Protein 3QQW (pdb70)

Sequence (1685 aa):
KSFPVLAACEHFAGSEKLIGKADLQVEYGPVFDVTCDCEDGAAAGQERREHAEVARIASDRNVHGRAGARIHDPSHPAWRQDVDIIVNGAGGRLAYITVPKATNSSGQVAEVIRYIGDVAKRAGLDKPVPVHVLIETHGALRDVFQIAELPNIEVLDFGLDFVSGHHGAIPAAARSPGQFEHALLVRAKADVAAALANGIVPAHNVCLNLKDAEVIASDACRARNEFGFLRWSIYPAQIQPIVNNARPDFTEVEDAAGITYRYFWEVLQKAKVTGAVPNDALFAGEKSFPVLAACEHFAGSEKLIGKADLQVEYGPVFDVTCDCEDGAAAGQEREHAEVARIASDRNVHGRAGARIHDPSHPAWRQDVDIIVNGAGGRLAYITVPKATNSGQVAEVIRYIGDVAKRAGLDKPVPVHVLIETHGALRDVFQIAELPNIEEVLDFGLDFVSGHHGAIPAAARSPGQFEHALLVRAKADVAAALANGIVPAHNVCLNLKDAEVIASDACRARRNEFGFLRWSIYPAQIQPIVNARPDFTEVEDAAGILVAYRYFWEVLQKAKVTGAVPHPNDALFAGEKSFPVLAACEHFAGSEKLIGKADLQVEYGPVFDVTCDCEDGAAAGQEREHAEVARIASDRNVHGRAGARIHDPSHPAWRQDVDIIVNGAGGRLAYITVPKATNSGQVAEVIRRYIGDVAKRAGLDDKPVPVHVLIETHGALRDVFQIAELPNIEVLDFGLDFVSGHHGAIPAAARSPGQFEHALLVRAKADVAAALANGIVPAHNVCLNLKDAEVIASDACRARNEFGFLRWSIYPAQIQPIVNARPDDFTEVEDAAGILVAATYRYFWEVLQKAKVTGAVPPVLAACEHFAGSEKLIGKADLQVEYGPVFDVTCDCEDGAAAGQEREHAEVARIASDRNVHGRAGARIHDPSHPAWRQDVDIIVNGAGGRLAYITVPKATNSGQVAEVIRYIGDVAKRAGLDKPVPVHVLIETHGALRDVFQIAELPNIEVLDFGLDFVSGHHGAIPAAARSPGQFEHALLVRAKADVAAALANGIVPAHNVCLNLKDAEVIASDACRARNEFGFLRWSIYPAQIQPIVNARPDFTEVEDAAGITYRYFWEVLQKAKVTGAVPHPNDALFAGEKSFPVLAACEHFAGSEKLIGKADLQVEYGPVFDVTCDCEDGAAAGQEREHAEVARIASDRNVHGRAGARIHDPSHPAWRQDVDIIVNGAGGRLAYITVPKATNSGQVAEVIRRYIGDVAKRAGLDKPVPVHVLIETHGALRDVFQIAELPNIEVLDFGLDFVSGHHGAIPAAARSPGQFEHALLVRAKADVAAALANGIVPAHNVCLNLKDAEVIASDACRARRNEFGFLRWSIYPAQIQPIVNARPDDFTEVEDAAGILVATYRYFWEVLQKAKVTGAVPAESFPVLAACEHFAGSEKLIGKADLQVEYGPVFDVTCDCEDGAAAGQEREHAEVARIASDRNVHGRAGARIHDPSHPAWRQDVDIIVNGAGGRLAYITVPKATNSGQVAEVIRYIGDVAKRAGLDKPVPVHVLIETHGALRDVFQIAELPNIEVLDFGLDFVSGHHGAIPAAARSPGQFEHALLVRAKADVAAALANGIVPAHNVCLNLKDAEVIASDACRARNEFGFLRWSIYPAQIQPIVNARPDFTEVEDAAGITYRYFWEVLQKAKVTGAVP

Organism: Cupriavidus pinatubonensis (strain JMP 134 / LMG 1197) (NCBI:txid264198)

Foldseek 3Di:
DAQDQAAQEEEEDQDPVRQLVVVVCVVQPLSYAYEHELAVNPDPPCSLVSLCLLVCLDVSVPPLRYAYEAHELVDPCRLVSLLNNLLRNNLSHQAYEHPDHQALVSLLVSQVSNQVSNVVSVHDDGHAYEYEQQDPHCLVCVLVNLPRPRYQEYEYDVVNCVRPPCPQPPVCQPPNCCPPPVNVSSLLSCCSQVVNSHAYAYDARPDQADLVSLLVVLLCSCPVRNHSHYHHHPNSSLSSLVVADDPVLLVVLLVDVVSVSVSNQSNNVSSPDHD/DVVVDDPDDDFDLAAQEEEEDQDPVRQLVVVVCVVQPLNYAYEHELQPNPDPPCSLVRLCLLVCLDVSVPPLRYAYEAHELVDPCRLVSLLSNLLRNNLSHQAYEHEDDQALVSLLVSQVSNQVSNVVSVHDDGHAYAYEQQDPHCLVCVLVNLQHPRYAEYEYDVVNCVRPPCPQPPVCQPPNCCDPPVNVSSLQSCCSQVVNSHAYAYDARPDAADLVSLLVVLLCSCPVRNHSHYHHHPNSSLSSLVVADDPVLLVVLLVVVVVDPVSVSNLSNNVSSPDHD/DDPVVVDPPDDAFDLAAQEEEEDQDPVRQLVVVVCVVQPLSYAYEHELQVNPDPPCSLVSLCLLCCQDVSVPPLRYAYEAHELVDPCRLVSLLNNLLRNNLSHQAYEHEDDQALVSLLVSQVSNQVSNVVSVHPDGHAYAYEQQDPHCLVHVLSNLQHPRYAEYEYDVVNCVNPVCPQPPVCQPPNCCPPPVNVSSLLSCCSQVVNSHAYAYDARPDQADLVSLLVVLLCCCPVRNHSHYHHHPNSSLSSLVVADDPVLLVVLLVVCVVPVVSVSVSNLSNNVSSPDHD/DLAAQEEEEDQDPVRQLVVVVCVVQPLNYAYEHELQVNPDPPCSLVSLCLLVCLDVSVPPLRYAYEAHELVDPCRLVSLLNNLLRNVLSHQAYEHDDDQALVSLLVSQVSNQVSNVVSVHDDRHAYAYEQQYPHCLVCVLVNLPHPRYQEYEYDVVNCVRPVCPQPPVCLPPNCCPPPVNVSSLLSCCSQVVNNHAYAYDARPPQADLVSLLVVLLCSCPVRNHSHYHHHPNSSLSSLVVADDPVLLVVLLVDVVVVSVSNLSSNVSSPDRD/DDPVVVDPPDDAFDLAAQEEEEDQDPVRQLVVVVCVVQPLNYAYEHELQVNPDPPCSLVRLCLLVCQDVSVPPLRYAYEAHELVDPCRLVSLLNNLLRNNLSHQAYEHEDDQAQVSLLVSQVSSQVSNVVSVHDDGHAYAYEQQDPHCLVHVLVNLQHPRYQEYEYDVVNCVRPVCPQPPVCQPPNCCPPPVNVSSLLSCCSQVVNSHAYAYDARPPQADLVSLLVVLLCSCPVRNHSHYHHHPNNSLSSLVVADDPVLLVVLLVVVVVVVSVSVSNLSSNVSSPDRPPD/DFDLAAQEEEEDADPVRQLVVVVCVVQPLNYAYEHELAVNADPPCSLVSLCLLVCQDVSVPPLRYAYEAHELVDPCRLVSLLNNLLRNNLSHQAYEHEDDQALVSLLVSQVSSQVSNVVSVHDDGHAYEYEQQYPHCLVCVLVNLQHPRYAEYEYDVVNQVPPPCPQPPVCLPPNCCPPPVNVSSLQSCCSQVVNSHAYAYDARPDQADLVSLLVVLLCSCPVRNHSHYHHHPNSSLSSLVVADDPVLLVVLLVDVVVVSVSNLSNNVSSPDHD

Solvent-accessible surface area: 67383 Å² total

InterPro domains:
  IPR005000 HpcH/HpaI aldolase/citrate lyase domain [PF03328] (52-240)
  IPR011206 Citrate lyase beta subunit-like [PIRSF015582] (52-322)
  IPR015813 Pyruvate/Phosphoenolpyruvate kinase-like domain superfamily [SSF51621] (29-265)
  IPR040186 Citramalyl-CoA lyase [PTHR11105] (28-324)
  IPR040442 Pyruvate kinase-like domain superfamily [G3DSA:3.20.20.60] (1-268)

Secondary structure (DSSP, 8-state):
-PPP---SEEEEE-SHHHHHH--HHHHH-SSEEEEEEHHHHS-TT-HHHHH------STT--SS-EEEE---TTSTTHHHHHHHHHHHSTT----EEE----SHHHHHHHHHHHHHHHHHTT-SSPPPEEEEE-SHHHHHTHHHHTTSTTEEEEEE---TGGGGTT-S-TT--TTGGGTSHHHHHHHH--HHHHHTT-EEEPPPPS-SS-HHHHHHHHHHIIIII-----BSSGGGHHHHHH----HHHHHHHH---HHHHHHHHHHHHHT----/-TTTS-SSPPPP---SEEEEE-SHHHHHH--HHHHH-TTEEEEEESTTTS-TT-HHHHH------STT--SS-EEEE---TTSTTHHHHHHHHHHHSTT----EEE----SHHHHHHHHHHHHHHHHHTT-SSPPPEEEEE-SHHHHHTHHHHTTSTTEEEEEE---TGGGGTT-S-TT--TTGGGTSHHHHHHHH--HHHHTTT-EEEPPPPS-SS-HHHHHHHHHHIIIII-----BSSGGGHHHHHH----HHHHHHHHHHHT---HHHHHHHHHHHT----/--HHHH--SSPPPP---SEEEEE-SHHHHHH--HHHHH-SSEEEEEESTTTS-TT-HHHHH------STT--S--EEEE---TTSTTHHHHHHHHHHHSTT----EEE----SHHHHHHHHHHHHHHHHHTT-SSPPPEEEEE-SHHHHHTHHHHTTSTTEEEEEE---TGGGGTT-S-TT--TTGGGTSHHHHHHHH--HHHHHTT-EEEPPPPS-SS-HHHHHHHHHHIIIII-----BSSGGGHHHHHH----HHHHHHHHHHHHH--HHHHHHHHHHHHHT----/----SEEEEE-SHHHHHH--HHHHH-SSEEEEEESTTTS-TT-HHHHH------STT--SS-EEEE---TTSTTHHHHHHHHHHHSTT----EEE----SHHHHHHHHHHHHHHHHHTT-SSPPPEEEEE-SHHHHHTHHHHTTSTTEEEEEE---TTGGGTT-S-TT--TTGGGTSHHHHHHHH--HHHHHTT-EEEPPPPS-SS-HHHHHHHHHHIIIII-----BSSGGGHHHHHH----HHHHHHHHH--HHHHHHHHHHHHHT----/--HHHH--SSPPPP---SEEEEE-SHHHHHH--HHHHH-SSEEEEEESTTTS-TT-HHHHH------STT--SS-EEEE---TTSTTHHHHHHHHHHHSTT----EEE----SHHHHHHHHHHHHHHHHHTT-SSPPPEEEEE-SHHHHHTHHHHTTSTTEEEEEE---TTGGGTT-S-TT--TTGGGTSHHHHHHHH--HHHHHTT-EEEPPPPS-SS-HHHHHHHHHHIIIII-----BSSGGGHHHHHH----HHHHHHHHHHHH--HHHHHHHHHHHHHT------/------SEEEEE-SHHHHHH--HHHHH-SSEEEEEESTTTS-TT-HHHHH------STT--SS-EEEE---TTSTTHHHHHHHHHHHSTT----EEE----SHHHHHHHHHHHHHHHHHTT-SSPPPEEEEE-SHHHHHTHHHHTTSTTEEEEEE---TGGGGTT-S-TT--TTGGGTSHHHHHHHH--HHHHTTT-EEEPPPPS-SS-HHHHHHHHHHIIIII-----BSSGGGHHHHHH----HHHHHHHHH--HHHHHHHHHHHHHT----

Radius of gyration: 42.39 Å; Cα contacts (8 Å, |Δi|>4): 3432; chains: 6; bounding box: 116×110×100 Å

Structure (mmCIF, N/CA/C/O backbone):
data_3QQW
#
_entry.id   3QQW
#
_cell.length_a   226.401
_cell.length_b   73.826
_cell.length_c   149.252
_cell.angle_alpha   90.000
_cell.angle_beta   125.310
_cell.angle_gamma   90.000
#
_symmetry.space_group_name_H-M   'C 1 2 1'
#
loop_
_entity.id
_entity.type
_entity.pdbx_description
1 polymer 'Putative citrate lyase'
2 non-polymer 'CHLORIDE ION'
3 water water
#
loop_
_atom_site.group_PDB
_atom_site.id
_atom_site.type_symbol
_atom_site.label_atom_id
_atom_site.label_alt_id
_atom_site.label_comp_id
_atom_site.label_asym_id
_atom_site.label_entity_id
_atom_site.label_seq_id
_atom_site.pdbx_PDB_ins_code
_atom_site.Cartn_x
_atom_site.Cartn_y
_atom_site.Cartn_z
_atom_site.occupancy
_atom_site.B_iso_or_equiv
_atom_site.auth_seq_id
_atom_site.auth_comp_id
_atom_site.auth_asym_id
_atom_site.auth_atom_id
_atom_site.pdbx_PDB_model_num
ATOM 1 N N . LYS A 1 17 ? -33.192 -0.402 -3.848 1.00 96.40 16 LYS A N 1
ATOM 2 C CA . LYS A 1 17 ? -32.374 0.592 -3.152 1.00 95.32 16 LYS A CA 1
ATOM 3 C C . LYS A 1 17 ? -31.212 -0.072 -2.410 1.00 96.77 16 LYS A C 1
ATOM 4 O O . LYS A 1 17 ? -31.386 -1.131 -1.781 1.00 95.67 16 LYS A O 1
ATOM 6 N N . SER A 1 18 ? -30.029 0.557 -2.490 1.00 90.85 17 SER A N 1
ATOM 7 C CA . SER A 1 18 ? -28.830 0.031 -1.865 1.00 88.51 17 SER A CA 1
ATOM 8 C C . SER A 1 18 ? -28.843 0.288 -0.347 1.00 87.23 17 SER A C 1
ATOM 9 O O . SER A 1 18 ? -29.143 1.404 0.098 1.00 87.55 17 SER A O 1
ATOM 12 N N . PHE A 1 19 ? -28.532 -0.765 0.445 1.00 77.57 18 PHE A N 1
ATOM 13 C CA . PHE A 1 19 ? -28.433 -0.690 1.901 1.00 72.82 18 PHE A CA 1
ATOM 14 C C . PHE A 1 19 ? -27.222 0.191 2.277 1.00 75.01 18 PHE A C 1
ATOM 15 O O . PHE A 1 19 ? -26.194 0.117 1.589 1.00 76.99 18 PHE A O 1
ATOM 23 N N . PRO A 1 20 ? -27.321 1.087 3.284 1.00 67.81 19 PRO A N 1
ATOM 24 C CA . PRO A 1 20 ? -26.180 1.972 3.569 1.00 67.94 19 PRO A CA 1
ATOM 25 C C . PRO A 1 20 ? -24.996 1.216 4.145 1.00 74.26 19 PRO A C 1
ATOM 26 O O . PRO A 1 20 ? -25.167 0.358 5.011 1.00 75.33 19 PRO A O 1
ATOM 30 N N . VAL A 1 21 ? -23.799 1.511 3.638 1.00 71.58 20 VAL A N 1
ATOM 31 C CA . VAL A 1 21 ? -22.571 0.886 4.130 1.00 70.62 20 VAL A CA 1
ATOM 32 C C . VAL A 1 21 ? -21.948 1.880 5.099 1.00 69.98 20 VAL A C 1
ATOM 33 O O . VAL A 1 21 ? -21.363 2.892 4.696 1.00 71.92 20 VAL A O 1
ATOM 37 N N . LEU A 1 22 ? -22.192 1.644 6.387 1.00 60.21 21 LEU A N 1
ATOM 38 C CA . LEU A 1 22 ? -21.711 2.542 7.424 1.00 57.13 21 LEU A CA 1
ATOM 39 C C . LEU A 1 22 ? -20.766 1.851 8.360 1.00 56.07 21 LEU A C 1
ATOM 40 O O . LEU A 1 22 ? -20.814 0.624 8.511 1.00 54.56 21 LEU A O 1
ATOM 45 N N . ALA A 1 23 ? -19.880 2.648 8.984 1.00 50.88 22 ALA A N 1
ATOM 46 C CA . ALA A 1 23 ? -18.915 2.192 9.979 1.00 49.58 22 ALA A CA 1
ATOM 47 C C . ALA A 1 23 ? -19.662 1.477 11.100 1.00 53.14 22 ALA A C 1
ATOM 48 O O . ALA A 1 23 ? -20.793 1.849 11.440 1.00 51.87 22 ALA A O 1
ATOM 50 N N . ALA A 1 24 ? -19.048 0.429 11.636 1.00 49.50 23 ALA A N 1
ATOM 51 C CA . ALA A 1 24 ? -19.601 -0.393 12.701 1.00 48.12 23 ALA A CA 1
ATOM 52 C C . ALA A 1 24 ? -19.686 0.373 14.023 1.00 51.65 23 ALA A C 1
ATOM 53 O O . ALA A 1 24 ? -20.400 -0.055 14.943 1.00 51.57 23 ALA A O 1
ATOM 55 N N . CYS A 1 25 ? -18.968 1.503 14.118 1.00 46.98 24 CYS A N 1
ATOM 56 C CA . CYS A 1 25 ? -18.877 2.254 15.354 1.00 45.90 24 CYS A CA 1
ATOM 57 C C . CYS A 1 25 ? -19.127 3.733 15.155 1.00 48.32 24 CYS A C 1
ATOM 58 O O . CYS A 1 25 ? -18.707 4.325 14.166 1.00 47.20 24 CYS A O 1
ATOM 61 N N . GLU A 1 26 ? -19.798 4.333 16.136 1.00 45.13 25 GLU A N 1
ATOM 62 C CA . GLU A 1 26 ? -20.084 5.756 16.170 1.00 44.66 25 GLU A CA 1
ATOM 63 C C . GLU A 1 26 ? -19.623 6.312 17.526 1.00 49.77 25 GLU A C 1
ATOM 64 O O . GLU A 1 26 ? -20.210 5.986 18.563 1.00 48.93 25 GLU A O 1
ATOM 70 N N . HIS A 1 27 ? -18.547 7.109 17.512 1.00 47.00 26 HIS A N 1
ATOM 71 C CA . HIS A 1 27 ? -17.961 7.665 18.722 1.00 46.23 26 HIS A CA 1
ATOM 72 C C . HIS A 1 27 ? -18.495 9.069 18.999 1.00 47.44 26 HIS A C 1
ATOM 73 O O . HIS A 1 27 ? -18.553 9.918 18.107 1.00 44.00 26 HIS A O 1
ATOM 80 N N . PHE A 1 28 ? -18.867 9.299 20.263 1.00 45.40 27 PHE A N 1
ATOM 81 C CA . PHE A 1 28 ? -19.412 10.551 20.747 1.00 45.71 27 PHE A CA 1
ATOM 82 C C . PHE A 1 28 ? -18.392 11.398 21.475 1.00 53.09 27 PHE A C 1
ATOM 83 O O . PHE A 1 28 ? -17.620 10.899 22.293 1.00 54.42 27 PHE A O 1
ATOM 91 N N . ALA A 1 29 ? -18.409 12.698 21.171 1.00 51.09 28 ALA A N 1
ATOM 92 C CA . ALA A 1 29 ? -17.541 13.712 21.769 1.00 51.47 28 ALA A CA 1
ATOM 93 C C . ALA A 1 29 ? -18.307 15.040 21.858 1.00 55.91 28 ALA A C 1
ATOM 94 O O . ALA A 1 29 ? -18.892 15.487 20.858 1.00 56.19 28 ALA A O 1
ATOM 96 N N . GLY A 1 30 ? -18.365 15.595 23.072 1.00 51.21 29 GLY A N 1
ATOM 97 C CA . GLY A 1 30 ? -19.109 16.811 23.381 1.00 51.27 29 GLY A CA 1
ATOM 98 C C . GLY A 1 30 ? -18.300 18.088 23.361 1.00 55.82 29 GLY A C 1
ATOM 99 O O . GLY A 1 30 ? -18.826 19.142 23.008 1.00 58.43 29 GLY A O 1
ATOM 100 N N . SER A 1 31 ? -17.026 18.015 23.742 1.00 49.39 30 SER A N 1
ATOM 101 C CA . SER A 1 31 ? -16.163 19.198 23.812 1.00 49.59 30 SER A CA 1
ATOM 102 C C . SER A 1 31 ? -15.269 19.324 22.579 1.00 55.44 30 SER A C 1
ATOM 103 O O . SER A 1 31 ? -15.009 18.323 21.905 1.00 54.50 30 SER A O 1
ATOM 106 N N . GLU A 1 32 ? -14.765 20.539 22.320 1.00 53.44 31 GLU A N 1
ATOM 107 C CA . GLU A 1 32 ? -13.857 20.810 21.205 1.00 54.80 31 GLU A CA 1
ATOM 108 C C . GLU A 1 32 ? -12.606 19.918 21.270 1.00 59.87 31 GLU A C 1
ATOM 109 O O . GLU A 1 32 ? -12.203 19.349 20.248 1.00 58.52 31 GLU A O 1
ATOM 115 N N . LYS A 1 33 ? -12.018 19.793 22.483 1.00 58.12 32 LYS A N 1
ATOM 116 C CA . LYS A 1 33 ? -10.854 18.950 22.795 1.00 57.09 32 LYS A CA 1
ATOM 117 C C . LYS A 1 33 ? -11.137 17.474 22.388 1.00 57.57 32 LYS A C 1
ATOM 118 O O . LYS A 1 33 ? -10.387 16.895 21.599 1.00 57.94 32 LYS A O 1
ATOM 124 N N . LEU A 1 34 ? -12.219 16.897 22.902 1.00 51.42 33 LEU A N 1
ATOM 125 C CA . LEU A 1 34 ? -12.579 15.504 22.616 1.00 50.02 33 LEU A CA 1
ATOM 126 C C . LEU A 1 34 ? -13.003 15.286 21.142 1.00 56.20 33 LEU A C 1
ATOM 127 O O . LEU A 1 34 ? -12.728 14.210 20.602 1.00 57.55 33 LEU A O 1
ATOM 132 N N . ILE A 1 35 ? -13.631 16.295 20.489 1.00 52.24 34 ILE A N 1
ATOM 133 C CA . ILE A 1 35 ? -14.018 16.212 19.075 1.00 52.62 34 ILE A CA 1
ATOM 134 C C . ILE A 1 35 ? -12.741 16.128 18.230 1.00 58.84 34 ILE A C 1
ATOM 135 O O . ILE A 1 35 ? -12.625 15.238 17.376 1.00 60.44 34 ILE A O 1
ATOM 140 N N . GLY A 1 36 ? -11.789 17.006 18.532 1.00 54.07 35 GLY A N 1
ATOM 141 C CA . GLY A 1 36 ? -10.508 17.044 17.853 1.00 54.90 35 GLY A CA 1
ATOM 142 C C . GLY A 1 36 ? -9.741 15.751 17.971 1.00 57.52 35 GLY A C 1
ATOM 143 O O . GLY A 1 36 ? -9.322 15.184 16.958 1.00 59.12 35 GLY A O 1
ATOM 144 N N . LYS A 1 37 ? -9.624 15.247 19.197 1.00 51.74 36 LYS A N 1
ATOM 145 C CA . LYS A 1 37 ? -8.951 13.988 19.501 1.00 51.87 36 LYS A CA 1
ATOM 146 C C . LYS A 1 37 ? -9.576 12.815 18.704 1.00 53.36 36 LYS A C 1
ATOM 147 O O . LYS A 1 37 ? -8.829 11.996 18.151 1.00 52.04 36 LYS A O 1
ATOM 153 N N . ALA A 1 38 ? -10.939 12.769 18.631 1.00 48.89 37 ALA A N 1
ATOM 154 C CA . ALA A 1 38 ? -11.715 11.749 17.912 1.00 48.03 37 ALA A CA 1
ATOM 155 C C . ALA A 1 38 ? -11.454 11.808 16.406 1.00 52.73 37 ALA A C 1
ATOM 156 O O . ALA A 1 38 ? -11.250 10.764 15.767 1.00 50.49 37 ALA A O 1
ATOM 166 N N . ASP A 1 40 ? -8.722 13.092 15.042 1.00 54.94 39 ASP A N 1
ATOM 167 C CA . ASP A 1 40 ? -7.324 12.661 14.908 1.00 56.03 39 ASP A CA 1
ATOM 168 C C . ASP A 1 40 ? -7.210 11.135 14.991 1.00 61.37 39 ASP A C 1
ATOM 169 O O . ASP A 1 40 ? -6.328 10.548 14.357 1.00 61.76 39 ASP A O 1
ATOM 174 N N . LEU A 1 41 ? -8.094 10.500 15.797 1.00 57.36 40 LEU A N 1
ATOM 175 C CA . LEU A 1 41 ? -8.120 9.058 15.979 1.00 56.76 40 LEU A CA 1
ATOM 176 C C . LEU A 1 41 ? -8.648 8.373 14.697 1.00 59.97 40 LEU A C 1
ATOM 177 O O . LEU A 1 41 ? -8.222 7.265 14.386 1.00 60.19 40 LEU A O 1
ATOM 182 N N . GLN A 1 42 ? -9.493 9.081 13.913 1.00 55.72 41 GLN A N 1
ATOM 183 C CA . GLN A 1 42 ? -9.979 8.612 12.611 1.00 55.81 41 GLN A CA 1
ATOM 184 C C . GLN A 1 42 ? -8.827 8.591 11.615 1.00 63.71 41 GLN A C 1
ATOM 185 O O . GLN A 1 42 ? -8.814 7.769 10.708 1.00 65.57 41 GLN A O 1
ATOM 191 N N . VAL A 1 43 ? -7.858 9.505 11.780 1.00 60.88 42 VAL A N 1
ATOM 192 C CA . VAL A 1 43 ? -6.686 9.585 10.911 1.00 62.33 42 VAL A CA 1
ATOM 193 C C . VAL A 1 43 ? -5.781 8.397 11.236 1.00 69.85 42 VAL A C 1
ATOM 194 O O . VAL A 1 43 ? -5.263 7.746 10.330 1.00 70.29 42 VAL A O 1
ATOM 198 N N . GLU A 1 44 ? -5.652 8.092 12.543 1.00 68.50 43 GLU A N 1
ATOM 199 C CA . GLU A 1 44 ? -4.829 7.013 13.088 1.00 69.40 43 GLU A CA 1
ATOM 200 C C . GLU A 1 44 ? -5.371 5.638 12.698 1.00 73.90 43 GLU A C 1
ATOM 201 O O . GLU A 1 44 ? -4.608 4.810 12.184 1.00 75.24 43 GLU A O 1
ATOM 207 N N . TYR A 1 45 ? -6.684 5.411 12.949 1.00 66.85 44 TYR A N 1
ATOM 208 C CA . TYR A 1 45 ? -7.374 4.150 12.741 1.00 65.41 44 TYR A CA 1
ATOM 209 C C . TYR A 1 45 ? -7.900 3.952 11.315 1.00 69.69 44 TYR A C 1
ATOM 210 O O . TYR A 1 45 ? -8.101 2.807 10.883 1.00 70.99 44 TYR A O 1
ATOM 219 N N . GLY A 1 46 ? -8.198 5.056 10.638 1.00 63.33 45 GLY A N 1
ATOM 220 C CA . GLY A 1 46 ? -8.907 5.061 9.366 1.00 62.16 45 GLY A CA 1
ATOM 221 C C . GLY A 1 46 ? -10.369 5.310 9.711 1.00 63.81 45 GLY A C 1
ATOM 222 O O . GLY A 1 46 ? -10.743 5.158 10.885 1.00 62.17 45 GLY A O 1
ATOM 223 N N . PRO A 1 47 ? -11.253 5.703 8.752 1.00 59.75 46 PRO A N 1
ATOM 224 C CA . PRO A 1 47 ? -12.662 5.973 9.112 1.00 56.30 46 PRO A CA 1
ATOM 225 C C . PRO A 1 47 ? -13.486 4.700 9.451 1.00 58.91 46 PRO A C 1
ATOM 226 O O . PRO A 1 47 ? -14.620 4.506 8.961 1.00 57.40 46 PRO A O 1
ATOM 230 N N . VAL A 1 48 ? -12.930 3.851 10.362 1.00 53.71 47 VAL A N 1
ATOM 231 C CA . VAL A 1 48 ? -13.565 2.621 10.862 1.00 51.57 47 VAL A CA 1
ATOM 232 C C . VAL A 1 48 ? -14.684 2.991 11.858 1.00 52.90 47 VAL A C 1
ATOM 233 O O . VAL A 1 48 ? -15.486 2.145 12.246 1.00 49.96 47 VAL A O 1
ATOM 237 N N . PHE A 1 49 ? -14.709 4.260 12.276 1.00 49.96 48 PHE A N 1
ATOM 238 C CA . PHE A 1 49 ? -15.727 4.795 13.156 1.00 48.97 48 PHE A CA 1
ATOM 239 C C . PHE A 1 49 ? -16.087 6.211 12.737 1.00 55.42 48 PHE A C 1
ATOM 240 O O . PHE A 1 49 ? -15.230 6.940 12.227 1.00 57.39 48 PHE A O 1
ATOM 248 N N . ASP A 1 50 ? -17.352 6.594 12.960 1.00 49.71 49 ASP A N 1
ATOM 249 C CA . ASP A 1 50 ? -17.849 7.932 12.717 1.00 49.51 49 ASP A CA 1
ATOM 250 C C . ASP A 1 50 ? -17.739 8.730 14.007 1.00 53.82 49 ASP A C 1
ATOM 251 O O . ASP A 1 50 ? -17.684 8.152 15.107 1.00 53.22 49 ASP A O 1
ATOM 256 N N . VAL A 1 51 ? -17.727 10.055 13.888 1.00 49.22 50 VAL A N 1
ATOM 257 C CA . VAL A 1 51 ? -17.671 10.908 15.066 1.00 48.57 50 VAL A CA 1
ATOM 258 C C . VAL A 1 51 ? -18.949 11.712 15.141 1.00 49.75 50 VAL A C 1
ATOM 259 O O . VAL A 1 51 ? -19.310 12.386 14.172 1.00 48.06 50 VAL A O 1
ATOM 263 N N . THR A 1 52 ? -19.634 11.639 16.284 1.00 46.24 51 THR A N 1
ATOM 264 C CA . THR A 1 52 ? -20.817 12.455 16.499 1.00 46.43 51 THR A CA 1
ATOM 265 C C . THR A 1 52 ? -20.434 13.563 17.468 1.00 48.69 51 THR A C 1
ATOM 266 O O . THR A 1 52 ? -20.037 13.296 18.611 1.00 44.66 51 THR A O 1
ATOM 270 N N . CYS A 1 53 ? -20.536 14.799 16.989 1.00 48.68 52 CYS A N 1
ATOM 271 C CA . CYS A 1 53 ? -20.308 15.991 17.798 1.00 51.03 52 CYS A CA 1
ATOM 272 C C . CYS A 1 53 ? -21.600 16.234 18.558 1.00 56.94 52 CYS A C 1
ATOM 273 O O . CYS A 1 53 ? -22.669 16.411 17.965 1.00 55.16 52 CYS A O 1
ATOM 276 N N . ASP A 1 54 ? -21.509 16.205 19.880 1.00 55.44 53 ASP A N 1
ATOM 277 C CA . ASP A 1 54 ? -22.687 16.167 20.712 1.00 55.42 53 ASP A CA 1
ATOM 278 C C . ASP A 1 54 ? -23.094 17.500 21.321 1.00 62.59 53 ASP A C 1
ATOM 279 O O . ASP A 1 54 ? -22.576 17.911 22.355 1.00 61.95 53 ASP A O 1
ATOM 284 N N . CYS A 1 55 ? -24.113 18.118 20.718 1.00 62.91 54 CYS A N 1
ATOM 285 C CA . CYS A 1 55 ? -24.721 19.354 21.214 1.00 65.47 54 CYS A CA 1
ATOM 286 C C . CYS A 1 55 ? -25.682 19.030 22.345 1.00 70.29 54 CYS A C 1
ATOM 287 O O . CYS A 1 55 ? -25.907 19.880 23.201 1.00 72.24 54 CYS A O 1
ATOM 290 N N . GLU A 1 56 ? -26.270 17.819 22.335 1.00 64.59 55 GLU A N 1
ATOM 291 C CA . GLU A 1 56 ? -27.248 17.415 23.328 1.00 64.67 55 GLU A CA 1
ATOM 292 C C . GLU A 1 56 ? -26.636 17.254 24.725 1.00 71.12 55 GLU A C 1
ATOM 293 O O . GLU A 1 56 ? -27.185 17.802 25.681 1.00 71.37 55 GLU A O 1
ATOM 299 N N . ASP A 1 57 ? -25.531 16.507 24.861 1.00 69.48 56 ASP A N 1
ATOM 300 C CA . ASP A 1 57 ? -24.923 16.343 26.185 1.00 70.44 56 ASP A CA 1
ATOM 301 C C . ASP A 1 57 ? -23.795 17.345 26.375 1.00 75.28 56 ASP A C 1
ATOM 302 O O . ASP A 1 57 ? -23.628 17.867 27.482 1.00 77.31 56 ASP A O 1
ATOM 307 N N . GLY A 1 58 ? -23.065 17.627 25.293 1.00 70.01 57 GLY A N 1
ATOM 308 C CA . GLY A 1 58 ? -21.902 18.510 25.297 1.00 70.51 57 GLY A CA 1
ATOM 309 C C . GLY A 1 58 ? -22.115 19.987 25.565 1.00 75.10 57 GLY A C 1
ATOM 310 O O . GLY A 1 58 ? -21.259 20.600 26.212 1.00 74.36 57 GLY A O 1
ATOM 311 N N . ALA A 1 59 ? -23.237 20.585 25.044 1.00 72.16 58 ALA A N 1
ATOM 312 C CA . ALA A 1 59 ? -23.544 22.026 25.178 1.00 72.67 58 ALA A CA 1
ATOM 313 C C . ALA A 1 59 ? -23.814 22.459 26.614 1.00 76.73 58 ALA A C 1
ATOM 314 O O . ALA A 1 59 ? -24.520 21.768 27.354 1.00 74.75 58 ALA A O 1
ATOM 316 N N . ALA A 1 60 ? -23.280 23.639 26.988 1.00 75.60 59 ALA A N 1
ATOM 317 C CA . ALA A 1 60 ? -23.542 24.164 28.322 1.00 77.17 59 ALA A CA 1
ATOM 318 C C . ALA A 1 60 ? -24.983 24.698 28.404 1.00 83.09 59 ALA A C 1
ATOM 319 O O . ALA A 1 60 ? -25.597 25.056 27.391 1.00 80.21 59 ALA A O 1
ATOM 321 N N . ALA A 1 61 ? -25.507 24.691 29.635 1.00 84.01 60 ALA A N 1
ATOM 322 C CA . ALA A 1 61 ? -26.820 25.117 30.110 1.00 86.56 60 ALA A CA 1
ATOM 323 C C . ALA A 1 61 ? -27.532 26.159 29.210 1.00 90.49 60 ALA A C 1
ATOM 324 O O . ALA A 1 61 ? -28.650 25.884 28.792 1.00 90.89 60 ALA A O 1
ATOM 326 N N . GLY A 1 62 ? -26.900 27.311 28.942 1.00 86.20 61 GLY A N 1
ATOM 327 C CA . GLY A 1 62 ? -27.444 28.370 28.089 1.00 86.42 61 GLY A CA 1
ATOM 328 C C . GLY A 1 62 ? -26.459 28.898 27.051 1.00 88.03 61 GLY A C 1
ATOM 329 O O . GLY A 1 62 ? -26.573 30.047 26.599 1.00 89.65 61 GLY A O 1
ATOM 330 N N . GLN A 1 63 ? -25.478 28.056 26.662 1.00 79.19 62 GLN A N 1
ATOM 331 C CA . GLN A 1 63 ? -24.450 28.382 25.677 1.00 76.60 62 GLN A CA 1
ATOM 332 C C . GLN A 1 63 ? -24.637 27.496 24.417 1.00 75.57 62 GLN A C 1
ATOM 333 O O . GLN A 1 63 ? -23.646 27.037 23.848 1.00 74.96 62 GLN A O 1
ATOM 339 N N . GLU A 1 64 ? -25.903 27.248 23.995 1.00 68.90 63 GLU A N 1
ATOM 340 C CA . GLU A 1 64 ? -26.260 26.372 22.844 1.00 65.71 63 GLU A CA 1
ATOM 341 C C . GLU A 1 64 ? -25.764 26.885 21.496 1.00 68.07 63 GLU A C 1
ATOM 342 O O . GLU A 1 64 ? -25.275 26.072 20.705 1.00 66.83 63 GLU A O 1
ATOM 348 N N . ARG A 1 65 ? -25.881 28.211 21.227 1.00 63.72 64 ARG A N 1
ATOM 349 C CA A ARG A 1 65 ? -25.412 28.765 19.956 0.50 64.09 64 ARG A CA 1
ATOM 350 C CA B ARG A 1 65 ? -25.408 28.804 19.971 0.50 63.84 64 ARG A CA 1
ATOM 351 C C . ARG A 1 65 ? -23.873 28.653 19.863 1.00 67.01 64 ARG A C 1
ATOM 352 O O . ARG A 1 65 ? -23.373 28.179 18.843 1.00 65.47 64 ARG A O 1
ATOM 367 N N . GLU A 1 66 ? -23.140 29.032 20.944 1.00 63.65 65 GLU A N 1
ATOM 368 C CA . GLU A 1 66 ? -21.671 28.991 21.083 1.00 63.48 65 GLU A CA 1
ATOM 369 C C . GLU A 1 66 ? -21.124 27.588 20.788 1.00 67.84 65 GLU A C 1
ATOM 370 O O . GLU A 1 66 ? -20.147 27.452 20.049 1.00 67.59 65 GLU A O 1
ATOM 376 N N . HIS A 1 67 ? -21.782 26.556 21.353 1.00 64.06 66 HIS A N 1
ATOM 377 C CA . HIS A 1 67 ? -21.466 25.139 21.212 1.00 62.19 66 HIS A CA 1
ATOM 378 C C . HIS A 1 67 ? -21.726 24.642 19.794 1.00 65.02 66 HIS A C 1
ATOM 379 O O . HIS A 1 67 ? -20.851 23.987 19.217 1.00 64.24 66 HIS A O 1
ATOM 386 N N . ALA A 1 68 ? -22.921 24.958 19.236 1.00 60.42 67 ALA A N 1
ATOM 387 C CA . ALA A 1 68 ? -23.294 24.609 17.858 1.00 60.24 67 ALA A CA 1
ATOM 388 C C . ALA A 1 68 ? -22.287 25.229 16.886 1.00 64.19 67 ALA A C 1
ATOM 389 O O . ALA A 1 68 ? -21.787 24.534 15.992 1.00 62.90 67 ALA A O 1
ATOM 391 N N . GLU A 1 69 ? -21.925 26.516 17.134 1.00 61.10 68 GLU A N 1
ATOM 392 C CA . GLU A 1 69 ? -20.952 27.276 16.344 1.00 62.24 68 GLU A CA 1
ATOM 393 C C . GLU A 1 69 ? -19.566 26.641 16.419 1.00 64.04 68 GLU A C 1
ATOM 394 O O . GLU A 1 69 ? -18.813 26.745 15.448 1.00 64.55 68 GLU A O 1
ATOM 408 N N . VAL A 1 71 ? -19.141 23.221 17.058 1.00 49.44 70 VAL A N 1
ATOM 409 C CA . VAL A 1 71 ? -19.387 21.954 16.352 1.00 48.64 70 VAL A CA 1
ATOM 410 C C . VAL A 1 71 ? -19.283 22.171 14.819 1.00 54.39 70 VAL A C 1
ATOM 411 O O . VAL A 1 71 ? -18.477 21.489 14.170 1.00 53.37 70 VAL A O 1
ATOM 415 N N . ALA A 1 72 ? -20.034 23.158 14.273 1.00 53.40 71 ALA A N 1
ATOM 416 C CA . ALA A 1 72 ? -20.018 23.496 12.841 1.00 55.32 71 ALA A CA 1
ATOM 417 C C . ALA A 1 72 ? -18.603 23.787 12.374 1.00 59.39 71 ALA A C 1
ATOM 418 O O . ALA A 1 72 ? -18.180 23.223 11.361 1.00 58.90 71 ALA A O 1
ATOM 420 N N . ARG A 1 73 ? -17.856 24.612 13.148 1.00 55.82 72 ARG A N 1
ATOM 421 C CA . ARG A 1 73 ? -16.480 24.981 12.849 1.00 56.50 72 ARG A CA 1
ATOM 422 C C . ARG A 1 73 ? -15.565 23.730 12.839 1.00 59.50 72 ARG A C 1
ATOM 423 O O . ARG A 1 73 ? -14.756 23.586 11.931 1.00 61.07 72 ARG A O 1
ATOM 439 N N . ILE A 1 75 ? -16.452 20.519 12.335 1.00 54.15 74 ILE A N 1
ATOM 440 C CA . ILE A 1 75 ? -16.867 19.660 11.206 1.00 53.66 74 ILE A CA 1
ATOM 441 C C . ILE A 1 75 ? -16.353 20.262 9.866 1.00 57.73 74 ILE A C 1
ATOM 442 O O . ILE A 1 75 ? -15.902 19.508 8.998 1.00 56.73 74 ILE A O 1
ATOM 447 N N . ALA A 1 76 ? -16.404 21.600 9.717 1.00 54.83 75 ALA A N 1
ATOM 448 C CA . ALA A 1 76 ? -15.962 22.295 8.506 1.00 56.69 75 ALA A CA 1
ATOM 449 C C . ALA A 1 76 ? -14.434 22.340 8.377 1.00 63.22 75 ALA A C 1
ATOM 450 O O . ALA A 1 76 ? -13.923 22.459 7.262 1.00 65.22 75 ALA A O 1
ATOM 452 N N . SER A 1 77 ? -13.711 22.261 9.508 1.00 59.39 76 SER A N 1
ATOM 453 C CA . SER A 1 77 ? -12.243 22.383 9.575 1.00 59.67 76 SER A CA 1
ATOM 454 C C . SER A 1 77 ? -11.490 21.239 8.880 1.00 63.73 76 SER A C 1
ATOM 455 O O . SER A 1 77 ? -12.034 20.144 8.657 1.00 61.42 76 SER A O 1
ATOM 458 N N . ASP A 1 78 ? -10.197 21.512 8.601 1.00 62.78 77 ASP A N 1
ATOM 459 C CA . ASP A 1 78 ? -9.235 20.595 7.991 1.00 63.63 77 ASP A CA 1
ATOM 460 C C . ASP A 1 78 ? -8.986 19.387 8.898 1.00 67.82 77 ASP A C 1
ATOM 461 O O . ASP A 1 78 ? -8.669 18.300 8.401 1.00 69.45 77 ASP A O 1
ATOM 466 N N . ARG A 1 79 ? -9.158 19.591 10.232 1.00 60.49 78 ARG A N 1
ATOM 467 C CA . ARG A 1 79 ? -9.026 18.607 11.291 1.00 57.95 78 ARG A CA 1
ATOM 468 C C . ARG A 1 79 ? -9.974 17.419 11.006 1.00 59.97 78 ARG A C 1
ATOM 469 O O . ARG A 1 79 ? -9.610 16.278 11.304 1.00 58.03 78 ARG A O 1
ATOM 477 N N . ASN A 1 80 ? -11.188 17.695 10.451 1.00 56.33 79 ASN A N 1
ATOM 478 C CA . ASN A 1 80 ? -12.129 16.647 10.014 1.00 55.05 79 ASN A CA 1
ATOM 479 C C . ASN A 1 80 ? -11.625 16.184 8.626 1.00 58.93 79 ASN A C 1
ATOM 480 O O . ASN A 1 80 ? -11.878 16.834 7.600 1.00 59.04 79 ASN A O 1
ATOM 485 N N . VAL A 1 81 ? -10.824 15.115 8.640 1.00 55.16 80 VAL A N 1
ATOM 486 C CA . VAL A 1 81 ? -10.134 14.594 7.463 1.00 57.10 80 VAL A CA 1
ATOM 487 C C . VAL A 1 81 ? -11.015 13.677 6.594 1.00 62.48 80 VAL A C 1
ATOM 488 O O . VAL A 1 81 ? -11.047 13.846 5.372 1.00 63.93 80 VAL A O 1
ATOM 492 N N . HIS A 1 82 ? -11.697 12.706 7.201 1.00 59.04 81 HIS A N 1
ATOM 493 C CA . HIS A 1 82 ? -12.462 11.693 6.460 1.00 58.37 81 HIS A CA 1
ATOM 494 C C . HIS A 1 82 ? -13.930 12.080 6.157 1.00 60.32 81 HIS A C 1
ATOM 495 O O . HIS A 1 82 ? -14.616 11.325 5.454 1.00 61.10 81 HIS A O 1
ATOM 502 N N . GLY A 1 83 ? -14.384 13.236 6.646 1.00 55.03 82 GLY A N 1
ATOM 503 C CA . GLY A 1 83 ? -15.745 13.728 6.415 1.00 54.45 82 GLY A CA 1
ATOM 504 C C . GLY A 1 83 ? -16.803 12.821 7.010 1.00 56.98 82 GLY A C 1
ATOM 505 O O . GLY A 1 83 ? -17.931 12.755 6.513 1.00 55.56 82 GLY A O 1
ATOM 506 N N . ARG A 1 84 ? -16.416 12.103 8.080 1.00 52.72 83 ARG A N 1
ATOM 507 C CA . ARG A 1 84 ? -17.224 11.137 8.815 1.00 51.15 83 ARG A CA 1
ATOM 508 C C . ARG A 1 84 ? -17.524 11.670 10.223 1.00 54.32 83 ARG A C 1
ATOM 509 O O . ARG A 1 84 ? -17.336 10.983 11.229 1.00 51.52 83 ARG A O 1
ATOM 517 N N . ALA A 1 85 ? -17.946 12.947 10.268 1.00 53.46 84 ALA A N 1
ATOM 518 C CA . ALA A 1 85 ? -18.309 13.671 11.478 1.00 52.71 84 ALA A CA 1
ATOM 519 C C . ALA A 1 85 ? -19.729 14.224 11.338 1.00 58.80 84 ALA A C 1
ATOM 520 O O . ALA A 1 85 ? -20.023 15.029 10.442 1.00 60.74 84 ALA A O 1
ATOM 522 N N . GLY A 1 86 ? -20.606 13.725 12.194 1.00 52.83 85 GLY A N 1
ATOM 523 C CA . GLY A 1 86 ? -21.992 14.156 12.252 1.00 51.98 85 GLY A CA 1
ATOM 524 C C . GLY A 1 86 ? -22.228 14.915 13.535 1.00 55.00 85 GLY A C 1
ATOM 525 O O . GLY A 1 86 ? -21.288 15.138 14.322 1.00 54.63 85 GLY A O 1
ATOM 526 N N . ALA A 1 87 ? -23.485 15.296 13.774 1.00 50.25 86 ALA A N 1
ATOM 527 C CA . ALA A 1 87 ? -23.807 16.024 14.995 1.00 49.87 86 ALA A CA 1
ATOM 528 C C . ALA A 1 87 ? -25.118 15.557 15.625 1.00 51.03 86 ALA A C 1
ATOM 529 O O . ALA A 1 87 ? -26.079 15.296 14.909 1.00 49.82 86 ALA A O 1
ATOM 531 N N . ARG A 1 88 ? -25.163 15.487 16.965 1.00 46.82 87 ARG A N 1
ATOM 532 C CA . ARG A 1 88 ? -26.384 15.197 17.701 1.00 47.06 87 ARG A CA 1
ATOM 533 C C . ARG A 1 88 ? -26.944 16.500 18.202 1.00 55.34 87 ARG A C 1
ATOM 534 O O . ARG A 1 88 ? -26.359 17.145 19.086 1.00 57.54 87 ARG A O 1
ATOM 542 N N . ILE A 1 89 ? -28.069 16.904 17.633 1.00 51.52 88 ILE A N 1
ATOM 543 C CA . ILE A 1 89 ? -28.697 18.167 17.999 1.00 51.89 88 ILE A CA 1
ATOM 544 C C . ILE A 1 89 ? -29.550 17.980 19.281 1.00 55.61 88 ILE A C 1
ATOM 545 O O . ILE A 1 89 ? -29.616 16.874 19.838 1.00 52.14 88 ILE A O 1
ATOM 550 N N . HIS A 1 90 ? -30.207 19.060 19.737 1.00 54.61 89 HIS A N 1
ATOM 551 C CA . HIS A 1 90 ? -31.119 18.976 20.880 1.00 55.37 89 HIS A CA 1
ATOM 552 C C . HIS A 1 90 ? -32.423 18.234 20.450 1.00 58.46 89 HIS A C 1
ATOM 553 O O . HIS A 1 90 ? -32.708 18.104 19.240 1.00 56.22 89 HIS A O 1
ATOM 560 N N . ASP A 1 91 ? -33.161 17.691 21.444 1.00 55.48 90 ASP A N 1
ATOM 561 C CA . ASP A 1 91 ? -34.411 16.948 21.244 1.00 54.51 90 ASP A CA 1
ATOM 562 C C . ASP A 1 91 ? -35.529 17.880 20.657 1.00 58.24 90 ASP A C 1
ATOM 563 O O . ASP A 1 91 ? -35.467 19.107 20.829 1.00 58.33 90 ASP A O 1
ATOM 568 N N . PRO A 1 92 ? -36.555 17.312 19.987 1.00 54.32 91 PRO A N 1
ATOM 569 C CA . PRO A 1 92 ? -37.600 18.160 19.358 1.00 56.30 91 PRO A CA 1
ATOM 570 C C . PRO A 1 92 ? -38.411 19.054 20.299 1.00 65.47 91 PRO A C 1
ATOM 571 O O . PRO A 1 92 ? -39.060 19.979 19.824 1.00 69.46 91 PRO A O 1
ATOM 575 N N . SER A 1 93 ? -38.365 18.812 21.612 1.00 62.76 92 SER A N 1
ATOM 576 C CA . SER A 1 93 ? -39.071 19.630 22.605 1.00 65.06 92 SER A CA 1
ATOM 577 C C . SER A 1 93 ? -38.147 20.731 23.170 1.00 68.92 92 SER A C 1
ATOM 578 O O . SER A 1 93 ? -38.610 21.624 23.877 1.00 69.48 92 SER A O 1
ATOM 581 N N . HIS A 1 94 ? -36.841 20.650 22.869 1.00 65.08 93 HIS A N 1
ATOM 582 C CA . HIS A 1 94 ? -35.865 21.629 23.325 1.00 65.50 93 HIS A CA 1
ATOM 583 C C . HIS A 1 94 ? -35.952 22.909 22.458 1.00 72.19 93 HIS A C 1
ATOM 584 O O . HIS A 1 94 ? -36.052 22.798 21.233 1.00 71.94 93 HIS A O 1
ATOM 591 N N . PRO A 1 95 ? -35.867 24.129 23.048 1.00 70.47 94 PRO A N 1
ATOM 592 C CA . PRO A 1 95 ? -35.987 25.348 22.215 1.00 71.37 94 PRO A CA 1
ATOM 593 C C . PRO A 1 95 ? -34.808 25.632 21.264 1.00 70.29 94 PRO A C 1
ATOM 594 O O . PRO A 1 95 ? -34.951 26.489 20.385 1.00 69.32 94 PRO A O 1
ATOM 598 N N . ALA A 1 96 ? -33.687 24.900 21.388 1.00 63.78 95 ALA A N 1
ATOM 599 C CA . ALA A 1 96 ? -32.506 25.167 20.565 1.00 63.24 95 ALA A CA 1
ATOM 600 C C . ALA A 1 96 ? -32.291 24.205 19.391 1.00 62.94 95 ALA A C 1
ATOM 601 O O . ALA A 1 96 ? -31.349 24.428 18.621 1.00 61.37 95 ALA A O 1
ATOM 603 N N . TRP A 1 97 ? -33.139 23.167 19.220 1.00 57.55 96 TRP A N 1
ATOM 604 C CA . TRP A 1 97 ? -32.915 22.181 18.155 1.00 55.08 96 TRP A CA 1
ATOM 605 C C . TRP A 1 97 ? -32.861 22.810 16.732 1.00 59.81 96 TRP A C 1
ATOM 606 O O . TRP A 1 97 ? -31.969 22.445 15.967 1.00 59.84 96 TRP A O 1
ATOM 617 N N . ARG A 1 98 ? -33.768 23.750 16.395 1.00 56.19 97 ARG A N 1
ATOM 618 C CA . ARG A 1 98 ? -33.790 24.422 15.090 1.00 56.22 97 ARG A CA 1
ATOM 619 C C . ARG A 1 98 ? -32.533 25.262 14.889 1.00 60.80 97 ARG A C 1
ATOM 620 O O . ARG A 1 98 ? -31.926 25.221 13.818 1.00 61.26 97 ARG A O 1
ATOM 628 N N . GLN A 1 99 ? -32.132 25.993 15.934 1.00 56.90 98 GLN A N 1
ATOM 629 C CA . GLN A 1 99 ? -30.916 26.798 15.950 1.00 58.13 98 GLN A CA 1
ATOM 630 C C . GLN A 1 99 ? -29.668 25.913 15.726 1.00 60.82 98 GLN A C 1
ATOM 631 O O . GLN A 1 99 ? -28.792 26.299 14.952 1.00 60.92 98 GLN A O 1
ATOM 637 N N . ASP A 1 100 ? -29.618 24.716 16.353 1.00 56.30 99 ASP A N 1
ATOM 638 C CA . ASP A 1 100 ? -28.533 23.751 16.138 1.00 54.90 99 ASP A CA 1
ATOM 639 C C . ASP A 1 100 ? -28.456 23.364 14.671 1.00 58.11 99 ASP A C 1
ATOM 640 O O . ASP A 1 100 ? -27.369 23.325 14.116 1.00 56.10 99 ASP A O 1
ATOM 645 N N . VAL A 1 101 ? -29.620 23.103 14.042 1.00 56.30 100 VAL A N 1
ATOM 646 C CA . VAL A 1 101 ? -29.735 22.727 12.629 1.00 56.95 100 VAL A CA 1
ATOM 647 C C . VAL A 1 101 ? -29.277 23.894 11.763 1.00 62.80 100 VAL A C 1
ATOM 648 O O . VAL A 1 101 ? -28.407 23.697 10.910 1.00 63.92 100 VAL A O 1
ATOM 652 N N . ASP A 1 102 ? -29.800 25.107 12.022 1.00 59.26 101 ASP A N 1
ATOM 653 C CA . ASP A 1 102 ? -29.399 26.309 11.285 1.00 60.78 101 ASP A CA 1
ATOM 654 C C . ASP A 1 102 ? -27.882 26.482 11.272 1.00 64.70 101 ASP A C 1
ATOM 655 O O . ASP A 1 102 ? -27.274 26.547 10.202 1.00 64.65 101 ASP A O 1
ATOM 660 N N . ILE A 1 103 ? -27.274 26.505 12.463 1.00 61.70 102 ILE A N 1
ATOM 661 C CA . ILE A 1 103 ? -25.843 26.750 12.641 1.00 62.27 102 ILE A CA 1
ATOM 662 C C . ILE A 1 103 ? -24.989 25.631 12.016 1.00 65.88 102 ILE A C 1
ATOM 663 O O . ILE A 1 103 ? -24.038 25.932 11.292 1.00 65.58 102 ILE A O 1
ATOM 668 N N . ILE A 1 104 ? -25.320 24.359 12.301 1.00 61.33 103 ILE A N 1
ATOM 669 C CA . ILE A 1 104 ? -24.513 23.233 11.839 1.00 59.63 103 ILE A CA 1
ATOM 670 C C . ILE A 1 104 ? -24.684 22.999 10.331 1.00 62.92 103 ILE A C 1
ATOM 671 O O . ILE A 1 104 ? -23.674 22.865 9.661 1.00 63.85 103 ILE A O 1
ATOM 676 N N . VAL A 1 105 ? -25.899 23.002 9.789 1.00 59.63 104 VAL A N 1
ATOM 677 C CA . VAL A 1 105 ? -26.065 22.770 8.345 1.00 60.52 104 VAL A CA 1
ATOM 678 C C . VAL A 1 105 ? -25.423 23.911 7.527 1.00 68.02 104 VAL A C 1
ATOM 679 O O . VAL A 1 105 ? -24.633 23.635 6.612 1.00 67.24 104 VAL A O 1
ATOM 683 N N . ASN A 1 106 ? -25.702 25.170 7.895 1.00 68.02 105 ASN A N 1
ATOM 684 C CA . ASN A 1 106 ? -25.146 26.295 7.167 1.00 71.71 105 ASN A CA 1
ATOM 685 C C . ASN A 1 106 ? -23.626 26.443 7.365 1.00 79.35 105 ASN A C 1
ATOM 686 O O . ASN A 1 106 ? -22.943 26.903 6.450 1.00 82.10 105 ASN A O 1
ATOM 691 N N . GLY A 1 107 ? -23.109 26.042 8.524 1.00 75.72 106 GLY A N 1
ATOM 692 C CA . GLY A 1 107 ? -21.692 26.181 8.849 1.00 76.05 106 GLY A CA 1
ATOM 693 C C . GLY A 1 107 ? -20.770 25.005 8.582 1.00 82.65 106 GLY A C 1
ATOM 694 O O . GLY A 1 107 ? -19.559 25.207 8.509 1.00 83.40 106 GLY A O 1
ATOM 695 N N . ALA A 1 108 ? -21.315 23.777 8.411 1.00 80.38 107 ALA A N 1
ATOM 696 C CA . ALA A 1 108 ? -20.535 22.539 8.215 1.00 80.46 107 ALA A CA 1
ATOM 697 C C . ALA A 1 108 ? -19.624 22.504 6.959 1.00 88.90 107 ALA A C 1
ATOM 698 O O . ALA A 1 108 ? -18.849 21.550 6.812 1.00 89.39 107 ALA A O 1
ATOM 700 N N . GLY A 1 109 ? -19.725 23.508 6.080 1.00 87.18 108 GLY A N 1
ATOM 701 C CA . GLY A 1 109 ? -18.972 23.569 4.828 1.00 88.00 108 GLY A CA 1
ATOM 702 C C . GLY A 1 109 ? -19.255 22.397 3.889 1.00 90.16 108 GLY A C 1
ATOM 703 O O . GLY A 1 109 ? -18.389 22.022 3.087 1.00 91.27 108 GLY A O 1
ATOM 704 N N . GLY A 1 110 ? -20.461 21.806 4.009 1.00 82.69 109 GLY A N 1
ATOM 705 C CA . GLY A 1 110 ? -20.927 20.659 3.230 1.00 80.44 109 GLY A CA 1
ATOM 706 C C . GLY A 1 110 ? -20.279 19.335 3.581 1.00 79.18 109 GLY A C 1
ATOM 707 O O . GLY A 1 110 ? -20.443 18.355 2.850 1.00 77.10 109 GLY A O 1
ATOM 708 N N . ARG A 1 111 ? -19.536 19.300 4.704 1.00 74.32 110 ARG A N 1
ATOM 709 C CA . ARG A 1 111 ? -18.819 18.114 5.184 1.00 72.43 110 ARG A CA 1
ATOM 710 C C . ARG A 1 111 ? -19.666 17.282 6.169 1.00 71.04 110 ARG A C 1
ATOM 711 O O . ARG A 1 111 ? -19.290 16.138 6.447 1.00 69.71 110 ARG A O 1
ATOM 719 N N . LEU A 1 112 ? -20.813 17.839 6.663 1.00 64.04 111 LEU A N 1
ATOM 720 C CA . LEU A 1 112 ? -21.718 17.198 7.633 1.00 60.63 111 LEU A CA 1
ATOM 721 C C . LEU A 1 112 ? -22.171 15.825 7.133 1.00 64.72 111 LEU A C 1
ATOM 722 O O . LEU A 1 112 ? -22.823 15.725 6.089 1.00 66.78 111 LEU A O 1
ATOM 727 N N . ALA A 1 113 ? -21.776 14.778 7.864 1.00 59.11 112 ALA A N 1
ATOM 728 C CA . ALA A 1 113 ? -22.046 13.387 7.509 1.00 58.17 112 ALA A CA 1
ATOM 729 C C . ALA A 1 113 ? -23.502 12.979 7.785 1.00 62.10 112 ALA A C 1
ATOM 730 O O . ALA A 1 113 ? -24.082 12.215 7.007 1.00 63.29 112 ALA A O 1
ATOM 732 N N . TYR A 1 114 ? -24.079 13.477 8.900 1.00 55.80 113 TYR A N 1
ATOM 733 C CA . TYR A 1 114 ? -25.439 13.160 9.340 1.00 53.04 113 TYR A CA 1
ATOM 734 C C . TYR A 1 114 ? -25.846 14.037 10.529 1.00 57.33 113 TYR A C 1
ATOM 735 O O . TYR A 1 114 ? -24.992 14.662 11.182 1.00 54.14 113 TYR A O 1
ATOM 744 N N . ILE A 1 115 ? -27.156 14.008 10.845 1.00 54.57 114 ILE A N 1
ATOM 745 C CA . ILE A 1 115 ? -27.701 14.646 12.028 1.00 54.28 114 ILE A CA 1
ATOM 746 C C . ILE A 1 115 ? -28.390 13.548 12.833 1.00 55.09 114 ILE A C 1
ATOM 747 O O . ILE A 1 115 ? -29.204 12.780 12.303 1.00 52.70 114 ILE A O 1
ATOM 752 N N . THR A 1 116 ? -28.023 13.468 14.111 1.00 50.20 115 THR A N 1
ATOM 753 C CA . THR A 1 116 ? -28.608 12.534 15.051 1.00 49.12 115 THR A CA 1
ATOM 754 C C . THR A 1 116 ? -29.695 13.295 15.820 1.00 53.28 115 THR A C 1
ATOM 755 O O . THR A 1 116 ? -29.429 14.343 16.420 1.00 53.54 115 THR A O 1
ATOM 759 N N . VAL A 1 117 ? -30.917 12.770 15.757 1.00 48.80 116 VAL A N 1
ATOM 760 C CA . VAL A 1 117 ? -32.089 13.344 16.395 1.00 48.30 116 VAL A CA 1
ATOM 761 C C . VAL A 1 117 ? -32.437 12.507 17.636 1.00 47.96 116 VAL A C 1
ATOM 762 O O . VAL A 1 117 ? -32.818 11.341 17.510 1.00 45.15 116 VAL A O 1
ATOM 766 N N . PRO A 1 118 ? -32.337 13.108 18.839 1.00 44.45 117 PRO A N 1
ATOM 767 C CA . PRO A 1 118 ? -32.634 12.341 20.061 1.00 43.87 117 PRO A CA 1
ATOM 768 C C . PRO A 1 118 ? -34.014 12.642 20.658 1.00 48.10 117 PRO A C 1
ATOM 769 O O . PRO A 1 118 ? -34.614 13.671 20.368 1.00 48.79 117 PRO A O 1
ATOM 773 N N . LYS A 1 119 ? -34.473 11.750 21.542 1.00 44.57 118 LYS A N 1
ATOM 774 C CA . LYS A 1 119 ? -35.654 11.850 22.408 1.00 45.25 118 LYS A CA 1
ATOM 775 C C . LYS A 1 119 ? -36.957 12.249 21.730 1.00 51.78 118 LYS A C 1
ATOM 776 O O . LYS A 1 119 ? -37.809 12.854 22.403 1.00 53.72 118 LYS A O 1
ATOM 782 N N . ALA A 1 120 ? -37.159 11.902 20.442 1.00 46.54 119 ALA A N 1
ATOM 783 C CA . ALA A 1 120 ? -38.448 12.193 19.834 1.00 46.73 119 ALA A CA 1
ATOM 784 C C . ALA A 1 120 ? -39.490 11.308 20.497 1.00 50.61 119 ALA A C 1
ATOM 785 O O . ALA A 1 120 ? -39.183 10.150 20.799 1.00 49.21 119 ALA A O 1
ATOM 787 N N . THR A 1 121 ? -40.686 11.851 20.777 1.00 48.11 120 THR A N 1
ATOM 788 C CA . THR A 1 121 ? -41.724 11.098 21.474 1.00 48.48 120 THR A CA 1
ATOM 789 C C . THR A 1 121 ? -42.801 10.577 20.526 1.00 52.50 120 THR A C 1
ATOM 790 O O . THR A 1 121 ? -43.734 9.895 20.970 1.00 53.09 120 THR A O 1
ATOM 794 N N . ASN A 1 122 ? -42.672 10.891 19.241 1.00 48.36 121 ASN A N 1
ATOM 795 C CA . ASN A 1 122 ? -43.606 10.407 18.222 1.00 48.53 121 ASN A CA 1
ATOM 796 C C . ASN A 1 122 ? -43.051 10.637 16.823 1.00 52.25 121 ASN A C 1
ATOM 797 O O . ASN A 1 122 ? -42.051 11.334 16.643 1.00 53.56 121 ASN A O 1
ATOM 802 N N . SER A 1 123 ? -43.718 10.027 15.852 1.00 48.73 122 SER A N 1
ATOM 803 C CA A SER A 1 123 ? -43.396 10.096 14.430 0.50 48.70 122 SER A CA 1
ATOM 804 C CA B SER A 1 123 ? -43.369 10.105 14.437 0.50 48.48 122 SER A CA 1
ATOM 805 C C . SER A 1 123 ? -43.444 11.554 13.941 1.00 55.61 122 SER A C 1
ATOM 806 O O . SER A 1 123 ? -42.586 11.966 13.159 1.00 60.15 122 SER A O 1
ATOM 811 N N . GLY A 1 124 ? -44.413 12.322 14.440 1.00 48.66 123 GLY A N 1
ATOM 812 C CA . GLY A 1 124 ? -44.606 13.715 14.082 1.00 50.95 123 GLY A CA 1
ATOM 813 C C . GLY A 1 124 ? -43.406 14.587 14.359 1.00 58.84 123 GLY A C 1
ATOM 814 O O . GLY A 1 124 ? -43.023 15.400 13.515 1.00 60.65 123 GLY A O 1
ATOM 815 N N . GLN A 1 125 ? -42.806 14.421 15.547 1.00 55.82 124 GLN A N 1
ATOM 816 C CA . GLN A 1 125 ? -41.624 15.158 15.970 1.00 55.64 124 GLN A CA 1
ATOM 817 C C . GLN A 1 125 ? -40.444 14.868 15.042 1.00 59.86 124 GLN A C 1
ATOM 818 O O . GLN A 1 125 ? -39.818 15.813 14.573 1.00 61.25 124 GLN A O 1
ATOM 824 N N . VAL A 1 126 ? -40.208 13.579 14.710 1.00 54.48 125 VAL A N 1
ATOM 825 C CA . VAL A 1 126 ? -39.138 13.126 13.804 1.00 52.40 125 VAL A CA 1
ATOM 826 C C . VAL A 1 126 ? -39.355 13.713 12.412 1.00 56.57 125 VAL A C 1
ATOM 827 O O . VAL A 1 126 ? -38.441 14.314 11.859 1.00 58.37 125 VAL A O 1
ATOM 831 N N . ALA A 1 127 ? -40.567 13.580 11.877 1.00 52.96 126 ALA A N 1
ATOM 832 C CA . ALA A 1 127 ? -40.932 14.105 10.574 1.00 54.54 126 ALA A CA 1
ATOM 833 C C . ALA A 1 127 ? -40.673 15.613 10.517 1.00 58.83 126 ALA A C 1
ATOM 834 O O . ALA A 1 127 ? -40.147 16.091 9.512 1.00 60.84 126 ALA A O 1
ATOM 836 N N . GLU A 1 128 ? -41.003 16.350 11.602 1.00 53.10 127 GLU A N 1
ATOM 837 C CA . GLU A 1 128 ? -40.825 17.800 11.724 1.00 54.14 127 GLU A CA 1
ATOM 838 C C . GLU A 1 128 ? -39.348 18.173 11.694 1.00 56.21 127 GLU A C 1
ATOM 839 O O . GLU A 1 128 ? -38.975 19.098 10.983 1.00 57.27 127 GLU A O 1
ATOM 845 N N . VAL A 1 129 ? -38.516 17.454 12.467 1.00 50.49 128 VAL A N 1
ATOM 846 C CA . VAL A 1 129 ? -37.080 17.682 12.530 1.00 50.55 128 VAL A CA 1
ATOM 847 C C . VAL A 1 129 ? -36.458 17.315 11.156 1.00 54.82 128 VAL A C 1
ATOM 848 O O . VAL A 1 129 ? -35.695 18.130 10.643 1.00 55.33 128 VAL A O 1
ATOM 852 N N . ILE A 1 130 ? -36.838 16.158 10.532 1.00 50.79 129 ILE A N 1
ATOM 853 C CA . ILE A 1 130 ? -36.332 15.769 9.194 1.00 51.08 129 ILE A CA 1
ATOM 854 C C . ILE A 1 130 ? -36.682 16.854 8.158 1.00 56.81 129 ILE A C 1
ATOM 855 O O . ILE A 1 130 ? -35.815 17.244 7.379 1.00 58.62 129 ILE A O 1
ATOM 860 N N . ARG A 1 131 ? -37.949 17.310 8.150 1.00 53.57 130 ARG A N 1
ATOM 861 C CA . ARG A 1 131 ? -38.502 18.328 7.242 1.00 56.37 130 ARG A CA 1
ATOM 862 C C . ARG A 1 131 ? -37.717 19.616 7.373 1.00 62.65 130 ARG A C 1
ATOM 863 O O . ARG A 1 131 ? -37.349 20.221 6.362 1.00 64.39 130 ARG A O 1
ATOM 871 N N . TYR A 1 132 ? -37.413 20.000 8.621 1.00 58.29 131 TYR A N 1
ATOM 872 C CA . TYR A 1 132 ? -36.677 21.225 8.913 1.00 59.46 131 TYR A CA 1
ATOM 873 C C . TYR A 1 132 ? -35.238 21.129 8.425 1.00 63.34 131 TYR A C 1
ATOM 874 O O . TYR A 1 132 ? -34.767 22.076 7.795 1.00 64.59 131 TYR A O 1
ATOM 883 N N . ILE A 1 133 ? -34.566 19.977 8.669 1.00 57.94 132 ILE A N 1
ATOM 884 C CA . ILE A 1 133 ? -33.196 19.698 8.203 1.00 57.26 132 ILE A CA 1
ATOM 885 C C . ILE A 1 133 ? -33.157 19.801 6.662 1.00 63.21 132 ILE A C 1
ATOM 886 O O . ILE A 1 133 ? -32.309 20.502 6.131 1.00 65.34 132 ILE A O 1
ATOM 891 N N . GLY A 1 134 ? -34.130 19.193 5.993 1.00 60.89 133 GLY A N 1
ATOM 892 C CA . GLY A 1 134 ? -34.269 19.232 4.544 1.00 62.91 133 GLY A CA 1
ATOM 893 C C . GLY A 1 134 ? -34.414 20.636 4.001 1.00 72.35 133 GLY A C 1
ATOM 894 O O . GLY A 1 134 ? -33.758 20.983 3.012 1.00 73.32 133 GLY A O 1
ATOM 895 N N . ASP A 1 135 ? -35.249 21.466 4.669 1.00 72.35 134 ASP A N 1
ATOM 896 C CA . ASP A 1 135 ? -35.483 22.868 4.281 1.00 76.52 134 ASP A CA 1
ATOM 897 C C . ASP A 1 135 ? -34.218 23.693 4.394 1.00 81.04 134 ASP A C 1
ATOM 898 O O . ASP A 1 135 ? -33.901 24.430 3.464 1.00 81.74 134 ASP A O 1
ATOM 903 N N . VAL A 1 136 ? -33.476 23.537 5.515 1.00 77.69 135 VAL A N 1
ATOM 904 C CA . VAL A 1 136 ? -32.224 24.251 5.784 1.00 78.09 135 VAL A CA 1
ATOM 905 C C . VAL A 1 136 ? -31.142 23.766 4.799 1.00 81.75 135 VAL A C 1
ATOM 906 O O . VAL A 1 136 ? -30.430 24.609 4.244 1.00 84.05 135 VAL A O 1
ATOM 910 N N . ALA A 1 137 ? -31.054 22.439 4.548 1.00 75.57 136 ALA A N 1
ATOM 911 C CA . ALA A 1 137 ? -30.082 21.878 3.607 1.00 75.65 136 ALA A CA 1
ATOM 912 C C . ALA A 1 137 ? -30.325 22.393 2.186 1.00 83.70 136 ALA A C 1
ATOM 913 O O . ALA A 1 137 ? -29.366 22.769 1.520 1.00 84.87 136 ALA A O 1
ATOM 915 N N . LYS A 1 138 ? -31.600 22.492 1.756 1.00 82.22 137 LYS A N 1
ATOM 916 C CA . LYS A 1 138 ? -31.963 23.011 0.434 1.00 85.12 137 LYS A CA 1
ATOM 917 C C . LYS A 1 138 ? -31.561 24.487 0.309 1.00 91.52 137 LYS A C 1
ATOM 918 O O . LYS A 1 138 ? -30.893 24.841 -0.661 1.00 93.05 137 LYS A O 1
ATOM 920 N N . ARG A 1 139 ? -31.905 25.323 1.320 1.00 88.50 138 ARG A N 1
ATOM 921 C CA . ARG A 1 139 ? -31.581 26.758 1.355 1.00 90.87 138 ARG A CA 1
ATOM 922 C C . ARG A 1 139 ? -30.073 27.008 1.415 1.00 95.85 138 ARG A C 1
ATOM 923 O O . ARG A 1 139 ? -29.619 28.047 0.933 1.00 98.20 138 ARG A O 1
ATOM 931 N N . ALA A 1 140 ? -29.304 26.060 1.995 1.00 90.69 139 ALA A N 1
ATOM 932 C CA . ALA A 1 140 ? -27.847 26.140 2.105 1.00 90.67 139 ALA A CA 1
ATOM 933 C C . ALA A 1 140 ? -27.153 25.689 0.800 1.00 96.45 139 ALA A C 1
ATOM 934 O O . ALA A 1 140 ? -25.920 25.769 0.707 1.00 96.35 139 ALA A O 1
ATOM 936 N N . GLY A 1 141 ? -27.949 25.250 -0.184 1.00 93.41 140 GLY A N 1
ATOM 937 C CA . GLY A 1 141 ? -27.476 24.819 -1.494 1.00 94.65 140 GLY A CA 1
ATOM 938 C C . GLY A 1 141 ? -26.796 23.469 -1.508 1.00 97.99 140 GLY A C 1
ATOM 939 O O . GLY A 1 141 ? -25.925 23.217 -2.345 1.00 98.55 140 GLY A O 1
ATOM 940 N N . LEU A 1 142 ? -27.189 22.588 -0.586 1.00 93.99 141 LEU A N 1
ATOM 941 C CA . LEU A 1 142 ? -26.664 21.228 -0.491 1.00 92.63 141 LEU A CA 1
ATOM 942 C C . LEU A 1 142 ? -27.296 20.375 -1.583 1.00 101.30 141 LEU A C 1
ATOM 943 O O . LEU A 1 142 ? -28.514 20.428 -1.776 1.00 101.02 141 LEU A O 1
ATOM 948 N N . ASP A 1 143 ? -26.461 19.623 -2.322 1.00 101.65 142 ASP A N 1
ATOM 949 C CA . ASP A 1 143 ? -26.888 18.754 -3.424 1.00 103.91 142 ASP A CA 1
ATOM 950 C C . ASP A 1 143 ? -27.633 17.518 -2.896 1.00 104.69 142 ASP A C 1
ATOM 951 O O . ASP A 1 143 ? -28.805 17.310 -3.230 1.00 105.38 142 ASP A O 1
ATOM 956 N N . LYS A 1 144 ? -26.958 16.713 -2.059 1.00 96.82 143 LYS A N 1
ATOM 957 C CA . LYS A 1 144 ? -27.553 15.509 -1.487 1.00 93.31 143 LYS A CA 1
ATOM 958 C C . LYS A 1 144 ? -28.215 15.853 -0.150 1.00 92.25 143 LYS A C 1
ATOM 959 O O . LYS A 1 144 ? -27.739 16.772 0.534 1.00 92.27 143 LYS A O 1
ATOM 963 N N . PRO A 1 145 ? -29.323 15.175 0.243 1.00 83.77 144 PRO A N 1
ATOM 964 C CA . PRO A 1 145 ? -29.932 15.498 1.548 1.00 80.38 144 PRO A CA 1
ATOM 965 C C . PRO A 1 145 ? -29.040 15.025 2.691 1.00 77.68 144 PRO A C 1
ATOM 966 O O . PRO A 1 145 ? -28.249 14.097 2.502 1.00 75.97 144 PRO A O 1
ATOM 970 N N . VAL A 1 146 ? -29.130 15.692 3.856 1.00 71.00 145 VAL A N 1
ATOM 971 C CA . VAL A 1 146 ? -28.348 15.343 5.048 1.00 67.00 145 VAL A CA 1
ATOM 972 C C . VAL A 1 146 ? -28.943 14.047 5.617 1.00 66.58 145 VAL A C 1
ATOM 973 O O . VAL A 1 146 ? -30.123 14.053 5.996 1.00 65.79 145 VAL A O 1
ATOM 977 N N . PRO A 1 147 ? -28.168 12.927 5.663 1.00 60.62 146 PRO A N 1
ATOM 978 C CA . PRO A 1 147 ? -28.700 11.681 6.257 1.00 58.53 146 PRO A CA 1
ATOM 979 C C . PRO A 1 147 ? -29.052 11.884 7.725 1.00 60.47 146 PRO A C 1
ATOM 980 O O . PRO A 1 147 ? -28.442 12.698 8.420 1.00 60.60 146 PRO A O 1
ATOM 984 N N . VAL A 1 148 ? -30.086 11.196 8.179 1.00 56.33 147 VAL A N 1
ATOM 985 C CA . VAL A 1 148 ? -30.587 11.362 9.544 1.00 53.55 147 VAL A CA 1
ATOM 986 C C . VAL A 1 148 ? -30.475 10.051 10.287 1.00 53.48 147 VAL A C 1
ATOM 987 O O . VAL A 1 148 ? -30.674 8.980 9.713 1.00 52.16 147 VAL A O 1
ATOM 991 N N . HIS A 1 149 ? -30.073 10.161 11.560 1.00 49.39 148 HIS A N 1
ATOM 992 C CA . HIS A 1 149 ? -29.986 9.087 12.542 1.00 46.86 148 HIS A CA 1
ATOM 993 C C . HIS A 1 149 ? -31.044 9.399 13.589 1.00 51.34 148 HIS A C 1
ATOM 994 O O . HIS A 1 149 ? -31.035 10.493 14.173 1.00 52.06 148 HIS A O 1
ATOM 1001 N N . VAL A 1 150 ? -31.989 8.490 13.783 1.00 46.41 149 VAL A N 1
ATOM 1002 C CA . VAL A 1 150 ? -33.079 8.743 14.718 1.00 45.54 149 VAL A CA 1
ATOM 1003 C C . VAL A 1 150 ? -32.974 7.850 15.930 1.00 48.59 149 VAL A C 1
ATOM 1004 O O . VAL A 1 150 ? -32.899 6.628 15.797 1.00 49.51 149 VAL A O 1
ATOM 1008 N N . LEU A 1 151 ? -32.968 8.466 17.121 1.00 44.46 150 LEU A N 1
ATOM 1009 C CA . LEU A 1 151 ? -32.998 7.746 18.392 1.00 43.52 150 LEU A CA 1
ATOM 1010 C C . LEU A 1 151 ? -34.402 7.215 18.669 1.00 46.52 150 LEU A C 1
ATOM 1011 O O . LEU A 1 151 ? -35.385 7.974 18.653 1.00 46.19 150 LEU A O 1
ATOM 1016 N N . ILE A 1 152 ? -34.483 5.928 18.950 1.00 41.05 151 ILE A N 1
ATOM 1017 C CA . ILE A 1 152 ? -35.701 5.270 19.394 1.00 40.02 151 ILE A CA 1
ATOM 1018 C C . ILE A 1 152 ? -35.451 5.040 20.877 1.00 46.75 151 ILE A C 1
ATOM 1019 O O . ILE A 1 152 ? -34.691 4.140 21.248 1.00 44.78 151 ILE A O 1
ATOM 1024 N N . GLU A 1 153 ? -35.938 5.974 21.713 1.00 46.25 152 GLU A N 1
ATOM 1025 C CA . GLU A 1 153 ? -35.640 5.924 23.145 1.00 47.58 152 GLU A CA 1
ATOM 1026 C C . GLU A 1 153 ? -36.789 6.396 24.010 1.00 53.09 152 GLU A C 1
ATOM 1027 O O . GLU A 1 153 ? -36.580 6.759 25.172 1.00 56.17 152 GLU A O 1
ATOM 1033 N N . THR A 1 154 ? -37.986 6.440 23.439 1.00 47.21 153 THR A N 1
ATOM 1034 C CA . THR A 1 154 ? -39.205 6.802 24.147 1.00 46.89 153 THR A CA 1
ATOM 1035 C C . THR A 1 154 ? -40.281 5.799 23.788 1.00 51.11 153 THR A C 1
ATOM 1036 O O . THR A 1 154 ? -40.148 5.071 22.795 1.00 51.09 153 THR A O 1
ATOM 1040 N N . HIS A 1 155 ? -41.357 5.772 24.582 1.00 45.98 154 HIS A N 1
ATOM 1041 C CA . HIS A 1 155 ? -42.509 4.922 24.350 1.00 43.09 154 HIS A CA 1
ATOM 1042 C C . HIS A 1 155 ? -43.111 5.222 23.000 1.00 47.35 154 HIS A C 1
ATOM 1043 O O . HIS A 1 155 ? -43.343 4.305 22.210 1.00 47.64 154 HIS A O 1
ATOM 1050 N N . GLY A 1 156 ? -43.347 6.511 22.747 1.00 44.87 155 GLY A N 1
ATOM 1051 C CA . GLY A 1 156 ? -43.940 6.995 21.509 1.00 44.96 155 GLY A CA 1
ATOM 1052 C C . GLY A 1 156 ? -43.129 6.690 20.271 1.00 48.61 155 GLY A C 1
ATOM 1053 O O . GLY A 1 156 ? -43.691 6.253 19.263 1.00 48.27 155 GLY A O 1
ATOM 1054 N N . ALA A 1 157 ? -41.799 6.885 20.341 1.00 44.92 156 ALA A N 1
ATOM 1055 C CA . ALA A 1 157 ? -40.938 6.580 19.203 1.00 43.76 156 ALA A CA 1
ATOM 1056 C C . ALA A 1 157 ? -40.893 5.057 18.934 1.00 46.13 156 ALA A C 1
ATOM 1057 O O . ALA A 1 157 ? -40.809 4.650 17.777 1.00 44.34 156 ALA A O 1
ATOM 1059 N N . LEU A 1 158 ? -40.974 4.220 19.997 1.00 42.99 157 LEU A N 1
ATOM 1060 C CA . LEU A 1 158 ? -40.993 2.769 19.807 1.00 40.86 157 LEU A CA 1
ATOM 1061 C C . LEU A 1 158 ? -42.359 2.355 19.233 1.00 44.39 157 LEU A C 1
ATOM 1062 O O . LEU A 1 158 ? -42.411 1.625 18.254 1.00 44.31 157 LEU A O 1
ATOM 1067 N N . ARG A 1 159 ? -43.449 2.870 19.786 1.00 41.37 158 ARG A N 1
ATOM 1068 C CA . ARG A 1 159 ? -44.775 2.606 19.256 1.00 41.98 158 ARG A CA 1
ATOM 1069 C C . ARG A 1 159 ? -44.833 2.962 17.751 1.00 47.76 158 ARG A C 1
ATOM 1070 O O . ARG A 1 159 ? -45.347 2.172 16.953 1.00 46.72 158 ARG A O 1
ATOM 1078 N N . ASP A 1 160 ? -44.223 4.109 17.369 1.00 46.15 159 ASP A N 1
ATOM 1079 C CA . ASP A 1 160 ? -44.221 4.626 15.999 1.00 46.64 159 ASP A CA 1
ATOM 1080 C C . ASP A 1 160 ? -42.995 4.209 15.186 1.00 47.78 159 ASP A C 1
ATOM 1081 O O . ASP A 1 160 ? -42.800 4.762 14.105 1.00 47.22 159 ASP A O 1
ATOM 1086 N N . VAL A 1 161 ? -42.193 3.231 15.661 1.00 43.22 160 VAL A N 1
ATOM 1087 C CA . VAL A 1 161 ? -40.932 2.852 14.995 1.00 42.60 160 VAL A CA 1
ATOM 1088 C C . VAL A 1 161 ? -41.099 2.497 13.489 1.00 47.36 160 VAL A C 1
ATOM 1089 O O . VAL A 1 161 ? -40.276 2.949 12.703 1.00 48.69 160 VAL A O 1
ATOM 1093 N N . PHE A 1 162 ? -42.141 1.768 13.095 1.00 44.19 161 PHE A N 1
ATOM 1094 C CA . PHE A 1 162 ? -42.355 1.393 11.691 1.00 44.73 161 PHE A CA 1
ATOM 1095 C C . PHE A 1 162 ? -42.737 2.592 10.854 1.00 50.52 161 PHE A C 1
ATOM 1096 O O . PHE A 1 162 ? -42.361 2.648 9.684 1.00 51.43 161 PHE A O 1
ATOM 1104 N N . GLN A 1 163 ? -43.431 3.578 11.458 1.00 47.52 162 GLN A N 1
ATOM 1105 C CA . GLN A 1 163 ? -43.818 4.813 10.789 1.00 47.82 162 GLN A CA 1
ATOM 1106 C C . GLN A 1 163 ? -42.570 5.708 10.656 1.00 51.32 162 GLN A C 1
ATOM 1107 O O . GLN A 1 163 ? -42.326 6.265 9.588 1.00 52.64 162 GLN A O 1
ATOM 1113 N N . ILE A 1 164 ? -41.751 5.800 11.726 1.00 45.86 163 ILE A N 1
ATOM 1114 C CA . ILE A 1 164 ? -40.500 6.557 11.727 1.00 44.04 163 ILE A CA 1
ATOM 1115 C C . ILE A 1 164 ? -39.562 5.978 10.645 1.00 49.01 163 ILE A C 1
ATOM 1116 O O . ILE A 1 164 ? -39.046 6.745 9.843 1.00 49.60 163 ILE A O 1
ATOM 1121 N N . ALA A 1 165 ? -39.421 4.629 10.564 1.00 44.72 164 ALA A N 1
ATOM 1122 C CA . ALA A 1 165 ? -38.522 3.970 9.605 1.00 45.34 164 ALA A CA 1
ATOM 1123 C C . ALA A 1 165 ? -38.902 4.244 8.131 1.00 52.81 164 ALA A C 1
ATOM 1124 O O . ALA A 1 165 ? -38.074 4.083 7.237 1.00 53.77 164 ALA A O 1
ATOM 1126 N N . GLU A 1 166 ? -40.130 4.687 7.887 1.00 51.22 165 GLU A N 1
ATOM 1127 C CA . GLU A 1 166 ? -40.622 4.996 6.537 1.00 52.05 165 GLU A CA 1
ATOM 1128 C C . GLU A 1 166 ? -40.383 6.460 6.149 1.00 58.48 165 GLU A C 1
ATOM 1129 O O . GLU A 1 166 ? -40.614 6.831 4.995 1.00 61.73 165 GLU A O 1
ATOM 1135 N N . LEU A 1 167 ? -39.929 7.293 7.101 1.00 52.36 166 LEU A N 1
ATOM 1136 C CA . LEU A 1 167 ? -39.648 8.700 6.855 1.00 52.43 166 LEU A CA 1
ATOM 1137 C C . LEU A 1 167 ? -38.381 8.843 5.977 1.00 59.92 166 LEU A C 1
ATOM 1138 O O . LEU A 1 167 ? -37.503 7.962 6.000 1.00 57.81 166 LEU A O 1
ATOM 1143 N N . PRO A 1 168 ? -38.306 9.910 5.140 1.00 60.64 167 PRO A N 1
ATOM 1144 C CA . PRO A 1 168 ? -37.154 10.036 4.222 1.00 60.87 167 PRO A CA 1
ATOM 1145 C C . PRO A 1 168 ? -35.841 10.405 4.894 1.00 60.56 167 PRO A C 1
ATOM 1146 O O . PRO A 1 168 ? -35.829 11.023 5.957 1.00 59.08 167 PRO A O 1
ATOM 1150 N N . ASN A 1 169 ? -34.734 10.019 4.236 1.00 56.25 168 ASN A N 1
ATOM 1151 C CA . ASN A 1 169 ? -33.336 10.325 4.572 1.00 54.59 168 ASN A CA 1
ATOM 1152 C C . ASN A 1 169 ? -32.837 9.727 5.886 1.00 54.55 168 ASN A C 1
ATOM 1153 O O . ASN A 1 169 ? -31.778 10.130 6.362 1.00 53.76 168 ASN A O 1
ATOM 1158 N N . ILE A 1 170 ? -33.532 8.736 6.435 1.00 50.13 169 ILE A N 1
ATOM 1159 C CA . ILE A 1 170 ? -33.055 8.053 7.633 1.00 47.47 169 ILE A CA 1
ATOM 1160 C C . ILE A 1 170 ? -32.131 6.941 7.152 1.00 53.09 169 ILE A C 1
ATOM 1161 O O . ILE A 1 170 ? -32.499 6.145 6.280 1.00 53.15 169 ILE A O 1
ATOM 1166 N N . GLU A 1 171 ? -30.919 6.889 7.713 1.00 51.73 170 GLU A N 1
ATOM 1167 C CA . GLU A 1 171 ? -29.973 5.823 7.376 1.00 51.86 170 GLU A CA 1
ATOM 1168 C C . GLU A 1 171 ? -29.651 5.000 8.630 1.00 52.18 170 GLU A C 1
ATOM 1169 O O . GLU A 1 171 ? -29.168 3.876 8.501 1.00 51.65 170 GLU A O 1
ATOM 1175 N N . VAL A 1 172 ? -29.949 5.541 9.831 1.00 45.27 171 VAL A N 1
ATOM 1176 C CA . VAL A 1 172 ? -29.731 4.828 11.085 1.00 43.50 171 VAL A CA 1
ATOM 1177 C C . VAL A 1 172 ? -30.920 5.027 12.051 1.00 47.35 171 VAL A C 1
ATOM 1178 O O . VAL A 1 172 ? -31.466 6.122 12.163 1.00 47.49 171 VAL A O 1
ATOM 1182 N N . LEU A 1 173 ? -31.287 3.948 12.761 1.00 43.22 172 LEU A N 1
ATOM 1183 C CA . LEU A 1 173 ? -32.180 3.945 13.918 1.00 40.77 172 LEU A CA 1
ATOM 1184 C C . LEU A 1 173 ? -31.277 3.584 15.087 1.00 43.34 172 LEU A C 1
ATOM 1185 O O . LEU A 1 173 ? -30.611 2.533 15.051 1.00 40.84 172 LEU A O 1
ATOM 1190 N N . ASP A 1 174 ? -31.169 4.497 16.064 1.00 39.93 173 ASP A N 1
ATOM 1191 C CA . ASP A 1 174 ? -30.322 4.300 17.236 1.00 39.36 173 ASP A CA 1
ATOM 1192 C C . ASP A 1 174 ? -31.136 3.894 18.424 1.00 44.01 173 ASP A C 1
ATOM 1193 O O . ASP A 1 174 ? -32.094 4.581 18.760 1.00 44.81 173 ASP A O 1
ATOM 1198 N N . PHE A 1 175 ? -30.744 2.833 19.096 1.00 41.50 174 PHE A N 1
ATOM 1199 C CA . PHE A 1 175 ? -31.449 2.407 20.303 1.00 41.07 174 PHE A CA 1
ATOM 1200 C C . PHE A 1 175 ? -30.909 3.160 21.532 1.00 46.11 174 PHE A C 1
ATOM 1201 O O . PHE A 1 175 ? -29.723 3.061 21.863 1.00 47.73 174 PHE A O 1
ATOM 1209 N N . GLY A 1 176 ? -31.778 3.905 22.186 1.00 43.81 175 GLY A N 1
ATOM 1210 C CA . GLY A 1 176 ? -31.397 4.657 23.373 1.00 45.69 175 GLY A CA 1
ATOM 1211 C C . GLY A 1 176 ? -31.915 3.958 24.605 1.00 50.83 175 GLY A C 1
ATOM 1212 O O . GLY A 1 176 ? -33.041 4.222 25.038 1.00 51.71 175 GLY A O 1
ATOM 1213 N N . LEU A 1 177 ? -31.110 3.037 25.150 1.00 45.88 176 LEU A N 1
ATOM 1214 C CA . LEU A 1 177 ? -31.460 2.201 26.296 1.00 46.38 176 LEU A CA 1
ATOM 1215 C C . LEU A 1 177 ? -31.786 3.011 27.565 1.00 57.59 176 LEU A C 1
ATOM 1216 O O . LEU A 1 177 ? -32.860 2.837 28.150 1.00 58.21 176 LEU A O 1
ATOM 1229 N N . ASP A 1 179 ? -32.523 6.321 28.194 1.00 56.83 178 ASP A N 1
ATOM 1230 C CA . ASP A 1 179 ? -33.701 7.187 28.163 1.00 57.73 178 ASP A CA 1
ATOM 1231 C C . ASP A 1 179 ? -35.003 6.376 28.014 1.00 58.13 178 ASP A C 1
ATOM 1232 O O . ASP A 1 179 ? -36.039 6.760 28.569 1.00 56.99 178 ASP A O 1
ATOM 1237 N N . PHE A 1 180 ? -34.921 5.233 27.315 1.00 52.10 179 PHE A N 1
ATOM 1238 C CA . PHE A 1 180 ? -36.036 4.328 27.132 1.00 51.52 179 PHE A CA 1
ATOM 1239 C C . PHE A 1 180 ? -36.460 3.759 28.490 1.00 56.92 179 PHE A C 1
ATOM 1240 O O . PHE A 1 180 ? -37.643 3.826 28.826 1.00 56.96 179 PHE A O 1
ATOM 1248 N N . VAL A 1 181 ? -35.490 3.277 29.281 1.00 53.07 180 VAL A N 1
ATOM 1249 C CA . VAL A 1 181 ? -35.727 2.688 30.595 1.00 53.72 180 VAL A CA 1
ATOM 1250 C C . VAL A 1 181 ? -36.269 3.749 31.573 1.00 60.17 180 VAL A C 1
ATOM 1251 O O . VAL A 1 181 ? -37.190 3.443 32.332 1.00 61.26 180 VAL A O 1
ATOM 1255 N N . SER A 1 182 ? -35.735 4.981 31.525 1.00 57.55 181 SER A N 1
ATOM 1256 C CA . SER A 1 182 ? -36.113 6.083 32.429 1.00 59.77 181 SER A CA 1
ATOM 1257 C C . SER A 1 182 ? -37.607 6.445 32.337 1.00 62.35 181 SER A C 1
ATOM 1258 O O . SER A 1 182 ? -38.196 6.839 33.350 1.00 62.36 181 SER A O 1
ATOM 1261 N N . GLY A 1 183 ? -38.201 6.267 31.151 1.00 56.85 182 GLY A N 1
ATOM 1262 C CA . GLY A 1 183 ? -39.617 6.536 30.924 1.00 55.46 182 GLY A CA 1
ATOM 1263 C C . GLY A 1 183 ? -40.566 5.446 31.389 1.00 56.69 182 GLY A C 1
ATOM 1264 O O . GLY A 1 183 ? -41.780 5.581 31.211 1.00 55.37 182 GLY A O 1
ATOM 1265 N N . HIS A 1 184 ? -40.038 4.360 31.996 1.00 52.10 183 HIS A N 1
ATOM 1266 C CA . HIS A 1 184 ? -40.860 3.216 32.390 1.00 51.40 183 HIS A CA 1
ATOM 1267 C C . HIS A 1 184 ? -41.354 3.233 33.839 1.00 58.47 183 HIS A C 1
ATOM 1268 O O . HIS A 1 184 ? -41.807 2.188 34.315 1.00 57.70 183 HIS A O 1
ATOM 1275 N N . HIS A 1 185 ? -41.368 4.421 34.507 1.00 59.37 184 HIS A N 1
ATOM 1276 C CA . HIS A 1 185 ? -41.910 4.613 35.868 1.00 61.35 184 HIS A CA 1
ATOM 1277 C C . HIS A 1 185 ? -41.403 3.531 36.850 1.00 66.80 184 HIS A C 1
ATOM 1278 O O . HIS A 1 185 ? -42.177 3.002 37.666 1.00 68.39 184 HIS A O 1
ATOM 1285 N N . GLY A 1 186 ? -40.121 3.192 36.719 1.00 62.86 185 GLY A N 1
ATOM 1286 C CA . GLY A 1 186 ? -39.459 2.194 37.548 1.00 63.23 185 GLY A CA 1
ATOM 1287 C C . GLY A 1 186 ? -39.835 0.746 37.301 1.00 67.96 185 GLY A C 1
ATOM 1288 O O . GLY A 1 186 ? -39.452 -0.117 38.096 1.00 70.42 185 GLY A O 1
ATOM 1289 N N . ALA A 1 187 ? -40.563 0.442 36.204 1.00 62.07 186 ALA A N 1
ATOM 1290 C CA . ALA A 1 187 ? -40.977 -0.941 35.900 1.00 59.84 186 ALA A CA 1
ATOM 1291 C C . ALA A 1 187 ? -39.814 -1.777 35.358 1.00 60.60 186 ALA A C 1
ATOM 1292 O O . ALA A 1 187 ? -39.848 -3.003 35.449 1.00 60.04 186 ALA A O 1
ATOM 1294 N N . ILE A 1 188 ? -38.799 -1.118 34.789 1.00 54.84 187 ILE A N 1
ATOM 1295 C CA . ILE A 1 188 ? -37.598 -1.791 34.314 1.00 53.76 187 ILE A CA 1
ATOM 1296 C C . ILE A 1 188 ? -36.530 -1.528 35.383 1.00 60.35 187 ILE A C 1
ATOM 1297 O O . ILE A 1 188 ? -36.185 -0.361 35.611 1.00 60.95 187 ILE A O 1
ATOM 1302 N N . PRO A 1 189 ? -36.047 -2.581 36.083 1.00 57.35 188 PRO A N 1
ATOM 1303 C CA . PRO A 1 189 ? -35.034 -2.354 37.128 1.00 58.65 188 PRO A CA 1
ATOM 1304 C C . PRO A 1 189 ? -33.687 -1.918 36.553 1.00 62.61 188 PRO A C 1
ATOM 1305 O O . PRO A 1 189 ? -33.435 -2.094 35.362 1.00 60.04 188 PRO A O 1
ATOM 1309 N N . ALA A 1 190 ? -32.830 -1.340 37.416 1.00 62.50 189 ALA A N 1
ATOM 1310 C CA . ALA A 1 190 ? -31.488 -0.838 37.100 1.00 61.89 189 ALA A CA 1
ATOM 1311 C C . ALA A 1 190 ? -30.593 -1.928 36.530 1.00 65.33 189 ALA A C 1
ATOM 1312 O O . ALA A 1 190 ? -29.825 -1.651 35.615 1.00 65.17 189 ALA A O 1
ATOM 1314 N N . ALA A 1 191 ? -30.726 -3.171 37.032 1.00 62.56 190 ALA A N 1
ATOM 1315 C CA . ALA A 1 191 ? -29.959 -4.349 36.586 1.00 62.34 190 ALA A CA 1
ATOM 1316 C C . ALA A 1 191 ? -30.140 -4.646 35.081 1.00 64.63 190 ALA A C 1
ATOM 1317 O O . ALA A 1 191 ? -29.264 -5.265 34.463 1.00 64.41 190 ALA A O 1
ATOM 1319 N N . ALA A 1 192 ? -31.284 -4.230 34.516 1.00 59.60 191 ALA A N 1
ATOM 1320 C CA . ALA A 1 192 ? -31.617 -4.439 33.122 1.00 58.04 191 ALA A CA 1
ATOM 1321 C C . ALA A 1 192 ? -30.978 -3.373 32.229 1.00 60.43 191 ALA A C 1
ATOM 1322 O O . ALA A 1 192 ? -30.941 -3.560 31.022 1.00 58.14 191 ALA A O 1
ATOM 1337 N N . ARG A 1 194 ? -27.932 -2.792 32.195 1.00 58.83 193 ARG A N 1
ATOM 1338 C CA . ARG A 1 194 ? -26.603 -3.334 31.931 1.00 59.24 193 ARG A CA 1
ATOM 1339 C C . ARG A 1 194 ? -26.731 -4.782 31.438 1.00 60.14 193 ARG A C 1
ATOM 1340 O O . ARG A 1 194 ? -27.830 -5.354 31.440 1.00 57.35 193 ARG A O 1
ATOM 1348 N N . SER A 1 195 ? -25.612 -5.346 30.971 1.00 56.51 194 SER A N 1
ATOM 1349 C CA . SER A 1 195 ? -25.570 -6.719 30.494 1.00 56.26 194 SER A CA 1
ATOM 1350 C C . SER A 1 195 ? -25.564 -7.699 31.691 1.00 61.42 194 SER A C 1
ATOM 1351 O O . SER A 1 195 ? -24.999 -7.366 32.738 1.00 61.50 194 SER A O 1
ATOM 1354 N N . PRO A 1 196 ? -26.225 -8.877 31.598 1.00 57.55 195 PRO A N 1
ATOM 1355 C CA . PRO A 1 196 ? -26.967 -9.437 30.436 1.00 56.11 195 PRO A CA 1
ATOM 1356 C C . PRO A 1 196 ? -28.450 -9.021 30.320 1.00 58.11 195 PRO A C 1
ATOM 1357 O O . PRO A 1 196 ? -29.093 -9.352 29.322 1.00 57.81 195 PRO A O 1
ATOM 1361 N N . GLY A 1 197 ? -28.970 -8.299 31.312 1.00 54.74 196 GLY A N 1
ATOM 1362 C CA . GLY A 1 197 ? -30.358 -7.839 31.372 1.00 53.63 196 GLY A CA 1
ATOM 1363 C C . GLY A 1 197 ? -30.842 -7.020 30.191 1.00 55.35 196 GLY A C 1
ATOM 1364 O O . GLY A 1 197 ? -31.980 -7.199 29.746 1.00 54.30 196 GLY A O 1
ATOM 1365 N N . GLN A 1 198 ? -29.970 -6.145 29.643 1.00 50.46 197 GLN A N 1
ATOM 1366 C CA . GLN A 1 198 ? -30.325 -5.310 28.491 1.00 47.80 197 GLN A CA 1
ATOM 1367 C C . GLN A 1 198 ? -30.552 -6.155 27.218 1.00 48.14 197 GLN A C 1
ATOM 1368 O O . GLN A 1 198 ? -31.021 -5.615 26.228 1.00 43.52 197 GLN A O 1
ATOM 1374 N N . PHE A 1 199 ? -30.239 -7.478 27.259 1.00 46.28 198 PHE A N 1
ATOM 1375 C CA . PHE A 1 199 ? -30.421 -8.381 26.120 1.00 45.59 198 PHE A CA 1
ATOM 1376 C C . PHE A 1 199 ? -31.401 -9.494 26.452 1.00 51.00 198 PHE A C 1
ATOM 1377 O O . PHE A 1 199 ? -31.643 -10.377 25.612 1.00 49.95 198 PHE A O 1
ATOM 1385 N N . GLU A 1 200 ? -31.972 -9.458 27.682 1.00 49.68 199 GLU A N 1
ATOM 1386 C CA . GLU A 1 200 ? -32.843 -10.522 28.185 1.00 50.24 199 GLU A CA 1
ATOM 1387 C C . GLU A 1 200 ? -34.174 -10.044 28.746 1.00 53.20 199 GLU A C 1
ATOM 1388 O O . GLU A 1 200 ? -35.130 -10.805 28.674 1.00 53.01 199 GLU A O 1
ATOM 1394 N N . HIS A 1 201 ? -34.261 -8.803 29.280 1.00 50.35 200 HIS A N 1
ATOM 1395 C CA . HIS A 1 201 ? -35.520 -8.255 29.813 1.00 49.67 200 HIS A CA 1
ATOM 1396 C C . HIS A 1 201 ? -36.522 -8.187 28.668 1.00 51.03 200 HIS A C 1
ATOM 1397 O O . HIS A 1 201 ? -36.202 -7.646 27.599 1.00 50.12 200 HIS A O 1
ATOM 1404 N N . ALA A 1 202 ? -37.704 -8.784 28.870 1.00 45.52 201 ALA A N 1
ATOM 1405 C CA . ALA A 1 202 ? -38.763 -8.872 27.876 1.00 43.67 201 ALA A CA 1
ATOM 1406 C C . ALA A 1 202 ? -39.063 -7.535 27.184 1.00 46.39 201 ALA A C 1
ATOM 1407 O O . ALA A 1 202 ? -39.232 -7.526 25.970 1.00 48.32 201 ALA A O 1
ATOM 1409 N N . LEU A 1 203 ? -39.085 -6.424 27.912 1.00 40.90 202 LEU A N 1
ATOM 1410 C CA . LEU A 1 203 ? -39.381 -5.119 27.313 1.00 41.06 202 LEU A CA 1
ATOM 1411 C C . LEU A 1 203 ? -38.237 -4.604 26.465 1.00 43.51 202 LEU A C 1
ATOM 1412 O O . LEU A 1 203 ? -38.476 -3.936 25.461 1.00 42.79 202 LEU A O 1
ATOM 1417 N N . LEU A 1 204 ? -37.005 -4.931 26.849 1.00 38.56 203 LEU A N 1
ATOM 1418 C CA . LEU A 1 204 ? -35.801 -4.500 26.142 1.00 37.03 203 LEU A CA 1
ATOM 1419 C C . LEU A 1 204 ? -35.576 -5.357 24.899 1.00 41.53 203 LEU A C 1
ATOM 1420 O O . LEU A 1 204 ? -35.269 -4.804 23.839 1.00 40.76 203 LEU A O 1
ATOM 1425 N N . VAL A 1 205 ? -35.831 -6.680 24.997 1.00 37.24 204 VAL A N 1
ATOM 1426 C CA . VAL A 1 205 ? -35.757 -7.615 23.866 1.00 35.38 204 VAL A CA 1
ATOM 1427 C C . VAL A 1 205 ? -36.744 -7.147 22.831 1.00 37.37 204 VAL A C 1
ATOM 1428 O O . VAL A 1 205 ? -36.372 -6.992 21.673 1.00 37.95 204 VAL A O 1
ATOM 1432 N N . ARG A 1 206 ? -37.989 -6.892 23.258 1.00 34.46 205 ARG A N 1
ATOM 1433 C CA . ARG A 1 206 ? -39.109 -6.441 22.435 1.00 33.47 205 ARG A CA 1
ATOM 1434 C C . ARG A 1 206 ? -38.778 -5.133 21.748 1.00 40.08 205 ARG A C 1
ATOM 1435 O O . ARG A 1 206 ? -38.941 -5.041 20.544 1.00 42.19 205 ARG A O 1
ATOM 1443 N N . ALA A 1 207 ? -38.285 -4.130 22.498 1.00 37.38 206 ALA A N 1
ATOM 1444 C CA . ALA A 1 207 ? -37.938 -2.823 21.962 1.00 37.17 206 ALA A CA 1
ATOM 1445 C C . ALA A 1 207 ? -36.804 -2.941 20.937 1.00 42.22 206 ALA A C 1
ATOM 1446 O O . ALA A 1 207 ? -36.958 -2.478 19.818 1.00 41.67 206 ALA A O 1
ATOM 1448 N N . LYS A 1 208 ? -35.697 -3.620 21.302 1.00 40.48 207 LYS A N 1
ATOM 1449 C CA . LYS A 1 208 ? -34.543 -3.809 20.424 1.00 39.53 207 LYS A CA 1
ATOM 1450 C C . LYS A 1 208 ? -34.925 -4.565 19.146 1.00 42.96 207 LYS A C 1
ATOM 1451 O O . LYS A 1 208 ? -34.617 -4.081 18.041 1.00 40.70 207 LYS A O 1
ATOM 1457 N N . ALA A 1 209 ? -35.636 -5.714 19.295 1.00 40.66 208 ALA A N 1
ATOM 1458 C CA . ALA A 1 209 ? -36.073 -6.519 18.149 1.00 40.89 208 ALA A CA 1
ATOM 1459 C C . ALA A 1 209 ? -37.040 -5.725 17.237 1.00 44.07 208 ALA A C 1
ATOM 1460 O O . ALA A 1 209 ? -36.875 -5.776 16.024 1.00 45.63 208 ALA A O 1
ATOM 1462 N N . ASP A 1 210 ? -37.967 -4.930 17.802 1.00 39.00 209 ASP A N 1
ATOM 1463 C CA . ASP A 1 210 ? -38.888 -4.102 17.003 1.00 38.35 209 ASP A CA 1
ATOM 1464 C C . ASP A 1 210 ? -38.144 -3.067 16.206 1.00 42.58 209 ASP A C 1
ATOM 1465 O O . ASP A 1 210 ? -38.449 -2.889 15.025 1.00 43.97 209 ASP A O 1
ATOM 1478 N N . VAL A 1 212 ? -34.845 -3.073 15.262 1.00 33.85 211 VAL A N 1
ATOM 1479 C CA . VAL A 1 212 ? -34.032 -3.735 14.258 1.00 33.63 211 VAL A CA 1
ATOM 1480 C C . VAL A 1 212 ? -34.944 -4.213 13.111 1.00 45.47 211 VAL A C 1
ATOM 1481 O O . VAL A 1 212 ? -34.623 -3.954 11.950 1.00 48.09 211 VAL A O 1
ATOM 1485 N N . ALA A 1 213 ? -36.097 -4.841 13.427 1.00 42.33 212 ALA A N 1
ATOM 1486 C CA . ALA A 1 213 ? -37.063 -5.290 12.416 1.00 42.87 212 ALA A CA 1
ATOM 1487 C C . ALA A 1 213 ? -37.557 -4.124 11.533 1.00 46.99 212 ALA A C 1
ATOM 1488 O O . ALA A 1 213 ? -37.613 -4.278 10.310 1.00 47.64 212 ALA A O 1
ATOM 1490 N N . ALA A 1 214 ? -37.876 -2.961 12.146 1.00 42.20 213 ALA A N 1
ATOM 1491 C CA . ALA A 1 214 ? -38.339 -1.750 11.457 1.00 42.36 213 ALA A CA 1
ATOM 1492 C C . ALA A 1 214 ? -37.239 -1.167 10.566 1.00 46.63 213 ALA A C 1
ATOM 1493 O O . ALA A 1 214 ? -37.517 -0.741 9.447 1.00 47.58 213 ALA A O 1
ATOM 1495 N N . ALA A 1 215 ? -35.994 -1.157 11.068 1.00 42.82 214 ALA A N 1
ATOM 1496 C CA . ALA A 1 215 ? -34.828 -0.608 10.375 1.00 42.78 214 ALA A CA 1
ATOM 1497 C C . ALA A 1 215 ? -34.509 -1.459 9.157 1.00 45.78 214 ALA A C 1
ATOM 1498 O O . ALA A 1 215 ? -34.506 -0.944 8.039 1.00 48.18 214 ALA A O 1
ATOM 1500 N N . LEU A 1 216 ? -34.314 -2.762 9.361 1.00 40.15 215 LEU A N 1
ATOM 1501 C CA . LEU A 1 216 ? -33.971 -3.702 8.295 1.00 41.01 215 LEU A CA 1
ATOM 1502 C C . LEU A 1 216 ? -35.094 -3.820 7.261 1.00 46.29 215 LEU A C 1
ATOM 1503 O O . LEU A 1 216 ? -34.794 -3.943 6.084 1.00 47.47 215 LEU A O 1
ATOM 1508 N N . ALA A 1 217 ? -36.361 -3.701 7.674 1.00 43.24 216 ALA A N 1
ATOM 1509 C CA . ALA A 1 217 ? -37.508 -3.703 6.735 1.00 44.22 216 ALA A CA 1
ATOM 1510 C C . ALA A 1 217 ? -37.487 -2.496 5.794 1.00 51.20 216 ALA A C 1
ATOM 1511 O O . ALA A 1 217 ? -38.104 -2.553 4.739 1.00 52.75 216 ALA A O 1
ATOM 1513 N N . ASN A 1 218 ? -36.791 -1.409 6.180 1.00 49.12 217 ASN A N 1
ATOM 1514 C CA . ASN A 1 218 ? -36.751 -0.179 5.403 1.00 50.99 217 ASN A CA 1
ATOM 1515 C C . ASN A 1 218 ? -35.331 0.223 4.937 1.00 55.46 217 ASN A C 1
ATOM 1516 O O . ASN A 1 218 ? -35.102 1.399 4.662 1.00 56.47 217 ASN A O 1
ATOM 1521 N N . GLY A 1 219 ? -34.410 -0.744 4.837 1.00 50.54 218 GLY A N 1
ATOM 1522 C CA . GLY A 1 219 ? -33.036 -0.520 4.402 1.00 49.95 218 GLY A CA 1
ATOM 1523 C C . GLY A 1 219 ? -32.288 0.491 5.255 1.00 53.53 218 GLY A C 1
ATOM 1524 O O . GLY A 1 219 ? -31.543 1.332 4.737 1.00 54.41 218 GLY A O 1
ATOM 1525 N N . ILE A 1 220 ? -32.522 0.440 6.568 1.00 47.13 219 ILE A N 1
ATOM 1526 C CA . ILE A 1 220 ? -31.896 1.333 7.535 1.00 45.94 219 ILE A CA 1
ATOM 1527 C C . ILE A 1 220 ? -31.005 0.503 8.432 1.00 48.14 219 ILE A C 1
ATOM 1528 O O . ILE A 1 220 ? -31.344 -0.637 8.764 1.00 47.45 219 ILE A O 1
ATOM 1533 N N . VAL A 1 221 ? -29.860 1.068 8.810 1.00 44.78 220 VAL A N 1
ATOM 1534 C CA . VAL A 1 221 ? -28.914 0.413 9.698 1.00 44.56 220 VAL A CA 1
ATOM 1535 C C . VAL A 1 221 ? -29.423 0.507 11.166 1.00 50.03 220 VAL A C 1
ATOM 1536 O O . VAL A 1 221 ? -29.617 1.617 11.682 1.00 49.07 220 VAL A O 1
ATOM 1540 N N . PRO A 1 222 ? -29.596 -0.631 11.879 1.00 44.95 221 PRO A N 1
ATOM 1541 C CA . PRO A 1 222 ? -29.938 -0.527 13.300 1.00 43.07 221 PRO A CA 1
ATOM 1542 C C . PRO A 1 222 ? -28.648 -0.373 14.142 1.00 44.99 221 PRO A C 1
ATOM 1543 O O . PRO A 1 222 ? -27.713 -1.160 13.993 1.00 46.35 221 PRO A O 1
ATOM 1547 N N . ALA A 1 223 ? -28.589 0.644 15.016 1.00 40.28 222 ALA A N 1
ATOM 1548 C CA . ALA A 1 223 ? -27.412 0.891 15.867 1.00 38.46 222 ALA A CA 1
ATOM 1549 C C . ALA A 1 223 ? -27.739 0.693 17.342 1.00 38.22 222 ALA A C 1
ATOM 1550 O O . ALA A 1 223 ? -28.821 1.029 17.814 1.00 33.05 222 ALA A O 1
ATOM 1552 N N . HIS A 1 224 ? -26.781 0.116 18.056 1.00 37.88 223 HIS A N 1
ATOM 1553 C CA . HIS A 1 224 ? -26.924 -0.255 19.440 1.00 38.78 223 HIS A CA 1
ATOM 1554 C C . HIS A 1 224 ? -26.364 0.802 20.377 1.00 43.13 223 HIS A C 1
ATOM 1555 O O . HIS A 1 224 ? -25.460 1.548 20.019 1.00 42.87 223 HIS A O 1
ATOM 1562 N N . ASN A 1 225 ? -26.905 0.838 21.589 1.00 39.88 224 ASN A N 1
ATOM 1563 C CA . ASN A 1 225 ? -26.492 1.725 22.682 1.00 40.45 224 ASN A CA 1
ATOM 1564 C C . ASN A 1 225 ? -25.090 1.352 23.161 1.00 42.12 224 ASN A C 1
ATOM 1565 O O . ASN A 1 225 ? -24.612 0.250 22.893 1.00 39.83 224 ASN A O 1
ATOM 1570 N N . VAL A 1 226 ? -24.441 2.272 23.865 1.00 39.64 225 VAL A N 1
ATOM 1571 C CA . VAL A 1 226 ? -23.072 2.112 24.380 1.00 40.84 225 VAL A CA 1
ATOM 1572 C C . VAL A 1 226 ? -22.938 0.970 25.391 1.00 50.98 225 VAL A C 1
ATOM 1573 O O . VAL A 1 226 ? -23.920 0.552 26.030 1.00 53.26 225 VAL A O 1
ATOM 1577 N N . CYS A 1 227 ? -21.702 0.539 25.596 1.00 49.37 226 CYS A N 1
ATOM 1578 C CA . CYS A 1 227 ? -21.359 -0.355 26.689 1.00 50.89 226 CYS A CA 1
ATOM 1579 C C . CYS A 1 227 ? -20.954 0.563 27.838 1.00 60.03 226 CYS A C 1
ATOM 1580 O O . CYS A 1 227 ? -20.246 1.541 27.602 1.00 59.50 226 CYS A O 1
ATOM 1583 N N . LEU A 1 228 ? -21.445 0.317 29.055 1.00 61.21 227 LEU A N 1
ATOM 1584 C CA . LEU A 1 228 ? -21.118 1.195 30.188 1.00 62.73 227 LEU A CA 1
ATOM 1585 C C . LEU A 1 228 ? -19.698 0.916 30.749 1.00 67.70 227 LEU A C 1
ATOM 1586 O O . LEU A 1 228 ? -19.148 1.752 31.480 1.00 68.34 227 LEU A O 1
ATOM 1591 N N . ASN A 1 229 ? -19.088 -0.217 30.342 1.00 63.11 228 ASN A N 1
ATOM 1592 C CA . ASN A 1 229 ? -17.712 -0.544 30.663 1.00 63.95 228 ASN A CA 1
ATOM 1593 C C . ASN A 1 229 ? -16.850 0.185 29.638 1.00 68.88 228 ASN A C 1
ATOM 1594 O O . ASN A 1 229 ? -16.937 -0.088 28.436 1.00 67.27 228 ASN A O 1
ATOM 1599 N N . LEU A 1 230 ? -16.048 1.145 30.112 1.00 67.18 229 LEU A N 1
ATOM 1600 C CA . LEU A 1 230 ? -15.285 2.029 29.245 1.00 66.40 229 LEU A CA 1
ATOM 1601 C C . LEU A 1 230 ? -13.969 1.474 28.718 1.00 69.47 229 LEU A C 1
ATOM 1602 O O . LEU A 1 230 ? -13.552 1.897 27.640 1.00 67.21 229 LEU A O 1
ATOM 1607 N N . LYS A 1 231 ? -13.289 0.584 29.460 1.00 67.72 230 LYS A N 1
ATOM 1608 C CA . LYS A 1 231 ? -11.961 0.138 29.037 1.00 68.26 230 LYS A CA 1
ATOM 1609 C C . LYS A 1 231 ? -11.784 -1.387 28.882 1.00 73.21 230 LYS A C 1
ATOM 1610 O O . LYS A 1 231 ? -10.825 -1.793 28.218 1.00 75.23 230 LYS A O 1
ATOM 1616 N N . ASP A 1 232 ? -12.641 -2.231 29.496 1.00 68.42 231 ASP A N 1
ATOM 1617 C CA . ASP A 1 232 ? -12.473 -3.696 29.388 1.00 68.34 231 ASP A CA 1
ATOM 1618 C C . ASP A 1 232 ? -12.951 -4.173 28.011 1.00 69.22 231 ASP A C 1
ATOM 1619 O O . ASP A 1 232 ? -14.162 -4.284 27.785 1.00 67.36 231 ASP A O 1
ATOM 1624 N N . ALA A 1 233 ? -11.983 -4.442 27.093 1.00 65.02 232 ALA A N 1
ATOM 1625 C CA . ALA A 1 233 ? -12.218 -4.865 25.705 1.00 63.14 232 ALA A CA 1
ATOM 1626 C C . ALA A 1 233 ? -13.117 -6.088 25.604 1.00 68.64 232 ALA A C 1
ATOM 1627 O O . ALA A 1 233 ? -13.996 -6.100 24.747 1.00 67.08 232 ALA A O 1
ATOM 1629 N N . GLU A 1 234 ? -12.932 -7.091 26.487 1.00 67.73 233 GLU A N 1
ATOM 1630 C CA . GLU A 1 234 ? -13.717 -8.331 26.491 1.00 68.27 233 GLU A CA 1
ATOM 1631 C C . GLU A 1 234 ? -15.219 -8.080 26.767 1.00 70.07 233 GLU A C 1
ATOM 1632 O O . GLU A 1 234 ? -16.054 -8.740 26.152 1.00 68.35 233 GLU A O 1
ATOM 1635 N N . VAL A 1 235 ? -15.544 -7.132 27.674 1.00 65.73 234 VAL A N 1
ATOM 1636 C CA . VAL A 1 235 ? -16.918 -6.764 28.055 1.00 63.36 234 VAL A CA 1
ATOM 1637 C C . VAL A 1 235 ? -17.567 -5.959 26.915 1.00 62.70 234 VAL A C 1
ATOM 1638 O O . VAL A 1 235 ? -18.739 -6.186 26.596 1.00 61.72 234 VAL A O 1
ATOM 1642 N N . ILE A 1 236 ? -16.800 -5.032 26.300 1.00 56.24 235 ILE A N 1
ATOM 1643 C CA . ILE A 1 236 ? -17.264 -4.207 25.176 1.00 53.38 235 ILE A CA 1
ATOM 1644 C C . ILE A 1 236 ? -17.554 -5.140 23.979 1.00 56.82 235 ILE A C 1
ATOM 1645 O O . ILE A 1 236 ? -18.647 -5.095 23.424 1.00 54.87 235 ILE A O 1
ATOM 1650 N N . ALA A 1 237 ? -16.598 -6.030 23.647 1.00 55.48 236 ALA A N 1
ATOM 1651 C CA . ALA A 1 237 ? -16.731 -6.996 22.555 1.00 54.80 236 ALA A CA 1
ATOM 1652 C C . ALA A 1 237 ? -17.952 -7.889 22.751 1.00 56.06 236 ALA A C 1
ATOM 1653 O O . ALA A 1 237 ? -18.679 -8.123 21.788 1.00 54.72 236 ALA A O 1
ATOM 1655 N N . SER A 1 238 ? -18.189 -8.345 24.002 1.00 52.08 237 SER A N 1
ATOM 1656 C CA . SER A 1 238 ? -19.315 -9.201 24.374 1.00 51.21 237 SER A CA 1
ATOM 1657 C C . SER A 1 238 ? -20.659 -8.522 24.064 1.00 53.83 237 SER A C 1
ATOM 1658 O O . SER A 1 238 ? -21.524 -9.164 23.461 1.00 53.91 237 SER A O 1
ATOM 1661 N N . ASP A 1 239 ? -20.811 -7.228 24.438 1.00 48.75 238 ASP A N 1
ATOM 1662 C CA . ASP A 1 239 ? -22.010 -6.434 24.169 1.00 46.66 238 ASP A CA 1
ATOM 1663 C C . ASP A 1 239 ? -22.218 -6.265 22.666 1.00 49.23 238 ASP A C 1
ATOM 1664 O O . ASP A 1 239 ? -23.316 -6.516 22.172 1.00 47.48 238 ASP A O 1
ATOM 1669 N N . ALA A 1 240 ? -21.159 -5.880 21.936 1.00 47.49 239 ALA A N 1
ATOM 1670 C CA . ALA A 1 240 ? -21.200 -5.705 20.479 1.00 46.65 239 ALA A CA 1
ATOM 1671 C C . ALA A 1 240 ? -21.549 -7.021 19.772 1.00 51.02 239 ALA A C 1
ATOM 1672 O O . ALA A 1 240 ? -22.344 -6.985 18.844 1.00 49.44 239 ALA A O 1
ATOM 1674 N N . CYS A 1 241 ? -21.018 -8.175 20.243 1.00 52.25 240 CYS A N 1
ATOM 1675 C CA . CYS A 1 241 ? -21.312 -9.500 19.674 1.00 55.66 240 CYS A CA 1
ATOM 1676 C C . CYS A 1 241 ? -22.766 -9.906 19.924 1.00 56.15 240 CYS A C 1
ATOM 1677 O O . CYS A 1 241 ? -23.403 -10.412 19.007 1.00 55.86 240 CYS A O 1
ATOM 1680 N N . ARG A 1 242 ? -23.281 -9.728 21.158 1.00 50.73 241 ARG A N 1
ATOM 1681 C CA . ARG A 1 242 ? -24.676 -10.076 21.467 1.00 49.62 241 ARG A CA 1
ATOM 1682 C C . ARG A 1 242 ? -25.620 -9.241 20.618 1.00 51.07 241 ARG A C 1
ATOM 1683 O O . ARG A 1 242 ? -26.560 -9.788 20.035 1.00 50.37 241 ARG A O 1
ATOM 1691 N N . ALA A 1 243 ? -25.341 -7.918 20.507 1.00 45.57 242 ALA A N 1
ATOM 1692 C CA . ALA A 1 243 ? -26.149 -6.982 19.710 1.00 42.81 242 ALA A CA 1
ATOM 1693 C C . ALA A 1 243 ? -26.074 -7.342 18.239 1.00 46.29 242 ALA A C 1
ATOM 1694 O O . ALA A 1 243 ? -27.102 -7.351 17.576 1.00 45.18 242 ALA A O 1
ATOM 1696 N N . ARG A 1 244 ? -24.899 -7.764 17.756 1.00 45.41 243 ARG A N 1
ATOM 1697 C CA . ARG A 1 244 ? -24.733 -8.194 16.359 1.00 46.28 243 ARG A CA 1
ATOM 1698 C C . ARG A 1 244 ? -25.391 -9.560 16.049 1.00 48.54 243 ARG A C 1
ATOM 1699 O O . ARG A 1 244 ? -26.127 -9.676 15.083 1.00 47.63 243 ARG A O 1
ATOM 1707 N N . ASN A 1 245 ? -25.081 -10.580 16.828 1.00 46.73 244 ASN A N 1
ATOM 1708 C CA . ASN A 1 245 ? -25.483 -11.960 16.548 1.00 48.08 244 ASN A CA 1
ATOM 1709 C C . ASN A 1 245 ? -26.810 -12.431 17.129 1.00 52.46 244 ASN A C 1
ATOM 1710 O O . ASN A 1 245 ? -27.331 -13.431 16.623 1.00 52.95 244 ASN A O 1
ATOM 1715 N N . GLU A 1 246 ? -27.351 -11.762 18.170 1.00 48.97 245 GLU A N 1
ATOM 1716 C CA . GLU A 1 246 ? -28.644 -12.171 18.741 1.00 48.49 245 GLU A CA 1
ATOM 1717 C C . GLU A 1 246 ? -29.798 -11.224 18.343 1.00 49.21 245 GLU A C 1
ATOM 1718 O O . GLU A 1 246 ? -30.952 -11.636 18.379 1.00 49.02 245 GLU A O 1
ATOM 1724 N N . PHE A 1 247 ? -29.489 -9.983 17.967 1.00 44.01 246 PHE A N 1
ATOM 1725 C CA . PHE A 1 247 ? -30.501 -8.979 17.666 1.00 43.14 246 PHE A CA 1
ATOM 1726 C C . PHE A 1 247 ? -30.446 -8.384 16.248 1.00 48.36 246 PHE A C 1
ATOM 1727 O O . PHE A 1 247 ? -31.458 -7.856 15.811 1.00 48.13 246 PHE A O 1
ATOM 1735 N N . GLY A 1 248 ? -29.314 -8.470 15.544 1.00 45.54 247 GLY A N 1
ATOM 1736 C CA . GLY A 1 248 ? -29.193 -7.944 14.187 1.00 44.44 247 GLY A CA 1
ATOM 1737 C C . GLY A 1 248 ? -28.675 -6.520 14.074 1.00 47.05 247 GLY A C 1
ATOM 1738 O O . GLY A 1 248 ? -28.816 -5.910 13.015 1.00 48.81 247 GLY A O 1
ATOM 1739 N N . PHE A 1 249 ? -28.097 -5.956 15.146 1.00 41.20 248 PHE A N 1
ATOM 1740 C CA . PHE A 1 249 ? -27.509 -4.613 15.114 1.00 40.48 248 PHE A CA 1
ATOM 1741 C C . PHE A 1 249 ? -26.265 -4.662 14.248 1.00 46.62 248 PHE A C 1
ATOM 1742 O O . PHE A 1 249 ? -25.600 -5.703 14.197 1.00 47.00 248 PHE A O 1
ATOM 1750 N N . LEU A 1 250 ? -26.007 -3.583 13.491 1.00 42.00 249 LEU A N 1
ATOM 1751 C CA . LEU A 1 250 ? -24.903 -3.533 12.532 1.00 41.74 249 LEU A CA 1
ATOM 1752 C C . LEU A 1 250 ? -23.940 -2.384 12.843 1.00 46.01 249 LEU A C 1
ATOM 1753 O O . LEU A 1 250 ? -22.994 -2.107 12.090 1.00 48.33 249 LEU A O 1
ATOM 1758 N N . ARG A 1 251 ? -24.214 -1.701 13.940 1.00 40.35 250 ARG A N 1
ATOM 1759 C CA . ARG A 1 251 ? -23.496 -0.534 14.388 1.00 41.17 250 ARG A CA 1
ATOM 1760 C C . ARG A 1 251 ? -23.693 -0.405 15.901 1.00 46.46 250 ARG A C 1
ATOM 1761 O O . ARG A 1 251 ? -24.674 -0.921 16.451 1.00 45.93 250 ARG A O 1
ATOM 1777 N N . TRP A 1 253 ? -22.685 2.522 19.336 1.00 41.58 252 TRP A N 1
ATOM 1778 C CA . TRP A 1 253 ? -22.141 3.767 19.853 1.00 42.27 252 TRP A CA 1
ATOM 1779 C C . TRP A 1 253 ? -20.945 3.517 20.752 1.00 48.44 252 TRP A C 1
ATOM 1780 O O . TRP A 1 253 ? -20.844 2.461 21.397 1.00 48.71 252 TRP A O 1
ATOM 1791 N N . SER A 1 254 ? -20.077 4.526 20.836 1.00 45.00 253 SER A N 1
ATOM 1792 C CA . SER A 1 254 ? -18.893 4.530 21.686 1.00 45.68 253 SER A CA 1
ATOM 1793 C C . SER A 1 254 ? -18.830 5.852 22.461 1.00 49.43 253 SER A C 1
ATOM 1794 O O . SER A 1 254 ? -19.132 6.916 21.897 1.00 49.97 253 SER A O 1
ATOM 1797 N N . ILE A 1 255 ? -18.449 5.783 23.745 1.00 44.39 254 ILE A N 1
ATOM 1798 C CA . ILE A 1 255 ? -18.329 6.991 24.568 1.00 45.33 254 ILE A CA 1
ATOM 1799 C C . ILE A 1 255 ? -16.901 7.144 25.106 1.00 50.82 254 ILE A C 1
ATOM 1800 O O . ILE A 1 255 ? -16.584 8.161 25.722 1.00 49.41 254 ILE A O 1
ATOM 1805 N N . TYR A 1 256 ? -16.055 6.139 24.869 1.00 50.34 255 TYR A N 1
ATOM 1806 C CA . TYR A 1 256 ? -14.654 6.149 25.271 1.00 52.42 255 TYR A CA 1
ATOM 1807 C C . TYR A 1 256 ? -13.813 5.528 24.135 1.00 58.30 255 TYR A C 1
ATOM 1808 O O . TYR A 1 256 ? -14.228 4.509 23.571 1.00 58.13 255 TYR A O 1
ATOM 1817 N N . PRO A 1 257 ? -12.675 6.154 23.735 1.00 55.34 256 PRO A N 1
ATOM 1818 C CA . PRO A 1 257 ? -11.897 5.632 22.587 1.00 54.97 256 PRO A CA 1
ATOM 1819 C C . PRO A 1 257 ? -11.526 4.137 22.648 1.00 57.29 256 PRO A C 1
ATOM 1820 O O . PRO A 1 257 ? -11.417 3.499 21.599 1.00 55.98 256 PRO A O 1
ATOM 1824 N N . ALA A 1 258 ? -11.328 3.587 23.867 1.00 52.60 257 ALA A N 1
ATOM 1825 C CA . ALA A 1 258 ? -10.950 2.196 24.062 1.00 52.46 257 ALA A CA 1
ATOM 1826 C C . ALA A 1 258 ? -12.061 1.226 23.597 1.00 56.84 257 ALA A C 1
ATOM 1827 O O . ALA A 1 258 ? -11.783 0.044 23.410 1.00 57.81 257 ALA A O 1
ATOM 1829 N N . GLN A 1 259 ? -13.300 1.723 23.398 1.00 52.20 258 GLN A N 1
ATOM 1830 C CA . GLN A 1 259 ? -14.459 0.915 22.954 1.00 50.71 258 GLN A CA 1
ATOM 1831 C C . GLN A 1 259 ? -14.498 0.713 21.432 1.00 51.97 258 GLN A C 1
ATOM 1832 O O . GLN A 1 259 ? -15.115 -0.241 20.986 1.00 49.39 258 GLN A O 1
ATOM 1838 N N . ILE A 1 260 ? -13.824 1.590 20.650 1.00 48.84 259 ILE A N 1
ATOM 1839 C CA . ILE A 1 260 ? -13.859 1.595 19.185 1.00 48.04 259 ILE A CA 1
ATOM 1840 C C . ILE A 1 260 ? -13.377 0.271 18.553 1.00 52.78 259 ILE A C 1
ATOM 1841 O O . ILE A 1 260 ? -14.175 -0.389 17.892 1.00 50.80 259 ILE A O 1
ATOM 1846 N N . GLN A 1 261 ? -12.106 -0.098 18.736 1.00 53.55 260 GLN A N 1
ATOM 1847 C CA . GLN A 1 261 ? -11.559 -1.329 18.156 1.00 55.28 260 GLN A CA 1
ATOM 1848 C C . GLN A 1 261 ? -12.376 -2.581 18.577 1.00 58.86 260 GLN A C 1
ATOM 1849 O O . GLN A 1 261 ? -12.785 -3.299 17.657 1.00 56.23 260 GLN A O 1
ATOM 1855 N N . PRO A 1 262 ? -12.749 -2.809 19.888 1.00 56.91 261 PRO A N 1
ATOM 1856 C CA . PRO A 1 262 ? -13.599 -3.985 20.209 1.00 55.85 261 PRO A CA 1
ATOM 1857 C C . PRO A 1 262 ? -14.931 -3.990 19.459 1.00 58.96 261 PRO A C 1
ATOM 1858 O O . PRO A 1 262 ? -15.357 -5.061 19.027 1.00 60.18 261 PRO A O 1
ATOM 1862 N N . ILE A 1 263 ? -15.572 -2.808 19.273 1.00 53.83 262 ILE A N 1
ATOM 1863 C CA . ILE A 1 263 ? -16.853 -2.708 18.556 1.00 52.13 262 ILE A CA 1
ATOM 1864 C C . ILE A 1 263 ? -16.642 -3.041 17.064 1.00 56.70 262 ILE A C 1
ATOM 1865 O O . ILE A 1 263 ? -17.374 -3.877 16.534 1.00 54.20 262 ILE A O 1
ATOM 1870 N N . VAL A 1 264 ? -15.637 -2.391 16.405 1.00 53.94 263 VAL A N 1
ATOM 1871 C CA . VAL A 1 264 ? -15.331 -2.608 14.985 1.00 53.85 263 VAL A CA 1
ATOM 1872 C C . VAL A 1 264 ? -15.039 -4.112 14.728 1.00 58.45 263 VAL A C 1
ATOM 1873 O O . VAL A 1 264 ? -15.654 -4.700 13.831 1.00 56.56 263 VAL A O 1
ATOM 1877 N N . ASN A 1 265 ? -14.130 -4.716 15.541 1.00 56.48 264 ASN A N 1
ATOM 1878 C CA A ASN A 1 265 ? -13.741 -6.109 15.373 0.50 57.81 264 ASN A CA 1
ATOM 1879 C CA B ASN A 1 265 ? -13.729 -6.122 15.422 0.50 57.72 264 ASN A CA 1
ATOM 1880 C C . ASN A 1 265 ? -14.909 -7.074 15.627 1.00 62.04 264 ASN A C 1
ATOM 1881 O O . ASN A 1 265 ? -15.013 -8.066 14.906 1.00 62.47 264 ASN A O 1
ATOM 1890 N N . ALA A 1 266 ? -15.810 -6.772 16.593 1.00 58.27 265 ALA A N 1
ATOM 1891 C CA . ALA A 1 266 ? -16.965 -7.632 16.850 1.00 57.89 265 ALA A CA 1
ATOM 1892 C C . ALA A 1 266 ? -17.955 -7.610 15.689 1.00 63.12 265 ALA A C 1
ATOM 1893 O O . ALA A 1 266 ? -18.613 -8.622 15.423 1.00 66.32 265 ALA A O 1
ATOM 1903 N N . ARG A 1 268 ? -17.057 -6.951 12.416 1.00 61.66 267 ARG A N 1
ATOM 1904 C CA . ARG A 1 268 ? -16.348 -7.365 11.202 1.00 63.63 267 ARG A CA 1
ATOM 1905 C C . ARG A 1 268 ? -16.847 -8.674 10.615 1.00 68.49 267 ARG A C 1
ATOM 1906 O O . ARG A 1 268 ? -17.109 -9.608 11.377 1.00 68.12 267 ARG A O 1
ATOM 1914 N N . PRO A 1 269 ? -16.890 -8.815 9.271 1.00 67.20 268 PRO A N 1
ATOM 1915 C CA . PRO A 1 269 ? -17.250 -10.124 8.704 1.00 69.02 268 PRO A CA 1
ATOM 1916 C C . PRO A 1 269 ? -16.097 -11.101 8.904 1.00 79.33 268 PRO A C 1
ATOM 1917 O O . PRO A 1 269 ? -14.947 -10.678 9.072 1.00 79.14 268 PRO A O 1
ATOM 1921 N N . ASP A 1 270 ? -16.420 -12.404 8.940 1.00 81.50 269 ASP A N 1
ATOM 1922 C CA . ASP A 1 270 ? -15.473 -13.508 9.110 1.00 85.20 269 ASP A CA 1
ATOM 1923 C C . ASP A 1 270 ? -14.423 -13.444 7.989 1.00 93.05 269 ASP A C 1
ATOM 1924 O O . ASP A 1 270 ? -14.784 -13.130 6.849 1.00 93.31 269 ASP A O 1
ATOM 1929 N N . PHE A 1 271 ? -13.137 -13.701 8.308 1.00 92.17 270 PHE A N 1
ATOM 1930 C CA . PHE A 1 271 ? -12.042 -13.664 7.326 1.00 94.73 270 PHE A CA 1
ATOM 1931 C C . PHE A 1 271 ? -12.303 -14.589 6.112 1.00 101.05 270 PHE A C 1
ATOM 1932 O O . PHE A 1 271 ? -12.028 -14.192 4.978 1.00 102.02 270 PHE A O 1
ATOM 1940 N N . THR A 1 272 ? -12.816 -15.813 6.354 1.00 97.57 271 THR A N 1
ATOM 1941 C CA . THR A 1 272 ? -13.095 -16.782 5.290 1.00 99.12 271 THR A CA 1
ATOM 1942 C C . THR A 1 272 ? -14.300 -16.330 4.464 1.00 100.90 271 THR A C 1
ATOM 1943 O O . THR A 1 272 ? -14.323 -16.552 3.255 1.00 102.55 271 THR A O 1
ATOM 1947 N N . GLU A 1 273 ? -15.278 -15.667 5.113 1.00 93.86 272 GLU A N 1
ATOM 1948 C CA . GLU A 1 273 ? -16.493 -15.132 4.493 1.00 91.68 272 GLU A CA 1
ATOM 1949 C C . GLU A 1 273 ? -16.147 -14.063 3.451 1.00 95.03 272 GLU A C 1
ATOM 1950 O O . GLU A 1 273 ? -16.736 -14.070 2.373 1.00 95.14 272 GLU A O 1
ATOM 1953 N N . VAL A 1 274 ? -15.183 -13.168 3.761 1.00 90.54 273 VAL A N 1
ATOM 1954 C CA . VAL A 1 274 ? -14.759 -12.096 2.855 1.00 90.87 273 VAL A CA 1
ATOM 1955 C C . VAL A 1 274 ? -13.919 -12.676 1.708 1.00 97.45 273 VAL A C 1
ATOM 1956 O O . VAL A 1 274 ? -14.034 -12.194 0.579 1.00 97.59 273 VAL A O 1
ATOM 1960 N N . GLU A 1 275 ? -13.108 -13.723 1.991 1.00 95.87 274 GLU A N 1
ATOM 1961 C CA . GLU A 1 275 ? -12.292 -14.415 0.997 1.00 99.10 274 GLU A CA 1
ATOM 1962 C C . GLU A 1 275 ? -13.209 -15.000 -0.092 1.00 105.72 274 GLU A C 1
ATOM 1963 O O . GLU A 1 275 ? -12.949 -14.811 -1.288 1.00 107.77 274 GLU A O 1
ATOM 1965 N N . ASP A 1 276 ? -14.323 -15.645 0.343 1.00 101.11 275 ASP A N 1
ATOM 1966 C CA . ASP A 1 276 ? -15.350 -16.231 -0.519 1.00 101.80 275 ASP A CA 1
ATOM 1967 C C . ASP A 1 276 ? -16.142 -15.133 -1.244 1.00 104.93 275 ASP A C 1
ATOM 1968 O O . ASP A 1 276 ? -16.458 -15.296 -2.426 1.00 106.69 275 ASP A O 1
ATOM 1973 N N . ALA A 1 277 ? -16.422 -13.999 -0.544 1.00 98.30 276 ALA A N 1
ATOM 1974 C CA . ALA A 1 277 ? -17.161 -12.843 -1.082 1.00 96.47 276 ALA A CA 1
ATOM 1975 C C . ALA A 1 277 ? -16.440 -12.228 -2.289 1.00 102.22 276 ALA A C 1
ATOM 1976 O O . ALA A 1 277 ? -17.097 -11.866 -3.268 1.00 102.65 276 ALA A O 1
ATOM 1978 N N . ALA A 1 278 ? -15.095 -12.142 -2.223 1.00 99.61 277 ALA A N 1
ATOM 1979 C CA . ALA A 1 278 ? -14.244 -11.629 -3.296 1.00 101.81 277 ALA A CA 1
ATOM 1980 C C . ALA A 1 278 ? -14.270 -12.577 -4.508 1.00 110.60 277 ALA A C 1
ATOM 1981 O O . ALA A 1 278 ? -14.311 -12.104 -5.648 1.00 111.73 277 ALA A O 1
ATOM 1983 N N . GLY A 1 279 ? -14.293 -13.887 -4.253 1.00 109.26 278 GLY A N 1
ATOM 1984 C CA . GLY A 1 279 ? -14.391 -14.900 -5.301 1.00 112.55 278 GLY A CA 1
ATOM 1985 C C . GLY A 1 279 ? -15.789 -14.939 -5.904 1.00 117.53 278 GLY A C 1
ATOM 1986 O O . GLY A 1 279 ? -16.496 -15.942 -5.777 1.00 117.72 278 GLY A O 1
ATOM 1987 N N . ILE A 1 280 ? -16.229 -13.800 -6.476 1.00 113.61 279 ILE A N 1
ATOM 1988 C CA . ILE A 1 280 ? -17.543 -13.571 -7.077 1.00 112.40 279 ILE A CA 1
ATOM 1989 C C . ILE A 1 280 ? -17.480 -12.360 -8.019 1.00 117.64 279 ILE A C 1
ATOM 1990 O O . ILE A 1 280 ? -16.506 -11.598 -8.017 1.00 117.57 279 ILE A O 1
ATOM 1992 N N . THR A 1 303 ? -28.288 -12.758 -4.529 1.00 100.63 302 THR A N 1
ATOM 1993 C CA . THR A 1 303 ? -27.145 -13.474 -3.971 1.00 100.89 302 THR A CA 1
ATOM 1994 C C . THR A 1 303 ? -25.859 -12.627 -4.065 1.00 105.58 302 THR A C 1
ATOM 1995 O O . THR A 1 303 ? -25.141 -12.509 -3.069 1.00 103.83 302 THR A O 1
ATOM 1997 N N . TYR A 1 304 ? -25.575 -12.041 -5.258 1.00 104.26 303 TYR A N 1
ATOM 1998 C CA . TYR A 1 304 ? -24.390 -11.204 -5.509 1.00 104.96 303 TYR A CA 1
ATOM 1999 C C . TYR A 1 304 ? -24.433 -9.904 -4.678 1.00 106.61 303 TYR A C 1
ATOM 2000 O O . TYR A 1 304 ? -23.385 -9.420 -4.231 1.00 105.46 303 TYR A O 1
ATOM 2002 N N . ARG A 1 305 ? -25.653 -9.372 -4.448 1.00 101.71 304 ARG A N 1
ATOM 2003 C CA . ARG A 1 305 ? -25.905 -8.171 -3.647 1.00 99.12 304 ARG A CA 1
ATOM 2004 C C . ARG A 1 305 ? -25.490 -8.413 -2.182 1.00 100.23 304 ARG A C 1
ATOM 2005 O O . ARG A 1 305 ? -25.026 -7.478 -1.523 1.00 98.10 304 ARG A O 1
ATOM 2007 N N . TYR A 1 306 ? -25.613 -9.674 -1.695 1.00 96.23 305 TYR A N 1
ATOM 2008 C CA . TYR A 1 306 ? -25.211 -10.060 -0.339 1.00 94.37 305 TYR A CA 1
ATOM 2009 C C . TYR A 1 306 ? -23.687 -10.041 -0.221 1.00 94.96 305 TYR A C 1
ATOM 2010 O O . TYR A 1 306 ? -23.151 -9.387 0.675 1.00 92.53 305 TYR A O 1
ATOM 2019 N N . PHE A 1 307 ? -22.997 -10.766 -1.122 1.00 91.28 306 PHE A N 1
ATOM 2020 C CA . PHE A 1 307 ? -21.543 -10.864 -1.139 1.00 90.73 306 PHE A CA 1
ATOM 2021 C C . PHE A 1 307 ? -20.908 -9.476 -1.357 1.00 90.56 306 PHE A C 1
ATOM 2022 O O . PHE A 1 307 ? -19.830 -9.215 -0.811 1.00 89.44 306 PHE A O 1
ATOM 2024 N N . TRP A 1 308 ? -21.611 -8.571 -2.085 1.00 84.61 307 TRP A N 1
ATOM 2025 C CA . TRP A 1 308 ? -21.150 -7.197 -2.314 1.00 83.29 307 TRP A CA 1
ATOM 2026 C C . TRP A 1 308 ? -21.224 -6.389 -1.007 1.00 85.51 307 TRP A C 1
ATOM 2027 O O . TRP A 1 308 ? -20.341 -5.575 -0.732 1.00 84.93 307 TRP A O 1
ATOM 2038 N N . GLU A 1 309 ? -22.274 -6.642 -0.201 1.00 81.06 308 GLU A N 1
ATOM 2039 C CA . GLU A 1 309 ? -22.495 -6.017 1.102 1.00 78.19 308 GLU A CA 1
ATOM 2040 C C . GLU A 1 309 ? -21.376 -6.440 2.057 1.00 80.80 308 GLU A C 1
ATOM 2041 O O . GLU A 1 309 ? -20.837 -5.582 2.757 1.00 80.68 308 GLU A O 1
ATOM 2043 N N . VAL A 1 310 ? -20.983 -7.746 2.023 1.00 76.27 309 VAL A N 1
ATOM 2044 C CA . VAL A 1 310 ? -19.912 -8.343 2.840 1.00 75.39 309 VAL A CA 1
ATOM 2045 C C . VAL A 1 310 ? -18.563 -7.673 2.507 1.00 78.72 309 VAL A C 1
ATOM 2046 O O . VAL A 1 310 ? -17.842 -7.279 3.429 1.00 77.36 309 VAL A O 1
ATOM 2050 N N . LEU A 1 311 ? -18.243 -7.523 1.201 1.00 76.42 310 LEU A N 1
ATOM 2051 C CA . LEU A 1 311 ? -16.994 -6.912 0.751 1.00 77.14 310 LEU A CA 1
ATOM 2052 C C . LEU A 1 311 ? -16.941 -5.431 1.156 1.00 79.87 310 LEU A C 1
ATOM 2053 O O . LEU A 1 311 ? -15.874 -4.944 1.556 1.00 79.28 310 LEU A O 1
ATOM 2055 N N . GLN A 1 312 ? -18.096 -4.735 1.090 1.00 75.19 311 GLN A N 1
ATOM 2056 C CA . GLN A 1 312 ? -18.215 -3.323 1.472 1.00 74.07 311 GLN A CA 1
ATOM 2057 C C . GLN A 1 312 ? -18.089 -3.159 2.985 1.00 74.89 311 GLN A C 1
ATOM 2058 O O . GLN A 1 312 ? 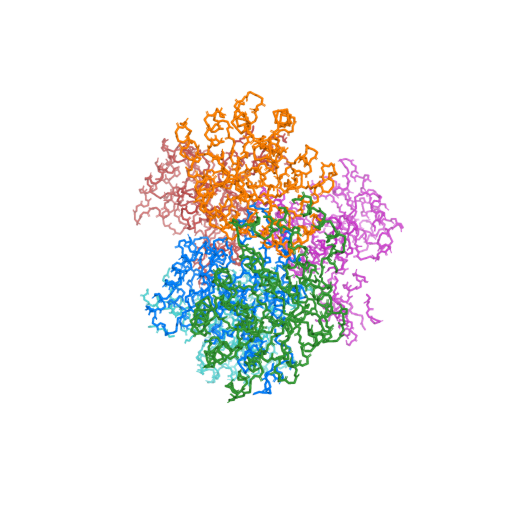-17.462 -2.197 3.442 1.00 73.73 311 GLN A O 1
ATOM 2064 N N . LYS A 1 313 ? -18.646 -4.121 3.755 1.00 70.48 312 LYS A N 1
ATOM 2065 C CA . LYS A 1 313 ? -18.551 -4.160 5.217 1.00 69.49 312 LYS A CA 1
ATOM 2066 C C . LYS A 1 313 ? -17.075 -4.334 5.624 1.00 75.55 312 LYS A C 1
ATOM 2067 O O . LYS A 1 313 ? -16.585 -3.598 6.481 1.00 75.35 312 LYS A O 1
ATOM 2069 N N . ALA A 1 314 ? -16.361 -5.265 4.949 1.00 72.73 313 ALA A N 1
ATOM 2070 C CA . ALA A 1 314 ? -14.939 -5.535 5.152 1.00 73.23 313 ALA A CA 1
ATOM 2071 C C . ALA A 1 314 ? -14.109 -4.278 4.942 1.00 76.42 313 ALA A C 1
ATOM 2072 O O . ALA A 1 314 ? -13.172 -4.040 5.706 1.00 75.81 313 ALA A O 1
ATOM 2074 N N . LYS A 1 315 ? -14.476 -3.449 3.944 1.00 72.73 314 LYS A N 1
ATOM 2075 C CA . LYS A 1 315 ? -13.757 -2.211 3.661 1.00 73.20 314 LYS A CA 1
ATOM 2076 C C . LYS A 1 315 ? -13.993 -1.168 4.789 1.00 74.29 314 LYS A C 1
ATOM 2077 O O . LYS A 1 315 ? -13.015 -0.664 5.372 1.00 73.31 314 LYS A O 1
ATOM 2079 N N . VAL A 1 316 ? -15.287 -0.908 5.132 1.00 67.77 315 VAL A N 1
ATOM 2080 C CA . VAL A 1 316 ? -15.735 0.051 6.159 1.00 64.75 315 VAL A CA 1
ATOM 2081 C C . VAL A 1 316 ? -15.190 -0.321 7.553 1.00 65.99 315 VAL A C 1
ATOM 2082 O O . VAL A 1 316 ? -15.016 0.563 8.390 1.00 62.95 315 VAL A O 1
ATOM 2084 N N . THR A 1 317 ? -14.907 -1.621 7.786 1.00 63.02 316 THR A N 1
ATOM 2085 C CA . THR A 1 317 ? -14.419 -2.120 9.073 1.00 61.84 316 THR A CA 1
ATOM 2086 C C . THR A 1 317 ? -12.886 -2.228 9.118 1.00 66.78 316 THR A C 1
ATOM 2087 O O . THR A 1 317 ? -12.352 -2.796 10.078 1.00 67.61 316 THR A O 1
ATOM 2091 N N . GLY A 1 318 ? -12.205 -1.640 8.127 1.00 62.36 317 GLY A N 1
ATOM 2092 C CA . GLY A 1 318 ? -10.747 -1.603 8.039 1.00 63.01 317 GLY A CA 1
ATOM 2093 C C . GLY A 1 318 ? -10.007 -2.913 7.807 1.00 67.96 317 GLY A C 1
ATOM 2094 O O . GLY A 1 318 ? -8.806 -3.003 8.091 1.00 67.51 317 GLY A O 1
ATOM 2103 N N . ALA A 1 320 ? -8.503 -6.136 5.372 1.00 73.77 319 ALA A N 1
ATOM 2104 C CA . ALA A 1 320 ? -7.837 -6.290 4.094 1.00 76.77 319 ALA A CA 1
ATOM 2105 C C . ALA A 1 320 ? -8.810 -6.948 3.082 1.00 83.80 319 ALA A C 1
ATOM 2106 O O . ALA A 1 320 ? -9.386 -8.025 3.346 1.00 82.60 319 ALA A O 1
ATOM 2108 N N . VAL A 1 321 ? -9.057 -6.240 1.967 1.00 82.16 320 VAL A N 1
ATOM 2109 C CA . VAL A 1 321 ? -9.917 -6.744 0.901 1.00 82.87 320 VAL A CA 1
ATOM 2110 C C . VAL A 1 321 ? -8.992 -7.451 -0.099 1.00 91.29 320 VAL A C 1
ATOM 2111 O O . VAL A 1 321 ? -7.935 -6.892 -0.434 1.00 93.46 320 VAL A O 1
ATOM 2113 N N . PRO A 1 322 ? -9.318 -8.686 -0.548 1.00 88.73 321 PRO A N 1
ATOM 2114 C CA . PRO A 1 322 ? -8.411 -9.390 -1.483 1.00 94.65 321 PRO A CA 1
ATOM 2115 C C . PRO A 1 322 ? -8.297 -8.711 -2.845 1.00 125.28 321 PRO A C 1
ATOM 2116 O O . PRO A 1 322 ? -7.269 -8.107 -3.116 1.00 90.10 321 PRO A O 1
ATOM 2120 N N . ASN B 1 9 ? -44.134 18.619 45.091 1.00 71.11 8 ASN B N 1
ATOM 2121 C CA . ASN B 1 9 ? -43.487 17.653 44.205 1.00 70.57 8 ASN B CA 1
ATOM 2122 C C . ASN B 1 9 ? -44.390 17.307 43.000 1.00 77.29 8 ASN B C 1
ATOM 2123 O O . ASN B 1 9 ? -43.883 17.134 41.887 1.00 75.30 8 ASN B O 1
ATOM 2125 N N . ASP B 1 10 ? -45.722 17.252 43.211 1.00 77.21 9 ASP B N 1
ATOM 2126 C CA . ASP B 1 10 ? -46.680 16.975 42.132 1.00 76.92 9 ASP B CA 1
ATOM 2127 C C . ASP B 1 10 ? -46.880 18.186 41.227 1.00 85.66 9 ASP B C 1
ATOM 2128 O O . ASP B 1 10 ? -46.953 18.011 40.010 1.00 85.19 9 ASP B O 1
ATOM 2133 N N . ALA B 1 11 ? -46.999 19.393 41.810 1.00 86.40 10 ALA B N 1
ATOM 2134 C CA . ALA B 1 11 ? -47.200 20.635 41.074 1.00 89.12 10 ALA B CA 1
ATOM 2135 C C . ALA B 1 11 ? -45.911 21.071 40.318 1.00 98.12 10 ALA B C 1
ATOM 2136 O O . ALA B 1 11 ? -46.006 21.794 39.328 1.00 98.97 10 ALA B O 1
ATOM 2138 N N . LEU B 1 12 ? -44.726 20.610 40.762 1.00 97.09 11 LEU B N 1
ATOM 2139 C CA . LEU B 1 12 ? -43.447 20.960 40.151 1.00 99.10 11 LEU B CA 1
ATOM 2140 C C . LEU B 1 12 ? -43.117 20.137 38.878 1.00 103.42 11 LEU B C 1
ATOM 2141 O O . LEU B 1 12 ? -42.307 20.595 38.074 1.00 103.93 11 LEU B O 1
ATOM 2143 N N . PHE B 1 13 ? -43.710 18.940 38.690 1.00 100.13 12 PHE B N 1
ATOM 2144 C CA . PHE B 1 13 ? -43.469 18.109 37.480 1.00 99.02 12 PHE B CA 1
ATOM 2145 C C . PHE B 1 13 ? -44.809 17.732 36.797 1.00 103.64 12 PHE B C 1
ATOM 2146 O O . PHE B 1 13 ? -45.315 16.629 37.010 1.00 101.89 12 PHE B O 1
ATOM 2154 N N . ALA B 1 14 ? -45.405 18.671 36.018 1.00 102.62 13 ALA B N 1
ATOM 2155 C CA . ALA B 1 14 ? -46.723 18.480 35.391 1.00 101.17 13 ALA B CA 1
ATOM 2156 C C . ALA B 1 14 ? -46.896 19.297 34.091 1.00 104.71 13 ALA B C 1
ATOM 2157 O O . ALA B 1 14 ? -47.529 20.361 34.061 1.00 105.59 13 ALA B O 1
ATOM 2159 N N . GLY B 1 15 ? -46.303 18.762 33.037 1.00 98.71 14 GLY B N 1
ATOM 2160 C CA . GLY B 1 15 ? -46.436 19.217 31.660 1.00 97.58 14 GLY B CA 1
ATOM 2161 C C . GLY B 1 15 ? -47.047 18.050 30.904 1.00 95.70 14 GLY B C 1
ATOM 2162 O O . GLY B 1 15 ? -47.634 18.205 29.826 1.00 94.88 14 GLY B O 1
ATOM 2163 N N . GLU B 1 16 ? -46.932 16.863 31.540 1.00 87.23 15 GLU B N 1
ATOM 2164 C CA . GLU B 1 16 ? -47.351 15.537 31.116 1.00 82.86 15 GLU B CA 1
ATOM 2165 C C . GLU B 1 16 ? -48.411 14.970 32.072 1.00 81.00 15 GLU B C 1
ATOM 2166 O O . GLU B 1 16 ? -48.674 15.572 33.113 1.00 81.04 15 GLU B O 1
ATOM 2172 N N . LYS B 1 17 ? -49.002 13.803 31.713 1.00 73.56 16 LYS B N 1
ATOM 2173 C CA . LYS B 1 17 ? -50.001 13.062 32.502 1.00 71.33 16 LYS B CA 1
ATOM 2174 C C . LYS B 1 17 ? -49.319 12.408 33.713 1.00 72.75 16 LYS B C 1
ATOM 2175 O O . LYS B 1 17 ? -48.222 11.846 33.579 1.00 72.81 16 LYS B O 1
ATOM 2181 N N . SER B 1 18 ? -49.961 12.478 34.885 1.00 66.29 17 SER B N 1
ATOM 2182 C CA . SER B 1 18 ? -49.399 11.883 36.099 1.00 65.18 17 SER B CA 1
ATOM 2183 C C . SER B 1 18 ? -49.646 10.385 36.079 1.00 63.18 17 SER B C 1
ATOM 2184 O O . SER B 1 18 ? -50.769 9.964 35.772 1.00 62.40 17 SER B O 1
ATOM 2187 N N . PHE B 1 19 ? -48.602 9.575 36.379 1.00 55.08 18 PHE B N 1
ATOM 2188 C CA . PHE B 1 19 ? -48.734 8.117 36.413 1.00 51.12 18 PHE B CA 1
ATOM 2189 C C . PHE B 1 19 ? -49.601 7.719 37.621 1.00 56.67 18 PHE B C 1
ATOM 2190 O O . PHE B 1 19 ? -49.459 8.335 38.675 1.00 57.18 18 PHE B O 1
ATOM 2198 N N . PRO B 1 20 ? -50.560 6.776 37.501 1.00 53.58 19 PRO B N 1
ATOM 2199 C CA . PRO B 1 20 ? -51.384 6.445 38.666 1.00 54.01 19 PRO B CA 1
ATOM 2200 C C . PRO B 1 20 ? -50.584 5.699 39.736 1.00 59.43 19 PRO B C 1
ATOM 2201 O O . PRO B 1 20 ? -49.814 4.775 39.433 1.00 57.09 19 PRO B O 1
ATOM 2205 N N . VAL B 1 21 ? -50.743 6.127 40.994 1.00 58.93 20 VAL B N 1
ATOM 2206 C CA . VAL B 1 21 ? -50.060 5.450 42.075 1.00 60.61 20 VAL B CA 1
ATOM 2207 C C . VAL B 1 21 ? -51.120 4.539 42.701 1.00 61.64 20 VAL B C 1
ATOM 2208 O O . VAL B 1 21 ? -52.064 4.985 43.360 1.00 61.52 20 VAL B O 1
ATOM 2212 N N . LEU B 1 22 ? -51.030 3.263 42.339 1.00 55.62 21 LEU B N 1
ATOM 2213 C CA . LEU B 1 22 ? -51.999 2.263 42.770 1.00 54.01 21 LEU B CA 1
ATOM 2214 C C . LEU B 1 22 ? -51.338 1.179 43.552 1.00 54.28 21 LEU B C 1
ATOM 2215 O O . LEU B 1 22 ? -50.148 0.913 43.363 1.00 54.77 21 LEU B O 1
ATOM 2220 N N . ALA B 1 23 ? -52.122 0.544 44.436 1.00 47.19 22 ALA B N 1
ATOM 2221 C CA . ALA B 1 23 ? -51.709 -0.588 45.244 1.00 44.69 22 ALA B CA 1
ATOM 2222 C C . ALA B 1 23 ? -51.147 -1.695 44.339 1.00 47.04 22 ALA B C 1
ATOM 2223 O O . ALA B 1 23 ? -51.614 -1.889 43.214 1.00 42.92 22 ALA B O 1
ATOM 2225 N N . ALA B 1 24 ? -50.110 -2.376 44.825 1.00 46.79 23 ALA B N 1
ATOM 2226 C CA . ALA B 1 24 ? -49.411 -3.466 44.147 1.00 45.63 23 ALA B CA 1
ATOM 2227 C C . ALA B 1 24 ? -50.300 -4.694 43.990 1.00 51.31 23 ALA B C 1
ATOM 2228 O O . ALA B 1 24 ? -50.011 -5.573 43.171 1.00 50.53 23 ALA B O 1
ATOM 2230 N N . CYS B 1 25 ? -51.372 -4.762 44.779 1.00 50.03 24 CYS B N 1
ATOM 2231 C CA . CYS B 1 25 ? -52.230 -5.932 44.794 1.00 50.01 24 CYS B CA 1
ATOM 2232 C C . CYS B 1 25 ? -53.706 -5.579 44.631 1.00 53.07 24 CYS B C 1
ATOM 2233 O O . CYS B 1 25 ? -54.182 -4.597 45.202 1.00 53.33 24 CYS B O 1
ATOM 2236 N N . GLU B 1 26 ? -54.434 -6.449 43.906 1.00 47.66 25 GLU B N 1
ATOM 2237 C CA . GLU B 1 26 ? -55.868 -6.339 43.709 1.00 45.69 25 GLU B CA 1
ATOM 2238 C C . GLU B 1 26 ? -56.505 -7.667 44.077 1.00 51.66 25 GLU B C 1
ATOM 2239 O O . GLU B 1 26 ? -56.296 -8.667 43.381 1.00 51.95 25 GLU B O 1
ATOM 2245 N N . HIS B 1 27 ? -57.254 -7.684 45.195 1.00 48.86 26 HIS B N 1
ATOM 2246 C CA . HIS B 1 27 ? -57.882 -8.894 45.702 1.00 50.50 26 HIS B CA 1
ATOM 2247 C C . HIS B 1 27 ? -59.326 -9.000 45.231 1.00 53.92 26 HIS B C 1
ATOM 2248 O O . HIS B 1 27 ? -60.086 -8.038 45.299 1.00 53.30 26 HIS B O 1
ATOM 2255 N N . PHE B 1 28 ? -59.698 -10.187 44.772 1.00 50.64 27 PHE B N 1
ATOM 2256 C CA . PHE B 1 28 ? -61.026 -10.492 44.254 1.00 48.97 27 PHE B CA 1
ATOM 2257 C C . PHE B 1 28 ? -61.890 -11.229 45.251 1.00 56.52 27 PHE B C 1
ATOM 2258 O O . PHE B 1 28 ? -61.430 -12.145 45.942 1.00 57.79 27 PHE B O 1
ATOM 2266 N N . ALA B 1 29 ? -63.164 -10.831 45.295 1.00 54.96 28 ALA B N 1
ATOM 2267 C CA . ALA B 1 29 ? -64.189 -11.429 46.152 1.00 58.06 28 ALA B CA 1
ATOM 2268 C C . ALA B 1 29 ? -65.563 -11.331 45.454 1.00 62.57 28 ALA B C 1
ATOM 2269 O O . ALA B 1 29 ? -65.943 -10.253 44.975 1.00 59.10 28 ALA B O 1
ATOM 2271 N N . GLY B 1 30 ? -66.244 -12.480 45.353 1.00 61.75 29 GLY B N 1
ATOM 2272 C CA . GLY B 1 30 ? -67.525 -12.619 44.665 1.00 61.85 29 GLY B CA 1
ATOM 2273 C C . GLY B 1 30 ? -68.758 -12.544 45.540 1.00 68.70 29 GLY B C 1
ATOM 2274 O O . GLY B 1 30 ? -69.796 -12.052 45.098 1.00 69.49 29 GLY B O 1
ATOM 2275 N N . SER B 1 31 ? -68.667 -13.028 46.775 1.00 65.96 30 SER B N 1
ATOM 2276 C CA . SER B 1 31 ? -69.806 -13.050 47.697 1.00 66.97 30 SER B CA 1
ATOM 2277 C C . SER B 1 31 ? -69.772 -11.893 48.680 1.00 70.84 30 SER B C 1
ATOM 2278 O O . SER B 1 31 ? -68.701 -11.358 48.943 1.00 70.22 30 SER B O 1
ATOM 2281 N N . GLU B 1 32 ? -70.934 -11.547 49.264 1.00 69.31 31 GLU B N 1
ATOM 2282 C CA . GLU B 1 32 ? -71.064 -10.491 50.277 1.00 69.65 31 GLU B CA 1
ATOM 2283 C C . GLU B 1 32 ? -70.116 -10.743 51.465 1.00 76.16 31 GLU B C 1
ATOM 2284 O O . GLU B 1 32 ? -69.429 -9.817 51.911 1.00 74.75 31 GLU B O 1
ATOM 2290 N N . LYS B 1 33 ? -70.072 -12.010 51.942 1.00 75.40 32 LYS B N 1
ATOM 2291 C CA . LYS B 1 33 ? -69.217 -12.465 53.038 1.00 77.57 32 LYS B CA 1
ATOM 2292 C C . LYS B 1 33 ? -67.737 -12.199 52.721 1.00 79.40 32 LYS B C 1
ATOM 2293 O O . LYS B 1 33 ? -67.059 -11.525 53.504 1.00 80.19 32 LYS B O 1
ATOM 2295 N N . LEU B 1 34 ? -67.256 -12.680 51.558 1.00 72.69 33 LEU B N 1
ATOM 2296 C CA . LEU B 1 34 ? -65.858 -12.514 51.154 1.00 69.76 33 LEU B CA 1
ATOM 2297 C C . LEU B 1 34 ? -65.503 -11.059 50.832 1.00 69.39 33 LEU B C 1
ATOM 2298 O O . LEU B 1 34 ? -64.370 -10.659 51.103 1.00 68.47 33 LEU B O 1
ATOM 2303 N N . ILE B 1 35 ? -66.459 -10.258 50.305 1.00 64.11 34 ILE B N 1
ATOM 2304 C CA . ILE B 1 35 ? -66.253 -8.827 50.023 1.00 61.76 34 ILE B CA 1
ATOM 2305 C C . ILE B 1 35 ? -66.031 -8.099 51.367 1.00 70.90 34 ILE B C 1
ATOM 2306 O O . ILE B 1 35 ? -65.056 -7.353 51.505 1.00 70.71 34 ILE B O 1
ATOM 2311 N N . GLY B 1 36 ? -66.904 -8.376 52.341 1.00 70.13 35 GLY B N 1
ATOM 2312 C CA . GLY B 1 36 ? -66.823 -7.811 53.679 1.00 72.01 35 GLY B CA 1
ATOM 2313 C C . GLY B 1 36 ? -65.505 -8.132 54.345 1.00 76.28 35 GLY B C 1
ATOM 2314 O O . GLY B 1 36 ? -64.822 -7.224 54.828 1.00 76.07 35 GLY B O 1
ATOM 2315 N N . LYS B 1 37 ? -65.113 -9.425 54.314 1.00 72.45 36 LYS B N 1
ATOM 2316 C CA . LYS B 1 37 ? -63.856 -9.919 54.886 1.00 72.39 36 LYS B CA 1
ATOM 2317 C C . LYS B 1 37 ? -62.647 -9.195 54.272 1.00 72.46 36 LYS B C 1
ATOM 2318 O O . LYS B 1 37 ? -61.743 -8.794 55.011 1.00 72.79 36 LYS B O 1
ATOM 2324 N N . ALA B 1 38 ? -62.661 -8.993 52.938 1.00 65.41 37 ALA B N 1
ATOM 2325 C CA . ALA B 1 38 ? -61.600 -8.317 52.199 1.00 62.83 37 ALA B CA 1
ATOM 2326 C C . ALA B 1 38 ? -61.501 -6.845 52.603 1.00 65.08 37 ALA B C 1
ATOM 2327 O O . ALA B 1 38 ? -60.390 -6.339 52.809 1.00 65.46 37 ALA B O 1
ATOM 2337 N N . ASP B 1 40 ? -62.480 -5.630 55.503 1.00 66.25 39 ASP B N 1
ATOM 2338 C CA . ASP B 1 40 ? -61.969 -5.698 56.873 1.00 69.00 39 ASP B CA 1
ATOM 2339 C C . ASP B 1 40 ? -60.455 -5.958 56.890 1.00 73.56 39 ASP B C 1
ATOM 2340 O O . ASP B 1 40 ? -59.757 -5.479 57.784 1.00 75.07 39 ASP B O 1
ATOM 2345 N N . LEU B 1 41 ? -59.949 -6.711 55.899 1.00 69.29 40 LEU B N 1
ATOM 2346 C CA . LEU B 1 41 ? -58.517 -6.998 55.800 1.00 68.61 40 LEU B CA 1
ATOM 2347 C C . LEU B 1 41 ? -57.762 -5.734 55.381 1.00 69.48 40 LEU B C 1
ATOM 2348 O O . LEU B 1 41 ? -56.623 -5.548 55.802 1.00 69.84 40 LEU B O 1
ATOM 2353 N N . GLN B 1 42 ? -58.420 -4.839 54.619 1.00 63.52 41 GLN B N 1
ATOM 2354 C CA . GLN B 1 42 ? -57.840 -3.550 54.225 1.00 62.09 41 GLN B CA 1
ATOM 2355 C C . GLN B 1 42 ? -57.644 -2.683 55.456 1.00 69.25 41 GLN B C 1
ATOM 2356 O O . GLN B 1 42 ? -56.724 -1.878 55.507 1.00 68.33 41 GLN B O 1
ATOM 2362 N N . VAL B 1 43 ? -58.524 -2.843 56.448 1.00 69.63 42 VAL B N 1
ATOM 2363 C CA . VAL B 1 43 ? -58.450 -2.097 57.703 1.00 71.87 42 VAL B CA 1
ATOM 2364 C C . VAL B 1 43 ? -57.260 -2.639 58.494 1.00 79.24 42 VAL B C 1
ATOM 2365 O O . VAL B 1 43 ? -56.491 -1.851 59.042 1.00 81.62 42 VAL B O 1
ATOM 2369 N N . GLU B 1 44 ? -57.079 -3.978 58.480 1.00 75.62 43 GLU B N 1
ATOM 2370 C CA . GLU B 1 44 ? -56.014 -4.710 59.166 1.00 76.96 43 GLU B CA 1
ATOM 2371 C C . GLU B 1 44 ? -54.629 -4.441 58.546 1.00 80.09 43 GLU B C 1
ATOM 2372 O O . GLU B 1 44 ? -53.704 -4.125 59.285 1.00 81.27 43 GLU B O 1
ATOM 2378 N N . TYR B 1 45 ? -54.481 -4.580 57.207 1.00 75.17 44 TYR B N 1
ATOM 2379 C CA . TYR B 1 45 ? -53.210 -4.404 56.484 1.00 74.19 44 TYR B CA 1
ATOM 2380 C C . TYR B 1 45 ? -52.926 -2.973 56.034 1.00 78.04 44 TYR B C 1
ATOM 2381 O O . TYR B 1 45 ? -51.782 -2.667 55.670 1.00 77.39 44 TYR B O 1
ATOM 2390 N N . GLY B 1 46 ? -53.970 -2.143 55.970 1.00 74.67 45 GLY B N 1
ATOM 2391 C CA . GLY B 1 46 ? -53.886 -0.803 55.406 1.00 73.63 45 GLY B CA 1
ATOM 2392 C C . GLY B 1 46 ? -54.265 -0.934 53.936 1.00 76.38 45 GLY B C 1
ATOM 2393 O O . GLY B 1 46 ? -54.283 -2.060 53.417 1.00 75.21 45 GLY B O 1
ATOM 2394 N N . PRO B 1 47 ? -54.591 0.157 53.206 1.00 72.23 46 PRO B N 1
ATOM 2395 C CA . PRO B 1 47 ? -55.001 -0.009 51.798 1.00 69.13 46 PRO B CA 1
ATOM 2396 C C . PRO B 1 47 ? -53.830 -0.369 50.846 1.00 70.51 46 PRO B C 1
ATOM 2397 O O . PRO B 1 47 ? -53.688 0.214 49.759 1.00 68.47 46 PRO B O 1
ATOM 2401 N N . VAL B 1 48 ? -53.037 -1.404 51.236 1.00 65.18 47 VAL B N 1
ATOM 2402 C CA . VAL B 1 48 ? -51.902 -1.946 50.481 1.00 62.22 47 VAL B CA 1
ATOM 2403 C C . VAL B 1 48 ? -52.421 -2.785 49.311 1.00 61.96 47 VAL B C 1
ATOM 2404 O O . VAL B 1 48 ? -51.644 -3.141 48.418 1.00 60.39 47 VAL B O 1
ATOM 2408 N N . PHE B 1 49 ? -53.722 -3.103 49.331 1.00 56.65 48 PHE B N 1
ATOM 2409 C CA . PHE B 1 49 ? -54.401 -3.831 48.267 1.00 54.66 48 PHE B CA 1
ATOM 2410 C C . PHE B 1 49 ? -55.795 -3.257 48.027 1.00 56.23 48 PHE B C 1
ATOM 2411 O O . PHE B 1 49 ? -56.437 -2.757 48.956 1.00 56.54 48 PHE B O 1
ATOM 2419 N N . ASP B 1 50 ? -56.246 -3.319 46.782 1.00 50.43 49 ASP B N 1
ATOM 2420 C CA . ASP B 1 50 ? -57.589 -2.925 46.378 1.00 49.54 49 ASP B CA 1
ATOM 2421 C C . ASP B 1 50 ? -58.492 -4.146 46.399 1.00 53.41 49 ASP B C 1
ATOM 2422 O O . ASP B 1 50 ? -58.007 -5.282 46.295 1.00 52.96 49 ASP B O 1
ATOM 2427 N N . VAL B 1 51 ? -59.801 -3.924 46.509 1.00 49.59 50 VAL B N 1
ATOM 2428 C CA . VAL B 1 51 ? -60.755 -5.029 46.498 1.00 48.99 50 VAL B CA 1
ATOM 2429 C C . VAL B 1 51 ? -61.629 -4.918 45.262 1.00 50.56 50 VAL B C 1
ATOM 2430 O O . VAL B 1 51 ? -62.241 -3.873 45.050 1.00 50.55 50 VAL B O 1
ATOM 2434 N N . THR B 1 52 ? -61.699 -5.982 44.463 1.00 45.81 51 THR B N 1
ATOM 2435 C CA . THR B 1 52 ? -62.592 -6.000 43.320 1.00 45.68 51 THR B CA 1
ATOM 2436 C C . THR B 1 52 ? -63.760 -6.899 43.663 1.00 53.43 51 THR B C 1
ATOM 2437 O O . THR B 1 52 ? -63.580 -8.090 43.927 1.00 54.08 51 THR B O 1
ATOM 2441 N N . CYS B 1 53 ? -64.951 -6.307 43.698 1.00 51.80 52 CYS B N 1
ATOM 2442 C CA . CYS B 1 53 ? -66.196 -7.013 43.895 1.00 53.02 52 CYS B CA 1
ATOM 2443 C C . CYS B 1 53 ? -66.562 -7.608 42.561 1.00 58.31 52 CYS B C 1
ATOM 2444 O O . CYS B 1 53 ? -66.798 -6.895 41.588 1.00 56.91 52 CYS B O 1
ATOM 2447 N N . ASP B 1 54 ? -66.471 -8.909 42.485 1.00 58.73 53 ASP B N 1
ATOM 2448 C CA . ASP B 1 54 ? -66.701 -9.661 41.269 1.00 59.85 53 ASP B CA 1
ATOM 2449 C C . ASP B 1 54 ? -68.187 -9.870 40.949 1.00 67.56 53 ASP B C 1
ATOM 2450 O O . ASP B 1 54 ? -68.931 -10.330 41.808 1.00 68.89 53 ASP B O 1
ATOM 2455 N N . CYS B 1 55 ? -68.598 -9.564 39.709 1.00 66.11 54 CYS B N 1
ATOM 2456 C CA . CYS B 1 55 ? -69.960 -9.787 39.203 1.00 68.71 54 CYS B CA 1
ATOM 2457 C C . CYS B 1 55 ? -69.912 -10.877 38.164 1.00 74.71 54 CYS B C 1
ATOM 2458 O O . CYS B 1 55 ? -70.802 -11.712 38.127 1.00 75.81 54 CYS B O 1
ATOM 2461 N N . GLU B 1 56 ? -68.866 -10.851 37.310 1.00 72.24 55 GLU B N 1
ATOM 2462 C CA . GLU B 1 56 ? -68.596 -11.781 36.209 1.00 73.25 55 GLU B CA 1
ATOM 2463 C C . GLU B 1 56 ? -68.547 -13.264 36.676 1.00 83.42 55 GLU B C 1
ATOM 2464 O O . GLU B 1 56 ? -69.100 -14.146 35.996 1.00 84.07 55 GLU B O 1
ATOM 2470 N N . ASP B 1 57 ? -67.898 -13.529 37.832 1.00 83.06 56 ASP B N 1
ATOM 2471 C CA . ASP B 1 57 ? -67.793 -14.881 38.388 1.00 85.89 56 ASP B CA 1
ATOM 2472 C C . ASP B 1 57 ? -68.753 -15.061 39.588 1.00 93.81 56 ASP B C 1
ATOM 2473 O O . ASP B 1 57 ? -69.349 -16.132 39.740 1.00 94.89 56 ASP B O 1
ATOM 2478 N N . GLY B 1 58 ? -68.923 -14.001 40.378 1.00 91.63 57 GLY B N 1
ATOM 2479 C CA . GLY B 1 58 ? -69.775 -13.983 41.561 1.00 94.60 57 GLY B CA 1
ATOM 2480 C C . GLY B 1 58 ? -71.267 -14.136 41.325 1.00 103.03 57 GLY B C 1
ATOM 2481 O O . GLY B 1 58 ? -71.921 -14.884 42.063 1.00 104.93 57 GLY B O 1
ATOM 2482 N N . ALA B 1 59 ? -71.830 -13.409 40.317 1.00 100.63 58 ALA B N 1
ATOM 2483 C CA . ALA B 1 59 ? -73.272 -13.447 39.999 1.00 102.52 58 ALA B CA 1
ATOM 2484 C C . ALA B 1 59 ? -73.707 -14.810 39.444 1.00 109.69 58 ALA B C 1
ATOM 2485 O O . ALA B 1 59 ? -73.032 -15.380 38.573 1.00 109.72 58 ALA B O 1
ATOM 2487 N N . ALA B 1 60 ? -74.838 -15.320 39.967 1.00 107.41 59 ALA B N 1
ATOM 2488 C CA . ALA B 1 60 ? -75.450 -16.586 39.569 1.00 108.79 59 ALA B CA 1
ATOM 2489 C C . ALA B 1 60 ? -76.294 -16.415 38.289 1.00 110.58 59 ALA B C 1
ATOM 2490 O O . ALA B 1 60 ? -76.551 -15.283 37.866 1.00 108.88 59 ALA B O 1
ATOM 2492 N N . ALA B 1 61 ? -76.720 -17.558 37.697 1.00 107.00 60 ALA B N 1
ATOM 2493 C CA . ALA B 1 61 ? -77.520 -17.754 36.475 1.00 106.25 60 ALA B CA 1
ATOM 2494 C C . ALA B 1 61 ? -78.443 -16.569 36.101 1.00 106.21 60 ALA B C 1
ATOM 2495 O O . ALA B 1 61 ? -78.335 -16.053 34.985 1.00 104.33 60 ALA B O 1
ATOM 2497 N N . GLY B 1 62 ? -79.333 -16.176 37.016 1.00 101.08 61 GLY B N 1
ATOM 2498 C CA . GLY B 1 62 ? -80.259 -15.067 36.809 1.00 99.39 61 GLY B CA 1
ATOM 2499 C C . GLY B 1 62 ? -80.351 -14.137 38.005 1.00 99.11 61 GLY B C 1
ATOM 2500 O O . GLY B 1 62 ? -81.405 -13.545 38.252 1.00 100.70 61 GLY B O 1
ATOM 2501 N N . GLN B 1 63 ? -79.248 -14.024 38.765 1.00 89.60 62 GLN B N 1
ATOM 2502 C CA . GLN B 1 63 ? -79.135 -13.202 39.965 1.00 86.92 62 GLN B CA 1
ATOM 2503 C C . GLN B 1 63 ? -78.302 -11.927 39.720 1.00 82.65 62 GLN B C 1
ATOM 2504 O O . GLN B 1 63 ? -77.907 -11.283 40.692 1.00 81.39 62 GLN B O 1
ATOM 2510 N N . GLU B 1 64 ? -78.060 -11.554 38.440 1.00 74.54 63 GLU B N 1
ATOM 2511 C CA . GLU B 1 64 ? -77.218 -10.404 38.035 1.00 70.02 63 GLU B CA 1
ATOM 2512 C C . GLU B 1 64 ? -77.667 -9.089 38.677 1.00 71.15 63 GLU B C 1
ATOM 2513 O O . GLU B 1 64 ? -76.812 -8.349 39.174 1.00 69.00 63 GLU B O 1
ATOM 2519 N N . ARG B 1 65 ? -78.991 -8.821 38.698 1.00 67.42 64 ARG B N 1
ATOM 2520 C CA . ARG B 1 65 ? -79.534 -7.606 39.307 1.00 67.61 64 ARG B CA 1
ATOM 2521 C C . ARG B 1 65 ? -79.278 -7.617 40.834 1.00 71.91 64 ARG B C 1
ATOM 2522 O O . ARG B 1 65 ? -78.749 -6.649 41.372 1.00 70.79 64 ARG B O 1
ATOM 2530 N N . GLU B 1 66 ? -79.624 -8.718 41.503 1.00 69.90 65 GLU B N 1
ATOM 2531 C CA . GLU B 1 66 ? -79.451 -8.892 42.940 1.00 71.45 65 GLU B CA 1
ATOM 2532 C C . GLU B 1 66 ? -77.978 -8.768 43.359 1.00 71.30 65 GLU B C 1
ATOM 2533 O O . GLU B 1 66 ? -77.675 -8.112 44.360 1.00 70.73 65 GLU B O 1
ATOM 2539 N N . HIS B 1 67 ? -77.071 -9.367 42.571 1.00 64.68 66 HIS B N 1
ATOM 2540 C CA . HIS B 1 67 ? -75.636 -9.374 42.835 1.00 62.30 66 HIS B CA 1
ATOM 2541 C C . HIS B 1 67 ? -74.992 -8.000 42.675 1.00 63.40 66 HIS B C 1
ATOM 2542 O O . HIS B 1 67 ? -74.187 -7.618 43.525 1.00 62.42 66 HIS B O 1
ATOM 2549 N N . ALA B 1 68 ? -75.316 -7.269 41.590 1.00 57.79 67 ALA B N 1
ATOM 2550 C CA . ALA B 1 68 ? -74.783 -5.921 41.386 1.00 54.84 67 ALA B CA 1
ATOM 2551 C C . ALA B 1 68 ? -75.287 -5.004 42.506 1.00 56.62 67 ALA B C 1
ATOM 2552 O O . ALA B 1 68 ? -74.516 -4.200 43.034 1.00 55.73 67 ALA B O 1
ATOM 2554 N N . GLU B 1 69 ? -76.562 -5.196 42.917 1.00 53.12 68 GLU B N 1
ATOM 2555 C CA . GLU B 1 69 ? -77.224 -4.447 43.986 1.00 53.86 68 GLU B CA 1
ATOM 2556 C C . GLU B 1 69 ? -76.492 -4.613 45.308 1.00 56.82 68 GLU B C 1
ATOM 2557 O O . GLU B 1 69 ? -76.197 -3.604 45.950 1.00 56.66 68 GLU B O 1
ATOM 2571 N N . VAL B 1 71 ? -73.261 -5.660 45.550 1.00 53.87 70 VAL B N 1
ATOM 2572 C CA . VAL B 1 71 ? -71.947 -5.054 45.272 1.00 52.47 70 VAL B CA 1
ATOM 2573 C C . VAL B 1 71 ? -72.010 -3.520 45.515 1.00 57.42 70 VAL B C 1
ATOM 2574 O O . VAL B 1 71 ? -71.238 -3.012 46.329 1.00 57.80 70 VAL B O 1
ATOM 2578 N N . ALA B 1 72 ? -72.971 -2.818 44.878 1.00 53.09 71 ALA B N 1
ATOM 2579 C CA . ALA B 1 72 ? -73.177 -1.380 45.042 1.00 51.83 71 ALA B CA 1
ATOM 2580 C C . ALA B 1 72 ? -73.357 -1.036 46.521 1.00 55.96 71 ALA B C 1
ATOM 2581 O O . ALA B 1 72 ? -72.691 -0.125 47.017 1.00 55.19 71 ALA B O 1
ATOM 2583 N N . ARG B 1 73 ? -74.212 -1.809 47.236 1.00 53.38 72 ARG B N 1
ATOM 2584 C CA . ARG B 1 73 ? -74.479 -1.610 48.662 1.00 55.03 72 ARG B CA 1
ATOM 2585 C C . ARG B 1 73 ? -73.194 -1.797 49.493 1.00 60.70 72 ARG B C 1
ATOM 2586 O O . ARG B 1 73 ? -72.928 -0.986 50.364 1.00 62.04 72 ARG B O 1
ATOM 2602 N N . ILE B 1 75 ? -69.993 -1.510 48.487 1.00 50.33 74 ILE B N 1
ATOM 2603 C CA . ILE B 1 75 ? -69.054 -0.436 48.144 1.00 48.74 74 ILE B CA 1
ATOM 2604 C C . ILE B 1 75 ? -69.490 0.899 48.810 1.00 57.16 74 ILE B C 1
ATOM 2605 O O . ILE B 1 75 ? -68.637 1.631 49.314 1.00 56.89 74 ILE B O 1
ATOM 2610 N N . ALA B 1 76 ? -70.811 1.184 48.843 1.00 57.05 75 ALA B N 1
ATOM 2611 C CA . ALA B 1 76 ? -71.370 2.404 49.441 1.00 57.96 75 ALA B CA 1
ATOM 2612 C C . ALA B 1 76 ? -71.332 2.379 50.958 1.00 63.63 75 ALA B C 1
ATOM 2613 O O . ALA B 1 76 ? -71.328 3.444 51.565 1.00 65.72 75 ALA B O 1
ATOM 2615 N N . SER B 1 77 ? -71.329 1.180 51.571 1.00 60.91 76 SER B N 1
ATOM 2616 C CA . SER B 1 77 ? -71.408 0.991 53.027 1.00 63.21 76 SER B CA 1
ATOM 2617 C C . SER B 1 77 ? -70.190 1.505 53.799 1.00 68.89 76 SER B C 1
ATOM 2618 O O . SER B 1 77 ? -69.109 1.697 53.231 1.00 67.67 76 SER B O 1
ATOM 2621 N N . ASP B 1 78 ? -70.389 1.692 55.119 1.00 68.43 77 ASP B N 1
ATOM 2622 C CA . ASP B 1 78 ? -69.382 2.112 56.093 1.00 69.02 77 ASP B CA 1
ATOM 2623 C C . ASP B 1 78 ? -68.294 1.041 56.250 1.00 71.37 77 ASP B C 1
ATOM 2624 O O . ASP B 1 78 ? -67.179 1.360 56.670 1.00 70.49 77 ASP B O 1
ATOM 2629 N N . ARG B 1 79 ? -68.625 -0.228 55.898 1.00 67.32 78 ARG B N 1
ATOM 2630 C CA . ARG B 1 79 ? -67.727 -1.386 55.883 1.00 66.83 78 ARG B CA 1
ATOM 2631 C C . ARG B 1 79 ? -66.554 -1.119 54.930 1.00 68.50 78 ARG B C 1
ATOM 2632 O O . ARG B 1 79 ? -65.439 -1.571 55.192 1.00 69.01 78 ARG B O 1
ATOM 2640 N N . ASN B 1 80 ? -66.813 -0.379 53.834 1.00 62.16 79 ASN B N 1
ATOM 2641 C CA . ASN B 1 80 ? -65.800 0.040 52.872 1.00 59.77 79 ASN B CA 1
ATOM 2642 C C . ASN B 1 80 ? -65.151 1.292 53.445 1.00 66.22 79 ASN B C 1
ATOM 2643 O O . ASN B 1 80 ? -65.588 2.425 53.177 1.00 65.40 79 ASN B O 1
ATOM 2648 N N . VAL B 1 81 ? -64.133 1.073 54.285 1.00 65.30 80 VAL B N 1
ATOM 2649 C CA . VAL B 1 81 ? -63.458 2.119 55.050 1.00 66.63 80 VAL B CA 1
ATOM 2650 C C . VAL B 1 81 ? -62.502 2.940 54.180 1.00 69.52 80 VAL B C 1
ATOM 2651 O O . VAL B 1 81 ? -62.529 4.167 54.246 1.00 70.54 80 VAL B O 1
ATOM 2655 N N . HIS B 1 82 ? -61.655 2.282 53.400 1.00 64.27 81 HIS B N 1
ATOM 2656 C CA . HIS B 1 82 ? -60.624 2.976 52.640 1.00 63.13 81 HIS B CA 1
ATOM 2657 C C . HIS B 1 82 ? -61.057 3.477 51.250 1.00 64.95 81 HIS B C 1
ATOM 2658 O O . HIS B 1 82 ? -60.298 4.224 50.627 1.00 64.81 81 HIS B O 1
ATOM 2665 N N . GLY B 1 83 ? -62.253 3.112 50.791 1.00 58.94 82 GLY B N 1
ATOM 2666 C CA . GLY B 1 83 ? -62.744 3.541 49.482 1.00 56.48 82 GLY B CA 1
ATOM 2667 C C . GLY B 1 83 ? -61.932 2.991 48.323 1.00 57.80 82 GLY B C 1
ATOM 2668 O O . GLY B 1 83 ? -61.873 3.593 47.241 1.00 55.38 82 GLY B O 1
ATOM 2669 N N . ARG B 1 84 ? -61.308 1.824 48.558 1.00 53.93 83 ARG B N 1
ATOM 2670 C CA . ARG B 1 84 ? -60.467 1.118 47.594 1.00 51.05 83 ARG B CA 1
ATOM 2671 C C . ARG B 1 84 ? -61.129 -0.187 47.178 1.00 52.43 83 ARG B C 1
ATOM 2672 O O . ARG B 1 84 ? -60.503 -1.245 47.137 1.00 50.67 83 ARG B O 1
ATOM 2680 N N . ALA B 1 85 ? -62.418 -0.082 46.840 1.00 49.57 84 ALA B N 1
ATOM 2681 C CA . ALA B 1 85 ? -63.233 -1.183 46.369 1.00 49.04 84 ALA B CA 1
ATOM 2682 C C . ALA B 1 85 ? -63.820 -0.838 45.006 1.00 53.91 84 ALA B C 1
ATOM 2683 O O . ALA B 1 85 ? -64.538 0.151 44.842 1.00 54.79 84 ALA B O 1
ATOM 2685 N N . GLY B 1 86 ? -63.447 -1.636 44.022 1.00 48.56 85 GLY B N 1
ATOM 2686 C CA . GLY B 1 86 ? -63.955 -1.507 42.671 1.00 46.86 85 GLY B CA 1
ATOM 2687 C C . GLY B 1 86 ? -64.837 -2.687 42.352 1.00 50.83 85 GLY B C 1
ATOM 2688 O O . GLY B 1 86 ? -65.065 -3.550 43.207 1.00 51.66 85 GLY B O 1
ATOM 2689 N N . ALA B 1 87 ? -65.327 -2.749 41.119 1.00 45.53 86 ALA B N 1
ATOM 2690 C CA . ALA B 1 87 ? -66.186 -3.853 40.733 1.00 44.39 86 ALA B CA 1
ATOM 2691 C C . ALA B 1 87 ? -65.863 -4.370 39.350 1.00 44.88 86 ALA B C 1
ATOM 2692 O O . ALA B 1 87 ? -65.579 -3.585 38.450 1.00 41.30 86 ALA B O 1
ATOM 2694 N N . ARG B 1 88 ? -65.888 -5.712 39.202 1.00 42.45 87 ARG B N 1
ATOM 2695 C CA . ARG B 1 88 ? -65.734 -6.322 37.901 1.00 41.46 87 ARG B CA 1
ATOM 2696 C C . ARG B 1 88 ? -67.126 -6.561 37.379 1.00 47.44 87 ARG B C 1
ATOM 2697 O O . ARG B 1 88 ? -67.934 -7.156 38.075 1.00 49.24 87 ARG B O 1
ATOM 2705 N N . ILE B 1 89 ? -67.425 -6.029 36.195 1.00 42.30 88 ILE B N 1
ATOM 2706 C CA . ILE B 1 89 ? -68.730 -6.180 35.576 1.00 41.41 88 ILE B CA 1
ATOM 2707 C C . ILE B 1 89 ? -68.660 -7.366 34.599 1.00 46.12 88 ILE B C 1
ATOM 2708 O O . ILE B 1 89 ? -67.593 -7.959 34.417 1.00 45.28 88 ILE B O 1
ATOM 2713 N N . HIS B 1 90 ? -69.799 -7.730 33.995 1.00 43.69 89 HIS B N 1
ATOM 2714 C CA . HIS B 1 90 ? -69.856 -8.775 32.990 1.00 43.17 89 HIS B CA 1
ATOM 2715 C C . HIS B 1 90 ? -69.157 -8.260 31.689 1.00 47.03 89 HIS B C 1
ATOM 2716 O O . HIS B 1 90 ? -68.985 -7.052 31.510 1.00 47.86 89 HIS B O 1
ATOM 2723 N N . ASP B 1 91 ? -68.735 -9.168 30.811 1.00 41.44 90 ASP B N 1
ATOM 2724 C CA . ASP B 1 91 ? -68.051 -8.834 29.583 1.00 40.06 90 ASP B CA 1
ATOM 2725 C C . ASP B 1 91 ? -68.979 -8.091 28.583 1.00 45.40 90 ASP B C 1
ATOM 2726 O O . ASP B 1 91 ? -70.204 -8.166 28.716 1.00 45.59 90 ASP B O 1
ATOM 2731 N N . PRO B 1 92 ? -68.406 -7.374 27.578 1.00 42.80 91 PRO B N 1
ATOM 2732 C CA . PRO B 1 92 ? -69.238 -6.564 26.662 1.00 43.49 91 PRO B CA 1
ATOM 2733 C C . PRO B 1 92 ? -70.250 -7.337 25.830 1.00 50.06 91 PRO B C 1
ATOM 2734 O O . PRO B 1 92 ? -71.148 -6.711 25.251 1.00 51.29 91 PRO B O 1
ATOM 2738 N N . SER B 1 93 ? -70.128 -8.674 25.777 1.00 46.62 92 SER B N 1
ATOM 2739 C CA . SER B 1 93 ? -71.052 -9.507 25.002 1.00 48.23 92 SER B CA 1
ATOM 2740 C C . SER B 1 93 ? -72.168 -10.046 25.896 1.00 53.92 92 SER B C 1
ATOM 2741 O O . SER B 1 93 ? -73.156 -10.560 25.377 1.00 54.75 92 SER B O 1
ATOM 2744 N N . HIS B 1 94 ? -72.023 -9.907 27.231 1.00 50.78 93 HIS B N 1
ATOM 2745 C CA . HIS B 1 94 ? -73.044 -10.355 28.180 1.00 52.44 93 HIS B CA 1
ATOM 2746 C C . HIS B 1 94 ? -74.202 -9.345 28.223 1.00 56.84 93 HIS B C 1
ATOM 2747 O O . HIS B 1 94 ? -73.944 -8.149 28.261 1.00 55.72 93 HIS B O 1
ATOM 2754 N N . PRO B 1 95 ? -75.483 -9.768 28.238 1.00 56.54 94 PRO B N 1
ATOM 2755 C CA . PRO B 1 95 ? -76.577 -8.771 28.250 1.00 56.66 94 PRO B CA 1
ATOM 2756 C C . PRO B 1 95 ? -76.718 -7.954 29.545 1.00 59.18 94 PRO B C 1
ATOM 2757 O O . PRO B 1 95 ? -77.459 -6.980 29.527 1.00 61.21 94 PRO B O 1
ATOM 2761 N N . ALA B 1 96 ? -76.004 -8.296 30.626 1.00 53.79 95 ALA B N 1
ATOM 2762 C CA . ALA B 1 96 ? -76.132 -7.599 31.919 1.00 54.50 95 ALA B CA 1
ATOM 2763 C C . ALA B 1 96 ? -75.039 -6.551 32.211 1.00 55.18 95 ALA B C 1
ATOM 2764 O O . ALA B 1 96 ? -75.138 -5.892 33.247 1.00 55.65 95 ALA B O 1
ATOM 2766 N N . TRP B 1 97 ? -74.027 -6.380 31.340 1.00 48.42 96 TRP B N 1
ATOM 2767 C CA . TRP B 1 97 ? -72.925 -5.454 31.610 1.00 45.72 96 TRP B CA 1
ATOM 2768 C C . TRP B 1 97 ? -73.407 -3.988 31.835 1.00 49.59 96 TRP B C 1
ATOM 2769 O O . TRP B 1 97 ? -72.908 -3.343 32.761 1.00 49.10 96 TRP B O 1
ATOM 2780 N N . ARG B 1 98 ? -74.368 -3.490 31.029 1.00 44.82 97 ARG B N 1
ATOM 2781 C CA . ARG B 1 98 ? -74.897 -2.135 31.167 1.00 45.62 97 ARG B CA 1
ATOM 2782 C C . ARG B 1 98 ? -75.648 -1.978 32.485 1.00 53.50 97 ARG B C 1
ATOM 2783 O O . ARG B 1 98 ? -75.474 -0.985 33.184 1.00 54.78 97 ARG B O 1
ATOM 2791 N N . GLN B 1 99 ? -76.459 -2.978 32.826 1.00 51.24 98 GLN B N 1
ATOM 2792 C CA . GLN B 1 99 ? -77.226 -3.046 34.053 1.00 51.90 98 GLN B CA 1
ATOM 2793 C C . GLN B 1 99 ? -76.276 -3.049 35.257 1.00 54.47 98 GLN B C 1
ATOM 2794 O O . GLN B 1 99 ? -76.543 -2.336 36.213 1.00 55.22 98 GLN B O 1
ATOM 2800 N N . ASP B 1 100 ? -75.156 -3.795 35.195 1.00 50.49 99 ASP B N 1
ATOM 2801 C CA . ASP B 1 100 ? -74.125 -3.779 36.244 1.00 50.53 99 ASP B CA 1
ATOM 2802 C C . ASP B 1 100 ? -73.566 -2.361 36.430 1.00 53.72 99 ASP B C 1
ATOM 2803 O O . ASP B 1 100 ? -73.430 -1.911 37.567 1.00 53.72 99 ASP B O 1
ATOM 2808 N N . VAL B 1 101 ? -73.245 -1.668 35.296 1.00 48.63 100 VAL B N 1
ATOM 2809 C CA . VAL B 1 101 ? -72.697 -0.309 35.286 1.00 48.18 100 VAL B CA 1
ATOM 2810 C C . VAL B 1 101 ? -73.682 0.640 35.963 1.00 52.67 100 VAL B C 1
ATOM 2811 O O . VAL B 1 101 ? -73.331 1.301 36.941 1.00 51.25 100 VAL B O 1
ATOM 2815 N N . ASP B 1 102 ? -74.918 0.645 35.475 1.00 52.17 101 ASP B N 1
ATOM 2816 C CA . ASP B 1 102 ? -76.004 1.461 35.971 1.00 54.34 101 ASP B CA 1
ATOM 2817 C C . ASP B 1 102 ? -76.239 1.246 37.481 1.00 56.37 101 ASP B C 1
ATOM 2818 O O . ASP B 1 102 ? -76.160 2.230 38.213 1.00 58.03 101 ASP B O 1
ATOM 2823 N N . ILE B 1 103 ? -76.424 -0.006 37.953 1.00 49.96 102 ILE B N 1
ATOM 2824 C CA . ILE B 1 103 ? -76.661 -0.312 39.373 1.00 51.13 102 ILE B CA 1
ATOM 2825 C C . ILE B 1 103 ? -75.469 0.087 40.269 1.00 54.63 102 ILE B C 1
ATOM 2826 O O . ILE B 1 103 ? -75.677 0.703 41.316 1.00 56.48 102 ILE B O 1
ATOM 2831 N N . ILE B 1 104 ? -74.250 -0.271 39.868 1.00 48.90 103 ILE B N 1
ATOM 2832 C CA . ILE B 1 104 ? -73.065 -0.004 40.672 1.00 48.51 103 ILE B CA 1
ATOM 2833 C C . ILE B 1 104 ? -72.705 1.503 40.655 1.00 54.68 103 ILE B C 1
ATOM 2834 O O . ILE B 1 104 ? -72.486 2.058 41.731 1.00 55.04 103 ILE B O 1
ATOM 2839 N N . VAL B 1 105 ? -72.679 2.167 39.488 1.00 50.07 104 VAL B N 1
ATOM 2840 C CA . VAL B 1 105 ? -72.340 3.596 39.481 1.00 50.42 104 VAL B CA 1
ATOM 2841 C C . VAL B 1 105 ? -73.389 4.423 40.258 1.00 59.05 104 VAL B C 1
ATOM 2842 O O . VAL B 1 105 ? -72.995 5.233 41.107 1.00 59.97 104 VAL B O 1
ATOM 2846 N N . ASN B 1 106 ? -74.704 4.193 40.007 1.00 56.40 105 ASN B N 1
ATOM 2847 C CA . ASN B 1 106 ? -75.746 4.947 40.704 1.00 58.32 105 ASN B CA 1
ATOM 2848 C C . ASN B 1 106 ? -75.846 4.591 42.195 1.00 65.35 105 ASN B C 1
ATOM 2849 O O . ASN B 1 106 ? -76.205 5.444 42.992 1.00 68.83 105 ASN B O 1
ATOM 2854 N N . GLY B 1 107 ? -75.516 3.369 42.568 1.00 61.76 106 GLY B N 1
ATOM 2855 C CA . GLY B 1 107 ? -75.629 2.926 43.951 1.00 63.54 106 GLY B CA 1
ATOM 2856 C C . GLY B 1 107 ? -74.395 2.991 44.830 1.00 69.85 106 GLY B C 1
ATOM 2857 O O . GLY B 1 107 ? -74.534 2.977 46.054 1.00 71.18 106 GLY B O 1
ATOM 2858 N N . ALA B 1 108 ? -73.187 3.077 44.240 1.00 66.39 107 ALA B N 1
ATOM 2859 C CA . ALA B 1 108 ? -71.904 3.053 44.968 1.00 67.22 107 ALA B CA 1
ATOM 2860 C C . ALA B 1 108 ? -71.649 4.234 45.929 1.00 76.95 107 ALA B C 1
ATOM 2861 O O . ALA B 1 108 ? -70.631 4.218 46.633 1.00 77.57 107 ALA B O 1
ATOM 2863 N N . GLY B 1 109 ? -72.551 5.220 45.958 1.00 76.50 108 GLY B N 1
ATOM 2864 C CA . GLY B 1 109 ? -72.462 6.403 46.813 1.00 78.04 108 GLY B CA 1
ATOM 2865 C C . GLY B 1 109 ? -71.219 7.251 46.607 1.00 81.81 108 GLY B C 1
ATOM 2866 O O . GLY B 1 109 ? -70.760 7.897 47.557 1.00 83.76 108 GLY B O 1
ATOM 2867 N N . GLY B 1 110 ? -70.678 7.235 45.374 1.00 74.99 109 GLY B N 1
ATOM 2868 C CA . GLY B 1 110 ? -69.482 7.968 44.955 1.00 72.55 109 GLY B CA 1
ATOM 2869 C C . GLY B 1 110 ? -68.172 7.415 45.494 1.00 73.86 109 GLY B C 1
ATOM 2870 O O . GLY B 1 110 ? -67.125 8.049 45.339 1.00 72.84 109 GLY B O 1
ATOM 2871 N N . ARG B 1 111 ? -68.209 6.219 46.119 1.00 68.42 110 ARG B N 1
ATOM 2872 C CA . ARG B 1 111 ? -67.040 5.564 46.719 1.00 66.15 110 ARG B CA 1
ATOM 2873 C C . ARG B 1 111 ? -66.385 4.565 45.752 1.00 63.75 110 ARG B C 1
ATOM 2874 O O . ARG B 1 111 ? -65.302 4.070 46.065 1.00 62.68 110 ARG B O 1
ATOM 2882 N N . LEU B 1 112 ? -67.019 4.291 44.580 1.00 56.76 111 LEU B N 1
ATOM 2883 C CA . LEU B 1 112 ? -66.530 3.350 43.553 1.00 54.49 111 LEU B CA 1
ATOM 2884 C C . LEU B 1 112 ? -65.134 3.735 43.083 1.00 55.08 111 LEU B C 1
ATOM 2885 O O . LEU B 1 112 ? -64.961 4.819 42.536 1.00 54.69 111 LEU B O 1
ATOM 2890 N N . ALA B 1 113 ? -64.148 2.867 43.350 1.00 49.56 112 ALA B N 1
ATOM 2891 C CA . ALA B 1 113 ? -62.742 3.124 43.049 1.00 48.62 112 ALA B CA 1
ATOM 2892 C C . ALA B 1 113 ? -62.428 2.958 41.544 1.00 51.03 112 ALA B C 1
ATOM 2893 O O . ALA B 1 113 ? -61.597 3.695 40.997 1.00 48.80 112 ALA B O 1
ATOM 2895 N N . TYR B 1 114 ? -63.080 1.969 40.886 1.00 47.14 113 TYR B N 1
ATOM 2896 C CA . TYR B 1 114 ? -62.895 1.632 39.477 1.00 43.45 113 TYR B CA 1
ATOM 2897 C C . TYR B 1 114 ? -63.888 0.587 39.017 1.00 46.27 113 TYR B C 1
ATOM 2898 O O . TYR B 1 114 ? -64.518 -0.091 39.838 1.00 44.99 113 TYR B O 1
ATOM 2907 N N . ILE B 1 115 ? -63.956 0.396 37.687 1.00 42.80 114 ILE B N 1
ATOM 2908 C CA . ILE B 1 115 ? -64.737 -0.662 37.050 1.00 42.24 114 ILE B CA 1
ATOM 2909 C C . ILE B 1 115 ? -63.768 -1.492 36.229 1.00 45.71 114 ILE B C 1
ATOM 2910 O O . ILE B 1 115 ? -62.974 -0.943 35.451 1.00 45.15 114 ILE B O 1
ATOM 2915 N N . THR B 1 116 ? -63.808 -2.807 36.438 1.00 40.39 115 THR B N 1
ATOM 2916 C CA . THR B 1 116 ? -62.984 -3.758 35.718 1.00 38.68 115 THR B CA 1
ATOM 2917 C C . THR B 1 116 ? -63.851 -4.334 34.605 1.00 41.68 115 THR B C 1
ATOM 2918 O O . THR B 1 116 ? -64.932 -4.856 34.860 1.00 41.64 115 THR B O 1
ATOM 2922 N N . VAL B 1 117 ? -63.369 -4.194 33.366 1.00 37.84 116 VAL B N 1
ATOM 2923 C CA . VAL B 1 117 ? -64.034 -4.640 32.157 1.00 36.93 116 VAL B CA 1
ATOM 2924 C C . VAL B 1 117 ? -63.321 -5.907 31.629 1.00 41.66 116 VAL B C 1
ATOM 2925 O O . VAL B 1 117 ? -62.199 -5.813 31.135 1.00 38.98 116 VAL B O 1
ATOM 2929 N N . PRO B 1 118 ? -63.949 -7.096 31.684 1.00 40.28 117 PRO B N 1
ATOM 2930 C CA . PRO B 1 118 ? -63.267 -8.298 31.181 1.00 40.27 117 PRO B CA 1
ATOM 2931 C C . PRO B 1 118 ? -63.683 -8.692 29.760 1.00 43.88 117 PRO B C 1
ATOM 2932 O O . PRO B 1 118 ? -64.704 -8.211 29.238 1.00 42.26 117 PRO B O 1
ATOM 2936 N N . LYS B 1 119 ? -62.923 -9.642 29.180 1.00 41.35 118 LYS B N 1
ATOM 2937 C CA . LYS B 1 119 ? -63.167 -10.366 27.927 1.00 41.52 118 LYS B CA 1
ATOM 2938 C C . LYS B 1 119 ? -63.570 -9.520 26.716 1.00 44.78 118 LYS B C 1
ATOM 2939 O O . LYS B 1 119 ? -64.278 -10.036 25.841 1.00 46.20 118 LYS B O 1
ATOM 2945 N N . ALA B 1 120 ? -63.127 -8.263 26.634 1.00 39.53 119 ALA B N 1
ATOM 2946 C CA . ALA B 1 120 ? -63.417 -7.487 25.421 1.00 39.52 119 ALA B CA 1
ATOM 2947 C C . ALA B 1 120 ? -62.621 -8.109 24.272 1.00 42.44 119 ALA B C 1
ATOM 2948 O O . ALA B 1 120 ? -61.496 -8.584 24.502 1.00 39.84 119 ALA B O 1
ATOM 2950 N N . THR B 1 121 ? -63.235 -8.201 23.083 1.00 39.97 120 THR B N 1
ATOM 2951 C CA . THR B 1 121 ? -62.604 -8.836 21.925 1.00 40.18 120 THR B CA 1
ATOM 2952 C C . THR B 1 121 ? -62.046 -7.814 20.948 1.00 44.14 120 THR B C 1
ATOM 2953 O O . THR B 1 121 ? -61.433 -8.196 19.954 1.00 45.27 120 THR B O 1
ATOM 2957 N N . ASN B 1 122 ? -62.230 -6.520 21.236 1.00 39.84 121 ASN B N 1
ATOM 2958 C CA . ASN B 1 122 ? -61.687 -5.464 20.397 1.00 39.42 121 ASN B CA 1
ATOM 2959 C C . ASN B 1 122 ? -61.769 -4.113 21.093 1.00 42.89 121 ASN B C 1
ATOM 2960 O O . ASN B 1 122 ? -62.424 -3.949 22.116 1.00 43.62 121 ASN B O 1
ATOM 2965 N N . SER B 1 123 ? -61.079 -3.151 20.512 1.00 39.40 122 SER B N 1
ATOM 2966 C CA . SER B 1 123 ? -60.991 -1.766 20.940 1.00 39.02 122 SER B CA 1
ATOM 2967 C C . SER B 1 123 ? -62.412 -1.125 21.010 1.00 42.29 122 SER B C 1
ATOM 2968 O O . SER B 1 123 ? -62.706 -0.393 21.953 1.00 43.75 122 SER B O 1
ATOM 2971 N N . GLY B 1 124 ? -63.262 -1.440 20.031 1.00 37.05 123 GLY B N 1
ATOM 2972 C CA . GLY B 1 124 ? -64.621 -0.921 19.924 1.00 37.07 123 GLY B CA 1
ATOM 2973 C C . GLY B 1 124 ? -65.509 -1.250 21.103 1.00 40.21 123 GLY B C 1
ATOM 2974 O O . GLY B 1 124 ? -66.254 -0.385 21.579 1.00 41.94 123 GLY B O 1
ATOM 2975 N N . GLN B 1 125 ? -65.424 -2.499 21.592 1.00 34.74 124 GLN B N 1
ATOM 2976 C CA . GLN B 1 125 ? -66.184 -2.969 22.753 1.00 34.96 124 GLN B CA 1
ATOM 2977 C C . GLN B 1 125 ? -65.774 -2.177 24.000 1.00 37.53 124 GLN B C 1
ATOM 2978 O O . GLN B 1 125 ? -66.637 -1.637 24.664 1.00 35.24 124 GLN B O 1
ATOM 2984 N N . VAL B 1 126 ? -64.452 -2.010 24.236 1.00 34.95 125 VAL B N 1
ATOM 2985 C CA . VAL B 1 126 ? -63.891 -1.265 25.358 1.00 34.75 125 VAL B CA 1
ATOM 2986 C C . VAL B 1 126 ? -64.340 0.205 25.290 1.00 41.01 125 VAL B C 1
ATOM 2987 O O . VAL B 1 126 ? -64.865 0.738 26.272 1.00 41.37 125 VAL B O 1
ATOM 2991 N N . ALA B 1 127 ? -64.184 0.840 24.123 1.00 37.43 126 ALA B N 1
ATOM 2992 C CA . ALA B 1 127 ? -64.604 2.225 23.918 1.00 37.34 126 ALA B CA 1
ATOM 2993 C C . ALA B 1 127 ? -66.087 2.399 24.244 1.00 42.72 126 ALA B C 1
ATOM 2994 O O . ALA B 1 127 ? -66.444 3.377 24.894 1.00 43.93 126 ALA B O 1
ATOM 2996 N N . GLU B 1 128 ? -66.942 1.435 23.813 1.00 37.42 127 GLU B N 1
ATOM 2997 C CA . GLU B 1 128 ? -68.382 1.465 24.049 1.00 38.58 127 GLU B CA 1
ATOM 2998 C C . GLU B 1 128 ? -68.693 1.382 25.562 1.00 42.82 127 GLU B C 1
ATOM 2999 O O . GLU B 1 128 ? -69.530 2.126 26.052 1.00 44.13 127 GLU B O 1
ATOM 3005 N N . VAL B 1 129 ? -67.975 0.515 26.291 1.00 38.86 128 VAL B N 1
ATOM 3006 C CA . VAL B 1 129 ? -68.138 0.299 27.726 1.00 38.75 128 VAL B CA 1
ATOM 3007 C C . VAL B 1 129 ? -67.685 1.544 28.504 1.00 45.01 128 VAL B C 1
ATOM 3008 O O . VAL B 1 129 ? -68.417 1.958 29.406 1.00 46.16 128 VAL B O 1
ATOM 3012 N N . ILE B 1 130 ? -66.531 2.173 28.131 1.00 40.17 129 ILE B N 1
ATOM 3013 C CA . ILE B 1 130 ? -66.016 3.396 28.770 1.00 39.40 129 ILE B CA 1
ATOM 3014 C C . ILE B 1 130 ? -66.994 4.567 28.532 1.00 46.64 129 ILE B C 1
ATOM 3015 O O . ILE B 1 130 ? -67.316 5.325 29.458 1.00 48.59 129 ILE B O 1
ATOM 3020 N N . ARG B 1 131 ? -67.496 4.681 27.299 1.00 42.65 130 ARG B N 1
ATOM 3021 C CA . ARG B 1 131 ? -68.458 5.704 26.908 1.00 42.48 130 ARG B CA 1
ATOM 3022 C C . ARG B 1 131 ? -69.724 5.552 27.725 1.00 46.93 130 ARG B C 1
ATOM 3023 O O . ARG B 1 131 ? -70.265 6.548 28.217 1.00 50.27 130 ARG B O 1
ATOM 3031 N N . TYR B 1 132 ? -70.166 4.298 27.926 1.00 40.25 131 TYR B N 1
ATOM 3032 C CA . TYR B 1 132 ? -71.370 4.025 28.692 1.00 40.07 131 TYR B CA 1
ATOM 3033 C C . TYR B 1 132 ? -71.167 4.351 30.173 1.00 46.68 131 TYR B C 1
ATOM 3034 O O . TYR B 1 132 ? -72.051 4.981 30.758 1.00 48.67 131 TYR B O 1
ATOM 3043 N N . ILE B 1 133 ? -70.010 3.958 30.770 1.00 42.24 132 ILE B N 1
ATOM 3044 C CA . ILE B 1 133 ? -69.679 4.243 32.167 1.00 42.04 132 ILE B CA 1
ATOM 3045 C C . ILE B 1 133 ? -69.697 5.778 32.364 1.00 50.54 132 ILE B C 1
ATOM 3046 O O . ILE B 1 133 ? -70.292 6.261 33.329 1.00 50.93 132 ILE B O 1
ATOM 3051 N N . GLY B 1 134 ? -69.116 6.513 31.414 1.00 48.76 133 GLY B N 1
ATOM 3052 C CA . GLY B 1 134 ? -69.077 7.973 31.437 1.00 49.95 133 GLY B CA 1
ATOM 3053 C C . GLY B 1 134 ? -70.456 8.591 31.426 1.00 57.48 133 GLY B C 1
ATOM 3054 O O . GLY B 1 134 ? -70.722 9.513 32.200 1.00 58.96 133 GLY B O 1
ATOM 3055 N N . ASP B 1 135 ? -71.359 8.068 30.562 1.00 56.05 134 ASP B N 1
ATOM 3056 C CA . ASP B 1 135 ? -72.749 8.536 30.453 1.00 57.79 134 ASP B CA 1
ATOM 3057 C C . ASP B 1 135 ? -73.499 8.292 31.750 1.00 62.38 134 ASP B C 1
ATOM 3058 O O . ASP B 1 135 ? -74.215 9.171 32.223 1.00 64.97 134 ASP B O 1
ATOM 3063 N N . VAL B 1 136 ? -73.294 7.115 32.351 1.00 57.45 135 VAL B N 1
ATOM 3064 C CA . VAL B 1 136 ? -73.950 6.741 33.610 1.00 57.33 135 VAL B CA 1
ATOM 3065 C C . VAL B 1 136 ? -73.398 7.597 34.751 1.00 59.23 135 VAL B C 1
ATOM 3066 O O . VAL B 1 136 ? -74.189 8.134 35.501 1.00 59.53 135 VAL B O 1
ATOM 3070 N N . ALA B 1 137 ? -72.068 7.784 34.827 1.00 56.43 136 ALA B N 1
ATOM 3071 C CA . ALA B 1 137 ? -71.393 8.606 35.837 1.00 56.52 136 ALA B CA 1
ATOM 3072 C C . ALA B 1 137 ? -71.863 10.064 35.741 1.00 64.10 136 ALA B C 1
ATOM 3073 O O . ALA B 1 137 ? -72.147 10.653 36.780 1.00 65.15 136 ALA B O 1
ATOM 3075 N N . LYS B 1 138 ? -72.022 10.623 34.506 1.00 62.24 137 LYS B N 1
ATOM 3076 C CA . LYS B 1 138 ? -72.503 12.003 34.282 1.00 63.46 137 LYS B CA 1
ATOM 3077 C C . LYS B 1 138 ? -73.929 12.145 34.793 1.00 68.97 137 LYS B C 1
ATOM 3078 O O . LYS B 1 138 ? -74.222 13.050 35.582 1.00 70.56 137 LYS B O 1
ATOM 3080 N N . ARG B 1 139 ? -74.792 11.197 34.383 1.00 64.34 138 ARG B N 1
ATOM 3081 C CA . ARG B 1 139 ? -76.204 11.035 34.742 1.00 65.02 138 ARG B CA 1
ATOM 3082 C C . ARG B 1 139 ? -76.419 10.894 36.270 1.00 69.21 138 ARG B C 1
ATOM 3083 O O . ARG B 1 139 ? -77.505 11.194 36.750 1.00 71.66 138 ARG B O 1
ATOM 3091 N N . ALA B 1 140 ? -75.407 10.411 37.011 1.00 64.76 139 ALA B N 1
ATOM 3092 C CA . ALA B 1 140 ? -75.419 10.187 38.459 1.00 66.25 139 ALA B CA 1
ATOM 3093 C C . ALA B 1 140 ? -74.843 11.392 39.220 1.00 74.68 139 ALA B C 1
ATOM 3094 O O . ALA B 1 140 ? -74.858 11.395 40.455 1.00 75.86 139 ALA B O 1
ATOM 3096 N N . GLY B 1 141 ? -74.365 12.397 38.477 1.00 72.71 140 GLY B N 1
ATOM 3097 C CA . GLY B 1 141 ? -73.796 13.627 39.018 1.00 74.04 140 GLY B CA 1
ATOM 3098 C C . GLY B 1 141 ? -72.402 13.485 39.593 1.00 78.16 140 GLY B C 1
ATOM 3099 O O . GLY B 1 141 ? -72.026 14.234 40.499 1.00 79.70 140 GLY B O 1
ATOM 3100 N N . LEU B 1 142 ? -71.630 12.524 39.081 1.00 73.10 141 LEU B N 1
ATOM 3101 C CA . LEU B 1 142 ? -70.251 12.285 39.509 1.00 72.10 141 LEU B CA 1
ATOM 3102 C C . LEU B 1 142 ? -69.338 13.341 38.889 1.00 80.02 141 LEU B C 1
ATOM 3103 O O . LEU B 1 142 ? -69.433 13.604 37.689 1.00 79.15 141 LEU B O 1
ATOM 3108 N N . ASP B 1 143 ? -68.481 13.962 39.714 1.00 80.13 142 ASP B N 1
ATOM 3109 C CA . ASP B 1 143 ? -67.562 15.011 39.273 1.00 81.34 142 ASP B CA 1
ATOM 3110 C C . ASP B 1 143 ? -66.409 14.410 38.446 1.00 79.37 142 ASP B C 1
ATOM 3111 O O . ASP B 1 143 ? -66.248 14.744 37.267 1.00 78.37 142 ASP B O 1
ATOM 3116 N N . LYS B 1 144 ? -65.632 13.511 39.060 1.00 71.64 143 LYS B N 1
ATOM 3117 C CA . LYS B 1 144 ? -64.492 12.885 38.403 1.00 67.80 143 LYS B CA 1
ATOM 3118 C C . LYS B 1 144 ? -64.941 11.616 37.701 1.00 66.32 143 LYS B C 1
ATOM 3119 O O . LYS B 1 144 ? -65.883 10.961 38.173 1.00 66.01 143 LYS B O 1
ATOM 3123 N N . PRO B 1 145 ? -64.314 11.269 36.550 1.00 58.30 144 PRO B N 1
ATOM 3124 C CA . PRO B 1 145 ? -64.718 10.042 35.863 1.00 55.31 144 PRO B CA 1
ATOM 3125 C C . PRO B 1 145 ? -64.324 8.801 36.656 1.00 52.76 144 PRO B C 1
ATOM 3126 O O . PRO B 1 145 ? -63.378 8.841 37.443 1.00 52.38 144 PRO B O 1
ATOM 3130 N N . VAL B 1 146 ? -65.074 7.704 36.446 1.00 46.67 145 VAL B N 1
ATOM 3131 C CA . VAL B 1 146 ? -64.811 6.429 37.099 1.00 45.03 145 VAL B CA 1
ATOM 3132 C C . VAL B 1 146 ? -63.603 5.810 36.418 1.00 46.82 145 VAL B C 1
ATOM 3133 O O . VAL B 1 146 ? -63.697 5.558 35.217 1.00 46.34 145 VAL B O 1
ATOM 3137 N N . PRO B 1 147 ? -62.464 5.575 37.134 1.00 41.37 146 PRO B N 1
ATOM 3138 C CA . PRO B 1 147 ? -61.312 4.922 36.485 1.00 39.05 146 PRO B CA 1
ATOM 3139 C C . PRO B 1 147 ? -61.678 3.518 35.998 1.00 41.43 146 PRO B C 1
ATOM 3140 O O . PRO B 1 147 ? -62.508 2.859 36.588 1.00 39.43 146 PRO B O 1
ATOM 3144 N N . VAL B 1 148 ? -61.090 3.094 34.888 1.00 39.91 147 VAL B N 1
ATOM 3145 C CA . VAL B 1 148 ? -61.389 1.811 34.283 1.00 39.22 147 VAL B CA 1
ATOM 3146 C C . VAL B 1 148 ? -60.135 0.938 34.268 1.00 42.48 147 VAL B C 1
ATOM 3147 O O . VAL B 1 148 ? -59.032 1.432 34.073 1.00 42.03 147 VAL B O 1
ATOM 3151 N N . HIS B 1 149 ? -60.337 -0.365 34.520 1.00 39.82 148 HIS B N 1
ATOM 3152 C CA . HIS B 1 149 ? -59.370 -1.456 34.441 1.00 38.19 148 HIS B CA 1
ATOM 3153 C C . HIS B 1 149 ? -59.822 -2.342 33.304 1.00 43.26 148 HIS B C 1
ATOM 3154 O O . HIS B 1 149 ? -60.972 -2.810 33.306 1.00 43.78 148 HIS B O 1
ATOM 3161 N N . VAL B 1 150 ? -58.972 -2.523 32.298 1.00 39.02 149 VAL B N 1
ATOM 3162 C CA . VAL B 1 150 ? -59.354 -3.316 31.124 1.00 38.05 149 VAL B CA 1
ATOM 3163 C C . VAL B 1 150 ? -58.567 -4.616 31.053 1.00 38.84 149 VAL B C 1
ATOM 3164 O O . VAL B 1 150 ? -57.348 -4.617 31.046 1.00 37.08 149 VAL B O 1
ATOM 3168 N N . LEU B 1 151 ? -59.275 -5.723 30.974 1.00 36.97 150 LEU B N 1
ATOM 3169 C CA . LEU B 1 151 ? -58.638 -7.007 30.783 1.00 36.58 150 LEU B CA 1
ATOM 3170 C C . LEU B 1 151 ? -58.177 -7.107 29.362 1.00 41.62 150 LEU B C 1
ATOM 3171 O O . LEU B 1 151 ? -58.876 -6.639 28.455 1.00 41.05 150 LEU B O 1
ATOM 3176 N N . ILE B 1 152 ? -56.995 -7.693 29.168 1.00 37.81 151 ILE B N 1
ATOM 3177 C CA . ILE B 1 152 ? -56.432 -8.041 27.865 1.00 36.02 151 ILE B CA 1
ATOM 3178 C C . ILE B 1 152 ? -56.305 -9.553 27.935 1.00 43.02 151 ILE B C 1
ATOM 3179 O O . ILE B 1 152 ? -55.405 -10.064 28.613 1.00 45.04 151 ILE B O 1
ATOM 3184 N N . GLU B 1 153 ? -57.305 -10.268 27.398 1.00 39.35 152 GLU B N 1
ATOM 3185 C CA . GLU B 1 153 ? -57.356 -11.734 27.519 1.00 39.86 152 GLU B CA 1
ATOM 3186 C C . GLU B 1 153 ? -57.935 -12.411 26.286 1.00 44.21 152 GLU B C 1
ATOM 3187 O O . GLU B 1 153 ? -58.359 -13.562 26.357 1.00 44.87 152 GLU B O 1
ATOM 3193 N N . THR B 1 154 ? -57.955 -11.700 25.153 1.00 39.16 153 THR B N 1
ATOM 3194 C CA . THR B 1 154 ? -58.455 -12.237 23.895 1.00 37.40 153 THR B CA 1
ATOM 3195 C C . THR B 1 154 ? -57.484 -11.874 22.818 1.00 39.65 153 THR B C 1
ATOM 3196 O O . THR B 1 154 ? -56.653 -10.990 23.024 1.00 38.20 153 THR B O 1
ATOM 3200 N N . HIS B 1 155 ? -57.615 -12.515 21.643 1.00 37.49 154 HIS B N 1
ATOM 3201 C CA . HIS B 1 155 ? -56.770 -12.222 20.492 1.00 35.73 154 HIS B CA 1
ATOM 3202 C C . HIS B 1 155 ? -56.964 -10.780 20.057 1.00 41.59 154 HIS B C 1
ATOM 3203 O O . HIS B 1 155 ? -55.985 -10.049 19.883 1.00 45.31 154 HIS B O 1
ATOM 3210 N N . GLY B 1 156 ? -58.222 -10.375 19.930 1.00 36.50 155 GLY B N 1
ATOM 3211 C CA . GLY B 1 156 ? -58.598 -9.040 19.501 1.00 34.85 155 GLY B CA 1
ATOM 3212 C C . GLY B 1 156 ? -58.149 -7.943 20.435 1.00 38.14 155 GLY B C 1
ATOM 3213 O O . GLY B 1 156 ? -57.633 -6.925 19.975 1.00 37.45 155 GLY B O 1
ATOM 3214 N N . ALA B 1 157 ? -58.312 -8.143 21.748 1.00 34.81 156 ALA B N 1
ATOM 3215 C CA . ALA B 1 157 ? -57.878 -7.150 22.714 1.00 33.45 156 ALA B CA 1
ATOM 3216 C C . ALA B 1 157 ? -56.345 -7.038 22.726 1.00 37.69 156 ALA B C 1
ATOM 3217 O O . ALA B 1 157 ? -55.835 -5.940 22.935 1.00 39.54 156 ALA B O 1
ATOM 3219 N N . LEU B 1 158 ? -55.617 -8.147 22.497 1.00 34.04 157 LEU B N 1
ATOM 3220 C CA . LEU B 1 158 ? -54.166 -8.083 22.443 1.00 34.81 157 LEU B CA 1
ATOM 3221 C C . LEU B 1 158 ? -53.744 -7.383 21.158 1.00 41.43 157 LEU B C 1
ATOM 3222 O O . LEU B 1 158 ? -52.911 -6.478 21.194 1.00 43.31 157 LEU B O 1
ATOM 3227 N N . ARG B 1 159 ? -54.326 -7.768 20.033 1.00 37.51 158 ARG B N 1
ATOM 3228 C CA . ARG B 1 159 ? -54.008 -7.121 18.762 1.00 37.06 158 ARG B CA 1
ATOM 3229 C C . ARG B 1 159 ? -54.245 -5.598 18.874 1.00 39.06 158 ARG B C 1
ATOM 3230 O O . ARG B 1 159 ? -53.426 -4.821 18.391 1.00 38.33 158 ARG B O 1
ATOM 3238 N N . ASP B 1 160 ? -55.350 -5.192 19.551 1.00 36.00 159 ASP B N 1
ATOM 3239 C CA . ASP B 1 160 ? -55.761 -3.784 19.722 1.00 35.86 159 ASP B CA 1
ATOM 3240 C C . ASP B 1 160 ? -55.261 -3.139 21.009 1.00 39.19 159 ASP B C 1
ATOM 3241 O O . ASP B 1 160 ? -55.731 -2.050 21.337 1.00 42.54 159 ASP B O 1
ATOM 3246 N N . VAL B 1 161 ? -54.317 -3.764 21.721 1.00 31.45 160 VAL B N 1
ATOM 3247 C CA . VAL B 1 161 ? -53.854 -3.272 23.007 1.00 30.60 160 VAL B CA 1
ATOM 3248 C C . VAL B 1 161 ? -53.370 -1.789 22.961 1.00 34.00 160 VAL B C 1
ATOM 3249 O O . VAL B 1 161 ? -53.717 -1.045 23.885 1.00 34.62 160 VAL B O 1
ATOM 3253 N N . PHE B 1 162 ? -52.674 -1.353 21.899 1.00 30.65 161 PHE B N 1
ATOM 3254 C CA . PHE B 1 162 ? -52.176 0.024 21.808 1.00 32.25 161 PHE B CA 1
ATOM 3255 C C . PHE B 1 162 ? -53.317 1.006 21.581 1.00 42.45 161 PHE B C 1
ATOM 3256 O O . PHE B 1 162 ? -53.266 2.121 22.106 1.00 46.48 161 PHE B O 1
ATOM 3264 N N . GLN B 1 163 ? -54.376 0.566 20.890 1.00 37.12 162 GLN B N 1
ATOM 3265 C CA . GLN B 1 163 ? -55.577 1.374 20.654 1.00 36.68 162 GLN B CA 1
ATOM 3266 C C . GLN B 1 163 ? -56.401 1.435 21.948 1.00 42.17 162 GLN B C 1
ATOM 3267 O O . GLN B 1 163 ? -56.868 2.502 22.317 1.00 43.53 162 GLN B O 1
ATOM 3273 N N . ILE B 1 164 ? -56.532 0.307 22.665 1.00 38.76 163 ILE B N 1
ATOM 3274 C CA . ILE B 1 164 ? -57.236 0.228 23.946 1.00 38.32 163 ILE B CA 1
ATOM 3275 C C . ILE B 1 164 ? -56.529 1.163 24.964 1.00 43.57 163 ILE B C 1
ATOM 3276 O O . ILE B 1 164 ? -57.197 1.963 25.618 1.00 45.57 163 ILE B O 1
ATOM 3281 N N . ALA B 1 165 ? -55.197 1.114 25.035 1.00 38.19 164 ALA B N 1
ATOM 3282 C CA . ALA B 1 165 ? -54.422 1.918 25.988 1.00 38.27 164 ALA B CA 1
ATOM 3283 C C . ALA B 1 165 ? -54.577 3.450 25.775 1.00 44.19 164 ALA B C 1
ATOM 3284 O O . ALA B 1 165 ? -54.312 4.240 26.687 1.00 44.29 164 ALA B O 1
ATOM 3286 N N . GLU B 1 166 ? -55.060 3.855 24.603 1.00 40.58 165 GLU B N 1
ATOM 3287 C CA . GLU B 1 166 ? -55.266 5.261 24.282 1.00 40.09 165 GLU B CA 1
ATOM 3288 C C . GLU B 1 166 ? -56.681 5.741 24.652 1.00 43.13 165 GLU B C 1
ATOM 3289 O O . GLU B 1 166 ? -56.975 6.945 24.559 1.00 45.30 165 GLU B O 1
ATOM 3295 N N . LEU B 1 167 ? -57.552 4.819 25.063 1.00 36.52 166 LEU B N 1
ATOM 3296 C CA . LEU B 1 167 ? -58.935 5.140 25.422 1.00 36.95 166 LEU B CA 1
ATOM 3297 C C . LEU B 1 167 ? -59.009 5.865 26.767 1.00 41.44 166 LEU B C 1
ATOM 3298 O O . LEU B 1 167 ? -58.108 5.708 27.597 1.00 40.88 166 LEU B O 1
ATOM 3303 N N . PRO B 1 168 ? -60.025 6.735 26.964 1.00 40.16 167 PRO B N 1
ATOM 3304 C CA . PRO B 1 168 ? -60.049 7.550 28.180 1.00 41.70 167 PRO B CA 1
ATOM 3305 C C . PRO B 1 168 ? -60.366 6.796 29.469 1.00 47.66 167 PRO B C 1
ATOM 3306 O O . PRO B 1 168 ? -61.104 5.810 29.470 1.00 45.50 167 PRO B O 1
ATOM 3310 N N . ASN B 1 169 ? -59.796 7.322 30.582 1.00 45.15 168 ASN B N 1
ATOM 3311 C CA . ASN B 1 169 ? -60.000 6.930 31.979 1.00 43.97 168 ASN B CA 1
ATOM 3312 C C . ASN B 1 169 ? -59.493 5.536 32.325 1.00 45.61 168 ASN B C 1
ATOM 3313 O O . ASN B 1 169 ? -59.866 5.009 33.379 1.00 46.25 168 ASN B O 1
ATOM 3318 N N . ILE B 1 170 ? -58.615 4.952 31.493 1.00 38.99 169 ILE B N 1
ATOM 3319 C CA . ILE B 1 170 ? -58.041 3.649 31.828 1.00 36.17 169 ILE B CA 1
ATOM 3320 C C . ILE B 1 170 ? -56.847 3.924 32.733 1.00 42.70 169 ILE B C 1
ATOM 3321 O O . ILE B 1 170 ? -55.995 4.763 32.399 1.00 42.95 169 ILE B O 1
ATOM 3326 N N . GLU B 1 171 ? -56.791 3.226 33.875 1.00 40.32 170 GLU B N 1
ATOM 3327 C CA A GLU B 1 171 ? -55.672 3.362 34.801 0.50 40.37 170 GLU B CA 1
ATOM 3328 C CA B GLU B 1 171 ? -55.710 3.340 34.854 0.50 40.92 170 GLU B CA 1
ATOM 3329 C C . GLU B 1 171 ? -54.947 2.010 34.944 1.00 43.57 170 GLU B C 1
ATOM 3330 O O . GLU B 1 171 ? -53.799 1.987 35.372 1.00 45.26 170 GLU B O 1
ATOM 3341 N N . VAL B 1 172 ? -55.593 0.893 34.551 1.00 38.10 171 VAL B N 1
ATOM 3342 C CA . VAL B 1 172 ? -54.987 -0.443 34.604 1.00 37.22 171 VAL B CA 1
ATOM 3343 C C . VAL B 1 172 ? -55.329 -1.271 33.359 1.00 41.10 171 VAL B C 1
ATOM 3344 O O . VAL B 1 172 ? -56.463 -1.246 32.890 1.00 40.20 171 VAL B O 1
ATOM 3348 N N . LEU B 1 173 ? -54.330 -2.031 32.858 1.00 37.63 172 LEU B N 1
ATOM 3349 C CA . LEU B 1 173 ? -54.476 -3.073 31.848 1.00 36.34 172 LEU B CA 1
ATOM 3350 C C . LEU B 1 173 ? -54.171 -4.359 32.581 1.00 38.29 172 LEU B C 1
ATOM 3351 O O . LEU B 1 173 ? -53.097 -4.474 33.179 1.00 35.55 172 LEU B O 1
ATOM 3356 N N . ASP B 1 174 ? -55.139 -5.282 32.619 1.00 35.11 173 ASP B N 1
ATOM 3357 C CA . ASP B 1 174 ? -55.012 -6.550 33.335 1.00 36.08 173 ASP B CA 1
ATOM 3358 C C . ASP B 1 174 ? -54.736 -7.676 32.377 1.00 42.27 173 ASP B C 1
ATOM 3359 O O . ASP B 1 174 ? -55.488 -7.854 31.418 1.00 42.94 173 ASP B O 1
ATOM 3364 N N . PHE B 1 175 ? -53.708 -8.489 32.655 1.00 38.46 174 PHE B N 1
ATOM 3365 C CA . PHE B 1 175 ? -53.437 -9.653 31.811 1.00 37.12 174 PHE B CA 1
ATOM 3366 C C . PHE B 1 175 ? -54.262 -10.861 32.252 1.00 42.29 174 PHE B C 1
ATOM 3367 O O . PHE B 1 175 ? -54.132 -11.326 33.376 1.00 45.68 174 PHE B O 1
ATOM 3375 N N . GLY B 1 176 ? -55.115 -11.349 31.372 1.00 38.24 175 GLY B N 1
ATOM 3376 C CA . GLY B 1 176 ? -55.948 -12.519 31.642 1.00 39.12 175 GLY B CA 1
ATOM 3377 C C . GLY B 1 176 ? -55.386 -13.735 30.943 1.00 44.63 175 GLY B C 1
ATOM 3378 O O . GLY B 1 176 ? -55.734 -14.017 29.797 1.00 45.57 175 GLY B O 1
ATOM 3379 N N . LEU B 1 177 ? -54.469 -14.427 31.616 1.00 42.91 176 LEU B N 1
ATOM 3380 C CA . LEU B 1 177 ? -53.750 -15.597 31.110 1.00 43.16 176 LEU B CA 1
ATOM 3381 C C . LEU B 1 177 ? -54.684 -16.753 30.678 1.00 47.23 176 LEU B C 1
ATOM 3382 O O . LEU B 1 177 ? -54.574 -17.238 29.551 1.00 46.12 176 LEU B O 1
ATOM 3400 N N . ASP B 1 179 ? -58.100 -17.041 29.989 1.00 47.85 178 ASP B N 1
ATOM 3401 C CA . ASP B 1 179 ? -58.965 -16.815 28.844 1.00 48.61 178 ASP B CA 1
ATOM 3402 C C . ASP B 1 179 ? -58.163 -16.598 27.575 1.00 53.76 178 ASP B C 1
ATOM 3403 O O . ASP B 1 179 ? -58.605 -17.000 26.502 1.00 57.08 178 ASP B O 1
ATOM 3408 N N . PHE B 1 180 ? -56.974 -16.005 27.700 1.00 46.86 179 PHE B N 1
ATOM 3409 C CA . PHE B 1 180 ? -56.089 -15.771 26.571 1.00 43.94 179 PHE B CA 1
ATOM 3410 C C . PHE B 1 180 ? -55.626 -17.108 25.976 1.00 47.27 179 PHE B C 1
ATOM 3411 O O . PHE B 1 180 ? -55.739 -17.303 24.761 1.00 47.74 179 PHE B O 1
ATOM 3419 N N . VAL B 1 181 ? -55.182 -18.042 26.842 1.00 43.23 180 VAL B N 1
ATOM 3420 C CA . VAL B 1 181 ? -54.700 -19.358 26.429 1.00 43.50 180 VAL B CA 1
ATOM 3421 C C . VAL B 1 181 ? -55.843 -20.184 25.818 1.00 51.52 180 VAL B C 1
ATOM 3422 O O . VAL B 1 181 ? -55.619 -20.862 24.810 1.00 52.62 180 VAL B O 1
ATOM 3426 N N . SER B 1 182 ? -57.065 -20.089 26.392 1.00 49.31 181 SER B N 1
ATOM 3427 C CA . SER B 1 182 ? -58.231 -20.863 25.956 1.00 50.77 181 SER B CA 1
ATOM 3428 C C . SER B 1 182 ? -58.611 -20.565 24.494 1.00 56.83 181 SER B C 1
ATOM 3429 O O . SER B 1 182 ? -59.107 -21.460 23.790 1.00 60.48 181 SER B O 1
ATOM 3432 N N . GLY B 1 183 ? -58.339 -19.353 24.039 1.00 50.98 182 GLY B N 1
ATOM 3433 C CA . GLY B 1 183 ? -58.640 -18.955 22.665 1.00 50.13 182 GLY B CA 1
ATOM 3434 C C . GLY B 1 183 ? -57.641 -19.415 21.616 1.00 54.42 182 GLY B C 1
ATOM 3435 O O . GLY B 1 183 ? -57.802 -19.094 20.430 1.00 54.41 182 GLY B O 1
ATOM 3436 N N . HIS B 1 184 ? -56.601 -20.179 22.027 1.00 50.31 183 HIS B N 1
ATOM 3437 C CA . HIS B 1 184 ? -55.535 -20.579 21.114 1.00 49.87 183 HIS B CA 1
ATOM 3438 C C . HIS B 1 184 ? -55.703 -21.971 20.479 1.00 59.73 183 HIS B C 1
ATOM 3439 O O . HIS B 1 184 ? -54.719 -22.505 19.957 1.00 59.95 183 HIS B O 1
ATOM 3446 N N . HIS B 1 185 ? -56.949 -22.525 20.435 1.00 59.51 184 HIS B N 1
ATOM 3447 C CA . HIS B 1 185 ? -57.269 -23.807 19.777 1.00 61.04 184 HIS B CA 1
ATOM 3448 C C . HIS B 1 185 ? -56.305 -24.937 20.190 1.00 65.36 184 HIS B C 1
ATOM 3449 O O . HIS B 1 185 ? -55.865 -25.723 19.342 1.00 67.75 184 HIS B O 1
ATOM 3456 N N . GLY B 1 186 ? -55.954 -24.968 21.472 1.00 60.04 185 GLY B N 1
ATOM 3457 C CA . GLY B 1 186 ? -55.024 -25.934 22.040 1.00 60.54 185 GLY B CA 1
ATOM 3458 C C . GLY B 1 186 ? -53.567 -25.816 21.626 1.00 63.06 185 GLY B C 1
ATOM 3459 O O . GLY B 1 186 ? -52.794 -26.728 21.931 1.00 65.96 185 GLY B O 1
ATOM 3460 N N . ALA B 1 187 ? -53.158 -24.704 20.961 1.00 56.23 186 ALA B N 1
ATOM 3461 C CA . ALA B 1 187 ? -51.764 -24.508 20.518 1.00 54.96 186 ALA B CA 1
ATOM 3462 C C . ALA B 1 187 ? -50.847 -24.158 21.671 1.00 56.30 186 ALA B C 1
ATOM 3463 O O . ALA B 1 187 ? -49.652 -24.380 21.583 1.00 56.08 186 ALA B O 1
ATOM 3465 N N . ILE B 1 188 ? -51.393 -23.579 22.736 1.00 52.94 187 ILE B N 1
ATOM 3466 C CA . ILE B 1 188 ? -50.649 -23.267 23.962 1.00 51.90 187 ILE B CA 1
ATOM 3467 C C . ILE B 1 188 ? -50.984 -24.394 24.949 1.00 57.55 187 ILE B C 1
ATOM 3468 O O . ILE B 1 188 ? -52.159 -24.551 25.308 1.00 55.38 187 ILE B O 1
ATOM 3473 N N . PRO B 1 189 ? -49.991 -25.229 25.333 1.00 57.57 188 PRO B N 1
ATOM 3474 C CA . PRO B 1 189 ? -50.289 -26.344 26.254 1.00 59.12 188 PRO B CA 1
ATOM 3475 C C . PRO B 1 189 ? -50.633 -25.841 27.653 1.00 61.98 188 PRO B C 1
ATOM 3476 O O . PRO B 1 189 ? -50.318 -24.694 27.991 1.00 59.49 188 PRO B O 1
ATOM 3480 N N . ALA B 1 190 ? -51.310 -26.697 28.442 1.00 60.18 189 ALA B N 1
ATOM 3481 C CA . ALA B 1 190 ? -51.764 -26.416 29.798 1.00 60.51 189 ALA B CA 1
ATOM 3482 C C . ALA B 1 190 ? -50.598 -26.065 30.730 1.00 65.00 189 ALA B C 1
ATOM 3483 O O . ALA B 1 190 ? -50.756 -25.185 31.570 1.00 64.11 189 ALA B O 1
ATOM 3485 N N . ALA B 1 191 ? -49.426 -26.700 30.541 1.00 62.82 190 ALA B N 1
ATOM 3486 C CA . ALA B 1 191 ? -48.205 -26.467 31.318 1.00 63.43 190 ALA B CA 1
ATOM 3487 C C . ALA B 1 191 ? -47.730 -24.987 31.262 1.00 69.60 190 ALA B C 1
ATOM 3488 O O . ALA B 1 191 ? -47.023 -24.520 32.178 1.00 70.52 190 ALA B O 1
ATOM 3490 N N . ALA B 1 192 ? -48.103 -24.269 30.171 1.00 64.40 191 ALA B N 1
ATOM 3491 C CA . ALA B 1 192 ? -47.737 -22.874 29.947 1.00 61.92 191 ALA B CA 1
ATOM 3492 C C . ALA B 1 192 ? -48.686 -21.942 30.703 1.00 65.44 191 ALA B C 1
ATOM 3493 O O . ALA B 1 192 ? -48.386 -20.765 30.855 1.00 62.68 191 ALA B O 1
ATOM 3503 N N . ARG B 1 194 ? -49.177 -22.288 33.872 1.00 64.42 193 ARG B N 1
ATOM 3504 C CA . ARG B 1 194 ? -48.527 -22.338 35.185 1.00 64.40 193 ARG B CA 1
ATOM 3505 C C . ARG B 1 194 ? -47.090 -21.822 35.043 1.00 66.30 193 ARG B C 1
ATOM 3506 O O . ARG B 1 194 ? -46.590 -21.729 33.920 1.00 65.12 193 ARG B O 1
ATOM 3508 N N . SER B 1 195 ? -46.418 -21.491 36.159 1.00 62.35 194 SER B N 1
ATOM 3509 C CA . SER B 1 195 ? -45.011 -21.074 36.117 1.00 61.19 194 SER B CA 1
ATOM 3510 C C . SER B 1 195 ? -44.124 -22.324 35.923 1.00 66.61 194 SER B C 1
ATOM 3511 O O . SER B 1 195 ? -44.495 -23.398 36.405 1.00 68.79 194 SER B O 1
ATOM 3514 N N . PRO B 1 196 ? -43.001 -22.266 35.174 1.00 61.87 195 PRO B N 1
ATOM 3515 C CA . PRO B 1 196 ? -42.371 -21.087 34.538 1.00 59.42 195 PRO B CA 1
ATOM 3516 C C . PRO B 1 196 ? -42.864 -20.752 33.124 1.00 60.97 195 PRO B C 1
ATOM 3517 O O . PRO B 1 196 ? -42.480 -19.705 32.585 1.00 61.23 195 PRO B O 1
ATOM 3521 N N . GLY B 1 197 ? -43.687 -21.628 32.543 1.00 55.77 196 GLY B N 1
ATOM 3522 C CA . GLY B 1 197 ? -44.231 -21.503 31.190 1.00 53.31 196 GLY B CA 1
ATOM 3523 C C . GLY B 1 197 ? -44.906 -20.189 30.858 1.00 54.11 196 GLY B C 1
ATOM 3524 O O . GLY B 1 197 ? -44.730 -19.661 29.754 1.00 51.50 196 GLY B O 1
ATOM 3525 N N . GLN B 1 198 ? -45.638 -19.615 31.828 1.00 50.10 197 GLN B N 1
ATOM 3526 C CA . GLN B 1 198 ? -46.330 -18.347 31.618 1.00 48.07 197 GLN B CA 1
ATOM 3527 C C . GLN B 1 198 ? -45.354 -17.149 31.417 1.00 47.68 197 GLN B C 1
ATOM 3528 O O . GLN B 1 198 ? -45.796 -16.084 30.986 1.00 43.47 197 GLN B O 1
ATOM 3534 N N . PHE B 1 199 ? -44.045 -17.330 31.712 1.00 43.91 198 PHE B N 1
ATOM 3535 C CA . PHE B 1 199 ? -43.056 -16.281 31.528 1.00 42.48 198 PHE B CA 1
ATOM 3536 C C . PHE B 1 199 ? -42.077 -16.699 30.444 1.00 48.02 198 PHE B C 1
ATOM 3537 O O . PHE B 1 199 ? -41.093 -15.986 30.175 1.00 48.03 198 PHE B O 1
ATOM 3545 N N . GLU B 1 200 ? -42.326 -17.868 29.813 1.00 45.24 199 GLU B N 1
ATOM 3546 C CA . GLU B 1 200 ? -41.358 -18.390 28.860 1.00 45.58 199 GLU B CA 1
ATOM 3547 C C . GLU B 1 200 ? -41.921 -18.761 27.502 1.00 50.16 199 GLU B C 1
ATOM 3548 O O . GLU B 1 200 ? -41.190 -18.658 26.514 1.00 51.66 199 GLU B O 1
ATOM 3554 N N . HIS B 1 201 ? -43.184 -19.180 27.423 1.00 45.03 200 HIS B N 1
ATOM 3555 C CA . HIS B 1 201 ? -43.798 -19.520 26.142 1.00 44.01 200 HIS B CA 1
ATOM 3556 C C . HIS B 1 201 ? -43.806 -18.261 25.263 1.00 46.24 200 HIS B C 1
ATOM 3557 O O . HIS B 1 201 ? -44.253 -17.199 25.718 1.00 44.11 200 HIS B O 1
ATOM 3564 N N . ALA B 1 202 ? -43.282 -18.381 24.020 1.00 42.10 201 ALA B N 1
ATOM 3565 C CA . ALA B 1 202 ? -43.141 -17.294 23.064 1.00 39.86 201 ALA B CA 1
ATOM 3566 C C . ALA B 1 202 ? -44.411 -16.464 22.895 1.00 44.24 201 ALA B C 1
ATOM 3567 O O . ALA B 1 202 ? -44.311 -15.236 22.848 1.00 44.46 201 ALA B O 1
ATOM 3569 N N . LEU B 1 203 ? -45.595 -17.103 22.880 1.00 41.31 202 LEU B N 1
ATOM 3570 C CA . LEU B 1 203 ? -46.857 -16.381 22.717 1.00 40.33 202 LEU B CA 1
ATOM 3571 C C . LEU B 1 203 ? -47.249 -15.632 23.974 1.00 44.47 202 LEU B C 1
ATOM 3572 O O . LEU B 1 203 ? -47.849 -14.554 23.893 1.00 44.42 202 LEU B O 1
ATOM 3577 N N . LEU B 1 204 ? -46.894 -16.176 25.133 1.00 39.94 203 LEU B N 1
ATOM 3578 C CA . LEU B 1 204 ? -47.231 -15.549 26.415 1.00 38.91 203 LEU B CA 1
ATOM 3579 C C . LEU B 1 204 ? -46.262 -14.420 26.750 1.00 41.95 203 LEU B C 1
ATOM 3580 O O . LEU B 1 204 ? -46.705 -13.377 27.224 1.00 38.74 203 LEU B O 1
ATOM 3585 N N . VAL B 1 205 ? -44.962 -14.594 26.413 1.00 40.65 204 VAL B N 1
ATOM 3586 C CA . VAL B 1 205 ? -43.945 -13.548 26.570 1.00 40.60 204 VAL B CA 1
ATOM 3587 C C . VAL B 1 205 ? -44.374 -12.349 25.696 1.00 42.86 204 VAL B C 1
ATOM 3588 O O . VAL B 1 205 ? -44.408 -11.216 26.171 1.00 42.21 204 VAL B O 1
ATOM 3592 N N . ARG B 1 206 ? -44.740 -12.636 24.440 1.00 37.28 205 ARG B N 1
ATOM 3593 C CA . ARG B 1 206 ? -45.168 -11.673 23.443 1.00 36.30 205 ARG B CA 1
ATOM 3594 C C . ARG B 1 206 ? -46.382 -10.905 23.924 1.00 40.81 205 ARG B C 1
ATOM 3595 O O . ARG B 1 206 ? -46.376 -9.676 23.887 1.00 38.82 205 ARG B O 1
ATOM 3603 N N . ALA B 1 207 ? -47.410 -11.623 24.391 1.00 40.32 206 ALA B N 1
ATOM 3604 C CA . ALA B 1 207 ? -48.653 -11.046 24.895 1.00 37.96 206 ALA B CA 1
ATOM 3605 C C . ALA B 1 207 ? -48.396 -10.171 26.117 1.00 41.83 206 ALA B C 1
ATOM 3606 O O . ALA B 1 207 ? -48.788 -9.010 26.112 1.00 42.97 206 ALA B O 1
ATOM 3608 N N . LYS B 1 208 ? -47.688 -10.697 27.133 1.00 37.46 207 LYS B N 1
ATOM 3609 C CA . LYS B 1 208 ? -47.384 -9.965 28.367 1.00 36.16 207 LYS B CA 1
ATOM 3610 C C . LYS B 1 208 ? -46.574 -8.706 28.069 1.00 39.58 207 LYS B C 1
ATOM 3611 O O . LYS B 1 208 ? -46.972 -7.619 28.515 1.00 39.86 207 LYS B O 1
ATOM 3617 N N . ALA B 1 209 ? -45.493 -8.838 27.267 1.00 34.66 208 ALA B N 1
ATOM 3618 C CA . ALA B 1 209 ? -44.622 -7.726 26.927 1.00 33.86 208 ALA B CA 1
ATOM 3619 C C . ALA B 1 209 ? -45.370 -6.663 26.120 1.00 38.01 208 ALA B C 1
ATOM 3620 O O . ALA B 1 209 ? -45.223 -5.479 26.427 1.00 38.79 208 ALA B O 1
ATOM 3622 N N . ASP B 1 210 ? -46.250 -7.063 25.178 1.00 33.39 209 ASP B N 1
ATOM 3623 C CA . ASP B 1 210 ? -47.056 -6.107 24.413 1.00 31.25 209 ASP B CA 1
ATOM 3624 C C . ASP B 1 210 ? -47.986 -5.320 25.297 1.00 35.60 209 ASP B C 1
ATOM 3625 O O . ASP B 1 210 ? -48.082 -4.091 25.158 1.00 36.80 209 ASP B O 1
ATOM 3638 N N . VAL B 1 212 ? -47.766 -4.729 28.634 1.00 35.29 211 VAL B N 1
ATOM 3639 C CA . VAL B 1 212 ? -46.980 -3.882 29.525 1.00 34.66 211 VAL B CA 1
ATOM 3640 C C . VAL B 1 212 ? -46.480 -2.679 28.722 1.00 40.32 211 VAL B C 1
ATOM 3641 O O . VAL B 1 212 ? -46.646 -1.550 29.178 1.00 43.66 211 VAL B O 1
ATOM 3645 N N . ALA B 1 213 ? -45.936 -2.904 27.511 1.00 34.20 212 ALA B N 1
ATOM 3646 C CA . ALA B 1 213 ? -45.438 -1.836 26.651 1.00 33.97 212 ALA B CA 1
ATOM 3647 C C . ALA B 1 213 ? -46.540 -0.811 26.311 1.00 41.07 212 ALA B C 1
ATOM 3648 O O . ALA B 1 213 ? -46.283 0.390 26.387 1.00 43.71 212 ALA B O 1
ATOM 3650 N N . ALA B 1 214 ? -47.758 -1.279 25.998 1.00 35.44 213 ALA B N 1
ATOM 3651 C CA . ALA B 1 214 ? -48.909 -0.443 25.682 1.00 34.59 213 ALA B CA 1
ATOM 3652 C C . ALA B 1 214 ? -49.367 0.363 26.887 1.00 41.80 213 ALA B C 1
ATOM 3653 O O . ALA B 1 214 ? -49.703 1.550 26.745 1.00 42.56 213 ALA B O 1
ATOM 3655 N N . ALA B 1 215 ? -49.389 -0.285 28.071 1.00 38.48 214 ALA B N 1
ATOM 3656 C CA . ALA B 1 215 ? -49.823 0.326 29.323 1.00 38.24 214 ALA B CA 1
ATOM 3657 C C . ALA B 1 215 ? -48.867 1.435 29.733 1.00 41.47 214 ALA B C 1
ATOM 3658 O O . ALA B 1 215 ? -49.284 2.593 29.873 1.00 41.89 214 ALA B O 1
ATOM 3660 N N . LEU B 1 216 ? -47.578 1.101 29.843 1.00 38.21 215 LEU B N 1
ATOM 3661 C CA . LEU B 1 216 ? -46.545 2.048 30.248 1.00 38.93 215 LEU B CA 1
ATOM 3662 C C . LEU B 1 216 ? -46.396 3.196 29.250 1.00 44.54 215 LEU B C 1
ATOM 3663 O O . LEU B 1 216 ? -46.165 4.324 29.670 1.00 45.56 215 LEU B O 1
ATOM 3668 N N . ALA B 1 217 ? -46.612 2.933 27.950 1.00 41.66 216 ALA B N 1
ATOM 3669 C CA . ALA B 1 217 ? -46.545 3.970 26.916 1.00 41.35 216 ALA B CA 1
ATOM 3670 C C . ALA B 1 217 ? -47.643 5.013 27.087 1.00 46.57 216 ALA B C 1
ATOM 3671 O O . ALA B 1 217 ? -47.532 6.105 26.537 1.00 49.31 216 ALA B O 1
ATOM 3673 N N . ASN B 1 218 ? -48.712 4.673 27.805 1.00 41.68 217 ASN B N 1
ATOM 3674 C CA . ASN B 1 218 ? -49.881 5.539 27.953 1.00 40.08 217 ASN B CA 1
ATOM 3675 C C . ASN B 1 218 ? -50.214 5.886 29.398 1.00 39.90 217 ASN B C 1
ATOM 3676 O O . ASN B 1 218 ? -51.360 6.229 29.680 1.00 39.64 217 ASN B O 1
ATOM 3681 N N . GLY B 1 219 ? -49.233 5.816 30.276 1.00 34.65 218 GLY B N 1
ATOM 3682 C CA . GLY B 1 219 ? -49.379 6.146 31.690 1.00 34.96 218 GLY B CA 1
ATOM 3683 C C . GLY B 1 219 ? -50.367 5.267 32.416 1.00 39.95 218 GLY B C 1
ATOM 3684 O O . GLY B 1 219 ? -51.126 5.761 33.248 1.00 38.63 218 GLY B O 1
ATOM 3685 N N . ILE B 1 220 ? -50.402 3.965 32.056 1.00 36.40 219 ILE B N 1
ATOM 3686 C CA . ILE B 1 220 ? -51.338 2.999 32.612 1.00 35.53 219 ILE B CA 1
ATOM 3687 C C . ILE B 1 220 ? -50.546 1.954 33.358 1.00 40.11 219 ILE B C 1
ATOM 3688 O O . ILE B 1 220 ? -49.475 1.574 32.914 1.00 39.42 219 ILE B O 1
ATOM 3693 N N . VAL B 1 221 ? -51.063 1.504 34.497 1.00 38.56 220 VAL B N 1
ATOM 3694 C CA . VAL B 1 221 ? -50.432 0.472 35.300 1.00 39.99 220 VAL B CA 1
ATOM 3695 C C . VAL B 1 221 ? -50.692 -0.919 34.664 1.00 44.51 220 VAL B C 1
ATOM 3696 O O . VAL B 1 221 ? -51.846 -1.305 34.492 1.00 43.84 220 VAL B O 1
ATOM 3700 N N . PRO B 1 222 ? -49.647 -1.711 34.364 1.00 42.70 221 PRO B N 1
ATOM 3701 C CA . PRO B 1 222 ? -49.895 -3.076 33.868 1.00 41.56 221 PRO B CA 1
ATOM 3702 C C . PRO B 1 222 ? -50.037 -4.044 35.061 1.00 44.98 221 PRO B C 1
ATOM 3703 O O . PRO B 1 222 ? -49.198 -4.050 35.964 1.00 44.15 221 PRO B O 1
ATOM 3707 N N . ALA B 1 223 ? -51.123 -4.832 35.095 1.00 41.59 222 ALA B N 1
ATOM 3708 C CA . ALA B 1 223 ? -51.380 -5.775 36.188 1.00 42.30 222 ALA B CA 1
ATOM 3709 C C . ALA B 1 223 ? -51.331 -7.219 35.699 1.00 46.08 222 ALA B C 1
ATOM 3710 O O . ALA B 1 223 ? -51.756 -7.551 34.576 1.00 43.65 222 ALA B O 1
ATOM 3712 N N . HIS B 1 224 ? -50.745 -8.068 36.542 1.00 43.34 223 HIS B N 1
ATOM 3713 C CA . HIS B 1 224 ? -50.503 -9.469 36.259 1.00 41.67 223 HIS B CA 1
ATOM 3714 C C . HIS B 1 224 ? -51.615 -10.361 36.800 1.00 46.98 223 HIS B C 1
ATOM 3715 O O . HIS B 1 224 ? -52.294 -10.025 37.782 1.00 47.59 223 HIS B O 1
ATOM 3722 N N . ASN B 1 225 ? -51.793 -11.507 36.141 1.00 43.92 224 ASN B N 1
ATOM 3723 C CA . ASN B 1 225 ? -52.751 -12.557 36.484 1.00 44.12 224 ASN B CA 1
ATOM 3724 C C . ASN B 1 225 ? -52.365 -13.182 37.825 1.00 49.19 224 ASN B C 1
ATOM 3725 O O . ASN B 1 225 ? -51.220 -13.029 38.284 1.00 48.58 224 ASN B O 1
ATOM 3730 N N . VAL B 1 226 ? -53.322 -13.873 38.451 1.00 46.96 225 VAL B N 1
ATOM 3731 C CA . VAL B 1 226 ? -53.144 -14.527 39.760 1.00 49.85 225 VAL B CA 1
ATOM 3732 C C . VAL B 1 226 ? -52.075 -15.627 39.749 1.00 55.10 225 VAL B C 1
ATOM 3733 O O . VAL B 1 226 ? -51.720 -16.163 38.703 1.00 53.84 225 VAL B O 1
ATOM 3737 N N . CYS B 1 227 ? -51.628 -16.004 40.938 1.00 54.90 226 CYS B N 1
ATOM 3738 C CA . CYS B 1 227 ? -50.816 -17.196 41.114 1.00 56.37 226 CYS B CA 1
ATOM 3739 C C . CYS B 1 227 ? -51.814 -18.288 41.467 1.00 60.40 226 CYS B C 1
ATOM 3740 O O . CYS B 1 227 ? -52.726 -18.030 42.259 1.00 58.94 226 CYS B O 1
ATOM 3743 N N . LEU B 1 228 ? -51.700 -19.469 40.850 1.00 59.12 227 LEU B N 1
ATOM 3744 C CA . LEU B 1 228 ? -52.641 -20.567 41.101 1.00 61.70 227 LEU B CA 1
ATOM 3745 C C . LEU B 1 228 ? -52.370 -21.272 42.440 1.00 69.83 227 LEU B C 1
ATOM 3746 O O . LEU B 1 228 ? -53.255 -21.963 42.960 1.00 71.68 227 LEU B O 1
ATOM 3751 N N . ASN B 1 229 ? -51.181 -21.037 43.025 1.00 68.57 228 ASN B N 1
ATOM 3752 C CA . ASN B 1 229 ? -50.830 -21.516 44.359 1.00 72.47 228 ASN B CA 1
ATOM 3753 C C . ASN B 1 229 ? -51.430 -20.523 45.353 1.00 77.79 228 ASN B C 1
ATOM 3754 O O . ASN B 1 229 ? -51.057 -19.345 45.366 1.00 75.26 228 ASN B O 1
ATOM 3759 N N . LEU B 1 230 ? -52.390 -20.989 46.145 1.00 77.74 229 LEU B N 1
ATOM 3760 C CA . LEU B 1 230 ? -53.147 -20.131 47.047 1.00 78.61 229 LEU B CA 1
ATOM 3761 C C . LEU B 1 230 ? -52.484 -19.807 48.380 1.00 83.40 229 LEU B C 1
ATOM 3762 O O . LEU B 1 230 ? -52.776 -18.741 48.935 1.00 82.26 229 LEU B O 1
ATOM 3767 N N . LYS B 1 231 ? -51.655 -20.711 48.927 1.00 81.94 230 LYS B N 1
ATOM 3768 C CA . LYS B 1 231 ? -51.114 -20.494 50.271 1.00 83.91 230 LYS B CA 1
ATOM 3769 C C . LYS B 1 231 ? -49.574 -20.494 50.389 1.00 87.62 230 LYS B C 1
ATOM 3770 O O . LYS B 1 231 ? -49.075 -19.998 51.407 1.00 87.70 230 LYS B O 1
ATOM 3773 N N . ASP B 1 232 ? -48.825 -21.038 49.403 1.00 83.55 231 ASP B N 1
ATOM 3774 C CA . ASP B 1 232 ? -47.355 -21.054 49.495 1.00 84.36 231 ASP B CA 1
ATOM 3775 C C . ASP B 1 232 ? -46.800 -19.670 49.139 1.00 85.17 231 ASP B C 1
ATOM 3776 O O . ASP B 1 232 ? -46.724 -19.324 47.959 1.00 82.55 231 ASP B O 1
ATOM 3781 N N . ALA B 1 233 ? -46.402 -18.893 50.176 1.00 82.02 232 ALA B N 1
ATOM 3782 C CA . ALA B 1 233 ? -45.886 -17.525 50.063 1.00 79.94 232 ALA B CA 1
ATOM 3783 C C . ALA B 1 233 ? -44.690 -17.412 49.112 1.00 84.06 232 ALA B C 1
ATOM 3784 O O . ALA B 1 233 ? -44.644 -16.470 48.323 1.00 81.04 232 ALA B O 1
ATOM 3786 N N . GLU B 1 234 ? -43.761 -18.382 49.158 1.00 83.21 233 GLU B N 1
ATOM 3787 C CA . GLU B 1 234 ? -42.561 -18.397 48.321 1.00 82.62 233 GLU B CA 1
ATOM 3788 C C . GLU B 1 234 ? -42.895 -18.495 46.813 1.00 83.09 233 GLU B C 1
ATOM 3789 O O . GLU B 1 234 ? -42.223 -17.838 46.013 1.00 80.85 233 GLU B O 1
ATOM 3791 N N . VAL B 1 235 ? -43.929 -19.290 46.442 1.00 78.85 234 VAL B N 1
ATOM 3792 C CA . VAL B 1 235 ? -44.379 -19.514 45.058 1.00 76.05 234 VAL B CA 1
ATOM 3793 C C . VAL B 1 235 ? -45.101 -18.264 44.553 1.00 77.55 234 VAL B C 1
ATOM 3794 O O . VAL B 1 235 ? -44.899 -17.863 43.398 1.00 75.49 234 VAL B O 1
ATOM 3798 N N . ILE B 1 236 ? -45.948 -17.656 45.419 1.00 73.73 235 ILE B N 1
ATOM 3799 C CA . ILE B 1 236 ? -46.694 -16.426 45.102 1.00 70.05 235 ILE B CA 1
ATOM 3800 C C . ILE B 1 236 ? -45.672 -15.287 44.868 1.00 71.60 235 ILE B C 1
ATOM 3801 O O . ILE B 1 236 ? -45.720 -14.628 43.821 1.00 69.29 235 ILE B O 1
ATOM 3806 N N . ALA B 1 237 ? -44.712 -15.116 45.812 1.00 67.47 236 ALA B N 1
ATOM 3807 C CA . ALA B 1 237 ? -43.655 -14.110 45.727 1.00 65.76 236 ALA B CA 1
ATOM 3808 C C . ALA B 1 237 ? -42.830 -14.280 44.452 1.00 65.96 236 ALA B C 1
ATOM 3809 O O . ALA B 1 237 ? -42.532 -13.281 43.801 1.00 65.49 236 ALA B O 1
ATOM 3811 N N . SER B 1 238 ? -42.507 -15.536 44.080 1.00 60.41 237 SER B N 1
ATOM 3812 C CA . SER B 1 238 ? -41.730 -15.858 42.881 1.00 59.08 237 SER B CA 1
ATOM 3813 C C . SER B 1 238 ? -42.440 -15.372 41.604 1.00 61.77 237 SER B C 1
ATOM 3814 O O . SER B 1 238 ? -41.792 -14.755 40.760 1.00 59.65 237 SER B O 1
ATOM 3817 N N . ASP B 1 239 ? -43.766 -15.616 41.485 1.00 58.63 238 ASP B N 1
ATOM 3818 C CA . ASP B 1 239 ? -44.573 -15.163 40.349 1.00 56.74 238 ASP B CA 1
ATOM 3819 C C . ASP B 1 239 ? -44.623 -13.633 40.295 1.00 59.01 238 ASP B C 1
ATOM 3820 O O . ASP B 1 239 ? -44.392 -13.055 39.236 1.00 57.31 238 ASP B O 1
ATOM 3825 N N . ALA B 1 240 ? -44.863 -12.983 41.443 1.00 56.24 239 ALA B N 1
ATOM 3826 C CA . ALA B 1 240 ? -44.905 -11.523 41.551 1.00 54.59 239 ALA B CA 1
ATOM 3827 C C . ALA B 1 240 ? -43.540 -10.905 41.196 1.00 58.60 239 ALA B C 1
ATOM 3828 O O . ALA B 1 240 ? -43.518 -9.904 40.491 1.00 56.72 239 ALA B O 1
ATOM 3830 N N . CYS B 1 241 ? -42.418 -11.542 41.609 1.00 56.44 240 CYS B N 1
ATOM 3831 C CA . CYS B 1 241 ? -41.067 -11.068 41.300 1.00 58.03 240 CYS B CA 1
ATOM 3832 C C . CYS B 1 241 ? -40.754 -11.213 39.806 1.00 60.56 240 CYS B C 1
ATOM 3833 O O . CYS B 1 241 ? -40.228 -10.262 39.223 1.00 59.48 240 CYS B O 1
ATOM 3836 N N . ARG B 1 242 ? -41.072 -12.369 39.185 1.00 56.77 241 ARG B N 1
ATOM 3837 C CA . ARG B 1 242 ? -40.839 -12.576 37.746 1.00 55.30 241 ARG B CA 1
ATOM 3838 C C . ARG B 1 242 ? -41.646 -11.560 36.936 1.00 56.06 241 ARG B C 1
ATOM 3839 O O . ARG B 1 242 ? -41.092 -10.917 36.044 1.00 54.08 241 ARG B O 1
ATOM 3847 N N . ALA B 1 243 ? -42.938 -11.384 37.294 1.00 51.36 242 ALA B N 1
ATOM 3848 C CA . ALA B 1 243 ? -43.840 -10.408 36.674 1.00 49.32 242 ALA B CA 1
ATOM 3849 C C . ALA B 1 243 ? -43.305 -8.947 36.809 1.00 52.46 242 ALA B C 1
ATOM 3850 O O . ALA B 1 243 ? -43.368 -8.171 35.855 1.00 50.74 242 ALA B O 1
ATOM 3852 N N . ARG B 1 244 ? -42.756 -8.617 37.990 1.00 50.25 243 ARG B N 1
ATOM 3853 C CA A ARG B 1 244 ? -42.250 -7.283 38.298 0.50 49.70 243 ARG B CA 1
ATOM 3854 C CA B ARG B 1 244 ? -42.238 -7.299 38.336 0.50 50.03 243 ARG B CA 1
ATOM 3855 C C . ARG B 1 244 ? -40.890 -7.009 37.689 1.00 54.20 243 ARG B C 1
ATOM 3856 O O . ARG B 1 244 ? -40.708 -5.918 37.152 1.00 53.27 243 ARG B O 1
ATOM 3871 N N . ASN B 1 245 ? -39.923 -7.947 37.824 1.00 53.06 244 ASN B N 1
ATOM 3872 C CA . ASN B 1 245 ? -38.549 -7.740 37.362 1.00 54.28 244 ASN B CA 1
ATOM 3873 C C . ASN B 1 245 ? -38.229 -8.182 35.953 1.00 58.83 244 ASN B C 1
ATOM 3874 O O . ASN B 1 245 ? -37.240 -7.674 35.416 1.00 59.70 244 ASN B O 1
ATOM 3879 N N . GLU B 1 246 ? -39.011 -9.099 35.352 1.00 54.45 245 GLU B N 1
ATOM 3880 C CA . GLU B 1 246 ? -38.703 -9.572 34.001 1.00 54.34 245 GLU B CA 1
ATOM 3881 C C . GLU B 1 246 ? -39.656 -9.008 32.955 1.00 55.37 245 GLU B C 1
ATOM 3882 O O . GLU B 1 246 ? -39.278 -8.977 31.773 1.00 54.52 245 GLU B O 1
ATOM 3884 N N . PHE B 1 247 ? -40.878 -8.570 33.370 1.00 48.95 246 PHE B N 1
ATOM 3885 C CA . PHE B 1 247 ? -41.869 -8.083 32.421 1.00 46.72 246 PHE B CA 1
ATOM 3886 C C . PHE B 1 247 ? -42.329 -6.630 32.630 1.00 51.48 246 PHE B C 1
ATOM 3887 O O . PHE B 1 247 ? -42.805 -6.017 31.678 1.00 53.22 246 PHE B O 1
ATOM 3895 N N . GLY B 1 248 ? -42.195 -6.079 33.826 1.00 45.95 247 GLY B N 1
ATOM 3896 C CA . GLY B 1 248 ? -42.596 -4.696 34.045 1.00 43.69 247 GLY B CA 1
ATOM 3897 C C . GLY B 1 248 ? -43.978 -4.508 34.616 1.00 45.16 247 GLY B C 1
ATOM 3898 O O . GLY B 1 248 ? -44.527 -3.411 34.538 1.00 42.96 247 GLY B O 1
ATOM 3899 N N . PHE B 1 249 ? -44.550 -5.562 35.212 1.00 42.78 248 PHE B N 1
ATOM 3900 C CA . PHE B 1 249 ? -45.859 -5.475 35.864 1.00 41.73 248 PHE B CA 1
ATOM 3901 C C . PHE B 1 249 ? -45.685 -4.751 37.186 1.00 47.47 248 PHE B C 1
ATOM 3902 O O . PHE B 1 249 ? -44.652 -4.918 37.851 1.00 48.69 248 PHE B O 1
ATOM 3910 N N . LEU B 1 250 ? -46.662 -3.907 37.542 1.00 43.19 249 LEU B N 1
ATOM 3911 C CA . LEU B 1 250 ? -46.589 -3.049 38.733 1.00 43.59 249 LEU B CA 1
ATOM 3912 C C . LEU B 1 250 ? -47.716 -3.343 39.714 1.00 46.68 249 LEU B C 1
ATOM 3913 O O . LEU B 1 250 ? -47.863 -2.669 40.744 1.00 48.79 249 LEU B O 1
ATOM 3918 N N . ARG B 1 251 ? -48.492 -4.369 39.392 1.00 40.76 250 ARG B N 1
ATOM 3919 C CA . ARG B 1 251 ? -49.666 -4.801 40.131 1.00 40.55 250 ARG B CA 1
ATOM 3920 C C . ARG B 1 251 ? -49.946 -6.245 39.808 1.00 43.09 250 ARG B C 1
ATOM 3921 O O . ARG B 1 251 ? -49.536 -6.744 38.753 1.00 41.55 250 ARG B O 1
ATOM 3937 N N . TRP B 1 253 ? -53.079 -9.509 40.650 1.00 44.74 252 TRP B N 1
ATOM 3938 C CA . TRP B 1 253 ? -54.331 -9.989 41.214 1.00 45.49 252 TRP B CA 1
ATOM 3939 C C . TRP B 1 253 ? -54.107 -11.020 42.298 1.00 52.55 252 TRP B C 1
ATOM 3940 O O . TRP B 1 253 ? -53.131 -11.773 42.260 1.00 52.12 252 TRP B O 1
ATOM 3951 N N . SER B 1 254 ? -55.051 -11.073 43.247 1.00 51.81 253 SER B N 1
ATOM 3952 C CA . SER B 1 254 ? -55.078 -12.026 44.344 1.00 53.59 253 SER B CA 1
ATOM 3953 C C . SER B 1 254 ? -56.471 -12.668 44.407 1.00 58.72 253 SER B C 1
ATOM 3954 O O . SER B 1 254 ? -57.483 -11.976 44.221 1.00 57.38 253 SER B O 1
ATOM 3957 N N . ILE B 1 255 ? -56.522 -13.981 44.655 1.00 56.56 254 ILE B N 1
ATOM 3958 C CA . ILE B 1 255 ? -57.790 -14.699 44.785 1.00 57.53 254 ILE B CA 1
ATOM 3959 C C . ILE B 1 255 ? -57.907 -15.338 46.168 1.00 65.24 254 ILE B C 1
ATOM 3960 O O . ILE B 1 255 ? -58.970 -15.867 46.510 1.00 67.95 254 ILE B O 1
ATOM 3965 N N . TYR B 1 256 ? -56.826 -15.288 46.962 1.00 61.94 255 TYR B N 1
ATOM 3966 C CA . TYR B 1 256 ? -56.808 -15.840 48.318 1.00 64.72 255 TYR B CA 1
ATOM 3967 C C . TYR B 1 256 ? -56.044 -14.879 49.237 1.00 66.13 255 TYR B C 1
ATOM 3968 O O . TYR B 1 256 ? -54.997 -14.381 48.836 1.00 64.66 255 TYR B O 1
ATOM 3977 N N . PRO B 1 257 ? -56.568 -14.558 50.445 1.00 63.97 256 PRO B N 1
ATOM 3978 C CA . PRO B 1 257 ? -55.906 -13.556 51.307 1.00 64.43 256 PRO B CA 1
ATOM 3979 C C . PRO B 1 257 ? -54.416 -13.778 51.583 1.00 69.54 256 PRO B C 1
ATOM 3980 O O . PRO B 1 257 ? -53.676 -12.801 51.733 1.00 68.18 256 PRO B O 1
ATOM 3984 N N . ALA B 1 258 ? -53.976 -15.045 51.625 1.00 68.21 257 ALA B N 1
ATOM 3985 C CA . ALA B 1 258 ? -52.586 -15.416 51.877 1.00 69.13 257 ALA B CA 1
ATOM 3986 C C . ALA B 1 258 ? -51.659 -14.917 50.761 1.00 71.90 257 ALA B C 1
ATOM 3987 O O . ALA B 1 258 ? -50.454 -14.830 50.971 1.00 74.20 257 ALA B O 1
ATOM 3989 N N . GLN B 1 259 ? -52.222 -14.586 49.596 1.00 64.29 258 GLN B N 1
ATOM 3990 C CA . GLN B 1 259 ? -51.465 -14.110 48.447 1.00 62.42 258 GLN B CA 1
ATOM 3991 C C . GLN B 1 259 ? -51.108 -12.601 48.521 1.00 65.87 258 GLN B C 1
ATOM 3992 O O . GLN B 1 259 ? -50.171 -12.195 47.834 1.00 66.09 258 GLN B O 1
ATOM 3998 N N . ILE B 1 260 ? -51.835 -11.782 49.324 1.00 61.12 259 ILE B N 1
ATOM 3999 C CA . ILE B 1 260 ? -51.707 -10.316 49.411 1.00 59.69 259 ILE B CA 1
ATOM 4000 C C . ILE B 1 260 ? -50.304 -9.847 49.862 1.00 64.28 259 ILE B C 1
ATOM 4001 O O . ILE B 1 260 ? -49.627 -9.159 49.092 1.00 62.41 259 ILE B O 1
ATOM 4006 N N . GLN B 1 261 ? -49.887 -10.183 51.088 1.00 63.82 260 GLN B N 1
ATOM 4007 C CA . GLN B 1 261 ? -48.591 -9.765 51.616 1.00 64.94 260 GLN B CA 1
ATOM 4008 C C . GLN B 1 261 ? -47.433 -10.226 50.684 1.00 68.99 260 GLN B C 1
ATOM 4009 O O . GLN B 1 261 ? -46.653 -9.342 50.320 1.00 69.16 260 GLN B O 1
ATOM 4015 N N . PRO B 1 262 ? -47.352 -11.499 50.170 1.00 63.96 261 PRO B N 1
ATOM 4016 C CA . PRO B 1 262 ? -46.264 -11.839 49.237 1.00 62.88 261 PRO B CA 1
ATOM 4017 C C . PRO B 1 262 ? -46.251 -10.966 47.981 1.00 65.65 261 PRO B C 1
ATOM 4018 O O . PRO B 1 262 ? -45.167 -10.600 47.541 1.00 66.93 261 PRO B O 1
ATOM 4022 N N . ILE B 1 263 ? -47.432 -10.599 47.433 1.00 59.97 262 ILE B N 1
ATOM 4023 C CA . ILE B 1 263 ? -47.526 -9.746 46.236 1.00 56.74 262 ILE B CA 1
ATOM 4024 C C . ILE B 1 263 ? -47.045 -8.321 46.575 1.00 60.44 262 ILE B C 1
ATOM 4025 O O . ILE B 1 263 ? -46.187 -7.804 45.864 1.00 58.84 262 ILE B O 1
ATOM 4030 N N . VAL B 1 264 ? -47.564 -7.719 47.664 1.00 58.69 263 VAL B N 1
ATOM 4031 C CA . VAL B 1 264 ? -47.211 -6.361 48.085 1.00 59.66 263 VAL B CA 1
ATOM 4032 C C . VAL B 1 264 ? -45.697 -6.267 48.317 1.00 67.65 263 VAL B C 1
ATOM 4033 O O . VAL B 1 264 ? -45.056 -5.371 47.749 1.00 67.34 263 VAL B O 1
ATOM 4037 N N . ASN B 1 265 ? -45.131 -7.209 49.112 1.00 66.35 264 ASN B N 1
ATOM 4038 C CA . ASN B 1 265 ? -43.708 -7.234 49.449 1.00 67.57 264 ASN B CA 1
ATOM 4039 C C . ASN B 1 265 ? -42.818 -7.450 48.220 1.00 69.02 264 ASN B C 1
ATOM 4040 O O . ASN B 1 265 ? -41.779 -6.801 48.134 1.00 69.48 264 ASN B O 1
ATOM 4045 N N . ALA B 1 266 ? -43.237 -8.292 47.249 1.00 62.71 265 ALA B N 1
ATOM 4046 C CA . ALA B 1 266 ? -42.465 -8.513 46.019 1.00 60.76 265 ALA B CA 1
ATOM 4047 C C . ALA B 1 266 ? -42.426 -7.259 45.147 1.00 63.25 265 ALA B C 1
ATOM 4048 O O . ALA B 1 266 ? -41.430 -7.023 44.465 1.00 62.60 265 ALA B O 1
ATOM 4058 N N . ARG B 1 268 ? -42.691 -4.057 46.383 1.00 67.65 267 ARG B N 1
ATOM 4059 C CA . ARG B 1 268 ? -42.137 -2.954 47.174 1.00 69.29 267 ARG B CA 1
ATOM 4060 C C . ARG B 1 268 ? -40.784 -2.454 46.682 1.00 77.51 267 ARG B C 1
ATOM 4061 O O . ARG B 1 268 ? -39.934 -3.274 46.326 1.00 78.78 267 ARG B O 1
ATOM 4069 N N . PRO B 1 269 ? -40.512 -1.129 46.754 1.00 76.50 268 PRO B N 1
ATOM 4070 C CA . PRO B 1 269 ? -39.148 -0.654 46.441 1.00 77.92 268 PRO B CA 1
ATOM 4071 C C . PRO B 1 269 ? -38.196 -1.030 47.576 1.00 86.69 268 PRO B C 1
ATOM 4072 O O . PRO B 1 269 ? -38.650 -1.241 48.700 1.00 87.07 268 PRO B O 1
ATOM 4076 N N . ASP B 1 270 ? -36.893 -1.133 47.292 1.00 86.95 269 ASP B N 1
ATOM 4077 C CA . ASP B 1 270 ? -35.861 -1.466 48.292 1.00 91.01 269 ASP B CA 1
ATOM 4078 C C . ASP B 1 270 ? -35.871 -0.409 49.425 1.00 97.37 269 ASP B C 1
ATOM 4079 O O . ASP B 1 270 ? -36.066 0.779 49.138 1.00 96.68 269 ASP B O 1
ATOM 4084 N N . PHE B 1 271 ? -35.689 -0.835 50.693 1.00 96.15 270 PHE B N 1
ATOM 4085 C CA . PHE B 1 271 ? -35.669 0.065 51.855 1.00 98.11 270 PHE B CA 1
ATOM 4086 C C . PHE B 1 271 ? -34.636 1.204 51.700 1.00 104.69 270 PHE B C 1
ATOM 4087 O O . PHE B 1 271 ? -34.936 2.348 52.049 1.00 104.62 270 PHE B O 1
ATOM 4095 N N . THR B 1 272 ? -33.424 0.887 51.200 1.00 102.92 271 THR B N 1
ATOM 4096 C CA . THR B 1 272 ? -32.349 1.874 51.014 1.00 104.21 271 THR B CA 1
ATOM 4097 C C . THR B 1 272 ? -32.692 2.819 49.858 1.00 104.03 271 THR B C 1
ATOM 4098 O O . THR B 1 272 ? -32.362 4.000 49.917 1.00 104.38 271 THR B O 1
ATOM 4102 N N . GLU B 1 273 ? -33.380 2.304 48.834 1.00 96.94 272 GLU B N 1
ATOM 4103 C CA . GLU B 1 273 ? -33.819 3.064 47.669 1.00 94.51 272 GLU B CA 1
ATOM 4104 C C . GLU B 1 273 ? -34.802 4.175 48.069 1.00 98.02 272 GLU B C 1
ATOM 4105 O O . GLU B 1 273 ? -34.679 5.289 47.564 1.00 97.69 272 GLU B O 1
ATOM 4111 N N . VAL B 1 274 ? -35.757 3.880 48.984 1.00 93.76 273 VAL B N 1
ATOM 4112 C CA . VAL B 1 274 ? -36.752 4.854 49.462 1.00 92.77 273 VAL B CA 1
ATOM 4113 C C . VAL B 1 274 ? -36.079 5.879 50.398 1.00 98.83 273 VAL B C 1
ATOM 4114 O O . VAL B 1 274 ? -36.442 7.056 50.364 1.00 98.76 273 VAL B O 1
ATOM 4118 N N . GLU B 1 275 ? -35.080 5.437 51.195 1.00 96.75 274 GLU B N 1
ATOM 4119 C CA . GLU B 1 275 ? -34.308 6.297 52.095 1.00 99.32 274 GLU B CA 1
ATOM 4120 C C . GLU B 1 275 ? -33.602 7.378 51.274 1.00 101.74 274 GLU B C 1
ATOM 4121 O O . GLU B 1 275 ? -33.690 8.557 51.614 1.00 101.70 274 GLU B O 1
ATOM 4127 N N . ASP B 1 276 ? -32.965 6.967 50.151 1.00 97.26 275 ASP B N 1
ATOM 4128 C CA . ASP B 1 276 ? -32.251 7.833 49.209 1.00 97.10 275 ASP B CA 1
ATOM 4129 C C . ASP B 1 276 ? -33.222 8.752 48.468 1.00 98.57 275 ASP B C 1
ATOM 4130 O O . ASP B 1 276 ? -32.924 9.940 48.321 1.00 99.11 275 ASP B O 1
ATOM 4132 N N . ALA B 1 277 ? -34.382 8.205 48.017 1.00 91.67 276 ALA B N 1
ATOM 4133 C CA . ALA B 1 277 ? -35.432 8.926 47.290 1.00 88.84 276 ALA B CA 1
ATOM 4134 C C . ALA B 1 277 ? -35.975 10.114 48.097 1.00 95.45 276 ALA B C 1
ATOM 4135 O O . ALA B 1 277 ? -36.231 11.168 47.515 1.00 95.82 276 ALA B O 1
ATOM 4137 N N . ALA B 1 278 ? -36.119 9.951 49.429 1.00 93.26 277 ALA B N 1
ATOM 4138 C CA . ALA B 1 278 ? -36.602 10.991 50.329 1.00 94.59 277 ALA B CA 1
ATOM 4139 C C . ALA B 1 278 ? -35.539 12.079 50.539 1.00 101.75 277 ALA B C 1
ATOM 4140 O O . ALA B 1 278 ? -35.877 13.263 50.624 1.00 102.89 277 ALA B O 1
ATOM 4142 N N . GLY B 1 279 ? -34.271 11.666 50.601 1.00 99.28 278 GLY B N 1
ATOM 4143 C CA . GLY B 1 279 ? -33.130 12.558 50.773 1.00 101.81 278 GLY B CA 1
ATOM 4144 C C . GLY B 1 279 ? -32.913 13.472 49.584 1.00 104.06 278 GLY B C 1
ATOM 4145 O O . GLY B 1 279 ? -32.713 14.678 49.767 1.00 106.20 278 GLY B O 1
ATOM 4146 N N . ILE B 1 280 ? -32.961 12.900 48.358 1.00 96.73 279 ILE B N 1
ATOM 4147 C CA . ILE B 1 280 ? -32.807 13.620 47.088 1.00 95.34 279 ILE B CA 1
ATOM 4148 C C . ILE B 1 280 ? -33.910 14.674 46.989 1.00 97.07 279 ILE B C 1
ATOM 4149 O O . ILE B 1 280 ? -33.612 15.856 46.801 1.00 98.19 279 ILE B O 1
ATOM 4154 N N . LEU B 1 281 ? -35.168 14.243 47.203 1.00 89.39 280 LEU B N 1
ATOM 4155 C CA . LEU B 1 281 ? -36.352 15.084 47.147 1.00 86.95 280 LEU B CA 1
ATOM 4156 C C . LEU B 1 281 ? -36.358 16.201 48.217 1.00 92.13 280 LEU B C 1
ATOM 4157 O O . LEU B 1 281 ? -36.921 17.261 47.952 1.00 91.39 280 LEU B O 1
ATOM 4162 N N . VAL B 1 282 ? -35.680 16.009 49.371 1.00 91.83 281 VAL B N 1
ATOM 4163 C CA . VAL B 1 282 ? -35.527 17.034 50.427 1.00 95.53 281 VAL B CA 1
ATOM 4164 C C . VAL B 1 282 ? -34.904 18.330 49.847 1.00 100.96 281 VAL B C 1
ATOM 4165 O O . VAL B 1 282 ? -35.176 19.394 50.382 1.00 101.51 281 VAL B O 1
ATOM 4166 N N . ALA B 1 283 ? -34.146 18.224 48.709 1.00 97.38 282 ALA B N 1
ATOM 4167 C CA . ALA B 1 283 ? -33.544 19.266 47.854 1.00 98.31 282 ALA B CA 1
ATOM 4168 C C . ALA B 1 283 ? -33.798 20.691 48.352 1.00 105.55 282 ALA B C 1
ATOM 4169 O O . ALA B 1 283 ? -33.006 21.598 48.093 1.00 108.39 282 ALA B O 1
ATOM 4171 N N . TYR B 1 304 ? -34.944 12.967 40.739 1.00 97.00 303 TYR B N 1
ATOM 4172 C CA . TYR B 1 304 ? -36.280 13.572 40.736 1.00 95.97 303 TYR B CA 1
ATOM 4173 C C . TYR B 1 304 ? -37.173 12.890 39.692 1.00 98.84 303 TYR B C 1
ATOM 4174 O O . TYR B 1 304 ? -36.664 12.194 38.814 1.00 98.44 303 TYR B O 1
ATOM 4183 N N . ARG B 1 305 ? -38.504 13.097 39.785 1.00 95.44 304 ARG B N 1
ATOM 4184 C CA . ARG B 1 305 ? -39.594 12.480 39.000 1.00 93.18 304 ARG B CA 1
ATOM 4185 C C . ARG B 1 305 ? -39.597 10.950 39.245 1.00 96.66 304 ARG B C 1
ATOM 4186 O O . ARG B 1 305 ? -40.636 10.373 39.603 1.00 95.30 304 ARG B O 1
ATOM 4188 N N . TYR B 1 306 ? -38.411 10.315 39.104 1.00 93.80 305 TYR B N 1
ATOM 4189 C CA . TYR B 1 306 ? -38.198 8.892 39.359 1.00 93.10 305 TYR B CA 1
ATOM 4190 C C . TYR B 1 306 ? -38.270 8.629 40.863 1.00 94.72 305 TYR B C 1
ATOM 4191 O O . TYR B 1 306 ? -39.044 7.775 41.296 1.00 93.94 305 TYR B O 1
ATOM 4200 N N . PHE B 1 307 ? -37.456 9.365 41.646 1.00 89.25 306 PHE B N 1
ATOM 4201 C CA . PHE B 1 307 ? -37.397 9.265 43.090 1.00 88.19 306 PHE B CA 1
ATOM 4202 C C . PHE B 1 307 ? -38.774 9.596 43.716 1.00 85.26 306 PHE B C 1
ATOM 4203 O O . PHE B 1 307 ? -39.113 9.010 44.740 1.00 85.49 306 PHE B O 1
ATOM 4205 N N . TRP B 1 308 ? -39.583 10.474 43.074 1.00 75.37 307 TRP B N 1
ATOM 4206 C CA . TRP B 1 308 ? -40.927 10.816 43.549 1.00 72.14 307 TRP B CA 1
ATOM 4207 C C . TRP B 1 308 ? -41.861 9.637 43.357 1.00 76.50 307 TRP B C 1
ATOM 4208 O O . TRP B 1 308 ? -42.713 9.389 44.214 1.00 75.96 307 TRP B O 1
ATOM 4219 N N . GLU B 1 309 ? -41.681 8.894 42.236 1.00 74.19 308 GLU B N 1
ATOM 4220 C CA . GLU B 1 309 ? -42.454 7.687 41.899 1.00 71.64 308 GLU B CA 1
ATOM 4221 C C . GLU B 1 309 ? -42.167 6.594 42.942 1.00 72.90 308 GLU B C 1
ATOM 4222 O O . GLU B 1 309 ? -43.107 5.966 43.442 1.00 72.24 308 GLU B O 1
ATOM 4224 N N . VAL B 1 310 ? -40.875 6.442 43.325 1.00 68.06 309 VAL B N 1
ATOM 4225 C CA . VAL B 1 310 ? -40.383 5.487 44.325 1.00 67.63 309 VAL B CA 1
ATOM 4226 C C . VAL B 1 310 ? -41.017 5.795 45.700 1.00 70.99 309 VAL B C 1
ATOM 4227 O O . VAL B 1 310 ? -41.516 4.871 46.348 1.00 71.44 309 VAL B O 1
ATOM 4231 N N . LEU B 1 311 ? -41.035 7.082 46.116 1.00 65.98 310 LEU B N 1
ATOM 4232 C CA . LEU B 1 311 ? -41.589 7.490 47.412 1.00 67.53 310 LEU B CA 1
ATOM 4233 C C . LEU B 1 311 ? -43.097 7.261 47.444 1.00 68.02 310 LEU B C 1
ATOM 4234 O O . LEU B 1 311 ? -43.630 6.855 48.474 1.00 66.37 310 LEU B O 1
ATOM 4236 N N . GLN B 1 312 ? -43.774 7.473 46.309 1.00 64.61 311 GLN B N 1
ATOM 4237 C CA . GLN B 1 312 ? -45.217 7.271 46.190 1.00 63.55 311 GLN B CA 1
ATOM 4238 C C . GLN B 1 312 ? -45.552 5.772 46.229 1.00 68.11 311 GLN B C 1
ATOM 4239 O O . GLN B 1 312 ? -46.533 5.373 46.877 1.00 68.49 311 GLN B O 1
ATOM 4245 N N . LYS B 1 313 ? -44.697 4.945 45.578 1.00 64.07 312 LYS B N 1
ATOM 4246 C CA . LYS B 1 313 ? -44.815 3.483 45.564 1.00 63.01 312 LYS B CA 1
ATOM 4247 C C . LYS B 1 313 ? -44.643 2.942 47.003 1.00 67.68 312 LYS B C 1
ATOM 4248 O O . LYS B 1 313 ? -45.432 2.106 47.439 1.00 67.11 312 LYS B O 1
ATOM 4250 N N . ALA B 1 314 ? -43.669 3.492 47.750 1.00 65.92 313 ALA B N 1
ATOM 4251 C CA . ALA B 1 314 ? -43.397 3.146 49.152 1.00 68.89 313 ALA B CA 1
ATOM 4252 C C . ALA B 1 314 ? -44.620 3.385 50.051 1.00 74.75 313 ALA B C 1
ATOM 4253 O O . ALA B 1 314 ? -44.939 2.514 50.864 1.00 76.11 313 ALA B O 1
ATOM 4255 N N . LYS B 1 315 ? -45.323 4.538 49.885 1.00 70.62 314 LYS B N 1
ATOM 4256 C CA . LYS B 1 315 ? -46.525 4.852 50.658 1.00 70.39 314 LYS B CA 1
ATOM 4257 C C . LYS B 1 315 ? -47.643 3.870 50.315 1.00 72.35 314 LYS B C 1
ATOM 4258 O O . LYS B 1 315 ? -48.201 3.276 51.235 1.00 74.20 314 LYS B O 1
ATOM 4260 N N . VAL B 1 316 ? -47.923 3.650 49.008 1.00 66.19 315 VAL B N 1
ATOM 4261 C CA . VAL B 1 316 ? -48.993 2.745 48.517 1.00 64.26 315 VAL B CA 1
ATOM 4262 C C . VAL B 1 316 ? -48.759 1.268 48.924 1.00 67.79 315 VAL B C 1
ATOM 4263 O O . VAL B 1 316 ? -49.737 0.536 49.092 1.00 68.41 315 VAL B O 1
ATOM 4265 N N . THR B 1 317 ? -47.482 0.847 49.095 1.00 62.50 316 THR B N 1
ATOM 4266 C CA . THR B 1 317 ? -47.132 -0.526 49.484 1.00 62.15 316 THR B CA 1
ATOM 4267 C C . THR B 1 317 ? -46.905 -0.651 51.006 1.00 69.21 316 THR B C 1
ATOM 4268 O O . THR B 1 317 ? -46.309 -1.631 51.466 1.00 71.13 316 THR B O 1
ATOM 4272 N N . GLY B 1 318 ? -47.414 0.327 51.761 1.00 65.73 317 GLY B N 1
ATOM 4273 C CA . GLY B 1 318 ? -47.410 0.353 53.219 1.00 67.32 317 GLY B CA 1
ATOM 4274 C C . GLY B 1 318 ? -46.084 0.450 53.938 1.00 71.57 317 GLY B C 1
ATOM 4275 O O . GLY B 1 318 ? -45.996 0.061 55.110 1.00 72.82 317 GLY B O 1
ATOM 4284 N N . ALA B 1 320 ? -42.763 2.696 55.502 1.00 74.65 319 ALA B N 1
ATOM 4285 C CA . ALA B 1 320 ? -42.591 3.947 56.227 1.00 76.98 319 ALA B CA 1
ATOM 4286 C C . ALA B 1 320 ? -41.851 4.946 55.340 1.00 84.38 319 ALA B C 1
ATOM 4287 O O . ALA B 1 320 ? -40.780 4.627 54.813 1.00 86.00 319 ALA B O 1
ATOM 4289 N N . VAL B 1 321 ? -42.446 6.122 55.117 1.00 80.71 320 VAL B N 1
ATOM 4290 C CA . VAL B 1 321 ? -41.810 7.169 54.317 1.00 79.71 320 VAL B CA 1
ATOM 4291 C C . VAL B 1 321 ? -41.093 8.097 55.296 1.00 85.92 320 VAL B C 1
ATOM 4292 O O . VAL B 1 321 ? -41.703 8.508 56.286 1.00 87.36 320 VAL B O 1
ATOM 4294 N N . PRO B 1 322 ? -39.794 8.406 55.078 1.00 82.65 321 PRO B N 1
ATOM 4295 C CA . PRO B 1 322 ? -39.077 9.289 56.015 1.00 85.97 321 PRO B CA 1
ATOM 4296 C C . PRO B 1 322 ? -39.619 10.718 56.019 1.00 131.90 321 PRO B C 1
ATOM 4297 O O . PRO B 1 322 ? -40.133 11.166 57.031 1.00 113.41 321 PRO B O 1
ATOM 4301 N N . HIS C 1 7 ? -77.708 -32.290 15.893 1.00 117.11 6 HIS C N 1
ATOM 4302 C CA . HIS C 1 7 ? -77.198 -33.476 16.574 1.00 116.90 6 HIS C CA 1
ATOM 4303 C C . HIS C 1 7 ? -75.655 -33.668 16.360 1.00 115.91 6 HIS C C 1
ATOM 4304 O O . HIS C 1 7 ? -75.002 -33.943 17.372 1.00 114.83 6 HIS C O 1
ATOM 4306 N N . PRO C 1 8 ? -75.030 -33.516 15.140 1.00 109.47 7 PRO C N 1
ATOM 4307 C CA . PRO C 1 8 ? -73.553 -33.699 15.046 1.00 105.39 7 PRO C CA 1
ATOM 4308 C C . PRO C 1 8 ? -72.750 -32.573 15.706 1.00 104.62 7 PRO C C 1
ATOM 4309 O O . PRO C 1 8 ? -73.202 -31.427 15.737 1.00 104.46 7 PRO C O 1
ATOM 4313 N N . ASN C 1 9 ? -71.545 -32.913 16.211 1.00 96.94 8 ASN C N 1
ATOM 4314 C CA . ASN C 1 9 ? -70.618 -32.009 16.888 1.00 94.38 8 ASN C CA 1
ATOM 4315 C C . ASN C 1 9 ? -70.274 -30.766 16.023 1.00 95.09 8 ASN C C 1
ATOM 4316 O O . ASN C 1 9 ? -70.117 -29.674 16.565 1.00 93.14 8 ASN C O 1
ATOM 4318 N N . ASP C 1 10 ? -70.232 -30.925 14.687 1.00 91.26 9 ASP C N 1
ATOM 4319 C CA . ASP C 1 10 ? -69.957 -29.825 13.756 1.00 89.39 9 ASP C CA 1
ATOM 4320 C C . ASP C 1 10 ? -71.175 -28.886 13.595 1.00 95.38 9 ASP C C 1
ATOM 4321 O O . ASP C 1 10 ? -71.003 -27.670 13.586 1.00 94.20 9 ASP C O 1
ATOM 4326 N N . ALA C 1 11 ? -72.393 -29.443 13.465 1.00 94.89 10 ALA C N 1
ATOM 4327 C CA . ALA C 1 11 ? -73.610 -28.642 13.304 1.00 96.29 10 ALA C CA 1
ATOM 4328 C C . ALA C 1 11 ? -74.070 -27.990 14.639 1.00 102.28 10 ALA C C 1
ATOM 4329 O O . ALA C 1 11 ? -74.813 -27.007 14.611 1.00 102.97 10 ALA C O 1
ATOM 4331 N N . LEU C 1 12 ? -73.596 -28.503 15.792 1.00 99.36 11 LEU C N 1
ATOM 4332 C CA . LEU C 1 12 ? -73.942 -27.980 17.115 1.00 101.48 11 LEU C CA 1
ATOM 4333 C C . LEU C 1 12 ? -73.123 -26.719 17.514 1.00 105.09 11 LEU C C 1
ATOM 4334 O O . LEU C 1 12 ? -73.572 -25.985 18.402 1.00 105.94 11 LEU C O 1
ATOM 4336 N N . PHE C 1 13 ? -71.944 -26.464 16.882 1.00 99.74 12 PHE C N 1
ATOM 4337 C CA . PHE C 1 13 ? -71.130 -25.273 17.200 1.00 98.78 12 PHE C CA 1
ATOM 4338 C C . PHE C 1 13 ? -70.873 -24.420 15.943 1.00 103.06 12 PHE C C 1
ATOM 4339 O O . PHE C 1 13 ? -69.859 -24.604 15.249 1.00 100.39 12 PHE C O 1
ATOM 4347 N N . ALA C 1 14 ? -71.808 -23.481 15.654 1.00 102.55 13 ALA C N 1
ATOM 4348 C CA . ALA C 1 14 ? -71.718 -22.602 14.480 1.00 101.40 13 ALA C CA 1
ATOM 4349 C C . ALA C 1 14 ? -72.249 -21.148 14.725 1.00 105.99 13 ALA C C 1
ATOM 4350 O O . ALA C 1 14 ? -73.211 -20.699 14.093 1.00 106.90 13 ALA C O 1
ATOM 4352 N N . GLY C 1 15 ? -71.562 -20.441 15.620 1.00 101.36 14 GLY C N 1
ATOM 4353 C CA . GLY C 1 15 ? -71.749 -19.029 15.939 1.00 101.78 14 GLY C CA 1
ATOM 4354 C C . GLY C 1 15 ? -70.451 -18.329 15.574 1.00 102.16 14 GLY C C 1
ATOM 4355 O O . GLY C 1 15 ? -70.395 -17.103 15.445 1.00 101.28 14 GLY C O 1
ATOM 4356 N N . GLU C 1 16 ? -69.395 -19.165 15.387 1.00 95.36 15 GLU C N 1
ATOM 4357 C CA . GLU C 1 16 ? -68.006 -18.882 15.018 1.00 90.98 15 GLU C CA 1
ATOM 4358 C C . GLU C 1 16 ? -67.602 -19.768 13.829 1.00 91.47 15 GLU C C 1
ATOM 4359 O O . GLU C 1 16 ? -68.338 -20.699 13.484 1.00 92.01 15 GLU C O 1
ATOM 4362 N N . LYS C 1 17 ? -66.429 -19.498 13.215 1.00 83.85 16 LYS C N 1
ATOM 4363 C CA . LYS C 1 17 ? -65.895 -20.324 12.125 1.00 80.42 16 LYS C CA 1
ATOM 4364 C C . LYS C 1 17 ? -65.136 -21.504 12.740 1.00 80.28 16 LYS C C 1
ATOM 4365 O O . LYS C 1 17 ? -64.447 -21.334 13.752 1.00 79.99 16 LYS C O 1
ATOM 4367 N N . SER C 1 18 ? -65.291 -22.703 12.167 1.00 73.39 17 SER C N 1
ATOM 4368 C CA . SER C 1 18 ? -64.607 -23.892 12.676 1.00 71.04 17 SER C CA 1
ATOM 4369 C C . SER C 1 18 ? -63.116 -23.856 12.306 1.00 69.79 17 SER C C 1
ATOM 4370 O O . SER C 1 18 ? -62.780 -23.518 11.157 1.00 68.20 17 SER C O 1
ATOM 4373 N N . PHE C 1 19 ? -62.225 -24.183 13.293 1.00 61.62 18 PHE C N 1
ATOM 4374 C CA . PHE C 1 19 ? -60.775 -24.236 13.084 1.00 56.45 18 PHE C CA 1
ATOM 4375 C C . PHE C 1 19 ? -60.428 -25.348 12.079 1.00 58.95 18 PHE C C 1
ATOM 4376 O O . PHE C 1 19 ? -61.051 -26.410 12.144 1.00 60.17 18 PHE C O 1
ATOM 4384 N N . PRO C 1 20 ? -59.526 -25.124 11.092 1.00 53.63 19 PRO C N 1
ATOM 4385 C CA . PRO C 1 20 ? -59.266 -26.179 10.108 1.00 52.98 19 PRO C CA 1
ATOM 4386 C C . PRO C 1 20 ? -58.538 -27.358 10.719 1.00 58.31 19 PRO C C 1
ATOM 4387 O O . PRO C 1 20 ? -57.593 -27.165 11.496 1.00 58.88 19 PRO C O 1
ATOM 4391 N N . VAL C 1 21 ? -58.994 -28.576 10.379 1.00 54.40 20 VAL C N 1
ATOM 4392 C CA . VAL C 1 21 ? -58.355 -29.786 10.874 1.00 54.63 20 VAL C CA 1
ATOM 4393 C C . VAL C 1 21 ? -57.453 -30.292 9.767 1.00 52.51 20 VAL C C 1
ATOM 4394 O O . VAL C 1 21 ? -57.896 -30.884 8.772 1.00 51.01 20 VAL C O 1
ATOM 4398 N N . LEU C 1 22 ? -56.169 -29.942 9.907 1.00 43.39 21 LEU C N 1
ATOM 4399 C CA . LEU C 1 22 ? -55.198 -30.299 8.907 1.00 38.63 21 LEU C CA 1
ATOM 4400 C C . LEU C 1 22 ? -54.138 -31.169 9.493 1.00 42.18 21 LEU C C 1
ATOM 4401 O O . LEU C 1 22 ? -53.820 -31.063 10.682 1.00 43.01 21 LEU C O 1
ATOM 4406 N N . ALA C 1 23 ? -53.552 -32.002 8.631 1.00 38.20 22 ALA C N 1
ATOM 4407 C CA . ALA C 1 23 ? -52.447 -32.896 8.917 1.00 37.07 22 ALA C CA 1
ATOM 4408 C C . ALA C 1 23 ? -51.313 -32.097 9.524 1.00 41.59 22 ALA C C 1
ATOM 4409 O O . ALA C 1 23 ? -51.083 -30.938 9.159 1.00 40.26 22 ALA C O 1
ATOM 4411 N N . ALA C 1 24 ? -50.626 -32.706 10.469 1.00 40.44 23 ALA C N 1
ATOM 4412 C CA . ALA C 1 24 ? -49.490 -32.112 11.188 1.00 39.21 23 ALA C CA 1
ATOM 4413 C C . ALA C 1 24 ? -48.284 -31.894 10.278 1.00 39.45 23 ALA C C 1
ATOM 4414 O O . ALA C 1 24 ? -47.392 -31.112 10.594 1.00 38.88 23 ALA C O 1
ATOM 4416 N N . CYS C 1 25 ? -48.263 -32.583 9.137 1.00 35.33 24 CYS C N 1
ATOM 4417 C CA . CYS C 1 25 ? -47.124 -32.558 8.233 1.00 33.65 24 CYS C CA 1
ATOM 4418 C C . CYS C 1 25 ? -47.509 -32.266 6.802 1.00 37.09 24 CYS C C 1
ATOM 4419 O O . CYS C 1 25 ? -48.521 -32.755 6.304 1.00 35.54 24 CYS C O 1
ATOM 4422 N N . GLU C 1 26 ? -46.643 -31.516 6.128 1.00 34.86 25 GLU C N 1
ATOM 4423 C CA . GLU C 1 26 ? -46.807 -31.149 4.728 1.00 34.16 25 GLU C CA 1
ATOM 4424 C C . GLU C 1 26 ? -45.525 -31.468 4.002 1.00 37.05 25 GLU C C 1
ATOM 4425 O O . GLU C 1 26 ? -44.512 -30.793 4.219 1.00 36.16 25 GLU C O 1
ATOM 4431 N N . HIS C 1 27 ? -45.559 -32.514 3.169 1.00 34.18 26 HIS C N 1
ATOM 4432 C CA . HIS C 1 27 ? -44.384 -32.995 2.451 1.00 35.63 26 HIS C CA 1
ATOM 4433 C C . HIS C 1 27 ? -44.289 -32.374 1.051 1.00 40.72 26 HIS C C 1
ATOM 4434 O O . HIS C 1 27 ? -45.269 -32.352 0.311 1.00 39.94 26 HIS C O 1
ATOM 4441 N N . PHE C 1 28 ? -43.108 -31.834 0.708 1.00 37.75 27 PHE C N 1
ATOM 4442 C CA . PHE C 1 28 ? -42.854 -31.237 -0.603 1.00 36.59 27 PHE C CA 1
ATOM 4443 C C . PHE C 1 28 ? -42.170 -32.217 -1.523 1.00 42.65 27 PHE C C 1
ATOM 4444 O O . PHE C 1 28 ? -41.313 -32.964 -1.068 1.00 43.51 27 PHE C O 1
ATOM 4452 N N . ALA C 1 29 ? -42.555 -32.193 -2.817 1.00 39.56 28 ALA C N 1
ATOM 4453 C CA . ALA C 1 29 ? -42.040 -33.022 -3.929 1.00 40.57 28 ALA C CA 1
ATOM 4454 C C . ALA C 1 29 ? -42.169 -32.188 -5.212 1.00 44.71 28 ALA C C 1
ATOM 4455 O O . ALA C 1 29 ? -43.237 -31.631 -5.473 1.00 43.46 28 ALA C O 1
ATOM 4457 N N . GLY C 1 30 ? -41.066 -32.040 -5.934 1.00 41.75 29 GLY C N 1
ATOM 4458 C CA . GLY C 1 30 ? -40.976 -31.198 -7.118 1.00 41.99 29 GLY C CA 1
ATOM 4459 C C . GLY C 1 30 ? -40.986 -31.923 -8.441 1.00 50.33 29 GLY C C 1
ATOM 4460 O O . GLY C 1 30 ? -41.232 -31.293 -9.461 1.00 53.85 29 GLY C O 1
ATOM 4461 N N . SER C 1 31 ? -40.683 -33.227 -8.459 1.00 46.30 30 SER C N 1
ATOM 4462 C CA . SER C 1 31 ? -40.679 -34.019 -9.683 1.00 46.10 30 SER C CA 1
ATOM 4463 C C . SER C 1 31 ? -41.877 -34.961 -9.728 1.00 47.30 30 SER C C 1
ATOM 4464 O O . SER C 1 31 ? -42.404 -35.327 -8.677 1.00 44.99 30 SER C O 1
ATOM 4467 N N . GLU C 1 32 ? -42.269 -35.396 -10.934 1.00 44.40 31 GLU C N 1
ATOM 4468 C CA . GLU C 1 32 ? -43.371 -36.353 -11.133 1.00 43.74 31 GLU C CA 1
ATOM 4469 C C . GLU C 1 32 ? -43.138 -37.656 -10.330 1.00 47.98 31 GLU C C 1
ATOM 4470 O O . GLU C 1 32 ? -44.060 -38.153 -9.687 1.00 47.13 31 GLU C O 1
ATOM 4476 N N . LYS C 1 33 ? -41.896 -38.186 -10.373 1.00 45.82 32 LYS C N 1
ATOM 4477 C CA . LYS C 1 33 ? -41.466 -39.393 -9.658 1.00 46.12 32 LYS C CA 1
ATOM 4478 C C . LYS C 1 33 ? -41.699 -39.229 -8.145 1.00 48.54 32 LYS C C 1
ATOM 4479 O O . LYS C 1 33 ? -42.390 -40.054 -7.534 1.00 47.79 32 LYS C O 1
ATOM 4481 N N . LEU C 1 34 ? -41.148 -38.143 -7.556 1.00 42.65 33 LEU C N 1
ATOM 4482 C CA . LEU C 1 34 ? -41.270 -37.880 -6.131 1.00 40.48 33 LEU C CA 1
ATOM 4483 C C . LEU C 1 34 ? -42.702 -37.537 -5.706 1.00 41.94 33 LEU C C 1
ATOM 4484 O O . LEU C 1 34 ? -43.073 -37.900 -4.592 1.00 41.98 33 LEU C O 1
ATOM 4489 N N . ILE C 1 35 ? -43.508 -36.879 -6.586 1.00 36.81 34 ILE C N 1
ATOM 4490 C CA . ILE C 1 35 ? -44.911 -36.579 -6.312 1.00 34.51 34 ILE C CA 1
ATOM 4491 C C . ILE C 1 35 ? -45.670 -37.929 -6.221 1.00 39.87 34 ILE C C 1
ATOM 4492 O O . ILE C 1 35 ? -46.387 -38.164 -5.243 1.00 38.88 34 ILE C O 1
ATOM 4497 N N . GLY C 1 36 ? -45.447 -38.802 -7.220 1.00 36.89 35 GLY C N 1
ATOM 4498 C CA . GLY C 1 36 ? -46.005 -40.141 -7.282 1.00 36.27 35 GLY C CA 1
ATOM 4499 C C . GLY C 1 36 ? -45.725 -40.904 -6.007 1.00 41.03 35 GLY C C 1
ATOM 4500 O O . GLY C 1 36 ? -46.661 -41.270 -5.303 1.00 41.38 35 GLY C O 1
ATOM 4501 N N . LYS C 1 37 ? -44.439 -41.024 -5.638 1.00 39.27 36 LYS C N 1
ATOM 4502 C CA . LYS C 1 37 ? -43.950 -41.720 -4.435 1.00 39.97 36 LYS C CA 1
ATOM 4503 C C . LYS C 1 37 ? -44.596 -41.176 -3.136 1.00 43.43 36 LYS C C 1
ATOM 4504 O O . LYS C 1 37 ? -45.006 -41.969 -2.283 1.00 43.01 36 LYS C O 1
ATOM 4510 N N . ALA C 1 38 ? -44.738 -39.830 -3.019 1.00 38.72 37 ALA C N 1
ATOM 4511 C CA . ALA C 1 38 ? -45.350 -39.152 -1.877 1.00 36.81 37 ALA C CA 1
ATOM 4512 C C . ALA C 1 38 ? -46.844 -39.492 -1.800 1.00 41.83 37 ALA C C 1
ATOM 4513 O O . ALA C 1 38 ? -47.351 -39.786 -0.710 1.00 44.00 37 ALA C O 1
ATOM 4523 N N . ASP C 1 40 ? -48.199 -42.235 -3.046 1.00 37.29 39 ASP C N 1
ATOM 4524 C CA . ASP C 1 40 ? -48.181 -43.667 -2.656 1.00 38.28 39 ASP C CA 1
ATOM 4525 C C . ASP C 1 40 ? -47.889 -43.837 -1.165 1.00 41.88 39 ASP C C 1
ATOM 4526 O O . ASP C 1 40 ? -48.397 -44.761 -0.554 1.00 42.81 39 ASP C O 1
ATOM 4531 N N . LEU C 1 41 ? -47.059 -42.943 -0.589 1.00 37.54 40 LEU C N 1
ATOM 4532 C CA . LEU C 1 41 ? -46.700 -42.985 0.814 1.00 37.47 40 LEU C CA 1
ATOM 4533 C C . LEU C 1 41 ? -47.910 -42.563 1.666 1.00 44.21 40 LEU C C 1
ATOM 4534 O O . LEU C 1 41 ? -48.060 -43.080 2.777 1.00 44.71 40 LEU C O 1
ATOM 4539 N N . GLN C 1 42 ? -48.828 -41.688 1.107 1.00 39.38 41 GLN C N 1
ATOM 4540 C CA . GLN C 1 42 ? -50.084 -41.309 1.766 1.00 37.29 41 GLN C CA 1
ATOM 4541 C C . GLN C 1 42 ? -51.004 -42.529 1.849 1.00 40.48 41 GLN C C 1
ATOM 4542 O O . GLN C 1 42 ? -51.781 -42.658 2.792 1.00 37.67 41 GLN C O 1
ATOM 4548 N N . VAL C 1 43 ? -50.899 -43.439 0.862 1.00 39.00 42 VAL C N 1
ATOM 4549 C CA . VAL C 1 43 ? -51.704 -44.653 0.830 1.00 40.73 42 VAL C CA 1
ATOM 4550 C C . VAL C 1 43 ? -51.165 -45.602 1.900 1.00 46.88 42 VAL C C 1
ATOM 4551 O O . VAL C 1 43 ? -51.944 -46.223 2.622 1.00 48.08 42 VAL C O 1
ATOM 4555 N N . GLU C 1 44 ? -49.828 -45.657 2.030 1.00 43.65 43 GLU C N 1
ATOM 4556 C CA . GLU C 1 44 ? -49.133 -46.514 2.986 1.00 44.50 43 GLU C CA 1
ATOM 4557 C C . GLU C 1 44 ? -49.342 -46.048 4.439 1.00 49.45 43 GLU C C 1
ATOM 4558 O O . GLU C 1 44 ? -49.651 -46.856 5.296 1.00 51.60 43 GLU C O 1
ATOM 4564 N N . TYR C 1 45 ? -49.150 -44.764 4.698 1.00 46.96 44 TYR C N 1
ATOM 4565 C CA . TYR C 1 45 ? -49.217 -44.155 6.019 1.00 48.33 44 TYR C CA 1
ATOM 4566 C C . TYR C 1 45 ? -50.608 -43.709 6.432 1.00 49.64 44 TYR C C 1
ATOM 4567 O O . TYR C 1 45 ? -50.882 -43.579 7.624 1.00 49.98 44 TYR C O 1
ATOM 4576 N N . GLY C 1 46 ? -51.428 -43.391 5.450 1.00 44.73 45 GLY C N 1
ATOM 4577 C CA . GLY C 1 46 ? -52.734 -42.778 5.642 1.00 43.66 45 GLY C CA 1
ATOM 4578 C C . GLY C 1 46 ? -52.525 -41.292 5.429 1.00 45.45 45 GLY C C 1
ATOM 4579 O O . GLY C 1 46 ? -51.365 -40.839 5.462 1.00 43.00 45 GLY C O 1
ATOM 4580 N N . PRO C 1 47 ? -53.598 -40.488 5.205 1.00 41.17 46 PRO C N 1
ATOM 4581 C CA . PRO C 1 47 ? -53.385 -39.050 4.941 1.00 39.74 46 PRO C CA 1
ATOM 4582 C C . PRO C 1 47 ? -52.951 -38.246 6.195 1.00 44.35 46 PRO C C 1
ATOM 4583 O O . PRO C 1 47 ? -53.490 -37.173 6.482 1.00 44.83 46 PRO C O 1
ATOM 4587 N N . VAL C 1 48 ? -51.917 -38.748 6.909 1.00 41.16 47 VAL C N 1
ATOM 4588 C CA . VAL C 1 48 ? -51.302 -38.125 8.112 1.00 39.43 47 VAL C CA 1
ATOM 4589 C C . VAL C 1 48 ? -50.436 -36.945 7.679 1.00 40.15 47 VAL C C 1
ATOM 4590 O O . VAL C 1 48 ? -50.017 -36.141 8.503 1.00 39.27 47 VAL C O 1
ATOM 4594 N N . PHE C 1 49 ? -50.186 -36.839 6.375 1.00 36.65 48 PHE C N 1
ATOM 4595 C CA . PHE C 1 49 ? -49.436 -35.742 5.791 1.00 35.28 48 PHE C CA 1
ATOM 4596 C C . PHE C 1 49 ? -50.051 -35.343 4.448 1.00 39.31 48 PHE C C 1
ATOM 4597 O O . PHE C 1 49 ? -50.614 -36.191 3.733 1.00 38.07 48 PHE C O 1
ATOM 4605 N N . ASP C 1 50 ? -49.951 -34.044 4.129 1.00 34.66 49 ASP C N 1
ATOM 4606 C CA . ASP C 1 50 ? -50.359 -33.502 2.855 1.00 34.31 49 ASP C CA 1
ATOM 4607 C C . ASP C 1 50 ? -49.156 -33.483 1.913 1.00 36.87 49 ASP C C 1
ATOM 4608 O O . ASP C 1 50 ? -48.023 -33.495 2.365 1.00 34.74 49 ASP C O 1
ATOM 4613 N N . VAL C 1 51 ? -49.399 -33.452 0.602 1.00 34.62 50 VAL C N 1
ATOM 4614 C CA . VAL C 1 51 ? -48.318 -33.382 -0.375 1.00 32.66 50 VAL C CA 1
ATOM 4615 C C . VAL C 1 51 ? -48.412 -32.045 -1.088 1.00 34.79 50 VAL C C 1
ATOM 4616 O O . VAL C 1 51 ? -49.464 -31.698 -1.609 1.00 35.82 50 VAL C O 1
ATOM 4620 N N . THR C 1 52 ? -47.323 -31.293 -1.121 1.00 32.31 51 THR C N 1
ATOM 4621 C CA . THR C 1 52 ? -47.279 -30.074 -1.905 1.00 33.43 51 THR C CA 1
ATOM 4622 C C . THR C 1 52 ? -46.434 -30.334 -3.134 1.00 37.75 51 THR C C 1
ATOM 4623 O O . THR C 1 52 ? -45.252 -30.661 -3.027 1.00 38.82 51 THR C O 1
ATOM 4627 N N . CYS C 1 53 ? -47.060 -30.227 -4.297 1.00 34.96 52 CYS C N 1
ATOM 4628 C CA . CYS C 1 53 ? -46.383 -30.337 -5.588 1.00 35.43 52 CYS C CA 1
ATOM 4629 C C . CYS C 1 53 ? -45.761 -29.009 -5.829 1.00 41.53 52 CYS C C 1
ATOM 4630 O O . CYS C 1 53 ? -46.450 -27.988 -5.942 1.00 39.81 52 CYS C O 1
ATOM 4633 N N . ASP C 1 54 ? -44.460 -28.987 -5.701 1.00 42.18 53 ASP C N 1
ATOM 4634 C CA . ASP C 1 54 ? -43.714 -27.760 -5.772 1.00 43.25 53 ASP C CA 1
ATOM 4635 C C . ASP C 1 54 ? -43.500 -27.290 -7.216 1.00 52.46 53 ASP C C 1
ATOM 4636 O O . ASP C 1 54 ? -42.854 -27.984 -7.960 1.00 54.78 53 ASP C O 1
ATOM 4641 N N . CYS C 1 55 ? -44.054 -26.128 -7.605 1.00 51.91 54 CYS C N 1
ATOM 4642 C CA . CYS C 1 55 ? -43.839 -25.515 -8.930 1.00 54.41 54 CYS C CA 1
ATOM 4643 C C . CYS C 1 55 ? -42.708 -24.561 -8.783 1.00 61.91 54 CYS C C 1
ATOM 4644 O O . CYS C 1 55 ? -41.710 -24.703 -9.493 1.00 63.20 54 CYS C O 1
ATOM 4647 N N . GLU C 1 56 ? -42.835 -23.656 -7.769 1.00 58.47 55 GLU C N 1
ATOM 4648 C CA . GLU C 1 56 ? -41.902 -22.615 -7.340 1.00 59.90 55 GLU C CA 1
ATOM 4649 C C . GLU C 1 56 ? -40.444 -23.064 -7.425 1.00 71.20 55 GLU C C 1
ATOM 4650 O O . GLU C 1 56 ? -39.660 -22.413 -8.128 1.00 73.76 55 GLU C O 1
ATOM 4656 N N . ASP C 1 57 ? -40.087 -24.170 -6.729 1.00 70.39 56 ASP C N 1
ATOM 4657 C CA . ASP C 1 57 ? -38.729 -24.723 -6.751 1.00 72.90 56 ASP C CA 1
ATOM 4658 C C . ASP C 1 57 ? -38.601 -25.802 -7.832 1.00 78.54 56 ASP C C 1
ATOM 4659 O O . ASP C 1 57 ? -37.543 -25.887 -8.471 1.00 80.76 56 ASP C O 1
ATOM 4664 N N . GLY C 1 58 ? -39.667 -26.591 -8.030 1.00 73.10 57 GLY C N 1
ATOM 4665 C CA . GLY C 1 58 ? -39.708 -27.692 -8.988 1.00 74.01 57 GLY C CA 1
ATOM 4666 C C . GLY C 1 58 ? -39.435 -27.340 -10.441 1.00 81.66 57 GLY C C 1
ATOM 4667 O O . GLY C 1 58 ? -38.590 -27.974 -11.087 1.00 81.73 57 GLY C O 1
ATOM 4668 N N . ALA C 1 59 ? -40.143 -26.311 -10.957 1.00 80.80 58 ALA C N 1
ATOM 4669 C CA . ALA C 1 59 ? -40.086 -25.854 -12.353 1.00 82.85 58 ALA C CA 1
ATOM 4670 C C . ALA C 1 59 ? -38.722 -25.281 -12.762 1.00 90.48 58 ALA C C 1
ATOM 4671 O O . ALA C 1 59 ? -38.144 -24.453 -12.043 1.00 89.76 58 ALA C O 1
ATOM 4673 N N . ALA C 1 60 ? -38.242 -25.726 -13.948 1.00 89.94 59 ALA C N 1
ATOM 4674 C CA . ALA C 1 60 ? -36.979 -25.326 -14.575 1.00 92.48 59 ALA C CA 1
ATOM 4675 C C . ALA C 1 60 ? -37.111 -23.968 -15.298 1.00 97.27 59 ALA C C 1
ATOM 4676 O O . ALA C 1 60 ? -38.229 -23.482 -15.482 1.00 96.27 59 ALA C O 1
ATOM 4678 N N . ALA C 1 61 ? -35.954 -23.376 -15.697 1.00 94.76 60 ALA C N 1
ATOM 4679 C CA . ALA C 1 61 ? -35.738 -22.093 -16.387 1.00 95.39 60 ALA C CA 1
ATOM 4680 C C . ALA C 1 61 ? -36.944 -21.573 -17.209 1.00 96.22 60 ALA C C 1
ATOM 4681 O O . ALA C 1 61 ? -37.415 -20.459 -16.969 1.00 96.37 60 ALA C O 1
ATOM 4683 N N . GLY C 1 62 ? -37.409 -22.365 -18.168 1.00 89.26 61 GLY C N 1
ATOM 4684 C CA . GLY C 1 62 ? -38.544 -21.997 -19.010 1.00 87.12 61 GLY C CA 1
ATOM 4685 C C . GLY C 1 62 ? -39.515 -23.140 -19.215 1.00 83.56 61 GLY C C 1
ATOM 4686 O O . GLY C 1 62 ? -40.163 -23.227 -20.260 1.00 84.57 61 GLY C O 1
ATOM 4687 N N . GLN C 1 63 ? -39.607 -24.025 -18.213 1.00 72.80 62 GLN C N 1
ATOM 4688 C CA . GLN C 1 63 ? -40.451 -25.212 -18.203 1.00 69.25 62 GLN C CA 1
ATOM 4689 C C . GLN C 1 63 ? -41.683 -25.029 -17.299 1.00 66.07 62 GLN C C 1
ATOM 4690 O O . GLN C 1 63 ? -42.326 -26.021 -16.954 1.00 64.98 62 GLN C O 1
ATOM 4696 N N . GLU C 1 64 ? -42.021 -23.775 -16.926 1.00 58.50 63 GLU C N 1
ATOM 4697 C CA . GLU C 1 64 ? -43.107 -23.454 -15.989 1.00 54.99 63 GLU C CA 1
ATOM 4698 C C . GLU C 1 64 ? -44.443 -24.027 -16.412 1.00 54.42 63 GLU C C 1
ATOM 4699 O O . GLU C 1 64 ? -45.114 -24.604 -15.564 1.00 54.21 63 GLU C O 1
ATOM 4705 N N . ARG C 1 65 ? -44.835 -23.879 -17.692 1.00 49.43 64 ARG C N 1
ATOM 4706 C CA . ARG C 1 65 ? -46.092 -24.436 -18.214 1.00 47.61 64 ARG C CA 1
ATOM 4707 C C . ARG C 1 65 ? -46.060 -25.974 -18.138 1.00 50.59 64 ARG C C 1
ATOM 4708 O O . ARG C 1 65 ? -46.970 -26.569 -17.566 1.00 50.70 64 ARG C O 1
ATOM 4716 N N . GLU C 1 66 ? -44.995 -26.597 -18.675 1.00 46.26 65 GLU C N 1
ATOM 4717 C CA . GLU C 1 66 ? -44.788 -28.035 -18.700 1.00 46.13 65 GLU C CA 1
ATOM 4718 C C . GLU C 1 66 ? -44.857 -28.654 -17.278 1.00 49.05 65 GLU C C 1
ATOM 4719 O O . GLU C 1 66 ? -45.491 -29.702 -17.092 1.00 49.55 65 GLU C O 1
ATOM 4725 N N . HIS C 1 67 ? -44.219 -28.000 -16.295 1.00 42.78 66 HIS C N 1
ATOM 4726 C CA . HIS C 1 67 ? -44.179 -28.446 -14.911 1.00 39.67 66 HIS C CA 1
ATOM 4727 C C . HIS C 1 67 ? -45.532 -28.324 -14.250 1.00 43.99 66 HIS C C 1
ATOM 4728 O O . HIS C 1 67 ? -45.933 -29.262 -13.544 1.00 44.50 66 HIS C O 1
ATOM 4735 N N . ALA C 1 68 ? -46.252 -27.189 -14.477 1.00 40.34 67 ALA C N 1
ATOM 4736 C CA . ALA C 1 68 ? -47.612 -27.000 -13.913 1.00 38.97 67 ALA C CA 1
ATOM 4737 C C . ALA C 1 68 ? -48.599 -28.026 -14.533 1.00 42.37 67 ALA C C 1
ATOM 4738 O O . ALA C 1 68 ? -49.437 -28.571 -13.824 1.00 43.12 67 ALA C O 1
ATOM 4740 N N . GLU C 1 69 ? -48.435 -28.347 -15.821 1.00 38.48 68 GLU C N 1
ATOM 4741 C CA . GLU C 1 69 ? -49.246 -29.351 -16.515 1.00 39.55 68 GLU C CA 1
ATOM 4742 C C . GLU C 1 69 ? -49.060 -30.729 -15.910 1.00 43.92 68 GLU C C 1
ATOM 4743 O O . GLU C 1 69 ? -50.031 -31.478 -15.774 1.00 44.51 68 GLU C O 1
ATOM 4757 N N . VAL C 1 71 ? -48.019 -31.236 -12.762 1.00 33.78 70 VAL C N 1
ATOM 4758 C CA . VAL C 1 71 ? -48.567 -31.118 -11.400 1.00 31.11 70 VAL C CA 1
ATOM 4759 C C . VAL C 1 71 ? -50.097 -31.325 -11.462 1.00 38.58 70 VAL C C 1
ATOM 4760 O O . VAL C 1 71 ? -50.610 -32.214 -10.785 1.00 39.18 70 VAL C O 1
ATOM 4764 N N . ALA C 1 72 ? -50.796 -30.570 -12.329 1.00 34.22 71 ALA C N 1
ATOM 4765 C CA . ALA C 1 72 ? -52.242 -30.684 -12.514 1.00 33.79 71 ALA C CA 1
ATOM 4766 C C . ALA C 1 72 ? -52.656 -32.114 -12.844 1.00 39.89 71 ALA C C 1
ATOM 4767 O O . ALA C 1 72 ? -53.575 -32.632 -12.223 1.00 40.15 71 ALA C O 1
ATOM 4769 N N . ARG C 1 73 ? -51.940 -32.762 -13.783 1.00 37.48 72 ARG C N 1
ATOM 4770 C CA . ARG C 1 73 ? -52.183 -34.136 -14.205 1.00 37.19 72 ARG C CA 1
ATOM 4771 C C . ARG C 1 73 ? -52.031 -35.111 -13.021 1.00 39.98 72 ARG C C 1
ATOM 4772 O O . ARG C 1 73 ? -52.878 -35.967 -12.834 1.00 39.05 72 ARG C O 1
ATOM 4788 N N . ILE C 1 75 ? -52.187 -34.413 -9.729 1.00 36.29 74 ILE C N 1
ATOM 4789 C CA . ILE C 1 75 ? -53.210 -34.111 -8.719 1.00 34.27 74 ILE C CA 1
ATOM 4790 C C . ILE C 1 75 ? -54.590 -34.682 -9.185 1.00 37.51 74 ILE C C 1
ATOM 4791 O O . ILE C 1 75 ? -55.325 -35.219 -8.369 1.00 36.39 74 ILE C O 1
ATOM 4796 N N . ALA C 1 76 ? -54.901 -34.588 -10.475 1.00 33.90 75 ALA C N 1
ATOM 4797 C CA . ALA C 1 76 ? -56.153 -35.085 -11.044 1.00 34.21 75 ALA C CA 1
ATOM 4798 C C . ALA C 1 76 ? -56.189 -36.606 -11.144 1.00 41.83 75 ALA C C 1
ATOM 4799 O O . ALA C 1 76 ? -57.272 -37.176 -11.182 1.00 44.37 75 ALA C O 1
ATOM 4801 N N . SER C 1 77 ? -55.021 -37.255 -11.219 1.00 38.06 76 SER C N 1
ATOM 4802 C CA . SER C 1 77 ? -54.897 -38.691 -11.469 1.00 38.38 76 SER C CA 1
ATOM 4803 C C . SER C 1 77 ? -55.415 -39.564 -10.339 1.00 44.04 76 SER C C 1
ATOM 4804 O O . SER C 1 77 ? -55.544 -39.113 -9.207 1.00 44.05 76 SER C O 1
ATOM 4807 N N . ASP C 1 78 ? -55.682 -40.835 -10.675 1.00 43.48 77 ASP C N 1
ATOM 4808 C CA . ASP C 1 78 ? -56.131 -41.920 -9.800 1.00 44.23 77 ASP C CA 1
ATOM 4809 C C . ASP C 1 78 ? -55.065 -42.239 -8.742 1.00 50.58 77 ASP C C 1
ATOM 4810 O O . ASP C 1 78 ? -55.400 -42.766 -7.669 1.00 53.07 77 ASP C O 1
ATOM 4815 N N . ARG C 1 79 ? -53.791 -41.904 -9.049 1.00 44.73 78 ARG C N 1
ATOM 4816 C CA . ARG C 1 79 ? -52.630 -42.053 -8.165 1.00 44.88 78 ARG C CA 1
ATOM 4817 C C . ARG C 1 79 ? -52.837 -41.207 -6.903 1.00 48.05 78 ARG C C 1
ATOM 4818 O O . ARG C 1 79 ? -52.378 -41.587 -5.826 1.00 48.69 78 ARG C O 1
ATOM 4826 N N . ASN C 1 80 ? -53.534 -40.061 -7.051 1.00 42.61 79 ASN C N 1
ATOM 4827 C CA . ASN C 1 80 ? -53.861 -39.173 -5.953 1.00 42.25 79 ASN C CA 1
ATOM 4828 C C . ASN C 1 80 ? -55.117 -39.735 -5.317 1.00 46.51 79 ASN C C 1
ATOM 4829 O O . ASN C 1 80 ? -56.231 -39.346 -5.667 1.00 49.02 79 ASN C O 1
ATOM 4834 N N . VAL C 1 81 ? -54.928 -40.682 -4.398 1.00 41.22 80 VAL C N 1
ATOM 4835 C CA . VAL C 1 81 ? -56.002 -41.410 -3.739 1.00 40.45 80 VAL C CA 1
ATOM 4836 C C . VAL C 1 81 ? -56.717 -40.569 -2.669 1.00 44.07 80 VAL C C 1
ATOM 4837 O O . VAL C 1 81 ? -57.939 -40.536 -2.643 1.00 45.40 80 VAL C O 1
ATOM 4841 N N . HIS C 1 82 ? -55.974 -39.927 -1.782 1.00 39.62 81 HIS C N 1
ATOM 4842 C CA . HIS C 1 82 ? -56.561 -39.220 -0.648 1.00 37.89 81 HIS C CA 1
ATOM 4843 C C . HIS C 1 82 ? -56.966 -37.775 -0.925 1.00 41.76 81 HIS C C 1
ATOM 4844 O O . HIS C 1 82 ? -57.647 -37.193 -0.084 1.00 42.68 81 HIS C O 1
ATOM 4851 N N . GLY C 1 83 ? -56.606 -37.229 -2.088 1.00 37.44 82 GLY C N 1
ATOM 4852 C CA . GLY C 1 83 ? -56.970 -35.869 -2.471 1.00 36.04 82 GLY C CA 1
ATOM 4853 C C . GLY C 1 83 ? -56.358 -34.837 -1.553 1.00 39.09 82 GLY C C 1
ATOM 4854 O O . GLY C 1 83 ? -56.936 -33.774 -1.342 1.00 39.03 82 GLY C O 1
ATOM 4855 N N . ARG C 1 84 ? -55.170 -35.149 -1.025 1.00 36.09 83 ARG C N 1
ATOM 4856 C CA . ARG C 1 84 ? -54.440 -34.333 -0.043 1.00 35.01 83 ARG C CA 1
ATOM 4857 C C . ARG C 1 84 ? -53.133 -33.873 -0.632 1.00 36.21 83 ARG C C 1
ATOM 4858 O O . ARG C 1 84 ? -52.076 -33.868 0.027 1.00 34.62 83 ARG C O 1
ATOM 4866 N N . ALA C 1 85 ? -53.238 -33.447 -1.882 1.00 32.41 84 ALA C N 1
ATOM 4867 C CA . ALA C 1 85 ? -52.155 -32.955 -2.703 1.00 32.77 84 ALA C CA 1
ATOM 4868 C C . ALA C 1 85 ? -52.477 -31.530 -3.175 1.00 38.13 84 ALA C C 1
ATOM 4869 O O . ALA C 1 85 ? -53.474 -31.305 -3.864 1.00 35.76 84 ALA C O 1
ATOM 4871 N N . GLY C 1 86 ? -51.677 -30.575 -2.704 1.00 36.39 85 GLY C N 1
ATOM 4872 C CA . GLY C 1 86 ? -51.776 -29.165 -3.066 1.00 35.49 85 GLY C CA 1
ATOM 4873 C C . GLY C 1 86 ? -50.608 -28.785 -3.955 1.00 39.63 85 GLY C C 1
ATOM 4874 O O . GLY C 1 86 ? -49.783 -29.638 -4.302 1.00 39.87 85 GLY C O 1
ATOM 4875 N N . ALA C 1 87 ? -50.508 -27.512 -4.322 1.00 35.39 86 ALA C N 1
ATOM 4876 C CA . ALA C 1 87 ? -49.414 -27.062 -5.174 1.00 34.38 86 ALA C CA 1
ATOM 4877 C C . ALA C 1 87 ? -48.864 -25.731 -4.733 1.00 38.31 86 ALA C C 1
ATOM 4878 O O . ALA C 1 87 ? -49.621 -24.851 -4.349 1.00 39.50 86 ALA C O 1
ATOM 4880 N N . ARG C 1 88 ? -47.552 -25.563 -4.817 1.00 35.76 87 ARG C N 1
ATOM 4881 C CA . ARG C 1 88 ? -46.940 -24.268 -4.553 1.00 35.53 87 ARG C CA 1
ATOM 4882 C C . ARG C 1 88 ? -46.689 -23.650 -5.904 1.00 41.61 87 ARG C C 1
ATOM 4883 O O . ARG C 1 88 ? -45.922 -24.190 -6.687 1.00 42.08 87 ARG C O 1
ATOM 4891 N N . ILE C 1 89 ? -47.345 -22.528 -6.181 1.00 37.47 88 ILE C N 1
ATOM 4892 C CA . ILE C 1 89 ? -47.189 -21.769 -7.409 1.00 36.48 88 ILE C CA 1
ATOM 4893 C C . ILE C 1 89 ? -46.013 -20.813 -7.214 1.00 38.41 88 ILE C C 1
ATOM 4894 O O . ILE C 1 89 ? -45.478 -20.734 -6.128 1.00 37.60 88 ILE C O 1
ATOM 4899 N N . HIS C 1 90 ? -45.633 -20.076 -8.237 1.00 35.89 89 HIS C N 1
ATOM 4900 C CA . HIS C 1 90 ? -44.581 -19.072 -8.187 1.00 35.56 89 HIS C CA 1
ATOM 4901 C C . HIS C 1 90 ? -45.057 -17.820 -7.400 1.00 41.40 89 HIS C C 1
ATOM 4902 O O . HIS C 1 90 ? -46.257 -17.625 -7.212 1.00 41.07 89 HIS C O 1
ATOM 4909 N N . ASP C 1 91 ? -44.109 -16.977 -6.941 1.00 39.44 90 ASP C N 1
ATOM 4910 C CA . ASP C 1 91 ? -44.430 -15.817 -6.137 1.00 40.24 90 ASP C CA 1
ATOM 4911 C C . ASP C 1 91 ? -45.214 -14.730 -6.927 1.00 47.50 90 ASP C C 1
ATOM 4912 O O . ASP C 1 91 ? -45.189 -14.736 -8.163 1.00 48.88 90 ASP C O 1
ATOM 4917 N N . PRO C 1 92 ? -45.901 -13.785 -6.230 1.00 43.27 91 PRO C N 1
ATOM 4918 C CA . PRO C 1 92 ? -46.718 -12.782 -6.943 1.00 43.41 91 PRO C CA 1
ATOM 4919 C C . PRO C 1 92 ? -45.966 -11.855 -7.907 1.00 48.06 91 PRO C C 1
ATOM 4920 O O . PRO C 1 92 ? -46.610 -11.166 -8.708 1.00 47.24 91 PRO C O 1
ATOM 4924 N N . SER C 1 93 ? -44.629 -11.831 -7.845 1.00 46.37 92 SER C N 1
ATOM 4925 C CA . SER C 1 93 ? -43.821 -10.976 -8.716 1.00 48.59 92 SER C CA 1
ATOM 4926 C C . SER C 1 93 ? -43.329 -11.764 -9.915 1.00 52.58 92 SER C C 1
ATOM 4927 O O . SER C 1 93 ? -42.854 -11.179 -10.884 1.00 55.73 92 SER C O 1
ATOM 4930 N N . HIS C 1 94 ? -43.454 -13.089 -9.849 1.00 46.16 93 HIS C N 1
ATOM 4931 C CA . HIS C 1 94 ? -43.029 -13.980 -10.898 1.00 46.15 93 HIS C CA 1
ATOM 4932 C C . HIS C 1 94 ? -44.004 -13.915 -12.071 1.00 51.05 93 HIS C C 1
ATOM 4933 O O . HIS C 1 94 ? -45.213 -13.841 -11.831 1.00 49.57 93 HIS C O 1
ATOM 4940 N N . PRO C 1 95 ? -43.502 -13.947 -13.344 1.00 49.65 94 PRO C N 1
ATOM 4941 C CA . PRO C 1 95 ? -44.419 -13.866 -14.505 1.00 50.09 94 PRO C CA 1
ATOM 4942 C C . PRO C 1 95 ? -45.282 -15.115 -14.761 1.00 52.95 94 PRO C C 1
ATOM 4943 O O . PRO C 1 95 ? -46.205 -15.045 -15.574 1.00 54.37 94 PRO C O 1
ATOM 4947 N N . ALA C 1 96 ? -45.020 -16.241 -14.072 1.00 46.34 95 ALA C N 1
ATOM 4948 C CA . ALA C 1 96 ? -45.760 -17.478 -14.310 1.00 43.88 95 ALA C CA 1
ATOM 4949 C C . ALA C 1 96 ? -46.830 -17.795 -13.243 1.00 44.95 95 ALA C C 1
ATOM 4950 O O . ALA C 1 96 ? -47.536 -18.786 -13.416 1.00 44.09 95 ALA C O 1
ATOM 4952 N N . TRP C 1 97 ? -46.991 -16.974 -12.198 1.00 40.60 96 TRP C N 1
ATOM 4953 C CA . TRP C 1 97 ? -47.917 -17.337 -11.113 1.00 39.99 96 TRP C CA 1
ATOM 4954 C C . TRP C 1 97 ? -49.377 -17.503 -11.576 1.00 42.52 96 TRP C C 1
ATOM 4955 O O . TRP C 1 97 ? -50.009 -18.468 -11.162 1.00 40.04 96 TRP C O 1
ATOM 4966 N N . ARG C 1 98 ? -49.892 -16.609 -12.437 1.00 41.29 97 ARG C N 1
ATOM 4967 C CA . ARG C 1 98 ? -51.273 -16.688 -12.947 1.00 42.16 97 ARG C CA 1
ATOM 4968 C C . ARG C 1 98 ? -51.453 -17.919 -13.824 1.00 46.32 97 ARG C C 1
ATOM 4969 O O . ARG C 1 98 ? -52.452 -18.626 -13.691 1.00 46.39 97 ARG C O 1
ATOM 4977 N N . GLN C 1 99 ? -50.451 -18.196 -14.682 1.00 43.88 98 GLN C N 1
ATOM 4978 C CA . GLN C 1 99 ? -50.401 -19.367 -15.557 1.00 43.95 98 GLN C CA 1
ATOM 4979 C C . GLN C 1 99 ? -50.413 -20.652 -14.715 1.00 45.52 98 GLN C C 1
ATOM 4980 O O . GLN C 1 99 ? -51.141 -21.576 -15.061 1.00 46.49 98 GLN C O 1
ATOM 4986 N N . ASP C 1 100 ? -49.658 -20.691 -13.598 1.00 40.42 99 ASP C N 1
ATOM 4987 C CA . ASP C 1 100 ? -49.659 -21.837 -12.671 1.00 39.08 99 ASP C CA 1
ATOM 4988 C C . ASP C 1 100 ? -51.056 -22.070 -12.145 1.00 43.68 99 ASP C C 1
ATOM 4989 O O . ASP C 1 100 ? -51.509 -23.195 -12.111 1.00 43.34 99 ASP C O 1
ATOM 4994 N N . VAL C 1 101 ? -51.748 -20.990 -11.753 1.00 42.46 100 VAL C N 1
ATOM 4995 C CA . VAL C 1 101 ? -53.117 -21.030 -11.215 1.00 41.15 100 VAL C CA 1
ATOM 4996 C C . VAL C 1 101 ? -54.054 -21.535 -12.314 1.00 45.23 100 VAL C C 1
ATOM 4997 O O . VAL C 1 101 ? -54.772 -22.511 -12.080 1.00 44.53 100 VAL C O 1
ATOM 5001 N N . ASP C 1 102 ? -54.000 -20.928 -13.522 1.00 42.13 101 ASP C N 1
ATOM 5002 C CA . ASP C 1 102 ? -54.832 -21.363 -14.652 1.00 42.46 101 ASP C CA 1
ATOM 5003 C C . ASP C 1 102 ? -54.692 -22.863 -14.914 1.00 47.95 101 ASP C C 1
ATOM 5004 O O . ASP C 1 102 ? -55.683 -23.585 -14.893 1.00 49.19 101 ASP C O 1
ATOM 5009 N N . ILE C 1 103 ? -53.455 -23.338 -15.098 1.00 43.99 102 ILE C N 1
ATOM 5010 C CA . ILE C 1 103 ? -53.169 -24.738 -15.423 1.00 43.38 102 ILE C CA 1
ATOM 5011 C C . ILE C 1 103 ? -53.574 -25.694 -14.294 1.00 44.28 102 ILE C C 1
ATOM 5012 O O . ILE C 1 103 ? -54.242 -26.690 -14.564 1.00 42.73 102 ILE C O 1
ATOM 5017 N N . ILE C 1 104 ? -53.155 -25.400 -13.050 1.00 40.35 103 ILE C N 1
ATOM 5018 C CA . ILE C 1 104 ? -53.417 -26.291 -11.925 1.00 38.77 103 ILE C CA 1
ATOM 5019 C C . ILE C 1 104 ? -54.909 -26.291 -11.525 1.00 42.75 103 ILE C C 1
ATOM 5020 O O . ILE C 1 104 ? -55.475 -27.362 -11.383 1.00 43.26 103 ILE C O 1
ATOM 5025 N N . VAL C 1 105 ? -55.549 -25.141 -11.399 1.00 40.51 104 VAL C N 1
ATOM 5026 C CA . VAL C 1 105 ? -56.948 -25.125 -10.987 1.00 40.14 104 VAL C CA 1
ATOM 5027 C C . VAL C 1 105 ? -57.828 -25.780 -12.058 1.00 45.21 104 VAL C C 1
ATOM 5028 O O . VAL C 1 105 ? -58.607 -26.675 -11.711 1.00 46.69 104 VAL C O 1
ATOM 5032 N N . ASN C 1 106 ? -57.642 -25.419 -13.343 1.00 40.74 105 ASN C N 1
ATOM 5033 C CA . ASN C 1 106 ? -58.448 -26.001 -14.410 1.00 41.38 105 ASN C CA 1
ATOM 5034 C C . ASN C 1 106 ? -58.133 -27.474 -14.646 1.00 42.66 105 ASN C C 1
ATOM 5035 O O . ASN C 1 106 ? -59.014 -28.222 -15.102 1.00 41.69 105 ASN C O 1
ATOM 5040 N N . GLY C 1 107 ? -56.929 -27.883 -14.252 1.00 38.00 106 GLY C N 1
ATOM 5041 C CA . GLY C 1 107 ? -56.459 -29.231 -14.489 1.00 38.51 106 GLY C CA 1
ATOM 5042 C C . GLY C 1 107 ? -56.626 -30.245 -13.388 1.00 47.96 106 GLY C C 1
ATOM 5043 O O . GLY C 1 107 ? -56.672 -31.441 -13.679 1.00 48.82 106 GLY C O 1
ATOM 5044 N N . ALA C 1 108 ? -56.706 -29.805 -12.126 1.00 47.62 107 ALA C N 1
ATOM 5045 C CA . ALA C 1 108 ? -56.721 -30.717 -10.978 1.00 48.22 107 ALA C CA 1
ATOM 5046 C C . ALA C 1 108 ? -57.941 -31.640 -10.868 1.00 57.65 107 ALA C C 1
ATOM 5047 O O . ALA C 1 108 ? -58.008 -32.408 -9.906 1.00 59.14 107 ALA C O 1
ATOM 5049 N N . GLY C 1 109 ? -58.888 -31.564 -11.813 1.00 56.19 108 GLY C N 1
ATOM 5050 C CA . GLY C 1 109 ? -60.113 -32.362 -11.793 1.00 55.96 108 GLY C CA 1
ATOM 5051 C C . GLY C 1 109 ? -60.909 -32.242 -10.502 1.00 60.33 108 GLY C C 1
ATOM 5052 O O . GLY C 1 109 ? -61.564 -33.213 -10.090 1.00 62.27 108 GLY C O 1
ATOM 5053 N N . GLY C 1 110 ? -60.821 -31.064 -9.854 1.00 53.58 109 GLY C N 1
ATOM 5054 C CA . GLY C 1 110 ? -61.501 -30.754 -8.596 1.00 52.03 109 GLY C CA 1
ATOM 5055 C C . GLY C 1 110 ? -60.891 -31.399 -7.357 1.00 50.62 109 GLY C C 1
ATOM 5056 O O . GLY C 1 110 ? -61.484 -31.368 -6.277 1.00 50.01 109 GLY C O 1
ATOM 5057 N N . ARG C 1 111 ? -59.706 -31.993 -7.502 1.00 43.44 110 ARG C N 1
ATOM 5058 C CA . ARG C 1 111 ? -59.040 -32.691 -6.407 1.00 40.86 110 ARG C CA 1
ATOM 5059 C C . ARG C 1 111 ? -58.007 -31.812 -5.683 1.00 41.41 110 ARG C C 1
ATOM 5060 O O . ARG C 1 111 ? -57.529 -32.220 -4.630 1.00 42.18 110 ARG C O 1
ATOM 5068 N N . LEU C 1 112 ? -57.721 -30.592 -6.191 1.00 35.89 111 LEU C N 1
ATOM 5069 C CA . LEU C 1 112 ? -56.742 -29.670 -5.605 1.00 34.95 111 LEU C CA 1
ATOM 5070 C C . LEU C 1 112 ? -57.082 -29.349 -4.155 1.00 39.44 111 LEU C C 1
ATOM 5071 O O . LEU C 1 112 ? -58.168 -28.844 -3.878 1.00 39.92 111 LEU C O 1
ATOM 5076 N N . ALA C 1 113 ? -56.174 -29.708 -3.222 1.00 34.34 112 ALA C N 1
ATOM 5077 C CA . ALA C 1 113 ? -56.403 -29.539 -1.792 1.00 32.81 112 ALA C CA 1
ATOM 5078 C C . ALA C 1 113 ? -56.188 -28.082 -1.349 1.00 36.18 112 ALA C C 1
ATOM 5079 O O . ALA C 1 113 ? -56.915 -27.597 -0.476 1.00 37.52 112 ALA C O 1
ATOM 5081 N N . TYR C 1 114 ? -55.182 -27.404 -1.931 1.00 29.14 113 TYR C N 1
ATOM 5082 C CA . TYR C 1 114 ? -54.797 -26.034 -1.602 1.00 28.86 113 TYR C CA 1
ATOM 5083 C C . TYR C 1 114 ? -53.766 -25.497 -2.578 1.00 36.60 113 TYR C C 1
ATOM 5084 O O . TYR C 1 114 ? -53.133 -26.264 -3.316 1.00 35.68 113 TYR C O 1
ATOM 5093 N N . ILE C 1 115 ? -53.551 -24.174 -2.521 1.00 33.69 114 ILE C N 1
ATOM 5094 C CA . ILE C 1 115 ? -52.503 -23.501 -3.270 1.00 32.83 114 ILE C CA 1
ATOM 5095 C C . ILE C 1 115 ? -51.628 -22.797 -2.243 1.00 36.96 114 ILE C C 1
ATOM 5096 O O . ILE C 1 115 ? -52.129 -22.080 -1.372 1.00 36.22 114 ILE C O 1
ATOM 5101 N N . THR C 1 116 ? -50.322 -23.039 -2.336 1.00 34.14 115 THR C N 1
ATOM 5102 C CA . THR C 1 116 ? -49.312 -22.413 -1.499 1.00 33.43 115 THR C CA 1
ATOM 5103 C C . THR C 1 116 ? -48.763 -21.225 -2.287 1.00 39.82 115 THR C C 1
ATOM 5104 O O . THR C 1 116 ? -48.309 -21.379 -3.429 1.00 40.46 115 THR C O 1
ATOM 5108 N N . VAL C 1 117 ? -48.877 -20.032 -1.690 1.00 36.16 116 VAL C N 1
ATOM 5109 C CA . VAL C 1 117 ? -48.446 -18.763 -2.293 1.00 35.46 116 VAL C CA 1
ATOM 5110 C C . VAL C 1 117 ? -47.151 -18.317 -1.593 1.00 37.59 116 VAL C C 1
ATOM 5111 O O . VAL C 1 117 ? -47.154 -18.010 -0.391 1.00 34.90 116 VAL C O 1
ATOM 5115 N N . PRO C 1 118 ? -46.050 -18.214 -2.344 1.00 36.19 117 PRO C N 1
ATOM 5116 C CA . PRO C 1 118 ? -44.776 -17.863 -1.708 1.00 36.99 117 PRO C CA 1
ATOM 5117 C C . PRO C 1 118 ? -44.352 -16.407 -1.894 1.00 44.76 117 PRO C C 1
ATOM 5118 O O . PRO C 1 118 ? -44.822 -15.722 -2.802 1.00 43.55 117 PRO C O 1
ATOM 5122 N N . LYS C 1 119 ? -43.395 -15.969 -1.053 1.00 42.13 118 LYS C N 1
ATOM 5123 C CA . LYS C 1 119 ? -42.673 -14.714 -1.169 1.00 43.12 118 LYS C CA 1
ATOM 5124 C C . LYS C 1 119 ? -43.519 -13.452 -1.415 1.00 45.51 118 LYS C C 1
ATOM 5125 O O . LYS C 1 119 ? -43.021 -12.516 -2.058 1.00 46.29 118 LYS C O 1
ATOM 5131 N N . ALA C 1 120 ? -44.755 -13.383 -0.898 1.00 40.57 119 ALA C N 1
ATOM 5132 C CA . ALA C 1 120 ? -45.520 -12.133 -1.043 1.00 41.11 119 ALA C CA 1
ATOM 5133 C C . ALA C 1 120 ? -44.853 -11.083 -0.180 1.00 46.27 119 ALA C C 1
ATOM 5134 O O . ALA C 1 120 ? -44.314 -11.422 0.884 1.00 44.44 119 ALA C O 1
ATOM 5136 N N . THR C 1 121 ? -44.788 -9.846 -0.671 1.00 45.23 120 THR C N 1
ATOM 5137 C CA . THR C 1 121 ? -44.095 -8.766 0.033 1.00 46.27 120 THR C CA 1
ATOM 5138 C C . THR C 1 121 ? -45.078 -7.824 0.719 1.00 51.04 120 THR C C 1
ATOM 5139 O O . THR C 1 121 ? -44.659 -6.910 1.415 1.00 52.05 120 THR C O 1
ATOM 5143 N N . ASN C 1 122 ? -46.375 -8.057 0.550 1.00 46.46 121 ASN C N 1
ATOM 5144 C CA . ASN C 1 122 ? -47.396 -7.263 1.208 1.00 46.20 121 ASN C CA 1
ATOM 5145 C C . ASN C 1 122 ? -48.774 -7.919 1.111 1.00 47.41 121 ASN C C 1
ATOM 5146 O O . ASN C 1 122 ? -48.992 -8.831 0.332 1.00 44.40 121 ASN C O 1
ATOM 5151 N N . SER C 1 123 ? -49.696 -7.396 1.902 1.00 46.08 122 SER C N 1
ATOM 5152 C CA . SER C 1 123 ? -51.082 -7.796 2.031 1.00 46.52 122 SER C CA 1
ATOM 5153 C C . SER C 1 123 ? -51.816 -7.733 0.646 1.00 51.96 122 SER C C 1
ATOM 5154 O O . SER C 1 123 ? -52.585 -8.649 0.303 1.00 49.78 122 SER C O 1
ATOM 5157 N N . GLY C 1 124 ? -51.530 -6.677 -0.128 1.00 49.43 123 GLY C N 1
ATOM 5158 C CA . GLY C 1 124 ? -52.114 -6.445 -1.449 1.00 48.77 123 GLY C CA 1
ATOM 5159 C C . GLY C 1 124 ? -51.831 -7.536 -2.458 1.00 51.09 123 GLY C C 1
ATOM 5160 O O . GLY C 1 124 ? -52.739 -7.958 -3.175 1.00 52.53 123 GLY C O 1
ATOM 5161 N N . GLN C 1 125 ? -50.573 -8.005 -2.514 1.00 46.43 124 GLN C N 1
ATOM 5162 C CA . GLN C 1 125 ? -50.145 -9.092 -3.386 1.00 46.42 124 GLN C CA 1
ATOM 5163 C C . GLN C 1 125 ? -50.929 -10.358 -3.059 1.00 51.10 124 GLN C C 1
ATOM 5164 O O . GLN C 1 125 ? -51.459 -10.976 -3.974 1.00 54.03 124 GLN C O 1
ATOM 5170 N N . VAL C 1 126 ? -51.057 -10.705 -1.746 1.00 44.11 125 VAL C N 1
ATOM 5171 C CA . VAL C 1 126 ? -51.760 -11.897 -1.261 1.00 41.81 125 VAL C CA 1
ATOM 5172 C C . VAL C 1 126 ? -53.230 -11.835 -1.680 1.00 46.98 125 VAL C C 1
ATOM 5173 O O . VAL C 1 126 ? -53.749 -12.782 -2.289 1.00 46.84 125 VAL C O 1
ATOM 5177 N N . ALA C 1 127 ? -53.871 -10.700 -1.391 1.00 42.53 126 ALA C N 1
ATOM 5178 C CA . ALA C 1 127 ? -55.268 -10.431 -1.727 1.00 41.09 126 ALA C CA 1
ATOM 5179 C C . ALA C 1 127 ? -55.505 -10.601 -3.228 1.00 45.73 126 ALA C C 1
ATOM 5180 O O . ALA C 1 127 ? -56.490 -11.225 -3.602 1.00 44.59 126 ALA C O 1
ATOM 5182 N N . GLU C 1 128 ? -54.572 -10.118 -4.073 1.00 45.78 127 GLU C N 1
ATOM 5183 C CA . GLU C 1 128 ? -54.642 -10.194 -5.543 1.00 47.88 127 GLU C CA 1
ATOM 5184 C C . GLU C 1 128 ? -54.601 -11.640 -6.029 1.00 48.04 127 GLU C C 1
ATOM 5185 O O . GLU C 1 128 ? -55.383 -12.017 -6.903 1.00 49.49 127 GLU C O 1
ATOM 5191 N N . VAL C 1 129 ? -53.709 -12.447 -5.435 1.00 41.57 128 VAL C N 1
ATOM 5192 C CA . VAL C 1 129 ? -53.501 -13.846 -5.778 1.00 38.34 128 VAL C CA 1
ATOM 5193 C C . VAL C 1 129 ? -54.744 -14.644 -5.365 1.00 40.00 128 VAL C C 1
ATOM 5194 O O . VAL C 1 129 ? -55.214 -15.465 -6.148 1.00 38.76 128 VAL C O 1
ATOM 5198 N N . ILE C 1 130 ? -55.287 -14.375 -4.159 1.00 37.36 129 ILE C N 1
ATOM 5199 C CA . ILE C 1 130 ? -56.469 -15.075 -3.631 1.00 38.62 129 ILE C CA 1
ATOM 5200 C C . ILE C 1 130 ? -57.703 -14.802 -4.517 1.00 43.69 129 ILE C C 1
ATOM 5201 O O . ILE C 1 130 ? -58.453 -15.739 -4.856 1.00 44.14 129 ILE C O 1
ATOM 5206 N N . ARG C 1 131 ? -57.876 -13.525 -4.901 1.00 39.81 130 ARG C N 1
ATOM 5207 C CA A ARG C 1 131 ? -58.947 -13.057 -5.769 0.50 41.67 130 ARG C CA 1
ATOM 5208 C CA B ARG C 1 131 ? -58.982 -13.119 -5.756 0.50 41.45 130 ARG C CA 1
ATOM 5209 C C . ARG C 1 131 ? -58.844 -13.768 -7.137 1.00 47.30 130 ARG C C 1
ATOM 5210 O O . ARG C 1 131 ? -59.856 -14.180 -7.698 1.00 50.51 130 ARG C O 1
ATOM 5225 N N . TYR C 1 132 ? -57.601 -13.897 -7.668 1.00 41.23 131 TYR C N 1
ATOM 5226 C CA . TYR C 1 132 ? -57.367 -14.524 -8.961 1.00 40.36 131 TYR C CA 1
ATOM 5227 C C . TYR C 1 132 ? -57.687 -16.023 -8.899 1.00 44.41 131 TYR C C 1
ATOM 5228 O O . TYR C 1 132 ? -58.367 -16.514 -9.788 1.00 46.97 131 TYR C O 1
ATOM 5237 N N . ILE C 1 133 ? -57.235 -16.725 -7.846 1.00 40.41 132 ILE C N 1
ATOM 5238 C CA . ILE C 1 133 ? -57.505 -18.156 -7.591 1.00 39.76 132 ILE C CA 1
ATOM 5239 C C . ILE C 1 133 ? -59.027 -18.361 -7.522 1.00 47.00 132 ILE C C 1
ATOM 5240 O O . ILE C 1 133 ? -59.518 -19.264 -8.177 1.00 49.46 132 ILE C O 1
ATOM 5245 N N . GLY C 1 134 ? -59.747 -17.465 -6.822 1.00 43.85 133 GLY C N 1
ATOM 5246 C CA . GLY C 1 134 ? -61.198 -17.476 -6.693 1.00 43.58 133 GLY C CA 1
ATOM 5247 C C . GLY C 1 134 ? -61.899 -17.402 -8.032 1.00 51.67 133 GLY C C 1
ATOM 5248 O O . GLY C 1 134 ? -62.823 -18.189 -8.297 1.00 52.50 133 GLY C O 1
ATOM 5249 N N . ASP C 1 135 ? -61.438 -16.476 -8.909 1.00 49.17 134 ASP C N 1
ATOM 5250 C CA . ASP C 1 135 ? -61.999 -16.294 -10.246 1.00 50.42 134 ASP C CA 1
ATOM 5251 C C . ASP C 1 135 ? -61.834 -17.554 -11.088 1.00 49.96 134 ASP C C 1
ATOM 5252 O O . ASP C 1 135 ? -62.796 -18.024 -11.708 1.00 49.58 134 ASP C O 1
ATOM 5257 N N . VAL C 1 136 ? -60.624 -18.118 -11.080 1.00 45.55 135 VAL C N 1
ATOM 5258 C CA . VAL C 1 136 ? -60.281 -19.337 -11.833 1.00 44.28 135 VAL C CA 1
ATOM 5259 C C . VAL C 1 136 ? -61.069 -20.546 -11.247 1.00 47.33 135 VAL C C 1
ATOM 5260 O O . VAL C 1 136 ? -61.636 -21.334 -12.022 1.00 46.48 135 VAL C O 1
ATOM 5264 N N . ALA C 1 137 ? -61.145 -20.650 -9.882 1.00 43.14 136 ALA C N 1
ATOM 5265 C CA . ALA C 1 137 ? -61.874 -21.741 -9.213 1.00 43.53 136 ALA C CA 1
ATOM 5266 C C . ALA C 1 137 ? -63.353 -21.779 -9.621 1.00 49.69 136 ALA C C 1
ATOM 5267 O O . ALA C 1 137 ? -63.825 -22.819 -10.073 1.00 50.70 136 ALA C O 1
ATOM 5269 N N . LYS C 1 138 ? -64.050 -20.629 -9.548 1.00 47.34 137 LYS C N 1
ATOM 5270 C CA . LYS C 1 138 ? -65.453 -20.495 -9.938 1.00 48.39 137 LYS C CA 1
ATOM 5271 C C . LYS C 1 138 ? -65.638 -20.825 -11.441 1.00 54.91 137 LYS C C 1
ATOM 5272 O O . LYS C 1 138 ? -66.537 -21.610 -11.759 1.00 57.54 137 LYS C O 1
ATOM 5274 N N . ARG C 1 139 ? -64.770 -20.298 -12.355 1.00 50.81 138 ARG C N 1
ATOM 5275 C CA . ARG C 1 139 ? -64.864 -20.589 -13.802 1.00 51.75 138 ARG C CA 1
ATOM 5276 C C . ARG C 1 139 ? -64.615 -22.082 -14.111 1.00 55.79 138 ARG C C 1
ATOM 5277 O O . ARG C 1 139 ? -65.099 -22.593 -15.117 1.00 57.73 138 ARG C O 1
ATOM 5285 N N . ALA C 1 140 ? -63.870 -22.775 -13.244 1.00 50.43 139 ALA C N 1
ATOM 5286 C CA . ALA C 1 140 ? -63.585 -24.210 -13.380 1.00 49.08 139 ALA C CA 1
ATOM 5287 C C . ALA C 1 140 ? -64.726 -25.079 -12.815 1.00 54.25 139 ALA C C 1
ATOM 5288 O O . ALA C 1 140 ? -64.656 -26.308 -12.856 1.00 53.82 139 ALA C O 1
ATOM 5290 N N . GLY C 1 141 ? -65.761 -24.438 -12.306 1.00 52.25 140 GLY C N 1
ATOM 5291 C CA . GLY C 1 141 ? -66.925 -25.113 -11.753 1.00 53.41 140 GLY C CA 1
ATOM 5292 C C . GLY C 1 141 ? -66.764 -25.657 -10.357 1.00 56.77 140 GLY C C 1
ATOM 5293 O O . GLY C 1 141 ? -67.500 -26.557 -9.957 1.00 57.37 140 GLY C O 1
ATOM 5294 N N . LEU C 1 142 ? -65.808 -25.131 -9.606 1.00 52.81 141 LEU C N 1
ATOM 5295 C CA . LEU C 1 142 ? -65.586 -25.544 -8.228 1.00 51.96 141 LEU C CA 1
ATOM 5296 C C . LEU C 1 142 ? -66.623 -24.862 -7.326 1.00 61.98 141 LEU C C 1
ATOM 5297 O O . LEU C 1 142 ? -66.776 -23.626 -7.400 1.00 62.73 141 LEU C O 1
ATOM 5302 N N . ASP C 1 143 ? -67.365 -25.656 -6.500 1.00 60.35 142 ASP C N 1
ATOM 5303 C CA A ASP C 1 143 ? -68.378 -25.147 -5.575 0.50 61.86 142 ASP C CA 1
ATOM 5304 C CA B ASP C 1 143 ? -68.360 -25.009 -5.623 0.50 61.35 142 ASP C CA 1
ATOM 5305 C C . ASP C 1 143 ? -67.708 -24.412 -4.399 1.00 63.75 142 ASP C C 1
ATOM 5306 O O . ASP C 1 143 ? -68.016 -23.246 -4.117 1.00 63.88 142 ASP C O 1
ATOM 5315 N N . LYS C 1 144 ? -66.798 -25.145 -3.687 1.00 55.94 143 LYS C N 1
ATOM 5316 C CA . LYS C 1 144 ? -66.120 -24.577 -2.538 1.00 52.97 143 LYS C CA 1
ATOM 5317 C C . LYS C 1 144 ? -64.831 -23.895 -3.002 1.00 54.19 143 LYS C C 1
ATOM 5318 O O . LYS C 1 144 ? -64.205 -24.363 -3.969 1.00 52.47 143 LYS C O 1
ATOM 5322 N N . PRO C 1 145 ? -64.424 -22.768 -2.363 1.00 49.20 144 PRO C N 1
ATOM 5323 C CA . PRO C 1 145 ? -63.171 -22.109 -2.782 1.00 46.54 144 PRO C CA 1
ATOM 5324 C C . PRO C 1 145 ? -61.947 -22.951 -2.473 1.00 47.58 144 PRO C C 1
ATOM 5325 O O . PRO C 1 145 ? -61.979 -23.790 -1.570 1.00 46.86 144 PRO C O 1
ATOM 5329 N N . VAL C 1 146 ? -60.881 -22.763 -3.269 1.00 43.69 145 VAL C N 1
ATOM 5330 C CA . VAL C 1 146 ? -59.599 -23.468 -3.102 1.00 41.01 145 VAL C CA 1
ATOM 5331 C C . VAL C 1 146 ? -58.910 -22.856 -1.865 1.00 44.92 145 VAL C C 1
ATOM 5332 O O . VAL C 1 146 ? -58.653 -21.646 -1.865 1.00 46.38 145 VAL C O 1
ATOM 5336 N N . PRO C 1 147 ? -58.644 -23.652 -0.801 1.00 38.36 146 PRO C N 1
ATOM 5337 C CA . PRO C 1 147 ? -57.950 -23.109 0.382 1.00 36.56 146 PRO C CA 1
ATOM 5338 C C . PRO C 1 147 ? -56.556 -22.632 0.017 1.00 38.68 146 PRO C C 1
ATOM 5339 O O . PRO C 1 147 ? -55.940 -23.166 -0.889 1.00 39.10 146 PRO C O 1
ATOM 5343 N N . VAL C 1 148 ? -56.094 -21.586 0.672 1.00 35.59 147 VAL C N 1
ATOM 5344 C CA . VAL C 1 148 ? -54.796 -20.974 0.390 1.00 35.45 147 VAL C CA 1
ATOM 5345 C C . VAL C 1 148 ? -53.878 -21.077 1.616 1.00 37.85 147 VAL C C 1
ATOM 5346 O O . VAL C 1 148 ? -54.325 -20.936 2.761 1.00 36.87 147 VAL C O 1
ATOM 5350 N N . HIS C 1 149 ? -52.595 -21.348 1.339 1.00 34.00 148 HIS C N 1
ATOM 5351 C CA . HIS C 1 149 ? -51.477 -21.399 2.287 1.00 32.82 148 HIS C CA 1
ATOM 5352 C C . HIS C 1 149 ? -50.575 -20.259 1.917 1.00 38.05 148 HIS C C 1
ATOM 5353 O O . HIS C 1 149 ? -50.145 -20.168 0.758 1.00 38.94 148 HIS C O 1
ATOM 5360 N N . VAL C 1 150 ? -50.342 -19.339 2.850 1.00 34.86 149 VAL C N 1
ATOM 5361 C CA . VAL C 1 150 ? -49.538 -18.152 2.542 1.00 35.12 149 VAL C CA 1
ATOM 5362 C C . VAL C 1 150 ? -48.218 -18.196 3.289 1.00 38.74 149 VAL C C 1
ATOM 5363 O O . VAL C 1 150 ? -48.186 -18.329 4.514 1.00 38.26 149 VAL C O 1
ATOM 5367 N N . LEU C 1 151 ? -47.121 -18.075 2.542 1.00 35.97 150 LEU C N 1
ATOM 5368 C CA . LEU C 1 151 ? -45.797 -17.980 3.146 1.00 35.84 150 LEU C CA 1
ATOM 5369 C C . LEU C 1 151 ? -45.579 -16.596 3.719 1.00 39.72 150 LEU C C 1
ATOM 5370 O O . LEU C 1 151 ? -45.836 -15.595 3.038 1.00 37.80 150 LEU C O 1
ATOM 5375 N N . ILE C 1 152 ? -45.114 -16.543 4.972 1.00 37.63 151 ILE C N 1
ATOM 5376 C CA . ILE C 1 152 ? -44.692 -15.313 5.652 1.00 37.24 151 ILE C CA 1
ATOM 5377 C C . ILE C 1 152 ? -43.193 -15.438 5.695 1.00 40.99 151 ILE C C 1
ATOM 5378 O O . ILE C 1 152 ? -42.661 -16.195 6.503 1.00 40.18 151 ILE C O 1
ATOM 5383 N N . GLU C 1 153 ? -42.516 -14.835 4.693 1.00 39.69 152 GLU C N 1
ATOM 5384 C CA . GLU C 1 153 ? -41.066 -14.985 4.553 1.00 39.60 152 GLU C CA 1
ATOM 5385 C C . GLU C 1 153 ? -40.379 -13.706 4.055 1.00 44.67 152 GLU C C 1
ATOM 5386 O O . GLU C 1 153 ? -39.252 -13.759 3.548 1.00 45.37 152 GLU C O 1
ATOM 5392 N N . THR C 1 154 ? -41.065 -12.566 4.184 1.00 39.58 153 THR C N 1
ATOM 5393 C CA . THR C 1 154 ? -40.531 -11.266 3.795 1.00 39.56 153 THR C CA 1
ATOM 5394 C C . THR C 1 154 ? -40.814 -10.266 4.891 1.00 43.39 153 THR C C 1
ATOM 5395 O O . THR C 1 154 ? -41.665 -10.520 5.743 1.00 43.66 153 THR C O 1
ATOM 5399 N N . HIS C 1 155 ? -40.130 -9.115 4.863 1.00 41.30 154 HIS C N 1
ATOM 5400 C CA . HIS C 1 155 ? -40.358 -8.032 5.818 1.00 39.66 154 HIS C CA 1
ATOM 5401 C C . HIS C 1 155 ? -41.790 -7.531 5.695 1.00 43.91 154 HIS C C 1
ATOM 5402 O O . HIS C 1 155 ? -42.486 -7.421 6.702 1.00 44.43 154 HIS C O 1
ATOM 5409 N N . GLY C 1 156 ? -42.231 -7.276 4.465 1.00 40.95 155 GLY C N 1
ATOM 5410 C CA . GLY C 1 156 ? -43.583 -6.787 4.190 1.00 40.25 155 GLY C CA 1
ATOM 5411 C C . GLY C 1 156 ? -44.691 -7.740 4.598 1.00 42.56 155 GLY C C 1
ATOM 5412 O O . GLY C 1 156 ? -45.692 -7.310 5.173 1.00 43.68 155 GLY C O 1
ATOM 5413 N N . ALA C 1 157 ? -44.523 -9.044 4.322 1.00 35.22 156 ALA C N 1
ATOM 5414 C CA . ALA C 1 157 ? -45.533 -10.021 4.716 1.00 33.76 156 ALA C CA 1
ATOM 5415 C C . ALA C 1 157 ? -45.577 -10.171 6.249 1.00 40.62 156 ALA C C 1
ATOM 5416 O O . ALA C 1 157 ? -46.653 -10.401 6.804 1.00 40.96 156 ALA C O 1
ATOM 5418 N N . LEU C 1 158 ? -44.427 -10.022 6.940 1.00 37.59 157 LEU C N 1
ATOM 5419 C CA . LEU C 1 158 ? -44.427 -10.081 8.399 1.00 37.38 157 LEU C CA 1
ATOM 5420 C C . LEU C 1 158 ? -45.081 -8.818 8.955 1.00 41.57 157 LEU C C 1
ATOM 5421 O O . LEU C 1 158 ? -45.947 -8.912 9.811 1.00 43.10 157 LEU C O 1
ATOM 5426 N N . ARG C 1 159 ? -44.712 -7.661 8.435 1.00 37.70 158 ARG C N 1
ATOM 5427 C CA . ARG C 1 159 ? -45.314 -6.396 8.843 1.00 40.49 158 ARG C CA 1
ATOM 5428 C C . ARG C 1 159 ? -46.849 -6.470 8.676 1.00 47.84 158 ARG C C 1
ATOM 5429 O O . ARG C 1 159 ? -47.573 -6.075 9.593 1.00 50.14 158 ARG C O 1
ATOM 5437 N N . ASP C 1 160 ? -47.319 -7.051 7.551 1.00 41.99 159 ASP C N 1
ATOM 5438 C CA . ASP C 1 160 ? -48.736 -7.177 7.202 1.00 42.19 159 ASP C CA 1
ATOM 5439 C C . ASP C 1 160 ? -49.386 -8.491 7.596 1.00 42.77 159 ASP C C 1
ATOM 5440 O O . ASP C 1 160 ? -50.507 -8.750 7.156 1.00 41.75 159 ASP C O 1
ATOM 5445 N N . VAL C 1 161 ? -48.736 -9.290 8.462 1.00 38.68 160 VAL C N 1
ATOM 5446 C CA . VAL C 1 161 ? -49.237 -10.618 8.839 1.00 36.62 160 VAL C CA 1
ATOM 5447 C C . VAL C 1 161 ? -50.704 -10.599 9.385 1.00 46.18 160 VAL C C 1
ATOM 5448 O O . VAL C 1 161 ? -51.493 -11.475 8.988 1.00 46.63 160 VAL C O 1
ATOM 5452 N N . PHE C 1 162 ? -51.081 -9.601 10.218 1.00 43.08 161 PHE C N 1
ATOM 5453 C CA . PHE C 1 162 ? -52.432 -9.538 10.769 1.00 43.21 161 PHE C CA 1
ATOM 5454 C C . PHE C 1 162 ? -53.471 -9.172 9.699 1.00 48.09 161 PHE C C 1
ATOM 5455 O O . PHE C 1 162 ? -54.622 -9.633 9.760 1.00 48.85 161 PHE C O 1
ATOM 5463 N N . GLN C 1 163 ? -53.048 -8.412 8.699 1.00 44.20 162 GLN C N 1
ATOM 5464 C CA . GLN C 1 163 ? -53.901 -8.034 7.577 1.00 45.68 162 GLN C CA 1
ATOM 5465 C C . GLN C 1 163 ? -54.049 -9.243 6.629 1.00 49.34 162 GLN C C 1
ATOM 5466 O O . GLN C 1 163 ? -55.155 -9.572 6.211 1.00 47.96 162 GLN C O 1
ATOM 5472 N N . ILE C 1 164 ? -52.938 -9.951 6.370 1.00 46.00 163 ILE C N 1
ATOM 5473 C CA . ILE C 1 164 ? -52.926 -11.162 5.541 1.00 44.93 163 ILE C CA 1
ATOM 5474 C C . ILE C 1 164 ? -53.845 -12.219 6.185 1.00 47.19 163 ILE C C 1
ATOM 5475 O O . ILE C 1 164 ? -54.690 -12.772 5.501 1.00 47.80 163 ILE C O 1
ATOM 5480 N N . ALA C 1 165 ? -53.732 -12.436 7.501 1.00 42.58 164 ALA C N 1
ATOM 5481 C CA . ALA C 1 165 ? -54.529 -13.427 8.231 1.00 41.85 164 ALA C CA 1
ATOM 5482 C C . ALA C 1 165 ? -56.054 -13.167 8.161 1.00 49.20 164 ALA C C 1
ATOM 5483 O O . ALA C 1 165 ? -56.843 -14.084 8.376 1.00 51.20 164 ALA C O 1
ATOM 5485 N N . GLU C 1 166 ? -56.464 -11.953 7.819 1.00 45.77 165 GLU C N 1
ATOM 5486 C CA . GLU C 1 166 ? -57.866 -11.610 7.703 1.00 47.42 165 GLU C CA 1
ATOM 5487 C C . GLU C 1 166 ? -58.426 -11.871 6.310 1.00 48.38 165 GLU C C 1
ATOM 5488 O O . GLU C 1 166 ? -59.646 -11.798 6.138 1.00 48.36 165 GLU C O 1
ATOM 5494 N N . LEU C 1 167 ? -57.544 -12.182 5.331 1.00 42.04 166 LEU C N 1
ATOM 5495 C CA . LEU C 1 167 ? -57.943 -12.418 3.959 1.00 42.24 166 LEU C CA 1
ATOM 5496 C C . LEU C 1 167 ? -58.728 -13.726 3.826 1.00 50.01 166 LEU C C 1
ATOM 5497 O O . LEU C 1 167 ? -58.515 -14.638 4.628 1.00 48.77 166 LEU C O 1
ATOM 5502 N N . PRO C 1 168 ? -59.678 -13.808 2.860 1.00 49.85 167 PRO C N 1
ATOM 5503 C CA . PRO C 1 168 ? -60.507 -15.022 2.745 1.00 48.75 167 PRO C CA 1
ATOM 5504 C C . PRO C 1 168 ? -59.782 -16.249 2.217 1.00 46.83 167 PRO C C 1
ATOM 5505 O O . PRO C 1 168 ? -58.846 -16.149 1.421 1.00 46.39 167 PRO C O 1
ATOM 5509 N N . ASN C 1 169 ? -60.283 -17.423 2.622 1.00 40.58 168 ASN C N 1
ATOM 5510 C CA . ASN C 1 169 ? -59.845 -18.750 2.188 1.00 39.61 168 ASN C CA 1
ATOM 5511 C C . ASN C 1 169 ? -58.426 -19.130 2.587 1.00 42.13 168 ASN C C 1
ATOM 5512 O O . ASN C 1 169 ? -57.923 -20.116 2.082 1.00 44.44 168 ASN C O 1
ATOM 5517 N N . ILE C 1 170 ? -57.807 -18.428 3.532 1.00 37.46 169 ILE C N 1
ATOM 5518 C CA . ILE C 1 170 ? -56.491 -18.827 4.038 1.00 35.25 169 ILE C CA 1
ATOM 5519 C C . ILE C 1 170 ? -56.740 -19.831 5.146 1.00 37.66 169 ILE C C 1
ATOM 5520 O O . ILE C 1 170 ? -57.566 -19.597 6.041 1.00 37.46 169 ILE C O 1
ATOM 5525 N N . GLU C 1 171 ? -56.064 -20.968 5.068 1.00 34.07 170 GLU C N 1
ATOM 5526 C CA . GLU C 1 171 ? -56.189 -21.976 6.124 1.00 34.63 170 GLU C CA 1
ATOM 5527 C C . GLU C 1 171 ? -54.830 -22.218 6.775 1.00 37.70 170 GLU C C 1
ATOM 5528 O O . GLU C 1 171 ? -54.788 -22.733 7.892 1.00 40.71 170 GLU C O 1
ATOM 5534 N N . VAL C 1 172 ? -53.732 -21.808 6.116 1.00 30.88 171 VAL C N 1
ATOM 5535 C CA . VAL C 1 172 ? -52.390 -21.949 6.675 1.00 30.99 171 VAL C CA 1
ATOM 5536 C C . VAL C 1 172 ? -51.552 -20.680 6.427 1.00 35.97 171 VAL C C 1
ATOM 5537 O O . VAL C 1 172 ? -51.623 -20.083 5.350 1.00 35.50 171 VAL C O 1
ATOM 5541 N N . LEU C 1 173 ? -50.738 -20.303 7.440 1.00 31.99 172 LEU C N 1
ATOM 5542 C CA . LEU C 1 173 ? -49.665 -19.317 7.369 1.00 30.18 172 LEU C CA 1
ATOM 5543 C C . LEU C 1 173 ? -48.396 -20.114 7.553 1.00 33.04 172 LEU C C 1
ATOM 5544 O O . LEU C 1 173 ? -48.234 -20.806 8.562 1.00 31.15 172 LEU C O 1
ATOM 5549 N N . ASP C 1 174 ? -47.528 -20.104 6.531 1.00 32.37 173 ASP C N 1
ATOM 5550 C CA . ASP C 1 174 ? -46.279 -20.857 6.552 1.00 32.93 173 ASP C CA 1
ATOM 5551 C C . ASP C 1 174 ? -45.130 -19.975 6.900 1.00 34.76 173 ASP C C 1
ATOM 5552 O O . ASP C 1 174 ? -44.964 -18.924 6.290 1.00 34.64 173 ASP C O 1
ATOM 5557 N N . PHE C 1 175 ? -44.291 -20.401 7.823 1.00 35.04 174 PHE C N 1
ATOM 5558 C CA . PHE C 1 175 ? -43.089 -19.609 8.142 1.00 35.55 174 PHE C CA 1
ATOM 5559 C C . PHE C 1 175 ? -41.927 -20.009 7.220 1.00 41.60 174 PHE C C 1
ATOM 5560 O O . PHE C 1 175 ? -41.491 -21.157 7.231 1.00 42.83 174 PHE C O 1
ATOM 5568 N N . GLY C 1 176 ? -41.465 -19.063 6.414 1.00 37.76 175 GLY C N 1
ATOM 5569 C CA . GLY C 1 176 ? -40.358 -19.270 5.493 1.00 37.65 175 GLY C CA 1
ATOM 5570 C C . GLY C 1 176 ? -39.098 -18.681 6.088 1.00 44.12 175 GLY C C 1
ATOM 5571 O O . GLY C 1 176 ? -38.783 -17.513 5.850 1.00 42.90 175 GLY C O 1
ATOM 5572 N N . LEU C 1 177 ? -38.386 -19.490 6.899 1.00 43.02 176 LEU C N 1
ATOM 5573 C CA . LEU C 1 177 ? -37.176 -19.092 7.615 1.00 43.83 176 LEU C CA 1
ATOM 5574 C C . LEU C 1 177 ? -36.055 -18.612 6.671 1.00 52.97 176 LEU C C 1
ATOM 5575 O O . LEU C 1 177 ? -35.520 -17.509 6.857 1.00 51.96 176 LEU C O 1
ATOM 5588 N N . ASP C 1 179 ? -35.913 -17.608 3.351 1.00 50.04 178 ASP C N 1
ATOM 5589 C CA . ASP C 1 179 ? -36.138 -16.379 2.584 1.00 48.91 178 ASP C CA 1
ATOM 5590 C C . ASP C 1 179 ? -36.266 -15.175 3.496 1.00 49.15 178 ASP C C 1
ATOM 5591 O O . ASP C 1 179 ? -35.864 -14.085 3.115 1.00 51.01 178 ASP C O 1
ATOM 5596 N N . PHE C 1 180 ? -36.789 -15.375 4.702 1.00 41.75 179 PHE C N 1
ATOM 5597 C CA . PHE C 1 180 ? -36.951 -14.337 5.697 1.00 39.58 179 PHE C CA 1
ATOM 5598 C C . PHE C 1 180 ? -35.578 -13.851 6.150 1.00 47.55 179 PHE C C 1
ATOM 5599 O O . PHE C 1 180 ? -35.338 -12.638 6.141 1.00 49.95 179 PHE C O 1
ATOM 5607 N N . VAL C 1 181 ? -34.666 -14.783 6.468 1.00 43.58 180 VAL C N 1
ATOM 5608 C CA . VAL C 1 181 ? -33.298 -14.473 6.898 1.00 44.41 180 VAL C CA 1
ATOM 5609 C C . VAL C 1 181 ? -32.516 -13.778 5.755 1.00 51.87 180 VAL C C 1
ATOM 5610 O O . VAL C 1 181 ? -31.819 -12.802 6.020 1.00 54.02 180 VAL C O 1
ATOM 5614 N N . SER C 1 182 ? -32.668 -14.241 4.498 1.00 48.75 181 SER C N 1
ATOM 5615 C CA . SER C 1 182 ? -31.965 -13.688 3.320 1.00 49.16 181 SER C CA 1
ATOM 5616 C C . SER C 1 182 ? -32.296 -12.184 3.069 1.00 54.31 181 SER C C 1
ATOM 5617 O O . SER C 1 182 ? -31.459 -11.447 2.548 1.00 56.22 181 SER C O 1
ATOM 5620 N N . GLY C 1 183 ? -33.479 -11.738 3.485 1.00 50.10 182 GLY C N 1
ATOM 5621 C CA . GLY C 1 183 ? -33.872 -10.339 3.352 1.00 49.42 182 GLY C CA 1
ATOM 5622 C C . GLY C 1 183 ? -33.315 -9.421 4.423 1.00 52.39 182 GLY C C 1
ATOM 5623 O O . GLY C 1 183 ? -33.590 -8.221 4.392 1.00 53.82 182 GLY C O 1
ATOM 5624 N N . HIS C 1 184 ? -32.511 -9.954 5.366 1.00 47.78 183 HIS C N 1
ATOM 5625 C CA . HIS C 1 184 ? -31.979 -9.156 6.486 1.00 48.23 183 HIS C CA 1
ATOM 5626 C C . HIS C 1 184 ? -30.562 -8.589 6.267 1.00 57.95 183 HIS C C 1
ATOM 5627 O O . HIS C 1 184 ? -29.934 -8.168 7.241 1.00 58.03 183 HIS C O 1
ATOM 5634 N N . HIS C 1 185 ? -30.089 -8.503 4.998 1.00 60.56 184 HIS C N 1
ATOM 5635 C CA . HIS C 1 185 ? -28.790 -7.912 4.614 1.00 65.36 184 HIS C CA 1
ATOM 5636 C C . HIS C 1 185 ? -27.620 -8.465 5.480 1.00 69.40 184 HIS C C 1
ATOM 5637 O O . HIS C 1 185 ? -26.758 -7.708 5.946 1.00 70.08 184 HIS C O 1
ATOM 5644 N N . GLY C 1 186 ? -27.647 -9.769 5.731 1.00 65.06 185 GLY C N 1
ATOM 5645 C CA . GLY C 1 186 ? -26.653 -10.451 6.552 1.00 64.95 185 GLY C CA 1
ATOM 5646 C C . GLY C 1 186 ? -26.691 -10.187 8.049 1.00 65.61 185 GLY C C 1
ATOM 5647 O O . GLY C 1 186 ? -25.765 -10.614 8.739 1.00 65.98 185 GLY C O 1
ATOM 5648 N N . ALA C 1 187 ? -27.742 -9.502 8.580 1.00 58.88 186 ALA C N 1
ATOM 5649 C CA . ALA C 1 187 ? -27.819 -9.175 10.017 1.00 58.08 186 ALA C CA 1
ATOM 5650 C C . ALA C 1 187 ? -28.170 -10.384 10.867 1.00 60.89 186 ALA C C 1
ATOM 5651 O O . ALA C 1 187 ? -27.898 -10.399 12.075 1.00 58.78 186 ALA C O 1
ATOM 5653 N N . ILE C 1 188 ? -28.819 -11.389 10.245 1.00 58.25 187 ILE C N 1
ATOM 5654 C CA . ILE C 1 188 ? -29.139 -12.653 10.908 1.00 57.08 187 ILE C CA 1
ATOM 5655 C C . ILE C 1 188 ? -28.077 -13.658 10.442 1.00 64.31 187 ILE C C 1
ATOM 5656 O O . ILE C 1 188 ? -28.005 -13.931 9.242 1.00 64.67 187 ILE C O 1
ATOM 5661 N N . PRO C 1 189 ? -27.203 -14.153 11.351 1.00 62.98 188 PRO C N 1
ATOM 5662 C CA . PRO C 1 189 ? -26.145 -15.092 10.915 1.00 64.55 188 PRO C CA 1
ATOM 5663 C C . PRO C 1 189 ? -26.710 -16.447 10.500 1.00 69.28 188 PRO C C 1
ATOM 5664 O O . PRO C 1 189 ? -27.844 -16.768 10.845 1.00 66.89 188 PRO C O 1
ATOM 5668 N N . ALA C 1 190 ? -25.918 -17.223 9.738 1.00 68.86 189 ALA C N 1
ATOM 5669 C CA . ALA C 1 190 ? -26.273 -18.543 9.211 1.00 68.28 189 ALA C CA 1
ATOM 5670 C C . ALA C 1 190 ? -26.595 -19.542 10.324 1.00 71.09 189 ALA C C 1
ATOM 5671 O O . ALA C 1 190 ? -27.498 -20.368 10.150 1.00 69.76 189 ALA C O 1
ATOM 5673 N N . ALA C 1 191 ? -25.895 -19.438 11.473 1.00 67.52 190 ALA C N 1
ATOM 5674 C CA . ALA C 1 191 ? -26.091 -20.288 12.659 1.00 67.44 190 ALA C CA 1
ATOM 5675 C C . ALA C 1 191 ? -27.527 -20.210 13.226 1.00 68.84 190 ALA C C 1
ATOM 5676 O O . ALA C 1 191 ? -27.979 -21.148 13.899 1.00 67.70 190 ALA C O 1
ATOM 5678 N N . ALA C 1 192 ? -28.220 -19.083 12.966 1.00 64.28 191 ALA C N 1
ATOM 5679 C CA . ALA C 1 192 ? -29.595 -18.835 13.406 1.00 61.69 191 ALA C CA 1
ATOM 5680 C C . ALA C 1 192 ? -30.595 -19.495 12.463 1.00 64.72 191 ALA C C 1
ATOM 5681 O O . ALA C 1 192 ? -31.755 -19.625 12.817 1.00 63.44 191 ALA C O 1
ATOM 5691 N N . ARG C 1 194 ? -30.558 -22.519 11.788 1.00 63.38 193 ARG C N 1
ATOM 5692 C CA . ARG C 1 194 ? -30.650 -23.889 12.287 1.00 62.49 193 ARG C CA 1
ATOM 5693 C C . ARG C 1 194 ? -30.935 -23.859 13.778 1.00 60.68 193 ARG C C 1
ATOM 5694 O O . ARG C 1 194 ? -30.902 -22.795 14.392 1.00 58.69 193 ARG C O 1
ATOM 5702 N N . SER C 1 195 ? -31.273 -25.013 14.343 1.00 55.58 194 SER C N 1
ATOM 5703 C CA . SER C 1 195 ? -31.562 -25.135 15.767 1.00 54.81 194 SER C CA 1
ATOM 5704 C C . SER C 1 195 ? -30.263 -25.116 16.584 1.00 59.74 194 SER C C 1
ATOM 5705 O O . SER C 1 195 ? -29.245 -25.625 16.103 1.00 60.53 194 SER C O 1
ATOM 5708 N N . PRO C 1 196 ? -30.242 -24.486 17.784 1.00 55.31 195 PRO C N 1
ATOM 5709 C CA . PRO C 1 196 ? -31.353 -23.830 18.507 1.00 53.27 195 PRO C CA 1
ATOM 5710 C C . PRO C 1 196 ? -31.600 -22.336 18.149 1.00 55.58 195 PRO C C 1
ATOM 5711 O O . PRO C 1 196 ? -32.576 -21.752 18.629 1.00 54.06 195 PRO C O 1
ATOM 5715 N N . GLY C 1 197 ? -30.740 -21.737 17.321 1.00 51.48 196 GLY C N 1
ATOM 5716 C CA . GLY C 1 197 ? -30.832 -20.329 16.925 1.00 50.33 196 GLY C CA 1
ATOM 5717 C C . GLY C 1 197 ? -32.136 -19.879 16.292 1.00 53.96 196 GLY C C 1
ATOM 5718 O O . GLY C 1 197 ? -32.597 -18.759 16.541 1.00 55.92 196 GLY C O 1
ATOM 5719 N N . GLN C 1 198 ? -32.750 -20.736 15.477 1.00 46.46 197 GLN C N 1
ATOM 5720 C CA . GLN C 1 198 ? -34.012 -20.426 14.792 1.00 42.96 197 GLN C CA 1
ATOM 5721 C C . GLN C 1 198 ? -35.188 -20.334 15.770 1.00 43.37 197 GLN C C 1
ATOM 5722 O O . GLN C 1 198 ? -36.265 -19.846 15.393 1.00 39.29 197 GLN C O 1
ATOM 5728 N N . PHE C 1 199 ? -34.959 -20.759 17.034 1.00 39.75 198 PHE C N 1
ATOM 5729 C CA . PHE C 1 199 ? -35.952 -20.714 18.101 1.00 38.42 198 PHE C CA 1
ATOM 5730 C C . PHE C 1 199 ? -35.565 -19.709 19.181 1.00 45.32 198 PHE C C 1
ATOM 5731 O O . PHE C 1 199 ? -36.304 -19.565 20.164 1.00 45.72 198 PHE C O 1
ATOM 5739 N N . GLU C 1 200 ? -34.404 -19.029 19.017 1.00 44.90 199 GLU C N 1
ATOM 5740 C CA . GLU C 1 200 ? -33.827 -18.162 20.047 1.00 47.23 199 GLU C CA 1
ATOM 5741 C C . GLU C 1 200 ? -33.387 -16.765 19.576 1.00 52.45 199 GLU C C 1
ATOM 5742 O O . GLU C 1 200 ? -33.407 -15.843 20.398 1.00 54.58 199 GLU C O 1
ATOM 5748 N N . HIS C 1 201 ? -32.994 -16.592 18.299 1.00 46.80 200 HIS C N 1
ATOM 5749 C CA . HIS C 1 201 ? -32.612 -15.272 17.775 1.00 45.52 200 HIS C CA 1
ATOM 5750 C C . HIS C 1 201 ? -33.830 -14.347 17.896 1.00 46.73 200 HIS C C 1
ATOM 5751 O O . HIS C 1 201 ? -34.926 -14.715 17.463 1.00 45.73 200 HIS C O 1
ATOM 5758 N N . ALA C 1 202 ? -33.639 -13.186 18.528 1.00 42.51 201 ALA C N 1
ATOM 5759 C CA . ALA C 1 202 ? -34.684 -12.207 18.824 1.00 41.06 201 ALA C CA 1
ATOM 5760 C C . ALA C 1 202 ? -35.577 -11.883 17.624 1.00 43.92 201 ALA C C 1
ATOM 5761 O O . ALA C 1 202 ? -36.793 -11.807 17.797 1.00 43.15 201 ALA C O 1
ATOM 5763 N N . LEU C 1 203 ? -34.995 -11.738 16.414 1.00 39.43 202 LEU C N 1
ATOM 5764 C CA . LEU C 1 203 ? -35.764 -11.423 15.218 1.00 37.72 202 LEU C CA 1
ATOM 5765 C C . LEU C 1 203 ? -36.581 -12.612 14.741 1.00 41.38 202 LEU C C 1
ATOM 5766 O O . LEU C 1 203 ? -37.671 -12.421 14.193 1.00 39.76 202 LEU C O 1
ATOM 5771 N N . LEU C 1 204 ? -36.072 -13.837 14.965 1.00 38.05 203 LEU C N 1
ATOM 5772 C CA . LEU C 1 204 ? -36.747 -15.057 14.532 1.00 36.83 203 LEU C CA 1
ATOM 5773 C C . LEU C 1 204 ? -37.854 -15.418 15.508 1.00 40.51 203 LEU C C 1
ATOM 5774 O O . LEU C 1 204 ? -38.953 -15.768 15.071 1.00 39.58 203 LEU C O 1
ATOM 5779 N N . VAL C 1 205 ? -37.612 -15.222 16.817 1.00 37.44 204 VAL C N 1
ATOM 5780 C CA . VAL C 1 205 ? -38.618 -15.455 17.868 1.00 36.92 204 VAL C CA 1
ATOM 5781 C C . VAL C 1 205 ? -39.783 -14.530 17.595 1.00 40.33 204 VAL C C 1
ATOM 5782 O O . VAL C 1 205 ? -40.911 -14.985 17.558 1.00 41.32 204 VAL C O 1
ATOM 5786 N N . ARG C 1 206 ? -39.480 -13.243 17.331 1.00 36.58 205 ARG C N 1
ATOM 5787 C CA . ARG C 1 206 ? -40.428 -12.176 17.048 1.00 34.11 205 ARG C CA 1
ATOM 5788 C C . ARG C 1 206 ? -41.264 -12.508 15.812 1.00 36.94 205 ARG C C 1
ATOM 5789 O O . ARG C 1 206 ? -42.490 -12.437 15.869 1.00 36.87 205 ARG C O 1
ATOM 5797 N N . ALA C 1 207 ? -40.611 -12.891 14.722 1.00 34.79 206 ALA C N 1
ATOM 5798 C CA . ALA C 1 207 ? -41.264 -13.231 13.469 1.00 35.03 206 ALA C CA 1
ATOM 5799 C C . ALA C 1 207 ? -42.178 -14.463 13.630 1.00 39.65 206 ALA C C 1
ATOM 5800 O O . ALA C 1 207 ? -43.358 -14.403 13.297 1.00 38.51 206 ALA C O 1
ATOM 5802 N N . LYS C 1 208 ? -41.643 -15.560 14.203 1.00 37.76 207 LYS C N 1
ATOM 5803 C CA . LYS C 1 208 ? -42.408 -16.789 14.428 1.00 37.53 207 LYS C CA 1
ATOM 5804 C C . LYS C 1 208 ? -43.618 -16.539 15.356 1.00 43.57 207 LYS C C 1
ATOM 5805 O O . LYS C 1 208 ? -44.743 -16.948 15.027 1.00 43.11 207 LYS C O 1
ATOM 5811 N N . ALA C 1 209 ? -43.384 -15.863 16.498 1.00 39.37 208 ALA C N 1
ATOM 5812 C CA . ALA C 1 209 ? -44.451 -15.582 17.458 1.00 39.42 208 ALA C CA 1
ATOM 5813 C C . ALA C 1 209 ? -45.528 -14.676 16.833 1.00 41.01 208 ALA C C 1
ATOM 5814 O O . ALA C 1 209 ? -46.710 -14.961 17.033 1.00 41.75 208 ALA C O 1
ATOM 5816 N N . ASP C 1 210 ? -45.134 -13.655 16.018 1.00 34.15 209 ASP C N 1
ATOM 5817 C CA . ASP C 1 210 ? -46.111 -12.773 15.360 1.00 33.07 209 ASP C CA 1
ATOM 5818 C C . ASP C 1 210 ? -46.987 -13.531 14.395 1.00 39.20 209 ASP C C 1
ATOM 5819 O O . ASP C 1 210 ? -48.202 -13.328 14.384 1.00 40.64 209 ASP C O 1
ATOM 5832 N N . VAL C 1 212 ? -47.650 -16.865 14.319 1.00 33.00 211 VAL C N 1
ATOM 5833 C CA . VAL C 1 212 ? -48.505 -17.812 15.036 1.00 32.93 211 VAL C CA 1
ATOM 5834 C C . VAL C 1 212 ? -49.670 -17.035 15.685 1.00 40.02 211 VAL C C 1
ATOM 5835 O O . VAL C 1 212 ? -50.823 -17.436 15.539 1.00 39.63 211 VAL C O 1
ATOM 5839 N N . ALA C 1 213 ? -49.367 -15.905 16.339 1.00 38.12 212 ALA C N 1
ATOM 5840 C CA . ALA C 1 213 ? -50.374 -15.052 16.962 1.00 38.83 212 ALA C CA 1
ATOM 5841 C C . ALA C 1 213 ? -51.432 -14.587 15.944 1.00 41.57 212 ALA C C 1
ATOM 5842 O O . ALA C 1 213 ? -52.614 -14.628 16.263 1.00 41.85 212 ALA C O 1
ATOM 5844 N N . ALA C 1 214 ? -51.002 -14.188 14.720 1.00 39.17 213 ALA C N 1
ATOM 5845 C CA . ALA C 1 214 ? -51.881 -13.717 13.645 1.00 40.40 213 ALA C CA 1
ATOM 5846 C C . ALA C 1 214 ? -52.758 -14.839 13.107 1.00 43.37 213 ALA C C 1
ATOM 5847 O O . ALA C 1 214 ? -53.938 -14.622 12.849 1.00 42.57 213 ALA C O 1
ATOM 5849 N N . ALA C 1 215 ? -52.163 -16.032 12.930 1.00 40.02 214 ALA C N 1
ATOM 5850 C CA . ALA C 1 215 ? -52.826 -17.216 12.418 1.00 39.05 214 ALA C CA 1
ATOM 5851 C C . ALA C 1 215 ? -53.893 -17.680 13.384 1.00 45.36 214 ALA C C 1
ATOM 5852 O O . ALA C 1 215 ? -55.079 -17.750 13.010 1.00 48.28 214 ALA C O 1
ATOM 5854 N N . LEU C 1 216 ? -53.500 -17.912 14.654 1.00 39.62 215 LEU C N 1
ATOM 5855 C CA . LEU C 1 216 ? -54.419 -18.386 15.683 1.00 39.36 215 LEU C CA 1
ATOM 5856 C C . LEU C 1 216 ? -55.513 -17.367 15.988 1.00 45.92 215 LEU C C 1
ATOM 5857 O O . LEU C 1 216 ? -56.641 -17.775 16.237 1.00 48.10 215 LEU C O 1
ATOM 5862 N N . ALA C 1 217 ? -55.216 -16.065 15.884 1.00 42.29 216 ALA C N 1
ATOM 5863 C CA . ALA C 1 217 ? -56.225 -15.014 16.087 1.00 42.75 216 ALA C CA 1
ATOM 5864 C C . ALA C 1 217 ? -57.318 -15.070 15.027 1.00 45.76 216 ALA C C 1
ATOM 5865 O O . ALA C 1 217 ? -58.410 -14.581 15.266 1.00 46.31 216 ALA C O 1
ATOM 5867 N N . ASN C 1 218 ? -57.030 -15.674 13.870 1.00 41.82 217 ASN C N 1
ATOM 5868 C CA . ASN C 1 218 ? -57.963 -15.711 12.741 1.00 42.27 217 ASN C CA 1
ATOM 5869 C C . ASN C 1 218 ? -58.378 -17.127 12.311 1.00 44.65 217 ASN C C 1
ATOM 5870 O O . ASN C 1 218 ? -58.799 -17.317 11.173 1.00 43.19 217 ASN C O 1
ATOM 5875 N N . GLY C 1 219 ? -58.267 -18.095 13.214 1.00 41.98 218 GLY C N 1
ATOM 5876 C CA . GLY C 1 219 ? -58.635 -19.487 12.941 1.00 42.04 218 GLY C CA 1
ATOM 5877 C C . GLY C 1 219 ? -57.860 -20.092 11.789 1.00 45.71 218 GLY C C 1
ATOM 5878 O O . GLY C 1 219 ? -58.421 -20.813 10.961 1.00 46.89 218 GLY C O 1
ATOM 5879 N N . ILE C 1 220 ? -56.570 -19.762 11.713 1.00 39.75 219 ILE C N 1
ATOM 5880 C CA . ILE C 1 220 ? -55.665 -20.253 10.679 1.00 38.00 219 ILE C CA 1
ATOM 5881 C C . ILE C 1 220 ? -54.615 -21.108 11.358 1.00 40.96 219 ILE C C 1
ATOM 5882 O O . ILE C 1 220 ? -54.184 -20.792 12.463 1.00 40.15 219 ILE C O 1
ATOM 5887 N N . VAL C 1 221 ? -54.218 -22.194 10.698 1.00 38.18 220 VAL C N 1
ATOM 5888 C CA . VAL C 1 221 ? -53.187 -23.084 11.187 1.00 37.47 220 VAL C CA 1
ATOM 5889 C C . VAL C 1 221 ? -51.794 -22.446 10.939 1.00 40.06 220 VAL C C 1
ATOM 5890 O O . VAL C 1 221 ? -51.449 -22.143 9.787 1.00 38.43 220 VAL C O 1
ATOM 5894 N N . PRO C 1 222 ? -50.960 -22.268 11.991 1.00 36.09 221 PRO C N 1
ATOM 5895 C CA . PRO C 1 222 ? -49.587 -21.788 11.742 1.00 35.02 221 PRO C CA 1
ATOM 5896 C C . PRO C 1 222 ? -48.673 -22.989 11.442 1.00 38.49 221 PRO C C 1
ATOM 5897 O O . PRO C 1 222 ? -48.670 -23.953 12.198 1.00 37.36 221 PRO C O 1
ATOM 5901 N N . ALA C 1 223 ? -47.924 -22.948 10.315 1.00 36.48 222 ALA C N 1
ATOM 5902 C CA . ALA C 1 223 ? -47.030 -24.035 9.934 1.00 35.93 222 ALA C CA 1
ATOM 5903 C C . ALA C 1 223 ? -45.571 -23.619 10.005 1.00 39.47 222 ALA C C 1
ATOM 5904 O O . ALA C 1 223 ? -45.197 -22.484 9.671 1.00 39.33 222 ALA C O 1
ATOM 5906 N N . HIS C 1 224 ? -44.756 -24.551 10.536 1.00 35.05 223 HIS C N 1
ATOM 5907 C CA . HIS C 1 224 ? -43.338 -24.339 10.758 1.00 34.56 223 HIS C CA 1
ATOM 5908 C C . HIS C 1 224 ? -42.508 -24.773 9.556 1.00 39.70 223 HIS C C 1
ATOM 5909 O O . HIS C 1 224 ? -42.907 -25.658 8.817 1.00 39.09 223 HIS C O 1
ATOM 5916 N N . ASN C 1 225 ? -41.351 -24.121 9.359 1.00 39.30 224 ASN C N 1
ATOM 5917 C CA . ASN C 1 225 ? -40.343 -24.416 8.324 1.00 39.88 224 ASN C CA 1
ATOM 5918 C C . ASN C 1 225 ? -39.743 -25.814 8.572 1.00 42.94 224 ASN C C 1
ATOM 5919 O O . ASN C 1 225 ? -39.884 -26.357 9.666 1.00 41.31 224 ASN C O 1
ATOM 5924 N N . VAL C 1 226 ? -39.079 -26.381 7.557 1.00 40.11 225 VAL C N 1
ATOM 5925 C CA . VAL C 1 226 ? -38.466 -27.713 7.597 1.00 40.82 225 VAL C CA 1
ATOM 5926 C C . VAL C 1 226 ? -37.332 -27.817 8.621 1.00 49.17 225 VAL C C 1
ATOM 5927 O O . VAL C 1 226 ? -36.743 -26.814 9.063 1.00 50.18 225 VAL C O 1
ATOM 5931 N N . CYS C 1 227 ? -36.985 -29.057 8.942 1.00 47.91 226 CYS C N 1
ATOM 5932 C CA . CYS C 1 227 ? -35.786 -29.366 9.694 1.00 49.00 226 CYS C CA 1
ATOM 5933 C C . CYS C 1 227 ? -34.726 -29.645 8.629 1.00 54.86 226 CYS C C 1
ATOM 5934 O O . CYS C 1 227 ? -35.015 -30.326 7.638 1.00 53.70 226 CYS C O 1
ATOM 5937 N N . LEU C 1 228 ? -33.531 -29.082 8.776 1.00 55.22 227 LEU C N 1
ATOM 5938 C CA . LEU C 1 228 ? -32.480 -29.273 7.763 1.00 56.81 227 LEU C CA 1
ATOM 5939 C C . LEU C 1 228 ? -31.807 -30.667 7.884 1.00 61.73 227 LEU C C 1
ATOM 5940 O O . LEU C 1 228 ? -31.175 -31.132 6.927 1.00 62.51 227 LEU C O 1
ATOM 5945 N N . ASN C 1 229 ? -32.024 -31.353 9.022 1.00 56.55 228 ASN C N 1
ATOM 5946 C CA . ASN C 1 229 ? -31.591 -32.721 9.231 1.00 57.89 228 ASN C CA 1
ATOM 5947 C C . ASN C 1 229 ? -32.636 -33.613 8.581 1.00 62.33 228 ASN C C 1
ATOM 5948 O O . ASN C 1 229 ? -33.798 -33.625 8.997 1.00 61.45 228 ASN C O 1
ATOM 5953 N N . LEU C 1 230 ? -32.245 -34.312 7.521 1.00 59.77 229 LEU C N 1
ATOM 5954 C CA . LEU C 1 230 ? -33.158 -35.098 6.698 1.00 57.36 229 LEU C CA 1
ATOM 5955 C C . LEU C 1 230 ? -33.508 -36.464 7.240 1.00 62.09 229 LEU C C 1
ATOM 5956 O O . LEU C 1 230 ? -34.604 -36.937 6.929 1.00 60.11 229 LEU C O 1
ATOM 5961 N N . LYS C 1 231 ? -32.599 -37.130 7.994 1.00 61.00 230 LYS C N 1
ATOM 5962 C CA . LYS C 1 231 ? -32.849 -38.516 8.408 1.00 62.63 230 LYS C CA 1
ATOM 5963 C C . LYS C 1 231 ? -32.816 -38.787 9.927 1.00 68.74 230 LYS C C 1
ATOM 5964 O O . LYS C 1 231 ? -33.340 -39.828 10.341 1.00 68.45 230 LYS C O 1
ATOM 5970 N N . ASP C 1 232 ? -32.198 -37.903 10.751 1.00 66.54 231 ASP C N 1
ATOM 5971 C CA . ASP C 1 232 ? -32.121 -38.138 12.200 1.00 67.77 231 ASP C CA 1
ATOM 5972 C C . ASP C 1 232 ? -33.464 -37.794 12.847 1.00 67.16 231 ASP C C 1
ATOM 5973 O O . ASP C 1 232 ? -33.755 -36.619 13.061 1.00 65.78 231 ASP C O 1
ATOM 5978 N N . ALA C 1 233 ? -34.270 -38.837 13.165 1.00 62.51 232 ALA C N 1
ATOM 5979 C CA . ALA C 1 233 ? -35.612 -38.724 13.754 1.00 60.25 232 ALA C CA 1
ATOM 5980 C C . ALA C 1 233 ? -35.640 -37.898 15.045 1.00 64.59 232 ALA C C 1
ATOM 5981 O O . ALA C 1 233 ? -36.552 -37.090 15.207 1.00 63.31 232 ALA C O 1
ATOM 5983 N N . GLU C 1 234 ? -34.634 -38.052 15.918 1.00 62.21 233 GLU C N 1
ATOM 5984 C CA . GLU C 1 234 ? -34.546 -37.337 17.193 1.00 61.86 233 GLU C CA 1
ATOM 5985 C C . GLU C 1 234 ? -34.407 -35.817 17.007 1.00 63.14 233 GLU C C 1
ATOM 5986 O O . GLU C 1 234 ? -35.001 -35.067 17.787 1.00 60.72 233 GLU C O 1
ATOM 5992 N N . VAL C 1 235 ? -33.635 -35.378 15.984 1.00 58.63 234 VAL C N 1
ATOM 5993 C CA . VAL C 1 235 ? -33.397 -33.968 15.657 1.00 56.69 234 VAL C CA 1
ATOM 5994 C C . VAL C 1 235 ? -34.669 -33.366 15.025 1.00 58.09 234 VAL C C 1
ATOM 5995 O O . VAL C 1 235 ? -35.032 -32.219 15.345 1.00 58.01 234 VAL C O 1
ATOM 5999 N N . ILE C 1 236 ? -35.339 -34.146 14.142 1.00 50.86 235 ILE C N 1
ATOM 6000 C CA . ILE C 1 236 ? -36.572 -33.732 13.476 1.00 47.88 235 ILE C CA 1
ATOM 6001 C C . ILE C 1 236 ? -37.673 -33.564 14.555 1.00 52.37 235 ILE C C 1
ATOM 6002 O O . ILE C 1 236 ? -38.317 -32.495 14.623 1.00 49.89 235 ILE C O 1
ATOM 6007 N N . ALA C 1 237 ? -37.827 -34.591 15.436 1.00 49.33 236 ALA C N 1
ATOM 6008 C CA . ALA C 1 237 ? -38.809 -34.582 16.520 1.00 48.05 236 ALA C CA 1
ATOM 6009 C C . ALA C 1 237 ? -38.590 -33.385 17.450 1.00 52.42 236 ALA C C 1
ATOM 6010 O O . ALA C 1 237 ? -39.563 -32.718 17.829 1.00 51.50 236 ALA C O 1
ATOM 6012 N N . SER C 1 238 ? -37.314 -33.083 17.762 1.00 47.99 237 SER C N 1
ATOM 6013 C CA . SER C 1 238 ? -36.926 -31.970 18.624 1.00 47.53 237 SER C CA 1
ATOM 6014 C C . SER C 1 238 ? -37.392 -30.620 18.043 1.00 48.57 237 SER C C 1
ATOM 6015 O O . SER C 1 238 ? -37.974 -29.829 18.779 1.00 48.97 237 SER C O 1
ATOM 6018 N N . ASP C 1 239 ? -37.172 -30.385 16.739 1.00 44.31 238 ASP C N 1
ATOM 6019 C CA . ASP C 1 239 ? -37.620 -29.171 16.047 1.00 43.09 238 ASP C CA 1
ATOM 6020 C C . ASP C 1 239 ? -39.151 -29.064 16.046 1.00 45.99 238 ASP C C 1
ATOM 6021 O O . ASP C 1 239 ? -39.688 -28.010 16.394 1.00 44.70 238 ASP C O 1
ATOM 6026 N N . ALA C 1 240 ? -39.848 -30.178 15.733 1.00 42.81 239 ALA C N 1
ATOM 6027 C CA . ALA C 1 240 ? -41.312 -30.241 15.735 1.00 40.67 239 ALA C CA 1
ATOM 6028 C C . ALA C 1 240 ? -41.871 -29.977 17.128 1.00 48.10 239 ALA C C 1
ATOM 6029 O O . ALA C 1 240 ? -42.822 -29.207 17.250 1.00 48.04 239 ALA C O 1
ATOM 6031 N N . CYS C 1 241 ? -41.234 -30.517 18.180 1.00 48.87 240 CYS C N 1
ATOM 6032 C CA . CYS C 1 241 ? -41.657 -30.298 19.576 1.00 50.89 240 CYS C CA 1
ATOM 6033 C C . CYS C 1 241 ? -41.431 -28.838 20.021 1.00 53.63 240 CYS C C 1
ATOM 6034 O O . CYS C 1 241 ? -42.318 -28.285 20.664 1.00 53.96 240 CYS C O 1
ATOM 6037 N N . ARG C 1 242 ? -40.289 -28.203 19.663 1.00 48.10 241 ARG C N 1
ATOM 6038 C CA . ARG C 1 242 ? -40.031 -26.803 20.036 1.00 47.26 241 ARG C CA 1
ATOM 6039 C C . ARG C 1 242 ? -41.037 -25.902 19.363 1.00 49.42 241 ARG C C 1
ATOM 6040 O O . ARG C 1 242 ? -41.609 -25.028 20.017 1.00 48.67 241 ARG C O 1
ATOM 6048 N N . ALA C 1 243 ? -41.298 -26.135 18.054 1.00 44.92 242 ALA C N 1
ATOM 6049 C CA . ALA C 1 243 ? -42.252 -25.327 17.295 1.00 42.59 242 ALA C CA 1
ATOM 6050 C C . ALA C 1 243 ? -43.646 -25.507 17.866 1.00 46.70 242 ALA C C 1
ATOM 6051 O O . ALA C 1 243 ? -44.357 -24.512 18.049 1.00 47.55 242 ALA C O 1
ATOM 6053 N N . ARG C 1 244 ? -44.005 -26.763 18.214 1.00 42.17 243 ARG C N 1
ATOM 6054 C CA . ARG C 1 244 ? -45.306 -27.081 18.775 1.00 42.33 243 ARG C CA 1
ATOM 6055 C C . ARG C 1 244 ? -45.502 -26.524 20.199 1.00 47.53 243 ARG C C 1
ATOM 6056 O O . ARG C 1 244 ? -46.500 -25.857 20.451 1.00 48.57 243 ARG C O 1
ATOM 6064 N N . ASN C 1 245 ? -44.569 -26.795 21.113 1.00 44.00 244 ASN C N 1
ATOM 6065 C CA . ASN C 1 245 ? -44.722 -26.461 22.520 1.00 45.05 244 ASN C CA 1
ATOM 6066 C C . ASN C 1 245 ? -44.194 -25.101 22.982 1.00 50.01 244 ASN C C 1
ATOM 6067 O O . ASN C 1 245 ? -44.627 -24.649 24.045 1.00 51.28 244 ASN C O 1
ATOM 6072 N N . GLU C 1 246 ? -43.293 -24.451 22.232 1.00 45.32 245 GLU C N 1
ATOM 6073 C CA . GLU C 1 246 ? -42.777 -23.141 22.651 1.00 45.24 245 GLU C CA 1
ATOM 6074 C C . GLU C 1 246 ? -43.358 -21.995 21.818 1.00 48.40 245 GLU C C 1
ATOM 6075 O O . GLU C 1 246 ? -43.382 -20.854 22.293 1.00 49.26 245 GLU C O 1
ATOM 6081 N N . PHE C 1 247 ? -43.810 -22.282 20.584 1.00 41.89 246 PHE C N 1
ATOM 6082 C CA . PHE C 1 247 ? -44.308 -21.242 19.700 1.00 40.57 246 PHE C CA 1
ATOM 6083 C C . PHE C 1 247 ? -45.786 -21.395 19.281 1.00 44.92 246 PHE C C 1
ATOM 6084 O O . PHE C 1 247 ? -46.381 -20.397 18.911 1.00 44.60 246 PHE C O 1
ATOM 6092 N N . GLY C 1 248 ? -46.362 -22.596 19.364 1.00 41.31 247 GLY C N 1
ATOM 6093 C CA . GLY C 1 248 ? -47.760 -22.807 19.002 1.00 40.74 247 GLY C CA 1
ATOM 6094 C C . GLY C 1 248 ? -48.028 -23.185 17.552 1.00 43.35 247 GLY C C 1
ATOM 6095 O O . GLY C 1 248 ? -49.144 -22.984 17.059 1.00 41.32 247 GLY C O 1
ATOM 6096 N N . PHE C 1 249 ? -47.000 -23.743 16.858 1.00 38.77 248 PHE C N 1
ATOM 6097 C CA . PHE C 1 249 ? -47.147 -24.248 15.492 1.00 36.53 248 PHE C CA 1
ATOM 6098 C C . PHE C 1 249 ? -47.912 -25.554 15.565 1.00 41.88 248 PHE C C 1
ATOM 6099 O O . PHE C 1 249 ? -47.765 -26.287 16.547 1.00 42.18 248 PHE C O 1
ATOM 6107 N N . LEU C 1 250 ? -48.776 -25.824 14.562 1.00 38.06 249 LEU C N 1
ATOM 6108 C CA . LEU C 1 250 ? -49.648 -26.993 14.553 1.00 36.82 249 LEU C CA 1
ATOM 6109 C C . LEU C 1 250 ? -49.418 -27.852 13.324 1.00 39.25 249 LEU C C 1
ATOM 6110 O O . LEU C 1 250 ? -50.120 -28.854 13.079 1.00 39.18 249 LEU C O 1
ATOM 6115 N N . ARG C 1 251 ? -48.436 -27.441 12.533 1.00 34.30 250 ARG C N 1
ATOM 6116 C CA . ARG C 1 251 ? -48.055 -28.099 11.291 1.00 34.11 250 ARG C CA 1
ATOM 6117 C C . ARG C 1 251 ? -46.589 -27.791 11.020 1.00 38.23 250 ARG C C 1
ATOM 6118 O O . ARG C 1 251 ? -46.048 -26.817 11.546 1.00 37.03 250 ARG C O 1
ATOM 6134 N N . TRP C 1 253 ? -43.492 -28.406 7.681 1.00 34.74 252 TRP C N 1
ATOM 6135 C CA . TRP C 1 253 ? -43.079 -28.888 6.372 1.00 34.49 252 TRP C CA 1
ATOM 6136 C C . TRP C 1 253 ? -42.092 -30.044 6.481 1.00 41.35 252 TRP C C 1
ATOM 6137 O O . TRP C 1 253 ? -41.305 -30.124 7.421 1.00 42.95 252 TRP C O 1
ATOM 6148 N N . SER C 1 254 ? -42.093 -30.896 5.464 1.00 38.37 253 SER C N 1
ATOM 6149 C CA . SER C 1 254 ? -41.173 -32.005 5.299 1.00 39.21 253 SER C CA 1
ATOM 6150 C C . SER C 1 254 ? -40.568 -31.949 3.898 1.00 46.39 253 SER C C 1
ATOM 6151 O O . SER C 1 254 ? -41.286 -31.659 2.936 1.00 45.70 253 SER C O 1
ATOM 6154 N N . ILE C 1 255 ? -39.271 -32.233 3.775 1.00 45.86 254 ILE C N 1
ATOM 6155 C CA . ILE C 1 255 ? -38.597 -32.254 2.470 1.00 46.45 254 ILE C CA 1
ATOM 6156 C C . ILE C 1 255 ? -37.996 -33.632 2.196 1.00 52.98 254 ILE C C 1
ATOM 6157 O O . ILE C 1 255 ? -37.506 -33.878 1.098 1.00 54.57 254 ILE C O 1
ATOM 6162 N N . TYR C 1 256 ? -38.054 -34.528 3.176 1.00 50.27 255 TYR C N 1
ATOM 6163 C CA . TYR C 1 256 ? -37.548 -35.893 3.045 1.00 51.53 255 TYR C CA 1
ATOM 6164 C C . TYR C 1 256 ? -38.524 -36.855 3.755 1.00 53.21 255 TYR C C 1
ATOM 6165 O O . TYR C 1 256 ? -38.986 -36.543 4.852 1.00 51.28 255 TYR C O 1
ATOM 6174 N N . PRO C 1 257 ? -38.884 -38.002 3.141 1.00 50.15 256 PRO C N 1
ATOM 6175 C CA . PRO C 1 257 ? -39.894 -38.885 3.750 1.00 49.60 256 PRO C CA 1
ATOM 6176 C C . PRO C 1 257 ? -39.620 -39.313 5.193 1.00 54.18 256 PRO C C 1
ATOM 6177 O O . PRO C 1 257 ? -40.566 -39.530 5.948 1.00 54.71 256 PRO C O 1
ATOM 6181 N N . ALA C 1 258 ? -38.351 -39.419 5.583 1.00 51.00 257 ALA C N 1
ATOM 6182 C CA . ALA C 1 258 ? -37.961 -39.829 6.928 1.00 51.37 257 ALA C CA 1
ATOM 6183 C C . ALA C 1 258 ? -38.398 -38.792 7.991 1.00 54.95 257 ALA C C 1
ATOM 6184 O O . ALA C 1 258 ? -38.436 -39.121 9.169 1.00 57.49 257 ALA C O 1
ATOM 6186 N N . GLN C 1 259 ? -38.751 -37.561 7.574 1.00 48.67 258 GLN C N 1
ATOM 6187 C CA . GLN C 1 259 ? -39.187 -36.473 8.476 1.00 45.96 258 GLN C CA 1
ATOM 6188 C C . GLN C 1 259 ? -40.672 -36.554 8.849 1.00 45.09 258 GLN C C 1
ATOM 6189 O O . GLN C 1 259 ? -41.053 -36.002 9.876 1.00 42.12 258 GLN C O 1
ATOM 6195 N N . ILE C 1 260 ? -41.500 -37.248 8.030 1.00 41.67 259 ILE C N 1
ATOM 6196 C CA . ILE C 1 260 ? -42.956 -37.325 8.181 1.00 40.06 259 ILE C CA 1
ATOM 6197 C C . ILE C 1 260 ? -43.378 -37.893 9.548 1.00 49.70 259 ILE C C 1
ATOM 6198 O O . ILE C 1 260 ? -44.008 -37.153 10.316 1.00 51.55 259 ILE C O 1
ATOM 6203 N N . GLN C 1 261 ? -43.064 -39.170 9.841 1.00 47.02 260 GLN C N 1
ATOM 6204 C CA . GLN C 1 261 ? -43.461 -39.791 11.094 1.00 48.52 260 GLN C CA 1
ATOM 6205 C C . GLN C 1 261 ? -42.950 -38.994 12.318 1.00 52.42 260 GLN C C 1
ATOM 6206 O O . GLN C 1 261 ? -43.798 -38.688 13.155 1.00 52.26 260 GLN C O 1
ATOM 6212 N N . PRO C 1 262 ? -41.669 -38.535 12.421 1.00 50.31 261 PRO C N 1
ATOM 6213 C CA . PRO C 1 262 ? -41.274 -37.720 13.600 1.00 50.36 261 PRO C CA 1
ATOM 6214 C C . PRO C 1 262 ? -42.098 -36.428 13.750 1.00 51.89 261 PRO C C 1
ATOM 6215 O O . PRO C 1 262 ? -42.431 -36.066 14.877 1.00 52.36 261 PRO C O 1
ATOM 6219 N N . ILE C 1 263 ? -42.484 -35.775 12.630 1.00 45.72 262 ILE C N 1
ATOM 6220 C CA . ILE C 1 263 ? -43.291 -34.546 12.678 1.00 43.68 262 ILE C CA 1
ATOM 6221 C C . ILE C 1 263 ? -44.705 -34.887 13.159 1.00 49.19 262 ILE C C 1
ATOM 6222 O O . ILE C 1 263 ? -45.184 -34.235 14.092 1.00 50.40 262 ILE C O 1
ATOM 6227 N N . VAL C 1 264 ? -45.362 -35.913 12.549 1.00 43.56 263 VAL C N 1
ATOM 6228 C CA . VAL C 1 264 ? -46.719 -36.330 12.913 1.00 42.68 263 VAL C CA 1
ATOM 6229 C C . VAL C 1 264 ? -46.778 -36.706 14.417 1.00 50.69 263 VAL C C 1
ATOM 6230 O O . VAL C 1 264 ? -47.627 -36.188 15.141 1.00 49.11 263 VAL C O 1
ATOM 6234 N N . ASN C 1 265 ? -45.844 -37.562 14.876 1.00 50.56 264 ASN C N 1
ATOM 6235 C CA . ASN C 1 265 ? -45.802 -38.036 16.249 1.00 52.59 264 ASN C CA 1
ATOM 6236 C C . ASN C 1 265 ? -45.538 -36.908 17.242 1.00 55.46 264 ASN C C 1
ATOM 6237 O O . ASN C 1 265 ? -46.170 -36.888 18.299 1.00 56.87 264 ASN C O 1
ATOM 6242 N N . ALA C 1 266 ? -44.676 -35.945 16.899 1.00 49.46 265 ALA C N 1
ATOM 6243 C CA . ALA C 1 266 ? -44.404 -34.802 17.793 1.00 48.13 265 ALA C CA 1
ATOM 6244 C C . ALA C 1 266 ? -45.633 -33.887 17.951 1.00 50.69 265 ALA C C 1
ATOM 6245 O O . ALA C 1 266 ? -45.824 -33.286 19.003 1.00 49.99 265 ALA C O 1
ATOM 6255 N N . ARG C 1 268 ? -48.890 -34.997 17.610 1.00 50.71 267 ARG C N 1
ATOM 6256 C CA . ARG C 1 268 ? -50.011 -35.803 18.106 1.00 53.07 267 ARG C CA 1
ATOM 6257 C C . ARG C 1 268 ? -50.497 -35.420 19.499 1.00 62.90 267 ARG C C 1
ATOM 6258 O O . ARG C 1 268 ? -49.661 -35.181 20.378 1.00 63.91 267 ARG C O 1
ATOM 6266 N N . PRO C 1 269 ? -51.833 -35.465 19.766 1.00 62.76 268 PRO C N 1
ATOM 6267 C CA . PRO C 1 269 ? -52.296 -35.239 21.148 1.00 64.46 268 PRO C CA 1
ATOM 6268 C C . PRO C 1 269 ? -51.983 -36.471 21.998 1.00 73.28 268 PRO C C 1
ATOM 6269 O O . PRO C 1 269 ? -51.853 -37.579 21.455 1.00 73.61 268 PRO C O 1
ATOM 6273 N N . ASP C 1 270 ? -51.848 -36.279 23.324 1.00 72.99 269 ASP C N 1
ATOM 6274 C CA A ASP C 1 270 ? -51.569 -37.364 24.269 0.50 75.57 269 ASP C CA 1
ATOM 6275 C CA B ASP C 1 270 ? -51.551 -37.370 24.254 0.50 75.52 269 ASP C CA 1
ATOM 6276 C C . ASP C 1 270 ? -52.716 -38.382 24.239 1.00 81.50 269 ASP C C 1
ATOM 6277 O O . ASP C 1 270 ? -53.879 -37.994 24.086 1.00 80.77 269 ASP C O 1
ATOM 6286 N N . PHE C 1 271 ? -52.386 -39.684 24.344 1.00 80.30 270 PHE C N 1
ATOM 6287 C CA . PHE C 1 271 ? -53.346 -40.788 24.338 1.00 82.55 270 PHE C CA 1
ATOM 6288 C C . PHE C 1 271 ? -54.470 -40.604 25.369 1.00 90.38 270 PHE C C 1
ATOM 6289 O O . PHE C 1 271 ? -55.628 -40.860 25.047 1.00 89.33 270 PHE C O 1
ATOM 6292 N N . THR C 1 272 ? -54.130 -40.185 26.602 1.00 91.73 271 THR C N 1
ATOM 6293 C CA . THR C 1 272 ? -55.115 -39.997 27.678 1.00 95.26 271 THR C CA 1
ATOM 6294 C C . THR C 1 272 ? -55.999 -38.774 27.392 1.00 98.69 271 THR C C 1
ATOM 6295 O O . THR C 1 272 ? -57.190 -38.794 27.714 1.00 100.82 271 THR C O 1
ATOM 6299 N N . GLU C 1 273 ? -55.422 -37.736 26.760 1.00 91.31 272 GLU C N 1
ATOM 6300 C CA . GLU C 1 273 ? -56.111 -36.505 26.382 1.00 89.34 272 GLU C CA 1
ATOM 6301 C C . GLU C 1 273 ? -57.245 -36.796 25.390 1.00 91.63 272 GLU C C 1
ATOM 6302 O O . GLU C 1 273 ? -58.333 -36.237 25.539 1.00 91.39 272 GLU C O 1
ATOM 6308 N N . VAL C 1 274 ? -56.995 -37.681 24.394 1.00 86.89 273 VAL C N 1
ATOM 6309 C CA . VAL C 1 274 ? -57.981 -38.046 23.368 1.00 85.53 273 VAL C CA 1
ATOM 6310 C C . VAL C 1 274 ? -59.060 -38.945 23.971 1.00 91.04 273 VAL C C 1
ATOM 6311 O O . VAL C 1 274 ? -60.227 -38.821 23.603 1.00 90.37 273 VAL C O 1
ATOM 6315 N N . GLU C 1 275 ? -58.674 -39.814 24.919 1.00 90.15 274 GLU C N 1
ATOM 6316 C CA . GLU C 1 275 ? -59.590 -40.712 25.617 1.00 93.87 274 GLU C CA 1
ATOM 6317 C C . GLU C 1 275 ? -60.634 -39.893 26.365 1.00 98.40 274 GLU C C 1
ATOM 6318 O O . GLU C 1 275 ? -61.830 -40.165 26.246 1.00 99.36 274 GLU C O 1
ATOM 6324 N N . ASP C 1 276 ? -60.172 -38.842 27.075 1.00 94.16 275 ASP C N 1
ATOM 6325 C CA . ASP C 1 276 ? -61.005 -37.910 27.836 1.00 95.05 275 ASP C CA 1
ATOM 6326 C C . ASP C 1 276 ? -61.873 -37.058 26.907 1.00 95.54 275 ASP C C 1
ATOM 6327 O O . ASP C 1 276 ? -63.058 -36.866 27.193 1.00 98.06 275 ASP C O 1
ATOM 6332 N N . ALA C 1 277 ? -61.287 -36.560 25.799 1.00 85.83 276 ALA C N 1
ATOM 6333 C CA . ALA C 1 277 ? -61.962 -35.723 24.806 1.00 82.77 276 ALA C CA 1
ATOM 6334 C C . ALA C 1 277 ? -63.177 -36.429 24.190 1.00 85.43 276 ALA C C 1
ATOM 6335 O O . ALA C 1 277 ? -64.194 -35.773 23.952 1.00 84.29 276 ALA C O 1
ATOM 6337 N N . ALA C 1 278 ? -63.071 -37.757 23.948 1.00 82.72 277 ALA C N 1
ATOM 6338 C CA . ALA C 1 278 ? -64.146 -38.584 23.382 1.00 83.87 277 ALA C CA 1
ATOM 6339 C C . ALA C 1 278 ? -65.273 -38.767 24.400 1.00 90.52 277 ALA C C 1
ATOM 6340 O O . ALA C 1 278 ? -66.446 -38.721 24.024 1.00 90.88 277 ALA C O 1
ATOM 6342 N N . GLY C 1 279 ? -64.896 -38.934 25.672 1.00 89.15 278 GLY C N 1
ATOM 6343 C CA . GLY C 1 279 ? -65.820 -39.121 26.786 1.00 93.06 278 GLY C CA 1
ATOM 6344 C C . GLY C 1 279 ? -66.660 -37.898 27.069 1.00 98.06 278 GLY C C 1
ATOM 6345 O O . GLY C 1 279 ? -67.876 -38.020 27.228 1.00 101.31 278 GLY C O 1
ATOM 6346 N N . ILE C 1 280 ? -66.020 -36.711 27.118 1.00 91.34 279 ILE C N 1
ATOM 6347 C CA . ILE C 1 280 ? -66.681 -35.426 27.350 1.00 91.18 279 ILE C CA 1
ATOM 6348 C C . ILE C 1 280 ? -67.689 -35.168 26.227 1.00 98.42 279 ILE C C 1
ATOM 6349 O O . ILE C 1 280 ? -68.858 -34.897 26.497 1.00 100.43 279 ILE C O 1
ATOM 6354 N N . LEU C 1 281 ? -67.243 -35.325 24.983 1.00 95.36 280 LEU C N 1
ATOM 6355 C CA . LEU C 1 281 ? -68.041 -35.112 23.788 1.00 95.89 280 LEU C CA 1
ATOM 6356 C C . LEU C 1 281 ? -69.214 -36.108 23.646 1.00 104.54 280 LEU C C 1
ATOM 6357 O O . LEU C 1 281 ? -70.207 -35.739 23.012 1.00 104.85 280 LEU C O 1
ATOM 6359 N N . VAL C 1 282 ? -69.131 -37.342 24.227 1.00 104.02 281 VAL C N 1
ATOM 6360 C CA . VAL C 1 282 ? -70.260 -38.284 24.110 1.00 106.85 281 VAL C CA 1
ATOM 6361 C C . VAL C 1 282 ? -71.363 -37.875 25.127 1.00 111.37 281 VAL C C 1
ATOM 6362 O O . VAL C 1 282 ? -72.551 -37.912 24.785 1.00 112.77 281 VAL C O 1
ATOM 6366 N N . ALA C 1 283 ? -70.952 -37.429 26.339 1.00 106.64 282 ALA C N 1
ATOM 6367 C CA . ALA C 1 283 ? -71.843 -36.949 27.398 1.00 109.08 282 ALA C CA 1
ATOM 6368 C C . ALA C 1 283 ? -72.634 -35.719 26.921 1.00 112.68 282 ALA C C 1
ATOM 6369 O O . ALA C 1 283 ? -73.817 -35.586 27.247 1.00 115.75 282 ALA C O 1
ATOM 6371 N N . ALA C 1 284 ? -71.979 -34.863 26.104 1.00 105.73 283 ALA C N 1
ATOM 6372 C CA . ALA C 1 284 ? -72.508 -33.643 25.486 1.00 104.43 283 ALA C CA 1
ATOM 6373 C C . ALA C 1 284 ? -73.635 -33.954 24.482 1.00 109.26 283 ALA C C 1
ATOM 6374 O O . ALA C 1 284 ? -73.594 -34.963 23.773 1.00 108.48 283 ALA C O 1
ATOM 6376 N N . THR C 1 303 ? -65.666 -24.899 25.609 1.00 83.35 302 THR C N 1
ATOM 6377 C CA . THR C 1 303 ? -65.014 -26.079 26.174 1.00 83.31 302 THR C CA 1
ATOM 6378 C C . THR C 1 303 ? -65.174 -27.310 25.253 1.00 86.27 302 THR C C 1
ATOM 6379 O O . THR C 1 303 ? -64.183 -27.990 24.993 1.00 84.16 302 THR C O 1
ATOM 6381 N N . TYR C 1 304 ? -66.402 -27.596 24.764 1.00 83.22 303 TYR C N 1
ATOM 6382 C CA . TYR C 1 304 ? -66.678 -28.746 23.884 1.00 82.38 303 TYR C CA 1
ATOM 6383 C C . TYR C 1 304 ? -65.975 -28.591 22.512 1.00 83.71 303 TYR C C 1
ATOM 6384 O O . TYR C 1 304 ? -65.538 -29.593 21.926 1.00 81.71 303 TYR C O 1
ATOM 6386 N N . ARG C 1 305 ? -65.840 -27.329 22.031 1.00 78.37 304 ARG C N 1
ATOM 6387 C CA . ARG C 1 305 ? -65.175 -26.976 20.784 1.00 74.88 304 ARG C CA 1
ATOM 6388 C C . ARG C 1 305 ? -63.677 -27.337 20.871 1.00 77.09 304 ARG C C 1
ATOM 6389 O O . ARG C 1 305 ? -63.102 -27.738 19.853 1.00 75.26 304 ARG C O 1
ATOM 6391 N N . TYR C 1 306 ? -63.074 -27.261 22.096 1.00 73.29 305 TYR C N 1
ATOM 6392 C CA . TYR C 1 306 ? -61.672 -27.636 22.355 1.00 71.75 305 TYR C CA 1
ATOM 6393 C C . TYR C 1 306 ? -61.495 -29.145 22.225 1.00 73.14 305 TYR C C 1
ATOM 6394 O O . TYR C 1 306 ? -60.639 -29.602 21.470 1.00 71.29 305 TYR C O 1
ATOM 6403 N N . PHE C 1 307 ? -62.302 -29.911 22.977 1.00 70.16 306 PHE C N 1
ATOM 6404 C CA . PHE C 1 307 ? -62.250 -31.369 23.004 1.00 69.45 306 PHE C CA 1
ATOM 6405 C C . PHE C 1 307 ? -62.578 -31.934 21.617 1.00 70.66 306 PHE C C 1
ATOM 6406 O O . PHE C 1 307 ? -62.010 -32.960 21.252 1.00 70.03 306 PHE C O 1
ATOM 6408 N N . TRP C 1 308 ? -63.411 -31.223 20.825 1.00 65.37 307 TRP C N 1
ATOM 6409 C CA . TRP C 1 308 ? -63.757 -31.627 19.463 1.00 64.23 307 TRP C CA 1
ATOM 6410 C C . TRP C 1 308 ? -62.544 -31.466 18.534 1.00 66.60 307 TRP C C 1
ATOM 6411 O O . TRP C 1 308 ? -62.320 -32.316 17.663 1.00 65.61 307 TRP C O 1
ATOM 6422 N N . GLU C 1 309 ? -61.760 -30.387 18.747 1.00 61.95 308 GLU C N 1
ATOM 6423 C CA . GLU C 1 309 ? -60.528 -30.093 18.019 1.00 58.74 308 GLU C CA 1
ATOM 6424 C C . GLU C 1 309 ? -59.500 -31.191 18.296 1.00 61.73 308 GLU C C 1
ATOM 6425 O O . GLU C 1 309 ? -58.882 -31.682 17.346 1.00 61.36 308 GLU C O 1
ATOM 6431 N N . VAL C 1 310 ? -59.373 -31.620 19.583 1.00 57.85 309 VAL C N 1
ATOM 6432 C CA . VAL C 1 310 ? -58.453 -32.681 20.039 1.00 58.40 309 VAL C CA 1
ATOM 6433 C C . VAL C 1 310 ? -58.805 -34.028 19.353 1.00 64.74 309 VAL C C 1
ATOM 6434 O O . VAL C 1 310 ? -57.906 -34.704 18.842 1.00 64.06 309 VAL C O 1
ATOM 6438 N N . LEU C 1 311 ? -60.103 -34.394 19.327 1.00 62.83 310 LEU C N 1
ATOM 6439 C CA . LEU C 1 311 ? -60.554 -35.649 18.722 1.00 64.27 310 LEU C CA 1
ATOM 6440 C C . LEU C 1 311 ? -60.294 -35.641 17.220 1.00 65.92 310 LEU C C 1
ATOM 6441 O O . LEU C 1 311 ? -59.886 -36.669 16.664 1.00 66.05 310 LEU C O 1
ATOM 6443 N N . GLN C 1 312 ? -60.488 -34.473 16.575 1.00 59.82 311 GLN C N 1
ATOM 6444 C CA . GLN C 1 312 ? -60.271 -34.319 15.142 1.00 56.84 311 GLN C CA 1
ATOM 6445 C C . GLN C 1 312 ? -58.770 -34.371 14.823 1.00 57.31 311 GLN C C 1
ATOM 6446 O O . GLN C 1 312 ? -58.389 -34.986 13.829 1.00 54.91 311 GLN C O 1
ATOM 6452 N N . LYS C 1 313 ? -57.916 -33.776 15.710 1.00 53.32 312 LYS C N 1
ATOM 6453 C CA . LYS C 1 313 ? -56.450 -33.793 15.616 1.00 50.45 312 LYS C CA 1
ATOM 6454 C C . LYS C 1 313 ? -55.961 -35.247 15.692 1.00 55.96 312 LYS C C 1
ATOM 6455 O O . LYS C 1 313 ? -55.127 -35.641 14.885 1.00 57.11 312 LYS C O 1
ATOM 6459 N N . ALA C 1 314 ? -56.533 -36.052 16.610 1.00 52.63 313 ALA C N 1
ATOM 6460 C CA . ALA C 1 314 ? -56.229 -37.474 16.785 1.00 54.87 313 ALA C CA 1
ATOM 6461 C C . ALA C 1 314 ? -56.483 -38.280 15.494 1.00 59.11 313 ALA C C 1
ATOM 6462 O O . ALA C 1 314 ? -55.631 -39.079 15.115 1.00 59.54 313 ALA C O 1
ATOM 6464 N N . LYS C 1 315 ? -57.633 -38.047 14.810 1.00 53.85 314 LYS C N 1
ATOM 6465 C CA . LYS C 1 315 ? -57.944 -38.720 13.561 1.00 53.24 314 LYS C CA 1
ATOM 6466 C C . LYS C 1 315 ? -56.952 -38.304 12.456 1.00 54.72 314 LYS C C 1
ATOM 6467 O O . LYS C 1 315 ? -56.383 -39.183 11.807 1.00 55.65 314 LYS C O 1
ATOM 6469 N N . VAL C 1 316 ? -56.712 -36.983 12.271 1.00 46.95 315 VAL C N 1
ATOM 6470 C CA . VAL C 1 316 ? -55.816 -36.426 11.242 1.00 43.36 315 VAL C CA 1
ATOM 6471 C C . VAL C 1 316 ? -54.350 -36.859 11.462 1.00 46.60 315 VAL C C 1
ATOM 6472 O O . VAL C 1 316 ? -53.608 -36.930 10.495 1.00 44.85 315 VAL C O 1
ATOM 6474 N N . THR C 1 317 ? -53.936 -37.157 12.708 1.00 46.12 316 THR C N 1
ATOM 6475 C CA . THR C 1 317 ? -52.566 -37.601 13.011 1.00 46.36 316 THR C CA 1
ATOM 6476 C C . THR C 1 317 ? -52.473 -39.148 13.109 1.00 52.04 316 THR C C 1
ATOM 6477 O O . THR C 1 317 ? -51.489 -39.669 13.650 1.00 53.03 316 THR C O 1
ATOM 6481 N N . GLY C 1 318 ? -53.475 -39.843 12.552 1.00 47.19 317 GLY C N 1
ATOM 6482 C CA . GLY C 1 318 ? -53.544 -41.301 12.468 1.00 48.05 317 GLY C CA 1
ATOM 6483 C C . GLY C 1 318 ? -53.670 -42.095 13.755 1.00 55.42 317 GLY C C 1
ATOM 6484 O O . GLY C 1 318 ? -53.319 -43.282 13.790 1.00 56.46 317 GLY C O 1
ATOM 6493 N N . ALA C 1 320 ? -55.983 -43.863 16.907 1.00 65.90 319 ALA C N 1
ATOM 6494 C CA . ALA C 1 320 ? -57.249 -44.581 17.046 1.00 68.32 319 ALA C CA 1
ATOM 6495 C C . ALA C 1 320 ? -58.247 -43.699 17.798 1.00 77.33 319 ALA C C 1
ATOM 6496 O O . ALA C 1 320 ? -57.933 -43.188 18.890 1.00 78.11 319 ALA C O 1
ATOM 6498 N N . VAL C 1 321 ? -59.411 -43.449 17.180 1.00 75.68 320 VAL C N 1
ATOM 6499 C CA . VAL C 1 321 ? -60.463 -42.647 17.800 1.00 77.64 320 VAL C CA 1
ATOM 6500 C C . VAL C 1 321 ? -61.385 -43.600 18.566 1.00 87.09 320 VAL C C 1
ATOM 6501 O O . VAL C 1 321 ? -61.814 -44.607 17.983 1.00 89.24 320 VAL C O 1
ATOM 6503 N N . PRO C 1 322 ? -61.697 -43.337 19.858 1.00 85.93 321 PRO C N 1
ATOM 6504 C CA . PRO C 1 322 ? -62.569 -44.271 20.604 1.00 94.04 321 PRO C CA 1
ATOM 6505 C C . PRO C 1 322 ? -64.010 -44.377 20.062 1.00 128.88 321 PRO C C 1
ATOM 6506 O O . PRO C 1 322 ? -64.488 -43.576 19.249 1.00 89.13 321 PRO C O 1
ATOM 6510 N N . PRO D 1 20 ? -15.666 36.177 59.072 1.00 59.79 19 PRO D N 1
ATOM 6511 C CA . PRO D 1 20 ? -16.852 37.024 58.855 1.00 61.38 19 PRO D CA 1
ATOM 6512 C C . PRO D 1 20 ? -18.054 36.219 58.361 1.00 67.35 19 PRO D C 1
ATOM 6513 O O . PRO D 1 20 ? -17.930 35.367 57.474 1.00 66.25 19 PRO D O 1
ATOM 6517 N N . VAL D 1 21 ? -19.221 36.482 58.956 1.00 65.25 20 VAL D N 1
ATOM 6518 C CA . VAL D 1 21 ? -20.441 35.808 58.536 1.00 65.26 20 VAL D CA 1
ATOM 6519 C C . VAL D 1 21 ? -21.189 36.797 57.644 1.00 64.02 20 VAL D C 1
ATOM 6520 O O . VAL D 1 21 ? -21.760 37.791 58.107 1.00 63.86 20 VAL D O 1
ATOM 6524 N N . LEU D 1 22 ? -21.047 36.584 56.345 1.00 55.65 21 LEU D N 1
ATOM 6525 C CA . LEU D 1 22 ? -21.637 37.478 55.361 1.00 53.77 21 LEU D CA 1
ATOM 6526 C C . LEU D 1 22 ? -22.627 36.749 54.507 1.00 53.86 21 LEU D C 1
ATOM 6527 O O . LEU D 1 22 ? -22.540 35.530 54.346 1.00 52.21 21 LEU D O 1
ATOM 6532 N N . ALA D 1 23 ? -23.559 37.506 53.925 1.00 50.75 22 ALA D N 1
ATOM 6533 C CA . ALA D 1 23 ? -24.557 37.001 52.989 1.00 49.58 22 ALA D CA 1
ATOM 6534 C C . ALA D 1 23 ? -23.850 36.277 51.825 1.00 49.07 22 ALA D C 1
ATOM 6535 O O . ALA D 1 23 ? -22.761 36.679 51.399 1.00 46.11 22 ALA D O 1
ATOM 6537 N N . ALA D 1 24 ? -24.457 35.192 51.358 1.00 44.70 23 ALA D N 1
ATOM 6538 C CA . ALA D 1 24 ? -23.985 34.358 50.267 1.00 42.60 23 ALA D CA 1
ATOM 6539 C C . ALA D 1 24 ? -24.018 35.108 48.925 1.00 47.50 23 ALA D C 1
ATOM 6540 O O . ALA D 1 24 ? -23.389 34.678 47.958 1.00 46.77 23 ALA D O 1
ATOM 6542 N N . CYS D 1 25 ? -24.769 36.216 48.861 1.00 44.64 24 CYS D N 1
ATOM 6543 C CA . CYS D 1 25 ? -24.966 36.931 47.623 1.00 44.68 24 CYS D CA 1
ATOM 6544 C C . CYS D 1 25 ? -24.740 38.428 47.782 1.00 44.82 24 CYS D C 1
ATOM 6545 O O . CYS D 1 25 ? -25.119 39.028 48.784 1.00 43.96 24 CYS D O 1
ATOM 6548 N N . GLU D 1 26 ? -24.185 39.030 46.739 1.00 40.52 25 GLU D N 1
ATOM 6549 C CA . GLU D 1 26 ? -23.931 40.462 46.659 1.00 39.98 25 GLU D CA 1
ATOM 6550 C C . GLU D 1 26 ? -24.493 40.965 45.340 1.00 45.96 25 GLU D C 1
ATOM 6551 O O . GLU D 1 26 ? -23.965 40.616 44.278 1.00 45.78 25 GLU D O 1
ATOM 6557 N N . HIS D 1 27 ? -25.594 41.738 45.410 1.00 43.44 26 HIS D N 1
ATOM 6558 C CA . HIS D 1 27 ? -26.280 42.265 44.235 1.00 45.03 26 HIS D CA 1
ATOM 6559 C C . HIS D 1 27 ? -25.812 43.689 43.894 1.00 48.99 26 HIS D C 1
ATOM 6560 O O . HIS D 1 27 ? -25.692 44.555 44.770 1.00 47.39 26 HIS D O 1
ATOM 6567 N N . PHE D 1 28 ? -25.564 43.917 42.600 1.00 45.25 27 PHE D N 1
ATOM 6568 C CA . PHE D 1 28 ? -25.070 45.172 42.074 1.00 45.06 27 PHE D CA 1
ATOM 6569 C C . PHE D 1 28 ? -26.163 45.987 41.416 1.00 52.04 27 PHE D C 1
ATOM 6570 O O . PHE D 1 28 ? -27.004 45.450 40.694 1.00 51.96 27 PHE D O 1
ATOM 6578 N N . ALA D 1 29 ? -26.133 47.302 41.674 1.00 51.04 28 ALA D N 1
ATOM 6579 C CA . ALA D 1 29 ? -27.045 48.301 41.110 1.00 54.00 28 ALA D CA 1
ATOM 6580 C C . ALA D 1 29 ? -26.297 49.641 40.947 1.00 59.39 28 ALA D C 1
ATOM 6581 O O . ALA D 1 29 ? -25.627 50.101 41.887 1.00 59.32 28 ALA D O 1
ATOM 6583 N N . GLY D 1 30 ? -26.360 50.200 39.740 1.00 55.30 29 GLY D N 1
ATOM 6584 C CA . GLY D 1 30 ? -25.645 51.415 39.376 1.00 55.69 29 GLY D CA 1
ATOM 6585 C C . GLY D 1 30 ? -26.446 52.695 39.458 1.00 64.42 29 GLY D C 1
ATOM 6586 O O . GLY D 1 30 ? -25.881 53.748 39.756 1.00 67.43 29 GLY D O 1
ATOM 6587 N N . SER D 1 31 ? -27.755 52.627 39.190 1.00 59.93 30 SER D N 1
ATOM 6588 C CA . SER D 1 31 ? -28.637 53.796 39.183 1.00 61.36 30 SER D CA 1
ATOM 6589 C C . SER D 1 31 ? -29.416 53.920 40.481 1.00 66.28 30 SER D C 1
ATOM 6590 O O . SER D 1 31 ? -29.622 52.912 41.164 1.00 66.16 30 SER D O 1
ATOM 6593 N N . GLU D 1 32 ? -29.895 55.143 40.794 1.00 63.30 31 GLU D N 1
ATOM 6594 C CA . GLU D 1 32 ? -30.704 55.401 41.987 1.00 64.66 31 GLU D CA 1
ATOM 6595 C C . GLU D 1 32 ? -31.954 54.499 42.024 1.00 69.64 31 GLU D C 1
ATOM 6596 O O . GLU D 1 32 ? -32.257 53.923 43.080 1.00 69.13 31 GLU D O 1
ATOM 6602 N N . LYS D 1 33 ? -32.644 54.360 40.860 1.00 66.52 32 LYS D N 1
ATOM 6603 C CA . LYS D 1 33 ? -33.826 53.509 40.684 1.00 66.91 32 LYS D CA 1
ATOM 6604 C C . LYS D 1 33 ? -33.504 52.041 41.058 1.00 68.15 32 LYS D C 1
ATOM 6605 O O . LYS D 1 33 ? -34.182 51.457 41.912 1.00 68.13 32 LYS D O 1
ATOM 6608 N N . LEU D 1 34 ? -32.461 51.466 40.437 1.00 61.92 33 LEU D N 1
ATOM 6609 C CA . LEU D 1 34 ? -32.081 50.075 40.679 1.00 59.35 33 LEU D CA 1
ATOM 6610 C C . LEU D 1 34 ? -31.534 49.851 42.099 1.00 61.37 33 LEU D C 1
ATOM 6611 O O . LEU D 1 34 ? -31.791 48.779 42.650 1.00 60.40 33 LEU D O 1
ATOM 6616 N N . ILE D 1 35 ? -30.844 50.867 42.710 1.00 57.09 34 ILE D N 1
ATOM 6617 C CA . ILE D 1 35 ? -30.348 50.807 44.097 1.00 54.85 34 ILE D CA 1
ATOM 6618 C C . ILE D 1 35 ? -31.568 50.716 45.051 1.00 60.44 34 ILE D C 1
ATOM 6619 O O . ILE D 1 35 ? -31.620 49.823 45.908 1.00 58.68 34 ILE D O 1
ATOM 6624 N N . GLY D 1 36 ? -32.545 51.611 44.842 1.00 60.16 35 GLY D N 1
ATOM 6625 C CA . GLY D 1 36 ? -33.785 51.641 45.607 1.00 62.17 35 GLY D CA 1
ATOM 6626 C C . GLY D 1 36 ? -34.570 50.343 45.545 1.00 66.13 35 GLY D C 1
ATOM 6627 O O . GLY D 1 36 ? -35.038 49.855 46.575 1.00 66.24 35 GLY D O 1
ATOM 6628 N N . LYS D 1 37 ? -34.695 49.766 44.334 1.00 62.43 36 LYS D N 1
ATOM 6629 C CA . LYS D 1 37 ? -35.386 48.500 44.073 1.00 62.31 36 LYS D CA 1
ATOM 6630 C C . LYS D 1 37 ? -34.690 47.329 44.804 1.00 64.79 36 LYS D C 1
ATOM 6631 O O . LYS D 1 37 ? -35.377 46.482 45.392 1.00 65.25 36 LYS D O 1
ATOM 6637 N N . ALA D 1 38 ? -33.330 47.310 44.783 1.00 58.59 37 ALA D N 1
ATOM 6638 C CA . ALA D 1 38 ? -32.498 46.290 45.436 1.00 55.73 37 ALA D CA 1
ATOM 6639 C C . ALA D 1 38 ? -32.661 46.350 46.962 1.00 57.64 37 ALA D C 1
ATOM 6640 O O . ALA D 1 38 ? -32.811 45.316 47.610 1.00 56.40 37 ALA D O 1
ATOM 6650 N N . ASP D 1 40 ? -35.306 47.605 48.512 1.00 60.23 39 ASP D N 1
ATOM 6651 C CA . ASP D 1 40 ? -36.675 47.134 48.731 1.00 61.56 39 ASP D CA 1
ATOM 6652 C C . ASP D 1 40 ? -36.758 45.607 48.668 1.00 63.77 39 ASP D C 1
ATOM 6653 O O . ASP D 1 40 ? -37.564 45.023 49.390 1.00 65.18 39 ASP D O 1
ATOM 6658 N N . LEU D 1 41 ? -35.927 44.963 47.808 1.00 56.62 40 LEU D N 1
ATOM 6659 C CA . LEU D 1 41 ? -35.908 43.512 47.671 1.00 55.08 40 LEU D CA 1
ATOM 6660 C C . LEU D 1 41 ? -35.278 42.857 48.906 1.00 60.37 40 LEU D C 1
ATOM 6661 O O . LEU D 1 41 ? -35.625 41.715 49.222 1.00 61.48 40 LEU D O 1
ATOM 6666 N N . GLN D 1 42 ? -34.369 43.581 49.604 1.00 55.81 41 GLN D N 1
ATOM 6667 C CA . GLN D 1 42 ? -33.776 43.127 50.867 1.00 55.37 41 GLN D CA 1
ATOM 6668 C C . GLN D 1 42 ? -34.857 43.098 51.951 1.00 63.92 41 GLN D C 1
ATOM 6669 O O . GLN D 1 42 ? -34.814 42.271 52.857 1.00 64.66 41 GLN D O 1
ATOM 6675 N N . VAL D 1 43 ? -35.825 44.017 51.861 1.00 62.55 42 VAL D N 1
ATOM 6676 C CA . VAL D 1 43 ? -36.932 44.083 52.806 1.00 65.69 42 VAL D CA 1
ATOM 6677 C C . VAL D 1 43 ? -37.843 42.881 52.541 1.00 71.57 42 VAL D C 1
ATOM 6678 O O . VAL D 1 43 ? -38.280 42.227 53.491 1.00 73.00 42 VAL D O 1
ATOM 6682 N N . GLU D 1 44 ? -38.058 42.566 51.245 1.00 67.00 43 GLU D N 1
ATOM 6683 C CA . GLU D 1 44 ? -38.901 41.477 50.767 1.00 68.09 43 GLU D CA 1
ATOM 6684 C C . GLU D 1 44 ? -38.316 40.099 51.117 1.00 72.72 43 GLU D C 1
ATOM 6685 O O . GLU D 1 44 ? -39.024 39.253 51.670 1.00 74.04 43 GLU D O 1
ATOM 6691 N N . TYR D 1 45 ? -37.038 39.885 50.777 1.00 67.07 44 TYR D N 1
ATOM 6692 C CA . TYR D 1 45 ? -36.336 38.618 50.954 1.00 66.56 44 TYR D CA 1
ATOM 6693 C C . TYR D 1 45 ? -35.710 38.432 52.332 1.00 70.12 44 TYR D C 1
ATOM 6694 O O . TYR D 1 45 ? -35.459 37.294 52.747 1.00 69.44 44 TYR D O 1
ATOM 6703 N N . GLY D 1 46 ? -35.381 39.544 52.981 1.00 65.96 45 GLY D N 1
ATOM 6704 C CA . GLY D 1 46 ? -34.602 39.550 54.210 1.00 65.08 45 GLY D CA 1
ATOM 6705 C C . GLY D 1 46 ? -33.176 39.830 53.779 1.00 67.10 45 GLY D C 1
ATOM 6706 O O . GLY D 1 46 ? -32.873 39.686 52.579 1.00 64.55 45 GLY D O 1
ATOM 6707 N N . PRO D 1 47 ? -32.259 40.249 54.694 1.00 64.32 46 PRO D N 1
ATOM 6708 C CA . PRO D 1 47 ? -30.881 40.577 54.251 1.00 61.46 46 PRO D CA 1
ATOM 6709 C C . PRO D 1 47 ? -30.041 39.334 53.870 1.00 62.84 46 PRO D C 1
ATOM 6710 O O . PRO D 1 47 ? -28.876 39.195 54.288 1.00 62.37 46 PRO D O 1
ATOM 6714 N N . VAL D 1 48 ? -30.613 38.471 52.993 1.00 57.76 47 VAL D N 1
ATOM 6715 C CA . VAL D 1 48 ? -29.971 37.253 52.463 1.00 55.51 47 VAL D CA 1
ATOM 6716 C C . VAL D 1 48 ? -28.929 37.641 51.395 1.00 56.80 47 VAL D C 1
ATOM 6717 O O . VAL D 1 48 ? -28.120 36.813 50.975 1.00 56.48 47 VAL D O 1
ATOM 6721 N N . PHE D 1 49 ? -28.972 38.904 50.960 1.00 51.00 48 PHE D N 1
ATOM 6722 C CA . PHE D 1 49 ? -28.035 39.454 49.997 1.00 47.46 48 PHE D CA 1
ATOM 6723 C C . PHE D 1 49 ? -27.679 40.889 50.375 1.00 50.81 48 PHE D C 1
ATOM 6724 O O . PHE D 1 49 ? -28.491 41.598 50.966 1.00 48.35 48 PHE D O 1
ATOM 6732 N N . ASP D 1 50 ? -26.440 41.293 50.043 1.00 48.23 49 ASP D N 1
ATOM 6733 C CA . ASP D 1 50 ? -25.949 42.651 50.227 1.00 47.51 49 ASP D CA 1
ATOM 6734 C C . ASP D 1 50 ? -26.169 43.410 48.931 1.00 51.20 49 ASP D C 1
ATOM 6735 O O . ASP D 1 50 ? -26.299 42.799 47.861 1.00 48.93 49 ASP D O 1
ATOM 6740 N N . VAL D 1 51 ? -26.215 44.748 49.014 1.00 48.29 50 VAL D N 1
ATOM 6741 C CA . VAL D 1 51 ? -26.363 45.572 47.838 1.00 46.58 50 VAL D CA 1
ATOM 6742 C C . VAL D 1 51 ? -25.104 46.381 47.662 1.00 49.44 50 VAL D C 1
ATOM 6743 O O . VAL D 1 51 ? -24.696 47.077 48.594 1.00 47.98 50 VAL D O 1
ATOM 6747 N N . THR D 1 52 ? -24.494 46.301 46.466 1.00 46.98 51 THR D N 1
ATOM 6748 C CA . THR D 1 52 ? -23.346 47.149 46.146 1.00 47.26 51 THR D CA 1
ATOM 6749 C C . THR D 1 52 ? -23.819 48.234 45.190 1.00 50.36 51 THR D C 1
ATOM 6750 O O . THR D 1 52 ? -24.270 47.937 44.088 1.00 47.37 51 THR D O 1
ATOM 6754 N N . CYS D 1 53 ? -23.721 49.481 45.641 1.00 50.48 52 CYS D N 1
ATOM 6755 C CA . CYS D 1 53 ? -24.013 50.666 44.841 1.00 52.42 52 CYS D CA 1
ATOM 6756 C C . CYS D 1 53 ? -22.790 50.905 43.982 1.00 58.40 52 CYS D C 1
ATOM 6757 O O . CYS D 1 53 ? -21.701 51.133 44.503 1.00 57.38 52 CYS D O 1
ATOM 6760 N N . ASP D 1 54 ? -22.937 50.722 42.676 1.00 57.89 53 ASP D N 1
ATOM 6761 C CA . ASP D 1 54 ? -21.808 50.796 41.770 1.00 59.31 53 ASP D CA 1
ATOM 6762 C C . ASP D 1 54 ? -21.553 52.199 41.228 1.00 70.51 53 ASP D C 1
ATOM 6763 O O . ASP D 1 54 ? -22.391 52.754 40.535 1.00 71.68 53 ASP D O 1
ATOM 6768 N N . CYS D 1 55 ? -20.355 52.730 41.481 1.00 71.98 54 CYS D N 1
ATOM 6769 C CA . CYS D 1 55 ? -19.941 54.019 40.933 1.00 75.66 54 CYS D CA 1
ATOM 6770 C C . CYS D 1 55 ? -19.174 53.766 39.661 1.00 83.71 54 CYS D C 1
ATOM 6771 O O . CYS D 1 55 ? -19.504 54.354 38.635 1.00 83.61 54 CYS D O 1
ATOM 6774 N N . GLU D 1 56 ? -18.179 52.843 39.724 1.00 83.22 55 GLU D N 1
ATOM 6775 C CA . GLU D 1 56 ? -17.280 52.436 38.634 1.00 84.71 55 GLU D CA 1
ATOM 6776 C C . GLU D 1 56 ? -18.008 52.298 37.261 1.00 96.44 55 GLU D C 1
ATOM 6777 O O . GLU D 1 56 ? -17.654 53.001 36.302 1.00 98.02 55 GLU D O 1
ATOM 6783 N N . ASP D 1 57 ? -19.040 51.438 37.186 1.00 96.55 56 ASP D N 1
ATOM 6784 C CA . ASP D 1 57 ? -19.810 51.254 35.955 1.00 98.93 56 ASP D CA 1
ATOM 6785 C C . ASP D 1 57 ? -21.021 52.221 35.905 1.00 107.10 56 ASP D C 1
ATOM 6786 O O . ASP D 1 57 ? -21.370 52.705 34.825 1.00 109.02 56 ASP D O 1
ATOM 6788 N N . GLY D 1 58 ? -21.609 52.512 37.068 1.00 104.07 57 GLY D N 1
ATOM 6789 C CA . GLY D 1 58 ? -22.773 53.385 37.202 1.00 105.71 57 GLY D CA 1
ATOM 6790 C C . GLY D 1 58 ? -22.581 54.839 36.811 1.00 111.74 57 GLY D C 1
ATOM 6791 O O . GLY D 1 58 ? -23.436 55.401 36.121 1.00 112.96 57 GLY D O 1
ATOM 6792 N N . ALA D 1 59 ? -21.471 55.469 37.265 1.00 109.03 58 ALA D N 1
ATOM 6793 C CA . ALA D 1 59 ? -21.162 56.889 37.019 1.00 110.97 58 ALA D CA 1
ATOM 6794 C C . ALA D 1 59 ? -20.889 57.186 35.541 1.00 116.26 58 ALA D C 1
ATOM 6795 O O . ALA D 1 59 ? -20.191 56.424 34.864 1.00 115.73 58 ALA D O 1
ATOM 6797 N N . ALA D 1 60 ? -21.463 58.303 35.053 1.00 113.69 59 ALA D N 1
ATOM 6798 C CA . ALA D 1 60 ? -21.316 58.796 33.683 1.00 114.46 59 ALA D CA 1
ATOM 6799 C C . ALA D 1 60 ? -20.017 59.615 33.523 1.00 116.62 59 ALA D C 1
ATOM 6800 O O . ALA D 1 60 ? -19.378 59.950 34.524 1.00 116.06 59 ALA D O 1
ATOM 6802 N N . ALA D 1 61 ? -19.654 5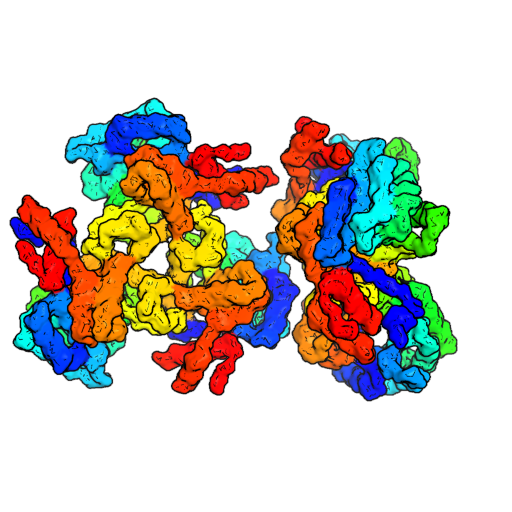9.930 32.255 1.00 111.78 60 ALA D N 1
ATOM 6803 C CA . ALA D 1 61 ? -18.481 60.668 31.760 1.00 111.11 60 ALA D CA 1
ATOM 6804 C C . ALA D 1 61 ? -17.837 61.640 32.781 1.00 110.92 60 ALA D C 1
ATOM 6805 O O . ALA D 1 61 ? -16.650 61.496 33.092 1.00 110.05 60 ALA D O 1
ATOM 6807 N N . GLY D 1 62 ? -18.613 62.610 33.265 1.00 104.48 61 GLY D N 1
ATOM 6808 C CA . GLY D 1 62 ? -18.159 63.609 34.231 1.00 102.66 61 GLY D CA 1
ATOM 6809 C C . GLY D 1 62 ? -19.150 63.839 35.353 1.00 100.13 61 GLY D C 1
ATOM 6810 O O . GLY D 1 62 ? -19.214 64.936 35.912 1.00 100.89 61 GLY D O 1
ATOM 6811 N N . GLN D 1 63 ? -19.928 62.792 35.684 1.00 90.54 62 GLN D N 1
ATOM 6812 C CA . GLN D 1 63 ? -20.965 62.787 36.710 1.00 88.14 62 GLN D CA 1
ATOM 6813 C C . GLN D 1 63 ? -20.515 62.062 37.982 1.00 86.27 62 GLN D C 1
ATOM 6814 O O . GLN D 1 63 ? -21.362 61.786 38.832 1.00 85.60 62 GLN D O 1
ATOM 6820 N N . GLU D 1 64 ? -19.190 61.774 38.131 1.00 78.37 63 GLU D N 1
ATOM 6821 C CA . GLU D 1 64 ? -18.618 61.018 39.261 1.00 73.75 63 GLU D CA 1
ATOM 6822 C C . GLU D 1 64 ? -19.016 61.592 40.626 1.00 75.84 63 GLU D C 1
ATOM 6823 O O . GLU D 1 64 ? -19.410 60.808 41.492 1.00 74.62 63 GLU D O 1
ATOM 6829 N N . ARG D 1 65 ? -18.945 62.939 40.813 1.00 71.83 64 ARG D N 1
ATOM 6830 C CA . ARG D 1 65 ? -19.320 63.589 42.071 1.00 71.65 64 ARG D CA 1
ATOM 6831 C C . ARG D 1 65 ? -20.839 63.404 42.352 1.00 74.96 64 ARG D C 1
ATOM 6832 O O . ARG D 1 65 ? -21.193 62.946 43.437 1.00 73.79 64 ARG D O 1
ATOM 6840 N N . GLU D 1 66 ? -21.723 63.761 41.411 1.00 72.24 65 GLU D N 1
ATOM 6841 C CA . GLU D 1 66 ? -23.168 63.613 41.639 1.00 72.40 65 GLU D CA 1
ATOM 6842 C C . GLU D 1 66 ? -23.527 62.131 41.843 1.00 71.11 65 GLU D C 1
ATOM 6843 O O . GLU D 1 66 ? -24.275 61.811 42.764 1.00 70.93 65 GLU D O 1
ATOM 6849 N N . HIS D 1 67 ? -22.923 61.232 41.063 1.00 63.23 66 HIS D N 1
ATOM 6850 C CA . HIS D 1 67 ? -23.199 59.798 41.195 1.00 60.43 66 HIS D CA 1
ATOM 6851 C C . HIS D 1 67 ? -22.822 59.267 42.594 1.00 62.13 66 HIS D C 1
ATOM 6852 O O . HIS D 1 67 ? -23.616 58.536 43.188 1.00 59.71 66 HIS D O 1
ATOM 6859 N N . ALA D 1 68 ? -21.677 59.706 43.140 1.00 59.42 67 ALA D N 1
ATOM 6860 C CA . ALA D 1 68 ? -21.258 59.328 44.489 1.00 59.99 67 ALA D CA 1
ATOM 6861 C C . ALA D 1 68 ? -22.168 59.974 45.547 1.00 65.76 67 ALA D C 1
ATOM 6862 O O . ALA D 1 68 ? -22.480 59.321 46.551 1.00 66.84 67 ALA D O 1
ATOM 6864 N N . GLU D 1 69 ? -22.615 61.225 45.307 1.00 61.22 68 GLU D N 1
ATOM 6865 C CA . GLU D 1 69 ? -23.509 61.963 46.211 1.00 63.42 68 GLU D CA 1
ATOM 6866 C C . GLU D 1 69 ? -24.848 61.267 46.308 1.00 65.25 68 GLU D C 1
ATOM 6867 O O . GLU D 1 69 ? -25.431 61.201 47.390 1.00 65.51 68 GLU D O 1
ATOM 6881 N N . VAL D 1 71 ? -25.223 57.962 45.678 1.00 52.62 70 VAL D N 1
ATOM 6882 C CA . VAL D 1 71 ? -24.927 56.668 46.359 1.00 51.64 70 VAL D CA 1
ATOM 6883 C C . VAL D 1 71 ? -24.913 56.893 47.895 1.00 60.72 70 VAL D C 1
ATOM 6884 O O . VAL D 1 71 ? -25.648 56.212 48.612 1.00 60.05 70 VAL D O 1
ATOM 6888 N N . ALA D 1 72 ? -24.146 57.904 48.371 1.00 61.24 71 ALA D N 1
ATOM 6889 C CA . ALA D 1 72 ? -24.057 58.268 49.789 1.00 62.57 71 ALA D CA 1
ATOM 6890 C C . ALA D 1 72 ? -25.452 58.551 50.354 1.00 67.86 71 ALA D C 1
ATOM 6891 O O . ALA D 1 72 ? -25.799 58.018 51.408 1.00 68.25 71 ALA D O 1
ATOM 6893 N N . ARG D 1 73 ? -26.268 59.338 49.614 1.00 64.83 72 ARG D N 1
ATOM 6894 C CA . ARG D 1 73 ? -27.634 59.686 49.993 1.00 66.38 72 ARG D CA 1
ATOM 6895 C C . ARG D 1 73 ? -28.509 58.427 50.108 1.00 70.32 72 ARG D C 1
ATOM 6896 O O . ARG D 1 73 ? -29.240 58.293 51.090 1.00 74.71 72 ARG D O 1
ATOM 6912 N N . ILE D 1 75 ? -27.557 55.213 50.572 1.00 56.45 74 ILE D N 1
ATOM 6913 C CA . ILE D 1 75 ? -27.056 54.389 51.682 1.00 55.14 74 ILE D CA 1
ATOM 6914 C C . ILE D 1 75 ? -27.466 55.004 53.050 1.00 64.21 74 ILE D C 1
ATOM 6915 O O . ILE D 1 75 ? -27.851 54.258 53.950 1.00 63.74 74 ILE D O 1
ATOM 6920 N N . ALA D 1 76 ? -27.425 56.350 53.186 1.00 64.55 75 ALA D N 1
ATOM 6921 C CA . ALA D 1 76 ? -27.791 57.052 54.416 1.00 67.18 75 ALA D CA 1
ATOM 6922 C C . ALA D 1 76 ? -29.313 57.066 54.659 1.00 75.41 75 ALA D C 1
ATOM 6923 O O . ALA D 1 76 ? -29.741 57.183 55.811 1.00 76.73 75 ALA D O 1
ATOM 6925 N N . SER D 1 77 ? -30.119 56.974 53.583 1.00 72.79 76 SER D N 1
ATOM 6926 C CA . SER D 1 77 ? -31.585 57.089 53.629 1.00 74.32 76 SER D CA 1
ATOM 6927 C C . SER D 1 77 ? -32.287 55.954 54.381 1.00 79.56 76 SER D C 1
ATOM 6928 O O . SER D 1 77 ? -31.722 54.876 54.577 1.00 79.13 76 SER D O 1
ATOM 6931 N N . ASP D 1 78 ? -33.552 56.214 54.753 1.00 78.52 77 ASP D N 1
ATOM 6932 C CA . ASP D 1 78 ? -34.482 55.298 55.417 1.00 78.68 77 ASP D CA 1
ATOM 6933 C C . ASP D 1 78 ? -34.820 54.104 54.515 1.00 79.15 77 ASP D C 1
ATOM 6934 O O . ASP D 1 78 ? -35.198 53.043 55.017 1.00 78.14 77 ASP D O 1
ATOM 6939 N N . ARG D 1 79 ? -34.674 54.288 53.182 1.00 73.31 78 ARG D N 1
ATOM 6940 C CA . ARG D 1 79 ? -34.873 53.275 52.146 1.00 70.34 78 ARG D CA 1
ATOM 6941 C C . ARG D 1 79 ? -33.906 52.099 52.386 1.00 73.20 78 ARG D C 1
ATOM 6942 O O . ARG D 1 79 ? -34.253 50.942 52.112 1.00 72.23 78 ARG D O 1
ATOM 6950 N N . ASN D 1 80 ? -32.699 52.404 52.907 1.00 68.22 79 ASN D N 1
ATOM 6951 C CA . ASN D 1 80 ? -31.703 51.404 53.278 1.00 65.08 79 ASN D CA 1
ATOM 6952 C C . ASN D 1 80 ? -32.079 50.913 54.685 1.00 69.66 79 ASN D C 1
ATOM 6953 O O . ASN D 1 80 ? -31.609 51.444 55.700 1.00 69.40 79 ASN D O 1
ATOM 6958 N N . VAL D 1 81 ? -32.969 49.919 54.725 1.00 66.37 80 VAL D N 1
ATOM 6959 C CA . VAL D 1 81 ? -33.548 49.387 55.956 1.00 67.84 80 VAL D CA 1
ATOM 6960 C C . VAL D 1 81 ? -32.566 48.486 56.717 1.00 72.76 80 VAL D C 1
ATOM 6961 O O . VAL D 1 81 ? -32.427 48.650 57.931 1.00 74.09 80 VAL D O 1
ATOM 6965 N N . HIS D 1 82 ? -31.929 47.532 56.032 1.00 67.64 81 HIS D N 1
ATOM 6966 C CA . HIS D 1 82 ? -31.085 46.543 56.693 1.00 67.83 81 HIS D CA 1
ATOM 6967 C C . HIS D 1 82 ? -29.627 46.956 56.937 1.00 71.00 81 HIS D C 1
ATOM 6968 O O . HIS D 1 82 ? -28.945 46.265 57.702 1.00 71.43 81 HIS D O 1
ATOM 6975 N N . GLY D 1 83 ? -29.175 48.058 56.341 1.00 66.03 82 GLY D N 1
ATOM 6976 C CA . GLY D 1 83 ? -27.804 48.543 56.490 1.00 64.14 82 GLY D CA 1
ATOM 6977 C C . GLY D 1 83 ? -26.799 47.623 55.831 1.00 64.10 82 GLY D C 1
ATOM 6978 O O . GLY D 1 83 ? -25.649 47.527 56.270 1.00 61.53 82 GLY D O 1
ATOM 6979 N N . ARG D 1 84 ? -27.267 46.895 54.802 1.00 59.69 83 ARG D N 1
ATOM 6980 C CA . ARG D 1 84 ? -26.491 45.935 54.024 1.00 56.70 83 ARG D CA 1
ATOM 6981 C C . ARG D 1 84 ? -26.289 46.470 52.611 1.00 60.30 83 ARG D C 1
ATOM 6982 O O . ARG D 1 84 ? -26.600 45.809 51.618 1.00 57.88 83 ARG D O 1
ATOM 6990 N N . ALA D 1 85 ? -25.807 47.722 52.551 1.00 59.84 84 ALA D N 1
ATOM 6991 C CA . ALA D 1 85 ? -25.526 48.430 51.318 1.00 59.53 84 ALA D CA 1
ATOM 6992 C C . ALA D 1 85 ? -24.102 49.010 51.346 1.00 64.91 84 ALA D C 1
ATOM 6993 O O . ALA D 1 85 ? -23.771 49.850 52.193 1.00 66.08 84 ALA D O 1
ATOM 6995 N N . GLY D 1 86 ? -23.273 48.502 50.443 1.00 58.42 85 GLY D N 1
ATOM 6996 C CA . GLY D 1 86 ? -21.910 48.957 50.269 1.00 56.79 85 GLY D CA 1
ATOM 6997 C C . GLY D 1 86 ? -21.781 49.697 48.961 1.00 58.66 85 GLY D C 1
ATOM 6998 O O . GLY D 1 86 ? -22.771 49.863 48.241 1.00 57.88 85 GLY D O 1
ATOM 6999 N N . ALA D 1 87 ? -20.555 50.126 48.627 1.00 53.28 86 ALA D N 1
ATOM 7000 C CA . ALA D 1 87 ? -20.331 50.846 47.377 1.00 51.92 86 ALA D CA 1
ATOM 7001 C C . ALA D 1 87 ? -19.061 50.398 46.673 1.00 53.05 86 ALA D C 1
ATOM 7002 O O . ALA D 1 87 ? -18.049 50.160 47.323 1.00 50.78 86 ALA D O 1
ATOM 7004 N N . ARG D 1 88 ? -19.114 50.298 45.335 1.00 49.77 87 ARG D N 1
ATOM 7005 C CA . ARG D 1 88 ? -17.923 50.035 44.532 1.00 47.73 87 ARG D CA 1
ATOM 7006 C C . ARG D 1 88 ? -17.439 51.380 43.993 1.00 50.60 87 ARG D C 1
ATOM 7007 O O . ARG D 1 88 ? -18.148 52.050 43.253 1.00 52.24 87 ARG D O 1
ATOM 7015 N N . ILE D 1 89 ? -16.249 51.776 44.378 1.00 45.64 88 ILE D N 1
ATOM 7016 C CA . ILE D 1 89 ? -15.648 53.044 43.921 1.00 45.95 88 ILE D CA 1
ATOM 7017 C C . ILE D 1 89 ? -14.891 52.769 42.599 1.00 50.13 88 ILE D C 1
ATOM 7018 O O . ILE D 1 89 ? -14.802 51.616 42.177 1.00 49.22 88 ILE D O 1
ATOM 7023 N N . HIS D 1 90 ? -14.354 53.799 41.968 1.00 48.68 89 HIS D N 1
ATOM 7024 C CA . HIS D 1 90 ? -13.531 53.689 40.764 1.00 49.87 89 HIS D CA 1
ATOM 7025 C C . HIS D 1 90 ? -12.171 53.012 41.123 1.00 53.63 89 HIS D C 1
ATOM 7026 O O . HIS D 1 90 ? -11.749 53.016 42.295 1.00 52.47 89 HIS D O 1
ATOM 7033 N N . ASP D 1 91 ? -11.518 52.395 40.125 1.00 50.70 90 ASP D N 1
ATOM 7034 C CA . ASP D 1 91 ? -10.230 51.708 40.305 1.00 50.49 90 ASP D CA 1
ATOM 7035 C C . ASP D 1 91 ? -9.106 52.683 40.792 1.00 54.96 90 ASP D C 1
ATOM 7036 O O . ASP D 1 91 ? -9.248 53.891 40.594 1.00 57.61 90 ASP D O 1
ATOM 7041 N N . PRO D 1 92 ? -7.997 52.179 41.408 1.00 50.46 91 PRO D N 1
ATOM 7042 C CA . PRO D 1 92 ? -6.946 53.079 41.959 1.00 51.19 91 PRO D CA 1
ATOM 7043 C C . PRO D 1 92 ? -6.220 53.974 40.955 1.00 59.18 91 PRO D C 1
ATOM 7044 O O . PRO D 1 92 ? -5.528 54.899 41.375 1.00 61.92 91 PRO D O 1
ATOM 7048 N N . SER D 1 93 ? -6.371 53.720 39.648 1.00 56.36 92 SER D N 1
ATOM 7049 C CA . SER D 1 93 ? -5.732 54.525 38.609 1.00 57.75 92 SER D CA 1
ATOM 7050 C C . SER D 1 93 ? -6.684 55.615 38.101 1.00 63.23 92 SER D C 1
ATOM 7051 O O . SER D 1 93 ? -6.247 56.524 37.387 1.00 64.35 92 SER D O 1
ATOM 7054 N N . HIS D 1 94 ? -7.979 55.530 38.474 1.00 59.93 93 HIS D N 1
ATOM 7055 C CA . HIS D 1 94 ? -8.983 56.511 38.060 1.00 61.74 93 HIS D CA 1
ATOM 7056 C C . HIS D 1 94 ? -8.843 57.794 38.902 1.00 68.48 93 HIS D C 1
ATOM 7057 O O . HIS D 1 94 ? -8.666 57.683 40.113 1.00 68.78 93 HIS D O 1
ATOM 7064 N N . PRO D 1 95 ? -8.956 59.014 38.319 1.00 66.91 94 PRO D N 1
ATOM 7065 C CA . PRO D 1 95 ? -8.789 60.230 39.143 1.00 68.77 94 PRO D CA 1
ATOM 7066 C C . PRO D 1 95 ? -9.912 60.512 40.163 1.00 72.71 94 PRO D C 1
ATOM 7067 O O . PRO D 1 95 ? -9.729 61.383 41.015 1.00 74.75 94 PRO D O 1
ATOM 7071 N N . ALA D 1 96 ? -11.046 59.793 40.106 1.00 66.29 95 ALA D N 1
ATOM 7072 C CA . ALA D 1 96 ? -12.177 60.048 41.003 1.00 65.45 95 ALA D CA 1
ATOM 7073 C C . ALA D 1 96 ? -12.286 59.106 42.205 1.00 64.85 95 ALA D C 1
ATOM 7074 O O . ALA D 1 96 ? -13.182 59.325 43.026 1.00 66.24 95 ALA D O 1
ATOM 7076 N N . TRP D 1 97 ? -11.400 58.093 42.339 1.00 56.02 96 TRP D N 1
ATOM 7077 C CA . TRP D 1 97 ? -11.528 57.118 43.422 1.00 53.11 96 TRP D CA 1
ATOM 7078 C C . TRP D 1 97 ? -11.488 57.767 44.831 1.00 58.73 96 TRP D C 1
ATOM 7079 O O . TRP D 1 97 ? -12.311 57.394 45.661 1.00 60.45 96 TRP D O 1
ATOM 7090 N N . ARG D 1 98 ? -10.580 58.712 45.097 1.00 55.18 97 ARG D N 1
ATOM 7091 C CA . ARG D 1 98 ? -10.482 59.392 46.400 1.00 56.19 97 ARG D CA 1
ATOM 7092 C C . ARG D 1 98 ? -11.732 60.186 46.698 1.00 62.25 97 ARG D C 1
ATOM 7093 O O . ARG D 1 98 ? -12.250 60.103 47.814 1.00 62.32 97 ARG D O 1
ATOM 7101 N N . GLN D 1 99 ? -12.237 60.909 45.679 1.00 60.49 98 GLN D N 1
ATOM 7102 C CA . GLN D 1 99 ? -13.462 61.704 45.729 1.00 61.53 98 GLN D CA 1
ATOM 7103 C C . GLN D 1 99 ? -14.663 60.783 46.048 1.00 65.27 98 GLN D C 1
ATOM 7104 O O . GLN D 1 99 ? -15.489 61.151 46.880 1.00 69.33 98 GLN D O 1
ATOM 7110 N N . ASP D 1 100 ? -14.728 59.586 45.444 1.00 56.87 99 ASP D N 1
ATOM 7111 C CA . ASP D 1 100 ? -15.780 58.599 45.749 1.00 55.35 99 ASP D CA 1
ATOM 7112 C C . ASP D 1 100 ? -15.746 58.225 47.223 1.00 59.51 99 ASP D C 1
ATOM 7113 O O . ASP D 1 100 ? -16.797 58.154 47.854 1.00 60.13 99 ASP D O 1
ATOM 7118 N N . VAL D 1 101 ? -14.536 58.032 47.780 1.00 56.24 100 VAL D N 1
ATOM 7119 C CA . VAL D 1 101 ? -14.324 57.637 49.181 1.00 56.35 100 VAL D CA 1
ATOM 7120 C C . VAL D 1 101 ? -14.671 58.818 50.063 1.00 63.54 100 VAL D C 1
ATOM 7121 O O . VAL D 1 101 ? -15.407 58.627 51.028 1.00 64.66 100 VAL D O 1
ATOM 7125 N N . ASP D 1 102 ? -14.241 60.039 49.681 1.00 61.79 101 ASP D N 1
ATOM 7126 C CA . ASP D 1 102 ? -14.558 61.273 50.406 1.00 64.24 101 ASP D CA 1
ATOM 7127 C C . ASP D 1 102 ? -16.061 61.420 50.591 1.00 69.52 101 ASP D C 1
ATOM 7128 O O . ASP D 1 102 ? -16.532 61.523 51.722 1.00 70.29 101 ASP D O 1
ATOM 7133 N N . ILE D 1 103 ? -16.808 61.342 49.481 1.00 65.59 102 ILE D N 1
ATOM 7134 C CA . ILE D 1 103 ? -18.244 61.572 49.427 1.00 66.51 102 ILE D CA 1
ATOM 7135 C C . ILE D 1 103 ? -19.034 60.466 50.133 1.00 65.54 102 ILE D C 1
ATOM 7136 O O . ILE D 1 103 ? -19.931 60.772 50.932 1.00 65.94 102 ILE D O 1
ATOM 7141 N N . ILE D 1 104 ? -18.727 59.201 49.821 1.00 57.51 103 ILE D N 1
ATOM 7142 C CA . ILE D 1 104 ? -19.484 58.071 50.355 1.00 54.27 103 ILE D CA 1
ATOM 7143 C C . ILE D 1 104 ? -19.202 57.851 51.853 1.00 56.96 103 ILE D C 1
ATOM 7144 O O . ILE D 1 104 ? -20.170 57.718 52.601 1.00 58.14 103 ILE D O 1
ATOM 7149 N N . VAL D 1 105 ? -17.940 57.900 52.306 1.00 51.80 104 VAL D N 1
ATOM 7150 C CA . VAL D 1 105 ? -17.657 57.698 53.737 1.00 53.49 104 VAL D CA 1
ATOM 7151 C C . VAL D 1 105 ? -18.248 58.826 54.579 1.00 63.41 104 VAL D C 1
ATOM 7152 O O . VAL D 1 105 ? -18.980 58.541 55.534 1.00 65.03 104 VAL D O 1
ATOM 7156 N N . ASN D 1 106 ? -18.022 60.088 54.187 1.00 63.33 105 ASN D N 1
ATOM 7157 C CA . ASN D 1 106 ? -18.553 61.224 54.933 1.00 66.35 105 ASN D CA 1
ATOM 7158 C C . ASN D 1 106 ? -20.082 61.328 54.863 1.00 73.90 105 ASN D C 1
ATOM 7159 O O . ASN D 1 106 ? -20.698 61.782 55.834 1.00 76.96 105 ASN D O 1
ATOM 7164 N N . GLY D 1 107 ? -20.677 60.896 53.749 1.00 70.13 106 GLY D N 1
ATOM 7165 C CA . GLY D 1 107 ? -22.117 61.002 53.541 1.00 71.89 106 GLY D CA 1
ATOM 7166 C C . GLY D 1 107 ? -23.008 59.835 53.929 1.00 80.73 106 GLY D C 1
ATOM 7167 O O . GLY D 1 107 ? -24.208 60.047 54.126 1.00 82.75 106 GLY D O 1
ATOM 7168 N N . ALA D 1 108 ? -22.456 58.593 54.036 1.00 78.49 107 ALA D N 1
ATOM 7169 C CA . ALA D 1 108 ? -23.199 57.350 54.347 1.00 78.39 107 ALA D CA 1
ATOM 7170 C C . ALA D 1 108 ? -24.035 57.350 55.666 1.00 87.21 107 ALA D C 1
ATOM 7171 O O . ALA D 1 108 ? -24.797 56.396 55.891 1.00 87.33 107 ALA D O 1
ATOM 7173 N N . GLY D 1 109 ? -23.887 58.380 56.511 1.00 85.91 108 GLY D N 1
ATOM 7174 C CA . GLY D 1 109 ? -24.564 58.447 57.809 1.00 87.41 108 GLY D CA 1
ATOM 7175 C C . GLY D 1 109 ? -24.191 57.289 58.734 1.00 89.26 108 GLY D C 1
ATOM 7176 O O . GLY D 1 109 ? -24.986 56.903 59.604 1.00 89.61 108 GLY D O 1
ATOM 7177 N N . GLY D 1 110 ? -22.983 56.725 58.511 1.00 82.53 109 GLY D N 1
ATOM 7178 C CA . GLY D 1 110 ? -22.408 55.590 59.240 1.00 80.03 109 GLY D CA 1
ATOM 7179 C C . GLY D 1 110 ? -23.057 54.247 58.959 1.00 78.08 109 GLY D C 1
ATOM 7180 O O . GLY D 1 110 ? -22.800 53.282 59.681 1.00 76.71 109 GLY D O 1
ATOM 7181 N N . ARG D 1 111 ? -23.903 54.175 57.908 1.00 71.38 110 ARG D N 1
ATOM 7182 C CA . ARG D 1 111 ? -24.633 52.972 57.514 1.00 69.34 110 ARG D CA 1
ATOM 7183 C C . ARG D 1 111 ? -23.859 52.154 56.453 1.00 69.25 110 ARG D C 1
ATOM 7184 O O . ARG D 1 111 ? -24.275 51.027 56.159 1.00 68.95 110 ARG D O 1
ATOM 7192 N N . LEU D 1 112 ? -22.738 52.709 55.896 1.00 61.57 111 LEU D N 1
ATOM 7193 C CA . LEU D 1 112 ? -21.907 52.075 54.865 1.00 57.71 111 LEU D CA 1
ATOM 7194 C C . LEU D 1 112 ? -21.400 50.705 55.340 1.00 60.09 111 LEU D C 1
ATOM 7195 O O . LEU D 1 112 ? -20.685 50.610 56.338 1.00 59.44 111 LEU D O 1
ATOM 7200 N N . ALA D 1 113 ? -21.823 49.653 54.643 1.00 54.90 112 ALA D N 1
ATOM 7201 C CA . ALA D 1 113 ? -21.501 48.278 54.995 1.00 53.93 112 ALA D CA 1
ATOM 7202 C C . ALA D 1 113 ? -20.065 47.900 54.622 1.00 56.08 112 ALA D C 1
ATOM 7203 O O . ALA D 1 113 ? -19.426 47.136 55.362 1.00 56.02 112 ALA D O 1
ATOM 7205 N N . TYR D 1 114 ? -19.576 48.405 53.463 1.00 48.79 113 TYR D N 1
ATOM 7206 C CA . TYR D 1 114 ? -18.243 48.109 52.924 1.00 45.48 113 TYR D CA 1
ATOM 7207 C C . TYR D 1 114 ? -17.938 48.956 51.698 1.00 47.26 113 TYR D C 1
ATOM 7208 O O . TYR D 1 114 ? -18.840 49.527 51.099 1.00 46.09 113 TYR D O 1
ATOM 7217 N N . ILE D 1 115 ? -16.671 48.948 51.287 1.00 44.06 114 ILE D N 1
ATOM 7218 C CA . ILE D 1 115 ? -16.199 49.570 50.058 1.00 43.90 114 ILE D CA 1
ATOM 7219 C C . ILE D 1 115 ? -15.552 48.473 49.214 1.00 45.78 114 ILE D C 1
ATOM 7220 O O . ILE D 1 115 ? -14.714 47.713 49.697 1.00 43.81 114 ILE D O 1
ATOM 7225 N N . THR D 1 116 ? -15.994 48.373 47.972 1.00 42.69 115 THR D N 1
ATOM 7226 C CA . THR D 1 116 ? -15.464 47.435 47.009 1.00 40.92 115 THR D CA 1
ATOM 7227 C C . THR D 1 116 ? -14.444 48.180 46.142 1.00 43.40 115 THR D C 1
ATOM 7228 O O . THR D 1 116 ? -14.773 49.175 45.515 1.00 45.83 115 THR D O 1
ATOM 7232 N N . VAL D 1 117 ? -13.211 47.705 46.153 1.00 37.57 116 VAL D N 1
ATOM 7233 C CA . VAL D 1 117 ? -12.092 48.260 45.409 1.00 37.00 116 VAL D CA 1
ATOM 7234 C C . VAL D 1 117 ? -11.805 47.386 44.158 1.00 41.98 116 VAL D C 1
ATOM 7235 O O . VAL D 1 117 ? -11.354 46.241 44.295 1.00 42.24 116 VAL D O 1
ATOM 7239 N N . PRO D 1 118 ? -11.992 47.931 42.942 1.00 38.09 117 PRO D N 1
ATOM 7240 C CA . PRO D 1 118 ? -11.745 47.135 41.733 1.00 37.47 117 PRO D CA 1
ATOM 7241 C C . PRO D 1 118 ? -10.420 47.448 41.012 1.00 44.46 117 PRO D C 1
ATOM 7242 O O . PRO D 1 118 ? -9.831 48.511 41.215 1.00 44.57 117 PRO D O 1
ATOM 7246 N N . LYS D 1 119 ? -10.014 46.539 40.097 1.00 41.93 118 LYS D N 1
ATOM 7247 C CA . LYS D 1 119 ? -8.899 46.634 39.145 1.00 42.75 118 LYS D CA 1
ATOM 7248 C C . LYS D 1 119 ? -7.560 47.073 39.722 1.00 49.53 118 LYS D C 1
ATOM 7249 O O . LYS D 1 119 ? -6.767 47.665 38.978 1.00 51.65 118 LYS D O 1
ATOM 7252 N N . ALA D 1 120 ? -7.266 46.767 41.008 1.00 44.92 119 ALA D N 1
ATOM 7253 C CA . ALA D 1 120 ? -5.938 47.098 41.529 1.00 43.13 119 ALA D CA 1
ATOM 7254 C C . ALA D 1 120 ? -4.933 46.221 40.819 1.00 44.77 119 ALA D C 1
ATOM 7255 O O . ALA D 1 120 ? -5.245 45.061 40.532 1.00 42.02 119 ALA D O 1
ATOM 7257 N N . THR D 1 121 ? -3.761 46.779 40.471 1.00 43.67 120 THR D N 1
ATOM 7258 C CA . THR D 1 121 ? -2.743 46.030 39.712 1.00 43.95 120 THR D CA 1
ATOM 7259 C C . THR D 1 121 ? -1.620 45.533 40.600 1.00 47.25 120 THR D C 1
ATOM 7260 O O . THR D 1 121 ? -0.729 44.840 40.110 1.00 46.85 120 THR D O 1
ATOM 7264 N N . ASN D 1 122 ? -1.674 45.868 41.895 1.00 43.41 121 ASN D N 1
ATOM 7265 C CA . ASN D 1 122 ? -0.671 45.427 42.856 1.00 43.88 121 ASN D CA 1
ATOM 7266 C C . ASN D 1 122 ? -1.133 45.679 44.285 1.00 47.52 121 ASN D C 1
ATOM 7267 O O . ASN D 1 122 ? -2.120 46.368 44.521 1.00 48.38 121 ASN D O 1
ATOM 7272 N N . SER D 1 123 ? -0.394 45.103 45.224 1.00 43.17 122 SER D N 1
ATOM 7273 C CA . SER D 1 123 ? -0.617 45.208 46.662 1.00 42.56 122 SER D CA 1
ATOM 7274 C C . SER D 1 123 ? -0.529 46.694 47.116 1.00 47.50 122 SER D C 1
ATOM 7275 O O . SER D 1 123 ? -1.339 47.121 47.939 1.00 49.21 122 SER D O 1
ATOM 7278 N N . GLY D 1 124 ? 0.390 47.462 46.527 1.00 42.07 123 GLY D N 1
ATOM 7279 C CA . GLY D 1 124 ? 0.585 48.872 46.831 1.00 43.29 123 GLY D CA 1
ATOM 7280 C C . GLY D 1 124 ? -0.636 49.725 46.596 1.00 49.93 123 GLY D C 1
ATOM 7281 O O . GLY D 1 124 ? -0.966 50.567 47.428 1.00 51.90 123 GLY D O 1
ATOM 7282 N N . GLN D 1 125 ? -1.320 49.513 45.465 1.00 47.12 124 GLN D N 1
ATOM 7283 C CA . GLN D 1 125 ? -2.553 50.228 45.106 1.00 47.12 124 GLN D CA 1
ATOM 7284 C C . GLN D 1 125 ? -3.662 49.938 46.111 1.00 50.50 124 GLN D C 1
ATOM 7285 O O . GLN D 1 125 ? -4.257 50.875 46.613 1.00 52.85 124 GLN D O 1
ATOM 7291 N N . VAL D 1 126 ? -3.855 48.657 46.479 1.00 45.02 125 VAL D N 1
ATOM 7292 C CA . VAL D 1 126 ? -4.845 48.215 47.473 1.00 44.80 125 VAL D CA 1
ATOM 7293 C C . VAL D 1 126 ? -4.552 48.844 48.822 1.00 49.99 125 VAL D C 1
ATOM 7294 O O . VAL D 1 126 ? -5.446 49.448 49.416 1.00 52.48 125 VAL D O 1
ATOM 7298 N N . ALA D 1 127 ? -3.278 48.773 49.245 1.00 45.06 126 ALA D N 1
ATOM 7299 C CA . ALA D 1 127 ? -2.766 49.320 50.498 1.00 45.28 126 ALA D CA 1
ATOM 7300 C C . ALA D 1 127 ? -2.997 50.808 50.576 1.00 51.31 126 ALA D C 1
ATOM 7301 O O . ALA D 1 127 ? -3.337 51.304 51.646 1.00 52.06 126 ALA D O 1
ATOM 7303 N N . GLU D 1 128 ? -2.882 51.510 49.439 1.00 49.63 127 GLU D N 1
ATOM 7304 C CA . GLU D 1 128 ? -3.071 52.955 49.335 1.00 52.00 127 GLU D CA 1
ATOM 7305 C C . GLU D 1 128 ? -4.528 53.324 49.515 1.00 56.13 127 GLU D C 1
ATOM 7306 O O . GLU D 1 128 ? -4.842 54.269 50.239 1.00 58.84 127 GLU D O 1
ATOM 7312 N N . VAL D 1 129 ? -5.419 52.567 48.865 1.00 49.33 128 VAL D N 1
ATOM 7313 C CA . VAL D 1 129 ? -6.865 52.774 48.904 1.00 46.83 128 VAL D CA 1
ATOM 7314 C C . VAL D 1 129 ? -7.398 52.451 50.311 1.00 52.41 128 VAL D C 1
ATOM 7315 O O . VAL D 1 129 ? -8.186 53.226 50.839 1.00 54.47 128 VAL D O 1
ATOM 7319 N N . ILE D 1 130 ? -6.920 51.352 50.936 1.00 46.93 129 ILE D N 1
ATOM 7320 C CA . ILE D 1 130 ? -7.357 50.947 52.275 1.00 46.82 129 ILE D CA 1
ATOM 7321 C C . ILE D 1 130 ? -6.955 51.974 53.283 1.00 52.63 129 ILE D C 1
ATOM 7322 O O . ILE D 1 130 ? -7.778 52.345 54.131 1.00 55.07 129 ILE D O 1
ATOM 7327 N N . ARG D 1 131 ? -5.704 52.458 53.162 1.00 48.54 130 ARG D N 1
ATOM 7328 C CA . ARG D 1 131 ? -5.104 53.483 54.021 1.00 49.78 130 ARG D CA 1
ATOM 7329 C C . ARG D 1 131 ? -5.916 54.759 53.924 1.00 54.32 130 ARG D C 1
ATOM 7330 O O . ARG D 1 131 ? -6.246 55.347 54.954 1.00 56.41 130 ARG D O 1
ATOM 7333 N N . TYR D 1 132 ? -6.303 55.142 52.687 1.00 49.95 131 TYR D N 1
ATOM 7334 C CA . TYR D 1 132 ? -7.075 56.355 52.430 1.00 51.20 131 TYR D CA 1
ATOM 7335 C C . TYR D 1 132 ? -8.486 56.250 53.028 1.00 55.37 131 TYR D C 1
ATOM 7336 O O . TYR D 1 132 ? -8.915 57.203 53.685 1.00 57.71 131 TYR D O 1
ATOM 7345 N N . ILE D 1 133 ? -9.172 55.091 52.846 1.00 47.44 132 ILE D N 1
ATOM 7346 C CA . ILE D 1 133 ? -10.496 54.808 53.420 1.00 46.72 132 ILE D CA 1
ATOM 7347 C C . ILE D 1 133 ? -10.424 54.948 54.948 1.00 51.72 132 ILE D C 1
ATOM 7348 O O . ILE D 1 133 ? -11.250 55.647 55.525 1.00 53.65 132 ILE D O 1
ATOM 7353 N N . GLY D 1 134 ? -9.396 54.353 55.557 1.00 47.75 133 GLY D N 1
ATOM 7354 C CA . GLY D 1 134 ? -9.158 54.404 56.992 1.00 49.84 133 GLY D CA 1
ATOM 7355 C C . GLY D 1 134 ? -8.974 55.810 57.512 1.00 60.77 133 GLY D C 1
ATOM 7356 O O . GLY D 1 134 ? -9.546 56.153 58.551 1.00 62.96 133 GLY D O 1
ATOM 7357 N N . ASP D 1 135 ? -8.208 56.643 56.769 1.00 60.87 134 ASP D N 1
ATOM 7358 C CA . ASP D 1 135 ? -7.962 58.048 57.121 1.00 65.29 134 ASP D CA 1
ATOM 7359 C C . ASP D 1 135 ? -9.245 58.849 57.096 1.00 71.33 134 ASP D C 1
ATOM 7360 O O . ASP D 1 135 ? -9.501 59.600 58.040 1.00 72.88 134 ASP D O 1
ATOM 7365 N N . VAL D 1 136 ? -10.066 58.668 56.031 1.00 67.51 135 VAL D N 1
ATOM 7366 C CA . VAL D 1 136 ? -11.345 59.368 55.839 1.00 67.82 135 VAL D CA 1
ATOM 7367 C C . VAL D 1 136 ? -12.344 58.888 56.899 1.00 73.75 135 VAL D C 1
ATOM 7368 O O . VAL D 1 136 ? -13.020 59.730 57.488 1.00 75.73 135 VAL D O 1
ATOM 7372 N N . ALA D 1 137 ? -12.398 57.563 57.178 1.00 70.24 136 ALA D N 1
ATOM 7373 C CA . ALA D 1 137 ? -13.301 57.006 58.193 1.00 71.18 136 ALA D CA 1
ATOM 7374 C C . ALA D 1 137 ? -12.976 57.556 59.584 1.00 78.97 136 ALA D C 1
ATOM 7375 O O . ALA D 1 137 ? -13.901 57.961 60.296 1.00 81.30 136 ALA D O 1
ATOM 7377 N N . LYS D 1 138 ? -11.673 57.660 59.931 1.00 75.02 137 LYS D N 1
ATOM 7378 C CA . LYS D 1 138 ? -11.232 58.221 61.210 1.00 77.90 137 LYS D CA 1
ATOM 7379 C C . LYS D 1 138 ? -11.642 59.707 61.333 1.00 84.26 137 LYS D C 1
ATOM 7380 O O . LYS D 1 138 ? -12.263 60.085 62.337 1.00 86.74 137 LYS D O 1
ATOM 7382 N N . ARG D 1 139 ? -11.364 60.522 60.284 1.00 79.26 138 ARG D N 1
ATOM 7383 C CA . ARG D 1 139 ? -11.703 61.954 60.242 1.00 81.08 138 ARG D CA 1
ATOM 7384 C C . ARG D 1 139 ? -13.204 62.193 60.274 1.00 85.68 138 ARG D C 1
ATOM 7385 O O . ARG D 1 139 ? -13.627 63.234 60.769 1.00 88.02 138 ARG D O 1
ATOM 7393 N N . ALA D 1 140 ? -14.006 61.231 59.754 1.00 80.41 139 ALA D N 1
ATOM 7394 C CA . ALA D 1 140 ? -15.468 61.300 59.736 1.00 80.15 139 ALA D CA 1
ATOM 7395 C C . ALA D 1 140 ? -16.076 60.882 61.092 1.00 86.19 139 ALA D C 1
ATOM 7396 O O . ALA D 1 140 ? -17.293 60.966 61.272 1.00 86.92 139 ALA D O 1
ATOM 7398 N N . GLY D 1 141 ? -15.222 60.461 62.025 1.00 83.78 140 GLY D N 1
ATOM 7399 C CA . GLY D 1 141 ? -15.618 60.057 63.367 1.00 85.65 140 GLY D CA 1
ATOM 7400 C C . GLY D 1 141 ? -16.317 58.717 63.435 1.00 88.84 140 GLY D C 1
ATOM 7401 O O . GLY D 1 141 ? -17.169 58.498 64.304 1.00 90.04 140 GLY D O 1
ATOM 7402 N N . LEU D 1 142 ? -15.960 57.813 62.514 1.00 83.37 141 LEU D N 1
ATOM 7403 C CA . LEU D 1 142 ? -16.520 56.460 62.456 1.00 81.02 141 LEU D CA 1
ATOM 7404 C C . LEU D 1 142 ? -15.876 55.625 63.539 1.00 89.44 141 LEU D C 1
ATOM 7405 O O . LEU D 1 142 ? -14.640 55.665 63.690 1.00 89.97 141 LEU D O 1
ATOM 7410 N N . ASP D 1 143 ? -16.712 54.915 64.327 1.00 88.60 142 ASP D N 1
ATOM 7411 C CA . ASP D 1 143 ? -16.253 54.074 65.437 1.00 90.08 142 ASP D CA 1
ATOM 7412 C C . ASP D 1 143 ? -15.564 52.802 64.911 1.00 88.52 142 ASP D C 1
ATOM 7413 O O . ASP D 1 143 ? -14.376 52.591 65.187 1.00 88.22 142 ASP D O 1
ATOM 7418 N N . LYS D 1 144 ? -16.284 51.992 64.126 1.00 81.25 143 LYS D N 1
ATOM 7419 C CA . LYS D 1 144 ? -15.726 50.775 63.550 1.00 77.96 143 LYS D CA 1
ATOM 7420 C C . LYS D 1 144 ? -15.088 51.092 62.183 1.00 81.32 143 LYS D C 1
ATOM 7421 O O . LYS D 1 144 ? -15.577 51.998 61.495 1.00 80.68 143 LYS D O 1
ATOM 7423 N N . PRO D 1 145 ? -13.992 50.405 61.755 1.00 76.97 144 PRO D N 1
ATOM 7424 C CA . PRO D 1 145 ? -13.444 50.689 60.410 1.00 74.16 144 PRO D CA 1
ATOM 7425 C C . PRO D 1 145 ? -14.391 50.191 59.319 1.00 70.79 144 PRO D C 1
ATOM 7426 O O . PRO D 1 145 ? -15.178 49.278 59.566 1.00 69.75 144 PRO D O 1
ATOM 7430 N N . VAL D 1 146 ? -14.341 50.818 58.136 1.00 62.10 145 VAL D N 1
ATOM 7431 C CA . VAL D 1 146 ? -15.148 50.430 56.990 1.00 58.18 145 VAL D CA 1
ATOM 7432 C C . VAL D 1 146 ? -14.572 49.135 56.417 1.00 55.21 145 VAL D C 1
ATOM 7433 O O . VAL D 1 146 ? -13.430 49.158 55.975 1.00 54.83 145 VAL D O 1
ATOM 7437 N N . PRO D 1 147 ? -15.313 48.000 56.425 1.00 49.06 146 PRO D N 1
ATOM 7438 C CA . PRO D 1 147 ? -14.783 46.758 55.818 1.00 46.10 146 PRO D CA 1
ATOM 7439 C C . PRO D 1 147 ? -14.530 46.937 54.325 1.00 47.40 146 PRO D C 1
ATOM 7440 O O . PRO D 1 147 ? -15.194 47.734 53.666 1.00 46.26 146 PRO D O 1
ATOM 7444 N N . VAL D 1 148 ? -13.509 46.261 53.813 1.00 43.59 147 VAL D N 1
ATOM 7445 C CA . VAL D 1 148 ? -13.110 46.407 52.413 1.00 41.91 147 VAL D CA 1
ATOM 7446 C C . VAL D 1 148 ? -13.244 45.079 51.690 1.00 43.01 147 VAL D C 1
ATOM 7447 O O . VAL D 1 148 ? -12.969 44.030 52.260 1.00 41.51 147 VAL D O 1
ATOM 7451 N N . HIS D 1 149 ? -13.718 45.153 50.445 1.00 39.71 148 HIS D N 1
ATOM 7452 C CA . HIS D 1 149 ? -13.847 44.059 49.487 1.00 38.23 148 HIS D CA 1
ATOM 7453 C C . HIS D 1 149 ? -12.871 44.366 48.367 1.00 41.47 148 HIS D C 1
ATOM 7454 O O . HIS D 1 149 ? -12.948 45.441 47.763 1.00 42.62 148 HIS D O 1
ATOM 7461 N N . VAL D 1 150 ? -11.918 43.471 48.128 1.00 34.59 149 VAL D N 1
ATOM 7462 C CA . VAL D 1 150 ? -10.888 43.731 47.113 1.00 33.59 149 VAL D CA 1
ATOM 7463 C C . VAL D 1 150 ? -11.040 42.823 45.923 1.00 38.42 149 VAL D C 1
ATOM 7464 O O . VAL D 1 150 ? -11.075 41.601 46.066 1.00 37.50 149 VAL D O 1
ATOM 7468 N N . LEU D 1 151 ? -11.117 43.434 44.730 1.00 38.53 150 LEU D N 1
ATOM 7469 C CA . LEU D 1 151 ? -11.170 42.654 43.489 1.00 38.42 150 LEU D CA 1
ATOM 7470 C C . LEU D 1 151 ? -9.797 42.149 43.145 1.00 44.90 150 LEU D C 1
ATOM 7471 O O . LEU D 1 151 ? -8.834 42.942 43.113 1.00 46.24 150 LEU D O 1
ATOM 7476 N N . ILE D 1 152 ? -9.704 40.846 42.846 1.00 38.45 151 ILE D N 1
ATOM 7477 C CA . ILE D 1 152 ? -8.499 40.201 42.327 1.00 36.36 151 ILE D CA 1
ATOM 7478 C C . ILE D 1 152 ? -8.858 39.914 40.870 1.00 43.18 151 ILE D C 1
ATOM 7479 O O . ILE D 1 152 ? -9.638 39.001 40.594 1.00 44.77 151 ILE D O 1
ATOM 7484 N N . GLU D 1 153 ? -8.434 40.782 39.955 1.00 40.16 152 GLU D N 1
ATOM 7485 C CA . GLU D 1 153 ? -8.821 40.659 38.539 1.00 40.28 152 GLU D CA 1
ATOM 7486 C C . GLU D 1 153 ? -7.721 41.101 37.592 1.00 47.28 152 GLU D C 1
ATOM 7487 O O . GLU D 1 153 ? -7.996 41.394 36.432 1.00 49.90 152 GLU D O 1
ATOM 7493 N N . THR D 1 154 ? -6.489 41.189 38.090 1.00 42.68 153 THR D N 1
ATOM 7494 C CA . THR D 1 154 ? -5.337 41.566 37.292 1.00 42.27 153 THR D CA 1
ATOM 7495 C C . THR D 1 154 ? -4.222 40.582 37.595 1.00 46.46 153 THR D C 1
ATOM 7496 O O . THR D 1 154 ? -4.282 39.864 38.592 1.00 47.87 153 THR D O 1
ATOM 7500 N N . HIS D 1 155 ? -3.206 40.546 36.738 1.00 40.42 154 HIS D N 1
ATOM 7501 C CA . HIS D 1 155 ? -2.036 39.720 36.913 1.00 36.57 154 HIS D CA 1
ATOM 7502 C C . HIS D 1 155 ? -1.323 40.103 38.219 1.00 39.15 154 HIS D C 1
ATOM 7503 O O . HIS D 1 155 ? -1.004 39.223 39.032 1.00 37.15 154 HIS D O 1
ATOM 7510 N N . GLY D 1 156 ? -1.116 41.411 38.417 1.00 34.87 155 GLY D N 1
ATOM 7511 C CA . GLY D 1 156 ? -0.443 41.928 39.604 1.00 34.77 155 GLY D CA 1
ATOM 7512 C C . GLY D 1 156 ? -1.176 41.672 40.901 1.00 39.78 155 GLY D C 1
ATOM 7513 O O . GLY D 1 156 ? -0.551 41.286 41.881 1.00 42.36 155 GLY D O 1
ATOM 7514 N N . ALA D 1 157 ? -2.501 41.826 40.913 1.00 37.68 156 ALA D N 1
ATOM 7515 C CA . ALA D 1 157 ? -3.283 41.545 42.121 1.00 36.65 156 ALA D CA 1
ATOM 7516 C C . ALA D 1 157 ? -3.292 40.031 42.426 1.00 40.67 156 ALA D C 1
ATOM 7517 O O . ALA D 1 157 ? -3.303 39.662 43.604 1.00 41.03 156 ALA D O 1
ATOM 7519 N N . LEU D 1 158 ? -3.257 39.157 41.379 1.00 35.72 157 LEU D N 1
ATOM 7520 C CA . LEU D 1 158 ? -3.188 37.713 41.615 1.00 34.59 157 LEU D CA 1
ATOM 7521 C C . LEU D 1 158 ? -1.786 37.356 42.129 1.00 40.28 157 LEU D C 1
ATOM 7522 O O . LEU D 1 158 ? -1.659 36.655 43.121 1.00 41.01 157 LEU D O 1
ATOM 7527 N N . ARG D 1 159 ? -0.741 37.884 41.496 1.00 36.38 158 ARG D N 1
ATOM 7528 C CA . ARG D 1 159 ? 0.629 37.659 41.938 1.00 35.84 158 ARG D CA 1
ATOM 7529 C C . ARG D 1 159 ? 0.772 38.065 43.427 1.00 41.24 158 ARG D C 1
ATOM 7530 O O . ARG D 1 159 ? 1.372 37.318 44.214 1.00 40.75 158 ARG D O 1
ATOM 7538 N N . ASP D 1 160 ? 0.164 39.210 43.810 1.00 37.53 159 ASP D N 1
ATOM 7539 C CA . ASP D 1 160 ? 0.235 39.768 45.165 1.00 37.44 159 ASP D CA 1
ATOM 7540 C C . ASP D 1 160 ? -0.936 39.375 46.075 1.00 40.38 159 ASP D C 1
ATOM 7541 O O . ASP D 1 160 ? -1.056 39.955 47.164 1.00 40.66 159 ASP D O 1
ATOM 7546 N N . VAL D 1 161 ? -1.737 38.362 45.688 1.00 34.46 160 VAL D N 1
ATOM 7547 C CA . VAL D 1 161 ? -2.931 37.972 46.446 1.00 34.37 160 VAL D CA 1
ATOM 7548 C C . VAL D 1 161 ? -2.651 37.649 47.941 1.00 38.78 160 VAL D C 1
ATOM 7549 O O . VAL D 1 161 ? -3.424 38.097 48.789 1.00 39.80 160 VAL D O 1
ATOM 7553 N N . PHE D 1 162 ? -1.566 36.941 48.264 1.00 34.28 161 PHE D N 1
ATOM 7554 C CA . PHE D 1 162 ? -1.266 36.605 49.660 1.00 35.54 161 PHE D CA 1
ATOM 7555 C C . PHE D 1 162 ? -0.838 37.832 50.475 1.00 40.49 161 PHE D C 1
ATOM 7556 O O . PHE D 1 162 ? -1.133 37.907 51.666 1.00 40.47 161 PHE D O 1
ATOM 7564 N N . GLN D 1 163 ? -0.222 38.812 49.809 1.00 39.49 162 GLN D N 1
ATOM 7565 C CA . GLN D 1 163 ? 0.180 40.080 50.420 1.00 40.46 162 GLN D CA 1
ATOM 7566 C C . GLN D 1 163 ? -1.083 40.958 50.600 1.00 43.46 162 GLN D C 1
ATOM 7567 O O . GLN D 1 163 ? -1.276 41.517 51.673 1.00 43.20 162 GLN D O 1
ATOM 7573 N N . ILE D 1 164 ? -1.967 41.009 49.580 1.00 40.01 163 ILE D N 1
ATOM 7574 C CA . ILE D 1 164 ? -3.239 41.744 49.638 1.00 38.56 163 ILE D CA 1
ATOM 7575 C C . ILE D 1 164 ? -4.095 41.184 50.801 1.00 43.19 163 ILE D C 1
ATOM 7576 O O . ILE D 1 164 ? -4.570 41.968 51.621 1.00 44.06 163 ILE D O 1
ATOM 7581 N N . ALA D 1 165 ? -4.206 39.853 50.924 1.00 39.14 164 ALA D N 1
ATOM 7582 C CA . ALA D 1 165 ? -5.012 39.195 51.959 1.00 40.27 164 ALA D CA 1
ATOM 7583 C C . ALA D 1 165 ? -4.541 39.529 53.416 1.00 49.06 164 ALA D C 1
ATOM 7584 O O . ALA D 1 165 ? -5.300 39.379 54.389 1.00 51.12 164 ALA D O 1
ATOM 7586 N N . GLU D 1 166 ? -3.320 40.014 53.550 1.00 45.28 165 GLU D N 1
ATOM 7587 C CA . GLU D 1 166 ? -2.762 40.383 54.850 1.00 46.29 165 GLU D CA 1
ATOM 7588 C C . GLU D 1 166 ? -2.997 41.879 55.196 1.00 49.59 165 GLU D C 1
ATOM 7589 O O . GLU D 1 166 ? -2.706 42.314 56.316 1.00 50.44 165 GLU D O 1
ATOM 7595 N N . LEU D 1 167 ? -3.530 42.655 54.249 1.00 44.49 166 LEU D N 1
ATOM 7596 C CA . LEU D 1 167 ? -3.837 44.078 54.455 1.00 44.43 166 LEU D CA 1
ATOM 7597 C C . LEU D 1 167 ? -5.056 44.257 55.397 1.00 50.04 166 LEU D C 1
ATOM 7598 O O . LEU D 1 167 ? -5.900 43.349 55.494 1.00 49.09 166 LEU D O 1
ATOM 7603 N N . PRO D 1 168 ? -5.121 45.390 56.151 1.00 48.61 167 PRO D N 1
ATOM 7604 C CA . PRO D 1 168 ? -6.175 45.519 57.174 1.00 48.42 167 PRO D CA 1
ATOM 7605 C C . PRO D 1 168 ? -7.556 45.777 56.642 1.00 50.48 167 PRO D C 1
ATOM 7606 O O . PRO D 1 168 ? -7.691 46.386 55.595 1.00 51.22 167 PRO D O 1
ATOM 7610 N N . ASN D 1 169 ? -8.573 45.331 57.409 1.00 46.70 168 ASN D N 1
ATOM 7611 C CA . ASN D 1 169 ? -10.015 45.534 57.206 1.00 47.48 168 ASN D CA 1
ATOM 7612 C C . ASN D 1 169 ? -10.584 44.887 55.937 1.00 49.95 168 ASN D C 1
ATOM 7613 O O . ASN D 1 169 ? -11.690 45.241 55.534 1.00 50.82 168 ASN D O 1
ATOM 7618 N N . ILE D 1 170 ? -9.878 43.919 55.348 1.00 44.60 169 ILE D N 1
ATOM 7619 C CA . ILE D 1 170 ? -10.420 43.206 54.196 1.00 43.22 169 ILE D CA 1
ATOM 7620 C C . ILE D 1 170 ? -11.298 42.078 54.745 1.00 46.42 169 ILE D C 1
ATOM 7621 O O . ILE D 1 170 ? -10.844 41.304 55.591 1.00 46.74 169 ILE D O 1
ATOM 7626 N N . GLU D 1 171 ? -12.546 41.993 54.274 1.00 41.29 170 GLU D N 1
ATOM 7627 C CA . GLU D 1 171 ? -13.445 40.924 54.692 1.00 41.48 170 GLU D CA 1
ATOM 7628 C C . GLU D 1 171 ? -13.841 40.088 53.490 1.00 43.80 170 GLU D C 1
ATOM 7629 O O . GLU D 1 171 ? -14.304 38.966 53.683 1.00 46.37 170 GLU D O 1
ATOM 7635 N N . VAL D 1 172 ? -13.628 40.599 52.255 1.00 36.37 171 VAL D N 1
ATOM 7636 C CA . VAL D 1 172 ? -13.925 39.848 51.027 1.00 34.36 171 VAL D CA 1
ATOM 7637 C C . VAL D 1 172 ? -12.820 40.041 49.982 1.00 39.67 171 VAL D C 1
ATOM 7638 O O . VAL D 1 172 ? -12.302 41.142 49.819 1.00 40.79 171 VAL D O 1
ATOM 7642 N N . LEU D 1 173 ? -12.486 38.957 49.266 1.00 35.97 172 LEU D N 1
ATOM 7643 C CA . LEU D 1 173 ? -11.656 38.947 48.058 1.00 34.77 172 LEU D CA 1
ATOM 7644 C C . LEU D 1 173 ? -12.603 38.538 46.964 1.00 38.57 172 LEU D C 1
ATOM 7645 O O . LEU D 1 173 ? -13.243 37.484 47.082 1.00 38.08 172 LEU D O 1
ATOM 7650 N N . ASP D 1 174 ? -12.795 39.407 45.971 1.00 34.86 173 ASP D N 1
ATOM 7651 C CA . ASP D 1 174 ? -13.697 39.172 44.863 1.00 34.02 173 ASP D CA 1
ATOM 7652 C C . ASP D 1 174 ? -12.940 38.738 43.650 1.00 36.99 173 ASP D C 1
ATOM 7653 O O . ASP D 1 174 ? -12.018 39.421 43.240 1.00 35.35 173 ASP D O 1
ATOM 7658 N N . PHE D 1 175 ? -13.389 37.668 43.000 1.00 37.08 174 PHE D N 1
ATOM 7659 C CA . PHE D 1 175 ? -12.750 37.230 41.765 1.00 37.29 174 PHE D CA 1
ATOM 7660 C C . PHE D 1 175 ? -13.382 37.931 40.553 1.00 44.99 174 PHE D C 1
ATOM 7661 O O . PHE D 1 175 ? -14.573 37.779 40.299 1.00 48.25 174 PHE D O 1
ATOM 7669 N N . GLY D 1 176 ? -12.595 38.703 39.828 1.00 40.80 175 GLY D N 1
ATOM 7670 C CA . GLY D 1 176 ? -13.062 39.404 38.632 1.00 40.42 175 GLY D CA 1
ATOM 7671 C C . GLY D 1 176 ? -12.605 38.664 37.388 1.00 46.07 175 GLY D C 1
ATOM 7672 O O . GLY D 1 176 ? -11.519 38.926 36.868 1.00 46.63 175 GLY D O 1
ATOM 7673 N N . LEU D 1 177 ? -13.410 37.695 36.935 1.00 43.36 176 LEU D N 1
ATOM 7674 C CA . LEU D 1 177 ? -13.121 36.832 35.786 1.00 43.86 176 LEU D CA 1
ATOM 7675 C C . LEU D 1 177 ? -12.893 37.603 34.477 1.00 51.70 176 LEU D C 1
ATOM 7676 O O . LEU D 1 177 ? -11.854 37.406 33.840 1.00 49.90 176 LEU D O 1
ATOM 7689 N N . ASP D 1 179 ? -12.195 40.876 33.680 1.00 47.54 178 ASP D N 1
ATOM 7690 C CA . ASP D 1 179 ? -11.004 41.737 33.601 1.00 47.81 178 ASP D CA 1
ATOM 7691 C C . ASP D 1 179 ? -9.722 40.927 33.682 1.00 48.42 178 ASP D C 1
ATOM 7692 O O . ASP D 1 179 ? -8.734 41.278 33.037 1.00 49.98 178 ASP D O 1
ATOM 7697 N N . PHE D 1 180 ? -9.755 39.821 34.431 1.00 40.60 179 PHE D N 1
ATOM 7698 C CA . PHE D 1 180 ? -8.631 38.915 34.554 1.00 39.46 179 PHE D CA 1
ATOM 7699 C C . PHE D 1 180 ? -8.307 38.283 33.186 1.00 44.22 179 PHE D C 1
ATOM 7700 O O . PHE D 1 180 ? -7.159 38.303 32.758 1.00 44.20 179 PHE D O 1
ATOM 7708 N N . VAL D 1 181 ? -9.329 37.796 32.481 1.00 42.76 180 VAL D N 1
ATOM 7709 C CA . VAL D 1 181 ? -9.149 37.180 31.174 1.00 44.23 180 VAL D CA 1
ATOM 7710 C C . VAL D 1 181 ? -8.643 38.212 30.148 1.00 52.57 180 VAL D C 1
ATOM 7711 O O . VAL D 1 181 ? -7.711 37.920 29.393 1.00 55.02 180 VAL D O 1
ATOM 7715 N N . SER D 1 182 ? -9.234 39.410 30.146 1.00 49.08 181 SER D N 1
ATOM 7716 C CA . SER D 1 182 ? -8.903 40.483 29.194 1.00 50.51 181 SER D CA 1
ATOM 7717 C C . SER D 1 182 ? -7.407 40.815 29.192 1.00 53.43 181 SER D C 1
ATOM 7718 O O . SER D 1 182 ? -6.869 41.171 28.144 1.00 55.45 181 SER D O 1
ATOM 7721 N N . GLY D 1 183 ? -6.749 40.653 30.335 1.00 47.52 182 GLY D N 1
ATOM 7722 C CA . GLY D 1 183 ? -5.319 40.922 30.454 1.00 46.88 182 GLY D CA 1
ATOM 7723 C C . GLY D 1 183 ? -4.398 39.829 29.951 1.00 50.26 182 GLY D C 1
ATOM 7724 O O . GLY D 1 183 ? -3.181 39.992 30.036 1.00 50.30 182 GLY D O 1
ATOM 7725 N N . HIS D 1 184 ? -4.941 38.717 29.411 1.00 46.57 183 HIS D N 1
ATOM 7726 C CA . HIS D 1 184 ? -4.111 37.582 28.986 1.00 46.27 183 HIS D CA 1
ATOM 7727 C C . HIS D 1 184 ? -3.738 37.565 27.497 1.00 51.57 183 HIS D C 1
ATOM 7728 O O . HIS D 1 184 ? -3.357 36.512 26.990 1.00 49.65 183 HIS D O 1
ATOM 7735 N N . HIS D 1 185 ? -3.790 38.716 26.814 1.00 53.63 184 HIS D N 1
ATOM 7736 C CA . HIS D 1 185 ? -3.418 38.878 25.387 1.00 57.72 184 HIS D CA 1
ATOM 7737 C C . HIS D 1 185 ? -4.045 37.765 24.462 1.00 62.86 184 HIS D C 1
ATOM 7738 O O . HIS D 1 185 ? -3.382 37.272 23.540 1.00 63.77 184 HIS D O 1
ATOM 7745 N N . GLY D 1 186 ? -5.284 37.363 24.758 1.00 57.53 185 GLY D N 1
ATOM 7746 C CA . GLY D 1 186 ? -5.976 36.310 24.020 1.00 57.20 185 GLY D CA 1
ATOM 7747 C C . GLY D 1 186 ? -5.535 34.883 24.324 1.00 58.33 185 GLY D C 1
ATOM 7748 O O . GLY D 1 186 ? -6.049 33.950 23.705 1.00 58.70 185 GLY D O 1
ATOM 7749 N N . ALA D 1 187 ? -4.592 34.671 25.267 1.00 51.20 186 ALA D N 1
ATOM 7750 C CA . ALA D 1 187 ? -4.109 33.320 25.556 1.00 50.82 186 ALA D CA 1
ATOM 7751 C C . ALA D 1 187 ? -5.203 32.460 26.215 1.00 56.21 186 ALA D C 1
ATOM 7752 O O . ALA D 1 187 ? -5.144 31.228 26.147 1.00 56.07 186 ALA D O 1
ATOM 7754 N N . ILE D 1 188 ? -6.207 33.129 26.828 1.00 52.27 187 ILE D N 1
ATOM 7755 C CA . ILE D 1 188 ? -7.357 32.471 27.402 1.00 50.37 187 ILE D CA 1
ATOM 7756 C C . ILE D 1 188 ? -8.487 32.577 26.351 1.00 56.53 187 ILE D C 1
ATOM 7757 O O . ILE D 1 188 ? -8.864 33.688 25.969 1.00 56.55 187 ILE D O 1
ATOM 7762 N N . PRO D 1 189 ? -8.998 31.426 25.840 1.00 54.67 188 PRO D N 1
ATOM 7763 C CA . PRO D 1 189 ? -10.098 31.493 24.854 1.00 55.48 188 PRO D CA 1
ATOM 7764 C C . PRO D 1 189 ? -11.389 32.004 25.469 1.00 59.19 188 PRO D C 1
ATOM 7765 O O . PRO D 1 189 ? -11.579 31.924 26.690 1.00 57.00 188 PRO D O 1
ATOM 7769 N N . ALA D 1 190 ? -12.279 32.531 24.611 1.00 57.57 189 ALA D N 1
ATOM 7770 C CA . ALA D 1 190 ? -13.567 33.106 24.976 1.00 57.37 189 ALA D CA 1
ATOM 7771 C C . ALA D 1 190 ? -14.459 32.100 25.711 1.00 60.87 189 ALA D C 1
ATOM 7772 O O . ALA D 1 190 ? -15.138 32.465 26.675 1.00 60.12 189 ALA D O 1
ATOM 7774 N N . ALA D 1 191 ? -14.415 30.827 25.285 1.00 57.62 190 ALA D N 1
ATOM 7775 C CA . ALA D 1 191 ? -15.195 29.735 25.867 1.00 57.52 190 ALA D CA 1
ATOM 7776 C C . ALA D 1 191 ? -14.913 29.528 27.360 1.00 62.49 190 ALA D C 1
ATOM 7777 O O . ALA D 1 191 ? -15.767 28.980 28.060 1.00 62.08 190 ALA D O 1
ATOM 7779 N N . ALA D 1 192 ? -13.691 29.924 27.835 1.00 57.76 191 ALA D N 1
ATOM 7780 C CA . ALA D 1 192 ? -13.268 29.805 29.227 1.00 53.79 191 ALA D CA 1
ATOM 7781 C C . ALA D 1 192 ? -13.821 30.976 30.081 1.00 53.49 191 ALA D C 1
ATOM 7782 O O . ALA D 1 192 ? -13.828 30.873 31.298 1.00 52.53 191 ALA D O 1
ATOM 7797 N N . ARG D 1 194 ? -16.850 31.612 30.295 1.00 49.69 193 ARG D N 1
ATOM 7798 C CA . ARG D 1 194 ? -18.166 31.120 30.674 1.00 50.66 193 ARG D CA 1
ATOM 7799 C C . ARG D 1 194 ? -18.022 29.685 31.207 1.00 55.79 193 ARG D C 1
ATOM 7800 O O . ARG D 1 194 ? -16.929 29.095 31.140 1.00 55.29 193 ARG D O 1
ATOM 7808 N N . SER D 1 195 ? -19.113 29.128 31.737 1.00 51.97 194 SER D N 1
ATOM 7809 C CA . SER D 1 195 ? -19.096 27.785 32.282 1.00 52.11 194 SER D CA 1
ATOM 7810 C C . SER D 1 195 ? -19.200 26.756 31.149 1.00 58.39 194 SER D C 1
ATOM 7811 O O . SER D 1 195 ? -19.844 27.045 30.145 1.00 57.76 194 SER D O 1
ATOM 7814 N N . PRO D 1 196 ? -18.523 25.576 31.232 1.00 56.94 195 PRO D N 1
ATOM 7815 C CA . PRO D 1 196 ? -17.727 25.044 32.355 1.00 55.07 195 PRO D CA 1
ATOM 7816 C C . PRO D 1 196 ? -16.244 25.440 32.352 1.00 56.44 195 PRO D C 1
ATOM 7817 O O . PRO D 1 196 ? -15.544 25.113 33.321 1.00 55.55 195 PRO D O 1
ATOM 7821 N N . GLY D 1 197 ? -15.789 26.130 31.304 1.00 51.11 196 GLY D N 1
ATOM 7822 C CA . GLY D 1 197 ? -14.403 26.564 31.151 1.00 48.47 196 GLY D CA 1
ATOM 7823 C C . GLY D 1 197 ? -13.859 27.398 32.300 1.00 49.88 196 GLY D C 1
ATOM 7824 O O . GLY D 1 197 ? -12.726 27.183 32.747 1.00 46.99 196 GLY D O 1
ATOM 7825 N N . GLN D 1 198 ? -14.687 28.326 32.822 1.00 46.64 197 GLN D N 1
ATOM 7826 C CA . GLN D 1 198 ? -14.289 29.215 33.910 1.00 45.03 197 GLN D CA 1
ATOM 7827 C C . GLN D 1 198 ? -13.925 28.441 35.199 1.00 48.03 197 GLN D C 1
ATOM 7828 O O . GLN D 1 198 ? -13.337 29.022 36.103 1.00 47.18 197 GLN D O 1
ATOM 7834 N N . PHE D 1 199 ? -14.256 27.150 35.253 1.00 44.50 198 PHE D N 1
ATOM 7835 C CA . PHE D 1 199 ? -14.000 26.255 36.378 1.00 43.05 198 PHE D CA 1
ATOM 7836 C C . PHE D 1 199 ? -13.045 25.147 36.013 1.00 47.44 198 PHE D C 1
ATOM 7837 O O . PHE D 1 199 ? -12.763 24.293 36.865 1.00 47.32 198 PHE D O 1
ATOM 7845 N N . GLU D 1 200 ? -12.569 25.123 34.748 1.00 44.33 199 GLU D N 1
ATOM 7846 C CA . GLU D 1 200 ? -11.754 24.005 34.286 1.00 45.05 199 GLU D CA 1
ATOM 7847 C C . GLU D 1 200 ? -10.437 24.399 33.629 1.00 50.11 199 GLU D C 1
ATOM 7848 O O . GLU D 1 200 ? -9.480 23.616 33.737 1.00 51.89 199 GLU D O 1
ATOM 7854 N N . HIS D 1 201 ? -10.370 25.576 32.963 1.00 44.24 200 HIS D N 1
ATOM 7855 C CA . HIS D 1 201 ? -9.141 26.048 32.316 1.00 43.90 200 HIS D CA 1
ATOM 7856 C C . HIS D 1 201 ? -8.086 26.240 33.368 1.00 47.64 200 HIS D C 1
ATOM 7857 O O . HIS D 1 201 ? -8.329 26.927 34.369 1.00 46.60 200 HIS D O 1
ATOM 7864 N N . ALA D 1 202 ? -6.922 25.623 33.151 1.00 44.99 201 ALA D N 1
ATOM 7865 C CA . ALA D 1 202 ? -5.780 25.614 34.075 1.00 43.50 201 ALA D CA 1
ATOM 7866 C C . ALA D 1 202 ? -5.431 26.990 34.641 1.00 43.52 201 ALA D C 1
ATOM 7867 O O . ALA D 1 202 ? -5.176 27.068 35.828 1.00 41.38 201 ALA D O 1
ATOM 7869 N N . LEU D 1 203 ? -5.477 28.061 33.838 1.00 40.60 202 LEU D N 1
ATOM 7870 C CA . LEU D 1 203 ? -5.131 29.417 34.330 1.00 39.44 202 LEU D CA 1
ATOM 7871 C C . LEU D 1 203 ? -6.185 30.004 35.244 1.00 42.09 202 LEU D C 1
ATOM 7872 O O . LEU D 1 203 ? -5.855 30.734 36.195 1.00 40.93 202 LEU D O 1
ATOM 7877 N N . LEU D 1 204 ? -7.460 29.686 34.953 1.00 39.27 203 LEU D N 1
ATOM 7878 C CA . LEU D 1 204 ? -8.590 30.164 35.743 1.00 38.31 203 LEU D CA 1
ATOM 7879 C C . LEU D 1 204 ? -8.722 29.369 37.042 1.00 40.17 203 LEU D C 1
ATOM 7880 O O . LEU D 1 204 ? -8.924 29.995 38.091 1.00 40.94 203 LEU D O 1
ATOM 7885 N N . VAL D 1 205 ? -8.493 28.009 36.999 1.00 33.24 204 VAL D N 1
ATOM 7886 C CA . VAL D 1 205 ? -8.499 27.143 38.180 1.00 31.55 204 VAL D CA 1
ATOM 7887 C C . VAL D 1 205 ? -7.421 27.638 39.126 1.00 37.13 204 VAL D C 1
ATOM 7888 O O . VAL D 1 205 ? -7.675 27.832 40.319 1.00 38.08 204 VAL D O 1
ATOM 7892 N N . ARG D 1 206 ? -6.228 27.885 38.583 1.00 33.67 205 ARG D N 1
ATOM 7893 C CA . ARG D 1 206 ? -5.066 28.383 39.303 1.00 33.25 205 ARG D CA 1
ATOM 7894 C C . ARG D 1 206 ? -5.373 29.707 39.988 1.00 39.53 205 ARG D C 1
ATOM 7895 O O . ARG D 1 206 ? -5.125 29.840 41.184 1.00 41.06 205 ARG D O 1
ATOM 7903 N N . ALA D 1 207 ? -5.926 30.679 39.228 1.00 35.24 206 ALA D N 1
ATOM 7904 C CA . ALA D 1 207 ? -6.269 31.992 39.733 1.00 33.86 206 ALA D CA 1
ATOM 7905 C C . ALA D 1 207 ? -7.330 31.908 40.841 1.00 37.91 206 ALA D C 1
ATOM 7906 O O . ALA D 1 207 ? -7.116 32.429 41.935 1.00 37.58 206 ALA D O 1
ATOM 7908 N N . LYS D 1 208 ? -8.444 31.201 40.580 1.00 34.28 207 LYS D N 1
ATOM 7909 C CA . LYS D 1 208 ? -9.527 31.047 41.538 1.00 32.95 207 LYS D CA 1
ATOM 7910 C C . LYS D 1 208 ? -9.042 30.348 42.817 1.00 37.76 207 LYS D C 1
ATOM 7911 O O . LYS D 1 208 ? -9.300 30.843 43.921 1.00 37.51 207 LYS D O 1
ATOM 7917 N N . ALA D 1 209 ? -8.323 29.213 42.669 1.00 34.36 208 ALA D N 1
ATOM 7918 C CA . ALA D 1 209 ? -7.848 28.460 43.815 1.00 33.63 208 ALA D CA 1
ATOM 7919 C C . ALA D 1 209 ? -6.834 29.297 44.621 1.00 37.12 208 ALA D C 1
ATOM 7920 O O . ALA D 1 209 ? -6.919 29.286 45.849 1.00 38.46 208 ALA D O 1
ATOM 7922 N N . ASP D 1 210 ? -5.966 30.090 43.962 1.00 32.08 209 ASP D N 1
ATOM 7923 C CA . ASP D 1 210 ? -5.004 30.950 44.682 1.00 32.66 209 ASP D CA 1
ATOM 7924 C C . ASP D 1 210 ? -5.703 32.001 45.497 1.00 38.30 209 ASP D C 1
ATOM 7925 O O . ASP D 1 210 ? -5.331 32.205 46.655 1.00 39.92 209 ASP D O 1
ATOM 7938 N N . VAL D 1 212 ? -8.941 31.958 46.637 1.00 30.49 211 VAL D N 1
ATOM 7939 C CA . VAL D 1 212 ? -9.686 31.311 47.717 1.00 29.91 211 VAL D CA 1
ATOM 7940 C C . VAL D 1 212 ? -8.706 30.880 48.822 1.00 36.03 211 VAL D C 1
ATOM 7941 O O . VAL D 1 212 ? -8.973 31.145 49.997 1.00 35.54 211 VAL D O 1
ATOM 7945 N N . ALA D 1 213 ? -7.547 30.287 48.438 1.00 33.58 212 ALA D N 1
ATOM 7946 C CA . ALA D 1 213 ? -6.515 29.865 49.390 1.00 34.44 212 ALA D CA 1
ATOM 7947 C C . ALA D 1 213 ? -5.992 31.039 50.207 1.00 39.44 212 ALA D C 1
ATOM 7948 O O . ALA D 1 213 ? -5.822 30.892 51.422 1.00 40.14 212 ALA D O 1
ATOM 7950 N N . ALA D 1 214 ? -5.750 32.202 49.549 1.00 35.26 213 ALA D N 1
ATOM 7951 C CA . ALA D 1 214 ? -5.249 33.423 50.200 1.00 35.18 213 ALA D CA 1
ATOM 7952 C C . ALA D 1 214 ? -6.293 33.999 51.147 1.00 41.35 213 ALA D C 1
ATOM 7953 O O . ALA D 1 214 ? -5.945 34.423 52.251 1.00 42.44 213 ALA D O 1
ATOM 7955 N N . ALA D 1 215 ? -7.578 33.994 50.714 1.00 37.90 214 ALA D N 1
ATOM 7956 C CA . ALA D 1 215 ? -8.700 34.527 51.480 1.00 37.72 214 ALA D CA 1
ATOM 7957 C C . ALA D 1 215 ? -8.925 33.701 52.743 1.00 38.19 214 ALA D C 1
ATOM 7958 O O . ALA D 1 215 ? -8.855 34.246 53.848 1.00 37.52 214 ALA D O 1
ATOM 7960 N N . LEU D 1 216 ? -9.121 32.386 52.584 1.00 33.16 215 LEU D N 1
ATOM 7961 C CA . LEU D 1 216 ? -9.374 31.483 53.692 1.00 34.36 215 LEU D CA 1
ATOM 7962 C C . LEU D 1 216 ? -8.184 31.393 54.644 1.0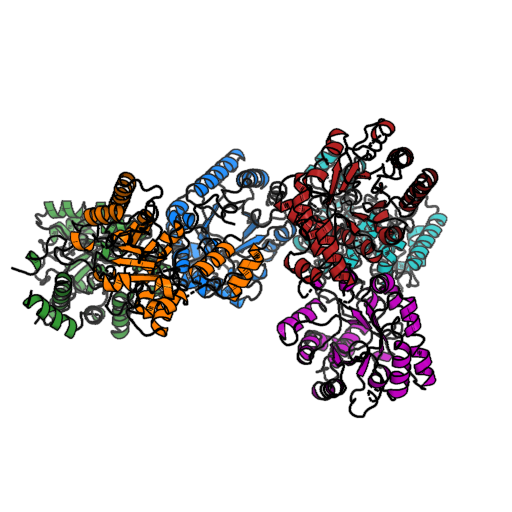0 38.31 215 LEU D C 1
ATOM 7963 O O . LEU D 1 216 ? -8.396 31.275 55.855 1.00 38.28 215 LEU D O 1
ATOM 7968 N N . ALA D 1 217 ? -6.952 31.525 54.131 1.00 36.76 216 ALA D N 1
ATOM 7969 C CA . ALA D 1 217 ? -5.742 31.531 54.991 1.00 37.87 216 ALA D CA 1
ATOM 7970 C C . ALA D 1 217 ? -5.712 32.762 55.909 1.00 44.87 216 ALA D C 1
ATOM 7971 O O . ALA D 1 217 ? -5.059 32.730 56.944 1.00 46.82 216 ALA D O 1
ATOM 7973 N N . ASN D 1 218 ? -6.427 33.832 55.539 1.00 42.71 217 ASN D N 1
ATOM 7974 C CA . ASN D 1 218 ? -6.421 35.090 56.282 1.00 42.91 217 ASN D CA 1
ATOM 7975 C C . ASN D 1 218 ? -7.793 35.493 56.845 1.00 46.13 217 ASN D C 1
ATOM 7976 O O . ASN D 1 218 ? -8.000 36.665 57.133 1.00 48.05 217 ASN D O 1
ATOM 7981 N N . GLY D 1 219 ? -8.685 34.530 57.038 1.00 41.59 218 GLY D N 1
ATOM 7982 C CA . GLY D 1 219 ? -10.015 34.778 57.576 1.00 42.45 218 GLY D CA 1
ATOM 7983 C C . GLY D 1 219 ? -10.838 35.752 56.754 1.00 45.25 218 GLY D C 1
ATOM 7984 O O . GLY D 1 219 ? -11.522 36.616 57.301 1.00 45.03 218 GLY D O 1
ATOM 7985 N N . ILE D 1 220 ? -10.733 35.640 55.438 1.00 41.49 219 ILE D N 1
ATOM 7986 C CA . ILE D 1 220 ? -11.438 36.501 54.489 1.00 41.04 219 ILE D CA 1
ATOM 7987 C C . ILE D 1 220 ? -12.374 35.636 53.672 1.00 47.92 219 ILE D C 1
ATOM 7988 O O . ILE D 1 220 ? -12.035 34.502 53.332 1.00 49.79 219 ILE D O 1
ATOM 7993 N N . VAL D 1 221 ? -13.554 36.159 53.369 1.00 44.22 220 VAL D N 1
ATOM 7994 C CA . VAL D 1 221 ? -14.556 35.468 52.572 1.00 43.35 220 VAL D CA 1
ATOM 7995 C C . VAL D 1 221 ? -14.152 35.530 51.077 1.00 45.17 220 VAL D C 1
ATOM 7996 O O . VAL D 1 221 ? -13.990 36.615 50.541 1.00 44.56 220 VAL D O 1
ATOM 8000 N N . PRO D 1 222 ? -14.030 34.386 50.374 1.00 40.65 221 PRO D N 1
ATOM 8001 C CA . PRO D 1 222 ? -13.759 34.459 48.936 1.00 39.62 221 PRO D CA 1
ATOM 8002 C C . PRO D 1 222 ? -15.097 34.560 48.181 1.00 44.36 221 PRO D C 1
ATOM 8003 O O . PRO D 1 222 ? -16.008 33.756 48.424 1.00 45.68 221 PRO D O 1
ATOM 8007 N N . ALA D 1 223 ? -15.237 35.563 47.294 1.00 38.18 222 ALA D N 1
ATOM 8008 C CA . ALA D 1 223 ? -16.461 35.762 46.520 1.00 36.30 222 ALA D CA 1
ATOM 8009 C C . ALA D 1 223 ? -16.205 35.527 45.039 1.00 39.69 222 ALA D C 1
ATOM 8010 O O . ALA D 1 223 ? -15.140 35.855 44.493 1.00 35.80 222 ALA D O 1
ATOM 8012 N N . HIS D 1 224 ? -17.205 34.935 44.392 1.00 38.16 223 HIS D N 1
ATOM 8013 C CA . HIS D 1 224 ? -17.141 34.524 43.013 1.00 36.87 223 HIS D CA 1
ATOM 8014 C C . HIS D 1 224 ? -17.765 35.560 42.113 1.00 43.10 223 HIS D C 1
ATOM 8015 O O . HIS D 1 224 ? -18.638 36.323 42.530 1.00 44.59 223 HIS D O 1
ATOM 8022 N N . ASN D 1 225 ? -17.312 35.566 40.862 1.00 39.10 224 ASN D N 1
ATOM 8023 C CA . ASN D 1 225 ? -17.800 36.418 39.782 1.00 37.94 224 ASN D CA 1
ATOM 8024 C C . ASN D 1 225 ? -19.236 36.032 39.429 1.00 40.38 224 ASN D C 1
ATOM 8025 O O . ASN D 1 225 ? -19.694 34.942 39.779 1.00 39.01 224 ASN D O 1
ATOM 8030 N N . VAL D 1 226 ? -19.937 36.931 38.763 1.00 37.61 225 VAL D N 1
ATOM 8031 C CA . VAL D 1 226 ? -21.334 36.764 38.345 1.00 39.31 225 VAL D CA 1
ATOM 8032 C C . VAL D 1 226 ? -21.507 35.612 37.353 1.00 43.81 225 VAL D C 1
ATOM 8033 O O . VAL D 1 226 ? -20.561 35.201 36.679 1.00 43.91 225 VAL D O 1
ATOM 8037 N N . CYS D 1 227 ? -22.739 35.156 37.218 1.00 42.30 226 CYS D N 1
ATOM 8038 C CA . CYS D 1 227 ? -23.125 34.253 36.167 1.00 43.40 226 CYS D CA 1
ATOM 8039 C C . CYS D 1 227 ? -23.619 35.172 35.057 1.00 51.30 226 CYS D C 1
ATOM 8040 O O . CYS D 1 227 ? -24.346 36.132 35.348 1.00 50.72 226 CYS D O 1
ATOM 8043 N N . LEU D 1 228 ? -23.186 34.953 33.812 1.00 51.43 227 LEU D N 1
ATOM 8044 C CA . LEU D 1 228 ? -23.599 35.839 32.709 1.00 52.79 227 LEU D CA 1
ATOM 8045 C C . LEU D 1 228 ? -25.029 35.517 32.229 1.00 58.03 227 LEU D C 1
ATOM 8046 O O . LEU D 1 228 ? -25.639 36.320 31.510 1.00 59.94 227 LEU D O 1
ATOM 8051 N N . ASN D 1 229 ? -25.586 34.375 32.676 1.00 53.33 228 ASN D N 1
ATOM 8052 C CA . ASN D 1 229 ? -26.979 34.003 32.434 1.00 53.46 228 ASN D CA 1
ATOM 8053 C C . ASN D 1 229 ? -27.799 34.725 33.500 1.00 56.86 228 ASN D C 1
ATOM 8054 O O . ASN D 1 229 ? -27.660 34.464 34.703 1.00 54.36 228 ASN D O 1
ATOM 8059 N N . LEU D 1 230 ? -28.613 35.674 33.059 1.00 55.14 229 LEU D N 1
ATOM 8060 C CA . LEU D 1 230 ? -29.353 36.545 33.958 1.00 55.49 229 LEU D CA 1
ATOM 8061 C C . LEU D 1 230 ? -30.629 35.964 34.546 1.00 60.98 229 LEU D C 1
ATOM 8062 O O . LEU D 1 230 ? -30.995 36.366 35.659 1.00 60.00 229 LEU D O 1
ATOM 8067 N N . LYS D 1 231 ? -31.328 35.069 33.810 1.00 59.04 230 LYS D N 1
ATOM 8068 C CA . LYS D 1 231 ? -32.632 34.603 34.264 1.00 60.08 230 LYS D CA 1
ATOM 8069 C C . LYS D 1 231 ? -32.778 33.080 34.462 1.00 63.06 230 LYS D C 1
ATOM 8070 O O . LYS D 1 231 ? -33.724 32.677 35.149 1.00 64.26 230 LYS D O 1
ATOM 8076 N N . ASP D 1 232 ? -31.896 32.242 33.877 1.00 57.68 231 ASP D N 1
ATOM 8077 C CA . ASP D 1 232 ? -32.050 30.783 34.008 1.00 57.94 231 ASP D CA 1
ATOM 8078 C C . ASP D 1 232 ? -31.520 30.344 35.379 1.00 59.17 231 ASP D C 1
ATOM 8079 O O . ASP D 1 232 ? -30.300 30.264 35.574 1.00 55.08 231 ASP D O 1
ATOM 8084 N N . ALA D 1 233 ? -32.459 30.065 36.327 1.00 56.67 232 ALA D N 1
ATOM 8085 C CA . ALA D 1 233 ? -32.172 29.688 37.717 1.00 55.59 232 ALA D CA 1
ATOM 8086 C C . ALA D 1 233 ? -31.265 28.473 37.823 1.00 58.79 232 ALA D C 1
ATOM 8087 O O . ALA D 1 233 ? -30.363 28.490 38.655 1.00 58.35 232 ALA D O 1
ATOM 8089 N N . GLU D 1 234 ? -31.471 27.454 36.955 1.00 55.06 233 GLU D N 1
ATOM 8090 C CA . GLU D 1 234 ? -30.675 26.224 36.943 1.00 54.03 233 GLU D CA 1
ATOM 8091 C C . GLU D 1 234 ? -29.209 26.488 36.594 1.00 55.10 233 GLU D C 1
ATOM 8092 O O . GLU D 1 234 ? -28.340 25.857 37.190 1.00 53.61 233 GLU D O 1
ATOM 8098 N N . VAL D 1 235 ? -28.946 27.442 35.664 1.00 50.68 234 VAL D N 1
ATOM 8099 C CA . VAL D 1 235 ? -27.607 27.833 35.219 1.00 48.95 234 VAL D CA 1
ATOM 8100 C C . VAL D 1 235 ? -26.911 28.584 36.331 1.00 50.57 234 VAL D C 1
ATOM 8101 O O . VAL D 1 235 ? -25.749 28.304 36.622 1.00 49.07 234 VAL D O 1
ATOM 8105 N N . ILE D 1 236 ? -27.614 29.544 36.934 1.00 47.68 235 ILE D N 1
ATOM 8106 C CA . ILE D 1 236 ? -27.093 30.381 38.015 1.00 45.59 235 ILE D CA 1
ATOM 8107 C C . ILE D 1 236 ? -26.739 29.464 39.202 1.00 47.05 235 ILE D C 1
ATOM 8108 O O . ILE D 1 236 ? -25.618 29.527 39.692 1.00 42.66 235 ILE D O 1
ATOM 8113 N N . ALA D 1 237 ? -27.671 28.569 39.599 1.00 46.98 236 ALA D N 1
ATOM 8114 C CA . ALA D 1 237 ? -27.459 27.606 40.688 1.00 47.94 236 ALA D CA 1
ATOM 8115 C C . ALA D 1 237 ? -26.243 26.720 40.419 1.00 53.55 236 ALA D C 1
ATOM 8116 O O . ALA D 1 237 ? -25.450 26.489 41.344 1.00 53.54 236 ALA D O 1
ATOM 8118 N N . SER D 1 238 ? -26.078 26.264 39.143 1.00 49.65 237 SER D N 1
ATOM 8119 C CA . SER D 1 238 ? -24.965 25.424 38.722 1.00 48.99 237 SER D CA 1
ATOM 8120 C C . SER D 1 238 ? -23.613 26.133 38.983 1.00 52.08 237 SER D C 1
ATOM 8121 O O . SER D 1 238 ? -22.727 25.525 39.579 1.00 51.58 237 SER D O 1
ATOM 8124 N N . ASP D 1 239 ? -23.491 27.417 38.586 1.00 48.20 238 ASP D N 1
ATOM 8125 C CA . ASP D 1 239 ? -22.287 28.243 38.790 1.00 46.90 238 ASP D CA 1
ATOM 8126 C C . ASP D 1 239 ? -22.006 28.423 40.273 1.00 50.77 238 ASP D C 1
ATOM 8127 O O . ASP D 1 239 ? -20.873 28.179 40.699 1.00 50.05 238 ASP D O 1
ATOM 8132 N N . ALA D 1 240 ? -23.053 28.743 41.072 1.00 46.89 239 ALA D N 1
ATOM 8133 C CA . ALA D 1 240 ? -22.930 28.864 42.529 1.00 45.51 239 ALA D CA 1
ATOM 8134 C C . ALA D 1 240 ? -22.523 27.521 43.168 1.00 50.77 239 ALA D C 1
ATOM 8135 O O . ALA D 1 240 ? -21.654 27.515 44.044 1.00 47.86 239 ALA D O 1
ATOM 8137 N N . CYS D 1 241 ? -23.066 26.381 42.688 1.00 51.40 240 CYS D N 1
ATOM 8138 C CA . CYS D 1 241 ? -22.653 25.069 43.233 1.00 53.49 240 CYS D CA 1
ATOM 8139 C C . CYS D 1 241 ? -21.179 24.750 42.980 1.00 51.45 240 CYS D C 1
ATOM 8140 O O . CYS D 1 241 ? -20.502 24.368 43.935 1.00 50.44 240 CYS D O 1
ATOM 8143 N N . ARG D 1 242 ? -20.704 24.859 41.710 1.00 44.48 241 ARG D N 1
ATOM 8144 C CA . ARG D 1 242 ? -19.311 24.585 41.320 1.00 43.20 241 ARG D CA 1
ATOM 8145 C C . ARG D 1 242 ? -18.352 25.433 42.149 1.00 44.39 241 ARG D C 1
ATOM 8146 O O . ARG D 1 242 ? -17.438 24.879 42.786 1.00 42.66 241 ARG D O 1
ATOM 8154 N N . ALA D 1 243 ? -18.624 26.766 42.216 1.00 38.52 242 ALA D N 1
ATOM 8155 C CA . ALA D 1 243 ? -17.808 27.730 42.963 1.00 35.88 242 ALA D CA 1
ATOM 8156 C C . ALA D 1 243 ? -17.779 27.398 44.454 1.00 42.78 242 ALA D C 1
ATOM 8157 O O . ALA D 1 243 ? -16.711 27.434 45.071 1.00 43.20 242 ALA D O 1
ATOM 8159 N N . ARG D 1 244 ? -18.950 27.042 45.031 1.00 39.22 243 ARG D N 1
ATOM 8160 C CA . ARG D 1 244 ? -19.056 26.689 46.449 1.00 39.02 243 ARG D CA 1
ATOM 8161 C C . ARG D 1 244 ? -18.401 25.338 46.775 1.00 44.69 243 ARG D C 1
ATOM 8162 O O . ARG D 1 244 ? -17.630 25.255 47.737 1.00 47.80 243 ARG D O 1
ATOM 8170 N N . ASN D 1 245 ? -18.707 24.293 46.007 1.00 38.93 244 ASN D N 1
ATOM 8171 C CA . ASN D 1 245 ? -18.262 22.932 46.321 1.00 39.07 244 ASN D CA 1
ATOM 8172 C C . ASN D 1 245 ? -16.946 22.475 45.689 1.00 43.64 244 ASN D C 1
ATOM 8173 O O . ASN D 1 245 ? -16.370 21.496 46.186 1.00 45.21 244 ASN D O 1
ATOM 8178 N N . GLU D 1 246 ? -16.477 23.130 44.612 1.00 38.95 245 GLU D N 1
ATOM 8179 C CA . GLU D 1 246 ? -15.230 22.710 43.956 1.00 37.55 245 GLU D CA 1
ATOM 8180 C C . GLU D 1 246 ? -14.083 23.662 44.229 1.00 39.11 245 GLU D C 1
ATOM 8181 O O . GLU D 1 246 ? -12.933 23.242 44.113 1.00 38.64 245 GLU D O 1
ATOM 8187 N N . PHE D 1 247 ? -14.367 24.934 44.571 1.00 37.10 246 PHE D N 1
ATOM 8188 C CA . PHE D 1 247 ? -13.309 25.940 44.823 1.00 36.70 246 PHE D CA 1
ATOM 8189 C C . PHE D 1 247 ? -13.297 26.511 46.229 1.00 43.01 246 PHE D C 1
ATOM 8190 O O . PHE D 1 247 ? -12.258 26.977 46.642 1.00 46.81 246 PHE D O 1
ATOM 8198 N N . GLY D 1 248 ? -14.407 26.488 46.945 1.00 39.01 247 GLY D N 1
ATOM 8199 C CA . GLY D 1 248 ? -14.459 27.027 48.302 1.00 38.05 247 GLY D CA 1
ATOM 8200 C C . GLY D 1 248 ? -14.882 28.478 48.383 1.00 40.53 247 GLY D C 1
ATOM 8201 O O . GLY D 1 248 ? -14.562 29.154 49.366 1.00 39.02 247 GLY D O 1
ATOM 8202 N N . PHE D 1 249 ? -15.634 28.972 47.356 1.00 35.68 248 PHE D N 1
ATOM 8203 C CA . PHE D 1 249 ? -16.222 30.295 47.379 1.00 34.26 248 PHE D CA 1
ATOM 8204 C C . PHE D 1 249 ? -17.414 30.261 48.351 1.00 41.18 248 PHE D C 1
ATOM 8205 O O . PHE D 1 249 ? -18.087 29.239 48.471 1.00 42.13 248 PHE D O 1
ATOM 8213 N N . LEU D 1 250 ? -17.630 31.352 49.094 1.00 38.47 249 LEU D N 1
ATOM 8214 C CA . LEU D 1 250 ? -18.661 31.400 50.132 1.00 39.26 249 LEU D CA 1
ATOM 8215 C C . LEU D 1 250 ? -19.651 32.517 49.868 1.00 43.20 249 LEU D C 1
ATOM 8216 O O . LEU D 1 250 ? -20.532 32.799 50.682 1.00 43.53 249 LEU D O 1
ATOM 8221 N N . ARG D 1 251 ? -19.478 33.166 48.720 1.00 39.87 250 ARG D N 1
ATOM 8222 C CA . ARG D 1 251 ? -20.235 34.321 48.282 1.00 38.63 250 ARG D CA 1
ATOM 8223 C C . ARG D 1 251 ? -20.139 34.411 46.777 1.00 41.05 250 ARG D C 1
ATOM 8224 O O . ARG D 1 251 ? -19.192 33.908 46.175 1.00 38.56 250 ARG D O 1
ATOM 8240 N N . TRP D 1 253 ? -21.427 37.232 43.381 1.00 42.99 252 TRP D N 1
ATOM 8241 C CA . TRP D 1 253 ? -22.052 38.450 42.884 1.00 45.24 252 TRP D CA 1
ATOM 8242 C C . TRP D 1 253 ? -23.294 38.162 42.070 1.00 48.22 252 TRP D C 1
ATOM 8243 O O . TRP D 1 253 ? -23.393 37.111 41.440 1.00 45.53 252 TRP D O 1
ATOM 8254 N N . SER D 1 254 ? -24.208 39.149 42.035 1.00 47.03 253 SER D N 1
ATOM 8255 C CA . SER D 1 254 ? -25.453 39.115 41.268 1.00 47.15 253 SER D CA 1
ATOM 8256 C C . SER D 1 254 ? -25.595 40.435 40.490 1.00 53.24 253 SER D C 1
ATOM 8257 O O . SER D 1 254 ? -25.312 41.506 41.039 1.00 52.43 253 SER D O 1
ATOM 8260 N N . ILE D 1 255 ? -26.041 40.358 39.228 1.00 49.67 254 ILE D N 1
ATOM 8261 C CA . ILE D 1 255 ? -26.250 41.555 38.415 1.00 49.70 254 ILE D CA 1
ATOM 8262 C C . ILE D 1 255 ? -27.715 41.662 37.988 1.00 56.69 254 ILE D C 1
ATOM 8263 O O . ILE D 1 255 ? -28.119 42.668 37.418 1.00 58.40 254 ILE D O 1
ATOM 8268 N N . TYR D 1 256 ? -28.510 40.639 38.279 1.00 54.89 255 TYR D N 1
ATOM 8269 C CA . TYR D 1 256 ? -29.934 40.620 37.959 1.00 56.34 255 TYR D CA 1
ATOM 8270 C C . TYR D 1 256 ? -30.702 39.979 39.130 1.00 58.53 255 TYR D C 1
ATOM 8271 O O . TYR D 1 256 ? -30.246 38.974 39.665 1.00 56.19 255 TYR D O 1
ATOM 8280 N N . PRO D 1 257 ? -31.833 40.571 39.576 1.00 57.96 256 PRO D N 1
ATOM 8281 C CA . PRO D 1 257 ? -32.545 40.040 40.763 1.00 58.78 256 PRO D CA 1
ATOM 8282 C C . PRO D 1 257 ? -32.874 38.545 40.746 1.00 61.86 256 PRO D C 1
ATOM 8283 O O . PRO D 1 257 ? -32.903 37.922 41.819 1.00 61.95 256 PRO D O 1
ATOM 8287 N N . ALA D 1 258 ? -33.110 37.977 39.541 1.00 56.81 257 ALA D N 1
ATOM 8288 C CA . ALA D 1 258 ? -33.444 36.567 39.360 1.00 55.57 257 ALA D CA 1
ATOM 8289 C C . ALA D 1 258 ? -32.290 35.650 39.811 1.00 57.29 257 ALA D C 1
ATOM 8290 O O . ALA D 1 258 ? -32.532 34.472 40.074 1.00 58.86 257 ALA D O 1
ATOM 8292 N N . GLN D 1 259 ? -31.063 36.182 39.929 1.00 49.33 258 GLN D N 1
ATOM 8293 C CA . GLN D 1 259 ? -29.875 35.412 40.333 1.00 47.52 258 GLN D CA 1
ATOM 8294 C C . GLN D 1 259 ? -29.751 35.226 41.852 1.00 51.68 258 GLN D C 1
ATOM 8295 O O . GLN D 1 259 ? -29.067 34.301 42.272 1.00 50.20 258 GLN D O 1
ATOM 8301 N N . ILE D 1 260 ? -30.401 36.095 42.667 1.00 48.62 259 ILE D N 1
ATOM 8302 C CA . ILE D 1 260 ? -30.252 36.118 44.117 1.00 48.44 259 ILE D CA 1
ATOM 8303 C C . ILE D 1 260 ? -30.646 34.795 44.794 1.00 54.54 259 ILE D C 1
ATOM 8304 O O . ILE D 1 260 ? -29.784 34.172 45.420 1.00 52.79 259 ILE D O 1
ATOM 8309 N N . GLN D 1 261 ? -31.916 34.379 44.699 1.00 56.49 260 GLN D N 1
ATOM 8310 C CA . GLN D 1 261 ? -32.382 33.144 45.357 1.00 57.47 260 GLN D CA 1
ATOM 8311 C C . GLN D 1 261 ? -31.581 31.910 44.880 1.00 58.09 260 GLN D C 1
ATOM 8312 O O . GLN D 1 261 ? -31.087 31.198 45.761 1.00 55.90 260 GLN D O 1
ATOM 8318 N N . PRO D 1 262 ? -31.286 31.687 43.562 1.00 53.98 261 PRO D N 1
ATOM 8319 C CA . PRO D 1 262 ? -30.434 30.531 43.200 1.00 51.94 261 PRO D CA 1
ATOM 8320 C C . PRO D 1 262 ? -29.045 30.571 43.864 1.00 54.77 261 PRO D C 1
ATOM 8321 O O . PRO D 1 262 ? -28.538 29.521 44.279 1.00 55.14 261 PRO D O 1
ATOM 8325 N N . ILE D 1 263 ? -28.430 31.769 43.994 1.00 48.10 262 ILE D N 1
ATOM 8326 C CA . ILE D 1 263 ? -27.110 31.894 44.629 1.00 45.60 262 ILE D CA 1
ATOM 8327 C C . ILE D 1 263 ? -27.230 31.582 46.133 1.00 51.00 262 ILE D C 1
ATOM 8328 O O . ILE D 1 263 ? -26.450 30.778 46.638 1.00 51.93 262 ILE D O 1
ATOM 8333 N N . VAL D 1 264 ? -28.206 32.207 46.837 1.00 46.49 263 VAL D N 1
ATOM 8334 C CA . VAL D 1 264 ? -28.414 32.006 48.277 1.00 47.21 263 VAL D CA 1
ATOM 8335 C C . VAL D 1 264 ? -28.662 30.511 48.573 1.00 53.61 263 VAL D C 1
ATOM 8336 O O . VAL D 1 264 ? -27.980 29.939 49.432 1.00 52.25 263 VAL D O 1
ATOM 8340 N N . ASN D 1 265 ? -29.595 29.883 47.834 1.00 53.04 264 ASN D N 1
ATOM 8341 C CA . ASN D 1 265 ? -29.939 28.478 48.024 1.00 55.65 264 ASN D CA 1
ATOM 8342 C C . ASN D 1 265 ? -28.766 27.537 47.727 1.00 58.12 264 ASN D C 1
ATOM 8343 O O . ASN D 1 265 ? -28.597 26.559 48.456 1.00 58.23 264 ASN D O 1
ATOM 8348 N N . ALA D 1 266 ? -27.936 27.842 46.711 1.00 52.08 265 ALA D N 1
ATOM 8349 C CA . ALA D 1 266 ? -26.799 26.985 46.400 1.00 50.65 265 ALA D CA 1
ATOM 8350 C C . ALA D 1 266 ? -25.731 27.058 47.503 1.00 53.41 265 ALA D C 1
ATOM 8351 O O . ALA D 1 266 ? -25.048 26.059 47.736 1.00 53.20 265 ALA D O 1
ATOM 8361 N N . ARG D 1 268 ? -26.457 27.657 50.797 1.00 55.31 267 ARG D N 1
ATOM 8362 C CA . ARG D 1 268 ? -27.084 27.275 52.059 1.00 57.50 267 ARG D CA 1
ATOM 8363 C C . ARG D 1 268 ? -26.558 25.958 52.631 1.00 64.87 267 ARG D C 1
ATOM 8364 O O . ARG D 1 268 ? -26.404 24.983 51.872 1.00 63.66 267 ARG D O 1
ATOM 8372 N N . PRO D 1 269 ? -26.409 25.865 53.983 1.00 64.68 268 PRO D N 1
ATOM 8373 C CA . PRO D 1 269 ? -26.078 24.562 54.587 1.00 66.24 268 PRO D CA 1
ATOM 8374 C C . PRO D 1 269 ? -27.283 23.642 54.518 1.00 78.38 268 PRO D C 1
ATOM 8375 O O . PRO D 1 269 ? -28.415 24.126 54.451 1.00 78.41 268 PRO D O 1
ATOM 8379 N N . ASP D 1 270 ? -27.060 22.325 54.500 1.00 81.40 269 ASP D N 1
ATOM 8380 C CA . ASP D 1 270 ? -28.213 21.445 54.385 1.00 85.93 269 ASP D CA 1
ATOM 8381 C C . ASP D 1 270 ? -29.066 21.431 55.616 1.00 93.49 269 ASP D C 1
ATOM 8382 O O . ASP D 1 270 ? -28.569 21.697 56.700 1.00 93.00 269 ASP D O 1
ATOM 8387 N N . PHE D 1 271 ? -30.386 21.270 55.421 1.00 93.76 270 PHE D N 1
ATOM 8388 C CA . PHE D 1 271 ? -31.390 21.309 56.491 1.00 97.32 270 PHE D CA 1
ATOM 8389 C C . PHE D 1 271 ? -31.042 20.371 57.662 1.00 103.44 270 PHE D C 1
ATOM 8390 O O . PHE D 1 271 ? -31.190 20.761 58.826 1.00 104.46 270 PHE D O 1
ATOM 8398 N N . THR D 1 272 ? -30.608 19.134 57.333 1.00 99.90 271 THR D N 1
ATOM 8399 C CA . THR D 1 272 ? -30.210 18.094 58.285 1.00 101.08 271 THR D CA 1
ATOM 8400 C C . THR D 1 272 ? -29.014 18.568 59.125 1.00 102.95 271 THR D C 1
ATOM 8401 O O . THR D 1 272 ? -29.013 18.384 60.341 1.00 104.82 271 THR D O 1
ATOM 8405 N N . GLU D 1 273 ? -28.028 19.210 58.460 1.00 95.37 272 GLU D N 1
ATOM 8406 C CA . GLU D 1 273 ? -26.769 19.732 58.997 1.00 93.16 272 GLU D CA 1
ATOM 8407 C C . GLU D 1 273 ? -26.992 20.847 60.028 1.00 96.03 272 GLU D C 1
ATOM 8408 O O . GLU D 1 273 ? -26.311 20.861 61.054 1.00 95.19 272 GLU D O 1
ATOM 8414 N N . VAL D 1 274 ? -27.947 21.769 59.760 1.00 92.41 273 VAL D N 1
ATOM 8415 C CA . VAL D 1 274 ? -28.265 22.885 60.655 1.00 92.33 273 VAL D CA 1
ATOM 8416 C C . VAL D 1 274 ? -29.047 22.367 61.875 1.00 99.25 273 VAL D C 1
ATOM 8417 O O . VAL D 1 274 ? -28.845 22.881 62.976 1.00 99.84 273 VAL D O 1
ATOM 8421 N N . GLU D 1 275 ? -29.895 21.331 61.690 1.00 97.66 274 GLU D N 1
ATOM 8422 C CA . GLU D 1 275 ? -30.664 20.714 62.778 1.00 101.53 274 GLU D CA 1
ATOM 8423 C C . GLU D 1 275 ? -29.707 20.088 63.801 1.00 108.11 274 GLU D C 1
ATOM 8424 O O . GLU D 1 275 ? -29.934 20.214 65.003 1.00 110.31 274 GLU D O 1
ATOM 8426 N N . ASP D 1 276 ? -28.620 19.456 63.317 1.00 103.95 275 ASP D N 1
ATOM 8427 C CA . ASP D 1 276 ? -27.573 18.840 64.133 1.00 104.70 275 ASP D CA 1
ATOM 8428 C C . ASP D 1 276 ? -26.699 19.912 64.793 1.00 109.17 275 ASP D C 1
ATOM 8429 O O . ASP D 1 276 ? -26.368 19.784 65.972 1.00 111.03 275 ASP D O 1
ATOM 8434 N N . ALA D 1 277 ? -26.338 20.966 64.034 1.00 104.41 276 ALA D N 1
ATOM 8435 C CA . ALA D 1 277 ? -25.503 22.082 64.496 1.00 103.71 276 ALA D CA 1
ATOM 8436 C C . ALA D 1 277 ? -26.119 22.807 65.690 1.00 111.82 276 ALA D C 1
ATOM 8437 O O . ALA D 1 277 ? -25.381 23.199 66.595 1.00 112.34 276 ALA D O 1
ATOM 8439 N N . ALA D 1 278 ? -27.465 22.968 65.699 1.00 110.68 277 ALA D N 1
ATOM 8440 C CA . ALA D 1 278 ? -28.210 23.618 66.782 1.00 113.06 277 ALA D CA 1
ATOM 8441 C C . ALA D 1 278 ? -28.266 22.727 68.028 1.00 121.10 277 ALA D C 1
ATOM 8442 O O . ALA D 1 278 ? -28.203 23.239 69.145 1.00 122.86 277 ALA D O 1
ATOM 8444 N N . GLY D 1 279 ? -28.375 21.411 67.819 1.00 118.69 278 GLY D N 1
ATOM 8445 C CA . GLY D 1 279 ? -28.408 20.408 68.878 1.00 121.49 2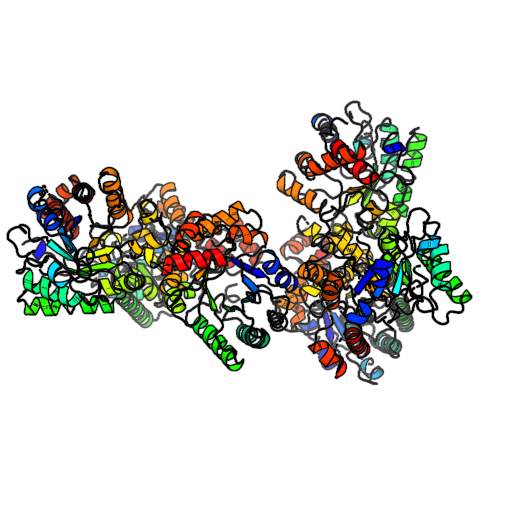78 GLY D CA 1
ATOM 8446 C C . GLY D 1 279 ? -27.097 20.317 69.634 1.00 123.63 278 GLY D C 1
ATOM 8447 O O . GLY D 1 279 ? -27.099 20.291 70.869 1.00 126.02 278 GLY D O 1
ATOM 8448 N N . ILE D 1 280 ? -25.968 20.297 68.897 1.00 115.56 279 ILE D N 1
ATOM 8449 C CA . ILE D 1 280 ? -24.620 20.244 69.459 1.00 114.32 279 ILE D CA 1
ATOM 8450 C C . ILE D 1 280 ? -24.323 21.536 70.216 1.00 118.24 279 ILE D C 1
ATOM 8451 O O . ILE D 1 280 ? -24.096 21.506 71.424 1.00 120.63 279 ILE D O 1
ATOM 8453 N N . THR D 1 303 ? -14.272 21.954 67.032 1.00 125.83 302 THR D N 1
ATOM 8454 C CA . THR D 1 303 ? -15.464 21.238 66.587 1.00 126.36 302 THR D CA 1
ATOM 8455 C C . THR D 1 303 ? -16.730 22.115 66.744 1.00 131.00 302 THR D C 1
ATOM 8456 O O . THR D 1 303 ? -17.514 22.226 65.795 1.00 129.66 302 THR D O 1
ATOM 8458 N N . TYR D 1 304 ? -16.920 22.740 67.934 1.00 128.88 303 TYR D N 1
ATOM 8459 C CA . TYR D 1 304 ? -18.063 23.622 68.232 1.00 129.03 303 TYR D CA 1
ATOM 8460 C C . TYR D 1 304 ? -18.025 24.895 67.369 1.00 128.43 303 TYR D C 1
ATOM 8461 O O . TYR D 1 304 ? -19.083 25.407 66.991 1.00 128.06 303 TYR D O 1
ATOM 8463 N N . ARG D 1 305 ? -16.802 25.380 67.037 1.00 121.06 304 ARG D N 1
ATOM 8464 C CA . ARG D 1 305 ? -16.574 26.550 66.185 1.00 117.28 304 ARG D CA 1
ATOM 8465 C C . ARG D 1 305 ? -17.090 26.277 64.764 1.00 116.04 304 ARG D C 1
ATOM 8466 O O . ARG D 1 305 ? -17.556 27.211 64.110 1.00 114.41 304 ARG D O 1
ATOM 8468 N N . TYR D 1 306 ? -17.055 24.993 64.310 1.00 109.97 305 TYR D N 1
ATOM 8469 C CA . TYR D 1 306 ? -17.558 24.579 62.994 1.00 107.20 305 TYR D CA 1
ATOM 8470 C C . TYR D 1 306 ? -19.077 24.659 62.974 1.00 108.73 305 TYR D C 1
ATOM 8471 O O . TYR D 1 306 ? -19.641 25.317 62.094 1.00 107.14 305 TYR D O 1
ATOM 8480 N N . PHE D 1 307 ? -19.736 23.980 63.941 1.00 104.50 306 PHE D N 1
ATOM 8481 C CA . PHE D 1 307 ? -21.191 23.948 64.066 1.00 103.98 306 PHE D CA 1
ATOM 8482 C C . PHE D 1 307 ? -21.746 25.363 64.297 1.00 103.51 306 PHE D C 1
ATOM 8483 O O . PHE D 1 307 ? -22.847 25.647 63.829 1.00 103.36 306 PHE D O 1
ATOM 8485 N N . TRP D 1 308 ? -20.960 26.263 64.943 1.00 96.69 307 TRP D N 1
ATOM 8486 C CA . TRP D 1 308 ? -21.352 27.657 65.172 1.00 95.47 307 TRP D CA 1
ATOM 8487 C C . TRP D 1 308 ? -21.349 28.423 63.854 1.00 95.38 307 TRP D C 1
ATOM 8488 O O . TRP D 1 308 ? -22.229 29.260 63.634 1.00 95.17 307 TRP D O 1
ATOM 8499 N N . GLU D 1 309 ? -20.368 28.115 62.970 1.00 89.12 308 GLU D N 1
ATOM 8500 C CA . GLU D 1 309 ? -20.225 28.706 61.632 1.00 85.14 308 GLU D CA 1
ATOM 8501 C C . GLU D 1 309 ? -21.434 28.302 60.765 1.00 84.67 308 GLU D C 1
ATOM 8502 O O . GLU D 1 309 ? -22.015 29.164 60.098 1.00 82.77 308 GLU D O 1
ATOM 8504 N N . VAL D 1 310 ? -21.850 27.009 60.851 1.00 79.33 309 VAL D N 1
ATOM 8505 C CA . VAL D 1 310 ? -22.996 26.433 60.140 1.00 78.33 309 VAL D CA 1
ATOM 8506 C C . VAL D 1 310 ? -24.305 27.148 60.574 1.00 83.82 309 VAL D C 1
ATOM 8507 O O . VAL D 1 310 ? -25.092 27.540 59.709 1.00 83.38 309 VAL D O 1
ATOM 8511 N N . LEU D 1 311 ? -24.517 27.332 61.897 1.00 81.19 310 LEU D N 1
ATOM 8512 C CA . LEU D 1 311 ? -25.713 27.987 62.431 1.00 82.68 310 LEU D CA 1
ATOM 8513 C C . LEU D 1 311 ? -25.751 29.457 62.017 1.00 83.54 310 LEU D C 1
ATOM 8514 O O . LEU D 1 311 ? -26.830 29.978 61.723 1.00 83.92 310 LEU D O 1
ATOM 8516 N N . GLN D 1 312 ? -24.576 30.115 61.959 1.00 76.45 311 GLN D N 1
ATOM 8517 C CA . GLN D 1 312 ? -24.467 31.517 61.547 1.00 73.93 311 GLN D CA 1
ATOM 8518 C C . GLN D 1 312 ? -24.743 31.655 60.048 1.00 71.89 311 GLN D C 1
ATOM 8519 O O . GLN D 1 312 ? -25.414 32.610 59.638 1.00 70.63 311 GLN D O 1
ATOM 8525 N N . LYS D 1 313 ? -24.262 30.673 59.246 1.00 65.15 312 LYS D N 1
ATOM 8526 C CA . LYS D 1 313 ? -24.485 30.607 57.802 1.00 62.96 312 LYS D CA 1
ATOM 8527 C C . LYS D 1 313 ? -25.989 30.444 57.520 1.00 67.34 312 LYS D C 1
ATOM 8528 O O . LYS D 1 313 ? -26.528 31.135 56.658 1.00 65.72 312 LYS D O 1
ATOM 8530 N N . ALA D 1 314 ? -26.669 29.585 58.304 1.00 65.62 313 ALA D N 1
ATOM 8531 C CA . ALA D 1 314 ? -28.102 29.328 58.218 1.00 66.76 313 ALA D CA 1
ATOM 8532 C C . ALA D 1 314 ? -28.922 30.611 58.443 1.00 70.54 313 ALA D C 1
ATOM 8533 O O . ALA D 1 314 ? -29.858 30.871 57.678 1.00 69.71 313 ALA D O 1
ATOM 8535 N N . LYS D 1 315 ? -28.543 31.435 59.454 1.00 67.03 314 LYS D N 1
ATOM 8536 C CA . LYS D 1 315 ? -29.223 32.704 59.735 1.00 67.59 314 LYS D CA 1
ATOM 8537 C C . LYS D 1 315 ? -29.016 33.690 58.575 1.00 69.31 314 LYS D C 1
ATOM 8538 O O . LYS D 1 315 ? -30.004 34.232 58.071 1.00 68.56 314 LYS D O 1
ATOM 8540 N N . VAL D 1 316 ? -27.745 33.882 58.130 1.00 64.42 315 VAL D N 1
ATOM 8541 C CA . VAL D 1 316 ? -27.372 34.806 57.041 1.00 62.72 315 VAL D CA 1
ATOM 8542 C C . VAL D 1 316 ? -28.016 34.408 55.689 1.00 65.82 315 VAL D C 1
ATOM 8543 O O . VAL D 1 316 ? -28.270 35.295 54.876 1.00 65.31 315 VAL D O 1
ATOM 8545 N N . THR D 1 317 ? -28.293 33.102 55.464 1.00 61.24 316 THR D N 1
ATOM 8546 C CA . THR D 1 317 ? -28.889 32.617 54.209 1.00 60.27 316 THR D CA 1
ATOM 8547 C C . THR D 1 317 ? -30.410 32.441 54.329 1.00 65.48 316 THR D C 1
ATOM 8548 O O . THR D 1 317 ? -31.024 31.784 53.485 1.00 65.75 316 THR D O 1
ATOM 8552 N N . GLY D 1 318 ? -30.991 33.073 55.352 1.00 63.01 317 GLY D N 1
ATOM 8553 C CA . GLY D 1 318 ? -32.425 33.141 55.624 1.00 63.94 317 GLY D CA 1
ATOM 8554 C C . GLY D 1 318 ? -33.174 31.865 55.910 1.00 67.60 317 GLY D C 1
ATOM 8555 O O . GLY D 1 318 ? -34.395 31.840 55.729 1.00 69.83 317 GLY D O 1
ATOM 8564 N N . ALA D 1 320 ? -34.556 28.734 58.511 1.00 75.64 319 ALA D N 1
ATOM 8565 C CA . ALA D 1 320 ? -35.066 28.660 59.877 1.00 79.52 319 ALA D CA 1
ATOM 8566 C C . ALA D 1 320 ? -34.021 28.087 60.829 1.00 88.12 319 ALA D C 1
ATOM 8567 O O . ALA D 1 320 ? -33.504 26.995 60.589 1.00 87.89 319 ALA D O 1
ATOM 8569 N N . VAL D 1 321 ? -33.660 28.853 61.868 1.00 87.28 320 VAL D N 1
ATOM 8570 C CA . VAL D 1 321 ? -32.722 28.390 62.892 1.00 88.10 320 VAL D CA 1
ATOM 8571 C C . VAL D 1 321 ? -33.565 27.791 64.025 1.00 99.35 320 VAL D C 1
ATOM 8572 O O . VAL D 1 321 ? -34.514 28.449 64.472 1.00 101.57 320 VAL D O 1
ATOM 8574 N N . PRO D 1 322 ? -33.284 26.548 64.487 1.00 98.58 321 PRO D N 1
ATOM 8575 C CA . PRO D 1 322 ? -34.121 25.952 65.553 1.00 107.10 321 PRO D CA 1
ATOM 8576 C C . PRO D 1 322 ? -34.032 26.684 66.903 1.00 143.36 321 PRO D C 1
ATOM 8577 O O . PRO D 1 322 ? -33.150 27.511 67.154 1.00 107.42 321 PRO D O 1
ATOM 8581 N N . HIS E 1 7 ? 33.631 0.172 41.976 1.00 80.23 6 HIS E N 1
ATOM 8582 C CA . HIS E 1 7 ? 33.101 1.319 42.718 1.00 79.12 6 HIS E CA 1
ATOM 8583 C C . HIS E 1 7 ? 31.575 1.163 43.048 1.00 83.56 6 HIS E C 1
ATOM 8584 O O . HIS E 1 7 ? 30.782 0.898 42.130 1.00 82.55 6 HIS E O 1
ATOM 8586 N N . PRO E 1 8 ? 31.137 1.329 44.335 1.00 80.07 7 PRO E N 1
ATOM 8587 C CA . PRO E 1 8 ? 29.687 1.187 44.638 1.00 77.70 7 PRO E CA 1
ATOM 8588 C C . PRO E 1 8 ? 28.844 2.319 44.059 1.00 81.40 7 PRO E C 1
ATOM 8589 O O . PRO E 1 8 ? 29.317 3.459 43.968 1.00 80.87 7 PRO E O 1
ATOM 8593 N N . ASN E 1 9 ? 27.585 1.993 43.676 1.00 76.98 8 ASN E N 1
ATOM 8594 C CA . ASN E 1 9 ? 26.621 2.904 43.056 1.00 75.31 8 ASN E CA 1
ATOM 8595 C C . ASN E 1 9 ? 26.380 4.157 43.925 1.00 77.13 8 ASN E C 1
ATOM 8596 O O . ASN E 1 9 ? 26.195 5.235 43.381 1.00 75.17 8 ASN E O 1
ATOM 8598 N N . ASP E 1 10 ? 26.465 4.024 45.261 1.00 73.81 9 ASP E N 1
ATOM 8599 C CA . ASP E 1 10 ? 26.293 5.129 46.206 1.00 72.47 9 ASP E CA 1
ATOM 8600 C C . ASP E 1 10 ? 27.524 6.044 46.255 1.00 76.82 9 ASP E C 1
ATOM 8601 O O . ASP E 1 10 ? 27.366 7.257 46.276 1.00 76.00 9 ASP E O 1
ATOM 8606 N N . ALA E 1 11 ? 28.734 5.473 46.288 1.00 75.86 10 ALA E N 1
ATOM 8607 C CA . ALA E 1 11 ? 29.972 6.252 46.346 1.00 77.04 10 ALA E CA 1
ATOM 8608 C C . ALA E 1 11 ? 30.312 6.916 44.989 1.00 82.74 10 ALA E C 1
ATOM 8609 O O . ALA E 1 11 ? 31.018 7.929 44.965 1.00 83.98 10 ALA E O 1
ATOM 8611 N N . LEU E 1 12 ? 29.781 6.376 43.878 1.00 79.30 11 LEU E N 1
ATOM 8612 C CA . LEU E 1 12 ? 30.036 6.891 42.529 1.00 80.48 11 LEU E CA 1
ATOM 8613 C C . LEU E 1 12 ? 29.174 8.122 42.164 1.00 84.68 11 LEU E C 1
ATOM 8614 O O . LEU E 1 12 ? 29.560 8.841 41.241 1.00 85.21 11 LEU E O 1
ATOM 8616 N N . PHE E 1 13 ? 28.022 8.367 42.845 1.00 81.23 12 PHE E N 1
ATOM 8617 C CA . PHE E 1 13 ? 27.182 9.546 42.527 1.00 81.47 12 PHE E CA 1
ATOM 8618 C C . PHE E 1 13 ? 26.917 10.417 43.766 1.00 90.40 12 PHE E C 1
ATOM 8619 O O . PHE E 1 13 ? 25.917 10.240 44.480 1.00 88.16 12 PHE E O 1
ATOM 8627 N N . ALA E 1 14 ? 27.836 11.373 44.008 1.00 92.89 13 ALA E N 1
ATOM 8628 C CA . ALA E 1 14 ? 27.773 12.276 45.159 1.00 93.19 13 ALA E CA 1
ATOM 8629 C C . ALA E 1 14 ? 28.304 13.709 44.852 1.00 98.64 13 ALA E C 1
ATOM 8630 O O . ALA E 1 14 ? 29.398 14.107 45.269 1.00 99.85 13 ALA E O 1
ATOM 8632 N N . GLY E 1 15 ? 27.497 14.446 44.104 1.00 93.83 14 GLY E N 1
ATOM 8633 C CA . GLY E 1 15 ? 27.661 15.861 43.811 1.00 94.06 14 GLY E CA 1
ATOM 8634 C C . GLY E 1 15 ? 26.429 16.526 44.404 1.00 95.08 14 GLY E C 1
ATOM 8635 O O . GLY E 1 15 ? 26.445 17.695 44.810 1.00 95.58 14 GLY E O 1
ATOM 8636 N N . GLU E 1 16 ? 25.361 15.705 44.508 1.00 87.23 15 GLU E N 1
ATOM 8637 C CA . GLU E 1 16 ? 24.028 15.991 45.026 1.00 83.47 15 GLU E CA 1
ATOM 8638 C C . GLU E 1 16 ? 23.705 15.074 46.213 1.00 81.19 15 GLU E C 1
ATOM 8639 O O . GLU E 1 16 ? 24.421 14.095 46.438 1.00 80.80 15 GLU E O 1
ATOM 8645 N N . LYS E 1 17 ? 22.610 15.369 46.946 1.00 73.19 16 LYS E N 1
ATOM 8646 C CA . LYS E 1 17 ? 22.153 14.547 48.065 1.00 70.22 16 LYS E CA 1
ATOM 8647 C C . LYS E 1 17 ? 21.402 13.333 47.516 1.00 70.19 16 LYS E C 1
ATOM 8648 O O . LYS E 1 17 ? 20.658 13.449 46.537 1.00 70.63 16 LYS E O 1
ATOM 8650 N N . SER E 1 18 ? 21.620 12.161 48.113 1.00 63.11 17 SER E N 1
ATOM 8651 C CA . SER E 1 18 ? 20.939 10.936 47.690 1.00 60.01 17 SER E CA 1
ATOM 8652 C C . SER E 1 18 ? 19.463 10.978 48.153 1.00 56.86 17 SER E C 1
ATOM 8653 O O . SER E 1 18 ? 19.176 11.356 49.306 1.00 54.41 17 SER E O 1
ATOM 8656 N N . PHE E 1 19 ? 18.535 10.618 47.247 1.00 49.38 18 PHE E N 1
ATOM 8657 C CA . PHE E 1 19 ? 17.095 10.618 47.566 1.00 45.70 18 PHE E CA 1
ATOM 8658 C C . PHE E 1 19 ? 16.811 9.530 48.634 1.00 47.58 18 PHE E C 1
ATOM 8659 O O . PHE E 1 19 ? 17.439 8.465 48.582 1.00 48.63 18 PHE E O 1
ATOM 8667 N N . PRO E 1 20 ? 15.969 9.781 49.665 1.00 41.04 19 PRO E N 1
ATOM 8668 C CA . PRO E 1 20 ? 15.781 8.743 50.682 1.00 39.96 19 PRO E CA 1
ATOM 8669 C C . PRO E 1 20 ? 15.013 7.554 50.120 1.00 47.19 19 PRO E C 1
ATOM 8670 O O . PRO E 1 20 ? 14.017 7.731 49.404 1.00 48.00 19 PRO E O 1
ATOM 8674 N N . VAL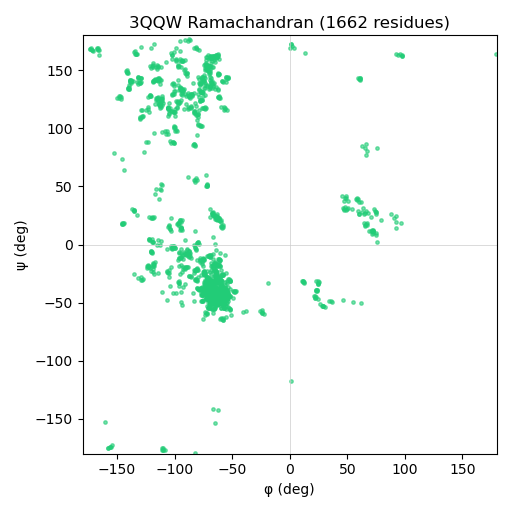 E 1 21 ? 15.479 6.351 50.454 1.00 44.80 20 VAL E N 1
ATOM 8675 C CA . VAL E 1 21 ? 14.813 5.130 50.020 1.00 45.60 20 VAL E CA 1
ATOM 8676 C C . VAL E 1 21 ? 13.940 4.682 51.181 1.00 45.77 20 VAL E C 1
ATOM 8677 O O . VAL E 1 21 ? 14.411 4.133 52.169 1.00 46.75 20 VAL E O 1
ATOM 8681 N N . LEU E 1 22 ? 12.666 5.031 51.092 1.00 37.07 21 LEU E N 1
ATOM 8682 C CA . LEU E 1 22 ? 11.730 4.702 52.132 1.00 34.47 21 LEU E CA 1
ATOM 8683 C C . LEU E 1 22 ? 10.615 3.854 51.593 1.00 37.06 21 LEU E C 1
ATOM 8684 O O . LEU E 1 22 ? 10.255 3.929 50.404 1.00 36.26 21 LEU E O 1
ATOM 8689 N N . ALA E 1 23 ? 10.057 3.034 52.500 1.00 32.03 22 ALA E N 1
ATOM 8690 C CA . ALA E 1 23 ? 8.945 2.150 52.259 1.00 29.52 22 ALA E CA 1
ATOM 8691 C C . ALA E 1 23 ? 7.774 2.978 51.709 1.00 36.70 22 ALA E C 1
ATOM 8692 O O . ALA E 1 23 ? 7.569 4.132 52.094 1.00 35.86 22 ALA E O 1
ATOM 8694 N N . ALA E 1 24 ? 7.029 2.382 50.801 1.00 33.47 23 ALA E N 1
ATOM 8695 C CA . ALA E 1 24 ? 5.859 2.946 50.163 1.00 32.22 23 ALA E CA 1
ATOM 8696 C C . ALA E 1 24 ? 4.697 3.167 51.154 1.00 33.88 23 ALA E C 1
ATOM 8697 O O . ALA E 1 24 ? 3.751 3.903 50.867 1.00 32.25 23 ALA E O 1
ATOM 8699 N N . CYS E 1 25 ? 4.764 2.521 52.308 1.00 30.42 24 CYS E N 1
ATOM 8700 C CA . CYS E 1 25 ? 3.677 2.557 53.273 1.00 29.18 24 CYS E CA 1
ATOM 8701 C C . CYS E 1 25 ? 4.162 2.863 54.678 1.00 33.66 24 CYS E C 1
ATOM 8702 O O . CYS E 1 25 ? 5.212 2.377 55.119 1.00 33.56 24 CYS E O 1
ATOM 8705 N N . GLU E 1 26 ? 3.340 3.608 55.402 1.00 28.83 25 GLU E N 1
ATOM 8706 C CA . GLU E 1 26 ? 3.593 3.971 56.782 1.00 29.04 25 GLU E CA 1
ATOM 8707 C C . GLU E 1 26 ? 2.336 3.654 57.595 1.00 34.63 25 GLU E C 1
ATOM 8708 O O . GLU E 1 26 ? 1.287 4.308 57.433 1.00 36.50 25 GLU E O 1
ATOM 8714 N N . HIS E 1 27 ? 2.428 2.634 58.432 1.00 27.84 26 HIS E N 1
ATOM 8715 C CA . HIS E 1 27 ? 1.310 2.157 59.210 1.00 27.97 26 HIS E CA 1
ATOM 8716 C C . HIS E 1 27 ? 1.307 2.785 60.593 1.00 32.26 26 HIS E C 1
ATOM 8717 O O . HIS E 1 27 ? 2.335 2.821 61.273 1.00 32.07 26 HIS E O 1
ATOM 8724 N N . PHE E 1 28 ? 0.126 3.268 60.995 1.00 29.19 27 PHE E N 1
ATOM 8725 C CA . PHE E 1 28 ? -0.111 3.903 62.283 1.00 28.54 27 PHE E CA 1
ATOM 8726 C C . PHE E 1 28 ? -0.692 2.951 63.319 1.00 36.24 27 PHE E C 1
ATOM 8727 O O . PHE E 1 28 ? -1.584 2.166 63.002 1.00 36.21 27 PHE E O 1
ATOM 8735 N N . ALA E 1 29 ? -0.169 3.025 64.565 1.00 33.41 28 ALA E N 1
ATOM 8736 C CA . ALA E 1 29 ? -0.636 2.213 65.703 1.00 33.39 28 ALA E CA 1
ATOM 8737 C C . ALA E 1 29 ? -0.481 3.057 66.958 1.00 39.54 28 ALA E C 1
ATOM 8738 O O . ALA E 1 29 ? 0.581 3.670 67.202 1.00 39.11 28 ALA E O 1
ATOM 8740 N N . GLY E 1 30 ? -1.587 3.163 67.686 1.00 37.13 29 GLY E N 1
ATOM 8741 C CA . GLY E 1 30 ? -1.662 3.992 68.875 1.00 37.43 29 GLY E CA 1
ATOM 8742 C C . GLY E 1 30 ? -1.432 3.281 70.180 1.00 42.66 29 GLY E C 1
ATOM 8743 O O . GLY E 1 30 ? -0.940 3.902 71.111 1.00 45.43 29 GLY E O 1
ATOM 8744 N N . SER E 1 31 ? -1.801 2.000 70.279 1.00 37.56 30 SER E N 1
ATOM 8745 C CA . SER E 1 31 ? -1.697 1.241 71.515 1.00 37.85 30 SER E CA 1
ATOM 8746 C C . SER E 1 31 ? -0.499 0.300 71.511 1.00 44.48 30 SER E C 1
ATOM 8747 O O . SER E 1 31 ? -0.023 -0.073 70.435 1.00 47.32 30 SER E O 1
ATOM 8750 N N . GLU E 1 32 ? -0.043 -0.128 72.699 1.00 39.56 31 GLU E N 1
ATOM 8751 C CA . GLU E 1 32 ? 1.071 -1.073 72.851 1.00 38.56 31 GLU E CA 1
ATOM 8752 C C . GLU E 1 32 ? 0.804 -2.364 72.052 1.00 42.71 31 GLU E C 1
ATOM 8753 O O . GLU E 1 32 ? 1.694 -2.835 71.343 1.00 44.29 31 GLU E O 1
ATOM 8759 N N . LYS E 1 33 ? -0.405 -2.916 72.180 1.00 39.42 32 LYS E N 1
ATOM 8760 C CA . LYS E 1 33 ? -0.883 -4.124 71.503 1.00 40.37 32 LYS E CA 1
ATOM 8761 C C . LYS E 1 33 ? -0.762 -3.961 69.991 1.00 43.41 32 LYS E C 1
ATOM 8762 O O . LYS E 1 33 ? -0.131 -4.800 69.351 1.00 47.20 32 LYS E O 1
ATOM 8768 N N . LEU E 1 34 ? -1.340 -2.893 69.429 1.00 35.68 33 LEU E N 1
ATOM 8769 C CA . LEU E 1 34 ? -1.320 -2.655 67.990 1.00 34.70 33 LEU E CA 1
ATOM 8770 C C . LEU E 1 34 ? 0.073 -2.320 67.466 1.00 39.82 33 LEU E C 1
ATOM 8771 O O . LEU E 1 34 ? 0.371 -2.718 66.331 1.00 41.35 33 LEU E O 1
ATOM 8776 N N . ILE E 1 35 ? 0.928 -1.628 68.279 1.00 33.15 34 ILE E N 1
ATOM 8777 C CA . ILE E 1 35 ? 2.324 -1.331 67.914 1.00 30.53 34 ILE E CA 1
ATOM 8778 C C . ILE E 1 35 ? 3.099 -2.689 67.782 1.00 35.46 34 ILE E C 1
ATOM 8779 O O . ILE E 1 35 ? 3.762 -2.907 66.770 1.00 35.74 34 ILE E O 1
ATOM 8784 N N . GLY E 1 36 ? 2.952 -3.588 68.761 1.00 31.95 35 GLY E N 1
ATOM 8785 C CA . GLY E 1 36 ? 3.571 -4.916 68.769 1.00 33.04 35 GLY E CA 1
ATOM 8786 C C . GLY E 1 36 ? 3.124 -5.788 67.613 1.00 37.88 35 GLY E C 1
ATOM 8787 O O . GLY E 1 36 ? 3.952 -6.410 66.945 1.00 38.84 35 GLY E O 1
ATOM 8788 N N . LYS E 1 37 ? 1.829 -5.777 67.322 1.00 33.26 36 LYS E N 1
ATOM 8789 C CA . LYS E 1 37 ? 1.257 -6.513 66.195 1.00 33.60 36 LYS E CA 1
ATOM 8790 C C . LYS E 1 37 ? 1.829 -5.994 64.856 1.00 37.02 36 LYS E C 1
ATOM 8791 O O . LYS E 1 37 ? 2.168 -6.811 63.993 1.00 36.35 36 LYS E O 1
ATOM 8797 N N . ALA E 1 38 ? 1.983 -4.644 64.719 1.00 32.62 37 ALA E N 1
ATOM 8798 C CA . ALA E 1 38 ? 2.526 -3.971 63.522 1.00 31.43 37 ALA E CA 1
ATOM 8799 C C . ALA E 1 38 ? 3.988 -4.323 63.347 1.00 34.30 37 ALA E C 1
ATOM 8800 O O . ALA E 1 38 ? 4.419 -4.633 62.233 1.00 36.01 37 ALA E O 1
ATOM 8810 N N . ASP E 1 40 ? 5.392 -7.088 64.502 1.00 32.25 39 ASP E N 1
ATOM 8811 C CA . ASP E 1 40 ? 5.357 -8.513 64.119 1.00 33.53 39 ASP E CA 1
ATOM 8812 C C . ASP E 1 40 ? 4.961 -8.681 62.649 1.00 37.58 39 ASP E C 1
ATOM 8813 O O . ASP E 1 40 ? 5.409 -9.620 61.999 1.00 37.07 39 ASP E O 1
ATOM 8818 N N . LEU E 1 41 ? 4.124 -7.765 62.139 1.00 33.25 40 LEU E N 1
ATOM 8819 C CA . LEU E 1 41 ? 3.663 -7.800 60.761 1.00 33.17 40 LEU E CA 1
ATOM 8820 C C . LEU E 1 41 ? 4.819 -7.414 59.822 1.00 36.11 40 LEU E C 1
ATOM 8821 O O . LEU E 1 41 ? 4.874 -7.941 58.701 1.00 36.35 40 LEU E O 1
ATOM 8826 N N . GLN E 1 42 ? 5.772 -6.557 60.302 1.00 28.72 41 GLN E N 1
ATOM 8827 C CA . GLN E 1 42 ? 6.979 -6.181 59.561 1.00 27.72 41 GLN E CA 1
ATOM 8828 C C . GLN E 1 42 ? 7.882 -7.403 59.423 1.00 34.03 41 GLN E C 1
ATOM 8829 O O . GLN E 1 42 ? 8.574 -7.538 58.421 1.00 33.54 41 GLN E O 1
ATOM 8835 N N . VAL E 1 43 ? 7.840 -8.316 60.422 1.00 30.26 42 VAL E N 1
ATOM 8836 C CA . VAL E 1 43 ? 8.642 -9.532 60.414 1.00 30.47 42 VAL E CA 1
ATOM 8837 C C . VAL E 1 43 ? 8.055 -10.463 59.402 1.00 35.81 42 VAL E C 1
ATOM 8838 O O . VAL E 1 43 ? 8.806 -11.072 58.634 1.00 35.78 42 VAL E O 1
ATOM 8842 N N . GLU E 1 44 ? 6.697 -10.526 59.358 1.00 32.91 43 GLU E N 1
ATOM 8843 C CA . GLU E 1 44 ? 5.926 -11.375 58.456 1.00 32.64 43 GLU E CA 1
ATOM 8844 C C . GLU E 1 44 ? 6.040 -10.920 57.000 1.00 37.41 43 GLU E C 1
ATOM 8845 O O . GLU E 1 44 ? 6.279 -11.747 56.128 1.00 38.75 43 GLU E O 1
ATOM 8851 N N . TYR E 1 45 ? 5.828 -9.627 56.753 1.00 33.59 44 TYR E N 1
ATOM 8852 C CA . TYR E 1 45 ? 5.786 -9.023 55.423 1.00 35.14 44 TYR E CA 1
ATOM 8853 C C . TYR E 1 45 ? 7.148 -8.590 54.891 1.00 41.65 44 TYR E C 1
ATOM 8854 O O . TYR E 1 45 ? 7.323 -8.482 53.671 1.00 42.45 44 TYR E O 1
ATOM 8863 N N . GLY E 1 46 ? 8.062 -8.284 55.809 1.00 36.24 45 GLY E N 1
ATOM 8864 C CA . GLY E 1 46 ? 9.349 -7.690 55.500 1.00 34.98 45 GLY E CA 1
ATOM 8865 C C . GLY E 1 46 ? 9.169 -6.203 55.730 1.00 36.41 45 GLY E C 1
ATOM 8866 O O . GLY E 1 46 ? 8.003 -5.756 55.778 1.00 32.72 45 GLY E O 1
ATOM 8867 N N . PRO E 1 47 ? 10.269 -5.395 55.888 1.00 32.38 46 PRO E N 1
ATOM 8868 C CA . PRO E 1 47 ? 10.084 -3.955 56.156 1.00 31.66 46 PRO E CA 1
ATOM 8869 C C . PRO E 1 47 ? 9.585 -3.168 54.916 1.00 39.07 46 PRO E C 1
ATOM 8870 O O . PRO E 1 47 ? 10.110 -2.093 54.599 1.00 44.11 46 PRO E O 1
ATOM 8874 N N . VAL E 1 48 ? 8.503 -3.662 54.287 1.00 34.42 47 VAL E N 1
ATOM 8875 C CA . VAL E 1 48 ? 7.810 -3.047 53.132 1.00 33.91 47 VAL E CA 1
ATOM 8876 C C . VAL E 1 48 ? 6.978 -1.857 53.618 1.00 34.72 47 VAL E C 1
ATOM 8877 O O . VAL E 1 48 ? 6.485 -1.070 52.810 1.00 34.25 47 VAL E O 1
ATOM 8881 N N . PHE E 1 49 ? 6.815 -1.743 54.946 1.00 30.21 48 PHE E N 1
ATOM 8882 C CA . PHE E 1 49 ? 6.113 -0.646 55.577 1.00 28.01 48 PHE E CA 1
ATOM 8883 C C . PHE E 1 49 ? 6.826 -0.240 56.860 1.00 33.67 48 PHE E C 1
ATOM 8884 O O . PHE E 1 49 ? 7.442 -1.088 57.524 1.00 32.62 48 PHE E O 1
ATOM 8892 N N . ASP E 1 50 ? 6.723 1.058 57.211 1.00 29.23 49 ASP E N 1
ATOM 8893 C CA . ASP E 1 50 ? 7.238 1.591 58.457 1.00 29.20 49 ASP E CA 1
ATOM 8894 C C . ASP E 1 50 ? 6.112 1.622 59.464 1.00 33.41 49 ASP E C 1
ATOM 8895 O O . ASP E 1 50 ? 4.953 1.611 59.080 1.00 34.95 49 ASP E O 1
ATOM 8900 N N . VAL E 1 51 ? 6.437 1.681 60.743 1.00 30.06 50 VAL E N 1
ATOM 8901 C CA . VAL E 1 51 ? 5.424 1.757 61.788 1.00 29.82 50 VAL E CA 1
ATOM 8902 C C . VAL E 1 51 ? 5.568 3.089 62.509 1.00 33.10 50 VAL E C 1
ATOM 8903 O O . VAL E 1 51 ? 6.635 3.373 63.022 1.00 33.79 50 VAL E O 1
ATOM 8907 N N . THR E 1 52 ? 4.498 3.876 62.571 1.00 28.48 51 THR E N 1
ATOM 8908 C CA . THR E 1 52 ? 4.498 5.101 63.354 1.00 28.70 51 THR E CA 1
ATOM 8909 C C . THR E 1 52 ? 3.705 4.849 64.627 1.00 31.32 51 THR E C 1
ATOM 8910 O O . THR E 1 52 ? 2.535 4.484 64.580 1.00 28.41 51 THR E O 1
ATOM 8914 N N . CYS E 1 53 ? 4.397 4.958 65.757 1.00 31.20 52 CYS E N 1
ATOM 8915 C CA . CYS E 1 53 ? 3.819 4.867 67.083 1.00 31.61 52 CYS E CA 1
ATOM 8916 C C . CYS E 1 53 ? 3.208 6.219 67.339 1.00 35.93 52 CYS E C 1
ATOM 8917 O O . CYS E 1 53 ? 3.888 7.236 67.350 1.00 33.81 52 CYS E O 1
ATOM 8920 N N . ASP E 1 54 ? 1.917 6.249 67.401 1.00 36.26 53 ASP E N 1
ATOM 8921 C CA . ASP E 1 54 ? 1.231 7.494 67.515 1.00 38.24 53 ASP E CA 1
ATOM 8922 C C . ASP E 1 54 ? 1.169 7.958 68.957 1.00 46.36 53 ASP E C 1
ATOM 8923 O O . ASP E 1 54 ? 0.884 7.158 69.824 1.00 47.22 53 ASP E O 1
ATOM 8928 N N . CYS E 1 55 ? 1.539 9.213 69.218 1.00 47.09 54 CYS E N 1
ATOM 8929 C CA . CYS E 1 55 ? 1.432 9.831 70.542 1.00 50.89 54 CYS E CA 1
ATOM 8930 C C . CYS E 1 55 ? 0.318 10.778 70.448 1.00 59.62 54 CYS E C 1
ATOM 8931 O O . CYS E 1 55 ? -0.592 10.700 71.263 1.00 60.18 54 CYS E O 1
ATOM 8934 N N . GLU E 1 56 ? 0.335 11.600 69.371 1.00 58.64 55 GLU E N 1
ATOM 8935 C CA . GLU E 1 56 ? -0.641 12.649 69.067 1.00 62.21 55 GLU E CA 1
ATOM 8936 C C . GLU E 1 56 ? -2.115 12.218 69.152 1.00 71.64 55 GLU E C 1
ATOM 8937 O O . GLU E 1 56 ? -2.934 12.982 69.686 1.00 72.05 55 GLU E O 1
ATOM 8943 N N . ASP E 1 57 ? -2.457 11.054 68.579 1.00 71.09 56 ASP E N 1
ATOM 8944 C CA . ASP E 1 57 ? -3.832 10.564 68.646 1.00 73.58 56 ASP E CA 1
ATOM 8945 C C . ASP E 1 57 ? -3.969 9.520 69.752 1.00 80.22 56 ASP E C 1
ATOM 8946 O O . ASP E 1 57 ? -4.957 9.563 70.493 1.00 81.19 56 ASP E O 1
ATOM 8951 N N . GLY E 1 58 ? -2.975 8.625 69.850 1.00 77.05 57 GLY E N 1
ATOM 8952 C CA . GLY E 1 58 ? -2.897 7.539 70.822 1.00 77.25 57 GLY E CA 1
ATOM 8953 C C . GLY E 1 58 ? -2.944 7.928 72.290 1.00 83.09 57 GLY E C 1
ATOM 8954 O O . GLY E 1 58 ? -3.725 7.337 73.044 1.00 84.18 57 GLY E O 1
ATOM 8955 N N . ALA E 1 59 ? -2.103 8.907 72.725 1.00 79.78 58 ALA E N 1
ATOM 8956 C CA . ALA E 1 59 ? -2.034 9.341 74.141 1.00 80.65 58 ALA E CA 1
ATOM 8957 C C . ALA E 1 59 ? -3.362 9.931 74.639 1.00 86.27 58 ALA E C 1
ATOM 8958 O O . ALA E 1 59 ? -3.977 10.756 73.949 1.00 86.50 58 ALA E O 1
ATOM 8960 N N . ALA E 1 60 ? -3.793 9.485 75.841 1.00 82.85 59 ALA E N 1
ATOM 8961 C CA . ALA E 1 60 ? -5.027 9.911 76.507 1.00 83.49 59 ALA E CA 1
ATOM 8962 C C . ALA E 1 60 ? -4.857 11.282 77.186 1.00 86.16 59 ALA E C 1
ATOM 8963 O O . ALA E 1 60 ? -3.730 11.756 77.323 1.00 84.91 59 ALA E O 1
ATOM 8965 N N . ALA E 1 61 ? -5.992 11.898 77.602 1.00 82.88 60 ALA E N 1
ATOM 8966 C CA . ALA E 1 61 ? -6.184 13.194 78.275 1.00 82.92 60 ALA E CA 1
ATOM 8967 C C . ALA E 1 61 ? -4.936 13.728 79.024 1.00 82.97 60 ALA E C 1
ATOM 8968 O O . ALA E 1 61 ? -4.460 14.820 78.700 1.00 83.55 60 ALA E O 1
ATOM 8970 N N . GLY E 1 62 ? -4.438 12.972 80.002 1.00 74.96 61 GLY E N 1
ATOM 8971 C CA . GLY E 1 62 ? -3.261 13.351 80.782 1.00 72.96 61 GLY E CA 1
ATOM 8972 C C . GLY E 1 62 ? -2.282 12.208 80.976 1.00 70.82 61 GLY E C 1
ATOM 8973 O O . GLY E 1 62 ? -1.583 12.146 81.991 1.00 71.71 61 GLY E O 1
ATOM 8974 N N . GLN E 1 63 ? -2.239 11.289 79.994 1.00 60.23 62 GLN E N 1
ATOM 8975 C CA . GLN E 1 63 ? -1.403 10.099 79.984 1.00 56.97 62 GLN E CA 1
ATOM 8976 C C . GLN E 1 63 ? -0.208 10.262 79.027 1.00 55.14 62 GLN E C 1
ATOM 8977 O O . GLN E 1 63 ? 0.417 9.255 78.691 1.00 55.18 62 GLN E O 1
ATOM 8983 N N . GLU E 1 64 ? 0.119 11.514 78.598 1.00 46.80 63 GLU E N 1
ATOM 8984 C CA . GLU E 1 64 ? 1.167 11.809 77.609 1.00 43.90 63 GLU E CA 1
ATOM 8985 C C . GLU E 1 64 ? 2.533 11.239 77.981 1.00 45.80 63 GLU E C 1
ATOM 8986 O O . GLU E 1 64 ? 3.167 10.639 77.104 1.00 44.58 63 GLU E O 1
ATOM 8992 N N . ARG E 1 65 ? 2.980 11.398 79.257 1.00 40.97 64 ARG E N 1
ATOM 8993 C CA . ARG E 1 65 ? 4.263 10.853 79.720 1.00 39.76 64 ARG E CA 1
ATOM 8994 C C . ARG E 1 65 ? 4.231 9.323 79.653 1.00 44.85 64 ARG E C 1
ATOM 8995 O O . ARG E 1 65 ? 5.130 8.715 79.053 1.00 45.74 64 ARG E O 1
ATOM 9003 N N . GLU E 1 66 ? 3.176 8.713 80.237 1.00 41.68 65 GLU E N 1
ATOM 9004 C CA . GLU E 1 66 ? 2.965 7.254 80.275 1.00 41.62 65 GLU E CA 1
ATOM 9005 C C . GLU E 1 66 ? 2.953 6.668 78.859 1.00 43.32 65 GLU E C 1
ATOM 9006 O O . GLU E 1 66 ? 3.568 5.630 78.616 1.00 43.49 65 GLU E O 1
ATOM 9012 N N . HIS E 1 67 ? 2.293 7.370 77.924 1.00 38.29 66 HIS E N 1
ATOM 9013 C CA . HIS E 1 67 ? 2.180 6.929 76.553 1.00 36.51 66 HIS E CA 1
ATOM 9014 C C . HIS E 1 67 ? 3.519 7.014 75.817 1.00 38.06 66 HIS E C 1
ATOM 9015 O O . HIS E 1 67 ? 3.924 6.010 75.224 1.00 38.55 66 HIS E O 1
ATOM 9022 N N . ALA E 1 68 ? 4.235 8.153 75.898 1.00 33.08 67 ALA E N 1
ATOM 9023 C CA . ALA E 1 68 ? 5.567 8.287 75.260 1.00 31.04 67 ALA E CA 1
ATOM 9024 C C . ALA E 1 68 ? 6.562 7.212 75.846 1.00 36.70 67 ALA E C 1
ATOM 9025 O O . ALA E 1 68 ? 7.359 6.609 75.107 1.00 35.46 67 ALA E O 1
ATOM 9027 N N . GLU E 1 69 ? 6.448 6.929 77.159 1.00 33.90 68 GLU E N 1
ATOM 9028 C CA . GLU E 1 69 ? 7.286 5.916 77.818 1.00 34.47 68 GLU E CA 1
ATOM 9029 C C . GLU E 1 69 ? 7.027 4.546 77.234 1.00 38.68 68 GLU E C 1
ATOM 9030 O O . GLU E 1 69 ? 7.976 3.784 77.044 1.00 41.70 68 GLU E O 1
ATOM 9044 N N . VAL E 1 71 ? 5.846 4.001 74.161 1.00 32.92 70 VAL E N 1
ATOM 9045 C CA . VAL E 1 71 ? 6.330 4.105 72.774 1.00 32.26 70 VAL E CA 1
ATOM 9046 C C . VAL E 1 71 ? 7.856 3.889 72.749 1.00 38.29 70 VAL E C 1
ATOM 9047 O O . VAL E 1 71 ? 8.317 2.980 72.052 1.00 39.94 70 VAL E O 1
ATOM 9051 N N . ALA E 1 72 ? 8.612 4.645 73.573 1.00 32.49 71 ALA E N 1
ATOM 9052 C CA . ALA E 1 72 ? 10.072 4.525 73.701 1.00 29.83 71 ALA E CA 1
ATOM 9053 C C . ALA E 1 72 ? 10.477 3.080 74.006 1.00 35.80 71 ALA E C 1
ATOM 9054 O O . ALA E 1 72 ? 11.341 2.521 73.326 1.00 37.87 71 ALA E O 1
ATOM 9056 N N . ARG E 1 73 ? 9.811 2.459 74.991 1.00 30.22 72 ARG E N 1
ATOM 9057 C CA . ARG E 1 73 ? 10.055 1.076 75.382 1.00 29.53 72 ARG E CA 1
ATOM 9058 C C . ARG E 1 73 ? 9.818 0.104 74.215 1.00 33.96 72 ARG E C 1
ATOM 9059 O O . ARG E 1 73 ? 10.637 -0.784 73.992 1.00 34.51 72 ARG E O 1
ATOM 9075 N N . ILE E 1 75 ? 9.803 0.796 70.919 1.00 30.96 74 ILE E N 1
ATOM 9076 C CA . ILE E 1 75 ? 10.784 1.079 69.852 1.00 29.34 74 ILE E CA 1
ATOM 9077 C C . ILE E 1 75 ? 12.183 0.495 70.233 1.00 33.38 74 ILE E C 1
ATOM 9078 O O . ILE E 1 75 ? 12.880 -0.072 69.375 1.00 31.95 74 ILE E O 1
ATOM 9083 N N . ALA E 1 76 ? 12.551 0.595 71.506 1.00 29.78 75 ALA E N 1
ATOM 9084 C CA . ALA E 1 76 ? 13.830 0.085 71.995 1.00 30.19 75 ALA E CA 1
ATOM 9085 C C . ALA E 1 76 ? 13.862 -1.432 72.108 1.00 39.05 75 ALA E C 1
ATOM 9086 O O . ALA E 1 76 ? 14.949 -2.014 72.080 1.00 43.51 75 ALA E O 1
ATOM 9088 N N . SER E 1 77 ? 12.700 -2.068 72.267 1.00 34.51 76 SER E N 1
ATOM 9089 C CA . SER E 1 77 ? 12.564 -3.504 72.521 1.00 34.39 76 SER E CA 1
ATOM 9090 C C . SER E 1 77 ? 13.019 -4.387 71.344 1.00 37.24 76 SER E C 1
ATOM 9091 O O . SER E 1 77 ? 13.084 -3.950 70.199 1.00 35.78 76 SER E O 1
ATOM 9094 N N . ASP E 1 78 ? 13.323 -5.641 71.666 1.00 35.38 77 ASP E N 1
ATOM 9095 C CA . ASP E 1 78 ? 13.729 -6.717 70.779 1.00 35.39 77 ASP E CA 1
ATOM 9096 C C . ASP E 1 78 ? 12.587 -7.071 69.808 1.00 40.95 77 ASP E C 1
ATOM 9097 O O . ASP E 1 78 ? 12.847 -7.615 68.725 1.00 42.72 77 ASP E O 1
ATOM 9102 N N . ARG E 1 79 ? 11.333 -6.746 70.198 1.00 35.21 78 ARG E N 1
ATOM 9103 C CA . ARG E 1 79 ? 10.133 -6.883 69.387 1.00 35.88 78 ARG E CA 1
ATOM 9104 C C . ARG E 1 79 ? 10.267 -6.042 68.094 1.00 39.51 78 ARG E C 1
ATOM 9105 O O . ARG E 1 79 ? 9.724 -6.425 67.050 1.00 41.88 78 ARG E O 1
ATOM 9113 N N . ASN E 1 80 ? 10.959 -4.893 68.187 1.00 34.74 79 ASN E N 1
ATOM 9114 C CA . ASN E 1 80 ? 11.215 -4.014 67.054 1.00 35.68 79 ASN E CA 1
ATOM 9115 C C . ASN E 1 80 ? 12.415 -4.590 66.330 1.00 39.97 79 ASN E C 1
ATOM 9116 O O . ASN E 1 80 ? 13.545 -4.210 66.609 1.00 43.57 79 ASN E O 1
ATOM 9121 N N . VAL E 1 81 ? 12.165 -5.546 65.445 1.00 33.30 80 VAL E N 1
ATOM 9122 C CA . VAL E 1 81 ? 13.194 -6.294 64.725 1.00 32.25 80 VAL E CA 1
ATOM 9123 C C . VAL E 1 81 ? 13.844 -5.488 63.594 1.00 35.76 80 VAL E C 1
ATOM 9124 O O . VAL E 1 81 ? 15.076 -5.499 63.477 1.00 36.69 80 VAL E O 1
ATOM 9128 N N . HIS E 1 82 ? 13.051 -4.828 62.755 1.00 32.24 81 HIS E N 1
ATOM 9129 C CA . HIS E 1 82 ? 13.607 -4.142 61.583 1.00 30.89 81 HIS E CA 1
ATOM 9130 C C . HIS E 1 82 ? 14.097 -2.715 61.837 1.00 35.28 81 HIS E C 1
ATOM 9131 O O . HIS E 1 82 ? 14.776 -2.163 60.963 1.00 37.65 81 HIS E O 1
ATOM 9138 N N . GLY E 1 83 ? 13.799 -2.143 63.010 1.00 31.17 82 GLY E N 1
ATOM 9139 C CA . GLY E 1 83 ? 14.231 -0.782 63.333 1.00 30.46 82 GLY E CA 1
ATOM 9140 C C . GLY E 1 83 ? 13.568 0.262 62.452 1.00 34.98 82 GLY E C 1
ATOM 9141 O O . GLY E 1 83 ? 14.123 1.328 62.224 1.00 36.14 82 GLY E O 1
ATOM 9142 N N . ARG E 1 84 ? 12.362 -0.030 61.988 1.00 30.15 83 ARG E N 1
ATOM 9143 C CA . ARG E 1 84 ? 11.562 0.818 61.109 1.00 28.73 83 ARG E CA 1
ATOM 9144 C C . ARG E 1 84 ? 10.292 1.252 61.814 1.00 31.13 83 ARG E C 1
ATOM 9145 O O . ARG E 1 84 ? 9.206 1.235 61.255 1.00 28.84 83 ARG E O 1
ATOM 9153 N N . ALA E 1 85 ? 10.471 1.707 63.037 1.00 31.57 84 ALA E N 1
ATOM 9154 C CA . ALA E 1 85 ? 9.436 2.217 63.910 1.00 31.23 84 ALA E CA 1
ATOM 9155 C C . ALA E 1 85 ? 9.784 3.649 64.344 1.00 33.98 84 ALA E C 1
ATOM 9156 O O . ALA E 1 85 ? 10.816 3.901 64.971 1.00 31.22 84 ALA E O 1
ATOM 9158 N N . GLY E 1 86 ? 8.934 4.573 63.935 1.00 31.16 85 GLY E N 1
ATOM 9159 C CA . GLY E 1 86 ? 9.052 5.977 64.264 1.00 31.00 85 GLY E CA 1
ATOM 9160 C C . GLY E 1 86 ? 7.948 6.363 65.222 1.00 35.39 85 GLY E C 1
ATOM 9161 O O . GLY E 1 86 ? 7.133 5.520 65.614 1.00 32.73 85 GLY E O 1
ATOM 9162 N N . ALA E 1 87 ? 7.877 7.654 65.568 1.00 32.53 86 ALA E N 1
ATOM 9163 C CA . ALA E 1 87 ? 6.843 8.107 66.470 1.00 33.15 86 ALA E CA 1
ATOM 9164 C C . ALA E 1 87 ? 6.260 9.446 66.030 1.00 36.50 86 ALA E C 1
ATOM 9165 O O . ALA E 1 87 ? 6.992 10.321 65.590 1.00 36.27 86 ALA E O 1
ATOM 9167 N N . ARG E 1 88 ? 4.936 9.607 66.169 1.00 33.35 87 ARG E N 1
ATOM 9168 C CA . ARG E 1 88 ? 4.308 10.889 65.919 1.00 32.94 87 ARG E CA 1
ATOM 9169 C C . ARG E 1 88 ? 4.198 11.558 67.256 1.00 38.63 87 ARG E C 1
ATOM 9170 O O . ARG E 1 88 ? 3.639 10.954 68.158 1.00 39.12 87 ARG E O 1
ATOM 9178 N N . ILE E 1 89 ? 4.777 12.760 67.421 1.00 34.53 88 ILE E N 1
ATOM 9179 C CA . ILE E 1 89 ? 4.705 13.485 68.687 1.00 33.77 88 ILE E CA 1
ATOM 9180 C C . ILE E 1 89 ? 3.478 14.405 68.669 1.00 36.60 88 ILE E C 1
ATOM 9181 O O . ILE E 1 89 ? 2.798 14.491 67.665 1.00 36.06 88 ILE E O 1
ATOM 9186 N N . HIS E 1 90 ? 3.190 15.087 69.765 1.00 35.20 89 HIS E N 1
ATOM 9187 C CA . HIS E 1 90 ? 2.131 16.105 69.819 1.00 35.35 89 HIS E CA 1
ATOM 9188 C C . HIS E 1 90 ? 2.534 17.340 68.958 1.00 38.11 89 HIS E C 1
ATOM 9189 O O . HIS E 1 90 ? 3.713 17.506 68.660 1.00 37.40 89 HIS E O 1
ATOM 9196 N N . ASP E 1 91 ? 1.578 18.198 68.558 1.00 36.84 90 ASP E N 1
ATOM 9197 C CA . ASP E 1 91 ? 1.878 19.351 67.677 1.00 36.32 90 ASP E CA 1
ATOM 9198 C C . ASP E 1 91 ? 2.688 20.466 68.398 1.00 41.35 90 ASP E C 1
ATOM 9199 O O . ASP E 1 91 ? 2.675 20.498 69.632 1.00 41.57 90 ASP E O 1
ATOM 9204 N N . PRO E 1 92 ? 3.345 21.415 67.663 1.00 38.36 91 PRO E N 1
ATOM 9205 C CA . PRO E 1 92 ? 4.189 22.426 68.335 1.00 39.05 91 PRO E CA 1
ATOM 9206 C C . PRO E 1 92 ? 3.494 23.352 69.336 1.00 42.30 91 PRO E C 1
ATOM 9207 O O . PRO E 1 92 ? 4.178 24.025 70.102 1.00 42.52 91 PRO E O 1
ATOM 9211 N N . SER E 1 93 ? 2.168 23.386 69.340 1.00 40.42 92 SER E N 1
ATOM 9212 C CA . SER E 1 93 ? 1.410 24.224 70.272 1.00 42.91 92 SER E CA 1
ATOM 9213 C C . SER E 1 93 ? 0.961 23.410 71.497 1.00 45.58 92 SER E C 1
ATOM 9214 O O . SER E 1 93 ? 0.499 23.982 72.480 1.00 47.11 92 SER E O 1
ATOM 9217 N N . HIS E 1 94 ? 1.102 22.090 71.436 1.00 39.79 93 HIS E N 1
ATOM 9218 C CA . HIS E 1 94 ? 0.719 21.197 72.523 1.00 39.83 93 HIS E CA 1
ATOM 9219 C C . HIS E 1 94 ? 1.770 21.231 73.631 1.00 43.21 93 HIS E C 1
ATOM 9220 O O . HIS E 1 94 ? 2.961 21.230 73.322 1.00 43.39 93 HIS E O 1
ATOM 9227 N N . PRO E 1 95 ? 1.374 21.246 74.929 1.00 39.70 94 PRO E N 1
ATOM 9228 C CA . PRO E 1 95 ? 2.390 21.355 75.998 1.00 39.71 94 PRO E CA 1
ATOM 9229 C C . PRO E 1 95 ? 3.270 20.132 76.203 1.00 45.17 94 PRO E C 1
ATOM 9230 O O . PRO E 1 95 ? 4.245 20.236 76.932 1.00 49.27 94 PRO E O 1
ATOM 9234 N N . ALA E 1 96 ? 2.974 19.009 75.573 1.00 40.34 95 ALA E N 1
ATOM 9235 C CA . ALA E 1 96 ? 3.729 17.771 75.771 1.00 39.54 95 ALA E CA 1
ATOM 9236 C C . ALA E 1 96 ? 4.736 17.443 74.656 1.00 42.58 95 ALA E C 1
ATOM 9237 O O . ALA E 1 96 ? 5.436 16.435 74.793 1.00 42.18 95 ALA E O 1
ATOM 9239 N N . TRP E 1 97 ? 4.819 18.246 73.572 1.00 37.06 96 TRP E N 1
ATOM 9240 C CA . TRP E 1 97 ? 5.673 17.867 72.438 1.00 35.26 96 TRP E CA 1
ATOM 9241 C C . TRP E 1 97 ? 7.161 17.696 72.829 1.00 38.57 96 TRP E C 1
ATOM 9242 O O . TRP E 1 97 ? 7.773 16.713 72.405 1.00 37.51 96 TRP E O 1
ATOM 9253 N N . ARG E 1 98 ? 7.717 18.591 73.665 1.00 34.20 97 ARG E N 1
ATOM 9254 C CA . ARG E 1 98 ? 9.115 18.500 74.090 1.00 33.85 97 ARG E CA 1
ATOM 9255 C C . ARG E 1 98 ? 9.352 17.264 74.955 1.00 38.45 97 ARG E C 1
ATOM 9256 O O . ARG E 1 98 ? 10.357 16.563 74.796 1.00 37.03 97 ARG E O 1
ATOM 9264 N N . GLN E 1 99 ? 8.400 16.989 75.850 1.00 36.67 98 GLN E N 1
ATOM 9265 C CA . GLN E 1 99 ? 8.413 15.846 76.738 1.00 37.40 98 GLN E CA 1
ATOM 9266 C C . GLN E 1 99 ? 8.371 14.536 75.896 1.00 40.56 98 GLN E C 1
ATOM 9267 O O . GLN E 1 99 ? 9.106 13.590 76.203 1.00 40.64 98 GLN E O 1
ATOM 9273 N N . ASP E 1 100 ? 7.547 14.505 74.826 1.00 34.33 99 ASP E N 1
ATOM 9274 C CA . ASP E 1 100 ? 7.497 13.358 73.910 1.00 32.97 99 ASP E CA 1
ATOM 9275 C C . ASP E 1 100 ? 8.864 13.112 73.307 1.00 37.44 99 ASP E C 1
ATOM 9276 O O . ASP E 1 100 ? 9.288 11.962 73.224 1.00 39.47 99 ASP E O 1
ATOM 9281 N N . VAL E 1 101 ? 9.541 14.189 72.875 1.00 31.49 100 VAL E N 1
ATOM 9282 C CA . VAL E 1 101 ? 10.879 14.138 72.268 1.00 30.85 100 VAL E CA 1
ATOM 9283 C C . VAL E 1 101 ? 11.886 13.580 73.305 1.00 36.41 100 VAL E C 1
ATOM 9284 O O . VAL E 1 101 ? 12.606 12.634 73.006 1.00 36.29 100 VAL E O 1
ATOM 9288 N N . ASP E 1 102 ? 11.906 14.154 74.514 1.00 33.87 101 ASP E N 1
ATOM 9289 C CA . ASP E 1 102 ? 12.795 13.762 75.607 1.00 33.63 101 ASP E CA 1
ATOM 9290 C C . ASP E 1 102 ? 12.667 12.303 75.909 1.00 38.54 101 ASP E C 1
ATOM 9291 O O . ASP E 1 102 ? 13.663 11.580 75.945 1.00 39.81 101 ASP E O 1
ATOM 9296 N N . ILE E 1 103 ? 11.433 11.850 76.086 1.00 33.71 102 ILE E N 1
ATOM 9297 C CA . ILE E 1 103 ? 11.191 10.484 76.466 1.00 32.73 102 ILE E CA 1
ATOM 9298 C C . ILE E 1 103 ? 11.538 9.517 75.333 1.00 37.52 102 ILE E C 1
ATOM 9299 O O . ILE E 1 103 ? 12.215 8.522 75.572 1.00 37.39 102 ILE E O 1
ATOM 9304 N N . ILE E 1 104 ? 11.055 9.781 74.124 1.00 36.17 103 ILE E N 1
ATOM 9305 C CA . ILE E 1 104 ? 11.246 8.862 72.998 1.00 34.72 103 ILE E CA 1
ATOM 9306 C C . ILE E 1 104 ? 12.717 8.879 72.512 1.00 37.21 103 ILE E C 1
ATOM 9307 O O . ILE E 1 104 ? 13.280 7.824 72.314 1.00 36.77 103 ILE E O 1
ATOM 9312 N N . VAL E 1 105 ? 13.338 10.032 72.355 1.00 34.08 104 VAL E N 1
ATOM 9313 C CA . VAL E 1 105 ? 14.715 10.055 71.876 1.00 34.03 104 VAL E CA 1
ATOM 9314 C C . VAL E 1 105 ? 15.658 9.416 72.901 1.00 42.91 104 VAL E C 1
ATOM 9315 O O . VAL E 1 105 ? 16.447 8.549 72.517 1.00 45.62 104 VAL E O 1
ATOM 9319 N N . ASN E 1 106 ? 15.537 9.774 74.190 1.00 39.79 105 ASN E N 1
ATOM 9320 C CA . ASN E 1 106 ? 16.393 9.201 75.232 1.00 39.85 105 ASN E CA 1
ATOM 9321 C C . ASN E 1 106 ? 16.107 7.727 75.494 1.00 45.10 105 ASN E C 1
ATOM 9322 O O . ASN E 1 106 ? 17.016 6.993 75.865 1.00 47.51 105 ASN E O 1
ATOM 9327 N N . GLY E 1 107 ? 14.878 7.299 75.276 1.00 41.50 106 GLY E N 1
ATOM 9328 C CA . GLY E 1 107 ? 14.482 5.931 75.537 1.00 42.87 106 GLY E CA 1
ATOM 9329 C C . GLY E 1 107 ? 14.536 4.932 74.393 1.00 50.56 106 GLY E C 1
ATOM 9330 O O . GLY E 1 107 ? 14.660 3.746 74.681 1.00 52.66 106 GLY E O 1
ATOM 9331 N N . ALA E 1 108 ? 14.463 5.364 73.101 1.00 46.99 107 ALA E N 1
ATOM 9332 C CA . ALA E 1 108 ? 14.392 4.460 71.930 1.00 47.56 107 ALA E CA 1
ATOM 9333 C C . ALA E 1 108 ? 15.660 3.601 71.654 1.00 58.82 107 ALA E C 1
ATOM 9334 O O . ALA E 1 108 ? 15.720 2.913 70.626 1.00 60.36 107 ALA E O 1
ATOM 9336 N N . GLY E 1 109 ? 16.644 3.633 72.551 1.00 57.47 108 GLY E N 1
ATOM 9337 C CA . GLY E 1 109 ? 17.862 2.835 72.432 1.00 57.29 108 GLY E CA 1
ATOM 9338 C C . GLY E 1 109 ? 18.568 2.929 71.096 1.00 60.48 108 GLY E C 1
ATOM 9339 O O . GLY E 1 109 ? 19.174 1.945 70.657 1.00 61.56 108 GLY E O 1
ATOM 9340 N N . GLY E 1 110 ? 18.467 4.100 70.450 1.00 53.93 109 GLY E N 1
ATOM 9341 C CA . GLY E 1 110 ? 19.090 4.365 69.152 1.00 52.13 109 GLY E CA 1
ATOM 9342 C C . GLY E 1 110 ? 18.412 3.730 67.948 1.00 52.63 109 GLY E C 1
ATOM 9343 O O . GLY E 1 110 ? 18.940 3.805 66.836 1.00 53.96 109 GLY E O 1
ATOM 9344 N N . ARG E 1 111 ? 17.228 3.131 68.155 1.00 43.71 110 ARG E N 1
ATOM 9345 C CA . ARG E 1 111 ? 16.493 2.422 67.124 1.00 40.78 110 ARG E CA 1
ATOM 9346 C C . ARG E 1 111 ? 15.427 3.298 66.464 1.00 40.66 110 ARG E C 1
ATOM 9347 O O . ARG E 1 111 ? 14.842 2.859 65.468 1.00 39.36 110 ARG E O 1
ATOM 9355 N N . LEU E 1 112 ? 15.180 4.532 66.988 1.00 34.60 111 LEU E N 1
ATOM 9356 C CA . LEU E 1 112 ? 14.136 5.446 66.475 1.00 32.21 111 LEU E CA 1
ATOM 9357 C C . LEU E 1 112 ? 14.389 5.779 65.019 1.00 35.75 111 LEU E C 1
ATOM 9358 O O . LEU E 1 112 ? 15.441 6.298 64.680 1.00 38.16 111 LEU E O 1
ATOM 9363 N N . ALA E 1 113 ? 13.458 5.410 64.150 1.00 31.13 112 ALA E N 1
ATOM 9364 C CA . ALA E 1 113 ? 13.589 5.569 62.710 1.00 29.58 112 ALA E CA 1
ATOM 9365 C C . ALA E 1 113 ? 13.360 7.022 62.270 1.00 34.28 112 ALA E C 1
ATOM 9366 O O . ALA E 1 113 ? 14.036 7.493 61.346 1.00 36.10 112 ALA E O 1
ATOM 9368 N N . TYR E 1 114 ? 12.387 7.707 62.893 1.00 28.53 113 TYR E N 1
ATOM 9369 C CA . TYR E 1 114 ? 11.997 9.088 62.579 1.00 27.25 113 TYR E CA 1
ATOM 9370 C C . TYR E 1 114 ? 11.022 9.644 63.612 1.00 28.48 113 TYR E C 1
ATOM 9371 O O . TYR E 1 114 ? 10.439 8.891 64.397 1.00 26.83 113 TYR E O 1
ATOM 9380 N N . ILE E 1 115 ? 10.822 10.950 63.573 1.00 27.67 114 ILE E N 1
ATOM 9381 C CA . ILE E 1 115 ? 9.818 11.659 64.365 1.00 28.39 114 ILE E CA 1
ATOM 9382 C C . ILE E 1 115 ? 8.888 12.357 63.389 1.00 33.30 114 ILE E C 1
ATOM 9383 O O . ILE E 1 115 ? 9.338 13.078 62.490 1.00 32.70 114 ILE E O 1
ATOM 9388 N N . THR E 1 116 ? 7.601 12.120 63.557 1.00 30.57 115 THR E N 1
ATOM 9389 C CA . THR E 1 116 ? 6.564 12.752 62.753 1.00 30.19 115 THR E CA 1
ATOM 9390 C C . THR E 1 116 ? 6.049 13.945 63.562 1.00 34.06 115 THR E C 1
ATOM 9391 O O . THR E 1 116 ? 5.641 13.789 64.712 1.00 33.48 115 THR E O 1
ATOM 9395 N N . VAL E 1 117 ? 6.120 15.134 62.962 1.00 31.84 116 VAL E N 1
ATOM 9396 C CA . VAL E 1 117 ? 5.714 16.410 63.556 1.00 30.00 116 VAL E CA 1
ATOM 9397 C C . VAL E 1 117 ? 4.383 16.839 62.933 1.00 32.73 116 VAL E C 1
ATOM 9398 O O . VAL E 1 117 ? 4.334 17.143 61.742 1.00 29.79 116 VAL E O 1
ATOM 9402 N N . PRO E 1 118 ? 3.276 16.859 63.725 1.00 31.94 117 PRO E N 1
ATOM 9403 C CA . PRO E 1 118 ? 1.974 17.284 63.158 1.00 31.31 117 PRO E CA 1
ATOM 9404 C C . PRO E 1 118 ? 1.657 18.769 63.389 1.00 36.83 117 PRO E C 1
ATOM 9405 O O . PRO E 1 118 ? 2.287 19.420 64.226 1.00 37.84 117 PRO E O 1
ATOM 9409 N N . LYS E 1 119 ? 0.644 19.278 62.668 1.00 35.08 118 LYS E N 1
ATOM 9410 C CA . LYS E 1 119 ? -0.062 20.557 62.805 1.00 36.60 118 LYS E CA 1
ATOM 9411 C C . LYS E 1 119 ? 0.805 21.833 62.988 1.00 40.75 118 LYS E C 1
ATOM 9412 O O . LYS E 1 119 ? 0.355 22.792 63.635 1.00 42.69 118 LYS E O 1
ATOM 9418 N N . ALA E 1 120 ? 2.004 21.873 62.408 1.00 33.47 119 ALA E N 1
ATOM 9419 C CA . ALA E 1 120 ? 2.804 23.100 62.460 1.00 32.12 119 ALA E CA 1
ATOM 9420 C C . ALA E 1 120 ? 2.106 24.132 61.622 1.00 38.13 119 ALA E C 1
ATOM 9421 O O . ALA E 1 120 ? 1.471 23.779 60.620 1.00 38.76 119 ALA E O 1
ATOM 9423 N N . THR E 1 121 ? 2.143 25.390 62.062 1.00 36.08 120 THR E N 1
ATOM 9424 C CA . THR E 1 121 ? 1.430 26.480 61.396 1.00 36.68 120 THR E CA 1
ATOM 9425 C C . THR E 1 121 ? 2.365 27.417 60.623 1.00 44.05 120 THR E C 1
ATOM 9426 O O . THR E 1 121 ? 1.871 28.331 59.978 1.00 46.16 120 THR E O 1
ATOM 9430 N N . ASN E 1 122 ? 3.695 27.226 60.676 1.00 41.08 121 ASN E N 1
ATOM 9431 C CA . ASN E 1 122 ? 4.696 28.000 59.924 1.00 41.08 121 ASN E CA 1
ATOM 9432 C C . ASN E 1 122 ? 6.041 27.287 59.969 1.00 44.69 121 ASN E C 1
ATOM 9433 O O . ASN E 1 122 ? 6.246 26.443 60.843 1.00 45.57 121 ASN E O 1
ATOM 9438 N N . SER E 1 123 ? 6.960 27.665 59.057 1.00 40.74 122 SER E N 1
ATOM 9439 C CA . SER E 1 123 ? 8.295 27.095 58.856 1.00 40.10 122 SER E CA 1
ATOM 9440 C C . SER E 1 123 ? 9.223 27.222 60.102 1.00 46.17 122 SER E C 1
ATOM 9441 O O . SER E 1 123 ? 9.947 26.255 60.444 1.00 45.36 122 SER E O 1
ATOM 9444 N N . GLY E 1 124 ? 9.194 28.396 60.743 1.00 42.40 123 GLY E N 1
ATOM 9445 C CA . GLY E 1 124 ? 10.001 28.688 61.922 1.00 42.66 123 GLY E CA 1
ATOM 9446 C C . GLY E 1 124 ? 9.761 27.730 63.070 1.00 46.69 123 GLY E C 1
ATOM 9447 O O . GLY E 1 124 ? 10.708 27.274 63.721 1.00 47.31 123 GLY E O 1
ATOM 9448 N N . GLN E 1 125 ? 8.499 27.363 63.248 1.00 40.65 124 GLN E N 1
ATOM 9449 C CA . GLN E 1 125 ? 8.008 26.424 64.238 1.00 40.44 124 GLN E CA 1
ATOM 9450 C C . GLN E 1 125 ? 8.516 24.993 63.986 1.00 45.94 124 GLN E C 1
ATOM 9451 O O . GLN E 1 125 ? 8.766 24.250 64.951 1.00 46.73 124 GLN E O 1
ATOM 9457 N N . VAL E 1 126 ? 8.644 24.606 62.694 1.00 38.86 125 VAL E N 1
ATOM 9458 C CA . VAL E 1 126 ? 9.141 23.285 62.301 1.00 36.85 125 VAL E CA 1
ATOM 9459 C C . VAL E 1 126 ? 10.642 23.237 62.611 1.00 40.41 125 VAL E C 1
ATOM 9460 O O . VAL E 1 126 ? 11.140 22.303 63.233 1.00 39.85 125 VAL E O 1
ATOM 9464 N N . ALA E 1 127 ? 11.320 24.295 62.234 1.00 37.16 126 ALA E N 1
ATOM 9465 C CA . ALA E 1 127 ? 12.725 24.523 62.414 1.00 38.05 126 ALA E CA 1
ATOM 9466 C C . ALA E 1 127 ? 13.097 24.422 63.909 1.00 44.58 126 ALA E C 1
ATOM 9467 O O . ALA E 1 127 ? 14.170 23.887 64.242 1.00 43.22 126 ALA E O 1
ATOM 9469 N N . GLU E 1 128 ? 12.168 24.866 64.795 1.00 41.84 127 GLU E N 1
ATOM 9470 C CA . GLU E 1 128 ? 12.309 24.855 66.258 1.00 42.60 127 GLU E CA 1
ATOM 9471 C C . GLU E 1 128 ? 12.209 23.461 66.827 1.00 44.28 127 GLU E C 1
ATOM 9472 O O . GLU E 1 128 ? 13.007 23.082 67.669 1.00 44.78 127 GLU E O 1
ATOM 9474 N N . VAL E 1 129 ? 11.198 22.706 66.390 1.00 41.01 128 VAL E N 1
ATOM 9475 C CA . VAL E 1 129 ? 10.953 21.339 66.789 1.00 38.87 128 VAL E CA 1
ATOM 9476 C C . VAL E 1 129 ? 12.150 20.508 66.328 1.00 37.13 128 VAL E C 1
ATOM 9477 O O . VAL E 1 129 ? 12.629 19.684 67.096 1.00 35.98 128 VAL E O 1
ATOM 9481 N N . ILE E 1 130 ? 12.651 20.759 65.092 1.00 31.24 129 ILE E N 1
ATOM 9482 C CA . ILE E 1 130 ? 13.806 20.074 64.504 1.00 30.02 129 ILE E CA 1
ATOM 9483 C C . ILE E 1 130 ? 15.013 20.319 65.354 1.00 35.73 129 ILE E C 1
ATOM 9484 O O . ILE E 1 130 ? 15.670 19.353 65.722 1.00 38.76 129 ILE E O 1
ATOM 9489 N N . ARG E 1 131 ? 15.261 21.594 65.707 1.00 31.86 130 ARG E N 1
ATOM 9490 C CA A ARG E 1 131 ? 16.384 21.993 66.524 0.60 32.27 130 ARG E CA 1
ATOM 9491 C CA B ARG E 1 131 ? 16.344 22.050 66.567 0.40 32.88 130 ARG E CA 1
ATOM 9492 C C . ARG E 1 131 ? 16.348 21.348 67.902 1.00 37.63 130 ARG E C 1
ATOM 9493 O O . ARG E 1 131 ? 17.419 21.010 68.421 1.00 38.19 130 ARG E O 1
ATOM 9508 N N . TYR E 1 132 ? 15.140 21.232 68.502 1.00 32.57 131 TYR E N 1
ATOM 9509 C CA . TYR E 1 132 ? 14.961 20.641 69.809 1.00 32.15 131 TYR E CA 1
ATOM 9510 C C . TYR E 1 132 ? 15.263 19.158 69.733 1.00 37.10 131 TYR E C 1
ATOM 9511 O O . TYR E 1 132 ? 16.006 18.664 70.591 1.00 38.94 131 TYR E O 1
ATOM 9520 N N . ILE E 1 133 ? 14.758 18.459 68.687 1.00 34.29 132 ILE E N 1
ATOM 9521 C CA . ILE E 1 133 ? 15.015 17.028 68.429 1.00 34.17 132 ILE E CA 1
ATOM 9522 C C . ILE E 1 133 ? 16.554 16.819 68.320 1.00 40.97 132 ILE E C 1
ATOM 9523 O O . ILE E 1 133 ? 17.094 15.934 68.977 1.00 41.09 132 ILE E O 1
ATOM 9528 N N . GLY E 1 134 ? 17.236 17.684 67.562 1.00 38.50 133 GLY E N 1
ATOM 9529 C CA . GLY E 1 134 ? 18.680 17.638 67.374 1.00 38.82 133 GLY E CA 1
ATOM 9530 C C . GLY E 1 134 ? 19.462 17.781 68.667 1.00 43.71 133 GLY E C 1
ATOM 9531 O O . GLY E 1 134 ? 20.430 17.041 68.888 1.00 45.52 133 GLY E O 1
ATOM 9532 N N . ASP E 1 135 ? 19.035 18.712 69.544 1.00 37.69 134 ASP E N 1
ATOM 9533 C CA . ASP E 1 135 ? 19.656 18.925 70.855 1.00 38.69 134 ASP E CA 1
ATOM 9534 C C . ASP E 1 135 ? 19.533 17.679 71.738 1.00 41.19 134 ASP E C 1
ATOM 9535 O O . ASP E 1 135 ? 20.513 17.255 72.344 1.00 42.41 134 ASP E O 1
ATOM 9540 N N . VAL E 1 136 ? 18.327 17.073 71.767 1.00 36.76 135 VAL E N 1
ATOM 9541 C CA . VAL E 1 136 ? 18.030 15.890 72.561 1.00 36.04 135 VAL E CA 1
ATOM 9542 C C . VAL E 1 136 ? 18.800 14.674 71.985 1.00 42.38 135 VAL E C 1
ATOM 9543 O O . VAL E 1 136 ? 19.409 13.907 72.757 1.00 42.93 135 VAL E O 1
ATOM 9547 N N . ALA E 1 137 ? 18.809 14.530 70.633 1.00 36.76 136 ALA E N 1
ATOM 9548 C CA . ALA E 1 137 ? 19.526 13.445 69.972 1.00 34.97 136 ALA E CA 1
ATOM 9549 C C . ALA E 1 137 ? 21.028 13.515 70.263 1.00 41.79 136 ALA E C 1
ATOM 9550 O O . ALA E 1 137 ? 21.615 12.487 70.583 1.00 43.52 136 ALA E O 1
ATOM 9552 N N . LYS E 1 138 ? 21.614 14.725 70.267 1.00 39.67 137 LYS E N 1
ATOM 9553 C CA . LYS E 1 138 ? 23.031 14.917 70.574 1.00 40.79 137 LYS E CA 1
ATOM 9554 C C . LYS E 1 138 ? 23.327 14.533 72.023 1.00 48.91 137 LYS E C 1
ATOM 9555 O O . LYS E 1 138 ? 24.254 13.749 72.249 1.00 49.53 137 LYS E O 1
ATOM 9561 N N . ARG E 1 139 ? 22.500 15.016 72.994 1.00 46.79 138 ARG E N 1
ATOM 9562 C CA . ARG E 1 139 ? 22.681 14.730 74.427 1.00 48.03 138 ARG E CA 1
ATOM 9563 C C . ARG E 1 139 ? 22.505 13.251 74.737 1.00 52.19 138 ARG E C 1
ATOM 9564 O O . ARG E 1 139 ? 23.099 12.762 75.699 1.00 54.03 138 ARG E O 1
ATOM 9572 N N . ALA E 1 140 ? 21.715 12.536 73.913 1.00 46.97 139 ALA E N 1
ATOM 9573 C CA . ALA E 1 140 ? 21.465 11.102 74.051 1.00 46.19 139 ALA E CA 1
ATOM 9574 C C . ALA E 1 140 ? 22.590 10.248 73.438 1.00 51.27 139 ALA E C 1
ATOM 9575 O O . ALA E 1 140 ? 22.534 9.008 73.507 1.00 51.42 139 ALA E O 1
ATOM 9577 N N . GLY E 1 141 ? 23.580 10.912 72.845 1.00 48.80 140 GLY E N 1
ATOM 9578 C CA . GLY E 1 141 ? 24.730 10.269 72.230 1.00 49.56 140 GLY E CA 1
ATOM 9579 C C . GLY E 1 141 ? 24.469 9.602 70.897 1.00 55.03 140 GLY E C 1
ATOM 9580 O O . GLY E 1 141 ? 25.173 8.661 70.529 1.00 56.90 140 GLY E O 1
ATOM 9581 N N . LEU E 1 142 ? 23.460 10.074 70.167 1.00 51.47 141 LEU E N 1
ATOM 9582 C CA . LEU E 1 142 ? 23.112 9.592 68.833 1.00 50.84 141 LEU E CA 1
ATOM 9583 C C . LEU E 1 142 ? 24.128 10.135 67.830 1.00 59.78 141 LEU E C 1
ATOM 9584 O O . LEU E 1 142 ? 24.456 11.326 67.845 1.00 57.86 141 LEU E O 1
ATOM 9589 N N . ASP E 1 143 ? 24.661 9.244 66.985 1.00 61.13 142 ASP E N 1
ATOM 9590 C CA . ASP E 1 143 ? 25.673 9.614 65.987 1.00 62.89 142 ASP E CA 1
ATOM 9591 C C . ASP E 1 143 ? 25.023 10.403 64.827 1.00 64.71 142 ASP E C 1
ATOM 9592 O O . ASP E 1 143 ? 25.368 11.572 64.593 1.00 67.30 142 ASP E O 1
ATOM 9597 N N . LYS E 1 144 ? 24.037 9.795 64.167 1.00 54.99 143 LYS E N 1
ATOM 9598 C CA . LYS E 1 144 ? 23.347 10.427 63.055 1.00 51.22 143 LYS E CA 1
ATOM 9599 C C . LYS E 1 144 ? 22.106 11.175 63.568 1.00 50.81 143 LYS E C 1
ATOM 9600 O O . LYS E 1 144 ? 21.532 10.787 64.590 1.00 50.54 143 LYS E O 1
ATOM 9606 N N . PRO E 1 145 ? 21.679 12.268 62.902 1.00 44.09 144 PRO E N 1
ATOM 9607 C CA . PRO E 1 145 ? 20.453 12.953 63.332 1.00 41.04 144 PRO E CA 1
ATOM 9608 C C . PRO E 1 145 ? 19.191 12.097 63.114 1.00 42.78 144 PRO E C 1
ATOM 9609 O O . PRO E 1 145 ? 19.167 11.210 62.248 1.00 39.65 144 PRO E O 1
ATOM 9613 N N . VAL E 1 146 ? 18.144 12.352 63.944 1.00 37.86 145 VAL E N 1
ATOM 9614 C CA . VAL E 1 146 ? 16.856 11.683 63.851 1.00 35.25 145 VAL E CA 1
ATOM 9615 C C . VAL E 1 146 ? 16.114 12.265 62.633 1.00 39.28 145 VAL E C 1
ATOM 9616 O O . VAL E 1 146 ? 15.838 13.462 62.629 1.00 38.72 145 VAL E O 1
ATOM 9620 N N . PRO E 1 147 ? 15.804 11.446 61.587 1.00 35.13 146 PRO E N 1
ATOM 9621 C CA . PRO E 1 147 ? 15.049 11.980 60.421 1.00 32.46 146 PRO E CA 1
ATOM 9622 C C . PRO E 1 147 ? 13.673 12.466 60.849 1.00 33.38 146 PRO E C 1
ATOM 9623 O O . PRO E 1 147 ? 13.096 11.943 61.792 1.00 31.88 146 PRO E O 1
ATOM 9627 N N . VAL E 1 148 ? 13.165 13.501 60.188 1.00 29.47 147 VAL E N 1
ATOM 9628 C CA . VAL E 1 148 ? 11.892 14.111 60.537 1.00 28.52 147 VAL E CA 1
ATOM 9629 C C . VAL E 1 148 ? 10.911 13.993 59.376 1.00 31.14 147 VAL E C 1
ATOM 9630 O O . VAL E 1 148 ? 11.289 14.101 58.202 1.00 32.21 147 VAL E O 1
ATOM 9634 N N . HIS E 1 149 ? 9.650 13.723 59.723 1.00 25.31 148 HIS E N 1
ATOM 9635 C CA . HIS E 1 149 ? 8.488 13.683 58.841 1.00 25.44 148 HIS E CA 1
ATOM 9636 C C . HIS E 1 149 ? 7.600 14.839 59.247 1.00 31.99 148 HIS E C 1
ATOM 9637 O O . HIS E 1 149 ? 7.217 14.943 60.416 1.00 33.44 148 HIS E O 1
ATOM 9644 N N . VAL E 1 150 ? 7.328 15.750 58.323 1.00 29.10 149 VAL E N 1
ATOM 9645 C CA . VAL E 1 150 ? 6.518 16.936 58.649 1.00 27.72 149 VAL E CA 1
ATOM 9646 C C . VAL E 1 150 ? 5.157 16.892 57.969 1.00 28.31 149 VAL E C 1
ATOM 9647 O O . VAL E 1 150 ? 5.064 16.760 56.750 1.00 28.35 149 VAL E O 1
ATOM 9651 N N . LEU E 1 151 ? 4.105 16.977 58.758 1.00 25.68 150 LEU E N 1
ATOM 9652 C CA . LEU E 1 151 ? 2.722 17.121 58.267 1.00 27.22 150 LEU E CA 1
ATOM 9653 C C . LEU E 1 151 ? 2.485 18.534 57.734 1.00 33.36 150 LEU E C 1
ATOM 9654 O O . LEU E 1 151 ? 2.838 19.535 58.383 1.00 31.35 150 LEU E O 1
ATOM 9659 N N . ILE E 1 152 ? 1.960 18.606 56.515 1.00 32.30 151 ILE E N 1
ATOM 9660 C CA . ILE E 1 152 ? 1.523 19.840 55.868 1.00 30.91 151 ILE E CA 1
ATOM 9661 C C . ILE E 1 152 ? 0.035 19.721 55.927 1.00 34.06 151 ILE E C 1
ATOM 9662 O O . ILE E 1 152 ? -0.542 18.929 55.190 1.00 33.11 151 ILE E O 1
ATOM 9667 N N . GLU E 1 153 ? -0.583 20.370 56.936 1.00 32.21 152 GLU E N 1
ATOM 9668 C CA . GLU E 1 153 ? -2.013 20.237 57.182 1.00 30.86 152 GLU E CA 1
ATOM 9669 C C . GLU E 1 153 ? -2.661 21.509 57.699 1.00 38.33 152 GLU E C 1
ATOM 9670 O O . GLU E 1 153 ? -3.756 21.464 58.271 1.00 40.86 152 GLU E O 1
ATOM 9676 N N . THR E 1 154 ? -1.988 22.651 57.512 1.00 33.59 153 THR E N 1
ATOM 9677 C CA . THR E 1 154 ? -2.488 23.954 57.926 1.00 32.33 153 THR E CA 1
ATOM 9678 C C . THR E 1 154 ? -2.259 24.933 56.801 1.00 38.37 153 THR E C 1
ATOM 9679 O O . THR E 1 154 ? -1.457 24.677 55.901 1.00 38.08 153 THR E O 1
ATOM 9683 N N . HIS E 1 155 ? -2.917 26.098 56.899 1.00 36.19 154 HIS E N 1
ATOM 9684 C CA . HIS E 1 155 ? -2.778 27.193 55.962 1.00 34.06 154 HIS E CA 1
ATOM 9685 C C . HIS E 1 155 ? -1.358 27.685 55.957 1.00 38.72 154 HIS E C 1
ATOM 9686 O O . HIS E 1 155 ? -0.772 27.760 54.892 1.00 41.44 154 HIS E O 1
ATOM 9693 N N . GLY E 1 156 ? -0.774 27.907 57.133 1.00 35.80 155 GLY E N 1
ATOM 9694 C CA . GLY E 1 156 ? 0.603 28.382 57.270 1.00 35.49 155 GLY E CA 1
ATOM 9695 C C . GLY E 1 156 ? 1.677 27.416 56.796 1.00 36.68 155 GLY E C 1
ATOM 9696 O O . GLY E 1 156 ? 2.633 27.819 56.135 1.00 36.70 155 GLY E O 1
ATOM 9697 N N . ALA E 1 157 ? 1.523 26.131 57.107 1.00 32.62 156 ALA E N 1
ATOM 9698 C CA . ALA E 1 157 ? 2.485 25.123 56.666 1.00 30.52 156 ALA E CA 1
ATOM 9699 C C . ALA E 1 157 ? 2.430 24.960 55.137 1.00 37.56 156 ALA E C 1
ATOM 9700 O O . ALA E 1 157 ? 3.466 24.722 54.523 1.00 36.40 156 ALA E O 1
ATOM 9702 N N . LEU E 1 158 ? 1.238 25.104 54.515 1.00 35.96 157 LEU E N 1
ATOM 9703 C CA . LEU E 1 158 ? 1.139 25.024 53.059 1.00 36.21 157 LEU E CA 1
ATOM 9704 C C . LEU E 1 158 ? 1.774 26.265 52.444 1.00 43.60 157 LEU E C 1
ATOM 9705 O O . LEU E 1 158 ? 2.592 26.146 51.534 1.00 45.40 157 LEU E O 1
ATOM 9710 N N . ARG E 1 159 ? 1.442 27.442 52.964 1.00 40.44 158 ARG E N 1
ATOM 9711 C CA . ARG E 1 159 ? 2.026 28.690 52.482 1.00 41.70 158 ARG E CA 1
ATOM 9712 C C . ARG E 1 159 ? 3.578 28.601 52.550 1.00 48.11 158 ARG E C 1
ATOM 9713 O O . ARG E 1 159 ? 4.254 28.976 51.587 1.00 49.61 158 ARG E O 1
ATOM 9721 N N . ASP E 1 160 ? 4.115 28.028 53.655 1.00 42.55 159 ASP E N 1
ATOM 9722 C CA . ASP E 1 160 ? 5.559 27.907 53.917 1.00 41.85 159 ASP E CA 1
ATOM 9723 C C . ASP E 1 160 ? 6.161 26.575 53.514 1.00 39.79 159 ASP E C 1
ATOM 9724 O O . ASP E 1 160 ? 7.279 26.289 53.918 1.00 40.75 159 ASP E O 1
ATOM 9729 N N . VAL E 1 161 ? 5.470 25.786 52.693 1.00 34.89 160 VAL E N 1
ATOM 9730 C CA . VAL E 1 161 ? 5.916 24.452 52.323 1.00 34.23 160 VAL E CA 1
ATOM 9731 C C . VAL E 1 161 ? 7.339 24.431 51.688 1.00 41.89 160 VAL E C 1
ATOM 9732 O O . VAL E 1 161 ? 8.127 23.550 52.044 1.00 43.87 160 VAL E O 1
ATOM 9736 N N . PHE E 1 162 ? 7.686 25.393 50.841 1.00 38.20 161 PHE E N 1
ATOM 9737 C CA . PHE E 1 162 ? 9.029 25.444 50.204 1.00 38.31 161 PHE E CA 1
ATOM 9738 C C . PHE E 1 162 ? 10.134 25.835 51.193 1.00 42.22 161 PHE E C 1
ATOM 9739 O O . PHE E 1 162 ? 11.281 25.412 51.063 1.00 43.42 161 PHE E O 1
ATOM 9747 N N . GLN E 1 163 ? 9.772 26.591 52.206 1.00 39.21 162 GLN E N 1
ATOM 9748 C CA . GLN E 1 163 ? 10.679 26.966 53.276 1.00 40.88 162 GLN E CA 1
ATOM 9749 C C . GLN E 1 163 ? 10.863 25.770 54.235 1.00 45.66 162 GLN E C 1
ATOM 9750 O O . GLN E 1 163 ? 11.989 25.427 54.596 1.00 47.67 162 GLN E O 1
ATOM 9756 N N . ILE E 1 164 ? 9.760 25.089 54.576 1.00 40.40 163 ILE E N 1
ATOM 9757 C CA . ILE E 1 164 ? 9.788 23.893 55.410 1.00 39.52 163 ILE E CA 1
ATOM 9758 C C . ILE E 1 164 ? 10.662 22.810 54.725 1.00 43.69 163 ILE E C 1
ATOM 9759 O O . ILE E 1 164 ? 11.542 22.238 55.370 1.00 42.25 163 ILE E O 1
ATOM 9764 N N . ALA E 1 165 ? 10.462 22.587 53.415 1.00 41.55 164 ALA E N 1
ATOM 9765 C CA . ALA E 1 165 ? 11.190 21.573 52.653 1.00 41.93 164 ALA E CA 1
ATOM 9766 C C . ALA E 1 165 ? 12.710 21.811 52.609 1.00 47.30 164 ALA E C 1
ATOM 9767 O O . ALA E 1 165 ? 13.465 20.882 52.354 1.00 49.41 164 ALA E O 1
ATOM 9769 N N . GLU E 1 166 ? 13.154 23.016 52.908 1.00 43.53 165 GLU E N 1
ATOM 9770 C CA . GLU E 1 166 ? 14.572 23.347 52.939 1.00 43.62 165 GLU E CA 1
ATOM 9771 C C . GLU E 1 166 ? 15.213 23.080 54.278 1.00 42.33 165 GLU E C 1
ATOM 9772 O O . GLU E 1 166 ? 16.429 23.083 54.342 1.00 42.64 165 GLU E O 1
ATOM 9778 N N . LEU E 1 167 ? 14.418 22.799 55.322 1.00 36.70 166 LEU E N 1
ATOM 9779 C CA . LEU E 1 167 ? 14.918 22.570 56.672 1.00 36.12 166 LEU E CA 1
ATOM 9780 C C . LEU E 1 167 ? 15.681 21.262 56.780 1.00 43.37 166 LEU E C 1
ATOM 9781 O O . LEU E 1 167 ? 15.381 20.324 56.038 1.00 43.26 166 LEU E O 1
ATOM 9786 N N . PRO E 1 168 ? 16.702 21.179 57.660 1.00 43.27 167 PRO E N 1
ATOM 9787 C CA . PRO E 1 168 ? 17.504 19.941 57.717 1.00 43.58 167 PRO E CA 1
ATOM 9788 C C . PRO E 1 168 ? 16.802 18.750 58.361 1.00 46.36 167 PRO E C 1
ATOM 9789 O O . PRO E 1 168 ? 15.931 18.888 59.219 1.00 47.13 167 PRO E O 1
ATOM 9793 N N . ASN E 1 169 ? 17.235 17.559 57.940 1.00 40.79 168 ASN E N 1
ATOM 9794 C CA . ASN E 1 169 ? 16.823 16.258 58.434 1.00 39.42 168 ASN E CA 1
ATOM 9795 C C . ASN E 1 169 ? 15.375 15.904 58.125 1.00 43.37 168 ASN E C 1
ATOM 9796 O O . ASN E 1 169 ? 14.883 14.937 58.678 1.00 46.66 168 ASN E O 1
ATOM 9801 N N . ILE E 1 170 ? 14.721 16.588 57.180 1.00 36.27 169 ILE E N 1
ATOM 9802 C CA . ILE E 1 170 ? 13.383 16.204 56.756 1.00 32.79 169 ILE E CA 1
ATOM 9803 C C . ILE E 1 170 ? 13.562 15.182 55.635 1.00 34.00 169 ILE E C 1
ATOM 9804 O O . ILE E 1 170 ? 14.318 15.386 54.673 1.00 33.63 169 ILE E O 1
ATOM 9809 N N . GLU E 1 171 ? 12.897 14.059 55.774 1.00 29.57 170 GLU E N 1
ATOM 9810 C CA . GLU E 1 171 ? 12.965 13.027 54.744 1.00 27.21 170 GLU E CA 1
ATOM 9811 C C . GLU E 1 171 ? 11.558 12.776 54.177 1.00 29.97 170 GLU E C 1
ATOM 9812 O O . GLU E 1 171 ? 11.447 12.248 53.087 1.00 30.49 170 GLU E O 1
ATOM 9818 N N . VAL E 1 172 ? 10.502 13.192 54.896 1.00 27.97 171 VAL E N 1
ATOM 9819 C CA . VAL E 1 172 ? 9.123 13.061 54.432 1.00 28.09 171 VAL E CA 1
ATOM 9820 C C . VAL E 1 172 ? 8.314 14.346 54.699 1.00 32.36 171 VAL E C 1
ATOM 9821 O O . VAL E 1 172 ? 8.431 14.935 55.762 1.00 31.82 171 VAL E O 1
ATOM 9825 N N . LEU E 1 173 ? 7.458 14.715 53.732 1.00 29.50 172 LEU E N 1
ATOM 9826 C CA . LEU E 1 173 ? 6.390 15.706 53.848 1.00 29.67 172 LEU E CA 1
ATOM 9827 C C . LEU E 1 173 ? 5.093 14.920 53.769 1.00 32.17 172 LEU E C 1
ATOM 9828 O O . LEU E 1 173 ? 4.885 14.183 52.793 1.00 30.19 172 LEU E O 1
ATOM 9833 N N . ASP E 1 174 ? 4.270 15.010 54.840 1.00 27.87 173 ASP E N 1
ATOM 9834 C CA . ASP E 1 174 ? 3.012 14.290 54.937 1.00 26.98 173 ASP E CA 1
ATOM 9835 C C . ASP E 1 174 ? 1.837 15.167 54.628 1.00 31.69 173 ASP E C 1
ATOM 9836 O O . ASP E 1 174 ? 1.704 16.256 55.196 1.00 31.55 173 ASP E O 1
ATOM 9841 N N . PHE E 1 175 ? 0.960 14.707 53.741 1.00 28.75 174 PHE E N 1
ATOM 9842 C CA . PHE E 1 175 ? -0.223 15.522 53.485 1.00 29.34 174 PHE E CA 1
ATOM 9843 C C . PHE E 1 175 ? -1.326 15.147 54.509 1.00 36.22 174 PHE E C 1
ATOM 9844 O O . PHE E 1 175 ? -1.738 13.983 54.583 1.00 37.87 174 PHE E O 1
ATOM 9852 N N . GLY E 1 176 ? -1.721 16.111 55.328 1.00 30.77 175 GLY E N 1
ATOM 9853 C CA . GLY E 1 176 ? -2.753 15.924 56.334 1.00 29.94 175 GLY E CA 1
ATOM 9854 C C . GLY E 1 176 ? -4.045 16.503 55.824 1.00 35.90 175 GLY E C 1
ATOM 9855 O O . GLY E 1 176 ? -4.329 17.684 56.056 1.00 37.46 175 GLY E O 1
ATOM 9856 N N . LEU E 1 177 ? -4.810 15.683 55.091 1.00 32.34 176 LEU E N 1
ATOM 9857 C CA . LEU E 1 177 ? -6.063 16.046 54.444 1.00 33.15 176 LEU E CA 1
ATOM 9858 C C . LEU E 1 177 ? -7.109 16.547 55.439 1.00 44.20 176 LEU E C 1
ATOM 9859 O O . LEU E 1 177 ? -7.632 17.657 55.270 1.00 45.42 176 LEU E O 1
ATOM 9872 N N . ASP E 1 179 ? -7.048 17.595 58.736 1.00 41.83 178 ASP E N 1
ATOM 9873 C CA . ASP E 1 179 ? -6.795 18.827 59.473 1.00 42.16 178 ASP E CA 1
ATOM 9874 C C . ASP E 1 179 ? -6.726 20.031 58.537 1.00 40.71 178 ASP E C 1
ATOM 9875 O O . ASP E 1 179 ? -7.113 21.109 58.927 1.00 41.48 178 ASP E O 1
ATOM 9880 N N . PHE E 1 180 ? -6.270 19.829 57.304 1.00 34.14 179 PHE E N 1
ATOM 9881 C CA . PHE E 1 180 ? -6.181 20.853 56.290 1.00 32.76 179 PHE E CA 1
ATOM 9882 C C . PHE E 1 180 ? -7.577 21.322 55.923 1.00 41.22 179 PHE E C 1
ATOM 9883 O O . PHE E 1 180 ? -7.827 22.533 55.931 1.00 43.55 179 PHE E O 1
ATOM 9891 N N . VAL E 1 181 ? -8.501 20.382 55.667 1.00 38.69 180 VAL E N 1
ATOM 9892 C CA . VAL E 1 181 ? -9.890 20.686 55.327 1.00 39.38 180 VAL E CA 1
ATOM 9893 C C . VAL E 1 181 ? -10.593 21.400 56.500 1.00 45.93 180 VAL E C 1
ATOM 9894 O O . VAL E 1 181 ? -11.306 22.375 56.260 1.00 47.99 180 VAL E O 1
ATOM 9898 N N . SER E 1 182 ? -10.368 20.940 57.753 1.00 42.20 181 SER E N 1
ATOM 9899 C CA . SER E 1 182 ? -10.998 21.497 58.962 1.00 44.10 181 SER E CA 1
ATOM 9900 C C . SER E 1 182 ? -10.678 23.000 59.169 1.00 45.42 181 SER E C 1
ATOM 9901 O O . SER E 1 182 ? -11.515 23.722 59.708 1.00 47.02 181 SER E O 1
ATOM 9904 N N . GLY E 1 183 ? -9.503 23.450 58.721 1.00 38.29 182 GLY E N 1
ATOM 9905 C CA . GLY E 1 183 ? -9.105 24.852 58.829 1.00 38.13 182 GLY E CA 1
ATOM 9906 C C . GLY E 1 183 ? -9.708 25.789 57.788 1.00 45.18 182 GLY E C 1
ATOM 9907 O O . GLY E 1 183 ? -9.412 26.996 57.796 1.00 46.44 182 GLY E O 1
ATOM 9908 N N . HIS E 1 184 ? -10.559 25.249 56.876 1.00 41.64 183 HIS E N 1
ATOM 9909 C CA . HIS E 1 184 ? -11.160 26.023 55.790 1.00 41.78 183 HIS E CA 1
ATOM 9910 C C . HIS E 1 184 ? -12.551 26.616 56.081 1.00 51.48 183 HIS E C 1
ATOM 9911 O O . HIS E 1 184 ? -13.239 27.018 55.136 1.00 51.52 183 HIS E O 1
ATOM 9918 N N . HIS E 1 185 ? -12.919 26.768 57.374 1.00 53.38 184 HIS E N 1
ATOM 9919 C CA . HIS E 1 185 ? -14.171 27.407 57.825 1.00 56.67 184 HIS E CA 1
ATOM 9920 C C . HIS E 1 185 ? -15.417 26.807 57.100 1.00 59.69 184 HIS E C 1
ATOM 9921 O O . HIS E 1 185 ? -16.340 27.548 56.738 1.00 60.56 184 HIS E O 1
ATOM 9928 N N . GLY E 1 186 ? -15.395 25.490 56.863 1.00 53.42 185 GLY E N 1
ATOM 9929 C CA . GLY E 1 186 ? -16.440 24.758 56.154 1.00 52.00 185 GLY E CA 1
ATOM 9930 C C . GLY E 1 186 ? -16.537 25.019 54.657 1.00 51.91 185 GLY E C 1
ATOM 9931 O O . GLY E 1 186 ? -17.504 24.580 54.050 1.00 52.96 185 GLY E O 1
ATOM 9932 N N . ALA E 1 187 ? -15.544 25.693 54.029 1.00 45.35 186 ALA E N 1
ATOM 9933 C CA . ALA E 1 187 ? -15.580 26.001 52.592 1.00 44.34 186 ALA E CA 1
ATOM 9934 C C . ALA E 1 187 ? -15.292 24.770 51.737 1.00 47.83 186 ALA E C 1
ATOM 9935 O O . ALA E 1 187 ? -15.664 24.741 50.561 1.00 46.68 186 ALA E O 1
ATOM 9937 N N . ILE E 1 188 ? -14.608 23.758 52.320 1.00 43.98 187 ILE E N 1
ATOM 9938 C CA . ILE E 1 188 ? -14.343 22.485 51.649 1.00 41.51 187 ILE E CA 1
ATOM 9939 C C . ILE E 1 188 ? -15.381 21.485 52.198 1.00 49.81 187 ILE E C 1
ATOM 9940 O O . ILE E 1 188 ? -15.391 21.213 53.405 1.00 50.13 187 ILE E O 1
ATOM 9945 N N . PRO E 1 189 ? -16.307 20.991 51.350 1.00 49.11 188 PRO E N 1
ATOM 9946 C CA . PRO E 1 189 ? -17.330 20.047 51.853 1.00 50.00 188 PRO E CA 1
ATOM 9947 C C . PRO E 1 189 ? -16.742 18.682 52.227 1.00 53.88 188 PRO E C 1
ATOM 9948 O O . PRO E 1 189 ? -15.637 18.347 51.812 1.00 50.55 188 PRO E O 1
ATOM 9952 N N . ALA E 1 190 ? -17.496 17.902 53.022 1.00 54.44 189 ALA E N 1
ATOM 9953 C CA . ALA E 1 190 ? -17.128 16.555 53.503 1.00 54.33 189 ALA E CA 1
ATOM 9954 C C . ALA E 1 190 ? -16.893 15.577 52.356 1.00 57.16 189 ALA E C 1
ATOM 9955 O O . ALA E 1 190 ? -15.991 14.756 52.446 1.00 55.60 189 ALA E O 1
ATOM 9957 N N . ALA E 1 191 ? -17.663 15.704 51.265 1.00 54.37 190 ALA E N 1
ATOM 9958 C CA . ALA E 1 191 ? -17.544 14.860 50.072 1.00 53.94 190 ALA E CA 1
ATOM 9959 C C . ALA E 1 191 ? -16.141 14.937 49.425 1.00 52.47 190 ALA E C 1
ATOM 9960 O O . ALA E 1 191 ? -15.734 13.993 48.738 1.00 50.00 190 ALA E O 1
ATOM 9962 N N . ALA E 1 192 ? -15.437 16.073 49.628 1.00 47.32 191 ALA E N 1
ATOM 9963 C CA . ALA E 1 192 ? -14.083 16.307 49.098 1.00 45.74 191 ALA E CA 1
ATOM 9964 C C . ALA E 1 192 ? -13.002 15.623 49.980 1.00 48.34 191 ALA E C 1
ATOM 9965 O O . ALA E 1 192 ? -11.867 15.478 49.545 1.00 48.38 191 ALA E O 1
ATOM 9980 N N . ARG E 1 194 ? -13.030 12.635 50.644 1.00 47.13 193 ARG E N 1
ATOM 9981 C CA . ARG E 1 194 ? -12.960 11.268 50.140 1.00 46.99 193 ARG E CA 1
ATOM 9982 C C . ARG E 1 194 ? -12.794 11.284 48.624 1.00 47.62 193 ARG E C 1
ATOM 9983 O O . ARG E 1 194 ? -12.896 12.338 47.988 1.00 45.59 193 ARG E O 1
ATOM 9991 N N . SER E 1 195 ? -12.496 10.113 48.070 1.00 43.86 194 SER E N 1
ATOM 9992 C CA . SER E 1 195 ? -12.325 9.906 46.647 1.00 43.95 194 SER E CA 1
ATOM 9993 C C . SER E 1 195 ? -13.683 9.932 45.959 1.00 48.44 194 SER E C 1
ATOM 9994 O O . SER E 1 195 ? -14.654 9.446 46.533 1.00 51.67 194 SER E O 1
ATOM 9997 N N . PRO E 1 196 ? -13.800 10.558 44.781 1.00 41.54 195 PRO E N 1
ATOM 9998 C CA . PRO E 1 196 ? -12.722 11.178 43.984 1.00 40.51 195 PRO E CA 1
ATOM 9999 C C . PRO E 1 196 ? -12.454 12.677 44.273 1.00 42.10 195 PRO E C 1
ATOM 10000 O O . PRO E 1 196 ? -11.613 13.264 43.591 1.00 42.21 195 PRO E O 1
ATOM 10004 N N . GLY E 1 197 ? -13.142 13.271 45.253 1.00 37.70 196 GLY E N 1
ATOM 10005 C CA . GLY E 1 197 ? -13.043 14.703 45.582 1.00 37.25 196 GLY E CA 1
ATOM 10006 C C . GLY E 1 197 ? -11.702 15.199 46.118 1.00 42.17 196 GLY E C 1
ATOM 10007 O O . GLY E 1 197 ? -11.321 16.343 45.892 1.00 42.47 196 GLY E O 1
ATOM 10008 N N . GLN E 1 198 ? -10.968 14.355 46.839 1.00 38.05 197 GLN E N 1
ATOM 10009 C CA . GLN E 1 198 ? -9.658 14.704 47.391 1.00 36.57 197 GLN E CA 1
ATOM 10010 C C . GLN E 1 198 ? -8.589 14.790 46.293 1.00 40.34 197 GLN E C 1
ATOM 10011 O O . GLN E 1 198 ? -7.494 15.254 46.560 1.00 39.07 197 GLN E O 1
ATOM 10017 N N . PHE E 1 199 ? -8.912 14.346 45.064 1.00 38.69 198 PHE E N 1
ATOM 10018 C CA . PHE E 1 199 ? -8.012 14.395 43.917 1.00 38.26 198 PHE E CA 1
ATOM 10019 C C . PHE E 1 199 ? -8.514 15.382 42.879 1.00 41.90 198 PHE E C 1
ATOM 10020 O O . PHE E 1 199 ? -7.932 15.480 41.790 1.00 41.43 198 PHE E O 1
ATOM 10028 N N . GLU E 1 200 ? -9.635 16.091 43.180 1.00 39.18 199 GLU E N 1
ATOM 10029 C CA . GLU E 1 200 ? -10.262 16.957 42.181 1.00 38.65 199 GLU E CA 1
ATOM 10030 C C . GLU E 1 200 ? -10.679 18.308 42.698 1.00 42.22 199 GLU E C 1
ATOM 10031 O O . GLU E 1 200 ? -10.726 19.257 41.898 1.00 44.05 199 GLU E O 1
ATOM 10037 N N . HIS E 1 201 ? -10.946 18.439 44.001 1.00 37.46 200 HIS E N 1
ATOM 10038 C CA . HIS E 1 201 ? -11.269 19.753 44.575 1.00 36.52 200 HIS E CA 1
ATOM 10039 C C . HIS E 1 201 ? -10.075 20.674 44.344 1.00 37.66 200 HIS E C 1
ATOM 10040 O O . HIS E 1 201 ? -8.957 20.302 44.675 1.00 36.74 200 HIS E O 1
ATOM 10047 N N . ALA E 1 202 ? -10.315 21.841 43.727 1.00 33.20 201 ALA E N 1
ATOM 10048 C CA . ALA E 1 202 ? -9.289 22.796 43.348 1.00 31.81 201 ALA E CA 1
ATOM 10049 C C . ALA E 1 202 ? -8.303 23.130 44.493 1.00 35.77 201 ALA E C 1
ATOM 10050 O O . ALA E 1 202 ? -7.108 23.208 44.248 1.00 36.11 201 ALA E O 1
ATOM 10052 N N . LEU E 1 203 ? -8.785 23.275 45.724 1.00 34.45 202 LEU E N 1
ATOM 10053 C CA . LEU E 1 203 ? -7.931 23.611 46.866 1.00 35.57 202 LEU E CA 1
ATOM 10054 C C . LEU E 1 203 ? -7.088 22.433 47.280 1.00 42.87 202 LEU E C 1
ATOM 10055 O O . LEU E 1 203 ? -5.956 22.623 47.715 1.00 43.84 202 LEU E O 1
ATOM 10060 N N . LEU E 1 204 ? -7.617 21.214 47.117 1.00 38.20 203 LEU E N 1
ATOM 10061 C CA . LEU E 1 204 ? -6.910 19.995 47.487 1.00 36.25 203 LEU E CA 1
ATOM 10062 C C . LEU E 1 204 ? -5.884 19.616 46.412 1.00 36.75 203 LEU E C 1
ATOM 10063 O O . LEU E 1 204 ? -4.762 19.238 46.753 1.00 34.93 203 LEU E O 1
ATOM 10068 N N . VAL E 1 205 ? -6.226 19.801 45.127 1.00 31.68 204 VAL E N 1
ATOM 10069 C CA . VAL E 1 205 ? -5.304 19.565 44.009 1.00 30.86 204 VAL E CA 1
ATOM 10070 C C . VAL E 1 205 ? -4.099 20.497 44.195 1.00 35.16 204 VAL E C 1
ATOM 10071 O O . VAL E 1 205 ? -2.960 20.041 44.168 1.00 33.54 204 VAL E O 1
ATOM 10075 N N . ARG E 1 206 ? -4.383 21.785 44.452 1.00 31.87 205 ARG E N 1
ATOM 10076 C CA . ARG E 1 206 ? -3.409 22.837 44.662 1.00 31.00 205 ARG E CA 1
ATOM 10077 C C . ARG E 1 206 ? -2.500 22.525 45.858 1.00 36.12 205 ARG E C 1
ATOM 10078 O O . ARG E 1 206 ? -1.287 22.602 45.734 1.00 37.53 205 ARG E O 1
ATOM 10086 N N . ALA E 1 207 ? -3.079 22.171 47.007 1.00 33.08 206 ALA E N 1
ATOM 10087 C CA . ALA E 1 207 ? -2.347 21.851 48.217 1.00 32.31 206 ALA E CA 1
ATOM 10088 C C . ALA E 1 207 ? -1.461 20.634 48.008 1.00 35.52 206 ALA E C 1
ATOM 10089 O O . ALA E 1 207 ? -0.266 20.713 48.273 1.00 35.67 206 ALA E O 1
ATOM 10091 N N . LYS E 1 208 ? -2.028 19.519 47.485 1.00 31.64 207 LYS E N 1
ATOM 10092 C CA . LYS E 1 208 ? -1.288 18.276 47.228 1.00 30.97 207 LYS E CA 1
ATOM 10093 C C . LYS E 1 208 ? -0.151 18.506 46.225 1.00 36.30 207 LYS E C 1
ATOM 10094 O O . LYS E 1 208 ? 0.976 18.089 46.490 1.00 36.77 207 LYS E O 1
ATOM 10100 N N . ALA E 1 209 ? -0.436 19.208 45.094 1.00 31.07 208 ALA E N 1
ATOM 10101 C CA . ALA E 1 209 ? 0.582 19.448 44.076 1.00 30.89 208 ALA E CA 1
ATOM 10102 C C . ALA E 1 209 ? 1.701 20.370 44.626 1.00 34.57 208 ALA E C 1
ATOM 10103 O O . ALA E 1 209 ? 2.866 20.101 44.389 1.00 33.74 208 ALA E O 1
ATOM 10105 N N . ASP E 1 210 ? 1.367 21.369 45.442 1.00 32.53 209 ASP E N 1
ATOM 10106 C CA . ASP E 1 210 ? 2.388 22.248 46.041 1.00 32.93 209 ASP E CA 1
ATOM 10107 C C . ASP E 1 210 ? 3.291 21.483 46.979 1.00 37.19 209 ASP E C 1
ATOM 10108 O O . ASP E 1 210 ? 4.503 21.663 46.950 1.00 39.23 209 ASP E O 1
ATOM 10121 N N . VAL E 1 212 ? 3.914 18.126 47.037 1.00 28.95 211 VAL E N 1
ATOM 10122 C CA . VAL E 1 212 ? 4.722 17.174 46.259 1.00 28.84 211 VAL E CA 1
ATOM 10123 C C . VAL E 1 212 ? 5.862 17.939 45.527 1.00 35.81 211 VAL E C 1
ATOM 10124 O O . VAL E 1 212 ? 7.017 17.517 45.588 1.00 36.00 211 VAL E O 1
ATOM 10128 N N . ALA E 1 213 ? 5.541 19.080 44.920 1.00 32.65 212 ALA E N 1
ATOM 10129 C CA . ALA E 1 213 ? 6.518 19.918 44.236 1.00 34.06 212 ALA E CA 1
ATOM 10130 C C . ALA E 1 213 ? 7.639 20.368 45.194 1.00 40.16 212 ALA E C 1
ATOM 10131 O O . ALA E 1 213 ? 8.815 20.312 44.816 1.00 41.80 212 ALA E O 1
ATOM 10133 N N . ALA E 1 214 ? 7.279 20.768 46.433 1.00 35.87 213 ALA E N 1
ATOM 10134 C CA . ALA E 1 214 ? 8.224 21.219 47.461 1.00 36.42 213 ALA E CA 1
ATOM 10135 C C . ALA E 1 214 ? 9.122 20.091 47.946 1.00 40.41 213 ALA E C 1
ATOM 10136 O O . ALA E 1 214 ? 10.321 20.283 48.123 1.00 43.68 213 ALA E O 1
ATOM 10138 N N . ALA E 1 215 ? 8.545 18.922 48.137 1.00 35.57 214 ALA E N 1
ATOM 10139 C CA . ALA E 1 215 ? 9.229 17.734 48.623 1.00 34.47 214 ALA E CA 1
ATOM 10140 C C . ALA E 1 215 ? 10.227 17.246 47.601 1.00 41.02 214 ALA E C 1
ATOM 10141 O O . ALA E 1 215 ? 11.421 17.164 47.907 1.00 44.23 214 ALA E O 1
ATOM 10143 N N . LEU E 1 216 ? 9.759 16.993 46.369 1.00 36.85 215 LEU E N 1
ATOM 10144 C CA . LEU E 1 216 ? 10.605 16.514 45.289 1.00 38.92 215 LEU E CA 1
ATOM 10145 C C . LEU E 1 216 ? 11.688 17.528 44.908 1.00 44.53 215 LEU E C 1
ATOM 10146 O O . LEU E 1 216 ? 12.797 17.112 44.581 1.00 47.87 215 LEU E O 1
ATOM 10151 N N . ALA E 1 217 ? 11.407 18.833 45.018 1.00 38.63 216 ALA E N 1
ATOM 10152 C CA . ALA E 1 217 ? 12.410 19.873 44.750 1.00 38.19 216 ALA E CA 1
ATOM 10153 C C . ALA E 1 217 ? 13.575 19.819 45.732 1.00 42.31 216 ALA E C 1
ATOM 10154 O O . ALA E 1 217 ? 14.658 20.305 45.421 1.00 44.08 216 ALA E O 1
ATOM 10156 N N . ASN E 1 218 ? 13.357 19.241 46.908 1.00 38.19 217 ASN E N 1
ATOM 10157 C CA . ASN E 1 218 ? 14.365 19.200 47.968 1.00 38.28 217 ASN E CA 1
ATOM 10158 C C . ASN E 1 218 ? 14.794 17.767 48.379 1.00 42.03 217 ASN E C 1
ATOM 10159 O O . ASN E 1 218 ? 15.292 17.571 49.479 1.00 41.43 217 ASN E O 1
ATOM 10164 N N . GLY E 1 219 ? 14.613 16.799 47.497 1.00 39.52 218 GLY E N 1
ATOM 10165 C CA . GLY E 1 219 ? 14.971 15.404 47.753 1.00 39.87 218 GLY E CA 1
ATOM 10166 C C . GLY E 1 219 ? 14.268 14.812 48.955 1.00 43.18 218 GLY E C 1
ATOM 10167 O O . GLY E 1 219 ? 14.879 14.091 49.747 1.00 42.23 218 GLY E O 1
ATOM 10168 N N . ILE E 1 220 ? 12.988 15.171 49.127 1.00 38.75 219 ILE E N 1
ATOM 10169 C CA . ILE E 1 220 ? 12.162 14.699 50.219 1.00 37.03 219 ILE E CA 1
ATOM 10170 C C . ILE E 1 220 ? 11.067 13.833 49.618 1.00 40.59 219 ILE E C 1
ATOM 10171 O O . ILE E 1 220 ? 10.564 14.145 48.549 1.00 39.62 219 ILE E O 1
ATOM 10176 N N . VAL E 1 221 ? 10.711 12.742 50.311 1.00 36.12 220 VAL E N 1
ATOM 10177 C CA . VAL E 1 221 ? 9.634 11.870 49.885 1.00 34.57 220 VAL E CA 1
ATOM 10178 C C . VAL E 1 221 ? 8.267 12.515 50.203 1.00 36.59 220 VAL E C 1
ATOM 10179 O O . VAL E 1 221 ? 7.993 12.805 51.367 1.00 36.89 220 VAL E O 1
ATOM 10183 N N . PRO E 1 222 ? 7.366 12.689 49.210 1.00 32.62 221 PRO E N 1
ATOM 10184 C CA . PRO E 1 222 ? 6.013 13.202 49.533 1.00 30.47 221 PRO E CA 1
ATOM 10185 C C . PRO E 1 222 ? 5.100 12.030 49.883 1.00 34.39 221 PRO E C 1
ATOM 10186 O O . PRO E 1 222 ? 5.039 11.068 49.121 1.00 34.26 221 PRO E O 1
ATOM 10190 N N . ALA E 1 223 ? 4.424 12.080 51.055 1.00 31.74 222 ALA E N 1
ATOM 10191 C CA . ALA E 1 223 ? 3.531 11.016 51.509 1.00 31.68 222 ALA E CA 1
ATOM 10192 C C . ALA E 1 223 ? 2.083 11.462 51.539 1.00 36.18 222 ALA E C 1
ATOM 10193 O O . ALA E 1 223 ? 1.757 12.611 51.864 1.00 35.49 222 ALA E O 1
ATOM 10195 N N . HIS E 1 224 ? 1.211 10.540 51.156 1.00 33.72 223 HIS E N 1
ATOM 10196 C CA . HIS E 1 224 ? -0.211 10.796 51.004 1.00 32.33 223 HIS E CA 1
ATOM 10197 C C . HIS E 1 224 ? -0.984 10.379 52.238 1.00 37.26 223 HIS E C 1
ATOM 10198 O O . HIS E 1 224 ? -0.573 9.478 52.967 1.00 39.64 223 HIS E O 1
ATOM 10205 N N . ASN E 1 225 ? -2.122 11.022 52.443 1.00 33.51 224 ASN E N 1
ATOM 10206 C CA . ASN E 1 225 ? -3.070 10.747 53.524 1.00 33.02 224 ASN E CA 1
ATOM 10207 C C . ASN E 1 225 ? -3.730 9.361 53.333 1.00 37.12 224 ASN E C 1
ATOM 10208 O O . ASN E 1 225 ? -3.721 8.785 52.230 1.00 35.93 224 ASN E O 1
ATOM 10213 N N . VAL E 1 226 ? -4.292 8.836 54.411 1.00 33.64 225 VAL E N 1
ATOM 10214 C CA . VAL E 1 226 ? -4.894 7.493 54.440 1.00 33.21 225 VAL E CA 1
ATOM 10215 C C . VAL E 1 226 ? -6.077 7.357 53.492 1.00 40.01 225 VAL E C 1
ATOM 10216 O O . VAL E 1 226 ? -6.678 8.339 53.067 1.00 38.71 225 VAL E O 1
ATOM 10220 N N . CYS E 1 227 ? -6.451 6.096 53.222 1.00 38.88 226 CYS E N 1
ATOM 10221 C CA . CYS E 1 227 ? -7.674 5.784 52.541 1.00 38.46 226 CYS E CA 1
ATOM 10222 C C . CYS E 1 227 ? -8.658 5.533 53.661 1.00 43.62 226 CYS E C 1
ATOM 10223 O O . CYS E 1 227 ? -8.302 4.872 54.637 1.00 40.73 226 CYS E O 1
ATOM 10226 N N . LEU E 1 228 ? -9.862 6.126 53.589 1.00 44.12 227 LEU E N 1
ATOM 10227 C CA . LEU E 1 228 ? -10.853 5.956 54.665 1.00 45.09 227 LEU E CA 1
ATOM 10228 C C . LEU E 1 228 ? -11.541 4.567 54.604 1.00 47.87 227 LEU E C 1
ATOM 10229 O O . LEU E 1 228 ? -12.110 4.122 55.611 1.00 47.08 227 LEU E O 1
ATOM 10234 N N . ASN E 1 229 ? -11.428 3.881 53.454 1.00 43.09 228 ASN E N 1
ATOM 10235 C CA . ASN E 1 229 ? -11.894 2.515 53.283 1.00 44.35 228 ASN E CA 1
ATOM 10236 C C . ASN E 1 229 ? -10.816 1.606 53.869 1.00 48.66 228 ASN E C 1
ATOM 10237 O O . ASN E 1 229 ? -9.689 1.555 53.367 1.00 49.43 228 ASN E O 1
ATOM 10242 N N . LEU E 1 230 ? -11.131 0.953 54.969 1.00 45.69 229 LEU E N 1
ATOM 10243 C CA . LEU E 1 230 ? -10.161 0.186 55.724 1.00 46.58 229 LEU E CA 1
ATOM 10244 C C . LEU E 1 230 ? -9.862 -1.200 55.178 1.00 53.00 229 LEU E C 1
ATOM 10245 O O . LEU E 1 230 ? -8.754 -1.677 55.419 1.00 52.37 229 LEU E O 1
ATOM 10250 N N . LYS E 1 231 ? -10.828 -1.868 54.512 1.00 51.89 230 LYS E N 1
ATOM 10251 C CA . LYS E 1 231 ? -10.639 -3.262 54.116 1.00 53.69 230 LYS E CA 1
ATOM 10252 C C . LYS E 1 231 ? -10.791 -3.564 52.601 1.00 57.39 230 LYS E C 1
ATOM 10253 O O . LYS E 1 231 ? -10.349 -4.628 52.174 1.00 57.34 230 LYS E O 1
ATOM 10259 N N . ASP E 1 232 ? -11.417 -2.681 51.803 1.00 53.99 231 ASP E N 1
ATOM 10260 C CA . ASP E 1 232 ? -11.592 -2.954 50.359 1.00 54.12 231 ASP E CA 1
ATOM 10261 C C . ASP E 1 232 ? -10.280 -2.644 49.631 1.00 52.70 231 ASP E C 1
ATOM 10262 O O . ASP E 1 232 ? -9.968 -1.483 49.403 1.00 49.71 231 ASP E O 1
ATOM 10267 N N . ALA E 1 233 ? -9.525 -3.705 49.267 1.00 48.56 232 ALA E N 1
ATOM 10268 C CA . ALA E 1 233 ? -8.216 -3.612 48.597 1.00 46.55 232 ALA E CA 1
ATOM 10269 C C . ALA E 1 233 ? -8.249 -2.803 47.294 1.00 51.74 232 ALA E C 1
ATOM 10270 O O . ALA E 1 233 ? -7.332 -2.017 47.054 1.00 50.75 232 ALA E O 1
ATOM 10272 N N . GLU E 1 234 ? -9.311 -2.943 46.505 1.00 50.19 233 GLU E N 1
ATOM 10273 C CA . GLU E 1 234 ? -9.464 -2.247 45.222 1.00 50.63 233 GLU E CA 1
ATOM 10274 C C . GLU E 1 234 ? -9.569 -0.731 45.382 1.00 48.72 233 GLU E C 1
ATOM 10275 O O . GLU E 1 234 ? -9.018 -0.011 44.540 1.00 45.71 233 GLU E O 1
ATOM 10281 N N . VAL E 1 235 ? -10.261 -0.259 46.457 1.00 43.17 234 VAL E N 1
ATOM 10282 C CA . VAL E 1 235 ? -10.473 1.159 46.783 1.00 41.53 234 VAL E CA 1
ATOM 10283 C C . VAL E 1 235 ? -9.180 1.746 47.328 1.00 44.38 234 VAL E C 1
ATOM 10284 O O . VAL E 1 235 ? -8.834 2.882 46.965 1.00 44.84 234 VAL E O 1
ATOM 10288 N N . ILE E 1 236 ? -8.452 0.975 48.179 1.00 38.51 235 ILE E N 1
ATOM 10289 C CA . ILE E 1 236 ? -7.171 1.386 48.752 1.00 38.03 235 ILE E CA 1
ATOM 10290 C C . ILE E 1 236 ? -6.158 1.534 47.609 1.00 44.62 235 ILE E C 1
ATOM 10291 O O . ILE E 1 236 ? -5.538 2.591 47.489 1.00 44.87 235 ILE E O 1
ATOM 10296 N N . ALA E 1 237 ? -6.064 0.516 46.727 1.00 43.06 236 ALA E N 1
ATOM 10297 C CA . ALA E 1 237 ? -5.159 0.507 45.568 1.00 42.55 236 ALA E CA 1
ATOM 10298 C C . ALA E 1 237 ? -5.446 1.684 44.632 1.00 46.14 236 ALA E C 1
ATOM 10299 O O . ALA E 1 237 ? -4.517 2.315 44.152 1.00 46.29 236 ALA E O 1
ATOM 10301 N N . SER E 1 238 ? -6.730 2.001 44.421 1.00 40.92 237 SER E N 1
ATOM 10302 C CA . SER E 1 238 ? -7.168 3.092 43.562 1.00 39.27 237 SER E CA 1
ATOM 10303 C C . SER E 1 238 ? -6.657 4.440 44.091 1.00 41.29 237 SER E C 1
ATOM 10304 O O . SER E 1 238 ? -6.121 5.220 43.317 1.00 43.33 237 SER E O 1
ATOM 10307 N N . ASP E 1 239 ? -6.798 4.698 45.394 1.00 36.11 238 ASP E N 1
ATOM 10308 C CA . ASP E 1 239 ? -6.297 5.917 46.036 1.00 35.01 238 ASP E CA 1
ATOM 10309 C C . ASP E 1 239 ? -4.781 6.004 45.938 1.00 39.74 238 ASP E C 1
ATOM 10310 O O . ASP E 1 239 ? -4.258 7.054 45.561 1.00 40.92 238 ASP E O 1
ATOM 10315 N N . ALA E 1 240 ? -4.078 4.883 46.215 1.00 36.03 239 ALA E N 1
ATOM 10316 C CA . ALA E 1 240 ? -2.607 4.804 46.152 1.00 34.54 239 ALA E CA 1
ATOM 10317 C C . ALA E 1 240 ? -2.107 5.045 44.743 1.00 41.68 239 ALA E C 1
ATOM 10318 O O . ALA E 1 240 ? -1.145 5.794 44.596 1.00 40.34 239 ALA E O 1
ATOM 10320 N N . CYS E 1 241 ? -2.818 4.520 43.708 1.00 42.76 240 CYS E N 1
ATOM 10321 C CA . CYS E 1 241 ? -2.470 4.703 42.297 1.00 44.93 240 CYS E CA 1
ATOM 10322 C C . CYS E 1 241 ? -2.679 6.147 41.854 1.00 44.90 240 CYS E C 1
ATOM 10323 O O . CYS E 1 241 ? -1.830 6.674 41.136 1.00 44.79 240 CYS E O 1
ATOM 10326 N N . ARG E 1 242 ? -3.777 6.794 42.267 1.00 39.25 241 ARG E N 1
ATOM 10327 C CA . ARG E 1 242 ? -4.013 8.197 41.848 1.00 39.58 241 ARG E CA 1
ATOM 10328 C C . ARG E 1 242 ? -2.989 9.117 42.457 1.00 41.64 241 ARG E C 1
ATOM 10329 O O . ARG E 1 242 ? -2.480 10.012 41.799 1.00 40.60 241 ARG E O 1
ATOM 10337 N N . ALA E 1 243 ? -2.714 8.903 43.736 1.00 38.31 242 ALA E N 1
ATOM 10338 C CA . ALA E 1 243 ? -1.745 9.683 44.462 1.00 36.93 242 ALA E CA 1
ATOM 10339 C C . ALA E 1 243 ? -0.411 9.530 43.784 1.00 42.02 242 ALA E C 1
ATOM 10340 O O . ALA E 1 243 ? 0.220 10.540 43.481 1.00 42.97 242 ALA E O 1
ATOM 10342 N N . ARG E 1 244 ? -0.033 8.266 43.468 1.00 38.56 243 ARG E N 1
ATOM 10343 C CA A ARG E 1 244 ? 1.240 7.916 42.838 0.60 38.67 243 ARG E CA 1
ATOM 10344 C CA B ARG E 1 244 ? 1.243 7.932 42.838 0.40 38.27 243 ARG E CA 1
ATOM 10345 C C . ARG E 1 244 ? 1.387 8.475 41.406 1.00 42.72 243 ARG E C 1
ATOM 10346 O O . ARG E 1 244 ? 2.370 9.165 41.118 1.00 42.97 243 ARG E O 1
ATOM 10361 N N . ASN E 1 245 ? 0.438 8.153 40.516 1.00 37.79 244 ASN E N 1
ATOM 10362 C CA . ASN E 1 245 ? 0.509 8.469 39.086 1.00 38.01 244 ASN E CA 1
ATOM 10363 C C . ASN E 1 245 ? -0.046 9.804 38.622 1.00 41.99 244 ASN E C 1
ATOM 10364 O O . ASN E 1 245 ? 0.347 10.233 37.534 1.00 44.32 244 ASN E O 1
ATOM 10369 N N . GLU E 1 246 ? -0.908 10.465 39.396 1.00 36.34 245 GLU E N 1
ATOM 10370 C CA . GLU E 1 246 ? -1.430 11.776 39.000 1.00 37.64 245 GLU E CA 1
ATOM 10371 C C . GLU E 1 246 ? -0.783 12.939 39.785 1.00 40.92 245 GLU E C 1
ATOM 10372 O O . GLU E 1 246 ? -0.760 14.075 39.302 1.00 40.34 245 GLU E O 1
ATOM 10378 N N . PHE E 1 247 ? -0.331 12.669 41.010 1.00 36.66 246 PHE E N 1
ATOM 10379 C CA . PHE E 1 247 ? 0.214 13.694 41.869 1.00 36.02 246 PHE E CA 1
ATOM 10380 C C . PHE E 1 247 ? 1.666 13.498 42.153 1.00 41.00 246 PHE E C 1
ATOM 10381 O O . PHE E 1 247 ? 2.325 14.473 42.457 1.00 42.74 246 PHE E O 1
ATOM 10389 N N . GLY E 1 248 ? 2.175 12.279 42.068 1.00 37.32 247 GLY E N 1
ATOM 10390 C CA . GLY E 1 248 ? 3.602 12.039 42.328 1.00 35.85 247 GLY E CA 1
ATOM 10391 C C . GLY E 1 248 ? 3.997 11.766 43.767 1.00 37.54 247 GLY E C 1
ATOM 10392 O O . GLY E 1 248 ? 5.128 12.066 44.151 1.00 38.49 247 GLY E O 1
ATOM 10393 N N . PHE E 1 249 ? 3.062 11.223 44.586 1.00 32.03 248 PHE E N 1
ATOM 10394 C CA . PHE E 1 249 ? 3.308 10.759 45.945 1.00 30.82 248 PHE E CA 1
ATOM 10395 C C . PHE E 1 249 ? 4.069 9.443 45.837 1.00 36.56 248 PHE E C 1
ATOM 10396 O O . PHE E 1 249 ? 3.828 8.676 44.892 1.00 38.30 248 PHE E O 1
ATOM 10404 N N . LEU E 1 250 ? 4.988 9.176 46.788 1.00 31.38 249 LEU E N 1
ATOM 10405 C CA . LEU E 1 250 ? 5.858 7.996 46.760 1.00 29.81 249 LEU E CA 1
ATOM 10406 C C . LEU E 1 250 ? 5.690 7.152 48.020 1.00 36.28 249 LEU E C 1
ATOM 10407 O O . LEU E 1 250 ? 6.399 6.148 48.228 1.00 37.48 249 LEU E O 1
ATOM 10412 N N . ARG E 1 251 ? 4.735 7.560 48.854 1.00 31.85 250 ARG E N 1
ATOM 10413 C CA . ARG E 1 251 ? 4.428 6.944 50.128 1.00 30.68 250 ARG E CA 1
ATOM 10414 C C . ARG E 1 251 ? 3.012 7.262 50.492 1.00 33.17 250 ARG E C 1
ATOM 10415 O O . ARG E 1 251 ? 2.460 8.266 50.009 1.00 31.24 250 ARG E O 1
ATOM 10431 N N . TRP E 1 253 ? 0.088 6.694 53.990 1.00 31.57 252 TRP E N 1
ATOM 10432 C CA . TRP E 1 253 ? -0.227 6.235 55.335 1.00 30.75 252 TRP E CA 1
ATOM 10433 C C . TRP E 1 253 ? -1.232 5.099 55.300 1.00 34.24 252 TRP E C 1
ATOM 10434 O O . TRP E 1 253 ? -2.047 5.014 54.389 1.00 31.98 252 TRP E O 1
ATOM 10445 N N . SER E 1 254 ? -1.180 4.251 56.337 1.00 30.69 253 SER E N 1
ATOM 10446 C CA . SER E 1 254 ? -2.095 3.152 56.572 1.00 30.28 253 SER E CA 1
ATOM 10447 C C . SER E 1 254 ? -2.600 3.243 58.016 1.00 36.27 253 SER E C 1
ATOM 10448 O O . SER E 1 254 ? -1.813 3.534 58.924 1.00 35.99 253 SER E O 1
ATOM 10451 N N . ILE E 1 255 ? -3.897 2.990 58.237 1.00 34.10 254 ILE E N 1
ATOM 10452 C CA . ILE E 1 255 ? -4.461 2.989 59.588 1.00 34.68 254 ILE E CA 1
ATOM 10453 C C . ILE E 1 255 ? -5.054 1.619 59.895 1.00 43.00 254 ILE E C 1
ATOM 10454 O O . ILE E 1 255 ? -5.495 1.380 61.030 1.00 44.69 254 ILE E O 1
ATOM 10459 N N . TYR E 1 256 ? -5.069 0.718 58.894 1.00 39.18 255 TYR E N 1
ATOM 10460 C CA . TYR E 1 256 ? -5.576 -0.641 59.094 1.00 39.24 255 TYR E CA 1
ATOM 10461 C C . TYR E 1 256 ? -4.668 -1.630 58.340 1.00 40.14 255 TYR E C 1
ATOM 10462 O O . TYR E 1 256 ? -4.283 -1.348 57.210 1.00 38.14 255 TYR E O 1
ATOM 10471 N N . PRO E 1 257 ? -4.276 -2.770 58.953 1.00 38.70 256 PRO E N 1
ATOM 10472 C CA . PRO E 1 257 ? -3.308 -3.690 58.291 1.00 37.58 256 PRO E CA 1
ATOM 10473 C C . PRO E 1 257 ? -3.668 -4.128 56.872 1.00 41.55 256 PRO E C 1
ATOM 10474 O O . PRO E 1 257 ? -2.775 -4.377 56.061 1.00 40.26 256 PRO E O 1
ATOM 10478 N N . ALA E 1 258 ? -4.970 -4.206 56.565 1.00 39.51 257 ALA E N 1
ATOM 10479 C CA . ALA E 1 258 ? -5.458 -4.626 55.249 1.00 39.61 257 ALA E CA 1
ATOM 10480 C C . ALA E 1 258 ? -5.058 -3.619 54.159 1.00 42.25 257 ALA E C 1
ATOM 10481 O O . ALA E 1 258 ? -5.067 -3.947 52.977 1.00 42.94 257 ALA E O 1
ATOM 10483 N N . GLN E 1 259 ? -4.639 -2.432 54.570 1.00 37.22 258 GLN E N 1
ATOM 10484 C CA . GLN E 1 259 ? -4.258 -1.378 53.646 1.00 37.04 258 GLN E CA 1
ATOM 10485 C C . GLN E 1 259 ? -2.818 -1.472 53.127 1.00 39.23 258 GLN E C 1
ATOM 10486 O O . GLN E 1 259 ? -2.524 -0.945 52.056 1.00 39.29 258 GLN E O 1
ATOM 10492 N N . ILE E 1 260 ? -1.939 -2.127 53.875 1.00 36.34 259 ILE E N 1
ATOM 10493 C CA . ILE E 1 260 ? -0.498 -2.202 53.622 1.00 36.06 259 ILE E CA 1
ATOM 10494 C C . ILE E 1 260 ? -0.169 -2.803 52.240 1.00 42.43 259 ILE E C 1
ATOM 10495 O O . ILE E 1 260 ? 0.412 -2.080 51.414 1.00 45.12 259 ILE E O 1
ATOM 10500 N N . GLN E 1 261 ? -0.521 -4.084 51.988 1.00 36.32 260 GLN E N 1
ATOM 10501 C CA . GLN E 1 261 ? -0.225 -4.726 50.707 1.00 35.90 260 GLN E CA 1
ATOM 10502 C C . GLN E 1 261 ? -0.801 -3.939 49.516 1.00 37.07 260 GLN E C 1
ATOM 10503 O O . GLN E 1 261 ? -0.024 -3.648 48.608 1.00 34.43 260 GLN E O 1
ATOM 10509 N N . PRO E 1 262 ? -2.081 -3.479 49.494 1.00 38.04 261 PRO E N 1
ATOM 10510 C CA . PRO E 1 262 ? -2.542 -2.664 48.326 1.00 37.79 261 PRO E CA 1
ATOM 10511 C C . PRO E 1 262 ? -1.727 -1.377 48.120 1.00 38.00 261 PRO E C 1
ATOM 10512 O O . PRO E 1 262 ? -1.465 -1.016 46.974 1.00 37.33 261 PRO E O 1
ATOM 10516 N N . ILE E 1 263 ? -1.278 -0.713 49.216 1.00 32.42 262 ILE E N 1
ATOM 10517 C CA . ILE E 1 263 ? -0.469 0.516 49.090 1.00 30.75 262 ILE E CA 1
ATOM 10518 C C . ILE E 1 263 ? 0.915 0.168 48.513 1.00 35.45 262 ILE E C 1
ATOM 10519 O O . ILE E 1 263 ? 1.329 0.812 47.548 1.00 35.46 262 ILE E O 1
ATOM 10524 N N . VAL E 1 264 ? 1.609 -0.864 49.083 1.00 30.20 263 VAL E N 1
ATOM 10525 C CA . VAL E 1 264 ? 2.936 -1.273 48.642 1.00 30.86 263 VAL E CA 1
ATOM 10526 C C . VAL E 1 264 ? 2.905 -1.671 47.149 1.00 37.89 263 VAL E C 1
ATOM 10527 O O . VAL E 1 264 ? 3.713 -1.176 46.359 1.00 36.89 263 VAL E O 1
ATOM 10531 N N . ASN E 1 265 ? 1.955 -2.531 46.771 1.00 38.18 264 ASN E N 1
ATOM 10532 C CA . ASN E 1 265 ? 1.810 -3.015 45.399 1.00 39.89 264 ASN E CA 1
ATOM 10533 C C . ASN E 1 265 ? 1.477 -1.892 44.412 1.00 42.62 264 ASN E C 1
ATOM 10534 O O . ASN E 1 265 ? 2.033 -1.882 43.322 1.00 45.14 264 ASN E O 1
ATOM 10539 N N . ALA E 1 266 ? 0.644 -0.925 44.796 1.00 38.49 265 ALA E N 1
ATOM 10540 C CA . ALA E 1 266 ? 0.325 0.228 43.923 1.00 38.29 265 ALA E CA 1
ATOM 10541 C C . ALA E 1 266 ? 1.552 1.140 43.682 1.00 41.94 265 ALA E C 1
ATOM 10542 O O . ALA E 1 266 ? 1.695 1.715 42.602 1.00 41.61 265 ALA E O 1
ATOM 10552 N N . ARG E 1 268 ? 4.796 0.021 43.766 1.00 40.80 267 ARG E N 1
ATOM 10553 C CA . ARG E 1 268 ? 5.875 -0.784 43.209 1.00 42.04 267 ARG E CA 1
ATOM 10554 C C . ARG E 1 268 ? 6.266 -0.397 41.792 1.00 50.45 267 ARG E C 1
ATOM 10555 O O . ARG E 1 268 ? 5.373 -0.136 40.979 1.00 51.32 267 ARG E O 1
ATOM 10563 N N . PRO E 1 269 ? 7.578 -0.445 41.432 1.00 49.35 268 PRO E N 1
ATOM 10564 C CA . PRO E 1 269 ? 7.941 -0.227 40.023 1.00 51.08 268 PRO E CA 1
ATOM 10565 C C . PRO E 1 269 ? 7.531 -1.439 39.183 1.00 60.62 268 PRO E C 1
ATOM 10566 O O . PRO E 1 269 ? 7.405 -2.551 39.725 1.00 60.84 268 PRO E O 1
ATOM 10570 N N . ASP E 1 270 ? 7.299 -1.235 37.871 1.00 61.06 269 ASP E N 1
ATOM 10571 C CA A ASP E 1 270 ? 6.932 -2.324 36.954 0.50 63.05 269 ASP E CA 1
ATOM 10572 C CA B ASP E 1 270 ? 6.916 -2.332 36.972 0.50 63.28 269 ASP E CA 1
ATOM 10573 C C . ASP E 1 270 ? 8.079 -3.336 36.879 1.00 68.78 269 ASP E C 1
ATOM 10574 O O . ASP E 1 270 ? 9.250 -2.936 36.937 1.00 68.54 269 ASP E O 1
ATOM 10583 N N . PHE E 1 271 ? 7.747 -4.644 36.795 1.00 66.78 270 PHE E N 1
ATOM 10584 C CA . PHE E 1 271 ? 8.715 -5.736 36.721 1.00 68.21 270 PHE E CA 1
ATOM 10585 C C . PHE E 1 271 ? 9.776 -5.538 35.614 1.00 75.25 270 PHE E C 1
ATOM 10586 O O . PHE E 1 271 ? 10.953 -5.801 35.857 1.00 75.49 270 PHE E O 1
ATOM 10594 N N . THR E 1 272 ? 9.359 -5.105 34.402 1.00 73.86 271 THR E N 1
ATOM 10595 C CA . THR E 1 272 ? 10.262 -4.894 33.262 1.00 75.34 271 THR E CA 1
ATOM 10596 C C . THR E 1 272 ? 11.157 -3.675 33.500 1.00 77.88 271 THR E C 1
ATOM 10597 O O . THR E 1 272 ? 12.323 -3.681 33.103 1.00 77.98 271 THR E O 1
ATOM 10601 N N . GLU E 1 273 ? 10.623 -2.660 34.186 1.00 73.73 272 GLU E N 1
ATOM 10602 C CA . GLU E 1 273 ? 11.327 -1.423 34.528 1.00 72.76 272 GLU E CA 1
ATOM 10603 C C . GLU E 1 273 ? 12.532 -1.707 35.457 1.00 73.66 272 GLU E C 1
ATOM 10604 O O . GLU E 1 273 ? 13.607 -1.138 35.245 1.00 72.79 272 GLU E O 1
ATOM 10610 N N . VAL E 1 274 ? 12.346 -2.600 36.469 1.00 68.40 273 VAL E N 1
ATOM 10611 C CA . VAL E 1 274 ? 13.391 -3.019 37.436 1.00 67.36 273 VAL E CA 1
ATOM 10612 C C . VAL E 1 274 ? 14.427 -3.883 36.720 1.00 72.91 273 VAL E C 1
ATOM 10613 O O . VAL E 1 274 ? 15.616 -3.774 37.014 1.00 72.98 273 VAL E O 1
ATOM 10617 N N . GLU E 1 275 ? 13.974 -4.752 35.795 1.00 71.34 274 GLU E N 1
ATOM 10618 C CA . GLU E 1 275 ? 14.837 -5.626 34.999 1.00 73.66 274 GLU E CA 1
ATOM 10619 C C . GLU E 1 275 ? 15.827 -4.783 34.206 1.00 77.42 274 GLU E C 1
ATOM 10620 O O . GLU E 1 275 ? 17.021 -5.070 34.241 1.00 78.09 274 GLU E O 1
ATOM 10626 N N . ASP E 1 276 ? 15.329 -3.703 33.562 1.00 72.90 275 ASP E N 1
ATOM 10627 C CA . ASP E 1 276 ? 16.119 -2.756 32.779 1.00 73.93 275 ASP E CA 1
ATOM 10628 C C . ASP E 1 276 ? 17.061 -1.948 33.678 1.00 75.68 275 ASP E C 1
ATOM 10629 O O . ASP E 1 276 ? 18.227 -1.763 33.319 1.00 77.94 275 ASP E O 1
ATOM 10634 N N . ALA E 1 277 ? 16.563 -1.480 34.838 1.00 67.18 276 ALA E N 1
ATOM 10635 C CA . ALA E 1 277 ? 17.329 -0.691 35.809 1.00 64.46 276 ALA E CA 1
ATOM 10636 C C . ALA E 1 277 ? 18.586 -1.447 36.316 1.00 67.52 276 ALA E C 1
ATOM 10637 O O . ALA E 1 277 ? 19.645 -0.830 36.488 1.00 67.29 276 ALA E O 1
ATOM 10639 N N . ALA E 1 278 ? 18.457 -2.774 36.541 1.00 62.94 277 ALA E N 1
ATOM 10640 C CA . ALA E 1 278 ? 19.547 -3.642 37.001 1.00 63.30 277 ALA E CA 1
ATOM 10641 C C . ALA E 1 278 ? 20.593 -3.858 35.865 1.00 70.90 277 ALA E C 1
ATOM 10642 O O . ALA E 1 278 ? 21.802 -3.886 36.129 1.00 71.45 277 ALA E O 1
ATOM 10644 N N . GLY E 1 279 ? 20.104 -3.979 34.627 1.00 67.99 278 GLY E N 1
ATOM 10645 C CA . GLY E 1 279 ? 20.925 -4.175 33.442 1.00 70.45 278 GLY E CA 1
ATOM 10646 C C . GLY E 1 279 ? 21.789 -2.977 33.118 1.00 74.29 278 GLY E C 1
ATOM 10647 O O . GLY E 1 279 ? 22.977 -3.136 32.834 1.00 76.64 278 GLY E O 1
ATOM 10648 N N . ILE E 1 280 ? 21.201 -1.771 33.176 1.00 67.92 279 ILE E N 1
ATOM 10649 C CA . ILE E 1 280 ? 21.879 -0.503 32.906 1.00 67.27 279 ILE E CA 1
ATOM 10650 C C . ILE E 1 280 ? 22.985 -0.313 33.924 1.00 71.51 279 ILE E C 1
ATOM 10651 O O . ILE E 1 280 ? 24.134 -0.092 33.553 1.00 73.09 279 ILE E O 1
ATOM 10656 N N . LEU E 1 281 ? 22.644 -0.499 35.189 1.00 67.62 280 LEU E N 1
ATOM 10657 C CA . LEU E 1 281 ? 23.546 -0.353 36.317 1.00 67.27 280 LEU E CA 1
ATOM 10658 C C . LEU E 1 281 ? 24.674 -1.400 36.338 1.00 73.75 280 LEU E C 1
ATOM 10659 O O . LEU E 1 281 ? 25.738 -1.079 36.870 1.00 74.38 280 LEU E O 1
ATOM 10664 N N . VAL E 1 282 ? 24.488 -2.616 35.765 1.00 71.55 281 VAL E N 1
ATOM 10665 C CA . VAL E 1 282 ? 25.619 -3.561 35.769 1.00 73.61 281 VAL E CA 1
ATOM 10666 C C . VAL E 1 282 ? 26.681 -3.071 34.700 1.00 75.19 281 VAL E C 1
ATOM 10667 O O . VAL E 1 282 ? 27.881 -3.049 34.974 1.00 74.98 281 VAL E O 1
ATOM 10671 N N . ALA E 1 283 ? 26.200 -2.583 33.556 1.00 70.73 282 ALA E N 1
ATOM 10672 C CA . ALA E 1 283 ? 27.017 -2.021 32.478 1.00 71.66 282 ALA E CA 1
ATOM 10673 C C . ALA E 1 283 ? 27.529 -0.605 32.842 1.00 73.23 282 ALA E C 1
ATOM 10674 O O . ALA E 1 283 ? 27.058 0.020 33.800 1.00 69.03 282 ALA E O 1
ATOM 10676 N N . THR E 1 303 ? 21.329 10.097 34.975 1.00 74.72 302 THR E N 1
ATOM 10677 C CA . THR E 1 303 ? 20.576 8.978 34.401 1.00 74.88 302 THR E CA 1
ATOM 10678 C C . THR E 1 303 ? 20.707 7.714 35.285 1.00 77.09 302 THR E C 1
ATOM 10679 O O . THR E 1 303 ? 19.694 7.082 35.597 1.00 75.31 302 THR E O 1
ATOM 10681 N N . TYR E 1 304 ? 21.955 7.337 35.668 1.00 72.57 303 TYR E N 1
ATOM 10682 C CA . TYR E 1 304 ? 22.207 6.158 36.505 1.00 70.09 303 TYR E CA 1
ATOM 10683 C C . TYR E 1 304 ? 21.625 6.348 37.923 1.00 71.35 303 TYR E C 1
ATOM 10684 O O . TYR E 1 304 ? 21.185 5.369 38.530 1.00 69.84 303 TYR E O 1
ATOM 10693 N N . ARG E 1 305 ? 21.594 7.606 38.430 1.00 65.57 304 ARG E N 1
ATOM 10694 C CA . ARG E 1 305 ? 21.025 7.945 39.734 1.00 63.18 304 ARG E CA 1
ATOM 10695 C C . ARG E 1 305 ? 19.515 7.616 39.733 1.00 67.08 304 ARG E C 1
ATOM 10696 O O . ARG E 1 305 ? 18.995 7.207 40.772 1.00 65.13 304 ARG E O 1
ATOM 10698 N N . TYR E 1 306 ? 18.857 7.710 38.539 1.00 64.47 305 TYR E N 1
ATOM 10699 C CA . TYR E 1 306 ? 17.449 7.382 38.301 1.00 63.70 305 TYR E CA 1
ATOM 10700 C C . TYR E 1 306 ? 17.224 5.882 38.479 1.00 66.41 305 TYR E C 1
ATOM 10701 O O . TYR E 1 306 ? 16.409 5.465 39.308 1.00 66.00 305 TYR E O 1
ATOM 10710 N N . PHE E 1 307 ? 17.937 5.084 37.679 1.00 61.89 306 PHE E N 1
ATOM 10711 C CA . PHE E 1 307 ? 17.839 3.638 37.664 1.00 60.54 306 PHE E CA 1
ATOM 10712 C C . PHE E 1 307 ? 18.251 3.045 39.019 1.00 61.40 306 PHE E C 1
ATOM 10713 O O . PHE E 1 307 ? 17.707 2.005 39.412 1.00 59.90 306 PHE E O 1
ATOM 10721 N N . TRP E 1 308 ? 19.141 3.746 39.765 1.00 56.50 307 TRP E N 1
ATOM 10722 C CA . TRP E 1 308 ? 19.584 3.319 41.098 1.00 55.02 307 TRP E CA 1
ATOM 10723 C C . TRP E 1 308 ? 18.451 3.492 42.108 1.00 58.77 307 TRP E C 1
ATOM 10724 O O . TRP E 1 308 ? 18.289 2.659 43.001 1.00 58.13 307 TRP E O 1
ATOM 10735 N N . GLU E 1 309 ? 17.657 4.572 41.932 1.00 54.69 308 GLU E N 1
ATOM 10736 C CA . GLU E 1 309 ? 16.475 4.900 42.733 1.00 51.51 308 GLU E CA 1
ATOM 10737 C C . GLU E 1 309 ? 15.402 3.842 42.507 1.00 54.13 308 GLU E C 1
ATOM 10738 O O . GLU E 1 309 ? 14.822 3.350 43.496 1.00 54.28 308 GLU E O 1
ATOM 10744 N N . VAL E 1 310 ? 15.183 3.455 41.212 1.00 47.69 309 VAL E N 1
ATOM 10745 C CA . VAL E 1 310 ? 14.206 2.431 40.811 1.00 47.41 309 VAL E CA 1
ATOM 10746 C C . VAL E 1 310 ? 14.557 1.088 41.482 1.00 54.99 309 VAL E C 1
ATOM 10747 O O . VAL E 1 310 ? 13.720 0.497 42.154 1.00 56.78 309 VAL E O 1
ATOM 10751 N N . LEU E 1 311 ? 15.782 0.626 41.301 1.00 51.72 310 LEU E N 1
ATOM 10752 C CA . LEU E 1 311 ? 16.278 -0.625 41.860 1.00 52.38 310 LEU E CA 1
ATOM 10753 C C . LEU E 1 311 ? 16.176 -0.592 43.398 1.00 56.47 310 LEU E C 1
ATOM 10754 O O . LEU E 1 311 ? 15.758 -1.583 44.004 1.00 55.83 310 LEU E O 1
ATOM 10759 N N . GLN E 1 312 ? 16.474 0.571 44.023 1.00 53.35 311 GLN E N 1
ATOM 10760 C CA . GLN E 1 312 ? 16.361 0.717 45.487 1.00 51.19 311 GLN E CA 1
ATOM 10761 C C . GLN E 1 312 ? 14.877 0.668 45.926 1.00 51.38 311 GLN E C 1
ATOM 10762 O O . G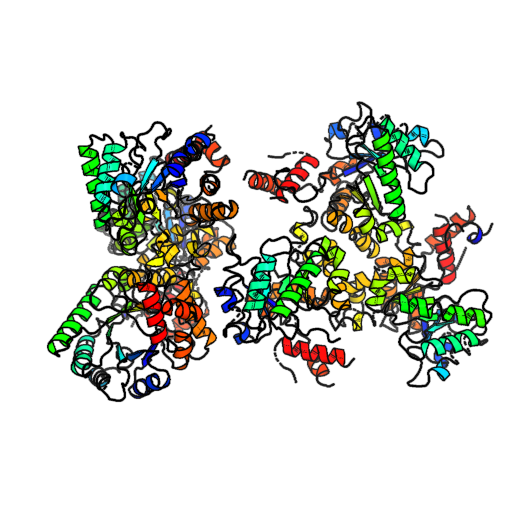LN E 1 312 ? 14.597 0.038 46.948 1.00 50.73 311 GLN E O 1
ATOM 10768 N N . LYS E 1 313 ? 13.942 1.245 45.101 1.00 45.19 312 LYS E N 1
ATOM 10769 C CA . LYS E 1 313 ? 12.473 1.222 45.282 1.00 43.74 312 LYS E CA 1
ATOM 10770 C C . LYS E 1 313 ? 11.967 -0.232 45.229 1.00 49.44 312 LYS E C 1
ATOM 10771 O O . LYS E 1 313 ? 11.171 -0.631 46.079 1.00 49.13 312 LYS E O 1
ATOM 10775 N N . ALA E 1 314 ? 12.486 -1.032 44.273 1.00 47.51 313 ALA E N 1
ATOM 10776 C CA . ALA E 1 314 ? 12.182 -2.465 44.093 1.00 47.72 313 ALA E CA 1
ATOM 10777 C C . ALA E 1 314 ? 12.517 -3.267 45.360 1.00 50.32 313 ALA E C 1
ATOM 10778 O O . ALA E 1 314 ? 11.669 -4.037 45.823 1.00 50.06 313 ALA E O 1
ATOM 10780 N N . LYS E 1 315 ? 13.725 -3.033 45.953 1.00 44.61 314 LYS E N 1
ATOM 10781 C CA . LYS E 1 315 ? 14.114 -3.711 47.186 1.00 42.99 314 LYS E CA 1
ATOM 10782 C C . LYS E 1 315 ? 13.192 -3.296 48.345 1.00 45.75 314 LYS E C 1
ATOM 10783 O O . LYS E 1 315 ? 12.666 -4.188 49.013 1.00 45.92 314 LYS E O 1
ATOM 10785 N N . VAL E 1 316 ? 12.977 -1.962 48.563 1.00 40.02 315 VAL E N 1
ATOM 10786 C CA . VAL E 1 316 ? 12.159 -1.414 49.666 1.00 39.61 315 VAL E CA 1
ATOM 10787 C C . VAL E 1 316 ? 10.683 -1.864 49.566 1.00 42.88 315 VAL E C 1
ATOM 10788 O O . VAL E 1 316 ? 10.013 -1.938 50.594 1.00 44.62 315 VAL E O 1
ATOM 10790 N N . THR E 1 317 ? 10.175 -2.117 48.347 1.00 38.05 316 THR E N 1
ATOM 10791 C CA . THR E 1 317 ? 8.780 -2.553 48.146 1.00 37.59 316 THR E CA 1
ATOM 10792 C C . THR E 1 317 ? 8.651 -4.095 48.065 1.00 42.76 316 THR E C 1
ATOM 10793 O O . THR E 1 317 ? 7.611 -4.597 47.658 1.00 42.87 316 THR E O 1
ATOM 10797 N N . GLY E 1 318 ? 9.692 -4.814 48.473 1.00 40.10 317 GLY E N 1
ATOM 10798 C CA . GLY E 1 318 ? 9.706 -6.266 48.553 1.00 40.53 317 GLY E CA 1
ATOM 10799 C C . GLY E 1 318 ? 9.844 -7.036 47.261 1.00 44.82 317 GLY E C 1
ATOM 10800 O O . GLY E 1 318 ? 9.675 -8.252 47.252 1.00 45.45 317 GLY E O 1
ATOM 10809 N N . ALA E 1 320 ? 11.760 -8.804 44.030 1.00 52.31 319 ALA E N 1
ATOM 10810 C CA . ALA E 1 320 ? 12.978 -9.565 43.811 1.00 55.56 319 ALA E CA 1
ATOM 10811 C C . ALA E 1 320 ? 13.907 -8.723 42.927 1.00 65.63 319 ALA E C 1
ATOM 10812 O O . ALA E 1 320 ? 13.489 -8.223 41.867 1.00 67.88 319 ALA E O 1
ATOM 10814 N N . VAL E 1 321 ? 15.122 -8.473 43.425 1.00 62.60 320 VAL E N 1
ATOM 10815 C CA . VAL E 1 321 ? 16.138 -7.707 42.718 1.00 62.85 320 VAL E CA 1
ATOM 10816 C C . VAL E 1 321 ? 16.924 -8.695 41.873 1.00 69.94 320 VAL E C 1
ATOM 10817 O O . VAL E 1 321 ? 17.327 -9.738 42.404 1.00 70.79 320 VAL E O 1
ATOM 10819 N N . PRO E 1 322 ? 17.135 -8.430 40.553 1.00 68.96 321 PRO E N 1
ATOM 10820 C CA . PRO E 1 322 ? 17.850 -9.409 39.702 1.00 70.61 321 PRO E CA 1
ATOM 10821 C C . PRO E 1 322 ? 19.239 -9.778 40.256 1.00 74.04 321 PRO E C 1
ATOM 10822 O O . PRO E 1 322 ? 19.895 -8.930 40.883 1.00 71.94 321 PRO E O 1
ATOM 10826 N N . ALA E 1 323 ? 19.593 -11.093 40.150 1.00 72.01 322 ALA E N 1
ATOM 10827 C CA . ALA E 1 323 ? 20.793 -11.803 40.645 1.00 73.07 322 ALA E CA 1
ATOM 10828 C C . ALA E 1 323 ? 22.011 -10.900 40.980 1.00 77.87 322 ALA E C 1
ATOM 10829 O O . ALA E 1 323 ? 22.736 -11.227 41.918 1.00 77.90 322 ALA E O 1
ATOM 10831 N N . GLU E 1 324 ? 22.216 -9.772 40.246 1.00 74.56 323 GLU E N 1
ATOM 10832 C CA . GLU E 1 324 ? 23.251 -8.756 40.518 1.00 78.28 323 GLU E CA 1
ATOM 10833 C C . GLU E 1 324 ? 22.613 -7.407 41.037 1.00 102.57 323 GLU E C 1
ATOM 10834 O O . GLU E 1 324 ? 21.944 -7.317 42.093 1.00 57.78 323 GLU E O 1
ATOM 10840 N N . SER F 1 18 ? 4.669 47.038 25.895 1.00 61.88 17 SER F N 1
ATOM 10841 C CA . SER F 1 18 ? 4.155 46.449 24.648 1.00 62.39 17 SER F CA 1
ATOM 10842 C C . SER F 1 18 ? 4.443 44.958 24.608 1.00 65.40 17 SER F C 1
ATOM 10843 O O . SER F 1 18 ? 5.582 44.558 24.865 1.00 64.69 17 SER F O 1
ATOM 10846 N N . PHE F 1 19 ? 3.422 44.132 24.290 1.00 60.71 18 PHE F N 1
ATOM 10847 C CA . PHE F 1 19 ? 3.587 42.675 24.264 1.00 56.74 18 PHE F CA 1
ATOM 10848 C C . PHE F 1 19 ? 4.403 42.269 23.033 1.00 60.66 18 PHE F C 1
ATOM 10849 O O . PHE F 1 19 ? 4.218 42.871 21.977 1.00 63.21 18 PHE F O 1
ATOM 10857 N N . PRO F 1 20 ? 5.380 41.334 23.152 1.00 54.81 19 PRO F N 1
ATOM 10858 C CA . PRO F 1 20 ? 6.194 40.995 21.975 1.00 56.16 19 PRO F CA 1
ATOM 10859 C C . PRO F 1 20 ? 5.411 40.201 20.937 1.00 63.75 19 PRO F C 1
ATOM 10860 O O . PRO F 1 20 ? 4.646 39.283 21.276 1.00 62.16 19 PRO F O 1
ATOM 10864 N N . VAL F 1 21 ? 5.585 40.573 19.666 1.00 64.25 20 VAL F N 1
ATOM 10865 C CA . VAL F 1 21 ? 4.922 39.850 18.596 1.00 65.80 20 VAL F CA 1
ATOM 10866 C C . VAL F 1 21 ? 5.947 38.894 18.010 1.00 67.39 20 VAL F C 1
ATOM 10867 O O . VAL F 1 21 ? 6.881 39.303 17.304 1.00 70.65 20 VAL F O 1
ATOM 10871 N N . LEU F 1 22 ? 5.839 37.634 18.413 1.00 58.36 21 LEU F N 1
ATOM 10872 C CA . LEU F 1 22 ? 6.794 36.634 17.976 1.00 57.36 21 LEU F CA 1
ATOM 10873 C C . LEU F 1 22 ? 6.116 35.507 17.243 1.00 58.88 21 LEU F C 1
ATOM 10874 O O . LEU F 1 22 ? 4.942 35.219 17.486 1.00 57.21 21 LEU F O 1
ATOM 10879 N N . ALA F 1 23 ? 6.874 34.850 16.355 1.00 54.45 22 ALA F N 1
ATOM 10880 C CA . ALA F 1 23 ? 6.451 33.668 15.610 1.00 53.10 22 ALA F CA 1
ATOM 10881 C C . ALA F 1 23 ? 5.945 32.591 16.572 1.00 55.43 22 ALA F C 1
ATOM 10882 O O . ALA F 1 23 ? 6.440 32.446 17.696 1.00 54.88 22 ALA F O 1
ATOM 10884 N N . ALA F 1 24 ? 4.939 31.869 16.140 1.00 52.72 23 ALA F N 1
ATOM 10885 C CA . ALA F 1 24 ? 4.288 30.796 16.879 1.00 51.67 23 ALA F CA 1
ATOM 10886 C C . ALA F 1 24 ? 5.210 29.583 17.051 1.00 55.00 23 ALA F C 1
ATOM 10887 O O . ALA F 1 24 ? 4.965 28.716 17.910 1.00 52.12 23 ALA F O 1
ATOM 10889 N N . CYS F 1 25 ? 6.267 29.520 16.218 1.00 52.27 24 CYS F N 1
ATOM 10890 C CA . CYS F 1 25 ? 7.167 28.386 16.211 1.00 50.75 24 CYS F CA 1
ATOM 10891 C C . CYS F 1 25 ? 8.631 28.789 16.305 1.00 53.63 24 CYS F C 1
ATOM 10892 O O . CYS F 1 25 ? 9.052 29.769 15.703 1.00 54.28 24 CYS F O 1
ATOM 10895 N N . GLU F 1 26 ? 9.407 27.980 17.037 1.00 48.12 25 GLU F N 1
ATOM 10896 C CA . GLU F 1 26 ? 10.843 28.145 17.191 1.00 47.32 25 GLU F CA 1
ATOM 10897 C C . GLU F 1 26 ? 11.520 26.816 16.846 1.00 54.46 25 GLU F C 1
ATOM 10898 O O . GLU F 1 26 ? 11.365 25.841 17.579 1.00 52.68 25 GLU F O 1
ATOM 10904 N N . HIS F 1 27 ? 12.238 26.780 15.715 1.00 54.72 26 HIS F N 1
ATOM 10905 C CA . HIS F 1 27 ? 12.886 25.574 15.209 1.00 56.01 26 HIS F CA 1
ATOM 10906 C C . HIS F 1 27 ? 14.340 25.527 15.630 1.00 59.52 26 HIS F C 1
ATOM 10907 O O . HIS F 1 27 ? 15.072 26.508 15.495 1.00 58.73 26 HIS F O 1
ATOM 10914 N N . PHE F 1 28 ? 14.743 24.364 16.134 1.00 57.24 27 PHE F N 1
ATOM 10915 C CA . PHE F 1 28 ? 16.091 24.106 16.628 1.00 57.29 27 PHE F CA 1
ATOM 10916 C C . PHE F 1 28 ? 16.943 23.349 15.640 1.00 64.69 27 PHE F C 1
ATOM 10917 O O . PHE F 1 28 ? 16.485 22.398 14.985 1.00 65.07 27 PHE F O 1
ATOM 10925 N N . ALA F 1 29 ? 18.203 23.788 15.548 1.00 63.16 28 ALA F N 1
ATOM 10926 C CA . ALA F 1 29 ? 19.230 23.193 14.701 1.00 65.73 28 ALA F CA 1
ATOM 10927 C C . ALA F 1 29 ? 20.602 23.372 15.365 1.00 70.28 28 ALA F C 1
ATOM 10928 O O . ALA F 1 29 ? 20.953 24.480 15.775 1.00 68.35 28 ALA F O 1
ATOM 10930 N N . GLY F 1 30 ? 21.316 22.269 15.540 1.00 69.53 29 GLY F N 1
ATOM 10931 C CA . GLY F 1 30 ? 22.614 22.254 16.205 1.00 70.13 29 GLY F CA 1
ATOM 10932 C C . GLY F 1 30 ? 23.800 22.357 15.266 1.00 78.04 29 GLY F C 1
ATOM 10933 O O . GLY F 1 30 ? 24.756 23.077 15.555 1.00 79.27 29 GLY F O 1
ATOM 10934 N N . SER F 1 31 ? 23.742 21.665 14.125 1.00 75.53 30 SER F N 1
ATOM 10935 C CA . SER F 1 31 ? 24.849 21.624 13.170 1.00 77.72 30 SER F CA 1
ATOM 10936 C C . SER F 1 31 ? 24.763 22.726 12.115 1.00 82.04 30 SER F C 1
ATOM 10937 O O . SER F 1 31 ? 23.671 23.224 11.840 1.00 80.24 30 SER F O 1
ATOM 10940 N N . GLU F 1 32 ? 25.910 23.060 11.480 1.00 81.10 31 GLU F N 1
ATOM 10941 C CA . GLU F 1 32 ? 25.976 24.061 10.416 1.00 82.64 31 GLU F CA 1
ATOM 10942 C C . GLU F 1 32 ? 25.025 23.691 9.255 1.00 89.70 31 GLU F C 1
ATOM 10943 O O . GLU F 1 32 ? 24.305 24.562 8.754 1.00 90.88 31 GLU F O 1
ATOM 10949 N N . LYS F 1 33 ? 25.005 22.398 8.860 1.00 86.30 32 LYS F N 1
ATOM 10950 C CA . LYS F 1 33 ? 24.129 21.847 7.818 1.00 87.34 32 LYS F CA 1
ATOM 10951 C C . LYS F 1 33 ? 22.647 22.115 8.157 1.00 87.98 32 LYS F C 1
ATOM 10952 O O . LYS F 1 33 ? 21.933 22.712 7.343 1.00 89.84 32 LYS F O 1
ATOM 10958 N N . LEU F 1 34 ? 22.202 21.699 9.363 1.00 78.25 33 LEU F N 1
ATOM 10959 C CA . LEU F 1 34 ? 20.816 21.858 9.782 1.00 74.72 33 LEU F CA 1
ATOM 10960 C C . LEU F 1 34 ? 20.434 23.328 10.011 1.00 73.64 33 LEU F C 1
ATOM 10961 O O . LEU F 1 34 ? 19.274 23.678 9.764 1.00 71.49 33 LEU F O 1
ATOM 10966 N N . ILE F 1 35 ? 21.398 24.188 10.447 1.00 68.01 34 ILE F N 1
ATOM 10967 C CA . ILE F 1 35 ? 21.168 25.628 10.644 1.00 65.36 34 ILE F CA 1
ATOM 10968 C C . ILE F 1 35 ? 20.894 26.258 9.272 1.00 71.92 34 ILE F C 1
ATOM 10969 O O . ILE F 1 35 ? 19.895 26.966 9.119 1.00 71.66 34 ILE F O 1
ATOM 10974 N N . GLY F 1 36 ? 21.739 25.939 8.292 1.00 71.56 35 GLY F N 1
ATOM 10975 C CA . GLY F 1 36 ? 21.609 26.429 6.923 1.00 74.78 35 GLY F CA 1
ATOM 10976 C C . GLY F 1 36 ? 20.267 26.115 6.306 1.00 79.06 35 GLY F C 1
ATOM 10977 O O . GLY F 1 36 ? 19.561 27.023 5.851 1.00 78.93 35 GLY F O 1
ATOM 10978 N N . LYS F 1 37 ? 19.885 24.819 6.362 1.00 75.76 36 LYS F N 1
ATOM 10979 C CA . LYS F 1 37 ? 18.633 24.279 5.821 1.00 76.06 36 LYS F CA 1
ATOM 10980 C C . LYS F 1 37 ? 17.428 24.926 6.512 1.00 76.93 36 LYS F C 1
ATOM 10981 O O . LYS F 1 37 ? 16.452 25.232 5.826 1.00 77.84 36 LYS F O 1
ATOM 10985 N N . ALA F 1 38 ? 17.526 25.201 7.840 1.00 69.24 37 ALA F N 1
ATOM 10986 C CA . ALA F 1 38 ? 16.478 25.882 8.609 1.00 66.17 37 ALA F CA 1
ATOM 10987 C C . ALA F 1 38 ? 16.290 27.345 8.144 1.00 71.42 37 ALA F C 1
ATOM 10988 O O . ALA F 1 38 ? 15.150 27.780 7.978 1.00 70.36 37 ALA F O 1
ATOM 10998 N N . ASP F 1 40 ? 17.028 28.594 5.135 1.00 76.50 39 ASP F N 1
ATOM 10999 C CA . ASP F 1 40 ? 16.472 28.524 3.778 1.00 80.13 39 ASP F CA 1
ATOM 11000 C C . ASP F 1 40 ? 14.983 28.192 3.824 1.00 83.72 39 ASP F C 1
ATOM 11001 O O . ASP F 1 40 ? 14.226 28.634 2.959 1.00 86.53 39 ASP F O 1
ATOM 11006 N N . LEU F 1 41 ? 14.564 27.423 4.840 1.00 77.51 40 LEU F N 1
ATOM 11007 C CA . LEU F 1 41 ? 13.164 27.067 5.074 1.00 75.83 40 LEU F CA 1
ATOM 11008 C C . LEU F 1 41 ? 12.362 28.319 5.493 1.00 75.97 40 LEU F C 1
ATOM 11009 O O . LEU F 1 41 ? 11.166 28.392 5.205 1.00 77.20 40 LEU F O 1
ATOM 11014 N N . GLN F 1 42 ? 13.039 29.325 6.082 1.00 68.87 41 GLN F N 1
ATOM 11015 C CA . GLN F 1 42 ? 12.444 30.603 6.469 1.00 67.67 41 GLN F CA 1
ATOM 11016 C C . GLN F 1 42 ? 12.170 31.464 5.250 1.00 75.20 41 GLN F C 1
ATOM 11017 O O . GLN F 1 42 ? 11.239 32.257 5.266 1.00 75.15 41 GLN F O 1
ATOM 11023 N N . VAL F 1 43 ? 12.973 31.326 4.194 1.00 75.59 42 VAL F N 1
ATOM 11024 C CA . VAL F 1 43 ? 12.744 32.080 2.947 1.00 79.22 42 VAL F CA 1
ATOM 11025 C C . VAL F 1 43 ? 11.476 31.531 2.279 1.00 86.51 42 VAL F C 1
ATOM 11026 O O . VAL F 1 43 ? 10.584 32.298 1.900 1.00 86.87 42 VAL F O 1
ATOM 11030 N N . GLU F 1 44 ? 11.407 30.186 2.198 1.00 84.75 43 GLU F N 1
ATOM 11031 C CA . GLU F 1 44 ? 10.339 29.368 1.620 1.00 86.71 43 GLU F CA 1
ATOM 11032 C C . GLU F 1 44 ? 8.965 29.693 2.252 1.00 88.50 43 GLU F C 1
ATOM 11033 O O . GLU F 1 44 ? 8.080 30.190 1.550 1.00 90.88 43 GLU F O 1
ATOM 11039 N N . TYR F 1 45 ? 8.827 29.457 3.580 1.00 79.42 44 TYR F N 1
ATOM 11040 C CA . TYR F 1 45 ? 7.603 29.637 4.361 1.00 76.90 44 TYR F CA 1
ATOM 11041 C C . TYR F 1 45 ? 7.297 31.085 4.778 1.00 79.16 44 TYR F C 1
ATOM 11042 O O . TYR F 1 45 ? 6.156 31.380 5.160 1.00 77.88 44 TYR F O 1
ATOM 11051 N N . GLY F 1 46 ? 8.316 31.939 4.801 1.00 74.64 45 GLY F N 1
ATOM 11052 C CA . GLY F 1 46 ? 8.199 33.282 5.355 1.00 73.24 45 GLY F CA 1
ATOM 11053 C C . GLY F 1 46 ? 8.657 33.177 6.803 1.00 74.16 45 GLY F C 1
ATOM 11054 O O . GLY F 1 46 ? 8.760 32.051 7.309 1.00 70.23 45 GLY F O 1
ATOM 11055 N N . PRO F 1 47 ? 9.004 34.286 7.514 1.00 71.67 46 PRO F N 1
ATOM 11056 C CA . PRO F 1 47 ? 9.489 34.145 8.902 1.00 67.81 46 PRO F CA 1
ATOM 11057 C C . PRO F 1 47 ? 8.374 33.748 9.898 1.00 69.83 46 PRO F C 1
ATOM 11058 O O . PRO F 1 47 ? 8.248 34.332 10.986 1.00 68.76 46 PRO F O 1
ATOM 11062 N N . VAL F 1 48 ? 7.638 32.669 9.559 1.00 64.70 47 VAL F N 1
ATOM 11063 C CA . VAL F 1 48 ? 6.554 32.099 10.361 1.00 62.10 47 VAL F CA 1
ATOM 11064 C C . VAL F 1 48 ? 7.132 31.337 11.565 1.00 61.82 47 VAL F C 1
ATOM 11065 O O . VAL F 1 48 ? 6.394 30.996 12.499 1.00 59.38 47 VAL F O 1
ATOM 11069 N N . PHE F 1 49 ? 8.446 31.085 11.526 1.00 57.04 48 PHE F N 1
ATOM 11070 C CA . PHE F 1 49 ? 9.176 30.418 12.588 1.00 53.65 48 PHE F CA 1
ATOM 11071 C C . PHE F 1 49 ? 10.540 31.043 12.751 1.00 56.14 48 PHE F C 1
ATOM 11072 O O . PHE F 1 49 ? 11.100 31.544 11.784 1.00 57.81 48 PHE F O 1
ATOM 11080 N N . ASP F 1 50 ? 11.060 31.017 13.980 1.00 52.36 49 ASP F N 1
ATOM 11081 C CA . ASP F 1 50 ? 12.398 31.486 14.336 1.00 52.72 49 ASP F CA 1
ATOM 11082 C C . ASP F 1 50 ? 13.331 30.304 14.323 1.00 58.97 49 ASP F C 1
ATOM 11083 O O . ASP F 1 50 ? 12.880 29.167 14.469 1.00 59.76 49 ASP F O 1
ATOM 11088 N N . VAL F 1 51 ? 14.628 30.560 14.179 1.00 55.98 50 VAL F N 1
ATOM 11089 C CA . VAL F 1 51 ? 15.624 29.497 14.191 1.00 55.52 50 VAL F CA 1
ATOM 11090 C C . VAL F 1 51 ? 16.524 29.684 15.394 1.00 57.93 50 VAL F C 1
ATOM 11091 O O . VAL F 1 51 ? 17.114 30.751 15.555 1.00 57.33 50 VAL F O 1
ATOM 11095 N N . THR F 1 52 ? 16.648 28.647 16.225 1.00 53.82 51 THR F N 1
ATOM 11096 C CA . THR F 1 52 ? 17.581 28.697 17.341 1.00 52.83 51 THR F CA 1
ATOM 11097 C C . THR F 1 52 ? 18.764 27.825 16.995 1.00 59.97 51 THR F C 1
ATOM 11098 O O . THR F 1 52 ? 18.608 26.615 16.790 1.00 61.59 51 THR F O 1
ATOM 11102 N N . CYS F 1 53 ? 19.936 28.455 16.896 1.00 57.89 52 CYS F N 1
ATOM 11103 C CA . CYS F 1 53 ? 21.200 27.777 16.673 1.00 59.99 52 CYS F CA 1
ATOM 11104 C C . CYS F 1 53 ? 21.636 27.248 18.009 1.00 63.23 52 CYS F C 1
ATOM 11105 O O . CYS F 1 53 ? 21.885 28.019 18.931 1.00 60.74 52 CYS F O 1
ATOM 11108 N N . ASP F 1 54 ? 21.620 25.928 18.140 1.00 62.02 53 ASP F N 1
ATOM 11109 C CA . ASP F 1 54 ? 21.902 25.251 19.392 1.00 61.37 53 ASP F CA 1
ATOM 11110 C C . ASP F 1 54 ? 23.369 25.088 19.661 1.00 69.76 53 ASP F C 1
ATOM 11111 O O . ASP F 1 54 ? 24.060 24.444 18.881 1.00 71.79 53 ASP F O 1
ATOM 11116 N N . CYS F 1 55 ? 23.828 25.629 20.791 1.00 69.11 54 CYS F N 1
ATOM 11117 C CA . CYS F 1 55 ? 25.197 25.475 21.282 1.00 72.44 54 CYS F CA 1
ATOM 11118 C C . CYS F 1 55 ? 25.211 24.433 22.365 1.00 80.29 54 CYS F C 1
ATOM 11119 O O . CYS F 1 55 ? 26.103 23.591 22.372 1.00 82.24 54 CYS F O 1
ATOM 11122 N N . GLU F 1 56 ? 24.204 24.462 23.257 1.00 77.58 55 GLU F N 1
ATOM 11123 C CA . GLU F 1 56 ? 24.060 23.533 24.377 1.00 78.79 55 GLU F CA 1
ATOM 11124 C C . GLU F 1 56 ? 24.159 22.050 23.922 1.00 90.68 55 GLU F C 1
ATOM 11125 O O . GLU F 1 56 ? 25.090 21.348 24.349 1.00 92.12 55 GLU F O 1
ATOM 11131 N N . ASP F 1 57 ? 23.239 21.599 23.033 1.00 90.62 56 ASP F N 1
ATOM 11132 C CA . ASP F 1 57 ? 23.209 20.220 22.536 1.00 93.48 56 ASP F CA 1
ATOM 11133 C C . ASP F 1 57 ? 24.163 20.012 21.351 1.00 103.79 56 ASP F C 1
ATOM 11134 O O . ASP F 1 57 ? 24.842 18.983 21.296 1.00 106.08 56 ASP F O 1
ATOM 11136 N N . GLY F 1 58 ? 24.203 20.985 20.436 1.00 102.51 57 GLY F N 1
ATOM 11137 C CA . GLY F 1 58 ? 25.024 20.957 19.229 1.00 105.91 57 GLY F CA 1
ATOM 11138 C C . GLY F 1 58 ? 26.524 20.797 19.420 1.00 113.21 57 GLY F C 1
ATOM 11139 O O . GLY F 1 58 ? 27.122 19.919 18.782 1.00 115.12 57 GLY F O 1
ATOM 11140 N N . ALA F 1 59 ? 27.150 21.660 20.287 1.00 109.57 58 ALA F N 1
ATOM 11141 C CA . ALA F 1 59 ? 28.609 21.684 20.549 1.00 111.10 58 ALA F CA 1
ATOM 11142 C C . ALA F 1 59 ? 29.123 20.377 21.156 1.00 116.87 58 ALA F C 1
ATOM 11143 O O . ALA F 1 59 ? 28.511 19.832 22.081 1.00 115.74 58 ALA F O 1
ATOM 11145 N N . ALA F 1 60 ? 30.250 19.882 20.613 1.00 115.75 59 ALA F N 1
ATOM 11146 C CA . ALA F 1 60 ? 30.931 18.659 21.042 1.00 116.96 59 ALA F CA 1
ATOM 11147 C C . ALA F 1 60 ? 31.824 18.918 22.275 1.00 118.67 59 ALA F C 1
ATOM 11148 O O . ALA F 1 60 ? 32.043 20.076 22.641 1.00 116.84 59 ALA F O 1
ATOM 11150 N N . ALA F 1 61 ? 32.331 17.820 22.890 1.00 114.94 60 ALA F N 1
ATOM 11151 C CA . ALA F 1 61 ? 33.197 17.708 24.080 1.00 113.77 60 ALA F CA 1
ATOM 11152 C C . ALA F 1 61 ? 34.052 18.961 24.382 1.00 113.74 60 ALA F C 1
ATOM 11153 O O . ALA F 1 61 ? 33.942 19.519 25.478 1.00 111.44 60 ALA F O 1
ATOM 11155 N N . GLY F 1 62 ? 34.890 19.365 23.428 1.00 109.16 61 GLY F N 1
ATOM 11156 C CA . GLY F 1 62 ? 35.767 20.525 23.559 1.00 107.64 61 GLY F CA 1
ATOM 11157 C C . GLY F 1 62 ? 35.779 21.408 22.327 1.00 107.10 61 GLY F C 1
ATOM 11158 O O . GLY F 1 62 ? 36.779 22.071 22.041 1.00 108.23 61 GLY F O 1
ATOM 11159 N N . GLN F 1 63 ? 34.658 21.411 21.591 1.00 98.51 62 GLN F N 1
ATOM 11160 C CA . GLN F 1 63 ? 34.467 22.170 20.362 1.00 97.21 62 GLN F CA 1
ATOM 11161 C C . GLN F 1 63 ? 33.584 23.411 20.581 1.00 94.57 62 GLN F C 1
ATOM 11162 O O . GLN F 1 63 ? 33.154 24.000 19.593 1.00 94.76 62 GLN F O 1
ATOM 11168 N N . GLU F 1 64 ? 33.332 23.819 21.857 1.00 85.19 63 GLU F N 1
ATOM 11169 C CA . GLU F 1 64 ? 32.468 24.956 22.240 1.00 80.27 63 GLU F CA 1
ATOM 11170 C C . GLU F 1 64 ? 32.849 26.259 21.545 1.00 82.37 63 GLU F C 1
ATOM 11171 O O . GLU F 1 64 ? 31.959 26.941 21.045 1.00 80.42 63 GLU F O 1
ATOM 11177 N N . ARG F 1 65 ? 34.163 26.591 21.518 1.00 79.10 64 ARG F N 1
ATOM 11178 C CA . ARG F 1 65 ? 34.732 27.787 20.897 1.00 79.60 64 ARG F CA 1
ATOM 11179 C C . ARG F 1 65 ? 34.438 27.780 19.383 1.00 84.28 64 ARG F C 1
ATOM 11180 O O . ARG F 1 65 ? 33.904 28.750 18.841 1.00 83.17 64 ARG F O 1
ATOM 11188 N N . GLU F 1 66 ? 34.754 26.659 18.735 1.00 82.36 65 GLU F N 1
ATOM 11189 C CA . GLU F 1 66 ? 34.612 26.406 17.310 1.00 84.63 65 GLU F CA 1
ATOM 11190 C C . GLU F 1 66 ? 33.133 26.419 16.873 1.00 85.28 65 GLU F C 1
ATOM 11191 O O . GLU F 1 66 ? 32.800 27.018 15.849 1.00 85.97 65 GLU F O 1
ATOM 11197 N N . HIS F 1 67 ? 32.247 25.789 17.667 1.00 78.13 66 HIS F N 1
ATOM 11198 C CA . HIS F 1 67 ? 30.811 25.703 17.413 1.00 75.56 66 HIS F CA 1
ATOM 11199 C C . HIS F 1 67 ? 30.132 27.064 17.517 1.00 74.59 66 HIS F C 1
ATOM 11200 O O . HIS F 1 67 ? 29.299 27.380 16.664 1.00 74.35 66 HIS F O 1
ATOM 11207 N N . ALA F 1 68 ? 30.485 27.862 18.552 1.00 67.27 67 ALA F N 1
ATOM 11208 C CA . ALA F 1 68 ? 29.969 29.216 18.782 1.00 65.10 67 ALA F CA 1
ATOM 11209 C C . ALA F 1 68 ? 30.406 30.169 17.660 1.00 70.84 67 ALA F C 1
ATOM 11210 O O . ALA F 1 68 ? 29.675 31.097 17.321 1.00 69.56 67 ALA F O 1
ATOM 11212 N N . GLU F 1 69 ? 31.616 29.952 17.112 1.00 71.00 68 GLU F N 1
ATOM 11213 C CA . GLU F 1 69 ? 32.179 30.729 16.003 1.00 73.57 68 GLU F CA 1
ATOM 11214 C C . GLU F 1 69 ? 31.401 30.436 14.731 1.00 77.28 68 GLU F C 1
ATOM 11215 O O . GLU F 1 69 ? 31.127 31.362 13.965 1.00 78.79 68 GLU F O 1
ATOM 11229 N N . VAL F 1 71 ? 28.200 29.290 14.726 1.00 69.67 70 VAL F N 1
ATOM 11230 C CA . VAL F 1 71 ? 26.855 29.850 15.014 1.00 67.71 70 VAL F CA 1
ATOM 11231 C C . VAL F 1 71 ? 26.853 31.371 14.697 1.00 72.46 70 VAL F C 1
ATOM 11232 O O . VAL F 1 71 ? 26.029 31.815 13.888 1.00 73.24 70 VAL F O 1
ATOM 11236 N N . ALA F 1 72 ? 27.820 32.136 15.268 1.00 68.13 71 ALA F N 1
ATOM 11237 C CA . ALA F 1 72 ? 27.962 33.573 15.033 1.00 68.53 71 ALA F CA 1
ATOM 11238 C C . ALA F 1 72 ? 28.092 33.856 13.530 1.00 76.93 71 ALA F C 1
ATOM 11239 O O . ALA F 1 72 ? 27.389 34.728 13.017 1.00 79.15 71 ALA F O 1
ATOM 11241 N N . ARG F 1 73 ? 28.928 33.069 12.814 1.00 73.77 72 ARG F N 1
ATOM 11242 C CA . ARG F 1 73 ? 29.144 33.206 11.379 1.00 76.14 72 ARG F CA 1
ATOM 11243 C C . ARG F 1 73 ? 27.843 32.950 10.604 1.00 78.69 72 ARG F C 1
ATOM 11244 O O . ARG F 1 73 ? 27.530 33.725 9.697 1.00 80.28 72 ARG F O 1
ATOM 11260 N N . ILE F 1 75 ? 24.654 33.199 11.728 1.00 69.40 74 ILE F N 1
ATOM 11261 C CA . ILE F 1 75 ? 23.708 34.272 12.071 1.00 67.77 74 ILE F CA 1
ATOM 11262 C C . ILE F 1 75 ? 24.092 35.591 11.332 1.00 73.88 74 ILE F C 1
ATOM 11263 O O . ILE F 1 75 ? 23.200 36.292 10.852 1.00 74.49 74 ILE F O 1
ATOM 11268 N N . ALA F 1 76 ? 25.391 35.887 11.214 1.00 70.92 75 ALA F N 1
ATOM 11269 C CA . ALA F 1 76 ? 25.878 37.091 10.548 1.00 74.44 75 ALA F CA 1
ATOM 11270 C C . ALA F 1 76 ? 25.768 37.010 9.017 1.00 82.86 75 ALA F C 1
ATOM 11271 O O . ALA F 1 76 ? 25.683 38.046 8.357 1.00 84.06 75 ALA F O 1
ATOM 11273 N N . SER F 1 77 ? 25.795 35.786 8.461 1.00 81.23 76 SER F N 1
ATOM 11274 C CA . SER F 1 77 ? 25.796 35.519 7.023 1.00 84.70 76 SER F CA 1
ATOM 11275 C C . SER F 1 77 ? 24.530 35.976 6.292 1.00 91.05 76 SER F C 1
ATOM 11276 O O . SER F 1 77 ? 23.469 36.157 6.903 1.00 87.77 76 SER F O 1
ATOM 11279 N N . ASP F 1 78 ? 24.670 36.117 4.951 1.00 92.96 77 ASP F N 1
ATOM 11280 C CA . ASP F 1 78 ? 23.627 36.492 4.002 1.00 95.05 77 ASP F CA 1
ATOM 11281 C C . ASP F 1 78 ? 22.539 35.426 3.957 1.00 97.01 77 ASP F C 1
ATOM 11282 O O . ASP F 1 78 ? 21.398 35.737 3.608 1.00 96.61 77 ASP F O 1
ATOM 11287 N N . ARG F 1 79 ? 22.899 34.170 4.323 1.00 92.26 78 ARG F N 1
ATOM 11288 C CA . ARG F 1 79 ? 22.017 33.002 4.408 1.00 90.55 78 ARG F CA 1
ATOM 11289 C C . ARG F 1 79 ? 20.890 33.270 5.403 1.00 93.95 78 ARG F C 1
ATOM 11290 O O . ARG F 1 79 ? 19.774 32.788 5.204 1.00 95.09 78 ARG F O 1
ATOM 11298 N N . ASN F 1 80 ? 21.185 34.044 6.472 1.00 87.91 79 ASN F N 1
ATOM 11299 C CA . ASN F 1 80 ? 20.214 34.485 7.472 1.00 82.98 79 ASN F CA 1
ATOM 11300 C C . ASN F 1 80 ? 19.510 35.714 6.880 1.00 87.25 79 ASN F C 1
ATOM 11301 O O . ASN F 1 80 ? 19.932 36.859 7.096 1.00 88.51 79 ASN F O 1
ATOM 11306 N N . VAL F 1 81 ? 18.466 35.458 6.089 1.00 82.31 80 VAL F N 1
ATOM 11307 C CA . VAL F 1 81 ? 17.744 36.478 5.336 1.00 83.66 80 VAL F CA 1
ATOM 11308 C C . VAL F 1 81 ? 16.800 37.287 6.227 1.00 85.59 80 VAL F C 1
ATOM 11309 O O . VAL F 1 81 ? 16.782 38.517 6.132 1.00 86.71 80 VAL F O 1
ATOM 11313 N N . HIS F 1 82 ? 15.993 36.612 7.052 1.00 79.44 81 HIS F N 1
ATOM 11314 C CA . HIS F 1 82 ? 14.972 37.292 7.837 1.00 77.85 81 HIS F CA 1
ATOM 11315 C C . HIS F 1 82 ? 15.446 37.839 9.198 1.00 81.81 81 HIS F C 1
ATOM 11316 O O . HIS F 1 82 ? 14.693 38.591 9.829 1.00 81.77 81 HIS F O 1
ATOM 11323 N N . GLY F 1 83 ? 16.675 37.518 9.613 1.00 77.31 82 GLY F N 1
ATOM 11324 C CA . GLY F 1 83 ? 17.224 38.008 10.877 1.00 75.18 82 GLY F CA 1
ATOM 11325 C C . GLY F 1 83 ? 16.465 37.498 12.082 1.00 73.79 82 GLY F C 1
ATOM 11326 O O . GLY F 1 83 ? 16.438 38.146 13.135 1.00 70.78 82 GLY F O 1
ATOM 11327 N N . ARG F 1 84 ? 15.839 36.324 11.898 1.00 68.98 83 ARG F N 1
ATOM 11328 C CA . ARG F 1 84 ? 15.046 35.602 12.880 1.00 65.13 83 ARG F CA 1
ATOM 11329 C C . ARG F 1 84 ? 15.785 34.301 13.271 1.00 66.72 83 ARG F C 1
ATOM 11330 O O . ARG F 1 84 ? 15.248 33.191 13.204 1.00 65.33 83 ARG F O 1
ATOM 11338 N N . ALA F 1 85 ? 17.061 34.476 13.648 1.00 63.48 84 ALA F N 1
ATOM 11339 C CA . ALA F 1 85 ? 17.962 33.424 14.109 1.00 61.84 84 ALA F CA 1
ATOM 11340 C C . ALA F 1 85 ? 18.600 33.831 15.433 1.00 63.96 84 ALA F C 1
ATOM 11341 O O . ALA F 1 85 ? 19.321 34.843 15.525 1.00 64.59 84 ALA F O 1
ATOM 11343 N N . GLY F 1 86 ? 18.269 33.060 16.457 1.00 56.69 85 GLY F N 1
ATOM 11344 C CA . GLY F 1 86 ? 18.817 33.242 17.787 1.00 54.67 85 GLY F CA 1
ATOM 11345 C C . GLY F 1 86 ? 19.757 32.103 18.114 1.00 58.54 85 GLY F C 1
ATOM 11346 O O . GLY F 1 86 ? 20.010 31.225 17.275 1.00 58.89 85 GLY F O 1
ATOM 11347 N N . ALA F 1 87 ? 20.262 32.087 19.341 1.00 54.10 86 ALA F N 1
ATOM 11348 C CA . ALA F 1 87 ? 21.169 31.026 19.748 1.00 53.51 86 ALA F CA 1
ATOM 11349 C C . ALA F 1 87 ? 20.888 30.561 21.178 1.00 54.93 86 ALA F C 1
ATOM 11350 O O . ALA F 1 87 ? 20.629 31.386 22.048 1.00 51.52 86 ALA F O 1
ATOM 11352 N N . ARG F 1 88 ? 20.911 29.241 21.416 1.00 51.38 87 ARG F N 1
ATOM 11353 C CA . ARG F 1 88 ? 20.846 28.678 22.758 1.00 48.41 87 ARG F CA 1
ATOM 11354 C C . ARG F 1 88 ? 22.274 28.513 23.231 1.00 51.90 87 ARG F C 1
ATOM 11355 O O . ARG F 1 88 ? 23.026 27.768 22.630 1.00 54.14 87 ARG F O 1
ATOM 11363 N N . ILE F 1 89 ? 22.659 29.205 24.279 1.00 47.02 88 ILE F N 1
ATOM 11364 C CA . ILE F 1 89 ? 24.013 29.102 24.840 1.00 45.84 88 ILE F CA 1
ATOM 11365 C C . ILE F 1 89 ? 24.030 27.933 25.860 1.00 49.04 88 ILE F C 1
ATOM 11366 O O . ILE F 1 89 ? 22.987 27.321 26.104 1.00 46.86 88 ILE F O 1
ATOM 11371 N N . HIS F 1 90 ? 25.198 27.628 26.437 1.00 46.21 89 HIS F N 1
ATOM 11372 C CA . HIS F 1 90 ? 25.312 26.602 27.472 1.00 46.43 89 HIS F CA 1
ATOM 11373 C C . HIS F 1 90 ? 24.669 27.126 28.782 1.00 48.94 89 HIS F C 1
ATOM 11374 O O . HIS F 1 90 ? 24.470 28.335 28.942 1.00 47.51 89 HIS F O 1
ATOM 11381 N N . ASP F 1 91 ? 24.329 26.218 29.709 1.00 45.03 90 ASP F N 1
ATOM 11382 C CA . ASP F 1 91 ? 23.654 26.580 30.946 1.00 42.66 90 ASP F CA 1
ATOM 11383 C C . ASP F 1 91 ? 24.586 27.403 31.885 1.00 44.87 90 ASP F C 1
ATOM 11384 O O . ASP F 1 91 ? 25.817 27.378 31.715 1.00 43.82 90 ASP F O 1
ATOM 11389 N N . PRO F 1 92 ? 24.006 28.147 32.871 1.00 41.74 91 PRO F N 1
ATOM 11390 C CA . PRO F 1 92 ? 24.837 29.023 33.726 1.00 41.56 91 PRO F CA 1
ATOM 11391 C C . PRO F 1 92 ? 25.923 28.317 34.557 1.00 48.00 91 PRO F C 1
ATOM 11392 O O . PRO F 1 92 ? 26.814 28.988 35.092 1.00 48.09 91 PRO F O 1
ATOM 11396 N N . SER F 1 93 ? 25.865 26.984 34.662 1.00 45.36 92 SER F N 1
ATOM 11397 C CA . SER F 1 93 ? 26.842 26.219 35.435 1.00 46.33 92 SER F CA 1
ATOM 11398 C C . SER F 1 93 ? 27.944 25.672 34.518 1.00 53.03 92 SER F C 1
ATOM 11399 O O . SER F 1 93 ? 28.966 25.188 35.000 1.00 55.05 92 SER F O 1
ATOM 11402 N N . HIS F 1 94 ? 27.742 25.754 33.205 1.00 50.91 93 HIS F N 1
ATOM 11403 C CA . HIS F 1 94 ? 28.727 25.291 32.235 1.00 53.21 93 HIS F CA 1
ATOM 11404 C C . HIS F 1 94 ? 29.865 26.335 32.089 1.00 58.33 93 HIS F C 1
ATOM 11405 O O . HIS F 1 94 ? 29.581 27.528 32.019 1.00 57.15 93 HIS F O 1
ATOM 11412 N N . PRO F 1 95 ? 31.150 25.929 32.012 1.00 57.25 94 PRO F N 1
ATOM 11413 C CA . PRO F 1 95 ? 32.223 26.937 31.904 1.00 58.14 94 PRO F CA 1
ATOM 11414 C C . PRO F 1 95 ? 32.277 27.693 30.568 1.00 61.15 94 PRO F C 1
ATOM 11415 O O . PRO F 1 95 ? 33.019 28.664 30.493 1.00 62.84 94 PRO F O 1
ATOM 11419 N N . ALA F 1 96 ? 31.513 27.284 29.537 1.00 55.15 95 ALA F N 1
ATOM 11420 C CA . ALA F 1 96 ? 31.565 27.943 28.227 1.00 55.67 95 ALA F CA 1
ATOM 11421 C C . ALA F 1 96 ? 30.419 28.945 27.958 1.00 57.63 95 ALA F C 1
ATOM 11422 O O . ALA F 1 96 ? 30.444 29.564 26.895 1.00 59.55 95 ALA F O 1
ATOM 11424 N N . TRP F 1 97 ? 29.457 29.140 28.887 1.00 49.52 96 TRP F N 1
ATOM 11425 C CA . TRP F 1 97 ? 28.332 30.042 28.619 1.00 47.52 96 TRP F CA 1
ATOM 11426 C C . TRP F 1 97 ? 28.781 31.479 28.344 1.00 51.99 96 TRP F C 1
ATOM 11427 O O . TRP F 1 97 ? 28.254 32.098 27.414 1.00 53.21 96 TRP F O 1
ATOM 11438 N N . ARG F 1 98 ? 29.755 31.990 29.125 1.00 48.54 97 ARG F N 1
ATOM 11439 C CA . ARG F 1 98 ? 30.280 33.343 28.960 1.00 50.18 97 ARG F CA 1
ATOM 11440 C C . ARG F 1 98 ? 30.919 33.490 27.591 1.00 57.95 97 ARG F C 1
ATOM 11441 O O . ARG F 1 98 ? 30.566 34.414 26.872 1.00 60.13 97 ARG F O 1
ATOM 11449 N N . GLN F 1 99 ? 31.749 32.511 27.193 1.00 55.17 98 GLN F N 1
ATOM 11450 C CA . GLN F 1 99 ? 32.450 32.414 25.912 1.00 57.11 98 GLN F CA 1
ATOM 11451 C C . GLN F 1 99 ? 31.451 32.380 24.753 1.00 60.34 98 GLN F C 1
ATOM 11452 O O . GLN F 1 99 ? 31.668 33.069 23.759 1.00 61.41 98 GLN F O 1
ATOM 11458 N N . ASP F 1 100 ? 30.335 31.632 24.904 1.00 55.14 99 ASP F N 1
ATOM 11459 C CA . ASP F 1 100 ? 29.264 31.578 23.900 1.00 54.24 99 ASP F CA 1
ATOM 11460 C C . ASP F 1 100 ? 28.695 32.958 23.677 1.00 58.52 99 ASP F C 1
ATOM 11461 O O . ASP F 1 100 ? 28.515 33.352 22.541 1.00 60.77 99 ASP F O 1
ATOM 11466 N N . VAL F 1 101 ? 28.448 33.703 24.761 1.00 54.50 100 VAL F N 1
ATOM 11467 C CA . VAL F 1 101 ? 27.902 35.064 24.724 1.00 54.37 100 VAL F CA 1
ATOM 11468 C C . VAL F 1 101 ? 28.898 35.971 24.044 1.00 60.70 100 VAL F C 1
ATOM 11469 O O . VAL F 1 101 ? 28.515 36.647 23.088 1.00 62.85 100 VAL F O 1
ATOM 11473 N N . ASP F 1 102 ? 30.178 35.938 24.476 1.00 57.30 101 ASP F N 1
ATOM 11474 C CA . ASP F 1 102 ? 31.248 36.740 23.868 1.00 60.17 101 ASP F CA 1
ATOM 11475 C C . ASP F 1 102 ? 31.298 36.550 22.358 1.00 66.04 101 ASP F C 1
ATOM 11476 O O . ASP F 1 102 ? 31.164 37.515 21.625 1.00 68.80 101 ASP F O 1
ATOM 11481 N N . ILE F 1 103 ? 31.427 35.304 21.902 1.00 62.02 102 ILE F N 1
ATOM 11482 C CA . ILE F 1 103 ? 31.583 34.961 20.491 1.00 63.53 102 ILE F CA 1
ATOM 11483 C C . ILE F 1 103 ? 30.340 35.317 19.672 1.00 67.71 102 ILE F C 1
ATOM 11484 O O . ILE F 1 103 ? 30.476 35.942 18.615 1.00 70.36 102 ILE F O 1
ATOM 11489 N N . ILE F 1 104 ? 29.147 34.913 20.145 1.00 60.56 103 ILE F N 1
ATOM 11490 C CA . ILE F 1 104 ? 27.914 35.121 19.394 1.00 58.68 103 ILE F CA 1
ATOM 11491 C C . ILE F 1 104 ? 27.503 36.607 19.388 1.00 62.39 103 ILE F C 1
ATOM 11492 O O . ILE F 1 104 ? 27.206 37.105 18.314 1.00 62.63 103 ILE F O 1
ATOM 11497 N N . VAL F 1 105 ? 27.532 37.323 20.532 1.00 58.54 104 VAL F N 1
ATOM 11498 C CA . VAL F 1 105 ? 27.129 38.742 20.532 1.00 59.33 104 VAL F CA 1
ATOM 11499 C C . VAL F 1 105 ? 28.111 39.583 19.692 1.00 69.75 104 VAL F C 1
ATOM 11500 O O . VAL F 1 105 ? 27.661 40.335 18.820 1.00 71.99 104 VAL F O 1
ATOM 11504 N N . ASN F 1 106 ? 29.426 39.411 19.897 1.00 68.49 105 ASN F N 1
ATOM 11505 C CA . ASN F 1 106 ? 30.409 40.187 19.159 1.00 72.32 105 ASN F CA 1
ATOM 11506 C C . ASN F 1 106 ? 30.469 39.827 17.661 1.00 80.76 105 ASN F C 1
ATOM 11507 O O . ASN F 1 106 ? 30.701 40.718 16.843 1.00 83.16 105 ASN F O 1
ATOM 11512 N N . GLY F 1 107 ? 30.262 38.560 17.318 1.00 78.50 106 GLY F N 1
ATOM 11513 C CA . GLY F 1 107 ? 30.349 38.091 15.940 1.00 81.52 106 GLY F CA 1
ATOM 11514 C C . GLY F 1 107 ? 29.071 37.830 15.161 1.00 87.00 106 GLY F C 1
ATOM 11515 O O . GLY F 1 107 ? 29.151 37.267 14.065 1.00 89.03 106 GLY F O 1
ATOM 11516 N N . ALA F 1 108 ? 27.893 38.254 15.677 1.00 82.52 107 ALA F N 1
ATOM 11517 C CA . ALA F 1 108 ? 26.611 38.027 14.986 1.00 82.77 107 ALA F CA 1
ATOM 11518 C C . ALA F 1 108 ? 26.344 39.041 13.879 1.00 92.86 107 ALA F C 1
ATOM 11519 O O . ALA F 1 108 ? 25.419 38.843 13.082 1.00 93.95 107 ALA F O 1
ATOM 11521 N N . GLY F 1 109 ? 27.120 40.123 13.861 1.00 92.05 108 GLY F N 1
ATOM 11522 C CA . GLY F 1 109 ? 26.954 41.233 12.922 1.00 94.64 108 GLY F CA 1
ATOM 11523 C C . GLY F 1 109 ? 25.711 42.072 13.198 1.00 96.20 108 GLY F C 1
ATOM 11524 O O . GLY F 1 109 ? 25.188 42.717 12.279 1.00 97.84 108 GLY F O 1
ATOM 11525 N N . GLY F 1 110 ? 25.234 42.032 14.461 1.00 88.09 109 GLY F N 1
ATOM 11526 C CA . GLY F 1 110 ? 24.051 42.733 14.959 1.00 85.32 109 GLY F CA 1
ATOM 11527 C C . GLY F 1 110 ? 22.729 42.163 14.482 1.00 85.01 109 GLY F C 1
ATOM 11528 O O . GLY F 1 110 ? 21.692 42.799 14.657 1.00 84.32 109 GLY F O 1
ATOM 11529 N N . ARG F 1 111 ? 22.752 40.956 13.894 1.00 79.08 110 ARG F N 1
ATOM 11530 C CA . ARG F 1 111 ? 21.575 40.258 13.365 1.00 76.59 110 ARG F CA 1
ATOM 11531 C C . ARG F 1 111 ? 20.957 39.288 14.409 1.00 74.21 110 ARG F C 1
ATOM 11532 O O . ARG F 1 111 ? 19.858 38.778 14.170 1.00 71.39 110 ARG F O 1
ATOM 11540 N N . LEU F 1 112 ? 21.647 39.055 15.561 1.00 67.30 111 LEU F N 1
ATOM 11541 C CA . LEU F 1 112 ? 21.207 38.142 16.624 1.00 62.53 111 LEU F CA 1
ATOM 11542 C C . LEU F 1 112 ? 19.817 38.523 17.129 1.00 64.26 111 LEU F C 1
ATOM 11543 O O . LEU F 1 112 ? 19.628 39.632 17.636 1.00 64.68 111 LEU F O 1
ATOM 11548 N N . ALA F 1 113 ? 18.846 37.606 16.949 1.00 57.35 112 ALA F N 1
ATOM 11549 C CA . ALA F 1 113 ? 17.456 37.835 17.301 1.00 55.65 112 ALA F CA 1
ATOM 11550 C C . ALA F 1 113 ? 17.216 37.708 18.809 1.00 58.56 112 ALA F C 1
ATOM 11551 O O . ALA F 1 113 ? 16.397 38.457 19.356 1.00 59.09 112 ALA F O 1
ATOM 11553 N N . TYR F 1 114 ? 17.906 36.750 19.475 1.00 51.56 113 TYR F N 1
ATOM 11554 C CA . TYR F 1 114 ? 17.763 36.462 20.899 1.00 48.75 113 TYR F CA 1
ATOM 11555 C C . TYR F 1 114 ? 18.794 35.460 21.370 1.00 53.65 113 TYR F C 1
ATOM 11556 O O . TYR F 1 114 ? 19.436 34.788 20.555 1.00 54.68 113 TYR F O 1
ATOM 11565 N N . ILE F 1 115 ? 18.895 35.311 22.704 1.00 47.64 114 ILE F N 1
ATOM 11566 C CA . ILE F 1 115 ? 19.740 34.322 23.352 1.00 46.14 114 ILE F CA 1
ATOM 11567 C C . ILE F 1 115 ? 18.835 33.489 24.239 1.00 47.50 114 ILE F C 1
ATOM 11568 O O . ILE F 1 115 ? 18.063 34.032 25.030 1.00 44.83 114 ILE F O 1
ATOM 11573 N N . THR F 1 116 ? 18.905 32.165 24.066 1.00 43.46 115 THR F N 1
ATOM 11574 C CA . THR F 1 116 ? 18.144 31.219 24.859 1.00 40.61 115 THR F CA 1
ATOM 11575 C C . THR F 1 116 ? 19.081 30.724 25.947 1.00 42.57 115 THR F C 1
ATOM 11576 O O . THR F 1 116 ? 20.181 30.241 25.655 1.00 42.78 115 THR F O 1
ATOM 11580 N N . VAL F 1 117 ? 18.656 30.906 27.207 1.00 36.76 116 VAL F N 1
ATOM 11581 C CA . VAL F 1 117 ? 19.402 30.525 28.400 1.00 35.16 116 VAL F CA 1
ATOM 11582 C C . VAL F 1 117 ? 18.761 29.262 28.993 1.00 39.72 116 VAL F C 1
ATOM 11583 O O . VAL F 1 117 ? 17.622 29.291 29.481 1.00 37.82 116 VAL F O 1
ATOM 11587 N N . PRO F 1 118 ? 19.473 28.131 28.977 1.00 39.61 117 PRO F N 1
ATOM 11588 C CA . PRO F 1 118 ? 18.869 26.891 29.475 1.00 40.09 117 PRO F CA 1
ATOM 11589 C C . PRO F 1 118 ? 19.280 26.499 30.902 1.00 42.70 117 PRO F C 1
ATOM 11590 O O . PRO F 1 118 ? 20.286 26.996 31.426 1.00 41.66 117 PRO F O 1
ATOM 11594 N N . LYS F 1 119 ? 18.528 25.549 31.496 1.00 39.51 118 LYS F N 1
ATOM 11595 C CA . LYS F 1 119 ? 18.817 24.882 32.773 1.00 39.60 118 LYS F CA 1
ATOM 11596 C C . LYS F 1 119 ? 19.225 25.793 33.947 1.00 41.63 118 LYS F C 1
ATOM 11597 O O . LYS F 1 119 ? 19.969 25.334 34.807 1.00 43.60 118 LYS F O 1
ATOM 11603 N N . ALA F 1 120 ? 18.748 27.043 34.019 1.00 35.45 119 ALA F N 1
ATOM 11604 C CA . ALA F 1 120 ? 19.049 27.854 35.200 1.00 35.40 119 ALA F CA 1
ATOM 11605 C C . ALA F 1 120 ? 18.309 27.249 36.390 1.00 39.16 119 ALA F C 1
ATOM 11606 O O . ALA F 1 120 ? 17.203 26.719 36.222 1.00 37.30 119 ALA F O 1
ATOM 11608 N N . THR F 1 121 ? 18.955 27.216 37.554 1.00 38.74 120 THR F N 1
ATOM 11609 C CA . THR F 1 121 ? 18.381 26.581 38.751 1.00 38.88 120 THR F CA 1
ATOM 11610 C C . THR F 1 121 ? 17.835 27.602 39.715 1.00 44.45 120 THR F C 1
ATOM 11611 O O . THR F 1 121 ? 17.250 27.225 40.722 1.00 44.91 120 THR F O 1
ATOM 11615 N N . ASN F 1 122 ? 18.015 28.891 39.415 1.00 41.41 121 ASN F N 1
ATOM 11616 C CA . ASN F 1 122 ? 17.484 29.952 40.252 1.00 41.26 121 ASN F CA 1
ATOM 11617 C C . ASN F 1 122 ? 17.518 31.285 39.524 1.00 43.57 121 ASN F C 1
ATOM 11618 O O . ASN F 1 122 ? 18.154 31.445 38.476 1.00 41.79 121 ASN F O 1
ATOM 11623 N N . SER F 1 123 ? 16.822 32.243 40.116 1.00 41.20 122 SER F N 1
ATOM 11624 C CA . SER F 1 123 ? 16.663 33.603 39.646 1.00 42.19 122 SER F CA 1
ATOM 11625 C C . SER F 1 123 ? 18.045 34.291 39.497 1.00 45.15 122 SER F C 1
ATOM 11626 O O . SER F 1 123 ? 18.280 35.007 38.511 1.00 48.31 122 SER F O 1
ATOM 11629 N N . GLY F 1 124 ? 18.942 34.027 40.442 1.00 37.87 123 GLY F N 1
ATOM 11630 C CA . GLY F 1 124 ? 20.273 34.633 40.483 1.00 38.02 123 GLY F CA 1
ATOM 11631 C C . GLY F 1 124 ? 21.138 34.340 39.279 1.00 42.19 123 GLY F C 1
ATOM 11632 O O . GLY F 1 124 ? 21.789 35.248 38.742 1.00 41.98 123 GLY F O 1
ATOM 11633 N N . GLN F 1 125 ? 21.134 33.060 38.847 1.00 39.11 124 GLN F N 1
ATOM 11634 C CA . GLN F 1 125 ? 21.849 32.574 37.669 1.00 37.93 124 GLN F CA 1
ATOM 11635 C C . GLN F 1 125 ? 21.354 33.321 36.427 1.00 41.00 124 GLN F C 1
ATOM 11636 O O . GLN F 1 125 ? 22.168 33.844 35.687 1.00 42.27 124 GLN F O 1
ATOM 11642 N N . VAL F 1 126 ? 20.027 33.437 36.251 1.00 37.81 125 VAL F N 1
ATOM 11643 C CA . VAL F 1 126 ? 19.380 34.094 35.105 1.00 38.59 125 VAL F CA 1
ATOM 11644 C C . VAL F 1 126 ? 19.767 35.565 35.075 1.00 42.69 125 VAL F C 1
ATOM 11645 O O . VAL F 1 126 ? 20.194 36.069 34.046 1.00 43.95 125 VAL F O 1
ATOM 11649 N N . ALA F 1 127 ? 19.658 36.233 36.211 1.00 39.61 126 ALA F N 1
ATOM 11650 C CA . ALA F 1 127 ? 20.035 37.640 36.370 1.00 40.15 126 ALA F CA 1
ATOM 11651 C C . ALA F 1 127 ? 21.464 37.878 35.965 1.00 46.27 126 ALA F C 1
ATOM 11652 O O . ALA F 1 127 ? 21.730 38.833 35.231 1.00 51.57 126 ALA F O 1
ATOM 11654 N N . GLU F 1 128 ? 22.376 36.980 36.385 1.00 40.55 127 GLU F N 1
ATOM 11655 C CA . GLU F 1 128 ? 23.822 37.054 36.110 1.00 40.34 127 GLU F CA 1
ATOM 11656 C C . GLU F 1 128 ? 24.097 36.933 34.593 1.00 44.50 127 GLU F C 1
ATOM 11657 O O . GLU F 1 128 ? 24.898 37.689 34.052 1.00 45.67 127 GLU F O 1
ATOM 11663 N N . VAL F 1 129 ? 23.415 36.006 33.930 1.00 38.81 128 VAL F N 1
ATOM 11664 C CA . VAL F 1 129 ? 23.521 35.752 32.497 1.00 39.10 128 VAL F CA 1
ATOM 11665 C C . VAL F 1 129 ? 22.974 36.949 31.714 1.00 45.92 128 VAL F C 1
ATOM 11666 O O . VAL F 1 129 ? 23.632 37.374 30.761 1.00 48.71 128 VAL F O 1
ATOM 11670 N N . ILE F 1 130 ? 21.822 37.523 32.128 1.00 42.21 129 ILE F N 1
ATOM 11671 C CA . ILE F 1 130 ? 21.223 38.683 31.441 1.00 43.54 129 ILE F CA 1
ATOM 11672 C C . ILE F 1 130 ? 22.151 39.903 31.590 1.00 53.64 129 ILE F C 1
ATOM 11673 O O . ILE F 1 130 ? 22.420 40.625 30.615 1.00 57.11 129 ILE F O 1
ATOM 11678 N N . ARG F 1 131 ? 22.672 40.093 32.791 1.00 50.81 130 ARG F N 1
ATOM 11679 C CA . ARG F 1 131 ? 23.595 41.186 33.105 1.00 52.30 130 ARG F CA 1
ATOM 11680 C C . ARG F 1 131 ? 24.832 41.084 32.240 1.00 56.96 130 ARG F C 1
ATOM 11681 O O . ARG F 1 131 ? 25.272 42.091 31.685 1.00 59.69 130 ARG F O 1
ATOM 11689 N N . TYR F 1 132 ? 25.344 39.844 32.066 1.00 51.77 131 TYR F N 1
ATOM 11690 C CA . TYR F 1 132 ? 26.536 39.586 31.269 1.00 52.24 131 TYR F CA 1
ATOM 11691 C C . TYR F 1 132 ? 26.274 39.857 29.781 1.00 57.21 131 TYR F C 1
ATOM 11692 O O . TYR F 1 132 ? 27.101 40.512 29.143 1.00 59.18 131 TYR F O 1
ATOM 11701 N N . ILE F 1 133 ? 25.124 39.388 29.250 1.00 51.44 132 ILE F N 1
ATOM 11702 C CA . ILE F 1 133 ? 24.706 39.596 27.862 1.00 52.36 132 ILE F CA 1
ATOM 11703 C C . ILE F 1 133 ? 24.637 41.114 27.602 1.00 61.76 132 ILE F C 1
ATOM 11704 O O . ILE F 1 133 ? 25.199 41.586 26.615 1.00 64.50 132 ILE F O 1
ATOM 11709 N N . GLY F 1 134 ? 24.026 41.852 28.529 1.00 58.90 133 GLY F N 1
ATOM 11710 C CA . GLY F 1 134 ? 23.904 43.304 28.449 1.00 60.54 133 GLY F CA 1
ATOM 11711 C C . GLY F 1 134 ? 25.241 44.012 28.398 1.00 66.17 133 GLY F C 1
ATOM 11712 O O . GLY F 1 134 ? 25.411 44.934 27.595 1.00 69.14 133 GLY F O 1
ATOM 11713 N N . ASP F 1 135 ? 26.207 43.567 29.240 1.00 61.56 134 ASP F N 1
ATOM 11714 C CA . ASP F 1 135 ? 27.565 44.132 29.293 1.00 63.14 134 ASP F CA 1
ATOM 11715 C C . ASP F 1 135 ? 28.295 43.917 27.966 1.00 68.45 134 ASP F C 1
ATOM 11716 O O . ASP F 1 135 ? 28.894 44.857 27.447 1.00 71.62 134 ASP F O 1
ATOM 11721 N N . VAL F 1 136 ? 28.220 42.688 27.408 1.00 62.82 135 VAL F N 1
ATOM 11722 C CA . VAL F 1 136 ? 28.857 42.313 26.136 1.00 63.42 135 VAL F CA 1
ATOM 11723 C C . VAL F 1 136 ? 28.179 43.073 24.983 1.00 70.57 135 VAL F C 1
ATOM 11724 O O . VAL F 1 136 ? 28.889 43.613 24.139 1.00 74.16 135 VAL F O 1
ATOM 11728 N N . ALA F 1 137 ? 26.829 43.155 24.979 1.00 65.92 136 ALA F N 1
ATOM 11729 C CA . ALA F 1 137 ? 26.080 43.874 23.952 1.00 67.56 136 ALA F CA 1
ATOM 11730 C C . ALA F 1 137 ? 26.457 45.365 23.955 1.00 75.15 136 ALA F C 1
ATOM 11731 O O . ALA F 1 137 ? 26.699 45.913 22.880 1.00 78.23 136 ALA F O 1
ATOM 11733 N N . LYS F 1 138 ? 26.597 45.986 25.149 1.00 71.51 137 LYS F N 1
ATOM 11734 C CA . LYS F 1 138 ? 26.993 47.393 25.279 1.00 74.64 137 LYS F CA 1
ATOM 11735 C C . LYS F 1 138 ? 28.416 47.610 24.738 1.00 80.73 137 LYS F C 1
ATOM 11736 O O . LYS F 1 138 ? 28.602 48.504 23.921 1.00 84.24 137 LYS F O 1
ATOM 11739 N N . ARG F 1 139 ? 29.390 46.752 25.129 1.00 75.63 138 ARG F N 1
ATOM 11740 C CA . ARG F 1 139 ? 30.793 46.829 24.670 1.00 77.62 138 ARG F CA 1
ATOM 11741 C C . ARG F 1 139 ? 30.925 46.584 23.169 1.00 81.71 138 ARG F C 1
ATOM 11742 O O . ARG F 1 139 ? 31.876 47.072 22.562 1.00 83.48 138 ARG F O 1
ATOM 11750 N N . ALA F 1 140 ? 29.978 45.822 22.576 1.00 76.95 139 ALA F N 1
ATOM 11751 C CA . ALA F 1 140 ? 29.952 45.520 21.143 1.00 78.70 139 ALA F CA 1
ATOM 11752 C C . ALA F 1 140 ? 29.317 46.687 20.336 1.00 87.93 139 ALA F C 1
ATOM 11753 O O . ALA F 1 140 ? 29.308 46.653 19.102 1.00 89.72 139 ALA F O 1
ATOM 11755 N N . GLY F 1 141 ? 28.823 47.704 21.047 1.00 86.24 140 GLY F N 1
ATOM 11756 C CA . GLY F 1 141 ? 28.197 48.883 20.463 1.00 89.58 140 GLY F CA 1
ATOM 11757 C C . GLY F 1 141 ? 26.796 48.657 19.931 1.00 95.51 140 GLY F C 1
ATOM 11758 O O . GLY F 1 141 ? 26.371 49.346 18.999 1.00 98.74 140 GLY F O 1
ATOM 11759 N N . LEU F 1 142 ? 26.070 47.691 20.514 1.00 89.39 141 LEU F N 1
ATOM 11760 C CA . LEU F 1 142 ? 24.699 47.376 20.141 1.00 88.43 141 LEU F CA 1
ATOM 11761 C C . LEU F 1 142 ? 23.761 48.430 20.726 1.00 93.60 141 LEU F C 1
ATOM 11762 O O . LEU F 1 142 ? 23.869 48.768 21.904 1.00 90.86 141 LEU F O 1
ATOM 11767 N N . ASP F 1 143 ? 22.864 48.971 19.886 1.00 94.34 142 ASP F N 1
ATOM 11768 C CA . ASP F 1 143 ? 21.890 49.997 20.267 1.00 95.51 142 ASP F CA 1
ATOM 11769 C C . ASP F 1 143 ? 20.773 49.389 21.144 1.00 93.90 142 ASP F C 1
ATOM 11770 O O . ASP F 1 143 ? 20.593 49.806 22.296 1.00 93.06 142 ASP F O 1
ATOM 11775 N N . LYS F 1 144 ? 20.058 48.386 20.616 1.00 86.26 143 LYS F N 1
ATOM 11776 C CA . LYS F 1 144 ? 18.972 47.732 21.338 1.00 81.65 143 LYS F CA 1
ATOM 11777 C C . LYS F 1 144 ? 19.518 46.547 22.154 1.00 78.58 143 LYS F C 1
ATOM 11778 O O . LYS F 1 144 ? 20.495 45.933 21.731 1.00 78.16 143 LYS F O 1
ATOM 11784 N N . PRO F 1 145 ? 18.936 46.223 23.335 1.00 70.27 144 PRO F N 1
ATOM 11785 C CA . PRO F 1 145 ? 19.434 45.058 24.090 1.00 66.60 144 PRO F CA 1
ATOM 11786 C C . PRO F 1 145 ? 19.073 43.747 23.395 1.00 63.67 144 PRO F C 1
ATOM 11787 O O . PRO F 1 145 ? 18.105 43.695 22.624 1.00 62.38 144 PRO F O 1
ATOM 11791 N N . VAL F 1 146 ? 19.873 42.701 23.633 1.00 56.35 145 VAL F N 1
ATOM 11792 C CA . VAL F 1 146 ? 19.626 41.388 23.043 1.00 54.29 145 VAL F CA 1
ATOM 11793 C C . VAL F 1 146 ? 18.461 40.738 23.807 1.00 55.42 145 VAL F C 1
ATOM 11794 O O . VAL F 1 146 ? 18.594 40.538 25.016 1.00 53.08 145 VAL F O 1
ATOM 11798 N N . PRO F 1 147 ? 17.308 40.439 23.145 1.00 50.21 146 PRO F N 1
ATOM 11799 C CA . PRO F 1 147 ? 16.198 39.788 23.870 1.00 47.65 146 PRO F CA 1
ATOM 11800 C C . PRO F 1 147 ? 16.615 38.416 24.385 1.00 50.83 146 PRO F C 1
ATOM 11801 O O . PRO F 1 147 ? 17.442 37.754 23.777 1.00 51.40 146 PRO F O 1
ATOM 11805 N N . VAL F 1 148 ? 16.099 38.021 25.538 1.00 46.39 147 VAL F N 1
ATOM 11806 C CA . VAL F 1 148 ? 16.456 36.766 26.175 1.00 44.84 147 VAL F CA 1
ATOM 11807 C C . VAL F 1 148 ? 15.228 35.848 26.276 1.00 48.23 147 VAL F C 1
ATOM 11808 O O . VAL F 1 148 ? 14.112 36.306 26.503 1.00 47.89 147 VAL F O 1
ATOM 11812 N N . HIS F 1 149 ? 15.462 34.554 26.058 1.00 43.88 148 HIS F N 1
ATOM 11813 C CA . HIS F 1 149 ? 14.523 33.450 26.199 1.00 41.31 148 HIS F CA 1
ATOM 11814 C C . HIS F 1 149 ? 15.048 32.623 27.344 1.00 44.48 148 HIS F C 1
ATOM 11815 O O . HIS F 1 149 ? 16.208 32.190 27.314 1.00 44.50 148 HIS F O 1
ATOM 11822 N N . VAL F 1 150 ? 14.242 32.455 28.396 1.00 40.74 149 VAL F N 1
ATOM 11823 C CA . VAL F 1 150 ? 14.691 31.712 29.573 1.00 37.69 149 VAL F CA 1
ATOM 11824 C C . VAL F 1 150 ? 13.948 30.394 29.699 1.00 41.73 149 VAL F C 1
ATOM 11825 O O . VAL F 1 150 ? 12.724 30.359 29.705 1.00 41.53 149 VAL F O 1
ATOM 11829 N N . LEU F 1 151 ? 14.703 29.309 29.836 1.00 39.53 150 LEU F N 1
ATOM 11830 C CA . LEU F 1 151 ? 14.111 28.000 30.045 1.00 37.89 150 LEU F CA 1
ATOM 11831 C C . LEU F 1 151 ? 13.701 27.864 31.475 1.00 39.85 150 LEU F C 1
ATOM 11832 O O . LEU F 1 151 ? 14.474 28.217 32.385 1.00 38.88 150 LEU F O 1
ATOM 11837 N N . ILE F 1 152 ? 12.484 27.361 31.684 1.00 36.84 151 ILE F N 1
ATOM 11838 C CA . ILE F 1 152 ? 11.969 27.017 33.009 1.00 36.03 151 ILE F CA 1
ATOM 11839 C C . ILE F 1 152 ? 11.883 25.492 32.977 1.00 43.71 151 ILE F C 1
ATOM 11840 O O . ILE F 1 152 ? 10.992 24.951 32.329 1.00 44.37 151 ILE F O 1
ATOM 11845 N N . GLU F 1 153 ? 12.912 24.804 33.507 1.00 40.30 152 GLU F N 1
ATOM 11846 C CA . GLU F 1 153 ? 12.996 23.345 33.405 1.00 39.23 152 GLU F CA 1
ATOM 11847 C C . GLU F 1 153 ? 13.636 22.702 34.622 1.00 42.03 152 GLU F C 1
ATOM 11848 O O . GLU F 1 153 ? 14.090 21.563 34.552 1.00 42.94 152 GLU F O 1
ATOM 11854 N N . THR F 1 154 ? 13.704 23.444 35.733 1.00 36.95 153 THR F N 1
ATOM 11855 C CA . THR F 1 154 ? 14.278 22.968 36.983 1.00 34.95 153 THR F CA 1
ATOM 11856 C C . THR F 1 154 ? 13.344 23.316 38.097 1.00 38.81 153 THR F C 1
ATOM 11857 O O . THR F 1 154 ? 12.463 24.151 37.915 1.00 40.76 153 THR F O 1
ATOM 11861 N N . HIS F 1 155 ? 13.524 22.698 39.254 1.00 36.84 154 HIS F N 1
ATOM 11862 C CA . HIS F 1 155 ? 12.727 22.977 40.449 1.00 37.02 154 HIS F CA 1
ATOM 11863 C C . HIS F 1 155 ? 12.906 24.418 40.867 1.00 43.08 154 HIS F C 1
ATOM 11864 O O . HIS F 1 155 ? 11.912 25.118 41.071 1.00 44.93 154 HIS F O 1
ATOM 11871 N N . GLY F 1 156 ? 14.169 24.859 40.925 1.00 38.66 155 GLY F N 1
ATOM 11872 C CA . GLY F 1 156 ? 14.517 26.223 41.310 1.00 37.70 155 GLY F CA 1
ATOM 11873 C C . GLY F 1 156 ? 14.000 27.283 40.369 1.00 39.54 155 GLY F C 1
ATOM 11874 O O . GLY F 1 156 ? 13.488 28.296 40.829 1.00 40.40 155 GLY F O 1
ATOM 11875 N N . ALA F 1 157 ? 14.099 27.053 39.050 1.00 34.11 156 ALA F N 1
ATOM 11876 C CA . ALA F 1 157 ? 13.597 28.034 38.084 1.00 33.86 156 ALA F CA 1
ATOM 11877 C C . ALA F 1 157 ? 12.066 28.103 38.127 1.00 39.48 156 ALA F C 1
ATOM 11878 O O . ALA F 1 157 ? 11.522 29.179 37.943 1.00 40.33 156 ALA F O 1
ATOM 11880 N N . LEU F 1 158 ? 11.373 26.980 38.408 1.00 36.17 157 LEU F N 1
ATOM 11881 C CA . LEU F 1 158 ? 9.923 27.014 38.536 1.00 34.40 157 LEU F CA 1
ATOM 11882 C C . LEU F 1 158 ? 9.549 27.711 39.826 1.00 39.45 157 LEU F C 1
ATOM 11883 O O . LEU F 1 158 ? 8.706 28.602 39.801 1.00 41.95 157 LEU F O 1
ATOM 11888 N N . ARG F 1 159 ? 10.201 27.367 40.944 1.00 35.90 158 ARG F N 1
ATOM 11889 C CA . ARG F 1 159 ? 9.966 28.041 42.233 1.00 34.86 158 ARG F CA 1
ATOM 11890 C C . ARG F 1 159 ? 10.160 29.560 42.080 1.00 39.65 158 ARG F C 1
ATOM 11891 O O . ARG F 1 159 ? 9.325 30.324 42.559 1.00 41.94 158 ARG F O 1
ATOM 11899 N N . ASP F 1 160 ? 11.211 29.986 41.344 1.00 35.51 159 ASP F N 1
ATOM 11900 C CA . ASP F 1 160 ? 11.548 31.411 41.105 1.00 35.90 159 ASP F CA 1
ATOM 11901 C C . ASP F 1 160 ? 10.984 32.004 39.820 1.00 36.68 159 ASP F C 1
ATOM 11902 O O . ASP F 1 160 ? 11.425 33.086 39.430 1.00 37.57 159 ASP F O 1
ATOM 11907 N N . VAL F 1 161 ? 10.002 31.342 39.176 1.00 31.03 160 VAL F N 1
ATOM 11908 C CA . VAL F 1 161 ? 9.486 31.784 37.881 1.00 29.26 160 VAL F CA 1
ATOM 11909 C C . VAL F 1 161 ? 8.990 33.251 37.885 1.00 34.25 160 VAL F C 1
ATOM 11910 O O . VAL F 1 161 ? 9.285 33.962 36.919 1.00 34.32 160 VAL F O 1
ATOM 11914 N N . PHE F 1 162 ? 8.310 33.712 38.956 1.00 31.87 161 PHE F N 1
ATOM 11915 C CA . PHE F 1 162 ? 7.786 35.086 39.000 1.00 33.18 161 PHE F CA 1
ATOM 11916 C C . PHE F 1 162 ? 8.914 36.092 39.167 1.00 43.76 161 PHE F C 1
ATOM 11917 O O . PHE F 1 162 ? 8.816 37.192 38.636 1.00 48.22 161 PHE F O 1
ATOM 11925 N N . GLN F 1 163 ? 10.001 35.699 39.850 1.00 38.20 162 GLN F N 1
ATOM 11926 C CA . GLN F 1 163 ? 11.169 36.537 40.043 1.00 38.09 162 GLN F CA 1
ATOM 11927 C C . GLN F 1 163 ? 11.968 36.596 38.716 1.00 40.83 162 GLN F C 1
ATOM 11928 O O . GLN F 1 163 ? 12.383 37.670 38.306 1.00 41.45 162 GLN F O 1
ATOM 11934 N N . ILE F 1 164 ? 12.114 35.449 38.027 1.00 33.95 163 ILE F N 1
ATOM 11935 C CA . ILE F 1 164 ? 12.771 35.364 36.735 1.00 32.57 163 ILE F CA 1
ATOM 11936 C C . ILE F 1 164 ? 11.997 36.252 35.717 1.00 38.26 163 ILE F C 1
ATOM 11937 O O . ILE F 1 164 ? 12.607 37.054 35.024 1.00 39.75 163 ILE F O 1
ATOM 11942 N N . ALA F 1 165 ? 10.660 36.146 35.680 1.00 33.69 164 ALA F N 1
ATOM 11943 C CA . ALA F 1 165 ? 9.834 36.893 34.726 1.00 34.35 164 ALA F CA 1
ATOM 11944 C C . ALA F 1 165 ? 9.944 38.422 34.898 1.00 40.03 164 ALA F C 1
ATOM 11945 O O . ALA F 1 165 ? 9.623 39.156 33.975 1.00 41.78 164 ALA F O 1
ATOM 11947 N N . GLU F 1 166 ? 10.450 38.887 36.038 1.00 36.90 165 GLU F N 1
ATOM 11948 C CA . GLU F 1 166 ? 10.614 40.317 36.315 1.00 39.23 165 GLU F CA 1
ATOM 11949 C C . GLU F 1 166 ? 11.972 40.844 35.875 1.00 43.76 165 GLU F C 1
ATOM 11950 O O . GLU F 1 166 ? 12.175 42.058 35.858 1.00 43.95 165 GLU F O 1
ATOM 11956 N N . LEU F 1 167 ? 12.893 39.937 35.484 1.00 40.94 166 LEU F N 1
ATOM 11957 C CA . LEU F 1 167 ? 14.241 40.296 35.025 1.00 40.89 166 LEU F CA 1
ATOM 11958 C C . LEU F 1 167 ? 14.208 41.011 33.662 1.00 43.49 166 LEU F C 1
ATOM 11959 O O . LEU F 1 167 ? 13.295 40.783 32.881 1.00 43.87 166 LEU F O 1
ATOM 11964 N N . PRO F 1 168 ? 15.180 41.906 33.376 1.00 41.95 167 PRO F N 1
ATOM 11965 C CA . PRO F 1 168 ? 15.103 42.678 32.125 1.00 43.62 167 PRO F CA 1
ATOM 11966 C C . PRO F 1 168 ? 15.401 41.904 30.851 1.00 47.33 167 PRO F C 1
ATOM 11967 O O . PRO F 1 168 ? 16.169 40.953 30.867 1.00 46.40 167 PRO F O 1
ATOM 11971 N N . ASN F 1 169 ? 14.785 42.348 29.748 1.00 44.77 168 ASN F N 1
ATOM 11972 C CA . ASN F 1 169 ? 14.991 41.897 28.370 1.00 45.84 168 ASN F CA 1
ATOM 11973 C C . ASN F 1 169 ? 14.538 40.468 28.105 1.00 53.03 168 ASN F C 1
ATOM 11974 O O . ASN F 1 169 ? 14.891 39.906 27.061 1.00 57.52 168 ASN F O 1
ATOM 11979 N N . ILE F 1 170 ? 13.689 39.910 28.967 1.00 45.65 169 ILE F N 1
ATOM 11980 C CA . ILE F 1 170 ? 13.144 38.592 28.697 1.00 42.81 169 ILE F CA 1
ATOM 11981 C C . ILE F 1 170 ? 11.911 38.803 27.806 1.00 46.63 169 ILE F C 1
ATOM 11982 O O . ILE F 1 170 ? 11.069 39.641 28.120 1.00 47.34 169 ILE F O 1
ATOM 11987 N N . GLU F 1 171 ? 11.828 38.072 26.696 1.00 41.59 170 GLU F N 1
ATOM 11988 C CA . GLU F 1 171 ? 10.669 38.147 25.825 1.00 41.84 170 GLU F CA 1
ATOM 11989 C C . GLU F 1 171 ? 9.990 36.776 25.732 1.00 43.50 170 GLU F C 1
ATOM 11990 O O . GLU F 1 171 ? 8.830 36.716 25.338 1.00 42.87 170 GLU F O 1
ATOM 11996 N N . VAL F 1 172 ? 10.688 35.687 26.124 1.00 39.23 171 VAL F N 1
ATOM 11997 C CA . VAL F 1 172 ? 10.117 34.342 26.131 1.00 38.13 171 VAL F CA 1
ATOM 11998 C C . VAL F 1 172 ? 10.523 33.571 27.407 1.00 40.32 171 VAL F C 1
ATOM 11999 O O . VAL F 1 172 ? 11.667 33.641 27.857 1.00 39.03 171 VAL F O 1
ATOM 12003 N N . LEU F 1 173 ? 9.569 32.808 27.954 1.00 35.38 172 LEU F N 1
ATOM 12004 C CA . LEU F 1 173 ? 9.780 31.805 28.984 1.00 34.21 172 LEU F CA 1
ATOM 12005 C C . LEU F 1 173 ? 9.483 30.482 28.294 1.00 39.83 172 LEU F C 1
ATOM 12006 O O . LEU F 1 173 ? 8.399 30.322 27.704 1.00 39.42 172 LEU F O 1
ATOM 12011 N N . ASP F 1 174 ? 10.478 29.588 28.252 1.00 35.73 173 ASP F N 1
ATOM 12012 C CA . ASP F 1 174 ? 10.353 28.306 27.575 1.00 35.47 173 ASP F CA 1
ATOM 12013 C C . ASP F 1 174 ? 10.124 27.208 28.553 1.00 38.34 173 ASP F C 1
ATOM 12014 O O . ASP F 1 174 ? 10.918 27.058 29.463 1.00 37.79 173 ASP F O 1
ATOM 12019 N N . PHE F 1 175 ? 9.096 26.382 28.340 1.00 37.88 174 PHE F N 1
ATOM 12020 C CA . PHE F 1 175 ? 8.872 25.236 29.224 1.00 38.70 174 PHE F CA 1
ATOM 12021 C C . PHE F 1 175 ? 9.707 24.022 28.771 1.00 44.35 174 PHE F C 1
ATOM 12022 O O . PHE F 1 175 ? 9.507 23.520 27.665 1.00 44.28 174 PHE F O 1
ATOM 12030 N N . GLY F 1 176 ? 10.628 23.576 29.631 1.00 40.17 175 GLY F N 1
ATOM 12031 C CA . GLY F 1 176 ? 11.480 22.430 29.358 1.00 40.58 175 GLY F CA 1
ATOM 12032 C C . GLY F 1 176 ? 10.952 21.225 30.096 1.00 47.30 175 GLY F C 1
ATOM 12033 O O . GLY F 1 176 ? 11.348 20.974 31.238 1.00 48.53 175 GLY F O 1
ATOM 12034 N N . LEU F 1 177 ? 10.024 20.487 29.453 1.00 44.01 176 LEU F N 1
ATOM 12035 C CA . LEU F 1 177 ? 9.341 19.329 30.021 1.00 44.27 176 LEU F CA 1
ATOM 12036 C C . LEU F 1 177 ? 10.296 18.207 30.431 1.00 50.64 176 LEU F C 1
ATOM 12037 O O . LEU F 1 177 ? 10.239 17.763 31.581 1.00 50.13 176 LEU F O 1
ATOM 12050 N N . ASP F 1 179 ? 13.712 18.002 30.983 1.00 45.67 178 ASP F N 1
ATOM 12051 C CA . ASP F 1 179 ? 14.643 18.266 32.078 1.00 46.24 178 ASP F CA 1
ATOM 12052 C C . ASP F 1 179 ? 13.897 18.476 33.399 1.00 49.87 178 ASP F C 1
ATOM 12053 O O . ASP F 1 179 ? 14.383 18.083 34.462 1.00 50.90 178 ASP F O 1
ATOM 12058 N N . PHE F 1 180 ? 12.704 19.053 33.318 1.00 43.72 179 PHE F N 1
ATOM 12059 C CA . PHE F 1 180 ? 11.856 19.284 34.475 1.00 41.38 179 PHE F CA 1
ATOM 12060 C C . PHE F 1 180 ? 11.430 17.932 35.090 1.00 46.33 179 PHE F C 1
ATOM 12061 O O . PHE F 1 180 ? 11.598 17.748 36.294 1.00 48.76 179 PHE F O 1
ATOM 12069 N N . VAL F 1 181 ? 10.959 16.982 34.258 1.00 40.08 180 VAL F N 1
ATOM 12070 C CA . VAL F 1 181 ? 10.531 15.664 34.706 1.00 40.21 180 VAL F CA 1
ATOM 12071 C C . VAL F 1 181 ? 11.706 14.857 35.275 1.00 47.38 180 VAL F C 1
ATOM 12072 O O . VAL F 1 181 ? 11.535 14.173 36.293 1.00 48.38 180 VAL F O 1
ATOM 12076 N N . SER F 1 182 ? 12.900 14.962 34.650 1.00 45.49 181 SER F N 1
ATOM 12077 C CA . SER F 1 182 ? 14.098 14.209 35.031 1.00 45.99 181 SER F CA 1
ATOM 12078 C C . SER F 1 182 ? 14.509 14.479 36.496 1.00 50.18 181 SER F C 1
ATOM 12079 O O . SER F 1 182 ? 14.984 13.557 37.181 1.00 54.88 181 SER F O 1
ATOM 12082 N N . GLY F 1 183 ? 14.240 15.674 36.989 1.00 42.70 182 GLY F N 1
ATOM 12083 C CA . GLY F 1 183 ? 14.550 16.007 38.375 1.00 41.83 182 GLY F CA 1
ATOM 12084 C C . GLY F 1 183 ? 13.518 15.538 39.388 1.00 45.20 182 GLY F C 1
ATOM 12085 O O . GLY F 1 183 ? 13.603 15.939 40.544 1.00 45.95 182 GLY F O 1
ATOM 12086 N N . HIS F 1 184 ? 12.550 14.675 39.003 1.00 40.58 183 HIS F N 1
ATOM 12087 C CA . HIS F 1 184 ? 11.490 14.303 39.949 1.00 41.03 183 HIS F CA 1
ATOM 12088 C C . HIS F 1 184 ? 11.656 12.901 40.590 1.00 47.06 183 HIS F C 1
ATOM 12089 O O . HIS F 1 184 ? 10.692 12.362 41.142 1.00 46.24 183 HIS F O 1
ATOM 12096 N N . HIS F 1 185 ? 12.901 12.375 40.617 1.00 45.55 184 HIS F N 1
ATOM 12097 C CA . HIS F 1 185 ? 13.267 11.123 41.291 1.00 47.07 184 HIS F CA 1
ATOM 12098 C C . HIS F 1 185 ? 12.272 9.985 41.005 1.00 50.94 184 HIS F C 1
ATOM 12099 O O . HIS F 1 185 ? 11.881 9.231 41.917 1.00 51.38 184 HIS F O 1
ATOM 12106 N N . GLY F 1 186 ? 11.858 9.910 39.741 1.00 47.33 185 GLY F N 1
ATOM 12107 C CA . GLY F 1 186 ? 10.915 8.919 39.252 1.00 49.49 185 GLY F CA 1
ATOM 12108 C C . GLY F 1 186 ? 9.469 9.097 39.684 1.00 55.53 185 GLY F C 1
ATOM 12109 O O . GLY F 1 186 ? 8.661 8.177 39.470 1.00 56.83 185 GLY F O 1
ATOM 12110 N N . ALA F 1 187 ? 9.108 10.275 40.278 1.00 49.48 186 ALA F N 1
ATOM 12111 C CA . ALA F 1 187 ? 7.732 10.493 40.730 1.00 49.14 186 ALA F CA 1
ATOM 12112 C C . ALA F 1 187 ? 6.816 10.804 39.587 1.00 52.33 186 ALA F C 1
ATOM 12113 O O . ALA F 1 187 ? 5.617 10.571 39.696 1.00 53.12 186 ALA F O 1
ATOM 12115 N N . ILE F 1 188 ? 7.359 11.361 38.499 1.00 49.17 187 ILE F N 1
ATOM 12116 C CA . ILE F 1 188 ? 6.599 11.661 37.282 1.00 47.20 187 ILE F CA 1
ATOM 12117 C C . ILE F 1 188 ? 6.939 10.541 36.312 1.00 56.17 187 ILE F C 1
ATOM 12118 O O . ILE F 1 188 ? 8.118 10.412 35.939 1.00 55.79 187 ILE F O 1
ATOM 12123 N N . PRO F 1 189 ? 5.956 9.677 35.948 1.00 57.09 188 PRO F N 1
ATOM 12124 C CA . PRO F 1 189 ? 6.276 8.554 35.038 1.00 59.35 188 PRO F CA 1
ATOM 12125 C C . PRO F 1 189 ? 6.613 9.042 33.627 1.00 63.38 188 PRO F C 1
ATOM 12126 O O . PRO F 1 189 ? 6.294 10.179 33.278 1.00 58.32 188 PRO F O 1
ATOM 12130 N N . ALA F 1 190 ? 7.291 8.190 32.836 1.00 65.20 189 ALA F N 1
ATOM 12131 C CA . ALA F 1 190 ? 7.709 8.488 31.458 1.00 66.12 189 ALA F CA 1
ATOM 12132 C C . ALA F 1 190 ? 6.509 8.777 30.548 1.00 69.93 189 ALA F C 1
ATOM 12133 O O . ALA F 1 190 ? 6.610 9.629 29.671 1.00 68.48 189 ALA F O 1
ATOM 12135 N N . ALA F 1 191 ? 5.371 8.099 30.792 1.00 67.88 190 ALA F N 1
ATOM 12136 C CA . ALA F 1 191 ? 4.124 8.272 30.048 1.00 68.60 190 ALA F CA 1
ATOM 12137 C C . ALA F 1 191 ? 3.593 9.722 30.131 1.00 71.55 190 ALA F C 1
ATOM 12138 O O . ALA F 1 191 ? 2.824 10.138 29.261 1.00 72.55 190 ALA F O 1
ATOM 12140 N N . ALA F 1 192 ? 4.011 10.483 31.172 1.00 64.91 191 ALA F N 1
ATOM 12141 C CA . ALA F 1 192 ? 3.597 11.861 31.416 1.00 61.28 191 ALA F CA 1
ATOM 12142 C C . ALA F 1 192 ? 4.528 12.851 30.694 1.00 65.36 191 ALA F C 1
ATOM 12143 O O . ALA F 1 192 ? 4.297 14.064 30.693 1.00 62.81 191 ALA F O 1
ATOM 12153 N N . ARG F 1 194 ? 4.844 12.640 27.543 1.00 59.70 193 ARG F N 1
ATOM 12154 C CA . ARG F 1 194 ? 4.188 12.701 26.253 1.00 58.64 193 ARG F CA 1
ATOM 12155 C C . ARG F 1 194 ? 2.713 13.017 26.515 1.00 59.46 193 ARG F C 1
ATOM 12156 O O . ARG F 1 194 ? 2.269 13.051 27.668 1.00 56.90 193 ARG F O 1
ATOM 12164 N N . SER F 1 195 ? 1.967 13.269 25.453 1.00 56.68 194 SER F N 1
ATOM 12165 C CA . SER F 1 195 ? 0.535 13.548 25.549 1.00 55.74 194 SER F CA 1
ATOM 12166 C C . SER F 1 195 ? -0.237 12.238 25.722 1.00 56.80 194 SER F C 1
ATOM 12167 O O . SER F 1 195 ? 0.203 11.223 25.190 1.00 55.85 194 SER F O 1
ATOM 12170 N N . PRO F 1 196 ? -1.318 12.197 26.535 1.00 54.42 195 PRO F N 1
ATOM 12171 C CA . PRO F 1 196 ? -1.987 13.322 27.215 1.00 53.10 195 PRO F CA 1
ATOM 12172 C C . PRO F 1 196 ? -1.470 13.666 28.620 1.00 55.81 195 PRO F C 1
ATOM 12173 O O . PRO F 1 196 ? -1.892 14.685 29.163 1.00 56.54 195 PRO F O 1
ATOM 12177 N N . GLY F 1 197 ? -0.587 12.845 29.182 1.00 50.93 196 GLY F N 1
ATOM 12178 C CA . GLY F 1 197 ? -0.015 13.050 30.512 1.00 49.22 196 GLY F CA 1
ATOM 12179 C C . GLY F 1 197 ? 0.634 14.412 30.742 1.00 50.97 196 GLY F C 1
ATOM 12180 O O . GLY F 1 197 ? 0.494 15.007 31.822 1.00 49.53 196 GLY F O 1
ATOM 12181 N N . GLN F 1 198 ? 1.286 14.952 29.696 1.00 45.34 197 GLN F N 1
ATOM 12182 C CA . GLN F 1 198 ? 1.983 16.230 29.775 1.00 42.43 197 GLN F CA 1
ATOM 12183 C C . GLN F 1 198 ? 0.989 17.410 29.947 1.00 44.96 197 GLN F C 1
ATOM 12184 O O . GLN F 1 198 ? 1.408 18.504 30.264 1.00 41.57 197 GLN F O 1
ATOM 12190 N N . PHE F 1 199 ? -0.319 17.167 29.811 1.00 43.24 198 PHE F N 1
ATOM 12191 C CA . PHE F 1 199 ? -1.322 18.211 29.992 1.00 42.37 198 PHE F CA 1
ATOM 12192 C C . PHE F 1 199 ? -2.266 17.872 31.136 1.00 48.17 198 PHE F C 1
ATOM 12193 O O . PHE F 1 199 ? -3.209 18.631 31.396 1.00 48.77 198 PHE F O 1
ATOM 12201 N N . GLU F 1 200 ? -2.020 16.726 31.816 1.00 44.72 199 GLU F N 1
ATOM 12202 C CA . GLU F 1 200 ? -2.930 16.201 32.830 1.00 44.60 199 GLU F CA 1
ATOM 12203 C C . GLU F 1 200 ? -2.298 15.889 34.184 1.00 46.87 199 GLU F C 1
ATOM 12204 O O . GLU F 1 200 ? -2.985 15.989 35.199 1.00 48.00 199 GLU F O 1
ATOM 12210 N N . HIS F 1 201 ? -1.025 15.524 34.223 1.00 41.30 200 HIS F N 1
ATOM 12211 C CA . HIS F 1 201 ? -0.345 15.249 35.491 1.00 39.87 200 HIS F CA 1
ATOM 12212 C C . HIS F 1 201 ? -0.328 16.537 36.341 1.00 42.59 200 HIS F C 1
ATOM 12213 O O . HIS F 1 201 ? 0.080 17.596 35.847 1.00 39.94 200 HIS F O 1
ATOM 12220 N N . ALA F 1 202 ? -0.813 16.444 37.591 1.00 39.19 201 ALA F N 1
ATOM 12221 C CA . ALA F 1 202 ? -0.939 17.558 38.529 1.00 37.80 201 ALA F CA 1
ATOM 12222 C C . ALA F 1 202 ? 0.327 18.419 38.637 1.00 39.39 201 ALA F C 1
ATOM 12223 O O . ALA F 1 202 ? 0.214 19.642 38.666 1.00 38.70 201 ALA F O 1
ATOM 12225 N N . LEU F 1 203 ? 1.515 17.811 38.630 1.00 37.04 202 LEU F N 1
ATOM 12226 C CA . LEU F 1 203 ? 2.783 18.549 38.709 1.00 34.38 202 LEU F CA 1
ATOM 12227 C C . LEU F 1 203 ? 3.093 19.281 37.425 1.00 38.02 202 LEU F C 1
ATOM 12228 O O . LEU F 1 203 ? 3.685 20.364 37.472 1.00 38.19 202 LEU F O 1
ATOM 12233 N N . LEU F 1 204 ? 2.693 18.718 36.286 1.00 34.84 203 LEU F N 1
ATOM 12234 C CA . LEU F 1 204 ? 2.949 19.315 34.973 1.00 34.65 203 LEU F CA 1
ATOM 12235 C C . LEU F 1 204 ? 1.944 20.421 34.670 1.00 38.59 203 LEU F C 1
ATOM 12236 O O . LEU F 1 204 ? 2.326 21.464 34.148 1.00 35.44 203 LEU F O 1
ATOM 12241 N N . VAL F 1 205 ? 0.675 20.230 35.080 1.00 39.20 204 VAL F N 1
ATOM 12242 C CA . VAL F 1 205 ? -0.378 21.242 34.939 1.00 38.51 204 VAL F CA 1
ATOM 12243 C C . VAL F 1 205 ? 0.054 22.455 35.760 1.00 41.29 204 VAL F C 1
ATOM 12244 O O . VAL F 1 205 ? 0.046 23.566 35.254 1.00 41.05 204 VAL F O 1
ATOM 12248 N N . ARG F 1 206 ? 0.475 22.212 37.010 1.00 36.96 205 ARG F N 1
ATOM 12249 C CA . ARG F 1 206 ? 0.946 23.219 37.960 1.00 35.61 205 ARG F CA 1
ATOM 12250 C C . ARG F 1 206 ? 2.151 23.984 37.403 1.00 37.69 205 ARG F C 1
ATOM 12251 O O . ARG F 1 206 ? 2.160 25.211 37.428 1.00 36.22 205 ARG F O 1
ATOM 12259 N N . ALA F 1 207 ? 3.167 23.260 36.906 1.00 35.45 206 ALA F N 1
ATOM 12260 C CA . ALA F 1 207 ? 4.386 23.855 36.348 1.00 33.68 206 ALA F CA 1
ATOM 12261 C C . ALA F 1 207 ? 4.065 24.707 35.116 1.00 37.36 206 ALA F C 1
ATOM 12262 O O . ALA F 1 207 ? 4.423 25.881 35.083 1.00 38.22 206 ALA F O 1
ATOM 12264 N N . LYS F 1 208 ? 3.329 24.145 34.151 1.00 33.21 207 LYS F N 1
ATOM 12265 C CA . LYS F 1 208 ? 2.952 24.850 32.921 1.00 33.59 207 LYS F CA 1
ATOM 12266 C C . LYS F 1 208 ? 2.095 26.093 33.221 1.00 37.98 207 LYS F C 1
ATOM 12267 O O . LYS F 1 208 ? 2.419 27.167 32.735 1.00 39.89 207 LYS F O 1
ATOM 12273 N N . ALA F 1 209 ? 1.059 25.958 34.063 1.00 33.34 208 ALA F N 1
ATOM 12274 C CA . ALA F 1 209 ? 0.182 27.059 34.431 1.00 32.43 208 ALA F CA 1
ATOM 12275 C C . ALA F 1 209 ? 0.961 28.145 35.168 1.00 36.00 208 ALA F C 1
ATOM 12276 O O . ALA F 1 209 ? 0.787 29.311 34.830 1.00 36.20 208 ALA F O 1
ATOM 12278 N N . ASP F 1 210 ? 1.884 27.780 36.098 1.00 31.46 209 ASP F N 1
ATOM 12279 C CA . ASP F 1 210 ? 2.702 28.787 36.795 1.00 30.61 209 ASP F CA 1
ATOM 12280 C C . ASP F 1 210 ? 3.579 29.578 35.842 1.00 33.96 209 ASP F C 1
ATOM 12281 O O . ASP F 1 210 ? 3.653 30.802 35.926 1.00 32.68 209 ASP F O 1
ATOM 12294 N N . VAL F 1 212 ? 3.215 30.051 32.512 1.00 33.05 211 VAL F N 1
ATOM 12295 C CA . VAL F 1 212 ? 2.382 30.861 31.626 1.00 34.58 211 VAL F CA 1
ATOM 12296 C C . VAL F 1 212 ? 1.854 32.092 32.400 1.00 39.76 211 VAL F C 1
ATOM 12297 O O . VAL F 1 212 ? 1.947 33.209 31.900 1.00 41.31 211 VAL F O 1
ATOM 12301 N N . ALA F 1 213 ? 1.377 31.885 33.636 1.00 35.63 212 ALA F N 1
ATOM 12302 C CA . ALA F 1 213 ? 0.899 32.956 34.496 1.00 35.61 212 ALA F CA 1
ATOM 12303 C C . ALA F 1 213 ? 1.991 34.009 34.753 1.00 38.44 212 ALA F C 1
ATOM 12304 O O . ALA F 1 213 ? 1.707 35.197 34.653 1.00 40.09 212 ALA F O 1
ATOM 12306 N N . ALA F 1 214 ? 3.238 33.572 35.016 1.00 31.47 213 ALA F N 1
ATOM 12307 C CA . ALA F 1 214 ? 4.386 34.446 35.263 1.00 31.10 213 ALA F CA 1
ATOM 12308 C C . ALA F 1 214 ? 4.776 35.215 34.020 1.00 37.50 213 ALA F C 1
ATOM 12309 O O . ALA F 1 214 ? 5.099 36.394 34.119 1.00 38.84 213 ALA F O 1
ATOM 12311 N N . ALA F 1 215 ? 4.769 34.542 32.853 1.00 34.25 214 ALA F N 1
ATOM 12312 C CA . ALA F 1 215 ? 5.127 35.130 31.568 1.00 35.58 214 ALA F CA 1
ATOM 12313 C C . ALA F 1 215 ? 4.115 36.199 31.167 1.00 43.08 214 ALA F C 1
ATOM 12314 O O . ALA F 1 215 ? 4.497 37.356 30.970 1.00 45.29 214 ALA F O 1
ATOM 12316 N N . LEU F 1 216 ? 2.813 35.834 31.129 1.00 39.67 215 LEU F N 1
ATOM 12317 C CA . LEU F 1 216 ? 1.745 36.758 30.756 1.00 39.88 215 LEU F CA 1
ATOM 12318 C C . LEU F 1 216 ? 1.614 37.908 31.748 1.00 44.59 215 LEU F C 1
ATOM 12319 O O . LEU F 1 216 ? 1.316 39.008 31.323 1.00 48.04 215 LEU F O 1
ATOM 12324 N N . ALA F 1 217 ? 1.906 37.691 33.036 1.00 39.58 216 ALA F N 1
ATOM 12325 C CA . ALA F 1 217 ? 1.868 38.760 34.052 1.00 39.22 216 ALA F CA 1
ATOM 12326 C C . ALA F 1 217 ? 2.945 39.812 33.807 1.00 45.37 216 ALA F C 1
ATOM 12327 O O . ALA F 1 217 ? 2.843 40.926 34.323 1.00 46.85 216 ALA F O 1
ATOM 12329 N N . ASN F 1 218 ? 3.987 39.457 33.042 1.00 42.33 217 ASN F N 1
ATOM 12330 C CA . ASN F 1 218 ? 5.124 40.343 32.810 1.00 42.47 217 ASN F CA 1
ATOM 12331 C C . ASN F 1 218 ? 5.357 40.671 31.330 1.00 47.41 217 ASN F C 1
ATOM 12332 O O . ASN F 1 218 ? 6.464 41.058 30.966 1.00 49.67 217 ASN F O 1
ATOM 12337 N N . GLY F 1 219 ? 4.323 40.547 30.502 1.00 42.42 218 GLY F N 1
ATOM 12338 C CA . GLY F 1 219 ? 4.401 40.840 29.073 1.00 42.68 218 GLY F CA 1
ATOM 12339 C C . GLY F 1 219 ? 5.418 39.982 28.345 1.00 46.90 218 GLY F C 1
ATOM 12340 O O . GLY F 1 219 ? 6.127 40.470 27.471 1.00 49.01 218 GLY F O 1
ATOM 12341 N N . ILE F 1 220 ? 5.534 38.710 28.748 1.00 39.48 219 ILE F N 1
ATOM 12342 C CA . ILE F 1 220 ? 6.458 37.758 28.159 1.00 37.48 219 ILE F CA 1
ATOM 12343 C C . ILE F 1 220 ? 5.651 36.653 27.459 1.00 44.49 219 ILE F C 1
ATOM 12344 O O . ILE F 1 220 ? 4.602 36.238 27.951 1.00 44.97 219 ILE F O 1
ATOM 12349 N N . VAL F 1 221 ? 6.134 36.200 26.308 1.00 41.99 220 VAL F N 1
ATOM 12350 C CA . VAL F 1 221 ? 5.505 35.125 25.555 1.00 42.86 220 VAL F CA 1
ATOM 12351 C C . VAL F 1 221 ? 5.815 33.751 26.243 1.00 47.34 220 VAL F C 1
ATOM 12352 O O . VAL F 1 221 ? 6.991 33.390 26.413 1.00 44.88 220 VAL F O 1
ATOM 12356 N N . PRO F 1 222 ? 4.786 32.955 26.608 1.00 44.97 221 PRO F N 1
ATOM 12357 C CA . PRO F 1 222 ? 5.077 31.616 27.143 1.00 43.87 221 PRO F CA 1
ATOM 12358 C C . PRO F 1 222 ? 5.207 30.610 25.978 1.00 43.98 221 PRO F C 1
ATOM 12359 O O . PRO F 1 222 ? 4.324 30.555 25.110 1.00 44.49 221 PRO F O 1
ATOM 12363 N N . ALA F 1 223 ? 6.332 29.867 25.920 1.00 35.90 222 ALA F N 1
ATOM 12364 C CA . ALA F 1 223 ? 6.584 28.903 24.858 1.00 34.93 222 ALA F CA 1
ATOM 12365 C C . ALA F 1 223 ? 6.570 27.488 25.388 1.00 39.53 222 ALA F C 1
ATOM 12366 O O . ALA F 1 223 ? 7.012 27.226 26.512 1.00 37.31 222 ALA F O 1
ATOM 12368 N N . HIS F 1 224 ? 6.006 26.578 24.573 1.00 38.17 223 HIS F N 1
ATOM 12369 C CA . HIS F 1 224 ? 5.794 25.183 24.912 1.00 36.73 223 HIS F CA 1
ATOM 12370 C C . HIS F 1 224 ? 6.915 24.314 24.368 1.00 41.56 223 HIS F C 1
ATOM 12371 O O . HIS F 1 224 ? 7.554 24.627 23.351 1.00 43.72 223 HIS F O 1
ATOM 12378 N N . ASN F 1 225 ? 7.137 23.201 25.057 1.00 36.82 224 ASN F N 1
ATOM 12379 C CA . ASN F 1 225 ? 8.088 22.157 24.707 1.00 37.37 224 ASN F CA 1
ATOM 12380 C C . ASN F 1 225 ? 7.667 21.462 23.395 1.00 45.74 224 ASN F C 1
ATOM 12381 O O . ASN F 1 225 ? 6.503 21.554 22.955 1.00 46.86 224 ASN F O 1
ATOM 12386 N N . VAL F 1 226 ? 8.632 20.788 22.771 1.00 43.30 225 VAL F N 1
ATOM 12387 C CA . VAL F 1 226 ? 8.471 20.079 21.509 1.00 44.99 225 VAL F CA 1
ATOM 12388 C C . VAL F 1 226 ? 7.463 18.936 21.611 1.00 50.86 225 VAL F C 1
ATOM 12389 O O . VAL F 1 226 ? 7.194 18.419 22.698 1.00 51.91 225 VAL F O 1
ATOM 12393 N N . CYS F 1 227 ? 6.985 18.493 20.457 1.00 47.60 226 CYS F N 1
ATOM 12394 C CA . CYS F 1 227 ? 6.222 17.284 20.347 1.00 48.12 226 CYS F CA 1
ATOM 12395 C C . CYS F 1 227 ? 7.251 16.215 20.011 1.00 53.75 226 CYS F C 1
ATOM 12396 O O . CYS F 1 227 ? 8.137 16.458 19.183 1.00 51.99 226 CYS F O 1
ATOM 12399 N N . LEU F 1 228 ? 7.206 15.069 20.695 1.00 53.57 227 LEU F N 1
ATOM 12400 C CA . LEU F 1 228 ? 8.181 14.012 20.435 1.00 56.70 227 LEU F CA 1
ATOM 12401 C C . LEU F 1 228 ? 7.849 13.212 19.132 1.00 63.86 227 LEU F C 1
ATOM 12402 O O . LEU F 1 228 ? 8.717 12.506 18.599 1.00 65.57 227 LEU F O 1
ATOM 12407 N N . ASN F 1 229 ? 6.629 13.390 18.591 1.00 60.75 228 ASN F N 1
ATOM 12408 C CA . ASN F 1 229 ? 6.233 12.832 17.307 1.00 63.41 228 ASN F CA 1
ATOM 12409 C C . ASN F 1 229 ? 6.748 13.798 16.247 1.00 69.35 228 ASN F C 1
ATOM 12410 O O . ASN F 1 229 ? 6.327 14.959 16.199 1.00 68.28 228 ASN F O 1
ATOM 12415 N N . LEU F 1 230 ? 7.700 13.338 15.439 1.00 68.81 229 LEU F N 1
ATOM 12416 C CA . LEU F 1 230 ? 8.400 14.177 14.468 1.00 68.83 229 LEU F CA 1
ATOM 12417 C C . LEU F 1 230 ? 7.679 14.426 13.155 1.00 73.34 229 LEU F C 1
ATOM 12418 O O . LEU F 1 230 ? 7.917 15.483 12.556 1.00 71.68 229 LEU F O 1
ATOM 12423 N N . LYS F 1 231 ? 6.841 13.480 12.685 1.00 73.07 230 LYS F N 1
ATOM 12424 C CA . LYS F 1 231 ? 6.231 13.628 11.361 1.00 76.51 230 LYS F CA 1
ATOM 12425 C C . LYS F 1 231 ? 4.684 13.573 11.308 1.00 83.24 230 LYS F C 1
ATOM 12426 O O . LYS F 1 231 ? 4.132 14.013 10.293 1.00 84.64 230 LYS F O 1
ATOM 12432 N N . ASP F 1 232 ? 3.983 13.027 12.340 1.00 79.83 231 ASP F N 1
ATOM 12433 C CA . ASP F 1 232 ? 2.499 12.960 12.312 1.00 79.98 231 ASP F CA 1
ATOM 12434 C C . ASP F 1 232 ? 1.910 14.339 12.628 1.00 80.87 231 ASP F C 1
ATOM 12435 O O . ASP F 1 232 ? 1.882 14.748 13.804 1.00 77.81 231 ASP F O 1
ATOM 12440 N N . ALA F 1 233 ? 1.450 15.053 11.569 1.00 77.01 232 ALA F N 1
ATOM 12441 C CA . ALA F 1 233 ? 0.923 16.418 11.649 1.00 75.04 232 ALA F CA 1
ATOM 12442 C C . ALA F 1 233 ? -0.236 16.572 12.653 1.00 77.27 232 ALA F C 1
ATOM 12443 O O . ALA F 1 233 ? -0.230 17.541 13.420 1.00 73.66 232 ALA F O 1
ATOM 12445 N N . GLU F 1 234 ? -1.207 15.615 12.661 1.00 74.68 233 GLU F N 1
ATOM 12446 C CA . GLU F 1 234 ? -2.378 15.676 13.548 1.00 72.85 233 GLU F CA 1
ATOM 12447 C C . GLU F 1 234 ? -1.982 15.536 15.032 1.00 71.65 233 GLU F C 1
ATOM 12448 O O . GLU F 1 234 ? -2.649 16.132 15.875 1.00 69.57 233 GLU F O 1
ATOM 12454 N N . VAL F 1 235 ? -0.863 14.841 15.330 1.00 66.83 234 VAL F N 1
ATOM 12455 C CA . VAL F 1 235 ? -0.332 14.627 16.693 1.00 63.41 234 VAL F CA 1
ATOM 12456 C C . VAL F 1 235 ? 0.384 15.905 17.183 1.00 62.53 234 VAL F C 1
ATOM 12457 O O . VAL F 1 235 ? 0.249 16.275 18.360 1.00 58.33 234 VAL F O 1
ATOM 12461 N N . ILE F 1 236 ? 1.174 16.546 16.275 1.00 58.88 235 ILE F N 1
ATOM 12462 C CA . ILE F 1 236 ? 1.908 17.801 16.519 1.00 55.47 235 ILE F CA 1
ATOM 12463 C C . ILE F 1 236 ? 0.874 18.932 16.753 1.00 55.31 235 ILE F C 1
ATOM 12464 O O . ILE F 1 236 ? 0.960 19.632 17.767 1.00 54.04 235 ILE F O 1
ATOM 12469 N N . ALA F 1 237 ? -0.114 19.057 15.846 1.00 49.65 236 ALA F N 1
ATOM 12470 C CA . ALA F 1 237 ? -1.188 20.041 15.905 1.00 48.09 236 ALA F CA 1
ATOM 12471 C C . ALA F 1 237 ? -1.966 19.928 17.212 1.00 52.27 236 ALA F C 1
ATOM 12472 O O . ALA F 1 237 ? -2.296 20.949 17.818 1.00 49.67 236 ALA F O 1
ATOM 12474 N N . SER F 1 238 ? -2.272 18.687 17.632 1.00 51.53 237 SER F N 1
ATOM 12475 C CA . SER F 1 238 ? -3.011 18.391 18.855 1.00 50.56 237 SER F CA 1
ATOM 12476 C C . SER F 1 238 ? -2.266 18.920 20.078 1.00 53.36 237 SER F C 1
ATOM 12477 O O . SER F 1 238 ? -2.894 19.536 20.932 1.00 54.02 237 SER F O 1
ATOM 12480 N N . ASP F 1 239 ? -0.937 18.726 20.150 1.00 49.27 238 ASP F N 1
ATOM 12481 C CA . ASP F 1 239 ? -0.108 19.234 21.258 1.00 47.24 238 ASP F CA 1
ATOM 12482 C C . ASP F 1 239 ? -0.134 20.762 21.279 1.00 49.43 238 ASP F C 1
ATOM 12483 O O . ASP F 1 239 ? -0.399 21.339 22.328 1.00 47.09 238 ASP F O 1
ATOM 12488 N N . ALA F 1 240 ? 0.053 21.401 20.101 1.00 47.59 239 ALA F N 1
ATOM 12489 C CA . ALA F 1 240 ? 0.042 22.846 19.937 1.00 46.78 239 ALA F CA 1
ATOM 12490 C C . ALA F 1 240 ? -1.329 23.420 20.317 1.00 53.23 239 ALA F C 1
ATOM 12491 O O . ALA F 1 240 ? -1.370 24.428 21.004 1.00 53.68 239 ALA F O 1
ATOM 12493 N N . CYS F 1 241 ? -2.436 22.748 19.957 1.00 51.58 240 CYS F N 1
ATOM 12494 C CA . CYS F 1 241 ? -3.800 23.198 20.295 1.00 52.84 240 CYS F CA 1
ATOM 12495 C C . CYS F 1 241 ? -4.062 23.091 21.809 1.00 52.66 240 CYS F C 1
ATOM 12496 O O . CYS F 1 241 ? -4.603 24.038 22.387 1.00 51.22 240 CYS F O 1
ATOM 12499 N N . ARG F 1 242 ? -3.706 21.948 22.440 1.00 46.89 241 ARG F N 1
ATOM 12500 C CA . ARG F 1 242 ? -3.888 21.774 23.887 1.00 46.62 241 ARG F CA 1
ATOM 12501 C C . ARG F 1 242 ? -3.071 22.815 24.661 1.00 50.58 241 ARG F C 1
ATOM 12502 O O . ARG F 1 242 ? -3.585 23.432 25.604 1.00 51.17 241 ARG F O 1
ATOM 12510 N N . ALA F 1 243 ? -1.801 23.013 24.249 1.00 45.94 242 ALA F N 1
ATOM 12511 C CA . ALA F 1 243 ? -0.928 24.016 24.874 1.00 43.52 242 ALA F CA 1
ATOM 12512 C C . ALA F 1 243 ? -1.552 25.430 24.695 1.00 44.94 242 ALA F C 1
ATOM 12513 O O . ALA F 1 243 ? -1.748 26.125 25.692 1.00 43.43 242 ALA F O 1
ATOM 12515 N N . ARG F 1 244 ? -2.034 25.753 23.475 1.00 41.03 243 ARG F N 1
ATOM 12516 C CA . ARG F 1 244 ? -2.643 27.052 23.164 1.00 41.18 243 ARG F CA 1
ATOM 12517 C C . ARG F 1 244 ? -3.974 27.311 23.916 1.00 47.30 243 ARG F C 1
ATOM 12518 O O . ARG F 1 244 ? -4.123 28.344 24.583 1.00 44.83 243 ARG F O 1
ATOM 12526 N N . ASN F 1 245 ? -4.926 26.373 23.812 1.00 46.73 244 ASN F N 1
ATOM 12527 C CA . ASN F 1 245 ? -6.273 26.543 24.329 1.00 47.34 244 ASN F CA 1
ATOM 12528 C C . ASN F 1 245 ? -6.518 26.089 25.767 1.00 54.88 244 ASN F C 1
ATOM 12529 O O . ASN F 1 245 ? -7.519 26.521 26.362 1.00 56.65 244 ASN F O 1
ATOM 12534 N N . GLU F 1 246 ? -5.661 25.237 26.337 1.00 51.11 245 GLU F N 1
ATOM 12535 C CA . GLU F 1 246 ? -5.898 24.802 27.720 1.00 50.38 245 GLU F CA 1
ATOM 12536 C C . GLU F 1 246 ? -4.939 25.488 28.712 1.00 51.25 245 GLU F C 1
ATOM 12537 O O . GLU F 1 246 ? -5.262 25.595 29.900 1.00 50.13 245 GLU F O 1
ATOM 12543 N N . PHE F 1 247 ? -3.765 25.946 28.227 1.00 45.64 246 PHE F N 1
ATOM 12544 C CA . PHE F 1 247 ? -2.728 26.497 29.095 1.00 42.83 246 PHE F CA 1
ATOM 12545 C C . PHE F 1 247 ? -2.297 27.931 28.793 1.00 47.71 246 PHE F C 1
ATOM 12546 O O . PHE F 1 247 ? -1.710 28.565 29.663 1.00 49.02 246 PHE F O 1
ATOM 12554 N N . GLY F 1 248 ? -2.557 28.439 27.604 1.00 43.87 247 GLY F N 1
ATOM 12555 C CA . GLY F 1 248 ? -2.183 29.816 27.299 1.00 42.89 247 GLY F CA 1
ATOM 12556 C C . GLY F 1 248 ? -0.824 30.024 26.665 1.00 42.04 247 GLY F C 1
ATOM 12557 O O . GLY F 1 248 ? -0.308 31.142 26.680 1.00 40.38 247 GLY F O 1
ATOM 12558 N N . PHE F 1 249 ? -0.253 28.962 26.068 1.00 37.38 248 PHE F N 1
ATOM 12559 C CA . PHE F 1 249 ? 1.027 29.056 25.358 1.00 37.29 248 PHE F CA 1
ATOM 12560 C C . PHE F 1 249 ? 0.779 29.730 24.011 1.00 43.36 248 PHE F C 1
ATOM 12561 O O . PHE F 1 249 ? -0.271 29.509 23.379 1.00 42.72 248 PHE F O 1
ATOM 12569 N N . LEU F 1 250 ? 1.734 30.569 23.590 1.00 42.30 249 LEU F N 1
ATOM 12570 C CA . LEU F 1 250 ? 1.604 31.372 22.366 1.00 43.90 249 LEU F CA 1
ATOM 12571 C C . LEU F 1 250 ? 2.699 31.043 21.350 1.00 48.61 249 LEU F C 1
ATOM 12572 O O . LEU F 1 250 ? 2.794 3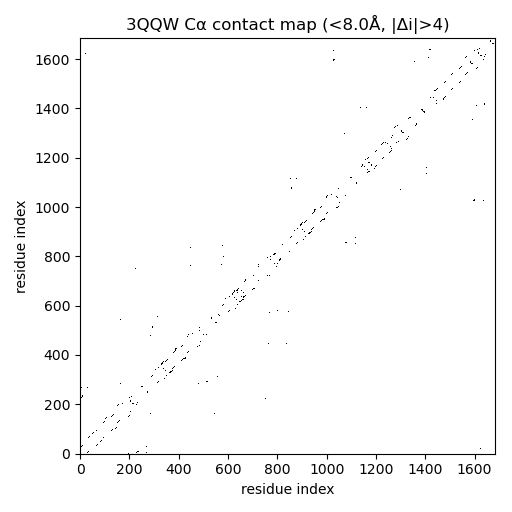1.660 20.284 1.00 49.46 249 LEU F O 1
ATOM 12577 N N . ARG F 1 251 ? 3.541 30.074 21.717 1.00 43.50 250 ARG F N 1
ATOM 12578 C CA . ARG F 1 251 ? 4.695 29.635 20.945 1.00 42.43 250 ARG F CA 1
ATOM 12579 C C . ARG F 1 251 ? 5.004 28.214 21.319 1.00 43.97 250 ARG F C 1
ATOM 12580 O O . ARG F 1 251 ? 4.663 27.769 22.427 1.00 39.95 250 ARG F O 1
ATOM 12596 N N . TRP F 1 253 ? 8.231 25.027 20.439 1.00 43.52 252 TRP F N 1
ATOM 12597 C CA . TRP F 1 253 ? 9.483 24.579 19.847 1.00 44.22 252 TRP F CA 1
ATOM 12598 C C . TRP F 1 253 ? 9.253 23.508 18.805 1.00 51.32 252 TRP F C 1
ATOM 12599 O O . TRP F 1 253 ? 8.288 22.730 18.890 1.00 50.66 252 TRP F O 1
ATOM 12610 N N . SER F 1 254 ? 10.188 23.433 17.842 1.00 49.94 253 SER F N 1
ATOM 12611 C CA . SER F 1 254 ? 10.209 22.433 16.781 1.00 50.59 253 SER F CA 1
ATOM 12612 C C . SER F 1 254 ? 11.611 21.816 16.696 1.00 54.73 253 SER F C 1
ATOM 12613 O O . SER F 1 254 ? 12.615 22.535 16.811 1.00 53.48 253 SER F O 1
ATOM 12616 N N . ILE F 1 255 ? 11.680 20.488 16.485 1.00 52.03 254 ILE F N 1
ATOM 12617 C CA . ILE F 1 255 ? 12.963 19.800 16.342 1.00 52.93 254 ILE F CA 1
ATOM 12618 C C . ILE F 1 255 ? 13.059 19.107 14.986 1.00 60.20 254 ILE F C 1
ATOM 12619 O O . ILE F 1 255 ? 14.121 18.589 14.626 1.00 62.66 254 ILE F O 1
ATOM 12624 N N . TYR F 1 256 ? 11.968 19.109 14.226 1.00 57.48 255 TYR F N 1
ATOM 12625 C CA . TYR F 1 256 ? 11.926 18.504 12.898 1.00 60.49 255 TYR F CA 1
ATOM 12626 C C . TYR F 1 256 ? 11.095 19.415 11.984 1.00 64.02 255 TYR F C 1
ATOM 12627 O O . TYR F 1 256 ? 10.049 19.900 12.414 1.00 62.63 255 TYR F O 1
ATOM 12636 N N . PRO F 1 257 ? 11.563 19.713 10.754 1.00 62.27 256 PRO F N 1
ATOM 12637 C CA . PRO F 1 257 ? 10.834 20.660 9.884 1.00 62.75 256 PRO F CA 1
ATOM 12638 C C . PRO F 1 257 ? 9.343 20.374 9.664 1.00 66.79 256 PRO F C 1
ATOM 12639 O O . PRO F 1 257 ? 8.571 21.326 9.489 1.00 66.45 256 PRO F O 1
ATOM 12643 N N . ALA F 1 258 ? 8.936 19.084 9.684 1.00 62.89 257 ALA F N 1
ATOM 12644 C CA . ALA F 1 258 ? 7.541 18.672 9.478 1.00 62.93 257 ALA F CA 1
ATOM 12645 C C . ALA F 1 258 ? 6.618 19.195 10.606 1.00 65.37 257 ALA F C 1
ATOM 12646 O O . ALA F 1 258 ? 5.403 19.214 10.409 1.00 65.29 257 ALA F O 1
ATOM 12648 N N . GLN F 1 259 ? 7.193 19.627 11.768 1.00 57.61 258 GLN F N 1
ATOM 12649 C CA . GLN F 1 259 ? 6.443 20.140 12.911 1.00 54.89 258 GLN F CA 1
ATOM 12650 C C . GLN F 1 259 ? 6.057 21.612 12.776 1.00 59.43 258 GLN F C 1
ATOM 12651 O O . GLN F 1 259 ? 5.110 22.035 13.433 1.00 57.17 258 GLN F O 1
ATOM 12657 N N . ILE F 1 260 ? 6.775 22.388 11.948 1.00 59.62 259 ILE F N 1
ATOM 12658 C CA . ILE F 1 260 ? 6.612 23.845 11.804 1.00 59.02 259 ILE F CA 1
ATOM 12659 C C . ILE F 1 260 ? 5.187 24.245 11.386 1.00 64.01 259 ILE F C 1
ATOM 12660 O O . ILE F 1 260 ? 4.515 24.932 12.170 1.00 61.13 259 ILE F O 1
ATOM 12665 N N . GLN F 1 261 ? 4.743 23.849 10.178 1.00 64.11 260 GLN F N 1
ATOM 12666 C CA . GLN F 1 261 ? 3.413 24.207 9.679 1.00 65.37 260 GLN F CA 1
ATOM 12667 C C . GLN F 1 261 ? 2.289 23.759 10.658 1.00 68.03 260 GLN F C 1
ATOM 12668 O O . GLN F 1 261 ? 1.495 24.631 11.015 1.00 66.53 260 GLN F O 1
ATOM 12674 N N . PRO F 1 262 ? 2.255 22.511 11.221 1.00 64.78 261 PRO F N 1
ATOM 12675 C CA . PRO F 1 262 ? 1.201 22.183 12.201 1.00 63.55 261 PRO F CA 1
ATOM 12676 C C . PRO F 1 262 ? 1.208 23.103 13.423 1.00 65.14 261 PRO F C 1
ATOM 12677 O O . PRO F 1 262 ? 0.131 23.462 13.886 1.00 65.27 261 PRO F O 1
ATOM 12681 N N . ILE F 1 263 ? 2.399 23.521 13.914 1.00 60.42 262 ILE F N 1
ATOM 12682 C CA . ILE F 1 263 ? 2.506 24.416 15.079 1.00 57.15 262 ILE F CA 1
ATOM 12683 C C . ILE F 1 263 ? 1.976 25.806 14.703 1.00 61.17 262 ILE F C 1
ATOM 12684 O O . ILE F 1 263 ? 1.126 26.325 15.415 1.00 60.10 262 ILE F O 1
ATOM 12689 N N . VAL F 1 264 ? 2.449 26.380 13.582 1.00 60.36 263 VAL F N 1
ATOM 12690 C CA . VAL F 1 264 ? 2.038 27.708 13.111 1.00 61.05 263 VAL F CA 1
ATOM 12691 C C . VAL F 1 264 ? 0.505 27.754 12.909 1.00 64.40 263 VAL F C 1
ATOM 12692 O O . VAL F 1 264 ? -0.148 28.652 13.456 1.00 62.44 263 VAL F O 1
ATOM 12696 N N . ASN F 1 265 ? -0.057 26.769 12.171 1.00 62.32 264 ASN F N 1
ATOM 12697 C CA . ASN F 1 265 ? -1.495 26.694 11.883 1.00 63.59 264 ASN F CA 1
ATOM 12698 C C . ASN F 1 265 ? -2.345 26.516 13.167 1.00 65.53 264 ASN F C 1
ATOM 12699 O O . ASN F 1 265 ? -3.408 27.140 13.279 1.00 65.37 264 ASN F O 1
ATOM 12701 N N . ALA F 1 266 ? -1.857 25.730 14.151 1.00 58.75 265 ALA F N 1
ATOM 12702 C CA . ALA F 1 266 ? -2.580 25.547 15.412 1.00 56.40 265 ALA F CA 1
ATOM 12703 C C . ALA F 1 266 ? -2.630 26.843 16.237 1.00 56.39 265 ALA F C 1
ATOM 12704 O O . ALA F 1 266 ? -3.606 27.067 16.955 1.00 55.02 265 ALA F O 1
ATOM 12714 N N . ARG F 1 268 ? -2.450 29.992 14.855 1.00 63.95 267 ARG F N 1
ATOM 12715 C CA . ARG F 1 268 ? -3.028 31.065 14.049 1.00 67.88 267 ARG F CA 1
ATOM 12716 C C . ARG F 1 268 ? -4.344 31.605 14.594 1.00 75.41 267 ARG F C 1
ATOM 12717 O O . ARG F 1 268 ? -5.194 30.803 15.003 1.00 73.60 267 ARG F O 1
ATOM 12725 N N . PRO F 1 269 ? -4.584 32.948 14.520 1.00 76.73 268 PRO F N 1
ATOM 12726 C CA . PRO F 1 269 ? -5.915 33.460 14.897 1.00 78.71 268 PRO F CA 1
ATOM 12727 C C . PRO F 1 269 ? -6.946 33.045 13.840 1.00 89.10 268 PRO F C 1
ATOM 12728 O O . PRO F 1 269 ? -6.575 32.797 12.683 1.00 90.16 268 PRO F O 1
ATOM 12732 N N . ASP F 1 270 ? -8.224 32.930 14.240 1.00 89.19 269 ASP F N 1
ATOM 12733 C CA . ASP F 1 270 ? -9.331 32.559 13.351 1.00 93.34 269 ASP F CA 1
ATOM 12734 C C . ASP F 1 270 ? -9.428 33.584 12.186 1.00 102.32 269 ASP F C 1
ATOM 12735 O O . ASP F 1 270 ? -9.207 34.779 12.412 1.00 102.88 269 ASP F O 1
ATOM 12740 N N . PHE F 1 271 ? -9.721 33.118 10.951 1.00 101.91 270 PHE F N 1
ATOM 12741 C CA . PHE F 1 271 ? -9.842 33.983 9.766 1.00 105.71 270 PHE F CA 1
ATOM 12742 C C . PHE F 1 271 ? -10.860 35.123 9.969 1.00 111.71 270 PHE F C 1
ATOM 12743 O O . PHE F 1 271 ? -10.597 36.253 9.555 1.00 112.24 270 PHE F O 1
ATOM 12745 N N . THR F 1 272 ? -12.016 34.826 10.597 1.00 109.01 271 THR F N 1
ATOM 12746 C CA . THR F 1 272 ? -13.072 35.817 10.848 1.00 110.83 271 THR F CA 1
ATOM 12747 C C . THR F 1 272 ? -12.626 36.809 11.933 1.00 111.42 271 THR F C 1
ATOM 12748 O O . THR F 1 272 ? -12.957 37.993 11.850 1.00 113.31 271 THR F O 1
ATOM 12752 N N . GLU F 1 273 ? -11.848 36.330 12.914 1.00 102.83 272 GLU F N 1
ATOM 12753 C CA . GLU F 1 273 ? -11.299 37.129 14.009 1.00 100.05 272 GLU F CA 1
ATOM 12754 C C . GLU F 1 273 ? -10.359 38.225 13.482 1.00 103.34 272 GLU F C 1
ATOM 12755 O O . GLU F 1 273 ? -10.435 39.361 13.952 1.00 102.43 272 GLU F O 1
ATOM 12761 N N . VAL F 1 274 ? -9.495 37.889 12.498 1.00 100.86 273 VAL F N 1
ATOM 12762 C CA . VAL F 1 274 ? -8.544 38.836 11.897 1.00 102.42 273 VAL F CA 1
ATOM 12763 C C . VAL F 1 274 ? -9.294 39.826 10.981 1.00 110.72 273 VAL F C 1
ATOM 12764 O O . VAL F 1 274 ? -8.917 40.998 10.928 1.00 112.14 273 VAL F O 1
ATOM 12768 N N . GLU F 1 275 ? -10.368 39.363 10.302 1.00 108.65 274 GLU F N 1
ATOM 12769 C CA . GLU F 1 275 ? -11.210 40.195 9.444 1.00 112.78 274 GLU F CA 1
ATOM 12770 C C . GLU F 1 275 ? -11.835 41.317 10.282 1.00 117.36 274 GLU F C 1
ATOM 12771 O O . GLU F 1 275 ? -11.789 42.484 9.882 1.00 119.30 274 GLU F O 1
ATOM 12773 N N . ASP F 1 276 ? -12.353 40.957 11.478 1.00 111.57 275 ASP F N 1
ATOM 12774 C CA . ASP F 1 276 ? -12.963 41.877 12.437 1.00 111.85 275 ASP F CA 1
ATOM 12775 C C . ASP F 1 276 ? -11.917 42.813 13.051 1.00 113.98 275 ASP F C 1
ATOM 12776 O O . ASP F 1 276 ? -12.180 44.010 13.185 1.00 115.84 275 ASP F O 1
ATOM 12781 N N . ALA F 1 277 ? -10.737 42.268 13.420 1.00 107.31 276 ALA F N 1
ATOM 12782 C CA . ALA F 1 277 ? -9.623 43.016 14.017 1.00 105.93 276 ALA F CA 1
ATOM 12783 C C . ALA F 1 277 ? -9.139 44.159 13.106 1.00 113.58 276 ALA F C 1
ATOM 12784 O O . ALA F 1 277 ? -8.802 45.230 13.614 1.00 114.38 276 ALA F O 1
ATOM 12786 N N . ALA F 1 278 ? -9.126 43.932 11.766 1.00 111.64 277 ALA F N 1
ATOM 12787 C CA . ALA F 1 278 ? -8.725 44.921 10.759 1.00 114.36 277 ALA F CA 1
ATOM 12788 C C . ALA F 1 278 ? -9.781 46.018 10.611 1.00 121.41 277 ALA F C 1
ATOM 12789 O O . ALA F 1 278 ? -9.431 47.187 10.423 1.00 123.70 277 ALA F O 1
ATOM 12791 N N . GLY F 1 279 ? -11.055 45.631 10.704 1.00 117.44 278 GLY F N 1
ATOM 12792 C CA . GLY F 1 279 ? -12.190 46.541 10.617 1.00 120.36 278 GLY F CA 1
ATOM 12793 C C . GLY F 1 279 ? -12.242 47.514 11.775 1.00 122.60 278 GLY F C 1
ATOM 12794 O O . GLY F 1 279 ? -12.386 48.723 11.561 1.00 126.18 278 GLY F O 1
ATOM 12795 N N . ILE F 1 280 ? -12.088 46.990 13.011 1.00 113.28 279 ILE F N 1
ATOM 12796 C CA . ILE F 1 280 ? -12.092 47.767 14.253 1.00 111.86 279 ILE F CA 1
ATOM 12797 C C . ILE F 1 280 ? -10.915 48.766 14.245 1.00 115.23 279 ILE F C 1
ATOM 12798 O O . ILE F 1 280 ? -9.847 48.485 13.704 1.00 113.33 279 ILE F O 1
ATOM 12803 N N . THR F 1 303 ? -8.840 47.565 24.600 1.00 109.19 302 THR F N 1
ATOM 12804 C CA . THR F 1 303 ? -9.614 46.834 23.593 1.00 109.75 302 THR F CA 1
ATOM 12805 C C . THR F 1 303 ? -8.909 46.870 22.219 1.00 114.47 302 THR F C 1
ATOM 12806 O O . THR F 1 303 ? -8.747 45.818 21.605 1.00 112.89 302 THR F O 1
ATOM 12808 N N . TYR F 1 304 ? -8.486 48.067 21.745 1.00 112.53 303 TYR F N 1
ATOM 12809 C CA . TYR F 1 304 ? -7.789 48.248 20.460 1.00 112.42 303 TYR F CA 1
ATOM 12810 C C . TYR F 1 304 ? -6.404 47.567 20.477 1.00 110.02 303 TYR F C 1
ATOM 12811 O O . TYR F 1 304 ? -5.967 47.053 19.445 1.00 108.47 303 TYR F O 1
ATOM 12813 N N . ARG F 1 305 ? -5.740 47.540 21.657 1.00 102.85 304 ARG F N 1
ATOM 12814 C CA . ARG F 1 305 ? -4.441 46.895 21.865 1.00 99.16 304 ARG F CA 1
ATOM 12815 C C . ARG F 1 305 ? -4.564 45.372 21.644 1.00 100.40 304 ARG F C 1
ATOM 12816 O O . ARG F 1 305 ? -3.607 44.764 21.160 1.00 96.99 304 ARG F O 1
ATOM 12818 N N . TYR F 1 306 ? -5.758 44.775 21.941 1.00 97.78 305 TYR F N 1
ATOM 12819 C CA . TYR F 1 306 ? -6.050 43.354 21.717 1.00 95.88 305 TYR F CA 1
ATOM 12820 C C . TYR F 1 306 ? -6.147 43.075 20.223 1.00 101.07 305 TYR F C 1
ATOM 12821 O O . TYR F 1 306 ? -5.451 42.194 19.730 1.00 99.20 305 TYR F O 1
ATOM 12830 N N . PHE F 1 307 ? -7.014 43.823 19.506 1.00 100.74 306 PHE F N 1
ATOM 12831 C CA . PHE F 1 307 ? -7.227 43.656 18.069 1.00 101.92 306 PHE F CA 1
ATOM 12832 C C . PHE F 1 307 ? -5.942 43.947 17.292 1.00 103.58 306 PHE F C 1
ATOM 12833 O O . PHE F 1 307 ? -5.718 43.314 16.260 1.00 104.51 306 PHE F O 1
ATOM 12841 N N . TRP F 1 308 ? -5.067 44.834 17.823 1.00 96.77 307 TRP F N 1
ATOM 12842 C CA . TRP F 1 308 ? -3.784 45.151 17.201 1.00 96.21 307 TRP F CA 1
ATOM 12843 C C . TRP F 1 308 ? -2.838 43.954 17.326 1.00 96.98 307 TRP F C 1
ATOM 12844 O O . TRP F 1 308 ? -2.086 43.670 16.388 1.00 96.50 307 TRP F O 1
ATOM 12855 N N . GLU F 1 309 ? -2.895 43.249 18.490 1.00 90.22 308 GLU F N 1
ATOM 12856 C CA . GLU F 1 309 ? -2.119 42.044 18.781 1.00 85.65 308 GLU F CA 1
ATOM 12857 C C . GLU F 1 309 ? -2.547 40.930 17.828 1.00 87.52 308 GLU F C 1
ATOM 12858 O O . GLU F 1 309 ? -1.673 40.255 17.294 1.00 86.49 308 GLU F O 1
ATOM 12860 N N . VAL F 1 310 ? -3.882 40.798 17.553 1.00 83.00 309 VAL F N 1
ATOM 12861 C CA . VAL F 1 310 ? -4.477 39.800 16.648 1.00 82.35 309 VAL F CA 1
ATOM 12862 C C . VAL F 1 310 ? -3.977 40.038 15.206 1.00 87.36 309 VAL F C 1
ATOM 12863 O O . VAL F 1 310 ? -3.570 39.082 14.541 1.00 86.92 309 VAL F O 1
ATOM 12867 N N . LEU F 1 311 ? -3.980 41.301 14.742 1.00 85.59 310 LEU F N 1
ATOM 12868 C CA . LEU F 1 311 ? -3.532 41.651 13.390 1.00 88.10 310 LEU F CA 1
ATOM 12869 C C . LEU F 1 311 ? -2.027 41.388 13.247 1.00 90.59 310 LEU F C 1
ATOM 12870 O O . LEU F 1 311 ? -1.588 40.895 12.210 1.00 91.45 310 LEU F O 1
ATOM 12872 N N . GLN F 1 312 ? -1.253 41.664 14.307 1.00 84.87 311 GLN F N 1
ATOM 12873 C CA . GLN F 1 312 ? 0.192 41.427 14.329 1.00 82.90 311 GLN F CA 1
ATOM 12874 C C . GLN F 1 312 ? 0.497 39.919 14.377 1.00 83.54 311 GLN F C 1
ATOM 12875 O O . GLN F 1 312 ? 1.431 39.473 13.712 1.00 82.59 311 GLN F O 1
ATOM 12881 N N . LYS F 1 313 ? -0.326 39.138 15.120 1.00 78.44 312 LYS F N 1
ATOM 12882 C CA . LYS F 1 313 ? -0.239 37.668 15.215 1.00 76.62 312 LYS F CA 1
ATOM 12883 C C . LYS F 1 313 ? -0.499 37.053 13.834 1.00 84.06 312 LYS F C 1
ATOM 12884 O O . LYS F 1 313 ? 0.248 36.167 13.421 1.00 83.69 312 LYS F O 1
ATOM 12886 N N . ALA F 1 314 ? -1.515 37.575 13.104 1.00 82.42 313 ALA F N 1
ATOM 12887 C CA . ALA F 1 314 ? -1.879 37.160 11.745 1.00 84.36 313 ALA F CA 1
ATOM 12888 C C . ALA F 1 314 ? -0.703 37.339 10.771 1.00 87.87 313 ALA F C 1
ATOM 12889 O O . ALA F 1 314 ? -0.415 36.413 10.019 1.00 88.17 313 ALA F O 1
ATOM 12891 N N . LYS F 1 3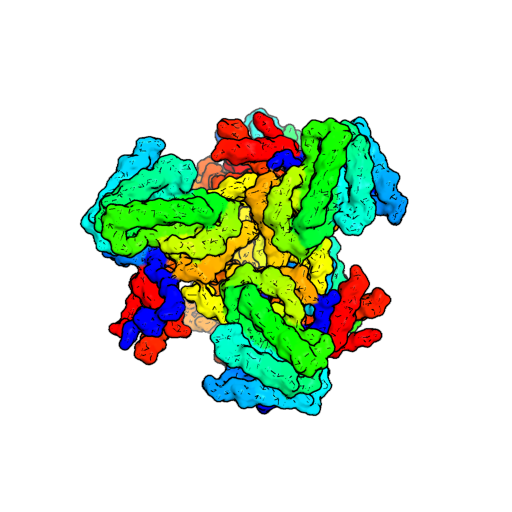15 ? 0.004 38.494 10.822 1.00 83.93 314 LYS F N 1
ATOM 12892 C CA . LYS F 1 315 ? 1.174 38.748 9.977 1.00 84.98 314 LYS F CA 1
ATOM 12893 C C . LYS F 1 315 ? 2.319 37.775 10.333 1.00 86.82 314 LYS F C 1
ATOM 12894 O O . LYS F 1 315 ? 2.852 37.131 9.428 1.00 88.44 314 LYS F O 1
ATOM 12896 N N . VAL F 1 316 ? 2.656 37.632 11.644 1.00 78.71 315 VAL F N 1
ATOM 12897 C CA . VAL F 1 316 ? 3.732 36.762 12.145 1.00 76.28 315 VAL F CA 1
ATOM 12898 C C . VAL F 1 316 ? 3.445 35.275 11.849 1.00 80.36 315 VAL F C 1
ATOM 12899 O O . VAL F 1 316 ? 4.397 34.524 11.722 1.00 80.30 315 VAL F O 1
ATOM 12901 N N . THR F 1 317 ? 2.166 34.851 11.716 1.00 76.67 316 THR F N 1
ATOM 12902 C CA . THR F 1 317 ? 1.811 33.447 11.423 1.00 75.16 316 THR F CA 1
ATOM 12903 C C . THR F 1 317 ? 1.532 33.235 9.920 1.00 80.24 316 THR F C 1
ATOM 12904 O O . THR F 1 317 ? 0.954 32.216 9.539 1.00 80.65 316 THR F O 1
ATOM 12908 N N . GLY F 1 318 ? 1.995 34.176 9.095 1.00 77.14 317 GLY F N 1
ATOM 12909 C CA . GLY F 1 318 ? 1.914 34.125 7.642 1.00 79.87 317 GLY F CA 1
ATOM 12910 C C . GLY F 1 318 ? 0.538 34.196 7.012 1.00 85.81 317 GLY F C 1
ATOM 12911 O O . GLY F 1 318 ? 0.380 33.818 5.849 1.00 88.04 317 GLY F O 1
ATOM 12920 N N . ALA F 1 320 ? -3.031 36.296 5.718 1.00 92.16 319 ALA F N 1
ATOM 12921 C CA . ALA F 1 320 ? -3.270 37.479 4.895 1.00 96.61 319 ALA F CA 1
ATOM 12922 C C . ALA F 1 320 ? -3.936 38.565 5.730 1.00 102.62 319 ALA F C 1
ATOM 12923 O O . ALA F 1 320 ? -4.992 38.318 6.312 1.00 101.26 319 ALA F O 1
ATOM 12925 N N . VAL F 1 321 ? -3.290 39.741 5.834 1.00 101.66 320 VAL F N 1
ATOM 12926 C CA . VAL F 1 321 ? -3.818 40.888 6.565 1.00 102.54 320 VAL F CA 1
ATOM 12927 C C . VAL F 1 321 ? -4.647 41.726 5.590 1.00 115.29 320 VAL F C 1
ATOM 12928 O O . VAL F 1 321 ? -4.133 42.052 4.513 1.00 118.99 320 VAL F O 1
ATOM 12930 N N . PRO F 1 322 ? -5.922 42.077 5.913 1.00 113.82 321 PRO F N 1
ATOM 12931 C CA . PRO F 1 322 ? -6.730 42.881 4.968 1.00 121.37 321 PRO F CA 1
ATOM 12932 C C . PRO F 1 322 ? -6.198 44.310 4.755 1.00 159.50 321 PRO F C 1
ATOM 12933 O O . PRO F 1 322 ? -5.344 44.822 5.491 1.00 119.12 321 PRO F O 1
#

B-factor: mean 57.56, std 20.27, range [10.64, 159.5]

Nearest PDB structures (foldseek):
  3qqw-assembly1_B  TM=1.004E+00  e=1.455E-52  Cupriavidus pinatubonensis JMP134
  3qqw-assembly1_C  TM=1.000E+00  e=2.291E-50  Cupriavidus pinatubonensis JMP134
  3qqw-assembly2_E  TM=1.000E+00  e=2.869E-50  Cupriavidus pinatubonensis JMP134
  3r4i-assembly5_E  TM=9.031E-01  e=6.582E-29  Paraburkholderia xenovorans LB400
  3r4i-assembly1_A  TM=9.073E-01  e=1.367E-28  Paraburkholderia xenovorans LB400

CATH classification: 3.20.20.60